Protein AF-0000000078799021 (afdb_homodimer)

Radius of gyration: 42.28 Å; Cα contacts (8 Å, |Δi|>4): 5634; chains: 2; bounding box: 120×127×96 Å

pLDDT: mean 90.58, std 11.94, range [20.42, 98.5]

Secondary structure (DSSP, 8-state):
-TTGGGGGG-----------EEEEEEEEE-TT--B-TT-EEEETTSS-EEE--TTSEEEEEEETTPEEEEEETTEEEEEEE--SS-EEEE--B--S----EEEETTEEEEGGG--S-EEEE-HHHHTT---SSHHHHTTTSSTTEEEE---STTPPPEEEESS---SS--PPEEEETTEEE---TTS-GGGEEEEEEE-SHHHHGGGGGGGGG-EEEEEE----SEEEEEEEEEEEEEEE-----B--HHHHHHHHHHHHHHHHHHT-TT--SPPP--S----HHHHHB-PEEEEEEEEEEEEE-SSEEEEEEEEEEEE--SBTT-EEEEEEEEEEEEEEETTEEEEEEEEEEEEEEE--SS-HHHHHHHS-TTS-SB-TTSTTSB---BTTTB------HHHHHHHEEEEEEEEEEEEEEEEEEEEETTEEEEEEEEEEEEEEEEEEEE-S--SSTTPPP---EEEEEEEEEEEEEEEEEEEEEEEETTEEEEEEEEEEEEEEEEEEEEEEEE-PPBPTTS-B--SGGG--EEEEEEEEEEEEEEEEEEEEEEEEETTTEEEEEEEEEEEETTS-TTT-EEEEEEEEEEEEGGGSTT---TTEEEEEEEEEEEEEEE--S-TTTTS---EEEEEEEETTEEEEEEE--S---TT---EEEEEEEEEEEEEETTTTEEEEEEEEEEEEES-EEE----GGGT--SSPPEEE-EEEEEEEEEEEEEEEEEETTEEEEEEEEEEE-EEEEEEEGGG--EEEETTEEEETTS-TTEEEEB-EEEE--SHHHHHT-B-TTSPBPEETTB---TT-EEE--SS-SSEE-GGG-EEEE-SS-SEEEEEEEEEEETTEEEEEEEEEEES-EEEEHHHHHHT-TTS----BPPPTT--BTTT-TTSSBPPP-TT--TTSSSBGGGEEE--EEEEEEEEEEEEPPHHHHGGGT-SEEEEEEEEEEEEEEES--SS-SS-----GGGTTEESSPPPPPEEEEEEEEEE-/--STTSGGG------------EEEEEEEE-TT--B-TT-EEEETTSS-EEE--TTSEEEEEE-TTPEEEEEETTEEEEEEE--SS-EEEE--B--S----EEEETTEEEEGGG--S-EEEE-HHHHTT---SSHHHHTTTSSTTEEEE---STTPPPEEEESS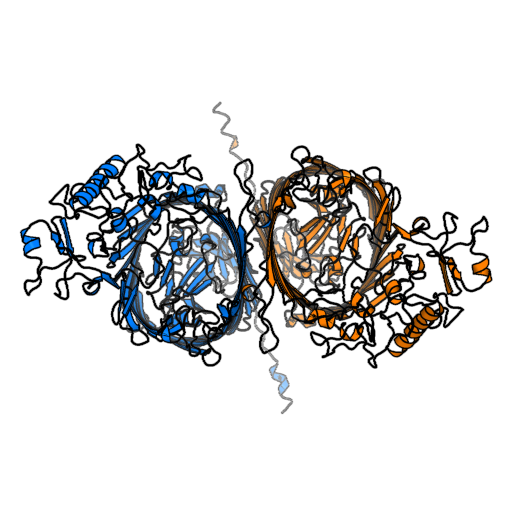---SS--PPEEEETTEEE---TTS-GGGEEEEEEE-SHHHHGGGGGGGGG-EEEEEE----SEEEEEEEEEEEEEEE-----B--HHHHHHHHHHHHHHHHHHT-TT--SPPP--S----HHHHHB-PEEEEEEEEEEEEE-SSEEEEEEEEEEEE--SBTT-EEEEEEEEEEEEEEETTEEEEEEEEEEEEEEE--SS-HHHHHHHS-TTS-SB-TTSTTSB---BTTTB------HHHHHHHEEEEEEEEEEEEEEEEEEEEETTEEEEEEEEEEEEEEEEEEEE-S--SSTTPPP---EEEEEEEEEEEEEEEEEEEEEEEETTEEEEEEEEEEEEEEEEEEEEEEEE-PPBPTTS-B--SGGG--EEEEEEEEEEEEEEEEEEEEEEEEETTTEEEEEEEEEEEETTS-TTT-EEEEEEEEEEEEGGGSTT---TTEEEEEEEEEEEEEEE--S-TTTTS---EEEEEEEETTEEEEEEE--S---TT---EEEEEEEEEEEEEETTTTEEEEEEEEEEEEES-EEE----GGGT--SSPPEEE-EEEEEEEEEEEEEEEEEETTEEEEEEEEEEE-EEEEEEEGGG--EEEETTEEEETTS-TTEEEEB-EEEE--SHHHHHT-B-TTSPBPEETTB---TT-EEE--SS-SSEE-GGG-EEEE-SS-SEEEEEEEEEEETTEEEEEEEEEEES-EEEEHHHHHHT-TTS----BPPPTT--BTTT-TTSSBPPP-TT--TTSSSBGGGEEE--EEEEEEEEEEEEPPHHHHGGGT-SEEEEEEEEEEEEEEES--SS-SS-----GGGTTEESSPPPPPEEEEEEEEEE-

Foldseek 3Di:
DVPPPPPPPDDPPPPPPPQDWDKAKAAEAEPVRAGDFFWWKAFPPDPFIDTAHNRRMDIGIDHQQTWIWTHDPQWDIDIDGHHRDYYYHHTYRCVVPPQDWDDFQPDIDGPVQDFADKDKFDLVQLVQFPDQFDQVSRDFRTFQKHWFAFQFPQFFIDIFGQDAFFQPDQHAFEAEPNDTDDDGSQDGSVFWDIKMKGRACQRQPSVFQRHLRIYIYTYGDWADADDKKKKKKKKKKKWWFFDFFFDWQVQQLVQLQLQLVVQCVVCPPPRPDGAAFAPFTAQLCVVWFAIKIKIKIKMKMWYDHQFKIKIKMWIKIWICGRTPLWIKIKIKIKMKMKGDDVQKIKIKIKMKMKMKIRGQPDQSLQQSFFFHSRWAQAACVFKQGGTEADPRHHHGFGFSSVSVSVQKTKMKMKIKMKMKMKMKGDPDPFKIKMKIKIKIKMKIKMKMWGDIGGGGPPDDGFFIKIKIKIKIKIKIKIKIKMWGWDDDPQKTKTKMWMKMKMKIKMKMKMKMAGHADADPVRDTDRDRVRHDGDIDMDMDMAIKMKMKIKMKMWMGGNNFKIKIKIKMWMAIQQAAPVARIDIKIKIKMKGWPCVDPVRDDPFWPTKMKMKMKIKHWHDPDGNHQQDFDKDQQDWDADPNDTDGDIDGQADGDNPQHIKMKMKMKIKIWTAGDVRQKTKIKMKMKMKIFQHWDFDDDDCVVNRHDGGRIGSFWMKMKIWMKMWIKGWDDDVQKTKIKIKIKIFMDIFTATGGPPDQWDDDPQFIHGHGHHFGFGWFFEFDFFALDPVVLCPCAFPVNHAAAQVNHRDDGQAIGTDQDPRPSYDDSVNIDGDFAQDFRMKMKMKMWMDGDFKIKIWMKIKTFGGKAQEVSQLSQLQSLGRGIHRDQDVQQDGCVVPSNHRHGHNHHVDCSRRGRHCVRIWTLIKMFGAKIKMKGKDDCVVCVVVVWRTKMKMKMKGRPDMGDRRPDRASSFADPNRNNGRYDDSGRHHITMMMIMMMTMD/DVPPPPDPPDDPPPPPPPQDWDKAKAAEAEPVRAGDFFWWKAFPPDPFIDTAHNRRMDIGIDHQQTWIWTDDVQWDIDIDGHHRDYYYHHTYRCVVPPQDWDDFQPDIDGPVQDFADKDKFDLVQLVQFPDQFDQVSRDFRTFQKHWFDFQFPQFFIDIFGQDAFFQPDQHAFEAEPNDTDDDGSQDGSVFWDIKMKGRACQRQPSVFQRHLRIYIYTYGDWADADDKKKKKKKKKKKWWFFDFFFDWQVQQQVQLQLQLVVQCVVCPPPRPHGAAFAPFTAQLCVVWFAIKIKIKIKMKMWYDHQFKIKIKMWIKIWICGRTPLWIKIKIKIKMKMKGDDVQKIKIKIKMKMKMKIRGQPDQSLQQSFFFHSRWDQAACVFKQGGTEADPRHHHGFGFSSVSVSVQKTKMKMKIKMKMKMKMKGDPDPFKIKMKIKIKIKMKIKMKMWGDIGGGGPPDDGFFIKIKIKIKIKIKIKIKIKMWGWDDDDQKTKTKMWMKMKMKIKMKMKMKMAGHADADPVRHTDRDRVRHDGDIDMDMDMAIKMKMKIKMKMWMGGNNFKIKIKIKMWMAIQQAAPVARIDIKIKIKMKGWPCPDPVRDDQFWPTKMKMKMKIKHWHDPDGNHQQDFDKDQQDWDADPNDTDGDIDGQADGDNPQHIKMKMKMKIKIWTAGDVRQKTKIKMKMKMKIFLHWDFDDDDCVVNRHDGGRIGSFWMKMKIWMKMWIKGWDDDVQKTKIKIKIKIFIDIFTATGGPPDQWDDDPQFIHGHGHHFGFGWFFEFDFFALDPVVLCPCAFPVNHAAAQVNHRDDHQAIGTDQDVRPSYDDSVNIDGDFAQDFRMWMKMKMWMDGDFKIKIWMKIKTFGGKAQEVSQLSQLQSLGDGIHRDQDVQQDGCVVPSNHRHGHNHHVDCSRRGRYCVRIWTLIKMFGAKIKMKGKDDCVVCVVVVWRTKMKMKMKGRPDMDDRRPDRASSFADPNRNNGRYDDSGRHHITMMMIMMMTMD

InterPro domains:
  IPR008969 Carboxypeptidase-like, regulatory domain superfamily [SSF49464] (22-101)
  IPR012910 TonB-dependent receptor, plug domain [PF07715] (111-215)
  IPR023996 TonB-dependent outer membrane protein, SusC/RagA [TIGR04056] (23-999)
  IPR023997 TonB-dependent outer membrane protein SusC/RagA, conserved site [TIGR04057] (191-221)
  IPR036942 TonB-dependent receptor-like, beta-barrel domain superfamily [G3DSA:2.40.170.20] (290-766)
  IPR037066 TonB-dependent receptor, plug domain superfamily [G3DSA:2.170.130.10] (90-220)
  IPR039426 TonB-dependent receptor-like [PS52016] (110-999)

Solvent-accessible surface area (backbone atoms only — not comparable to full-atom values): 98408 Å² total; per-residue (Å²): 132,85,75,70,72,69,68,82,78,65,70,89,73,79,79,77,75,78,69,65,70,35,80,44,38,30,35,34,18,32,80,83,65,42,48,35,58,62,30,37,36,26,37,68,96,52,90,56,59,40,51,20,38,85,72,2,37,39,71,44,77,40,46,71,63,41,38,33,31,37,40,39,95,72,31,42,73,42,78,46,64,37,76,85,58,70,43,78,43,66,38,40,62,31,65,62,69,69,76,51,68,38,76,50,76,94,42,79,39,48,57,88,69,54,40,53,52,69,42,67,44,56,53,71,67,29,65,64,44,85,55,78,28,52,59,48,29,48,52,60,52,44,67,48,48,48,56,30,36,49,40,49,44,73,52,62,44,50,59,34,43,66,58,83,69,51,82,61,64,46,57,49,32,34,29,49,63,86,23,81,48,77,85,47,62,62,39,65,54,86,46,56,55,43,38,37,36,22,68,36,33,53,43,17,36,76,70,33,39,59,20,64,32,15,28,38,39,37,35,58,57,65,34,44,71,40,69,46,37,40,39,39,37,43,37,46,30,45,31,36,66,77,78,82,64,58,42,51,31,70,56,41,52,53,53,50,42,49,11,30,50,41,15,42,74,68,60,41,83,94,45,84,65,60,81,48,76,57,91,36,66,38,59,49,59,69,72,38,45,42,77,15,56,34,42,40,39,40,41,36,41,28,14,18,43,84,22,22,27,30,20,39,37,42,35,43,36,38,29,49,22,33,42,66,62,22,26,22,38,33,42,35,40,36,44,25,40,38,34,43,51,91,47,37,36,40,36,39,40,38,36,39,24,41,34,43,34,23,66,57,85,60,61,63,64,48,21,47,44,28,34,45,17,38,43,41,75,61,27,78,87,33,59,68,36,30,26,50,26,35,86,81,43,44,55,29,72,25,43,28,61,68,41,44,43,71,35,35,50,54,45,37,38,40,42,37,44,40,35,26,39,36,41,35,42,35,90,41,94,40,38,36,41,36,42,41,39,26,42,41,38,39,42,39,37,39,40,40,34,35,48,66,57,49,32,36,40,88,60,74,91,58,68,21,33,26,38,45,36,41,36,43,34,46,34,39,38,42,35,44,37,42,37,38,45,48,74,58,88,55,36,35,42,40,34,40,40,35,39,42,39,38,42,41,39,38,41,41,40,38,36,35,22,25,51,43,60,72,43,97,85,71,44,68,64,71,43,40,67,54,32,70,41,71,54,39,59,45,28,50,76,49,59,45,42,38,43,34,41,39,37,39,40,39,39,32,43,69,80,30,38,38,39,36,42,36,43,32,38,40,36,38,54,43,33,38,86,89,42,20,66,49,80,30,47,23,36,28,32,29,42,32,53,49,70,38,89,84,45,80,54,89,60,53,65,38,36,35,41,28,32,34,36,17,35,27,34,35,74,77,64,56,51,54,56,42,51,73,52,69,43,62,83,37,79,35,71,52,98,82,39,83,36,82,29,69,45,63,36,37,60,52,38,59,77,42,59,65,16,37,38,38,32,38,38,40,38,41,40,38,23,24,65,86,59,25,36,34,40,39,38,34,41,42,41,34,40,24,38,36,29,55,34,70,44,80,66,63,56,91,75,56,40,73,40,79,50,34,58,36,62,32,28,26,36,36,33,34,37,42,35,38,40,42,35,40,48,52,70,59,87,66,37,34,39,36,38,38,38,32,32,24,35,49,45,58,32,24,71,43,48,41,94,74,42,67,59,49,79,33,92,63,11,37,28,33,67,74,30,39,67,16,18,30,44,22,37,43,64,69,62,48,28,80,44,70,64,54,53,72,64,42,37,25,95,88,63,42,65,39,24,54,86,84,34,72,76,51,80,17,32,58,32,68,53,60,68,79,58,76,28,58,58,50,81,81,26,41,38,82,74,50,43,39,59,45,45,33,34,40,19,40,38,39,39,36,34,46,80,51,34,36,39,39,36,31,36,36,33,39,34,72,16,32,27,39,38,45,54,59,49,53,27,65,40,44,37,48,60,44,25,36,54,51,66,52,93,69,47,34,35,23,86,80,30,71,86,25,82,31,44,46,54,30,34,76,46,57,85,74,66,60,76,34,47,87,42,50,35,50,34,28,36,46,26,37,50,35,41,35,45,35,40,45,57,58,52,83,76,25,52,85,72,62,36,66,43,46,35,44,36,40,30,40,25,48,78,44,72,50,58,75,43,86,66,87,46,77,58,47,64,50,88,45,70,52,40,43,29,47,42,76,54,52,51,39,52,47,28,36,45,31,43,37,40,40,40,31,58,134,84,71,77,71,66,73,79,75,67,73,88,75,77,79,77,75,77,69,67,71,37,79,44,40,30,34,33,18,32,80,82,66,42,49,37,58,62,30,35,37,26,39,67,97,52,90,56,60,38,50,20,37,84,72,2,36,37,71,44,77,40,46,72,64,42,39,33,32,39,41,40,94,74,31,42,72,43,77,44,65,37,77,85,58,70,43,78,43,66,38,38,63,30,65,63,67,68,76,49,69,39,77,49,77,92,42,76,39,47,56,88,70,57,38,54,52,68,44,66,44,56,55,73,66,29,64,65,42,87,55,78,28,51,59,47,29,47,52,61,53,41,66,47,49,49,57,31,39,48,39,49,44,74,53,62,43,48,60,32,42,67,57,83,71,50,80,62,64,46,59,50,32,34,28,50,64,86,23,80,50,79,85,47,60,61,39,67,53,87,46,57,55,42,40,39,35,23,69,37,33,53,43,17,35,77,70,33,40,58,20,64,30,14,28,38,40,36,34,58,57,65,35,43,72,41,68,47,38,41,40,38,38,43,36,46,29,44,32,36,67,76,78,81,65,57,42,52,30,70,56,42,51,55,54,52,41,49,11,30,51,40,16,42,74,70,60,39,83,95,44,83,66,62,80,49,78,56,94,39,66,39,61,50,59,69,73,38,46,40,75,16,58,32,41,42,39,38,41,37,41,27,13,19,44,84,20,23,27,32,20,40,37,42,36,42,37,37,30,49,22,32,42,67,61,24,26,21,37,36,42,34,39,38,42,24,41,38,35,43,52,90,47,35,34,39,36,38,41,39,37,40,23,40,33,43,34,22,65,57,86,61,61,62,64,48,19,45,43,28,34,46,18,38,44,40,76,61,27,79,88,36,60,69,36,30,27,53,26,35,85,81,43,45,56,29,73,25,43,28,61,67,40,45,43,69,36,34,48,54,45,36,38,40,42,37,42,40,35,25,41,36,42,37,42,34,92,39,94,41,39,35,41,34,41,39,39,26,40,41,38,39,43,37,36,39,40,39,35,36,48,67,55,50,32,36,41,90,61,73,91,57,67,22,34,27,37,44,35,42,34,43,34,46,36,40,38,44,35,44,38,41,39,39,47,49,74,58,87,56,35,36,43,40,34,41,40,37,40,41,39,39,42,40,39,37,41,41,41,37,36,35,21,26,49,44,59,71,43,96,84,71,46,68,64,72,43,42,65,55,31,70,41,71,53,37,62,46,28,50,74,50,58,44,42,37,43,36,42,38,38,38,40,38,40,34,44,69,82,29,39,38,40,37,42,36,42,29,38,42,34,38,54,44,33,37,87,90,39,21,67,47,81,28,48,24,35,27,30,28,42,32,52,48,69,38,91,84,46,81,54,87,61,54,66,38,37,34,42,29,32,34,36,19,33,27,33,34,75,75,64,57,50,54,55,42,52,73,51,70,43,61,83,36,78,34,73,51,98,83,38,82,36,81,30,69,44,64,38,36,60,52,39,60,78,43,60,65,16,38,37,38,32,38,38,41,37,40,38,38,23,24,65,85,59,25,35,34,41,40,40,35,40,40,41,36,40,24,37,36,28,53,32,70,43,80,66,64,57,89,75,56,40,72,42,80,50,35,58,36,62,33,28,26,36,35,34,35,36,42,34,37,40,43,36,39,48,52,68,58,86,65,38,34,39,35,39,38,39,33,31,26,35,49,44,57,32,26,69,43,48,42,93,74,44,69,58,49,79,32,90,61,11,37,29,35,66,74,29,39,68,16,19,30,45,23,36,43,65,71,59,48,30,78,42,70,64,54,54,72,63,42,37,26,95,87,63,42,64,40,24,54,87,86,32,73,75,53,80,18,33,57,32,68,52,58,70,77,59,75,27,55,58,50,81,81,25,41,38,83,74,49,42,38,58,42,45,33,35,40,18,39,37,38,38,35,35,47,81,51,33,37,39,39,38,31,35,37,33,37,34,72,14,32,27,38,39,45,56,60,49,53,26,65,42,44,39,47,58,43,24,34,52,51,66,51,95,69,48,35,36,22,86,79,29,70,86,24,82,32,44,44,55,29,35,76,47,59,86,73,64,60,77,33,49,88,42,49,35,51,35,29,35,45,26,38,49,34,40,36,46,36,40,46,58,60,52,81,77,24,53,87,70,61,35,66,41,44,34,44,35,40,28,39,25,49,79,44,71,52,59,74,43,85,67,86,45,76,57,47,65,51,89,46,70,51,41,43,31,46,44,77,52,51,52,38,51,46,28,36,45,34,42,38,39,40,38,32,59

Sequence (1998 aa):
MIKKLLVFFLTIFTMTAYAQNVTMTGTVVDTDNLPLIGVNVVIKGTSTGTTTDLDGKFTLTGENGQTLVFSYIGMTLQEIVYKGKPLHVIMKDDSKALEEVVIIGYQTVKKSDLTGAVAVVDTKEMKKSSAGTLVSQMQGLATGVNVRSSGRAGEDASIQIRGVGSLSNNAPLWVVDGMITDPGVDFNPADVESIQILKDASAAAIYGSRAANGVIIVTTKKGVSGPMKVNVSVKETLEWSPKFDLMNAAEYIKYNDIAYKEAIKDGIASITTTQKHSEYDTNWQDEVLKTALVQDYNVSLSGGGDSGSYFVSAGYYNNDGVSYGNTFDRYSFRVNTQGKKGWFSFGENLAYSLTNTDPNQTNTYNDFLRMMPTIPVYDENNPGGYGYGDAAKYNTFGVNPIARENLEKRHMKQNRLNGSLWLEFKPFEFLSYKFNGGVDLYFYENSWFRGEGNWQQNQEHRDPESQKARDNTYNMLIEHTLNFNKDFGKHHVDAVLGTTYQHHEWEGLWASRLNFPMLGNGDYLIVLNAGQSNQQNTNSISENAMISYLGRVNYIYDDKYYLTATFRRDGTSRLAKENRWGNFPSVSAAWRISKESFFKVPWIDDLKIRGNWGRLGNASIGDWDYVGTINQSIVTVFGGAIVPGATQVKLVNTNLVWETKETVNIGFDASFLNSRLTFSAEYYHSKTKDVLTEMPIAISTGNQEGAPKANAASLRNRGFELSLGWKDQVSDFKYGALLNITTLSNKVLSLGYEKPFIDSGQARTRLNGPLAEFFLYKTDGIFKTQEQIDNYVTPDGEPIMISGKRPQLGDVKYIDTDNNGQITADDRQFCGSPWAKMQMSLVLNAEWKDFDFSMMWNGQFGNKIYNVSKWQGRLFSDNSNYLRFKKGEEPYQVNQNSDTPRIIYGDQRNSWDADRFLENGSYFRLKNISIGYNLKKEWLKNLGIDKLRLYATGSNLLTFTGYSGLDPDFINTNIWNSGTDSFSYPNTRSVMFGLDLTFMIKKLLVFFLTIFTMTAYAQNVTMTGTVVDTDNLPLIGVNVVIKGTSTGTTTDLDGKFTLTGENGQTLVFSYIGMTLQEIVYKGKPLHVIMKDDSKALEEVVIIGYQTVKKSDLTGAVAVVDTKEMKKSSAGTLVSQMQGLATGVNVRSSGRAGEDASIQIRGVGSLSNNAPLWVVDGMITDPGVDFNPADVESIQILKDASAAAIYGSRAANGVIIVTTKKGVSGPMKVNVSVKETLEWSPKFDLMNAAEYIKYNDIAYKEAIKDGIASITTTQKHSEYDTNWQDEVLKTALVQDYNVSLSGGGDSGSYFVSAGYYNNDGVSYGNTFDRYSFRVNTQGKKGWFSFGENLAYSLTNTDPNQTNTYNDFLRMMPTIPVYDENNPGGYGYGDAAKYNTFGVNPIARENLEKRHMKQNRLNGSLWLEFKPFEFLSYKFNGGVDLYFYENSWFRGEGNWQQNQEHRDPESQKARDNTYNMLIEHTLNFNKDFGKHHVDAVLGTTYQHHEWEGLWASRLNFPMLGNGDYLIVLNAGQSNQQNTNSISENAMISYLGRVNYIYDDKYYLTATFRRDGTSRLAKENRWGNFPSVSAAWRISKESFFKVPWIDDLKIRGNWGRLGNASIGDWDYVGTINQSIVTVFGGAIVPGATQVKLVNTNLVWETKETVNIGFDASFLNSRLTFSAEYYHSKTKDVLTEMPIAISTGNQEGAPKANAASLRNRGFELSLGWKDQVSDFKYGALLNITTLSNKVLSLGYEKPFIDSGQARTRLNGPLAEFFLYKTDGIFKTQEQIDNYVTPDGEPIMISGKRPQLGDVKYIDTDNNGQITADDRQFCGSPWAKMQMSLVLNAEWKDFDFSMMWNGQFGNKIYNVSKWQGRLFSDNSNYLRFKKGEEPYQVNQNSDTPRIIYGDQRNSWDADRFLENGSYFRLKNISIGYNLKKEWLKNLGIDKLRLYATGSNLLTFTGYSGLDPDFINTNIWNSGTDSFSYPNTRSVMFGLDLTF

Structure (mmCIF, N/CA/C/O backbone):
data_AF-0000000078799021-model_v1
#
loop_
_entity.id
_entity.type
_entity.pdbx_description
1 polymer 'SusC/RagA family TonB-linked outer membrane protein'
#
loop_
_atom_site.group_PDB
_atom_site.id
_atom_site.type_symbol
_atom_site.label_atom_id
_atom_site.label_alt_id
_atom_site.label_comp_id
_atom_site.label_asym_id
_atom_site.label_entity_id
_atom_site.label_seq_id
_atom_site.pdbx_PDB_ins_code
_atom_site.Cartn_x
_atom_site.Cartn_y
_atom_site.Cartn_z
_atom_site.occupancy
_atom_site.B_iso_or_equiv
_atom_site.auth_seq_id
_atom_site.auth_comp_id
_atom_site.auth_asym_id
_atom_site.auth_atom_id
_atom_site.pdbx_PDB_model_num
ATOM 1 N N . MET A 1 1 ? -66.438 30.125 -34.344 1 20.42 1 MET A N 1
ATOM 2 C CA . MET A 1 1 ? -66.625 28.703 -34.062 1 20.42 1 MET A CA 1
ATOM 3 C C . MET A 1 1 ? -65.75 28.25 -32.906 1 20.42 1 MET A C 1
ATOM 5 O O . MET A 1 1 ? -65.688 27.062 -32.625 1 20.42 1 MET A O 1
ATOM 9 N N . ILE A 1 2 ? -64.875 29.188 -32.344 1 23.86 2 ILE A N 1
ATOM 10 C CA . ILE A 1 2 ? -63.844 29.547 -31.375 1 23.86 2 ILE A CA 1
ATOM 11 C C . ILE A 1 2 ? -64.312 29.234 -29.969 1 23.86 2 ILE A C 1
ATOM 13 O O . ILE A 1 2 ? -63.5 28.984 -29.062 1 23.86 2 ILE A O 1
ATOM 17 N N . LYS A 1 3 ? -65.75 29.516 -29.844 1 25.59 3 LYS A N 1
ATOM 18 C CA . LYS A 1 3 ? -66.562 29.547 -28.625 1 25.59 3 LYS A CA 1
ATOM 19 C C . LYS A 1 3 ? -66.688 28.141 -28.031 1 25.59 3 LYS A C 1
ATOM 21 O O . LYS A 1 3 ? -67.188 27.984 -26.922 1 25.59 3 LYS A O 1
ATOM 26 N N . LYS A 1 4 ? -66.75 27.203 -29.016 1 25.64 4 LYS A N 1
ATOM 27 C CA . LYS A 1 4 ? -67.438 25.938 -28.75 1 25.64 4 LYS A CA 1
ATOM 28 C C . LYS A 1 4 ? -66.625 25.078 -27.766 1 25.64 4 LYS A C 1
ATOM 30 O O . LYS A 1 4 ? -66.938 23.891 -27.609 1 25.64 4 LYS A O 1
ATOM 35 N N . LEU A 1 5 ? -65.438 25.672 -27.266 1 24.78 5 LEU A N 1
ATOM 36 C CA . LEU A 1 5 ? -64.438 24.938 -26.516 1 24.78 5 LEU A CA 1
ATOM 37 C C . LEU A 1 5 ? -65 24.516 -25.156 1 24.78 5 LEU A C 1
ATOM 39 O O . LEU A 1 5 ? -64.25 23.922 -24.359 1 24.78 5 LEU A O 1
ATOM 43 N N . LEU A 1 6 ? -66.125 25.188 -24.719 1 25.58 6 LEU A N 1
ATOM 44 C CA . LEU A 1 6 ? -66.5 25.219 -23.297 1 25.58 6 LEU A CA 1
ATOM 45 C C . LEU A 1 6 ? -66.875 23.828 -22.781 1 25.58 6 LEU A C 1
ATOM 47 O O . LEU A 1 6 ? -66.625 23.516 -21.609 1 25.58 6 LEU A O 1
ATOM 51 N N . VAL A 1 7 ? -67.688 23.094 -23.625 1 26.47 7 VAL A N 1
ATOM 52 C CA . VAL A 1 7 ? -68.625 22.094 -23.109 1 26.47 7 VAL A CA 1
ATOM 53 C C . VAL A 1 7 ? -67.812 20.922 -22.531 1 26.47 7 VAL A C 1
ATOM 55 O O . VAL A 1 7 ? -68.312 20.219 -21.641 1 26.47 7 VAL A O 1
ATOM 58 N N . PHE A 1 8 ? -66.812 20.516 -23.219 1 25.83 8 PHE A N 1
ATOM 59 C CA . PHE A 1 8 ? -66.438 19.109 -23.109 1 25.83 8 PHE A CA 1
ATOM 60 C C . PHE A 1 8 ? -65.875 18.781 -21.75 1 25.83 8 PHE A C 1
ATOM 62 O O . PHE A 1 8 ? -65.312 17.688 -21.531 1 25.83 8 PHE A O 1
ATOM 69 N N . PHE A 1 9 ? -65.75 19.781 -20.766 1 27.02 9 PHE A N 1
ATOM 70 C CA . PHE A 1 9 ? -65.062 19.594 -19.5 1 27.02 9 PHE A CA 1
ATOM 71 C C . PHE A 1 9 ? -65.812 18.703 -18.562 1 27.02 9 PHE A C 1
ATOM 73 O O . PHE A 1 9 ? -65.562 18.609 -17.375 1 27.02 9 PHE A O 1
ATOM 80 N N . LEU A 1 10 ? -67 18.141 -19.016 1 24.41 10 LEU A N 1
ATOM 81 C CA . LEU A 1 10 ? -68 17.578 -18.078 1 24.41 10 LEU A CA 1
ATOM 82 C C . LEU A 1 10 ? -67.375 16.453 -17.266 1 24.41 10 LEU A C 1
ATOM 84 O O . LEU A 1 10 ? -67.438 16.453 -16.031 1 24.41 10 LEU A O 1
ATOM 88 N N . THR A 1 11 ? -67.875 15.156 -17.297 1 25.38 11 THR A N 1
ATOM 89 C CA . THR A 1 11 ? -68.562 14.211 -16.406 1 25.38 11 THR A CA 1
ATOM 90 C C . THR A 1 11 ? -67.562 13.172 -15.883 1 25.38 11 THR A C 1
ATOM 92 O O . THR A 1 11 ? -67.938 12.188 -15.258 1 25.38 11 THR A O 1
ATOM 95 N N . ILE A 1 12 ? -66.25 13.148 -16.031 1 28.16 12 ILE A N 1
ATOM 96 C CA . ILE A 1 12 ? -65.688 11.82 -15.781 1 28.16 12 ILE A CA 1
ATOM 97 C C . ILE A 1 12 ? -65.75 11.531 -14.281 1 28.16 12 ILE A C 1
ATOM 99 O O . ILE A 1 12 ? -64.938 12.109 -13.523 1 28.16 12 ILE A O 1
ATOM 103 N N . PHE A 1 13 ? -66.938 11.422 -13.586 1 27.94 13 PHE A N 1
ATOM 104 C CA . PHE A 1 13 ? -67.125 11.016 -12.203 1 27.94 13 PHE A CA 1
ATOM 105 C C . PHE A 1 13 ? -66.625 9.617 -11.969 1 27.94 13 PHE A C 1
ATOM 107 O O . PHE A 1 13 ? -67.125 8.633 -12.469 1 27.94 13 PHE A O 1
ATOM 114 N N . THR A 1 14 ? -65.312 9.352 -11.859 1 29.72 14 THR A N 1
ATOM 115 C CA . THR A 1 14 ? -64.75 8.055 -11.539 1 29.72 14 THR A CA 1
ATOM 116 C C . THR A 1 14 ? -65.25 7.539 -10.203 1 29.72 14 THR A C 1
ATOM 118 O O . THR A 1 14 ? -65.25 8.25 -9.195 1 29.72 14 THR A O 1
ATOM 121 N N . MET A 1 15 ? -66.312 6.605 -10.156 1 31.38 15 MET A N 1
ATOM 122 C CA . MET A 1 15 ? -66.875 5.762 -9.094 1 31.38 15 MET A CA 1
ATOM 123 C C . MET A 1 15 ? -65.75 5.047 -8.344 1 31.38 15 MET A C 1
ATOM 125 O O . MET A 1 15 ? -65 4.277 -8.938 1 31.38 15 MET A O 1
ATOM 129 N N . THR A 1 16 ? -65.25 5.629 -7.367 1 32.78 16 THR A N 1
ATOM 130 C CA . THR A 1 16 ? -64.312 4.969 -6.438 1 32.78 16 THR A CA 1
ATOM 131 C C . THR A 1 16 ? -65 3.82 -5.719 1 32.78 16 THR A C 1
ATOM 133 O O . THR A 1 16 ? -65.938 4.039 -4.961 1 32.78 16 THR A O 1
ATOM 136 N N . ALA A 1 17 ? -65.312 2.674 -6.336 1 34.5 17 ALA A N 1
ATOM 137 C CA . ALA A 1 17 ? -65.75 1.459 -5.664 1 34.5 17 ALA A CA 1
ATOM 138 C C . ALA A 1 17 ? -64.938 1.172 -4.422 1 34.5 17 ALA A C 1
ATOM 140 O O . ALA A 1 17 ? -63.688 1.092 -4.496 1 34.5 17 ALA A O 1
ATOM 141 N N . TYR A 1 18 ? -65.438 1.468 -3.316 1 38.75 18 TYR A N 1
ATOM 142 C CA . TYR A 1 18 ? -64.938 1.058 -2.014 1 38.75 18 TYR A CA 1
ATOM 143 C C . TYR A 1 18 ? -64.812 -0.457 -1.938 1 38.75 18 TYR A C 1
ATOM 145 O O . TYR A 1 18 ? -65.812 -1.188 -1.947 1 38.75 18 TYR A O 1
ATOM 153 N N . ALA A 1 19 ? -63.938 -1.015 -2.549 1 43.53 19 ALA A N 1
ATOM 154 C CA . ALA A 1 19 ? -63.656 -2.434 -2.4 1 43.53 19 ALA A CA 1
ATOM 155 C C . ALA A 1 19 ? -63.469 -2.805 -0.93 1 43.53 19 ALA A C 1
ATOM 157 O O . ALA A 1 19 ? -62.781 -2.104 -0.185 1 43.53 19 ALA A O 1
ATOM 158 N N . GLN A 1 20 ? -64.375 -3.51 -0.369 1 53.53 20 GLN A N 1
ATOM 159 C CA . GLN A 1 20 ? -64.438 -4.07 0.978 1 53.53 20 GLN A CA 1
ATOM 160 C C . GLN A 1 20 ? -63.125 -4.816 1.283 1 53.53 20 GLN A C 1
ATOM 162 O O . GLN A 1 20 ? -62.75 -5.738 0.557 1 53.53 20 GLN A O 1
ATOM 167 N N . ASN A 1 21 ? -62.312 -4.305 1.995 1 64.12 21 ASN A N 1
ATOM 168 C CA . ASN A 1 21 ? -61.031 -4.891 2.439 1 64.12 21 ASN A CA 1
ATOM 169 C C . ASN A 1 21 ? -61.281 -6.152 3.268 1 64.12 21 ASN A C 1
ATOM 171 O O . ASN A 1 21 ? -62.094 -6.16 4.176 1 64.12 21 ASN A O 1
ATOM 175 N N . VAL A 1 22 ? -61 -7.277 2.715 1 77.75 22 VAL A N 1
ATOM 176 C CA . VAL A 1 22 ? -61.062 -8.555 3.418 1 77.75 22 VAL A CA 1
ATOM 177 C C . VAL A 1 22 ? -59.688 -8.922 3.975 1 77.75 22 VAL A C 1
ATOM 179 O O . VAL A 1 22 ? -58.656 -8.531 3.42 1 77.75 22 VAL A O 1
ATOM 182 N N . THR A 1 23 ? -59.781 -9.594 5.086 1 81.12 23 THR A N 1
ATOM 183 C CA . THR A 1 23 ? -58.562 -10.164 5.676 1 81.12 23 THR A CA 1
ATOM 184 C C . THR A 1 23 ? -58.188 -11.477 4.988 1 81.12 23 THR A C 1
ATOM 186 O O . THR A 1 23 ? -58.969 -12.445 5.035 1 81.12 23 THR A O 1
ATOM 189 N N . MET A 1 24 ? -57.188 -11.461 4.238 1 82.44 24 MET A N 1
ATOM 190 C CA . MET A 1 24 ? -56.688 -12.641 3.547 1 82.44 24 MET A CA 1
ATOM 191 C C . MET A 1 24 ? -55.75 -13.438 4.449 1 82.44 24 MET A C 1
ATOM 193 O O . MET A 1 24 ? -54.781 -12.891 5 1 82.44 24 MET A O 1
ATOM 197 N N . THR A 1 25 ? -56.156 -14.75 4.688 1 85.06 25 THR A N 1
ATOM 198 C CA . THR A 1 25 ? -55.344 -15.625 5.539 1 85.06 25 THR A CA 1
ATOM 199 C C . THR A 1 25 ? -54.938 -16.875 4.781 1 85.06 25 THR A C 1
ATOM 201 O O . THR A 1 25 ? -55.531 -17.234 3.773 1 85.06 25 THR A O 1
ATOM 204 N N . GLY A 1 26 ? -53.844 -17.438 5.07 1 84.81 26 GLY A N 1
ATOM 205 C CA . GLY A 1 26 ? -53.375 -18.688 4.508 1 84.81 26 GLY A CA 1
ATOM 206 C C . GLY A 1 26 ? -52.156 -19.25 5.215 1 84.81 26 GLY A C 1
ATOM 207 O O . GLY A 1 26 ? -51.656 -18.625 6.156 1 84.81 26 GLY A O 1
ATOM 208 N N . THR A 1 27 ? -51.844 -20.516 4.91 1 85.31 27 THR A N 1
ATOM 209 C CA . THR A 1 27 ? -50.656 -21.203 5.375 1 85.31 27 THR A CA 1
ATOM 210 C C . THR A 1 27 ? -49.75 -21.562 4.199 1 85.31 27 THR A C 1
ATOM 212 O O . THR A 1 27 ? -50.219 -22.047 3.17 1 85.31 27 THR A O 1
ATOM 215 N N . VAL A 1 28 ? -48.562 -21.156 4.27 1 84.75 28 VAL A N 1
ATOM 216 C CA . VAL A 1 28 ? -47.562 -21.5 3.262 1 84.75 28 VAL A CA 1
ATOM 217 C C . VAL A 1 28 ? -46.656 -22.625 3.785 1 84.75 28 VAL A C 1
ATOM 219 O O . VAL A 1 28 ? -46.062 -22.516 4.863 1 84.75 28 VAL A O 1
ATOM 222 N N . VAL A 1 29 ? -46.562 -23.703 3.07 1 80.12 29 VAL A N 1
ATOM 223 C CA . VAL A 1 29 ? -45.781 -24.875 3.443 1 80.12 29 VAL A CA 1
ATOM 224 C C . VAL A 1 29 ? -44.875 -25.281 2.281 1 80.12 29 VAL A C 1
ATOM 226 O O . VAL A 1 29 ? -45.094 -24.844 1.146 1 80.12 29 VAL A O 1
ATOM 229 N N . ASP A 1 30 ? -43.812 -26.062 2.598 1 73.62 30 ASP A N 1
ATOM 230 C CA . ASP A 1 30 ? -43 -26.641 1.544 1 73.62 30 ASP A CA 1
ATOM 231 C C . ASP A 1 30 ? -43.594 -27.953 1.027 1 73.62 30 ASP A C 1
ATOM 233 O O . ASP A 1 30 ? -44.719 -28.312 1.415 1 73.62 30 ASP A O 1
ATOM 237 N N . THR A 1 31 ? -42.906 -28.578 0.044 1 70.69 31 THR A N 1
ATOM 238 C CA . THR A 1 31 ? -43.406 -29.781 -0.591 1 70.69 31 THR A CA 1
ATOM 239 C C . THR A 1 31 ? -43.594 -30.891 0.438 1 70.69 31 THR A C 1
ATOM 241 O O . THR A 1 31 ? -44.344 -31.828 0.212 1 70.69 31 THR A O 1
ATOM 244 N N . ASP A 1 32 ? -42.938 -30.781 1.498 1 64.38 32 ASP A N 1
ATOM 245 C CA . ASP A 1 32 ? -43.094 -31.766 2.557 1 64.38 32 ASP A CA 1
ATOM 246 C C . ASP A 1 32 ? -44.156 -31.328 3.574 1 64.38 32 ASP A C 1
ATOM 248 O O . ASP A 1 32 ? -44.25 -31.906 4.66 1 64.38 32 ASP A O 1
ATOM 252 N N . ASN A 1 33 ? -44.812 -30.359 3.346 1 67.62 33 ASN A N 1
ATOM 253 C CA . ASN A 1 33 ? -45.906 -29.812 4.125 1 67.62 33 ASN A CA 1
ATOM 254 C C . ASN A 1 33 ? -45.438 -29.234 5.449 1 67.62 33 ASN A C 1
ATOM 256 O O . ASN A 1 33 ? -46.188 -29.203 6.43 1 67.62 33 ASN A O 1
ATOM 260 N N . LEU A 1 34 ? -44.188 -28.922 5.438 1 74.5 34 LEU A N 1
ATOM 261 C CA . LEU A 1 34 ? -43.688 -28.188 6.594 1 74.5 34 LEU A CA 1
ATOM 262 C C . LEU A 1 34 ? -43.906 -26.688 6.441 1 74.5 34 LEU A C 1
ATOM 264 O O . LEU A 1 34 ? -43.719 -26.141 5.355 1 74.5 34 LEU A O 1
ATOM 268 N N . PRO A 1 35 ? -44.312 -26.047 7.562 1 77.88 35 PRO A N 1
ATOM 269 C CA . PRO A 1 35 ? -44.531 -24.609 7.457 1 77.88 35 PRO A CA 1
ATOM 270 C C . PRO A 1 35 ? -43.281 -23.828 7.078 1 77.88 35 PRO A C 1
ATOM 272 O O . PRO A 1 35 ? -42.188 -24.125 7.582 1 77.88 35 PRO A O 1
ATOM 275 N N . LEU A 1 36 ? -43.375 -23.047 6.027 1 76.81 36 LEU A N 1
ATOM 276 C CA . LEU A 1 36 ? -42.281 -22.172 5.602 1 76.81 36 LEU A CA 1
ATOM 277 C C . LEU A 1 36 ? -42.344 -20.812 6.316 1 76.81 36 LEU A C 1
ATOM 279 O O . LEU A 1 36 ? -43.344 -20.094 6.164 1 76.81 36 LEU A O 1
ATOM 283 N N . ILE A 1 37 ? -41.312 -20.672 7.098 1 74.12 37 ILE A N 1
ATOM 284 C CA . ILE A 1 37 ? -41.25 -19.422 7.855 1 74.12 37 ILE A CA 1
ATOM 285 C C . ILE A 1 37 ? -40.562 -18.344 7.008 1 74.12 37 ILE A C 1
ATOM 287 O O . ILE A 1 37 ? -39.594 -18.625 6.305 1 74.12 37 ILE A O 1
ATOM 291 N N . GLY A 1 38 ? -41.094 -17.109 6.961 1 72.75 38 GLY A N 1
ATOM 292 C CA . GLY A 1 38 ? -40.438 -15.961 6.344 1 72.75 38 GLY A CA 1
ATOM 293 C C . GLY A 1 38 ? -40.719 -15.852 4.855 1 72.75 38 GLY A C 1
ATOM 294 O O . GLY A 1 38 ? -39.969 -15.18 4.137 1 72.75 38 GLY A O 1
ATOM 295 N N . VAL A 1 39 ? -41.688 -16.562 4.328 1 77.69 39 VAL A N 1
ATOM 296 C CA . VAL A 1 39 ? -42.094 -16.391 2.938 1 77.69 39 VAL A CA 1
ATOM 297 C C . VAL A 1 39 ? -42.719 -15.008 2.74 1 77.69 39 VAL A C 1
ATOM 299 O O . VAL A 1 39 ? -43.594 -14.609 3.48 1 77.69 39 VAL A O 1
ATOM 302 N N . ASN A 1 40 ? -42.25 -14.344 1.803 1 80.5 40 ASN A N 1
ATOM 303 C CA . ASN A 1 40 ? -42.812 -13.055 1.44 1 80.5 40 ASN A CA 1
ATOM 304 C C . ASN A 1 40 ? -44.156 -13.227 0.702 1 80.5 40 ASN A C 1
ATOM 306 O O . ASN A 1 40 ? -44.188 -13.875 -0.347 1 80.5 40 ASN A O 1
ATOM 310 N N . VAL A 1 41 ? -45.219 -12.695 1.288 1 83.81 41 VAL A N 1
ATOM 311 C CA . VAL A 1 41 ? -46.531 -12.695 0.671 1 83.81 41 VAL A CA 1
ATOM 312 C C . VAL A 1 41 ? -46.969 -11.266 0.338 1 83.81 41 VAL A C 1
ATOM 314 O O . VAL A 1 41 ? -47.188 -10.453 1.237 1 83.81 41 VAL A O 1
ATOM 317 N N . VAL A 1 42 ? -46.969 -10.938 -0.928 1 80.62 42 VAL A N 1
ATOM 318 C CA . VAL A 1 42 ? -47.25 -9.578 -1.378 1 80.62 42 VAL A CA 1
ATOM 319 C C . VAL A 1 42 ? -48.406 -9.578 -2.342 1 80.62 42 VAL A C 1
ATOM 321 O O . VAL A 1 42 ? -48.594 -10.516 -3.129 1 80.62 42 VAL A O 1
ATOM 324 N N . ILE A 1 43 ? -49.406 -8.578 -2.205 1 79.75 43 ILE A N 1
ATOM 325 C CA . ILE A 1 43 ? -50.438 -8.367 -3.207 1 79.75 43 ILE A CA 1
ATOM 326 C C . ILE A 1 43 ? -49.812 -7.883 -4.512 1 79.75 43 ILE A C 1
ATOM 328 O O . ILE A 1 43 ? -49.125 -6.871 -4.527 1 79.75 43 ILE A O 1
ATOM 332 N N . LYS A 1 44 ? -49.938 -8.734 -5.543 1 76.94 44 LYS A N 1
ATOM 333 C CA . LYS A 1 44 ? -49.312 -8.453 -6.84 1 76.94 44 LYS A CA 1
ATOM 334 C C . LYS A 1 44 ? -49.625 -7.02 -7.281 1 76.94 44 LYS A C 1
ATOM 336 O O . LYS A 1 44 ? -50.781 -6.582 -7.27 1 76.94 44 LYS A O 1
ATOM 341 N N . GLY A 1 45 ? -48.594 -6.238 -7.605 1 66.94 45 GLY A N 1
ATOM 342 C CA . GLY A 1 45 ? -48.719 -4.883 -8.117 1 66.94 45 GLY A CA 1
ATOM 343 C C . GLY A 1 45 ? -48.719 -3.83 -7.027 1 66.94 45 GLY A C 1
ATOM 344 O O . GLY A 1 45 ? -48.906 -2.641 -7.305 1 66.94 45 GLY A O 1
ATOM 345 N N . THR A 1 46 ? -48.781 -4.297 -5.766 1 67.88 46 THR A N 1
ATOM 346 C CA . THR A 1 46 ? -48.75 -3.355 -4.652 1 67.88 46 THR A CA 1
ATOM 347 C C . THR A 1 46 ? -47.531 -3.625 -3.752 1 67.88 46 THR A C 1
ATOM 349 O O . THR A 1 46 ? -46.844 -4.629 -3.922 1 67.88 46 THR A O 1
ATOM 352 N N . SER A 1 47 ? -47.219 -2.65 -2.896 1 66.88 47 SER A N 1
ATOM 353 C CA . SER A 1 47 ? -46.188 -2.842 -1.888 1 66.88 47 SER A CA 1
ATOM 354 C C . SER A 1 47 ? -46.781 -3.385 -0.589 1 66.88 47 SER A C 1
ATOM 356 O O . SER A 1 47 ? -46.062 -3.527 0.407 1 66.88 47 SER A O 1
ATOM 358 N N . THR A 1 48 ? -48 -3.764 -0.611 1 73.75 48 THR A N 1
ATOM 359 C CA . THR A 1 48 ? -48.656 -4.324 0.566 1 73.75 48 THR A CA 1
ATOM 360 C C . THR A 1 48 ? -48.344 -5.816 0.692 1 73.75 48 THR A C 1
ATOM 362 O O . THR A 1 48 ? -48.688 -6.594 -0.207 1 73.75 48 THR A O 1
ATOM 365 N N . GLY A 1 49 ? -47.562 -6.207 1.566 1 76.69 49 GLY A N 1
ATOM 366 C CA . GLY A 1 49 ? -47.219 -7.605 1.775 1 76.69 49 GLY A CA 1
ATOM 367 C C . GLY A 1 49 ? -46.969 -7.941 3.23 1 76.69 49 GLY A C 1
ATOM 368 O O . GLY A 1 49 ? -47.031 -7.07 4.102 1 76.69 49 GLY A O 1
ATOM 369 N N . THR A 1 50 ? -46.938 -9.266 3.527 1 79.12 50 THR A N 1
ATOM 370 C CA . THR A 1 50 ? -46.594 -9.836 4.824 1 79.12 50 THR A CA 1
ATOM 371 C C . THR A 1 50 ? -45.625 -11.008 4.656 1 79.12 50 THR A C 1
ATOM 373 O O . THR A 1 50 ? -45.312 -11.391 3.531 1 79.12 50 THR A O 1
ATOM 376 N N . THR A 1 51 ? -45.062 -11.469 5.691 1 80 51 THR A N 1
ATOM 377 C CA . THR A 1 51 ? -44.281 -12.703 5.699 1 80 51 THR A CA 1
ATOM 378 C C . THR A 1 51 ? -44.938 -13.758 6.57 1 80 51 THR A C 1
ATOM 380 O O . THR A 1 51 ? -45.656 -13.43 7.52 1 80 51 THR A O 1
ATOM 383 N N . THR A 1 52 ? -44.719 -15.016 6.184 1 81.06 52 THR A N 1
ATOM 384 C CA . THR A 1 52 ? -45.312 -16.109 6.949 1 81.06 52 THR A CA 1
ATOM 385 C C . THR A 1 52 ? -44.688 -16.219 8.328 1 81.06 52 THR A C 1
ATOM 387 O O . THR A 1 52 ? -43.5 -15.875 8.5 1 81.06 52 THR A O 1
ATOM 390 N N . ASP A 1 53 ? -45.5 -16.641 9.336 1 77.56 53 ASP A N 1
ATOM 391 C CA . ASP A 1 53 ? -45.031 -16.828 10.711 1 77.56 53 ASP A CA 1
ATOM 392 C C . ASP A 1 53 ? -44.406 -18.203 10.914 1 77.56 53 ASP A C 1
ATOM 394 O O . ASP A 1 53 ? -44.188 -18.938 9.945 1 77.56 53 ASP A O 1
ATOM 398 N N . LEU A 1 54 ? -44.125 -18.625 12.148 1 73.12 54 LEU A N 1
ATOM 399 C CA . LEU A 1 54 ? -43.469 -19.875 12.508 1 73.12 54 LEU A CA 1
ATOM 400 C C . LEU A 1 54 ? -44.281 -21.078 12.055 1 73.12 54 LEU A C 1
ATOM 402 O O . LEU A 1 54 ? -43.719 -22.156 11.828 1 73.12 54 LEU A O 1
ATOM 406 N N . ASP A 1 55 ? -45.469 -20.938 11.992 1 77.81 55 ASP A N 1
ATOM 407 C CA . ASP A 1 55 ? -46.344 -22.031 11.562 1 77.81 55 ASP A CA 1
ATOM 408 C C . ASP A 1 55 ? -46.656 -21.922 10.078 1 77.81 55 ASP A C 1
ATOM 410 O O . ASP A 1 55 ? -47.562 -22.594 9.578 1 77.81 55 ASP A O 1
ATOM 414 N N . GLY A 1 56 ? -45.969 -21.016 9.344 1 78.19 56 GLY A N 1
ATOM 415 C CA . GLY A 1 56 ? -46.188 -20.781 7.922 1 78.19 56 GLY A CA 1
ATOM 416 C C . GLY A 1 56 ? -47.438 -19.984 7.621 1 78.19 56 GLY A C 1
ATOM 417 O O . GLY A 1 56 ? -47.875 -19.906 6.469 1 78.19 56 GLY A O 1
ATOM 418 N N . LYS A 1 57 ? -48.062 -19.359 8.609 1 81.12 57 LYS A N 1
ATOM 419 C CA . LYS A 1 57 ? -49.312 -18.656 8.414 1 81.12 57 LYS A CA 1
ATOM 420 C C . LYS A 1 57 ? -49.062 -17.188 8.031 1 81.12 57 LYS A C 1
ATOM 422 O O . LYS A 1 57 ? -48.094 -16.594 8.484 1 81.12 57 LYS A O 1
ATOM 427 N N . PHE A 1 58 ? -49.938 -16.688 7.137 1 84.5 58 PHE A N 1
ATOM 428 C CA . PHE A 1 58 ? -49.875 -15.258 6.809 1 84.5 58 PHE A CA 1
ATOM 429 C C . PHE A 1 58 ? -51.281 -14.625 6.926 1 84.5 58 PHE A C 1
ATOM 431 O O . PHE A 1 58 ? -52.281 -15.312 6.793 1 84.5 58 PHE A O 1
ATOM 438 N N . THR A 1 59 ? -51.344 -13.344 7.387 1 83.62 59 THR A N 1
ATOM 439 C CA . THR A 1 59 ? -52.531 -12.5 7.379 1 83.62 59 THR A CA 1
ATOM 440 C C . THR A 1 59 ? -52.25 -11.18 6.66 1 83.62 59 THR A C 1
ATOM 442 O O . THR A 1 59 ? -51.25 -10.508 6.957 1 83.62 59 THR A O 1
ATOM 445 N N . LEU A 1 60 ? -52.938 -10.883 5.625 1 79.81 60 LEU A N 1
ATOM 446 C CA . LEU A 1 60 ? -52.812 -9.695 4.781 1 79.81 60 LEU A CA 1
ATOM 447 C C . LEU A 1 60 ? -54.156 -9.086 4.465 1 79.81 60 LEU A C 1
ATOM 449 O O . LEU A 1 60 ? -55.125 -9.812 4.223 1 79.81 60 LEU A O 1
ATOM 453 N N . THR A 1 61 ? -54.375 -7.844 4.641 1 80.5 61 THR A N 1
ATOM 454 C CA . THR A 1 61 ? -55.656 -7.195 4.312 1 80.5 61 THR A CA 1
ATOM 455 C C . THR A 1 61 ? -55.656 -6.707 2.867 1 80.5 61 THR A C 1
ATOM 457 O O . THR A 1 61 ? -54.688 -6.055 2.428 1 80.5 61 THR A O 1
ATOM 460 N N . GLY A 1 62 ? -56.562 -7.09 2.098 1 79.06 62 GLY A N 1
ATOM 461 C CA . GLY A 1 62 ? -56.75 -6.699 0.711 1 79.06 62 GLY A CA 1
ATOM 462 C C . GLY A 1 62 ? -58.156 -6.977 0.207 1 79.06 62 GLY A C 1
ATOM 463 O O . GLY A 1 62 ? -59.094 -7.105 0.999 1 79.06 62 GLY A O 1
ATOM 464 N N . GLU A 1 63 ? -58.406 -6.91 -1.035 1 79 63 GLU A N 1
ATOM 465 C CA . GLU A 1 63 ? -59.688 -7.156 -1.643 1 79 63 GLU A CA 1
ATOM 466 C C . GLU A 1 63 ? -59.812 -8.586 -2.174 1 79 63 GLU A C 1
ATOM 468 O O . GLU A 1 63 ? -58.812 -9.164 -2.602 1 79 63 GLU A O 1
ATOM 473 N N . ASN A 1 64 ? -60.906 -9.125 -1.947 1 79.12 64 ASN A N 1
ATOM 474 C CA . ASN A 1 64 ? -61.188 -10.422 -2.561 1 79.12 64 ASN A CA 1
ATOM 475 C C . ASN A 1 64 ? -60.906 -10.391 -4.062 1 79.12 64 ASN A C 1
ATOM 477 O O . ASN A 1 64 ? -61.25 -9.422 -4.742 1 79.12 64 ASN A O 1
ATOM 481 N N . GLY A 1 65 ? -60.156 -11.391 -4.641 1 79.75 65 GLY A N 1
ATOM 482 C CA . GLY A 1 65 ? -59.812 -11.438 -6.051 1 79.75 65 GLY A CA 1
ATOM 483 C C . GLY A 1 65 ? -58.406 -10.953 -6.332 1 79.75 65 GLY A C 1
ATOM 484 O O . GLY A 1 65 ? -57.906 -11.055 -7.461 1 79.75 65 GLY A O 1
ATOM 485 N N . GLN A 1 66 ? -57.812 -10.5 -5.387 1 79.31 66 GLN A N 1
ATOM 486 C CA . GLN A 1 66 ? -56.469 -10.023 -5.602 1 79.31 66 GLN A CA 1
ATOM 487 C C . GLN A 1 66 ? -55.469 -11.188 -5.613 1 79.31 66 GLN A C 1
ATOM 489 O O . GLN A 1 66 ? -55.688 -12.188 -4.926 1 79.31 66 GLN A O 1
ATOM 494 N N . THR A 1 67 ? -54.406 -11.039 -6.445 1 82.38 67 THR A N 1
ATOM 495 C CA . THR A 1 67 ? -53.375 -12.047 -6.559 1 82.38 67 THR A CA 1
ATOM 496 C C . THR A 1 67 ? -52.281 -11.805 -5.527 1 82.38 67 THR A C 1
ATOM 498 O O . THR A 1 67 ? -51.75 -10.695 -5.422 1 82.38 67 THR A O 1
ATOM 501 N N . LEU A 1 68 ? -52.031 -12.922 -4.75 1 84.31 68 LEU A N 1
ATOM 502 C CA . LEU A 1 68 ? -50.906 -12.906 -3.795 1 84.31 68 LEU A CA 1
ATOM 503 C C . LEU A 1 68 ? -49.656 -13.555 -4.391 1 84.31 68 LEU A C 1
ATOM 505 O O . LEU A 1 68 ? -49.75 -14.594 -5.055 1 84.31 68 LEU A O 1
ATOM 509 N N . VAL A 1 69 ? -48.625 -12.867 -4.266 1 82.12 69 VAL A N 1
ATOM 510 C CA . VAL A 1 69 ? -47.344 -13.383 -4.695 1 82.12 69 VAL A CA 1
ATOM 511 C C . VAL A 1 69 ? -46.531 -13.883 -3.486 1 82.12 69 VAL A C 1
ATOM 513 O O . VAL A 1 69 ? -46.312 -13.141 -2.535 1 82.12 69 VAL A O 1
ATOM 516 N N . PHE A 1 70 ? -46.219 -15.195 -3.529 1 80.25 70 PHE A N 1
ATOM 517 C CA . PHE A 1 70 ? -45.438 -15.867 -2.504 1 80.25 70 PHE A CA 1
ATOM 518 C C . PHE A 1 70 ? -44 -16.047 -2.967 1 80.25 70 PHE A C 1
ATOM 520 O O . PHE A 1 70 ? -43.719 -16.672 -3.998 1 80.25 70 PHE A O 1
ATOM 527 N N . SER A 1 71 ? -43.094 -15.422 -2.324 1 76.88 71 SER A N 1
ATOM 528 C CA . SER A 1 71 ? -41.688 -15.539 -2.693 1 76.88 71 SER A CA 1
ATOM 529 C C . SER A 1 71 ? -40.812 -15.93 -1.493 1 76.88 71 SER A C 1
ATOM 531 O O . SER A 1 71 ? -41.031 -15.445 -0.381 1 76.88 71 SER A O 1
ATOM 533 N N . TYR A 1 72 ? -40.031 -17.031 -1.654 1 70.06 72 TYR A N 1
ATOM 534 C CA . TYR A 1 72 ? -39.094 -17.547 -0.674 1 70.06 72 TYR A CA 1
ATOM 535 C C . TYR A 1 72 ? -37.812 -17.984 -1.348 1 70.06 72 TYR A C 1
ATOM 537 O O . TYR A 1 72 ? -37.844 -18.625 -2.406 1 70.06 72 TYR A O 1
ATOM 545 N N . ILE A 1 73 ? -36.688 -17.547 -0.762 1 57.94 73 ILE A N 1
ATOM 546 C CA . ILE A 1 73 ? -35.375 -17.875 -1.338 1 57.94 73 ILE A CA 1
ATOM 547 C C . ILE A 1 73 ? -35.25 -19.375 -1.537 1 57.94 73 ILE A C 1
ATOM 549 O O . ILE A 1 73 ? -35.5 -20.156 -0.606 1 57.94 73 ILE A O 1
ATOM 553 N N . GLY A 1 74 ? -34.906 -19.906 -2.719 1 54.94 74 GLY A N 1
ATOM 554 C CA . GLY A 1 74 ? -34.719 -21.312 -3.064 1 54.94 74 GLY A CA 1
ATOM 555 C C . GLY A 1 74 ? -36.031 -21.984 -3.48 1 54.94 74 GLY A C 1
ATOM 556 O O . GLY A 1 74 ? -36.031 -23.188 -3.758 1 54.94 74 GLY A O 1
ATOM 557 N N . MET A 1 75 ? -37.156 -21.25 -3.396 1 63.19 75 MET A N 1
ATOM 558 C CA . MET A 1 75 ? -38.438 -21.875 -3.764 1 63.19 75 MET A CA 1
ATOM 559 C C . MET A 1 75 ? -39.125 -21.094 -4.883 1 63.19 75 MET A C 1
ATOM 561 O O . MET A 1 75 ? -38.875 -19.891 -5.055 1 63.19 75 MET A O 1
ATOM 565 N N . THR A 1 76 ? -39.781 -21.703 -5.789 1 65.06 76 THR A N 1
ATOM 566 C CA . THR A 1 76 ? -40.469 -21.125 -6.941 1 65.06 76 THR A CA 1
ATOM 567 C C . THR A 1 76 ? -41.531 -20.141 -6.5 1 65.06 76 THR A C 1
ATOM 569 O O . THR A 1 76 ? -42.344 -20.453 -5.641 1 65.06 76 THR A O 1
ATOM 572 N N . LEU A 1 77 ? -41.375 -18.844 -7.07 1 70.5 77 LEU A N 1
ATOM 573 C CA . LEU A 1 77 ? -42.375 -17.828 -6.836 1 70.5 77 LEU A CA 1
ATOM 574 C C . LEU A 1 77 ? -43.781 -18.344 -7.227 1 70.5 77 LEU A C 1
ATOM 576 O O . LEU A 1 77 ? -43.938 -18.969 -8.281 1 70.5 77 LEU A O 1
ATOM 580 N N . GLN A 1 78 ? -44.781 -18.25 -6.344 1 75.44 78 GLN A N 1
ATOM 581 C CA . GLN A 1 78 ? -46.156 -18.672 -6.633 1 75.44 78 GLN A CA 1
ATOM 582 C C . GLN A 1 78 ? -47.125 -17.5 -6.535 1 75.44 78 GLN A C 1
ATOM 584 O O . GLN A 1 78 ? -47.031 -16.688 -5.609 1 75.44 78 GLN A O 1
ATOM 589 N N . GLU A 1 79 ? -47.875 -17.234 -7.617 1 79.06 79 GLU A N 1
ATOM 590 C CA . GLU A 1 79 ? -48.969 -16.266 -7.617 1 79.06 79 GLU A CA 1
ATOM 591 C C . GLU A 1 79 ? -50.312 -16.969 -7.43 1 79.06 79 GLU A C 1
ATOM 593 O O . GLU A 1 79 ? -50.688 -17.859 -8.203 1 79.06 79 GLU A O 1
ATOM 598 N N . ILE A 1 80 ? -51.031 -16.625 -6.375 1 82.25 80 ILE A N 1
ATOM 599 C CA . ILE A 1 80 ? -52.312 -17.25 -6.094 1 82.25 80 ILE A CA 1
ATOM 600 C C . ILE A 1 80 ? -53.375 -16.172 -5.875 1 82.25 80 ILE A C 1
ATOM 602 O O . ILE A 1 80 ? -53.156 -15.227 -5.102 1 82.25 80 ILE A O 1
ATOM 606 N N . VAL A 1 81 ? -54.469 -16.188 -6.57 1 80.31 81 VAL A N 1
ATOM 607 C CA . VAL A 1 81 ? -55.594 -15.273 -6.395 1 80.31 81 VAL A CA 1
ATOM 608 C C . VAL A 1 81 ? -56.344 -15.617 -5.113 1 80.31 81 VAL A C 1
ATOM 610 O O . VAL A 1 81 ? -56.719 -16.766 -4.887 1 80.31 81 VAL A O 1
ATOM 613 N N . TYR A 1 82 ? -56.562 -14.695 -4.281 1 84 82 TYR A N 1
ATOM 614 C CA . TYR A 1 82 ? -57.344 -14.898 -3.055 1 84 82 TYR A CA 1
ATOM 615 C C . TYR A 1 82 ? -58.844 -14.859 -3.332 1 84 82 TYR A C 1
ATOM 617 O O . TYR A 1 82 ? -59.344 -13.852 -3.811 1 84 82 TYR A O 1
ATOM 625 N N . LYS A 1 83 ? -59.562 -15.914 -2.969 1 79.06 83 LYS A N 1
ATOM 626 C CA . LYS A 1 83 ? -60.969 -16.031 -3.303 1 79.06 83 LYS A CA 1
ATOM 627 C C . LYS A 1 83 ? -61.844 -16.156 -2.045 1 79.06 83 LYS A C 1
ATOM 629 O O . LYS A 1 83 ? -62.781 -16.953 -2.008 1 79.06 83 LYS A O 1
ATOM 634 N N . GLY A 1 84 ? -61.469 -15.492 -0.952 1 76.19 84 GLY A N 1
ATOM 635 C CA . GLY A 1 84 ? -62.344 -15.383 0.217 1 76.19 84 GLY A CA 1
ATOM 636 C C . GLY A 1 84 ? -62.125 -16.5 1.225 1 76.19 84 GLY A C 1
ATOM 637 O O . GLY A 1 84 ? -62.719 -16.469 2.311 1 76.19 84 GLY A O 1
ATOM 638 N N . LYS A 1 85 ? -61.375 -17.562 0.912 1 79.88 85 LYS A N 1
ATOM 639 C CA . LYS A 1 85 ? -61.031 -18.641 1.845 1 79.88 85 LYS A CA 1
ATOM 640 C C . LYS A 1 85 ? -59.562 -18.641 2.188 1 79.88 85 LYS A C 1
ATOM 642 O O . LYS A 1 85 ? -58.719 -18.25 1.373 1 79.88 85 LYS A O 1
ATOM 647 N N . PRO A 1 86 ? -59.25 -19.188 3.385 1 80.81 86 PRO A N 1
ATOM 648 C CA . PRO A 1 86 ? -57.812 -19.25 3.754 1 80.81 86 PRO A CA 1
ATOM 649 C C . PRO A 1 86 ? -57 -20.062 2.773 1 80.81 86 PRO A C 1
ATOM 651 O O . PRO A 1 86 ? -57.406 -21.156 2.377 1 80.81 86 PRO A O 1
ATOM 654 N N . LEU A 1 87 ? -55.844 -19.516 2.277 1 82.56 87 LEU A N 1
ATOM 655 C CA . LEU A 1 87 ? -55 -20.172 1.277 1 82.56 87 LEU A CA 1
ATOM 656 C C . LEU A 1 87 ? -54.062 -21.188 1.926 1 82.56 87 LEU A C 1
ATOM 658 O O . LEU A 1 87 ? -53.656 -21 3.066 1 82.56 87 LEU A O 1
ATOM 662 N N . HIS A 1 88 ? -53.969 -22.422 1.356 1 81.62 88 HIS A N 1
ATOM 663 C CA . HIS A 1 88 ? -52.906 -23.375 1.624 1 81.62 88 HIS A CA 1
ATOM 664 C C . HIS A 1 88 ? -51.906 -23.438 0.464 1 81.62 88 HIS A C 1
ATOM 666 O O . HIS A 1 88 ? -52.219 -24 -0.589 1 81.62 88 HIS A O 1
ATOM 672 N N . VAL A 1 89 ? -50.906 -22.766 0.533 1 82.5 89 VAL A N 1
ATOM 673 C CA . VAL A 1 89 ? -49.906 -22.609 -0.533 1 82.5 89 VAL A CA 1
ATOM 674 C C . VAL A 1 89 ? -48.75 -23.562 -0.286 1 82.5 89 VAL A C 1
ATOM 676 O O . VAL A 1 89 ? -48.125 -23.531 0.784 1 82.5 89 VAL A O 1
ATOM 679 N N . ILE A 1 90 ? -48.5 -24.516 -1.094 1 76.12 90 ILE A N 1
ATOM 680 C CA . ILE A 1 90 ? -47.312 -25.375 -1.086 1 76.12 90 ILE A CA 1
ATOM 681 C C . ILE A 1 90 ? -46.25 -24.781 -1.997 1 76.12 90 ILE A C 1
ATOM 683 O O . ILE A 1 90 ? -46.438 -24.672 -3.209 1 76.12 90 ILE A O 1
ATOM 687 N N . MET A 1 91 ? -45.312 -24.234 -1.377 1 72.44 91 MET A N 1
ATOM 688 C CA . MET A 1 91 ? -44.219 -23.719 -2.172 1 72.44 91 MET A CA 1
ATOM 689 C C . MET A 1 91 ? -43.25 -24.828 -2.557 1 72.44 91 MET A C 1
ATOM 691 O O . MET A 1 91 ? -42.938 -25.703 -1.743 1 72.44 91 MET A O 1
ATOM 695 N N . LYS A 1 92 ? -43.062 -25.047 -3.746 1 62.62 92 LYS A N 1
ATOM 696 C CA . LYS A 1 92 ? -42.156 -26.062 -4.266 1 62.62 92 LYS A CA 1
ATOM 697 C C . LYS A 1 92 ? -40.719 -25.516 -4.344 1 62.62 92 LYS A C 1
ATOM 699 O O . LYS A 1 92 ? -40.531 -24.312 -4.543 1 62.62 92 LYS A O 1
ATOM 704 N N . ASP A 1 93 ? -39.875 -26.391 -3.867 1 49.75 93 ASP A N 1
ATOM 705 C CA . ASP A 1 93 ? -38.5 -25.984 -4.109 1 49.75 93 ASP A CA 1
ATOM 706 C C . ASP A 1 93 ? -38.312 -25.531 -5.555 1 49.75 93 ASP A C 1
ATOM 708 O O . ASP A 1 93 ? -38.906 -26.094 -6.473 1 49.75 93 ASP A O 1
ATOM 712 N N . ASP A 1 94 ? -38.156 -24.359 -5.68 1 44.22 94 ASP A N 1
ATOM 713 C CA . ASP A 1 94 ? -37.812 -23.953 -7.043 1 44.22 94 ASP A CA 1
ATOM 714 C C . ASP A 1 94 ? -36.844 -24.922 -7.688 1 44.22 94 ASP A C 1
ATOM 716 O O . ASP A 1 94 ? -35.625 -24.828 -7.473 1 44.22 94 ASP A O 1
ATOM 720 N N . SER A 1 95 ? -37.219 -26.172 -7.535 1 40.12 95 SER A N 1
ATOM 721 C CA . SER A 1 95 ? -36.375 -27.062 -8.344 1 40.12 95 SER A CA 1
ATOM 722 C C . SER A 1 95 ? -36.156 -26.484 -9.734 1 40.12 95 SER A C 1
ATOM 724 O O . SER A 1 95 ? -35.562 -27.156 -10.594 1 40.12 95 SER A O 1
ATOM 726 N N . LYS A 1 96 ? -37.156 -25.734 -10.133 1 38.53 96 LYS A N 1
ATOM 727 C CA . LYS A 1 96 ? -36.625 -25.219 -11.391 1 38.53 96 LYS A CA 1
ATOM 728 C C . LYS A 1 96 ? -35.219 -24.656 -11.203 1 38.53 96 LYS A C 1
ATOM 730 O O . LYS A 1 96 ? -34.969 -23.906 -10.266 1 38.53 96 LYS A O 1
ATOM 735 N N . ALA A 1 97 ? -34.312 -25.344 -11.57 1 38.44 97 ALA A N 1
ATOM 736 C CA . ALA A 1 97 ? -32.906 -24.969 -11.75 1 38.44 97 ALA A CA 1
ATOM 737 C C . ALA A 1 97 ? -32.75 -23.453 -11.844 1 38.44 97 ALA A C 1
ATOM 739 O O . ALA A 1 97 ? -33.281 -22.828 -12.766 1 38.44 97 ALA A O 1
ATOM 740 N N . LEU A 1 98 ? -32.906 -22.703 -10.891 1 41.72 98 LEU A N 1
ATOM 741 C CA . LEU A 1 98 ? -32.469 -21.312 -10.906 1 41.72 98 LEU A CA 1
ATOM 742 C C . LEU A 1 98 ? -31.578 -21.031 -12.102 1 41.72 98 LEU A C 1
ATOM 744 O O . LEU A 1 98 ? -30.547 -21.703 -12.273 1 41.72 98 LEU A O 1
ATOM 748 N N . GLU A 1 99 ? -32.281 -20.688 -13.078 1 53.41 99 GLU A N 1
ATOM 749 C CA . GLU A 1 99 ? -31.516 -20.312 -14.266 1 53.41 99 GLU A CA 1
ATOM 750 C C . GLU A 1 99 ? -30.234 -19.562 -13.891 1 53.41 99 GLU A C 1
ATOM 752 O O . GLU A 1 99 ? -30.281 -18.516 -13.258 1 53.41 99 GLU A O 1
ATOM 757 N N . GLU A 1 100 ? -29.203 -20.266 -13.75 1 68.69 100 GLU A N 1
ATOM 758 C CA . GLU A 1 100 ? -27.875 -19.688 -13.508 1 68.69 100 GLU A CA 1
ATOM 759 C C . GLU A 1 100 ? -27.578 -18.562 -14.492 1 68.69 100 GLU A C 1
ATOM 761 O O . GLU A 1 100 ? -27.875 -18.672 -15.688 1 68.69 100 GLU A O 1
ATOM 766 N N . VAL A 1 101 ? -27.438 -17.422 -13.969 1 76.25 101 VAL A N 1
ATOM 767 C CA . VAL A 1 101 ? -27.047 -16.297 -14.812 1 76.25 101 VAL A CA 1
ATOM 768 C C . VAL A 1 101 ? -25.516 -16.172 -14.844 1 76.25 101 VAL A C 1
ATOM 770 O O . VAL A 1 101 ? -24.844 -16.453 -13.852 1 76.25 101 VAL A O 1
ATOM 773 N N . VAL A 1 102 ? -25.094 -15.93 -15.969 1 79.62 102 VAL A N 1
ATOM 774 C CA . VAL A 1 102 ? -23.672 -15.75 -16.172 1 79.62 102 VAL A CA 1
ATOM 775 C C . VAL A 1 102 ? -23.391 -14.328 -16.641 1 79.62 102 VAL A C 1
ATOM 777 O O . VAL A 1 102 ? -24.219 -13.711 -17.312 1 79.62 102 VAL A O 1
ATOM 780 N N . ILE A 1 103 ? -22.344 -13.867 -16.156 1 77.12 103 ILE A N 1
ATOM 781 C CA . ILE A 1 103 ? -21.891 -12.547 -16.594 1 77.12 103 ILE A CA 1
ATOM 782 C C . ILE A 1 103 ? -20.953 -12.688 -17.781 1 77.12 103 ILE A C 1
ATOM 784 O O . ILE A 1 103 ? -19.938 -13.391 -17.703 1 77.12 103 ILE A O 1
ATOM 788 N N . ILE A 1 104 ? -21.281 -12.117 -18.812 1 75.25 104 ILE A N 1
ATOM 789 C CA . ILE A 1 104 ? -20.391 -12.055 -19.969 1 75.25 104 ILE A CA 1
ATOM 790 C C . ILE A 1 104 ? -20.141 -10.602 -20.344 1 75.25 104 ILE A C 1
ATOM 792 O O . ILE A 1 104 ? -21.062 -9.906 -20.797 1 75.25 104 ILE A O 1
ATOM 796 N N . GLY A 1 105 ? -18.984 -10.305 -20.219 1 74.19 105 GLY A N 1
ATOM 797 C CA . GLY A 1 105 ? -18.703 -8.898 -20.453 1 74.19 105 GLY A CA 1
ATOM 798 C C . GLY A 1 105 ? -19.422 -7.98 -19.469 1 74.19 105 GLY A C 1
ATOM 799 O O . GLY A 1 105 ? -19.219 -8.086 -18.25 1 74.19 105 GLY A O 1
ATOM 800 N N . TYR A 1 106 ? -20.25 -7.246 -20.109 1 80.81 106 TYR A N 1
ATOM 801 C CA . TYR A 1 106 ? -20.938 -6.223 -19.344 1 80.81 106 TYR A CA 1
ATOM 802 C C . TYR A 1 106 ? -22.438 -6.516 -19.266 1 80.81 106 TYR A C 1
ATOM 804 O O . TYR A 1 106 ? -23.219 -5.672 -18.828 1 80.81 106 TYR A O 1
ATOM 812 N N . GLN A 1 107 ? -22.719 -7.766 -19.688 1 82.56 107 GLN A N 1
ATOM 813 C CA . GLN A 1 107 ? -24.109 -8.18 -19.719 1 82.56 107 GLN A CA 1
ATOM 814 C C . GLN A 1 107 ? -24.328 -9.445 -18.891 1 82.56 107 GLN A C 1
ATOM 816 O O . GLN A 1 107 ? -23.406 -10.227 -18.688 1 82.56 107 GLN A O 1
ATOM 821 N N . THR A 1 108 ? -25.469 -9.547 -18.375 1 80.19 108 THR A N 1
ATOM 822 C CA . THR A 1 108 ? -25.891 -10.766 -17.672 1 80.19 108 THR A CA 1
ATOM 823 C C . THR A 1 108 ? -26.812 -11.594 -18.562 1 80.19 108 THR A C 1
ATOM 825 O O . THR A 1 108 ? -27.797 -11.078 -19.094 1 80.19 108 THR A O 1
ATOM 828 N N . VAL A 1 109 ? -26.438 -12.797 -18.719 1 81.5 109 VAL A N 1
ATOM 829 C CA . VAL A 1 109 ? -27.203 -13.688 -19.594 1 81.5 109 VAL A CA 1
ATOM 830 C C . VAL A 1 109 ? -27.516 -14.984 -18.859 1 81.5 109 VAL A C 1
ATOM 832 O O . VAL A 1 109 ? -26.75 -15.43 -18 1 81.5 109 VAL A O 1
ATOM 835 N N . LYS A 1 110 ? -28.609 -15.484 -19.219 1 81.56 110 LYS A N 1
ATOM 836 C CA . LYS A 1 110 ? -28.938 -16.812 -18.703 1 81.56 110 LYS A CA 1
ATOM 837 C C . LYS A 1 110 ? -28 -17.875 -19.281 1 81.56 110 LYS A C 1
ATOM 839 O O . LYS A 1 110 ? -27.641 -17.812 -20.469 1 81.56 110 LYS A O 1
ATOM 844 N N . LYS A 1 111 ? -27.656 -18.766 -18.5 1 81.75 111 LYS A N 1
ATOM 845 C CA . LYS A 1 111 ? -26.766 -19.828 -18.938 1 81.75 111 LYS A CA 1
ATOM 846 C C . LYS A 1 111 ? -27.328 -20.578 -20.141 1 81.75 111 LYS A C 1
ATOM 848 O O . LYS A 1 111 ? -26.609 -20.938 -21.062 1 81.75 111 LYS A O 1
ATOM 853 N N . SER A 1 112 ? -28.641 -20.781 -20.125 1 80.88 112 SER A N 1
ATOM 854 C CA . SER A 1 112 ? -29.297 -21.516 -21.188 1 80.88 112 SER A CA 1
ATOM 855 C C . SER A 1 112 ? -29.266 -20.734 -22.5 1 80.88 112 SER A C 1
ATOM 857 O O . SER A 1 112 ? -29.391 -21.312 -23.578 1 80.88 112 SER A O 1
ATOM 859 N N . ASP A 1 113 ? -29.062 -19.484 -22.422 1 82.69 113 ASP A N 1
ATOM 860 C CA . ASP A 1 113 ? -29.141 -18.641 -23.625 1 82.69 113 ASP A CA 1
ATOM 861 C C . ASP A 1 113 ? -27.75 -18.375 -24.203 1 82.69 113 ASP A C 1
ATOM 863 O O . ASP A 1 113 ? -27.609 -17.625 -25.172 1 82.69 113 ASP A O 1
ATOM 867 N N . LEU A 1 114 ? -26.875 -18.969 -23.641 1 84.25 114 LEU A N 1
ATOM 868 C CA . LEU A 1 114 ? -25.516 -18.734 -24.094 1 84.25 114 LEU A CA 1
ATOM 869 C C . LEU A 1 114 ? -25.312 -19.266 -25.516 1 84.25 114 LEU A C 1
ATOM 871 O O . LEU A 1 114 ? -25.781 -20.359 -25.844 1 84.25 114 LEU A O 1
ATOM 875 N N . THR A 1 115 ? -24.594 -18.5 -26.266 1 87.75 115 THR A N 1
ATOM 876 C CA . THR A 1 115 ? -24.266 -18.938 -27.625 1 87.75 115 THR A CA 1
ATOM 877 C C . THR A 1 115 ? -22.797 -19.312 -27.719 1 87.75 115 THR A C 1
ATOM 879 O O . THR A 1 115 ? -22.391 -20.016 -28.641 1 87.75 115 THR A O 1
ATOM 882 N N . GLY A 1 116 ? -22.016 -18.812 -26.844 1 85.94 116 GLY A N 1
ATOM 883 C CA . GLY A 1 116 ? -20.594 -19.094 -26.828 1 85.94 116 GLY A CA 1
ATOM 884 C C . GLY A 1 116 ? -20.219 -20.203 -25.859 1 85.94 116 GLY A C 1
ATOM 885 O O . GLY A 1 116 ? -21.094 -20.797 -25.219 1 85.94 116 GLY A O 1
ATOM 886 N N . ALA A 1 117 ? -18.906 -20.484 -25.828 1 87.94 117 ALA A N 1
ATOM 887 C CA . ALA A 1 117 ? -18.406 -21.516 -24.922 1 87.94 117 ALA A CA 1
ATOM 888 C C . ALA A 1 117 ? -18.031 -20.938 -23.562 1 87.94 117 ALA A C 1
ATOM 890 O O . ALA A 1 117 ? -16.984 -20.297 -23.422 1 87.94 117 ALA A O 1
ATOM 891 N N . VAL A 1 118 ? -18.766 -21.203 -22.594 1 88.31 118 VAL A N 1
ATOM 892 C CA . VAL A 1 118 ? -18.562 -20.703 -21.234 1 88.31 118 VAL A CA 1
ATOM 893 C C . VAL A 1 118 ? -18.703 -21.844 -20.219 1 88.31 118 VAL A C 1
ATOM 895 O O . VAL A 1 118 ? -19.641 -22.641 -20.312 1 88.31 118 VAL A O 1
ATOM 898 N N . ALA A 1 119 ? -17.734 -21.891 -19.391 1 90.94 119 ALA A N 1
ATOM 899 C CA . ALA A 1 119 ? -17.828 -22.844 -18.281 1 90.94 119 ALA A CA 1
ATOM 900 C C . ALA A 1 119 ? -18.078 -22.141 -16.953 1 90.94 119 ALA A C 1
ATOM 902 O O . ALA A 1 119 ? -17.5 -21.062 -16.703 1 90.94 119 ALA A O 1
ATOM 903 N N . VAL A 1 120 ? -18.891 -22.703 -16.172 1 89.25 120 VAL A N 1
ATOM 904 C CA . VAL A 1 120 ? -19.156 -22.188 -14.836 1 89.25 120 VAL A CA 1
ATOM 905 C C . VAL A 1 120 ? -18.578 -23.156 -13.797 1 89.25 120 VAL A C 1
ATOM 907 O O . VAL A 1 120 ? -18.922 -24.344 -13.781 1 89.25 120 VAL A O 1
ATOM 910 N N . VAL A 1 121 ? -17.797 -22.672 -12.922 1 92.12 121 VAL A N 1
ATOM 911 C CA . VAL A 1 121 ? -17.156 -23.5 -11.906 1 92.12 121 VAL A CA 1
ATOM 912 C C . VAL A 1 121 ? -18.078 -23.641 -10.688 1 92.12 121 VAL A C 1
ATOM 914 O O . VAL A 1 121 ? -18.609 -22.641 -10.195 1 92.12 121 VAL A O 1
ATOM 917 N N . ASP A 1 122 ? -18.219 -24.812 -10.297 1 88.38 122 ASP A N 1
ATOM 918 C CA . ASP A 1 122 ? -18.969 -25.047 -9.062 1 88.38 122 ASP A CA 1
ATOM 919 C C . ASP A 1 122 ? -18.156 -24.625 -7.84 1 88.38 122 ASP A C 1
ATOM 921 O O . ASP A 1 122 ? -17.266 -25.359 -7.395 1 88.38 122 ASP A O 1
ATOM 925 N N . THR A 1 123 ? -18.531 -23.641 -7.254 1 88.69 123 THR A N 1
ATOM 926 C CA . THR A 1 123 ? -17.75 -23.078 -6.148 1 88.69 123 THR A CA 1
ATOM 927 C C . THR A 1 123 ? -17.953 -23.906 -4.879 1 88.69 123 THR A C 1
ATOM 929 O O . THR A 1 123 ? -17.109 -23.875 -3.973 1 88.69 123 THR A O 1
ATOM 932 N N . LYS A 1 124 ? -19 -24.625 -4.773 1 85.06 124 LYS A N 1
ATOM 933 C CA . LYS A 1 124 ? -19.188 -25.516 -3.629 1 85.06 124 LYS A CA 1
ATOM 934 C C . LYS A 1 124 ? -18.172 -26.641 -3.639 1 85.06 124 LYS A C 1
ATOM 936 O O . LYS A 1 124 ? -17.609 -26.984 -2.598 1 85.06 124 LYS A O 1
ATOM 941 N N . GLU A 1 125 ? -18.047 -27.188 -4.801 1 87 125 GLU A N 1
ATOM 942 C CA . GLU A 1 125 ? -17.031 -28.234 -4.934 1 87 125 GLU A CA 1
ATOM 943 C C . GLU A 1 125 ? -15.633 -27.688 -4.742 1 87 125 GLU A C 1
ATOM 945 O O . GLU A 1 125 ? -14.773 -28.344 -4.152 1 87 125 GLU A O 1
ATOM 950 N N . MET A 1 126 ? -15.375 -26.531 -5.215 1 90.12 126 MET A N 1
ATOM 951 C CA . MET A 1 126 ? -14.078 -25.875 -5.098 1 90.12 126 MET A CA 1
ATOM 952 C C . MET A 1 126 ? -13.672 -25.734 -3.637 1 90.12 126 MET A C 1
ATOM 954 O O . MET A 1 126 ? -12.508 -25.938 -3.289 1 90.12 126 MET A O 1
ATOM 958 N N . LYS A 1 127 ? -14.602 -25.438 -2.852 1 86.44 127 LYS A N 1
ATOM 959 C CA . LYS A 1 127 ? -14.328 -25.125 -1.451 1 86.44 127 LYS A CA 1
ATOM 960 C C . LYS A 1 127 ? -13.977 -26.391 -0.663 1 86.44 127 LYS A C 1
ATOM 962 O O . LYS A 1 127 ? -13.453 -26.312 0.45 1 86.44 127 LYS A O 1
ATOM 967 N N . LYS A 1 128 ? -14.234 -27.469 -1.184 1 87.12 128 LYS A N 1
ATOM 968 C CA . LYS A 1 128 ? -13.906 -28.734 -0.509 1 87.12 128 LYS A CA 1
ATOM 969 C C . LYS A 1 128 ? -12.422 -29.062 -0.65 1 87.12 128 LYS A C 1
ATOM 971 O O . LYS A 1 128 ? -11.898 -29.922 0.058 1 87.12 128 LYS A O 1
ATOM 976 N N . SER A 1 129 ? -11.82 -28.328 -1.473 1 89.31 129 SER A N 1
ATOM 977 C CA . SER A 1 129 ? -10.391 -28.531 -1.675 1 89.31 129 SER A CA 1
ATOM 978 C C . SER A 1 129 ? -9.578 -27.922 -0.531 1 89.31 129 SER A C 1
ATOM 980 O O . SER A 1 129 ? -9.938 -26.875 0.002 1 89.31 129 SER A O 1
ATOM 982 N N . SER A 1 130 ? -8.461 -28.547 -0.205 1 87.88 130 SER A N 1
ATOM 983 C CA . SER A 1 130 ? -7.555 -28.031 0.812 1 87.88 130 SER A CA 1
ATOM 984 C C . SER A 1 130 ? -6.543 -27.062 0.208 1 87.88 130 SER A C 1
ATOM 986 O O . SER A 1 130 ? -5.727 -26.484 0.926 1 87.88 130 SER A O 1
ATOM 988 N N . ALA A 1 131 ? -6.633 -26.891 -1.06 1 89.31 131 ALA A N 1
ATOM 989 C CA . ALA A 1 131 ? -5.672 -26.016 -1.716 1 89.31 131 ALA A CA 1
ATOM 990 C C . ALA A 1 131 ? -5.859 -24.562 -1.263 1 89.31 131 ALA A C 1
ATOM 992 O O . ALA A 1 131 ? -6.977 -24.141 -0.969 1 89.31 131 ALA A O 1
ATOM 993 N N . GLY A 1 132 ? -4.734 -23.859 -1.225 1 89.56 132 GLY A N 1
ATOM 994 C CA . GLY A 1 132 ? -4.75 -22.516 -0.656 1 89.56 132 GLY A CA 1
ATOM 995 C C . GLY A 1 132 ? -4.945 -21.422 -1.695 1 89.56 132 GLY A C 1
ATOM 996 O O . GLY A 1 132 ? -5.059 -20.25 -1.354 1 89.56 132 GLY A O 1
ATOM 997 N N . THR A 1 133 ? -4.977 -21.734 -2.986 1 93.56 133 THR A N 1
ATOM 998 C CA . THR A 1 133 ? -5.09 -20.719 -4.031 1 93.56 133 THR A CA 1
ATOM 999 C C . THR A 1 133 ? -6.324 -20.969 -4.891 1 93.56 133 THR A C 1
ATOM 1001 O O . THR A 1 133 ? -6.828 -22.094 -4.953 1 93.56 133 THR A O 1
ATOM 1004 N N . LEU A 1 134 ? -6.711 -19.984 -5.488 1 93.62 134 LEU A N 1
ATOM 1005 C CA . LEU A 1 134 ? -7.902 -20.016 -6.328 1 93.62 134 LEU A CA 1
ATOM 1006 C C . LEU A 1 134 ? -7.707 -20.969 -7.504 1 93.62 134 LEU A C 1
ATOM 1008 O O . LEU A 1 134 ? -8.57 -21.812 -7.773 1 93.62 134 LEU A O 1
ATOM 1012 N N . VAL A 1 135 ? -6.645 -20.891 -8.156 1 94.12 135 VAL A N 1
ATOM 1013 C CA . VAL A 1 135 ? -6.383 -21.672 -9.359 1 94.12 135 VAL A CA 1
ATOM 1014 C C . VAL A 1 135 ? -6.305 -23.156 -8.992 1 94.12 135 VAL A C 1
ATOM 1016 O O . VAL A 1 135 ? -6.887 -24 -9.68 1 94.12 135 VAL A O 1
ATOM 1019 N N . SER A 1 136 ? -5.699 -23.469 -7.926 1 93.44 136 SER A N 1
ATOM 1020 C CA . SER A 1 136 ? -5.578 -24.859 -7.512 1 93.44 136 SER A CA 1
ATOM 1021 C C . SER A 1 136 ? -6.941 -25.453 -7.168 1 93.44 136 SER A C 1
ATOM 1023 O O . SER A 1 136 ? -7.188 -26.641 -7.422 1 93.44 136 SER A O 1
ATOM 1025 N N . GLN A 1 137 ? -7.75 -24.656 -6.656 1 93.44 137 GLN A N 1
ATOM 1026 C CA . GLN A 1 137 ? -9.055 -25.156 -6.246 1 93.44 137 GLN A CA 1
ATOM 1027 C C . GLN A 1 137 ? -9.953 -25.422 -7.453 1 93.44 137 GLN A C 1
ATOM 1029 O O . GLN A 1 137 ? -10.93 -26.172 -7.355 1 93.44 137 GLN A O 1
ATOM 1034 N N . MET A 1 138 ? -9.625 -24.969 -8.547 1 93.5 138 MET A N 1
ATOM 1035 C CA . MET A 1 138 ? -10.469 -25.078 -9.734 1 93.5 138 MET A CA 1
ATOM 1036 C C . MET A 1 138 ? -10.086 -26.312 -10.547 1 93.5 138 MET A C 1
ATOM 1038 O O . MET A 1 138 ? -10.781 -26.672 -11.5 1 93.5 138 MET A O 1
ATOM 1042 N N . GLN A 1 139 ? -9.109 -26.969 -10.195 1 93.25 139 GLN A N 1
ATOM 1043 C CA . GLN A 1 139 ? -8.609 -28.078 -11 1 93.25 139 GLN A CA 1
ATOM 1044 C C . GLN A 1 139 ? -9.68 -29.156 -11.18 1 93.25 139 GLN A C 1
ATOM 1046 O O . GLN A 1 139 ? -10.242 -29.656 -10.203 1 93.25 139 GLN A O 1
ATOM 1051 N N . GLY A 1 140 ? -10.016 -29.469 -12.43 1 93.75 140 GLY A N 1
ATOM 1052 C CA . GLY A 1 140 ? -10.914 -30.547 -12.789 1 93.75 140 GLY A CA 1
ATOM 1053 C C . GLY A 1 140 ? -12.375 -30.141 -12.828 1 93.75 140 GLY A C 1
ATOM 1054 O O . GLY A 1 140 ? -13.25 -30.953 -13.117 1 93.75 140 GLY A O 1
ATOM 1055 N N . LEU A 1 141 ? -12.609 -28.859 -12.68 1 94.56 141 LEU A N 1
ATOM 1056 C CA . LEU A 1 141 ? -14.008 -28.469 -12.5 1 94.56 141 LEU A CA 1
ATOM 1057 C C . LEU A 1 141 ? -14.562 -27.828 -13.773 1 94.56 141 LEU A C 1
ATOM 1059 O O . LEU A 1 141 ? -15.734 -27.469 -13.828 1 94.56 141 LEU A O 1
ATOM 1063 N N . ALA A 1 142 ? -13.734 -27.781 -14.758 1 94.31 142 ALA A N 1
ATOM 1064 C CA . ALA A 1 142 ? -14.188 -27.219 -16.031 1 94.31 142 ALA A CA 1
ATOM 1065 C C . ALA A 1 142 ? -13.484 -27.875 -17.203 1 94.31 142 ALA A C 1
ATOM 1067 O O . ALA A 1 142 ? -12.289 -28.188 -17.141 1 94.31 142 ALA A O 1
ATOM 1068 N N . THR A 1 143 ? -14.266 -28.094 -18.234 1 95.25 143 THR A N 1
ATOM 1069 C CA . THR A 1 143 ? -13.656 -28.625 -19.453 1 95.25 143 THR A CA 1
ATOM 1070 C C . THR A 1 143 ? -12.781 -27.562 -20.125 1 95.25 143 THR A C 1
ATOM 1072 O O . THR A 1 143 ? -13.008 -26.359 -19.953 1 95.25 143 THR A O 1
ATOM 1075 N N . GLY A 1 144 ? -11.805 -28.016 -20.797 1 94.88 144 GLY A N 1
ATOM 1076 C CA . GLY A 1 144 ? -10.938 -27.141 -21.562 1 94.88 144 GLY A CA 1
ATOM 1077 C C . GLY A 1 144 ? -9.945 -26.375 -20.703 1 94.88 144 GLY A C 1
ATOM 1078 O O . GLY A 1 144 ? -9.211 -25.516 -21.203 1 94.88 144 GLY A O 1
ATOM 1079 N N . VAL A 1 145 ? -9.945 -26.656 -19.453 1 94.75 145 VAL A N 1
ATOM 1080 C CA . VAL A 1 145 ? -9.07 -25.953 -18.531 1 94.75 145 VAL A CA 1
ATOM 1081 C C . VAL A 1 145 ? -8.07 -26.938 -17.906 1 94.75 145 VAL A C 1
ATOM 1083 O O . VAL A 1 145 ? -8.469 -27.938 -17.297 1 94.75 145 VAL A O 1
ATOM 1086 N N . ASN A 1 146 ? -6.848 -26.594 -18.125 1 94.25 146 ASN A N 1
ATOM 1087 C CA . ASN A 1 146 ? -5.777 -27.391 -17.531 1 94.25 146 ASN A CA 1
ATOM 1088 C C . ASN A 1 146 ? -5.082 -26.641 -16.406 1 94.25 146 ASN A C 1
ATOM 1090 O O . ASN A 1 146 ? -4.496 -25.578 -16.625 1 94.25 146 ASN A O 1
ATOM 1094 N N . VAL A 1 147 ? -5.145 -27.234 -15.211 1 94.06 147 VAL A N 1
ATOM 1095 C CA . VAL A 1 147 ? -4.508 -26.656 -14.039 1 94.06 147 VAL A CA 1
ATOM 1096 C C . VAL A 1 147 ? -3.408 -27.578 -13.531 1 94.06 147 VAL A C 1
ATOM 1098 O O . VAL A 1 147 ? -3.623 -28.781 -13.383 1 94.06 147 VAL A O 1
ATOM 1101 N N . ARG A 1 148 ? -2.24 -27.031 -13.328 1 93.25 148 ARG A N 1
ATOM 1102 C CA . ARG A 1 148 ? -1.134 -27.75 -12.703 1 93.25 148 ARG A CA 1
ATOM 1103 C C . ARG A 1 148 ? -0.697 -27.062 -11.414 1 93.25 148 ARG A C 1
ATOM 1105 O O . ARG A 1 148 ? -0.54 -25.828 -11.375 1 93.25 148 ARG A O 1
ATOM 1112 N N . SER A 1 149 ? -0.537 -27.844 -10.391 1 89.56 149 SER A N 1
ATOM 1113 C CA . SER A 1 149 ? -0.256 -27.25 -9.086 1 89.56 149 SER A CA 1
ATOM 1114 C C . SER A 1 149 ? 1.141 -27.641 -8.602 1 89.56 149 SER A C 1
ATOM 1116 O O . SER A 1 149 ? 1.803 -28.484 -9.203 1 89.56 149 SER A O 1
ATOM 1118 N N . SER A 1 150 ? 1.554 -26.891 -7.609 1 90.38 150 SER A N 1
ATOM 1119 C CA . SER A 1 150 ? 2.832 -27.109 -6.941 1 90.38 150 SER A CA 1
ATOM 1120 C C . SER A 1 150 ? 2.643 -27.359 -5.449 1 90.38 150 SER A C 1
ATOM 1122 O O . SER A 1 150 ? 1.699 -26.844 -4.844 1 90.38 150 SER A O 1
ATOM 1124 N N . GLY A 1 151 ? 3.555 -28.141 -4.914 1 92.44 151 GLY A N 1
ATOM 1125 C CA . GLY A 1 151 ? 3.49 -28.391 -3.482 1 92.44 151 GLY A CA 1
ATOM 1126 C C . GLY A 1 151 ? 4.293 -27.391 -2.666 1 92.44 151 GLY A C 1
ATOM 1127 O O . GLY A 1 151 ? 4.34 -27.484 -1.438 1 92.44 151 GLY A O 1
ATOM 1128 N N . ARG A 1 152 ? 4.914 -26.391 -3.225 1 94.69 152 ARG A N 1
ATOM 1129 C CA . ARG A 1 152 ? 5.68 -25.375 -2.51 1 94.69 152 ARG A CA 1
ATOM 1130 C C . ARG A 1 152 ? 4.758 -24.344 -1.869 1 94.69 152 ARG A C 1
ATOM 1132 O O . ARG A 1 152 ? 3.902 -23.766 -2.543 1 94.69 152 ARG A O 1
ATOM 1139 N N . ALA A 1 153 ? 5.004 -24.094 -0.598 1 95.75 153 ALA A N 1
ATOM 1140 C CA . ALA A 1 153 ? 4.184 -23.109 0.09 1 95.75 153 ALA A CA 1
ATOM 1141 C C . ALA A 1 153 ? 4.355 -21.719 -0.531 1 95.75 153 ALA A C 1
ATOM 1143 O O . ALA A 1 153 ? 5.48 -21.266 -0.742 1 95.75 153 ALA A O 1
ATOM 1144 N N . GLY A 1 154 ? 3.24 -21.188 -0.885 1 94.44 154 GLY A N 1
ATOM 1145 C CA . GLY A 1 154 ? 3.254 -19.844 -1.419 1 94.44 154 GLY A CA 1
ATOM 1146 C C . GLY A 1 154 ? 3.391 -19.797 -2.93 1 94.44 154 GLY A C 1
ATOM 1147 O O . GLY A 1 154 ? 3.518 -18.719 -3.516 1 94.44 154 GLY A O 1
ATOM 1148 N N . GLU A 1 155 ? 3.428 -20.828 -3.566 1 93.44 155 GLU A N 1
ATOM 1149 C CA . GLU A 1 155 ? 3.475 -20.875 -5.023 1 93.44 155 GLU A CA 1
ATOM 1150 C C . GLU A 1 155 ? 2.086 -21.125 -5.613 1 93.44 155 GLU A C 1
ATOM 1152 O O . GLU A 1 155 ? 1.313 -21.922 -5.09 1 93.44 155 GLU A O 1
ATOM 1157 N N . ASP A 1 156 ? 1.812 -20.438 -6.613 1 92.12 156 ASP A N 1
ATOM 1158 C CA . ASP A 1 156 ? 0.503 -20.578 -7.246 1 92.12 156 ASP A CA 1
ATOM 1159 C C . ASP A 1 156 ? 0.521 -21.672 -8.312 1 92.12 156 ASP A C 1
ATOM 1161 O O . ASP A 1 156 ? 1.588 -22.141 -8.695 1 92.12 156 ASP A O 1
ATOM 1165 N N . ALA A 1 157 ? -0.678 -22.109 -8.727 1 93.38 157 ALA A N 1
ATOM 1166 C CA . ALA A 1 157 ? -0.842 -23.062 -9.82 1 93.38 157 ALA A CA 1
ATOM 1167 C C . ALA A 1 157 ? -0.791 -22.359 -11.172 1 93.38 157 ALA A C 1
ATOM 1169 O O . ALA A 1 157 ? -0.895 -21.125 -11.25 1 93.38 157 ALA A O 1
ATOM 1170 N N . SER A 1 158 ? -0.507 -23.125 -12.141 1 93.56 158 SER A N 1
ATOM 1171 C CA . SER A 1 158 ? -0.587 -22.641 -13.516 1 93.56 158 SER A CA 1
ATOM 1172 C C . SER A 1 158 ? -1.915 -23.031 -14.164 1 93.56 158 SER A C 1
ATOM 1174 O O . SER A 1 158 ? -2.482 -24.078 -13.844 1 93.56 158 SER A O 1
ATOM 1176 N N . ILE A 1 159 ? -2.41 -22.156 -15.023 1 93.88 159 ILE A N 1
ATOM 1177 C CA . ILE A 1 159 ? -3.695 -22.422 -15.672 1 93.88 159 ILE A CA 1
ATOM 1178 C C . ILE A 1 159 ? -3.598 -22.109 -17.156 1 93.88 159 ILE A C 1
ATOM 1180 O O . ILE A 1 159 ? -2.967 -21.125 -17.562 1 93.88 159 ILE A O 1
ATOM 1184 N N . GLN A 1 160 ? -4.129 -23.016 -17.984 1 93.81 160 GLN A N 1
ATOM 1185 C CA . GLN A 1 160 ? -4.195 -22.859 -19.438 1 93.81 160 GLN A CA 1
ATOM 1186 C C . GLN A 1 160 ? -5.578 -23.234 -19.953 1 93.81 160 GLN A C 1
ATOM 1188 O O . GLN A 1 160 ? -6.18 -24.219 -19.5 1 93.81 160 GLN A O 1
ATOM 1193 N N . ILE A 1 161 ? -6.023 -22.453 -20.812 1 95.31 161 ILE A N 1
ATOM 1194 C CA . ILE A 1 161 ? -7.328 -22.734 -21.406 1 95.31 161 ILE A CA 1
ATOM 1195 C C . ILE A 1 161 ? -7.145 -23.172 -22.859 1 95.31 161 ILE A C 1
ATOM 1197 O O . ILE A 1 161 ? -6.613 -22.422 -23.688 1 95.31 161 ILE A O 1
ATOM 1201 N N . ARG A 1 162 ? -7.578 -24.359 -23.188 1 95.25 162 ARG A N 1
ATOM 1202 C CA . ARG A 1 162 ? -7.59 -24.984 -24.516 1 95.25 162 ARG A CA 1
ATOM 1203 C C . ARG A 1 162 ? -6.207 -24.938 -25.156 1 95.25 162 ARG A C 1
ATOM 1205 O O . ARG A 1 162 ? -6.074 -24.594 -26.328 1 95.25 162 ARG A O 1
ATOM 1212 N N . GLY A 1 163 ? -5.168 -25.141 -24.328 1 92.5 163 GLY A N 1
ATOM 1213 C CA . GLY A 1 163 ? -3.814 -25.375 -24.797 1 92.5 163 GLY A CA 1
ATOM 1214 C C . GLY A 1 163 ? -3.006 -24.094 -24.953 1 92.5 163 GLY A C 1
ATOM 1215 O O . GLY A 1 163 ? -3.443 -23.031 -24.531 1 92.5 163 GLY A O 1
ATOM 1216 N N . VAL A 1 164 ? -1.822 -24.25 -25.531 1 92.25 164 VAL A N 1
ATOM 1217 C CA . VAL A 1 164 ? -0.89 -23.141 -25.734 1 92.25 164 VAL A CA 1
ATOM 1218 C C . VAL A 1 164 ? -1.211 -22.438 -27.047 1 92.25 164 VAL A C 1
ATOM 1220 O O . VAL A 1 164 ? -1.123 -23.031 -28.125 1 92.25 164 VAL A O 1
ATOM 1223 N N . GLY A 1 165 ? -1.564 -21.203 -26.875 1 88.75 165 GLY A N 1
ATOM 1224 C CA . GLY A 1 165 ? -1.963 -20.469 -28.078 1 88.75 165 GLY A CA 1
ATOM 1225 C C . GLY A 1 165 ? -0.958 -19.406 -28.484 1 88.75 165 GLY A C 1
ATOM 1226 O O . GLY A 1 165 ? -1.112 -18.781 -29.531 1 88.75 165 GLY A O 1
ATOM 1227 N N . SER A 1 166 ? 0.016 -19.203 -27.656 1 91.19 166 SER A N 1
ATOM 1228 C CA . SER A 1 166 ? 1.059 -18.234 -27.938 1 91.19 166 SER A CA 1
ATOM 1229 C C . SER A 1 166 ? 2.422 -18.719 -27.453 1 91.19 166 SER A C 1
ATOM 1231 O O . SER A 1 166 ? 2.506 -19.672 -26.672 1 91.19 166 SER A O 1
ATOM 1233 N N . LEU A 1 167 ? 3.453 -18.109 -27.984 1 89.38 167 LEU A N 1
ATOM 1234 C CA . LEU A 1 167 ? 4.801 -18.5 -27.578 1 89.38 167 LEU A CA 1
ATOM 1235 C C . LEU A 1 167 ? 5.363 -17.516 -26.562 1 89.38 167 LEU A C 1
ATOM 1237 O O . LEU A 1 167 ? 6.516 -17.641 -26.141 1 89.38 167 LEU A O 1
ATOM 1241 N N . SER A 1 168 ? 4.637 -16.531 -26.219 1 83.06 168 SER A N 1
ATOM 1242 C CA . SER A 1 168 ? 5.039 -15.555 -25.203 1 83.06 168 SER A CA 1
ATOM 1243 C C . SER A 1 168 ? 4.234 -15.727 -23.922 1 83.06 168 SER A C 1
ATOM 1245 O O . SER A 1 168 ? 4.609 -16.516 -23.047 1 83.06 168 SER A O 1
ATOM 1247 N N . ASN A 1 169 ? 3.191 -15.102 -23.797 1 85.56 169 ASN A N 1
ATOM 1248 C CA . ASN A 1 169 ? 2.342 -15.227 -22.625 1 85.56 169 ASN A CA 1
ATOM 1249 C C . ASN A 1 169 ? 1.064 -16 -22.922 1 85.56 169 ASN A C 1
ATOM 1251 O O . ASN A 1 169 ? 0.339 -15.664 -23.859 1 85.56 169 ASN A O 1
ATOM 1255 N N . ASN A 1 170 ? 0.862 -17.016 -22.094 1 88.88 170 ASN A N 1
ATOM 1256 C CA . ASN A 1 170 ? -0.31 -17.859 -22.312 1 88.88 170 ASN A CA 1
ATOM 1257 C C . ASN A 1 170 ? -1.297 -17.766 -21.156 1 88.88 170 ASN A C 1
ATOM 1259 O O . ASN A 1 170 ? -2.26 -18.531 -21.078 1 88.88 170 ASN A O 1
ATOM 1263 N N . ALA A 1 171 ? -1.112 -16.875 -20.234 1 89.44 171 ALA A N 1
ATOM 1264 C CA . ALA A 1 171 ? -2.012 -16.734 -19.094 1 89.44 171 ALA A CA 1
ATOM 1265 C C . ALA A 1 171 ? -3.346 -16.125 -19.516 1 89.44 171 ALA A C 1
ATOM 1267 O O . ALA A 1 171 ? -3.387 -15.242 -20.375 1 89.44 171 ALA A O 1
ATOM 1268 N N . PRO A 1 172 ? -4.422 -16.594 -18.938 1 93.44 172 PRO A N 1
ATOM 1269 C CA . PRO A 1 172 ? -5.707 -15.961 -19.234 1 93.44 172 PRO A CA 1
ATOM 1270 C C . PRO A 1 172 ? -5.855 -14.578 -18.594 1 93.44 172 PRO A C 1
ATOM 1272 O O . PRO A 1 172 ? -5.062 -14.219 -17.719 1 93.44 172 PRO A O 1
ATOM 1275 N N . LEU A 1 173 ? -6.82 -13.867 -19.141 1 93.62 173 LEU A N 1
ATOM 1276 C CA . LEU A 1 173 ? -7.176 -12.594 -18.516 1 93.62 173 LEU A CA 1
ATOM 1277 C C . LEU A 1 173 ? -8.062 -12.812 -17.297 1 93.62 173 LEU A C 1
ATOM 1279 O O . LEU A 1 173 ? -9.023 -13.578 -17.344 1 93.62 173 LEU A O 1
ATOM 1283 N N . TRP A 1 174 ? -7.777 -12.18 -16.234 1 94.69 174 TRP A N 1
ATOM 1284 C CA . TRP A 1 174 ? -8.586 -12.258 -15.023 1 94.69 174 TRP A CA 1
ATOM 1285 C C . TRP A 1 174 ? -9.391 -10.977 -14.82 1 94.69 174 TRP A C 1
ATOM 1287 O O . TRP A 1 174 ? -8.836 -9.875 -14.906 1 94.69 174 TRP A O 1
ATOM 1297 N N . VAL A 1 175 ? -10.602 -11.125 -14.57 1 94.88 175 VAL A N 1
ATOM 1298 C CA . VAL A 1 175 ? -11.477 -10.031 -14.188 1 94.88 175 VAL A CA 1
ATOM 1299 C C . VAL A 1 175 ? -12.117 -10.328 -12.828 1 94.88 175 VAL A C 1
ATOM 1301 O O . VAL A 1 175 ? -12.922 -11.25 -12.703 1 94.88 175 VAL A O 1
ATOM 1304 N N . VAL A 1 176 ? -11.781 -9.594 -11.844 1 95.62 176 VAL A N 1
ATOM 1305 C CA . VAL A 1 176 ? -12.352 -9.758 -10.508 1 95.62 176 VAL A CA 1
ATOM 1306 C C . VAL A 1 176 ? -13.25 -8.57 -10.18 1 95.62 176 VAL A C 1
ATOM 1308 O O . VAL A 1 176 ? -12.766 -7.453 -9.992 1 95.62 176 VAL A O 1
ATOM 1311 N N . ASP A 1 177 ? -14.469 -8.773 -10.07 1 94.69 177 ASP A N 1
ATOM 1312 C CA . ASP A 1 177 ? -15.453 -7.742 -9.773 1 94.69 177 ASP A CA 1
ATOM 1313 C C . ASP A 1 177 ? -15.289 -6.539 -10.703 1 94.69 177 ASP A C 1
ATOM 1315 O O . ASP A 1 177 ? -15.25 -5.395 -10.242 1 94.69 177 ASP A O 1
ATOM 1319 N N . GLY A 1 178 ? -15.047 -6.828 -11.93 1 92.19 178 GLY A N 1
ATOM 1320 C CA . GLY A 1 178 ? -14.984 -5.777 -12.93 1 92.19 178 GLY A CA 1
ATOM 1321 C C . GLY A 1 178 ? -13.602 -5.164 -13.07 1 92.19 178 GLY A C 1
ATOM 1322 O O . GLY A 1 178 ? -13.391 -4.297 -13.914 1 92.19 178 GLY A O 1
ATOM 1323 N N . MET A 1 179 ? -12.68 -5.586 -12.312 1 94.19 179 MET A N 1
ATOM 1324 C CA . MET A 1 179 ? -11.305 -5.102 -12.422 1 94.19 179 MET A CA 1
ATOM 1325 C C . MET A 1 179 ? -10.406 -6.152 -13.062 1 94.19 179 MET A C 1
ATOM 1327 O O . MET A 1 179 ? -10.461 -7.328 -12.695 1 94.19 179 MET A O 1
ATOM 1331 N N . ILE A 1 180 ? -9.617 -5.676 -14.008 1 92.38 180 ILE A N 1
ATOM 1332 C CA . ILE A 1 180 ? -8.625 -6.551 -14.617 1 92.38 180 ILE A CA 1
ATOM 1333 C C . ILE A 1 180 ? -7.395 -6.641 -13.711 1 92.38 180 ILE A C 1
ATOM 1335 O O . ILE A 1 180 ? -6.715 -5.637 -13.469 1 92.38 180 ILE A O 1
ATOM 1339 N N . THR A 1 181 ? -7.211 -7.758 -13.172 1 91.5 181 THR A N 1
ATOM 1340 C CA . THR A 1 181 ? -6.109 -8.008 -12.25 1 91.5 181 THR A CA 1
ATOM 1341 C C . THR A 1 181 ? -5.617 -9.445 -12.375 1 91.5 181 THR A C 1
ATOM 1343 O O . THR A 1 181 ? -6.082 -10.195 -13.242 1 91.5 181 THR A O 1
ATOM 1346 N N . ASP A 1 182 ? -4.578 -9.773 -11.656 1 85.88 182 ASP A N 1
ATOM 1347 C CA . ASP A 1 182 ? -4.051 -11.133 -11.602 1 85.88 182 ASP A CA 1
ATOM 1348 C C . ASP A 1 182 ? -4.074 -11.68 -10.18 1 85.88 182 ASP A C 1
ATOM 1350 O O . ASP A 1 182 ? -3.09 -11.57 -9.445 1 85.88 182 ASP A O 1
ATOM 1354 N N . PRO A 1 183 ? -5.172 -12.352 -9.93 1 86.94 183 PRO A N 1
ATOM 1355 C CA . PRO A 1 183 ? -5.184 -12.906 -8.578 1 86.94 183 PRO A CA 1
ATOM 1356 C C . PRO A 1 183 ? -4.113 -13.977 -8.375 1 86.94 183 PRO A C 1
ATOM 1358 O O . PRO A 1 183 ? -3.949 -14.867 -9.219 1 86.94 183 PRO A O 1
ATOM 1361 N N . GLY A 1 184 ? -3.324 -13.836 -7.414 1 90.12 184 GLY A N 1
ATOM 1362 C CA . GLY A 1 184 ? -2.293 -14.805 -7.066 1 90.12 184 GLY A CA 1
ATOM 1363 C C . GLY A 1 184 ? -2.482 -15.414 -5.691 1 90.12 184 GLY A C 1
ATOM 1364 O O . GLY A 1 184 ? -3.613 -15.656 -5.266 1 90.12 184 GLY A O 1
ATOM 1365 N N . VAL A 1 185 ? -1.472 -15.773 -5.117 1 93.75 185 VAL A N 1
ATOM 1366 C CA . VAL A 1 185 ? -1.479 -16.422 -3.809 1 93.75 185 VAL A CA 1
ATOM 1367 C C . VAL A 1 185 ? -2.047 -15.461 -2.766 1 93.75 185 VAL A C 1
ATOM 1369 O O . VAL A 1 185 ? -2.434 -15.883 -1.672 1 93.75 185 VAL A O 1
ATOM 1372 N N . ASP A 1 186 ? -2.178 -14.227 -3.174 1 94.56 186 ASP A N 1
ATOM 1373 C CA . ASP A 1 186 ? -2.637 -13.219 -2.221 1 94.56 186 ASP A CA 1
ATOM 1374 C C . ASP A 1 186 ? -4.16 -13.117 -2.219 1 94.56 186 ASP A C 1
ATOM 1376 O O . ASP A 1 186 ? -4.742 -12.438 -1.372 1 94.56 186 ASP A O 1
ATOM 1380 N N . PHE A 1 187 ? -4.836 -13.773 -3.107 1 96 187 PHE A N 1
ATOM 1381 C CA . PHE A 1 187 ? -6.293 -13.734 -3.154 1 96 187 PHE A CA 1
ATOM 1382 C C . PHE A 1 187 ? -6.891 -14.797 -2.236 1 96 187 PHE A C 1
ATOM 1384 O O . PHE A 1 187 ? -6.422 -15.93 -2.207 1 96 187 PHE A O 1
ATOM 1391 N N . ASN A 1 188 ? -7.922 -14.453 -1.503 1 96.62 188 ASN A N 1
ATOM 1392 C CA . ASN A 1 188 ? -8.617 -15.391 -0.627 1 96.62 188 ASN A CA 1
ATOM 1393 C C . ASN A 1 188 ? -9.734 -16.125 -1.364 1 96.62 188 ASN A C 1
ATOM 1395 O O . ASN A 1 188 ? -10.789 -15.555 -1.633 1 96.62 188 ASN A O 1
ATOM 1399 N N . PRO A 1 189 ? -9.594 -17.344 -1.567 1 95.56 189 PRO A N 1
ATOM 1400 C CA . PRO A 1 189 ? -10.609 -18.078 -2.311 1 95.56 189 PRO A CA 1
ATOM 1401 C C . PRO A 1 189 ? -11.953 -18.125 -1.584 1 95.56 189 PRO A C 1
ATOM 1403 O O . PRO A 1 189 ? -13 -18.266 -2.223 1 95.56 189 PRO A O 1
ATOM 1406 N N . ALA A 1 190 ? -11.977 -17.969 -0.287 1 95.44 190 ALA A N 1
ATOM 1407 C CA . ALA A 1 190 ? -13.195 -18.062 0.506 1 95.44 190 ALA A CA 1
ATOM 1408 C C . ALA A 1 190 ? -14.172 -16.953 0.135 1 95.44 190 ALA A C 1
ATOM 1410 O O . ALA A 1 190 ? -15.375 -17.062 0.392 1 95.44 190 ALA A O 1
ATOM 1411 N N . ASP A 1 191 ? -13.734 -15.984 -0.507 1 96.19 191 ASP A N 1
ATOM 1412 C CA . ASP A 1 191 ? -14.555 -14.82 -0.816 1 96.19 191 ASP A CA 1
ATOM 1413 C C . ASP A 1 191 ? -15.273 -14.992 -2.15 1 96.19 191 ASP A C 1
ATOM 1415 O O . ASP A 1 191 ? -16.141 -14.188 -2.512 1 96.19 191 ASP A O 1
ATOM 1419 N N . VAL A 1 192 ? -15.055 -15.977 -2.846 1 95.94 192 VAL A N 1
ATOM 1420 C CA . VAL A 1 192 ? -15.57 -16.156 -4.199 1 95.94 192 VAL A CA 1
ATOM 1421 C C . VAL A 1 192 ? -17.031 -16.609 -4.148 1 95.94 192 VAL A C 1
ATOM 1423 O O . VAL A 1 192 ? -17.391 -17.484 -3.363 1 95.94 192 VAL A O 1
ATOM 1426 N N . GLU A 1 193 ? -17.812 -15.992 -4.922 1 93.94 193 GLU A N 1
ATOM 1427 C CA . GLU A 1 193 ? -19.203 -16.391 -5.117 1 93.94 193 GLU A CA 1
ATOM 1428 C C . GLU A 1 193 ? -19.359 -17.25 -6.375 1 93.94 193 GLU A C 1
ATOM 1430 O O . GLU A 1 193 ? -19.969 -18.312 -6.332 1 93.94 193 GLU A O 1
ATOM 1435 N N . SER A 1 194 ? -18.797 -16.781 -7.461 1 92.75 194 SER A N 1
ATOM 1436 C CA . SER A 1 194 ? -18.906 -17.531 -8.711 1 92.75 194 SER A CA 1
ATOM 1437 C C . SER A 1 194 ? -17.672 -17.297 -9.594 1 92.75 194 SER A C 1
ATOM 1439 O O . SER A 1 194 ? -16.953 -16.312 -9.43 1 92.75 194 SER A O 1
ATOM 1441 N N . ILE A 1 195 ? -17.406 -18.203 -10.438 1 94.31 195 ILE A N 1
ATOM 1442 C CA . ILE A 1 195 ? -16.312 -18.156 -11.414 1 94.31 195 ILE A CA 1
ATOM 1443 C C . ILE A 1 195 ? -16.828 -18.594 -12.781 1 94.31 195 ILE A C 1
ATOM 1445 O O . ILE A 1 195 ? -17.453 -19.641 -12.906 1 94.31 195 ILE A O 1
ATOM 1449 N N . GLN A 1 196 ? -16.625 -17.812 -13.797 1 93.75 196 GLN A N 1
ATOM 1450 C CA . GLN A 1 196 ? -16.922 -18.141 -15.188 1 93.75 196 GLN A CA 1
ATOM 1451 C C . GLN A 1 196 ? -15.656 -18.141 -16.031 1 93.75 196 GLN A C 1
ATOM 1453 O O . GLN A 1 196 ? -14.797 -17.266 -15.883 1 93.75 196 GLN A O 1
ATOM 1458 N N . ILE A 1 197 ? -15.57 -19.062 -16.859 1 94.81 197 ILE A N 1
ATOM 1459 C CA . ILE A 1 197 ? -14.438 -19.156 -17.766 1 94.81 197 ILE A CA 1
ATOM 1460 C C . ILE A 1 197 ? -14.93 -19.047 -19.219 1 94.81 197 ILE A C 1
ATOM 1462 O O . ILE A 1 197 ? -15.703 -19.875 -19.688 1 94.81 197 ILE A O 1
ATOM 1466 N N . LEU A 1 198 ? -14.516 -18 -19.828 1 94.06 198 LEU A N 1
ATOM 1467 C CA . LEU A 1 198 ? -14.789 -17.812 -21.25 1 94.06 198 LEU A CA 1
ATOM 1468 C C . LEU A 1 198 ? -13.688 -18.422 -22.094 1 94.06 198 LEU A C 1
ATOM 1470 O O . LEU A 1 198 ? -12.531 -18 -22.031 1 94.06 198 LEU A O 1
ATOM 1474 N N . LYS A 1 199 ? -14.039 -19.328 -23 1 93 199 LYS A N 1
ATOM 1475 C CA . LYS A 1 199 ? -13.008 -20.156 -23.625 1 93 199 LYS A CA 1
ATOM 1476 C C . LYS A 1 199 ? -12.852 -19.797 -25.109 1 93 199 LYS A C 1
ATOM 1478 O O . LYS A 1 199 ? -11.836 -20.109 -25.719 1 93 199 LYS A O 1
ATOM 1483 N N . ASP A 1 200 ? -13.883 -19.25 -25.688 1 87.81 200 ASP A N 1
ATOM 1484 C CA . ASP A 1 200 ? -13.797 -18.953 -27.125 1 87.81 200 ASP A CA 1
ATOM 1485 C C . ASP A 1 200 ? -13.898 -17.453 -27.375 1 87.81 200 ASP A C 1
ATOM 1487 O O . ASP A 1 200 ? -14.156 -16.672 -26.453 1 87.81 200 ASP A O 1
ATOM 1491 N N . ALA A 1 201 ? -13.727 -17.062 -28.609 1 81.56 201 ALA A N 1
ATOM 1492 C CA . ALA A 1 201 ? -13.656 -15.648 -28.984 1 81.56 201 ALA A CA 1
ATOM 1493 C C . ALA A 1 201 ? -15.008 -14.961 -28.828 1 81.56 201 ALA A C 1
ATOM 1495 O O . ALA A 1 201 ? -15.078 -13.797 -28.438 1 81.56 201 ALA A O 1
ATOM 1496 N N . SER A 1 202 ? -15.945 -15.617 -29.125 1 78.06 202 SER A N 1
ATOM 1497 C CA . SER A 1 202 ? -17.25 -14.977 -29.047 1 78.06 202 SER A CA 1
ATOM 1498 C C . SER A 1 202 ? -17.578 -14.555 -27.625 1 78.06 202 SER A C 1
ATOM 1500 O O . SER A 1 202 ? -18.172 -13.5 -27.406 1 78.06 202 SER A O 1
ATOM 1502 N N . ALA A 1 203 ? -17.172 -15.305 -26.781 1 76.25 203 ALA A N 1
ATOM 1503 C CA . ALA A 1 203 ? -17.422 -14.992 -25.375 1 76.25 203 ALA A CA 1
ATOM 1504 C C . ALA A 1 203 ? -16.406 -13.977 -24.859 1 76.25 203 ALA A C 1
ATOM 1506 O O . ALA A 1 203 ? -16.766 -13.055 -24.125 1 76.25 203 ALA A O 1
ATOM 1507 N N . ALA A 1 204 ? -15.188 -14.078 -25.219 1 80.31 204 ALA A N 1
ATOM 1508 C CA . ALA A 1 204 ? -14.078 -13.344 -24.609 1 80.31 204 ALA A CA 1
ATOM 1509 C C . ALA A 1 204 ? -13.812 -12.039 -25.344 1 80.31 204 ALA A C 1
ATOM 1511 O O . ALA A 1 204 ? -13.133 -11.148 -24.828 1 80.31 204 ALA A O 1
ATOM 1512 N N . ALA A 1 205 ? -14.367 -11.883 -26.438 1 79.38 205 ALA A N 1
ATOM 1513 C CA . ALA A 1 205 ? -14.016 -10.773 -27.312 1 79.38 205 ALA A CA 1
ATOM 1514 C C . ALA A 1 205 ? -14.336 -9.438 -26.656 1 79.38 205 ALA A C 1
ATOM 1516 O O . ALA A 1 205 ? -13.664 -8.43 -26.922 1 79.38 205 ALA A O 1
ATOM 1517 N N . ILE A 1 206 ? -15.234 -9.5 -25.891 1 82.31 206 ILE A N 1
ATOM 1518 C CA . ILE A 1 206 ? -15.672 -8.258 -25.266 1 82.31 206 ILE A CA 1
ATOM 1519 C C . ILE A 1 206 ? -14.57 -7.715 -24.359 1 82.31 206 ILE A C 1
ATOM 1521 O O . ILE A 1 206 ? -14.531 -6.516 -24.062 1 82.31 206 ILE A O 1
ATOM 1525 N N . TYR A 1 207 ? -13.648 -8.539 -24.016 1 85.62 207 TYR A N 1
ATOM 1526 C CA . TYR A 1 207 ? -12.555 -8.125 -23.141 1 85.62 207 TYR A CA 1
ATOM 1527 C C . TYR A 1 207 ? -11.297 -7.816 -23.953 1 85.62 207 TYR A C 1
ATOM 1529 O O . TYR A 1 207 ? -10.312 -7.316 -23.406 1 85.62 207 TYR A O 1
ATOM 1537 N N . GLY A 1 208 ? -11.344 -8.195 -25.125 1 79.81 208 GLY A N 1
ATOM 1538 C CA . GLY A 1 208 ? -10.328 -7.707 -26.047 1 79.81 208 GLY A CA 1
ATOM 1539 C C . GLY A 1 208 ? -9.094 -8.594 -26.094 1 79.81 208 GLY A C 1
ATOM 1540 O O . GLY A 1 208 ? -9.188 -9.805 -25.922 1 79.81 208 GLY A O 1
ATOM 1541 N N . SER A 1 209 ? -7.949 -7.91 -26.516 1 74.75 209 SER A N 1
ATOM 1542 C CA . SER A 1 209 ? -6.707 -8.57 -26.906 1 74.75 209 SER A CA 1
ATOM 1543 C C . SER A 1 209 ? -6.113 -9.359 -25.734 1 74.75 209 SER A C 1
ATOM 1545 O O . SER A 1 209 ? -5.371 -10.32 -25.953 1 74.75 209 SER A O 1
ATOM 1547 N N . ARG A 1 210 ? -6.387 -9.125 -24.656 1 76.88 210 ARG A N 1
ATOM 1548 C CA . ARG A 1 210 ? -5.828 -9.859 -23.516 1 76.88 210 ARG A CA 1
ATOM 1549 C C . ARG A 1 210 ? -6.578 -11.172 -23.297 1 76.88 210 ARG A C 1
ATOM 1551 O O . ARG A 1 210 ? -6.125 -12.031 -22.531 1 76.88 210 ARG A O 1
ATOM 1558 N N . ALA A 1 211 ? -7.559 -11.352 -24 1 84.31 211 ALA A N 1
ATOM 1559 C CA . ALA A 1 211 ? -8.453 -12.484 -23.797 1 84.31 211 ALA A CA 1
ATOM 1560 C C . ALA A 1 211 ? -8.148 -13.617 -24.766 1 84.31 211 ALA A C 1
ATOM 1562 O O . ALA A 1 211 ? -8.859 -14.617 -24.812 1 84.31 211 ALA A O 1
ATOM 1563 N N . ALA A 1 212 ? -7.129 -13.477 -25.453 1 85.25 212 ALA A N 1
ATOM 1564 C CA . ALA A 1 212 ? -6.812 -14.477 -26.453 1 85.25 212 ALA A CA 1
ATOM 1565 C C . ALA A 1 212 ? -6.602 -15.852 -25.828 1 85.25 212 ALA A C 1
ATOM 1567 O O . ALA A 1 212 ? -6.879 -16.875 -26.438 1 85.25 212 ALA A O 1
ATOM 1568 N N . ASN A 1 213 ? -6.211 -15.844 -24.656 1 90 213 ASN A N 1
ATOM 1569 C CA . ASN A 1 213 ? -5.965 -17.094 -23.953 1 90 213 ASN A CA 1
ATOM 1570 C C . ASN A 1 213 ? -7.109 -17.422 -23 1 90 213 ASN A C 1
ATOM 1572 O O . ASN A 1 213 ? -6.938 -18.219 -22.078 1 90 213 ASN A O 1
ATOM 1576 N N . GLY A 1 214 ? -8.227 -16.797 -23.188 1 92.75 214 GLY A N 1
ATOM 1577 C CA . GLY A 1 214 ? -9.391 -17.031 -22.344 1 92.75 214 GLY A CA 1
ATOM 1578 C C . GLY A 1 214 ? -9.539 -15.992 -21.25 1 92.75 214 GLY A C 1
ATOM 1579 O O . GLY A 1 214 ? -8.625 -15.211 -21 1 92.75 214 GLY A O 1
ATOM 1580 N N . VAL A 1 215 ? -10.742 -15.945 -20.719 1 94.06 215 VAL A N 1
ATOM 1581 C CA . VAL A 1 215 ? -11.031 -15.008 -19.625 1 94.06 215 VAL A CA 1
ATOM 1582 C C . VAL A 1 215 ? -11.602 -15.758 -18.438 1 94.06 215 VAL A C 1
ATOM 1584 O O . VAL A 1 215 ? -12.422 -16.672 -18.594 1 94.06 215 VAL A O 1
ATOM 1587 N N . ILE A 1 216 ? -11.156 -15.422 -17.297 1 95.44 216 ILE A N 1
ATOM 1588 C CA . ILE A 1 216 ? -11.727 -15.922 -16.047 1 95.44 216 ILE A CA 1
ATOM 1589 C C . ILE A 1 216 ? -12.352 -14.766 -15.266 1 95.44 216 ILE A C 1
ATOM 1591 O O . ILE A 1 216 ? -11.648 -13.828 -14.867 1 95.44 216 ILE A O 1
ATOM 1595 N N . ILE A 1 217 ? -13.562 -14.867 -15.062 1 94.88 217 ILE A N 1
ATOM 1596 C CA . ILE A 1 217 ? -14.297 -13.836 -14.336 1 94.88 217 ILE A CA 1
ATOM 1597 C C . ILE A 1 217 ? -14.609 -14.336 -12.922 1 94.88 217 ILE A C 1
ATOM 1599 O O . ILE A 1 217 ? -15.234 -15.383 -1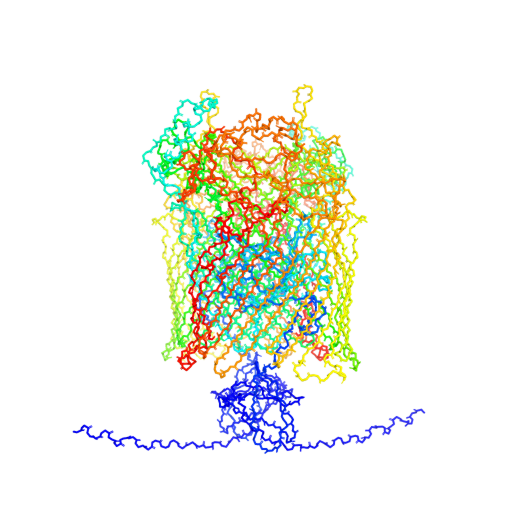2.75 1 94.88 217 ILE A O 1
ATOM 1603 N N . VAL A 1 218 ? -14.219 -13.609 -11.984 1 95.44 218 VAL A N 1
ATOM 1604 C CA . VAL A 1 218 ? -14.477 -13.938 -10.586 1 95.44 218 VAL A CA 1
ATOM 1605 C C . VAL A 1 218 ? -15.406 -12.891 -9.977 1 95.44 218 VAL A C 1
ATOM 1607 O O . VAL A 1 218 ? -15.141 -11.688 -10.062 1 95.44 218 VAL A O 1
ATOM 1610 N N . THR A 1 219 ? -16.422 -13.336 -9.469 1 94.12 219 THR A N 1
ATOM 1611 C CA . THR A 1 219 ? -17.312 -12.5 -8.672 1 94.12 219 THR A CA 1
ATOM 1612 C C . THR A 1 219 ? -17.234 -12.867 -7.195 1 94.12 219 THR A C 1
ATOM 1614 O O . THR A 1 219 ? -17.344 -14.039 -6.836 1 94.12 219 THR A O 1
ATOM 1617 N N . THR A 1 220 ? -17.031 -11.922 -6.391 1 96.25 220 THR A N 1
ATOM 1618 C CA . THR A 1 220 ? -16.922 -12.188 -4.957 1 96.25 220 THR A CA 1
ATOM 1619 C C . THR A 1 220 ? -18.281 -12.039 -4.281 1 96.25 220 THR A C 1
ATOM 1621 O O . THR A 1 220 ? -19.219 -11.5 -4.871 1 96.25 220 THR A O 1
ATOM 1624 N N . LYS A 1 221 ? -18.375 -12.555 -3.127 1 95.62 221 LYS A N 1
ATOM 1625 C CA . LYS A 1 221 ? -19.609 -12.547 -2.359 1 95.62 221 LYS A CA 1
ATOM 1626 C C . LYS A 1 221 ? -20.078 -11.117 -2.078 1 95.62 221 LYS A C 1
ATOM 1628 O O . LYS A 1 221 ? -19.25 -10.211 -1.918 1 95.62 221 LYS A O 1
ATOM 1633 N N . LYS A 1 222 ? -21.422 -11.023 -2.072 1 93.19 222 LYS A N 1
ATOM 1634 C CA . LYS A 1 222 ? -22.062 -9.75 -1.785 1 93.19 222 LYS A CA 1
ATOM 1635 C C . LYS A 1 222 ? -22.984 -9.852 -0.569 1 93.19 222 LYS A C 1
ATOM 1637 O O . LYS A 1 222 ? -23.25 -10.953 -0.079 1 93.19 222 LYS A O 1
ATOM 1642 N N . GLY A 1 223 ? -23.406 -8.68 -0.176 1 90.38 223 GLY A N 1
ATOM 1643 C CA . GLY A 1 223 ? -24.375 -8.672 0.913 1 90.38 223 GLY A CA 1
ATOM 1644 C C . GLY A 1 223 ? -25.75 -9.18 0.5 1 90.38 223 GLY A C 1
ATOM 1645 O O . GLY A 1 223 ? -26.172 -8.977 -0.638 1 90.38 223 GLY A O 1
ATOM 1646 N N . VAL A 1 224 ? -26.297 -9.805 1.46 1 85 224 VAL A N 1
ATOM 1647 C CA . VAL A 1 224 ? -27.641 -10.32 1.213 1 85 224 VAL A CA 1
ATOM 1648 C C . VAL A 1 224 ? -28.641 -9.594 2.111 1 85 224 VAL A C 1
ATOM 1650 O O . VAL A 1 224 ? -28.391 -9.398 3.303 1 85 224 VAL A O 1
ATOM 1653 N N . SER A 1 225 ? -29.688 -9.211 1.465 1 85.12 225 SER A N 1
ATOM 1654 C CA . SER A 1 225 ? -30.719 -8.516 2.236 1 85.12 225 SER A CA 1
ATOM 1655 C C . SER A 1 225 ? -31.219 -9.383 3.385 1 85.12 225 SER A C 1
ATOM 1657 O O . SER A 1 225 ? -31.391 -10.594 3.23 1 85.12 225 SER A O 1
ATOM 1659 N N . GLY A 1 226 ? -31.438 -8.766 4.516 1 85.44 226 GLY A N 1
ATOM 1660 C CA . GLY A 1 226 ? -31.875 -9.453 5.719 1 85.44 226 GLY A CA 1
ATOM 1661 C C . GLY A 1 226 ? -30.969 -9.203 6.91 1 85.44 226 GLY A C 1
ATOM 1662 O O . GLY A 1 226 ? -30.094 -8.344 6.863 1 85.44 226 GLY A O 1
ATOM 1663 N N . PRO A 1 227 ? -31.344 -9.961 7.953 1 86.69 227 PRO A N 1
ATOM 1664 C CA . PRO A 1 227 ? -30.5 -9.812 9.133 1 86.69 227 PRO A CA 1
ATOM 1665 C C . PRO A 1 227 ? -29.047 -10.227 8.883 1 86.69 227 PRO A C 1
ATOM 1667 O O . PRO A 1 227 ? -28.781 -11.039 7.988 1 86.69 227 PRO A O 1
ATOM 1670 N N . MET A 1 228 ? -28.25 -9.695 9.656 1 91.56 228 MET A N 1
ATOM 1671 C CA . MET A 1 228 ? -26.828 -9.992 9.5 1 91.56 228 MET A CA 1
ATOM 1672 C C . MET A 1 228 ? -26.562 -11.484 9.672 1 91.56 228 MET A C 1
ATOM 1674 O O . MET A 1 228 ? -27.078 -12.109 10.594 1 91.56 228 MET A O 1
ATOM 1678 N N . LYS A 1 229 ? -25.812 -12.008 8.859 1 92.88 229 LYS A N 1
ATOM 1679 C CA . LYS A 1 229 ? -25.344 -13.383 8.938 1 92.88 229 LYS A CA 1
ATOM 1680 C C . LYS A 1 229 ? -23.844 -13.438 9.164 1 92.88 229 LYS A C 1
ATOM 1682 O O . LYS A 1 229 ? -23.078 -12.688 8.539 1 92.88 229 LYS A O 1
ATOM 1687 N N . VAL A 1 230 ? -23.453 -14.273 10.117 1 94.25 230 VAL A N 1
ATOM 1688 C CA . VAL A 1 230 ? -22.047 -14.469 10.406 1 94.25 230 VAL A CA 1
ATOM 1689 C C . VAL A 1 230 ? -21.625 -15.891 10.016 1 94.25 230 VAL A C 1
ATOM 1691 O O . VAL A 1 230 ? -22.234 -16.859 10.461 1 94.25 230 VAL A O 1
ATOM 1694 N N . ASN A 1 231 ? -20.641 -15.953 9.203 1 95.94 231 ASN A N 1
ATOM 1695 C CA . ASN A 1 231 ? -20.094 -17.25 8.82 1 95.94 231 ASN A CA 1
ATOM 1696 C C . ASN A 1 231 ? -18.641 -17.391 9.297 1 95.94 231 ASN A C 1
ATOM 1698 O O . ASN A 1 231 ? -17.828 -16.484 9.117 1 95.94 231 ASN A O 1
ATOM 1702 N N . VAL A 1 232 ? -18.328 -18.484 9.938 1 96.25 232 VAL A N 1
ATOM 1703 C CA . VAL A 1 232 ? -16.984 -18.797 10.391 1 96.25 232 VAL A CA 1
ATOM 1704 C C . VAL A 1 232 ? -16.547 -20.141 9.789 1 96.25 232 VAL A C 1
ATOM 1706 O O . VAL A 1 232 ? -17.25 -21.141 9.883 1 96.25 232 VAL A O 1
ATOM 1709 N N . SER A 1 233 ? -15.383 -20.094 9.172 1 96.94 233 SER A N 1
ATOM 1710 C CA . SER A 1 233 ? -14.797 -21.297 8.617 1 96.94 233 SER A CA 1
ATOM 1711 C C . SER A 1 233 ? -13.414 -21.562 9.195 1 96.94 233 SER A C 1
ATOM 1713 O O . SER A 1 233 ? -12.547 -20.688 9.156 1 96.94 233 SER A O 1
ATOM 1715 N N . VAL A 1 234 ? -13.211 -22.703 9.773 1 97.31 234 VAL A N 1
ATOM 1716 C CA . VAL A 1 234 ? -11.922 -23.125 10.32 1 97.31 234 VAL A CA 1
ATOM 1717 C C . VAL A 1 234 ? -11.461 -24.406 9.633 1 97.31 234 VAL A C 1
ATOM 1719 O O . VAL A 1 234 ? -12.164 -25.422 9.648 1 97.31 234 VAL A O 1
ATOM 1722 N N . LYS A 1 235 ? -10.305 -24.359 9.062 1 97.69 235 LYS A N 1
ATOM 1723 C CA . LYS A 1 235 ? -9.719 -25.531 8.422 1 97.69 235 LYS A CA 1
ATOM 1724 C C . LYS A 1 235 ? -8.305 -25.781 8.938 1 97.69 235 LYS A C 1
ATOM 1726 O O . LYS A 1 235 ? -7.469 -24.875 8.961 1 97.69 235 LYS A O 1
ATOM 1731 N N . GLU A 1 236 ? -8.031 -26.953 9.383 1 97.88 236 GLU A N 1
ATOM 1732 C CA . GLU A 1 236 ? -6.707 -27.438 9.758 1 97.88 236 GLU A CA 1
ATOM 1733 C C . GLU A 1 236 ? -6.273 -28.609 8.875 1 97.88 236 GLU A C 1
ATOM 1735 O O . GLU A 1 236 ? -6.957 -29.641 8.812 1 97.88 236 GLU A O 1
ATOM 1740 N N . THR A 1 237 ? -5.141 -28.438 8.25 1 98.12 237 THR A N 1
ATOM 1741 C CA . THR A 1 237 ? -4.688 -29.438 7.293 1 98.12 237 THR A CA 1
ATOM 1742 C C . THR A 1 237 ? -3.289 -29.938 7.648 1 98.12 237 THR A C 1
ATOM 1744 O O . THR A 1 237 ? -2.408 -29.141 7.977 1 98.12 237 THR A O 1
ATOM 1747 N N . LEU A 1 238 ? -3.09 -31.156 7.641 1 98.31 238 LEU A N 1
ATOM 1748 C CA . LEU A 1 238 ? -1.771 -31.781 7.684 1 98.31 238 LEU A CA 1
ATOM 1749 C C . LEU A 1 238 ? -1.332 -32.219 6.289 1 98.31 238 LEU A C 1
ATOM 1751 O O . LEU A 1 238 ? -2.047 -32.969 5.613 1 98.31 238 LEU A O 1
ATOM 1755 N N . GLU A 1 239 ? -0.142 -31.734 5.855 1 97.12 239 GLU A N 1
ATOM 1756 C CA . GLU A 1 239 ? 0.368 -32.031 4.52 1 97.12 239 GLU A CA 1
ATOM 1757 C C . GLU A 1 239 ? 1.758 -32.656 4.59 1 97.12 239 GLU A C 1
ATOM 1759 O O . GLU A 1 239 ? 2.561 -32.312 5.457 1 97.12 239 GLU A O 1
ATOM 1764 N N . TRP A 1 240 ? 2.021 -33.531 3.697 1 97.56 240 TRP A N 1
ATOM 1765 C CA . TRP A 1 240 ? 3.357 -34.125 3.602 1 97.56 240 TRP A CA 1
ATOM 1766 C C . TRP A 1 240 ? 3.711 -34.438 2.152 1 97.56 240 TRP A C 1
ATOM 1768 O O . TRP A 1 240 ? 2.824 -34.562 1.307 1 97.56 240 TRP A O 1
ATOM 1778 N N . SER A 1 241 ? 4.973 -34.5 1.808 1 97.69 241 SER A N 1
ATOM 1779 C CA . SER A 1 241 ? 5.469 -34.719 0.454 1 97.69 241 SER A CA 1
ATOM 1780 C C . SER A 1 241 ? 5.73 -36.188 0.193 1 97.69 241 SER A C 1
ATOM 1782 O O . SER A 1 241 ? 6.113 -36.938 1.103 1 97.69 241 SER A O 1
ATOM 1784 N N . PRO A 1 242 ? 5.5 -36.625 -1.07 1 96.25 242 PRO A N 1
ATOM 1785 C CA . PRO A 1 242 ? 6.047 -37.938 -1.426 1 96.25 242 PRO A CA 1
ATOM 1786 C C . PRO A 1 242 ? 7.574 -37.969 -1.423 1 96.25 242 PRO A C 1
ATOM 1788 O O . PRO A 1 242 ? 8.211 -36.906 -1.512 1 96.25 242 PRO A O 1
ATOM 1791 N N . LYS A 1 243 ? 8.172 -39.188 -1.289 1 96.81 243 LYS A N 1
ATOM 1792 C CA . LYS A 1 243 ? 9.625 -39.344 -1.192 1 96.81 243 LYS A CA 1
ATOM 1793 C C . LYS A 1 243 ? 10.141 -40.344 -2.23 1 96.81 243 LYS A C 1
ATOM 1795 O O . LYS A 1 243 ? 9.383 -41.156 -2.754 1 96.81 243 LYS A O 1
ATOM 1800 N N . PHE A 1 244 ? 11.375 -40.156 -2.545 1 96.88 244 PHE A N 1
ATOM 1801 C CA . PHE A 1 244 ? 12.086 -41.156 -3.344 1 96.88 244 PHE A CA 1
ATOM 1802 C C . PHE A 1 244 ? 12.578 -42.281 -2.467 1 96.88 244 PHE A C 1
ATOM 1804 O O . PHE A 1 244 ? 12.758 -42.125 -1.26 1 96.88 244 PHE A O 1
ATOM 1811 N N . ASP A 1 245 ? 12.727 -43.406 -3.078 1 96.69 245 ASP A N 1
ATOM 1812 C CA . ASP A 1 245 ? 13.414 -44.531 -2.436 1 96.69 245 ASP A CA 1
ATOM 1813 C C . ASP A 1 245 ? 14.906 -44.531 -2.762 1 96.69 245 ASP A C 1
ATOM 1815 O O . ASP A 1 245 ? 15.344 -45.156 -3.725 1 96.69 245 ASP A O 1
ATOM 1819 N N . LEU A 1 246 ? 15.711 -43.875 -1.976 1 97.94 246 LEU A N 1
ATOM 1820 C CA . LEU A 1 246 ? 17.125 -43.688 -2.238 1 97.94 246 LEU A CA 1
ATOM 1821 C C . LEU A 1 246 ? 17.969 -44.688 -1.471 1 97.94 246 LEU A C 1
ATOM 1823 O O . LEU A 1 246 ? 17.484 -45.312 -0.523 1 97.94 246 LEU A O 1
ATOM 1827 N N . MET A 1 247 ? 19.188 -44.781 -1.893 1 97.69 247 MET A N 1
ATOM 1828 C CA . MET A 1 247 ? 20.109 -45.719 -1.262 1 97.69 247 MET A CA 1
ATOM 1829 C C . MET A 1 247 ? 20.578 -45.188 0.091 1 97.69 247 MET A C 1
ATOM 1831 O O . MET A 1 247 ? 20.75 -43.969 0.267 1 97.69 247 MET A O 1
ATOM 1835 N N . ASN A 1 248 ? 20.688 -46.125 1.063 1 97.5 248 ASN A N 1
ATOM 1836 C CA . ASN A 1 248 ? 21.422 -45.781 2.275 1 97.5 248 ASN A CA 1
ATOM 1837 C C . ASN A 1 248 ? 22.938 -45.875 2.057 1 97.5 248 ASN A C 1
ATOM 1839 O O . ASN A 1 248 ? 23.391 -46.125 0.943 1 97.5 248 ASN A O 1
ATOM 1843 N N . ALA A 1 249 ? 23.719 -45.594 3.035 1 97.25 249 ALA A N 1
ATOM 1844 C CA . ALA A 1 249 ? 25.172 -45.5 2.902 1 97.25 249 ALA A CA 1
ATOM 1845 C C . ALA A 1 249 ? 25.766 -46.812 2.432 1 97.25 249 ALA A C 1
ATOM 1847 O O . ALA A 1 249 ? 26.625 -46.844 1.543 1 97.25 249 ALA A O 1
ATOM 1848 N N . ALA A 1 250 ? 25.344 -47.906 2.992 1 97.25 250 ALA A N 1
ATOM 1849 C CA . ALA A 1 250 ? 25.891 -49.219 2.654 1 97.25 250 ALA A CA 1
ATOM 1850 C C . ALA A 1 250 ? 25.625 -49.562 1.19 1 97.25 250 ALA A C 1
ATOM 1852 O O . ALA A 1 250 ? 26.516 -50.062 0.491 1 97.25 250 ALA A O 1
ATOM 1853 N N . GLU A 1 251 ? 24.438 -49.344 0.828 1 96.94 251 GLU A N 1
ATOM 1854 C CA . GLU A 1 251 ? 24.094 -49.594 -0.565 1 96.94 251 GLU A CA 1
ATOM 1855 C C . GLU A 1 251 ? 24.859 -48.688 -1.509 1 96.94 251 GLU A C 1
ATOM 1857 O O . GLU A 1 251 ? 25.375 -49.156 -2.541 1 96.94 251 GLU A O 1
ATOM 1862 N N . TYR A 1 252 ? 24.891 -47.438 -1.116 1 96.94 252 TYR A N 1
ATOM 1863 C CA . TYR A 1 252 ? 25.609 -46.469 -1.916 1 96.94 252 TYR A CA 1
ATOM 1864 C C . TYR A 1 252 ? 27.062 -46.906 -2.111 1 96.94 252 TYR A C 1
ATOM 1866 O O . TYR A 1 252 ? 27.578 -46.906 -3.236 1 96.94 252 TYR A O 1
ATOM 1874 N N . ILE A 1 253 ? 27.766 -47.281 -1.057 1 96.44 253 ILE A N 1
ATOM 1875 C CA . ILE A 1 253 ? 29.172 -47.656 -1.095 1 96.44 253 ILE A CA 1
ATOM 1876 C C . ILE A 1 253 ? 29.359 -48.844 -2.025 1 96.44 253 ILE A C 1
ATOM 1878 O O . ILE A 1 253 ? 30.266 -48.844 -2.861 1 96.44 253 ILE A O 1
ATOM 1882 N N . LYS A 1 254 ? 28.484 -49.75 -1.929 1 97.12 254 LYS A N 1
ATOM 1883 C CA . LYS A 1 254 ? 28.562 -50.969 -2.75 1 97.12 254 LYS A CA 1
ATOM 1884 C C . LYS A 1 254 ? 28.531 -50.625 -4.238 1 97.12 254 LYS A C 1
ATOM 1886 O O . LYS A 1 254 ? 29.438 -51 -4.984 1 97.12 254 LYS A O 1
ATOM 1891 N N . TYR A 1 255 ? 27.547 -49.906 -4.57 1 97.31 255 TYR A N 1
ATOM 1892 C CA . TYR A 1 255 ? 27.359 -49.656 -5.996 1 97.31 255 TYR A CA 1
ATOM 1893 C C . TYR A 1 255 ? 28.328 -48.594 -6.504 1 97.31 255 TYR A C 1
ATOM 1895 O O . TYR A 1 255 ? 28.781 -48.656 -7.652 1 97.31 255 TYR A O 1
ATOM 1903 N N . ASN A 1 256 ? 28.656 -47.625 -5.68 1 96.38 256 ASN A N 1
ATOM 1904 C CA . ASN A 1 256 ? 29.672 -46.656 -6.059 1 96.38 256 ASN A CA 1
ATOM 1905 C C . ASN A 1 256 ? 31.031 -47.312 -6.312 1 96.38 256 ASN A C 1
ATOM 1907 O O . ASN A 1 256 ? 31.719 -47 -7.281 1 96.38 256 ASN A O 1
ATOM 1911 N N . ASP A 1 257 ? 31.406 -48.25 -5.477 1 96.5 257 ASP A N 1
ATOM 1912 C CA . ASP A 1 257 ? 32.656 -49 -5.648 1 96.5 257 ASP A CA 1
ATOM 1913 C C . ASP A 1 257 ? 32.656 -49.781 -6.949 1 96.5 257 ASP A C 1
ATOM 1915 O O . ASP A 1 257 ? 33.656 -49.844 -7.645 1 96.5 257 ASP A O 1
ATOM 1919 N N . ILE A 1 258 ? 31.547 -50.406 -7.211 1 97.38 258 ILE A N 1
ATOM 1920 C CA . ILE A 1 258 ? 31.438 -51.156 -8.453 1 97.38 258 ILE A CA 1
ATOM 1921 C C . ILE A 1 258 ? 31.672 -50.219 -9.641 1 97.38 258 ILE A C 1
ATOM 1923 O O . ILE A 1 258 ? 32.406 -50.562 -10.57 1 97.38 258 ILE A O 1
ATOM 1927 N N . ALA A 1 259 ? 31.078 -49.031 -9.602 1 97.31 259 ALA A N 1
ATOM 1928 C CA . ALA A 1 259 ? 31.234 -48.062 -10.688 1 97.31 259 ALA A CA 1
ATOM 1929 C C . ALA A 1 259 ? 32.688 -47.656 -10.836 1 97.31 259 ALA A C 1
ATOM 1931 O O . ALA A 1 259 ? 33.219 -47.531 -11.945 1 97.31 259 ALA A O 1
ATOM 1932 N N . TYR A 1 260 ? 33.406 -47.438 -9.719 1 95.94 260 TYR A N 1
ATOM 1933 C CA . TYR A 1 260 ? 34.781 -47 -9.75 1 95.94 260 TYR A CA 1
ATOM 1934 C C . TYR A 1 260 ? 35.688 -48.156 -10.234 1 95.94 260 TYR A C 1
ATOM 1936 O O . TYR A 1 260 ? 36.625 -47.938 -11.008 1 95.94 260 TYR A O 1
ATOM 1944 N N . LYS A 1 261 ? 35.438 -49.312 -9.773 1 96.88 261 LYS A N 1
ATOM 1945 C CA . LYS A 1 261 ? 36.219 -50.469 -10.219 1 96.88 261 LYS A CA 1
ATOM 1946 C C . LYS A 1 261 ? 36.062 -50.688 -11.719 1 96.88 261 LYS A C 1
ATOM 1948 O O . LYS A 1 261 ? 37.031 -51.031 -12.398 1 96.88 261 LYS A O 1
ATOM 1953 N N . GLU A 1 262 ? 34.844 -50.5 -12.102 1 96.56 262 GLU A N 1
ATOM 1954 C CA . GLU A 1 262 ? 34.625 -50.594 -13.539 1 96.56 262 GLU A CA 1
ATOM 1955 C C . GLU A 1 262 ? 35.406 -49.531 -14.305 1 96.56 262 GLU A C 1
ATOM 1957 O O . GLU A 1 262 ? 35.906 -49.781 -15.391 1 96.56 262 GLU A O 1
ATOM 1962 N N . ALA A 1 263 ? 35.438 -48.344 -13.828 1 96.44 263 ALA A N 1
ATOM 1963 C CA . ALA A 1 263 ? 36.156 -47.25 -14.445 1 96.44 263 ALA A CA 1
ATOM 1964 C C . ALA A 1 263 ? 37.656 -47.594 -14.531 1 96.44 263 ALA A C 1
ATOM 1966 O O . ALA A 1 263 ? 38.312 -47.312 -15.547 1 96.44 263 ALA A O 1
ATOM 1967 N N . ILE A 1 264 ? 38.219 -48.188 -13.477 1 95.75 264 ILE A N 1
ATOM 1968 C CA . ILE A 1 264 ? 39.625 -48.594 -13.438 1 95.75 264 ILE A CA 1
ATOM 1969 C C . ILE A 1 264 ? 39.875 -49.656 -14.492 1 95.75 264 ILE A C 1
ATOM 1971 O O . ILE A 1 264 ? 40.844 -49.562 -15.25 1 95.75 264 ILE A O 1
ATOM 1975 N N . LYS A 1 265 ? 38.969 -50.562 -14.539 1 94.44 265 LYS A N 1
ATOM 1976 C CA . LYS A 1 265 ? 39.094 -51.656 -15.5 1 94.44 265 LYS A CA 1
ATOM 1977 C C . LYS A 1 265 ? 39.031 -51.125 -16.938 1 94.44 265 LYS A C 1
ATOM 1979 O O . LYS A 1 265 ? 39.781 -51.594 -17.797 1 94.44 265 LYS A O 1
ATOM 1984 N N . ASP A 1 266 ? 38.156 -50.125 -17.109 1 92.75 266 ASP A N 1
ATOM 1985 C CA . ASP A 1 266 ? 37.938 -49.594 -18.453 1 92.75 266 ASP A CA 1
ATOM 1986 C C . ASP A 1 266 ? 39 -48.562 -18.812 1 92.75 266 ASP A C 1
ATOM 1988 O O . ASP A 1 266 ? 39.031 -48.031 -19.922 1 92.75 266 ASP A O 1
ATOM 1992 N N . GLY A 1 267 ? 39.844 -48.188 -17.969 1 90.44 267 GLY A N 1
ATOM 1993 C CA . GLY A 1 267 ? 40.938 -47.281 -18.203 1 90.44 267 GLY A CA 1
ATOM 1994 C C . GLY A 1 267 ? 40.531 -45.812 -18.312 1 90.44 267 GLY A C 1
ATOM 1995 O O . GLY A 1 267 ? 41.062 -45.094 -19.156 1 90.44 267 GLY A O 1
ATOM 1996 N N . ILE A 1 268 ? 39.469 -45.5 -17.562 1 90.88 268 ILE A N 1
ATOM 1997 C CA . ILE A 1 268 ? 39.062 -44.094 -17.547 1 90.88 268 ILE A CA 1
ATOM 1998 C C . ILE A 1 268 ? 40.188 -43.25 -16.953 1 90.88 268 ILE A C 1
ATOM 2000 O O . ILE A 1 268 ? 40.719 -43.531 -15.875 1 90.88 268 ILE A O 1
ATOM 2004 N N . ALA A 1 269 ? 40.469 -42.188 -17.703 1 83.12 269 ALA A N 1
ATOM 2005 C CA . ALA A 1 269 ? 41.625 -41.375 -17.359 1 83.12 269 ALA A CA 1
ATOM 2006 C C . ALA A 1 269 ? 41.5 -40.844 -15.938 1 83.12 269 ALA A C 1
ATOM 2008 O O . ALA A 1 269 ? 40.438 -40.438 -15.508 1 83.12 269 ALA A O 1
ATOM 2009 N N . SER A 1 270 ? 42.469 -40.812 -15.125 1 84.81 270 SER A N 1
ATOM 2010 C CA . SER A 1 270 ? 42.656 -40.156 -13.836 1 84.81 270 SER A CA 1
ATOM 2011 C C . SER A 1 270 ? 42.031 -40.969 -12.703 1 84.81 270 SER A C 1
ATOM 2013 O O . SER A 1 270 ? 42.156 -40.625 -11.531 1 84.81 270 SER A O 1
ATOM 2015 N N . ILE A 1 271 ? 41.219 -42.094 -13.094 1 92.31 271 ILE A N 1
ATOM 2016 C CA . ILE A 1 271 ? 40.594 -42.906 -12.039 1 92.31 271 ILE A CA 1
ATOM 2017 C C . ILE A 1 271 ? 41.469 -44.125 -11.758 1 92.31 271 ILE A C 1
ATOM 2019 O O . ILE A 1 271 ? 41.438 -45.094 -12.523 1 92.31 271 ILE A O 1
ATOM 2023 N N . THR A 1 272 ? 42.125 -44.125 -10.602 1 92.69 272 THR A N 1
ATOM 2024 C CA . THR A 1 272 ? 43.062 -45.219 -10.312 1 92.69 272 THR A CA 1
ATOM 2025 C C . THR A 1 272 ? 42.656 -45.906 -9.008 1 92.69 272 THR A C 1
ATOM 2027 O O . THR A 1 272 ? 43.188 -47 -8.703 1 92.69 272 THR A O 1
ATOM 2030 N N . THR A 1 273 ? 41.812 -45.281 -8.25 1 92.12 273 THR A N 1
ATOM 2031 C CA . THR A 1 273 ? 41.344 -45.875 -6.988 1 92.12 273 THR A CA 1
ATOM 2032 C C . THR A 1 273 ? 39.844 -45.625 -6.781 1 92.12 273 THR A C 1
ATOM 2034 O O . THR A 1 273 ? 39.281 -44.781 -7.441 1 92.12 273 THR A O 1
ATOM 2037 N N . THR A 1 274 ? 39.281 -46.406 -5.922 1 93.19 274 THR A N 1
ATOM 2038 C CA . THR A 1 274 ? 37.906 -46.188 -5.539 1 93.19 274 THR A CA 1
ATOM 2039 C C . THR A 1 274 ? 37.781 -44.938 -4.648 1 93.19 274 THR A C 1
ATOM 2041 O O . THR A 1 274 ? 38.781 -44.5 -4.078 1 93.19 274 THR A O 1
ATOM 2044 N N . GLN A 1 275 ? 36.594 -44.438 -4.617 1 91.44 275 GLN A N 1
ATOM 2045 C CA . GLN A 1 275 ? 36.344 -43.281 -3.764 1 91.44 275 GLN A CA 1
ATOM 2046 C C . GLN A 1 275 ? 36.406 -43.656 -2.287 1 91.44 275 GLN A C 1
ATOM 2048 O O . GLN A 1 275 ? 35.938 -44.719 -1.903 1 91.44 275 GLN A O 1
ATOM 2053 N N . LYS A 1 276 ? 36.906 -42.719 -1.464 1 90.62 276 LYS A N 1
ATOM 2054 C CA . LYS A 1 276 ? 36.844 -42.906 -0.017 1 90.62 276 LYS A CA 1
ATOM 2055 C C . LYS A 1 276 ? 35.469 -42.594 0.518 1 90.62 276 LYS A C 1
ATOM 2057 O O . LYS A 1 276 ? 34.781 -41.719 -0.015 1 90.62 276 LYS A O 1
ATOM 2062 N N . HIS A 1 277 ? 35.062 -43.438 1.508 1 91.56 277 HIS A N 1
ATOM 2063 C CA . HIS A 1 277 ? 33.75 -43.219 2.098 1 91.56 277 HIS A CA 1
ATOM 2064 C C . HIS A 1 277 ? 33.844 -42.938 3.592 1 91.56 277 HIS A C 1
ATOM 2066 O O . HIS A 1 277 ? 34.812 -43.375 4.25 1 91.56 277 HIS A O 1
ATOM 2072 N N . SER A 1 278 ? 32.906 -42.156 4.031 1 89.56 278 SER A N 1
ATOM 2073 C CA . SER A 1 278 ? 32.812 -41.938 5.469 1 89.56 278 SER A CA 1
ATOM 2074 C C . SER A 1 278 ? 31.859 -42.938 6.117 1 89.56 278 SER A C 1
ATOM 2076 O O . SER A 1 278 ? 31.172 -43.688 5.422 1 89.56 278 SER A O 1
ATOM 2078 N N . GLU A 1 279 ? 31.766 -42.844 7.516 1 90.5 279 GLU A N 1
ATOM 2079 C CA . GLU A 1 279 ? 30.953 -43.781 8.266 1 90.5 279 GLU A CA 1
ATOM 2080 C C . GLU A 1 279 ? 29.531 -43.281 8.469 1 90.5 279 GLU A C 1
ATOM 2082 O O . GLU A 1 279 ? 28.688 -43.969 9.031 1 90.5 279 GLU A O 1
ATOM 2087 N N . TYR A 1 280 ? 29.25 -42.156 7.918 1 94.81 280 TYR A N 1
ATOM 2088 C CA . TYR A 1 280 ? 27.938 -41.562 8.141 1 94.81 280 TYR A CA 1
ATOM 2089 C C . TYR A 1 280 ? 26.891 -42.188 7.25 1 94.81 280 TYR A C 1
ATOM 2091 O O . TYR A 1 280 ? 27.203 -42.781 6.211 1 94.81 280 TYR A O 1
ATOM 2099 N N . ASP A 1 281 ? 25.609 -42.156 7.633 1 97.44 281 ASP A N 1
ATOM 2100 C CA . ASP A 1 281 ? 24.438 -42.562 6.879 1 97.44 281 ASP A CA 1
ATOM 2101 C C . ASP A 1 281 ? 23.297 -41.562 7 1 97.44 281 ASP A C 1
ATOM 2103 O O . ASP A 1 281 ? 22.344 -41.781 7.75 1 97.44 281 ASP A O 1
ATOM 2107 N N . THR A 1 282 ? 23.422 -40.562 6.234 1 97.75 282 THR A N 1
ATOM 2108 C CA . THR A 1 282 ? 22.484 -39.469 6.297 1 97.75 282 THR A CA 1
ATOM 2109 C C . THR A 1 282 ? 21.328 -39.656 5.328 1 97.75 282 THR A C 1
ATOM 2111 O O . THR A 1 282 ? 21.547 -39.812 4.121 1 97.75 282 THR A O 1
ATOM 2114 N N . ASN A 1 283 ? 20.109 -39.75 5.832 1 98 283 ASN A N 1
ATOM 2115 C CA . ASN A 1 283 ? 18.938 -39.656 4.984 1 98 283 ASN A CA 1
ATOM 2116 C C . ASN A 1 283 ? 18.516 -38.188 4.781 1 98 283 ASN A C 1
ATOM 2118 O O . ASN A 1 283 ? 17.734 -37.656 5.555 1 98 283 ASN A O 1
ATOM 2122 N N . TRP A 1 284 ? 18.953 -37.688 3.717 1 97.94 284 TRP A N 1
ATOM 2123 C CA . TRP A 1 284 ? 18.781 -36.25 3.463 1 97.94 284 TRP A CA 1
ATOM 2124 C C . TRP A 1 284 ? 17.312 -35.906 3.332 1 97.94 284 TRP A C 1
ATOM 2126 O O . TRP A 1 284 ? 16.906 -34.781 3.639 1 97.94 284 TRP A O 1
ATOM 2136 N N . GLN A 1 285 ? 16.422 -36.812 2.83 1 97.62 285 GLN A N 1
ATOM 2137 C CA . GLN A 1 285 ? 15 -36.531 2.705 1 97.62 285 GLN A CA 1
ATOM 2138 C C . GLN A 1 285 ? 14.359 -36.312 4.074 1 97.62 285 GLN A C 1
ATOM 2140 O O . GLN A 1 285 ? 13.531 -35.406 4.238 1 97.62 285 GLN A O 1
ATOM 2145 N N . ASP A 1 286 ? 14.758 -37.062 5.027 1 97.31 286 ASP A N 1
ATOM 2146 C CA . ASP A 1 286 ? 14.203 -36.938 6.375 1 97.31 286 ASP A CA 1
ATOM 2147 C C . ASP A 1 286 ? 14.695 -35.656 7.051 1 97.31 286 ASP A C 1
ATOM 2149 O O . ASP A 1 286 ? 14.023 -35.125 7.93 1 97.31 286 ASP A O 1
ATOM 2153 N N . GLU A 1 287 ? 15.898 -35.281 6.633 1 97.25 287 GLU A N 1
ATOM 2154 C CA . GLU A 1 287 ? 16.453 -34.062 7.211 1 97.25 287 GLU A CA 1
ATOM 2155 C C . GLU A 1 287 ? 15.727 -32.812 6.711 1 97.25 287 GLU A C 1
ATOM 2157 O O . GLU A 1 287 ? 15.57 -31.828 7.449 1 97.25 287 GLU A O 1
ATOM 2162 N N . VAL A 1 288 ? 15.297 -32.875 5.465 1 97.44 288 VAL A N 1
ATOM 2163 C CA . VAL A 1 288 ? 14.828 -31.641 4.852 1 97.44 288 VAL A CA 1
ATOM 2164 C C . VAL A 1 288 ? 13.305 -31.625 4.793 1 97.44 288 VAL A C 1
ATOM 2166 O O . VAL A 1 288 ? 12.68 -30.562 4.848 1 97.44 288 VAL A O 1
ATOM 2169 N N . LEU A 1 289 ? 12.648 -32.75 4.629 1 98 289 LEU A N 1
ATOM 2170 C CA . LEU A 1 289 ? 11.195 -32.812 4.484 1 98 289 LEU A CA 1
ATOM 2171 C C . LEU A 1 289 ? 10.516 -32.969 5.84 1 98 289 LEU A C 1
ATOM 2173 O O . LEU A 1 289 ? 11.039 -33.625 6.727 1 98 289 LEU A O 1
ATOM 2177 N N . LYS A 1 290 ? 9.383 -32.312 5.973 1 97.5 290 LYS A N 1
ATOM 2178 C CA . LYS A 1 290 ? 8.609 -32.375 7.211 1 97.5 290 LYS A CA 1
ATOM 2179 C C . LYS A 1 290 ? 7.113 -32.344 6.926 1 97.5 290 LYS A C 1
ATOM 2181 O O . LYS A 1 290 ? 6.691 -32.062 5.805 1 97.5 290 LYS A O 1
ATOM 2186 N N . THR A 1 291 ? 6.387 -32.719 7.938 1 97.81 291 THR A N 1
ATOM 2187 C CA . THR A 1 291 ? 4.941 -32.531 7.859 1 97.81 291 THR A CA 1
ATOM 2188 C C . THR A 1 291 ? 4.562 -31.094 8.164 1 97.81 291 THR A C 1
ATOM 2190 O O . THR A 1 291 ? 4.992 -30.531 9.18 1 97.81 291 THR A O 1
ATOM 2193 N N . ALA A 1 292 ? 3.77 -30.578 7.297 1 97.88 292 ALA A N 1
ATOM 2194 C CA . ALA A 1 292 ? 3.408 -29.172 7.449 1 97.88 292 ALA A CA 1
ATOM 2195 C C . ALA A 1 292 ? 2.012 -29.031 8.047 1 97.88 292 ALA A C 1
ATOM 2197 O O . ALA A 1 292 ? 1.103 -29.781 7.711 1 97.88 292 ALA A O 1
ATOM 2198 N N . LEU A 1 293 ? 1.834 -28.062 8.906 1 98 293 LEU A N 1
ATOM 2199 C CA . LEU A 1 293 ? 0.519 -27.625 9.359 1 98 293 LEU A CA 1
ATOM 2200 C C . LEU A 1 293 ? 0.041 -26.422 8.547 1 98 293 LEU A C 1
ATOM 2202 O O . LEU A 1 293 ? 0.76 -25.438 8.414 1 98 293 LEU A O 1
ATOM 2206 N N . VAL A 1 294 ? -1.109 -26.562 7.969 1 98 294 VAL A N 1
ATOM 2207 C CA . VAL A 1 294 ? -1.732 -25.469 7.227 1 98 294 VAL A CA 1
ATOM 2208 C C . VAL A 1 294 ? -2.996 -25.016 7.949 1 98 294 VAL A C 1
ATOM 2210 O O . VAL A 1 294 ? -3.871 -25.828 8.266 1 98 294 VAL A O 1
ATOM 2213 N N . GLN A 1 295 ? -3.055 -23.766 8.227 1 98.19 295 GLN A N 1
ATOM 2214 C CA . GLN A 1 295 ? -4.199 -23.156 8.906 1 98.19 295 GLN A CA 1
ATOM 2215 C C . GLN A 1 295 ? -4.922 -22.188 7.98 1 98.19 295 GLN A C 1
ATOM 2217 O O . GLN A 1 295 ? -4.289 -21.359 7.316 1 98.19 295 GLN A O 1
ATOM 2222 N N . ASP A 1 296 ? -6.242 -22.297 7.875 1 97.81 296 ASP A N 1
ATOM 2223 C CA . ASP A 1 296 ? -7.09 -21.422 7.078 1 97.81 296 ASP A CA 1
ATOM 2224 C C . ASP A 1 296 ? -8.312 -20.984 7.871 1 97.81 296 ASP A C 1
ATOM 2226 O O . ASP A 1 296 ? -9.258 -21.75 8.047 1 97.81 296 ASP A O 1
ATOM 2230 N N . TYR A 1 297 ? -8.359 -19.797 8.359 1 98.06 297 TYR A N 1
ATOM 2231 C CA . TYR A 1 297 ? -9.438 -19.219 9.156 1 98.06 297 TYR A CA 1
ATOM 2232 C C . TYR A 1 297 ? -10.117 -18.078 8.414 1 98.06 297 TYR A C 1
ATOM 2234 O O . TYR A 1 297 ? -9.445 -17.172 7.918 1 98.06 297 TYR A O 1
ATOM 2242 N N . ASN A 1 298 ? -11.422 -18.156 8.297 1 97.62 298 ASN A N 1
ATOM 2243 C CA . ASN A 1 298 ? -12.188 -17.109 7.617 1 97.62 298 ASN A CA 1
ATOM 2244 C C . ASN A 1 298 ? -13.422 -16.719 8.414 1 97.62 298 ASN A C 1
ATOM 2246 O O . ASN A 1 298 ? -14.086 -17.562 9.008 1 97.62 298 ASN A O 1
ATOM 2250 N N . VAL A 1 299 ? -13.727 -15.469 8.453 1 97.19 299 VAL A N 1
ATOM 2251 C CA . VAL A 1 299 ? -14.945 -14.914 9.023 1 97.19 299 VAL A CA 1
ATOM 2252 C C . VAL A 1 299 ? -15.578 -13.93 8.039 1 97.19 299 VAL A C 1
ATOM 2254 O O . VAL A 1 299 ? -14.883 -13.141 7.402 1 97.19 299 VAL A O 1
ATOM 2257 N N . SER A 1 300 ? -16.859 -14.023 7.848 1 96.75 300 SER A N 1
ATOM 2258 C CA . SER A 1 300 ? -17.547 -13.07 6.988 1 96.75 300 SER A CA 1
ATOM 2259 C C . SER A 1 300 ? -18.859 -12.609 7.625 1 96.75 300 SER A C 1
ATOM 2261 O O . SER A 1 300 ? -19.516 -13.383 8.328 1 96.75 300 SER A O 1
ATOM 2263 N N . LEU A 1 301 ? -19.203 -11.422 7.406 1 95.88 301 LEU A N 1
ATOM 2264 C CA . LEU A 1 301 ? -20.422 -10.766 7.852 1 95.88 301 LEU A CA 1
ATOM 2265 C C . LEU A 1 301 ? -21.188 -10.188 6.664 1 95.88 301 LEU A C 1
ATOM 2267 O O . LEU A 1 301 ? -20.609 -9.508 5.816 1 95.88 301 LEU A O 1
ATOM 2271 N N . SER A 1 302 ? -22.422 -10.508 6.578 1 94.38 302 SER A N 1
ATOM 2272 C CA . SER A 1 302 ? -23.234 -10.016 5.465 1 94.38 302 SER A CA 1
ATOM 2273 C C . SER A 1 302 ? -24.609 -9.594 5.938 1 94.38 302 SER A C 1
ATOM 2275 O O . SER A 1 302 ? -25.203 -10.242 6.809 1 94.38 302 SER A O 1
ATOM 2277 N N . GLY A 1 303 ? -25.094 -8.523 5.406 1 91.12 303 GLY A N 1
ATOM 2278 C CA . GLY A 1 303 ? -26.422 -8.016 5.699 1 91.12 303 GLY A CA 1
ATOM 2279 C C . GLY A 1 303 ? -26.828 -6.867 4.797 1 91.12 303 GLY A C 1
ATOM 2280 O O . GLY A 1 303 ? -26.094 -6.484 3.891 1 91.12 303 GLY A O 1
ATOM 2281 N N . GLY A 1 304 ? -28.125 -6.484 4.93 1 87.56 304 GLY A N 1
ATOM 2282 C CA . GLY A 1 304 ? -28.578 -5.352 4.137 1 87.56 304 GLY A CA 1
ATOM 2283 C C . GLY A 1 304 ? -30.094 -5.203 4.141 1 87.56 304 GLY A C 1
ATOM 2284 O O . GLY A 1 304 ? -30.781 -5.887 4.895 1 87.56 304 GLY A O 1
ATOM 2285 N N . GLY A 1 305 ? -30.484 -4.18 3.389 1 83.31 305 GLY A N 1
ATOM 2286 C CA . GLY A 1 305 ? -31.891 -3.867 3.18 1 83.31 305 GLY A CA 1
ATOM 2287 C C . GLY A 1 305 ? -32.156 -3.162 1.863 1 83.31 305 GLY A C 1
ATOM 2288 O O . GLY A 1 305 ? -31.391 -3.299 0.913 1 83.31 305 GLY A O 1
ATOM 2289 N N . ASP A 1 306 ? -33.188 -2.506 1.785 1 78 306 ASP A N 1
ATOM 2290 C CA . ASP A 1 306 ? -33.625 -1.889 0.536 1 78 306 ASP A CA 1
ATOM 2291 C C . ASP A 1 306 ? -32.656 -0.791 0.102 1 78 306 ASP A C 1
ATOM 2293 O O . ASP A 1 306 ? -32.469 -0.558 -1.095 1 78 306 ASP A O 1
ATOM 2297 N N . SER A 1 307 ? -32.125 -0.211 1 1 84.94 307 SER A N 1
ATOM 2298 C CA . SER A 1 307 ? -31.25 0.913 0.701 1 84.94 307 SER A CA 1
ATOM 2299 C C . SER A 1 307 ? -29.891 0.431 0.208 1 84.94 307 SER A C 1
ATOM 2301 O O . SER A 1 307 ? -29.172 1.171 -0.466 1 84.94 307 SER A O 1
ATOM 2303 N N . GLY A 1 308 ? -29.578 -0.765 0.724 1 90.75 308 GLY A N 1
ATOM 2304 C CA . GLY A 1 308 ? -28.266 -1.28 0.344 1 90.75 308 GLY A CA 1
ATOM 2305 C C . GLY A 1 308 ? -27.844 -2.502 1.143 1 90.75 308 GLY A C 1
ATOM 2306 O O . GLY A 1 308 ? -28.594 -2.959 2.016 1 90.75 308 GLY A O 1
ATOM 2307 N N . SER A 1 309 ? -26.734 -3.057 0.727 1 92.81 309 SER A N 1
ATOM 2308 C CA . SER A 1 309 ? -26.203 -4.246 1.381 1 92.81 309 SER A CA 1
ATOM 2309 C C . SER A 1 309 ? -24.688 -4.16 1.532 1 92.81 309 SER A C 1
ATOM 2311 O O . SER A 1 309 ? -24.047 -3.328 0.893 1 92.81 309 SER A O 1
ATOM 2313 N N . TYR A 1 310 ? -24.172 -4.969 2.473 1 94.31 310 TYR A N 1
ATOM 2314 C CA . TYR A 1 310 ? -22.75 -4.977 2.73 1 94.31 310 TYR A CA 1
ATOM 2315 C C . TYR A 1 310 ? -22.234 -6.398 2.955 1 94.31 310 TYR A C 1
ATOM 2317 O O . TYR A 1 310 ? -23 -7.273 3.387 1 94.31 310 TYR A O 1
ATOM 2325 N N . PHE A 1 311 ? -21.062 -6.629 2.643 1 96.94 311 PHE A N 1
ATOM 2326 C CA . PHE A 1 311 ? -20.297 -7.848 2.891 1 96.94 311 PHE A CA 1
ATOM 2327 C C . PHE A 1 311 ? -18.891 -7.523 3.375 1 96.94 311 PHE A C 1
ATOM 2329 O O . PHE A 1 311 ? -18.156 -6.801 2.707 1 96.94 311 PHE A O 1
ATOM 2336 N N . VAL A 1 312 ? -18.547 -7.992 4.574 1 96.69 312 VAL A N 1
ATOM 2337 C CA . VAL A 1 312 ? -17.219 -7.809 5.148 1 96.69 312 VAL A CA 1
ATOM 2338 C C . VAL A 1 312 ? -16.594 -9.172 5.453 1 96.69 312 VAL A C 1
ATOM 2340 O O . VAL A 1 312 ? -17.234 -10.039 6.039 1 96.69 312 VAL A O 1
ATOM 2343 N N . SER A 1 313 ? -15.336 -9.32 5.039 1 97.75 313 SER A N 1
ATOM 2344 C CA . SER A 1 313 ? -14.68 -10.602 5.281 1 97.75 313 SER A CA 1
ATOM 2345 C C . SER A 1 313 ? -13.227 -10.406 5.691 1 97.75 313 SER A C 1
ATOM 2347 O O . SER A 1 313 ? -12.578 -9.445 5.273 1 97.75 313 SER A O 1
ATOM 2349 N N . ALA A 1 314 ? -12.75 -11.289 6.562 1 96.81 314 ALA A N 1
ATOM 2350 C CA . ALA A 1 314 ? -11.352 -11.383 6.973 1 96.81 314 ALA A CA 1
ATOM 2351 C C . ALA A 1 314 ? -10.867 -12.836 6.949 1 96.81 314 ALA A C 1
ATOM 2353 O O . ALA A 1 314 ? -11.609 -13.742 7.316 1 96.81 314 ALA A O 1
ATOM 2354 N N . GLY A 1 315 ? -9.617 -12.969 6.445 1 97.56 315 GLY A N 1
ATOM 2355 C CA . GLY A 1 315 ? -9.055 -14.312 6.363 1 97.56 315 GLY A CA 1
ATOM 2356 C C . GLY A 1 315 ? -7.594 -14.367 6.762 1 97.56 315 GLY A C 1
ATOM 2357 O O . GLY A 1 315 ? -6.844 -13.414 6.531 1 97.56 315 GLY A O 1
ATOM 2358 N N . TYR A 1 316 ? -7.199 -15.477 7.395 1 97.88 316 TYR A N 1
ATOM 2359 C CA . TYR A 1 316 ? -5.812 -15.789 7.719 1 97.88 316 TYR A CA 1
ATOM 2360 C C . TYR A 1 316 ? -5.438 -17.188 7.215 1 97.88 316 TYR A C 1
ATOM 2362 O O . TYR A 1 316 ? -6.117 -18.156 7.52 1 97.88 316 TYR A O 1
ATOM 2370 N N . TYR A 1 317 ? -4.414 -17.188 6.441 1 98.12 317 TYR A N 1
ATOM 2371 C CA . TYR A 1 317 ? -3.889 -18.422 5.887 1 98.12 317 TYR A CA 1
ATOM 2372 C C . TYR A 1 317 ? -2.41 -18.594 6.219 1 98.12 317 TYR A C 1
ATOM 2374 O O . TYR A 1 317 ? -1.607 -17.688 5.961 1 98.12 317 TYR A O 1
ATOM 2382 N N . ASN A 1 318 ? -2.053 -19.703 6.805 1 98.31 318 ASN A N 1
ATOM 2383 C CA . ASN A 1 318 ? -0.66 -20.016 7.109 1 98.31 318 ASN A CA 1
ATOM 2384 C C . ASN A 1 318 ? -0.279 -21.406 6.637 1 98.31 318 ASN A C 1
ATOM 2386 O O . ASN A 1 318 ? -1 -22.375 6.898 1 98.31 318 ASN A O 1
ATOM 2390 N N . ASN A 1 319 ? 0.818 -21.516 5.914 1 98.12 319 ASN A N 1
ATOM 2391 C CA . ASN A 1 319 ? 1.413 -22.766 5.465 1 98.12 319 ASN A CA 1
ATOM 2392 C C . ASN A 1 319 ? 2.887 -22.859 5.848 1 98.12 319 ASN A C 1
ATOM 2394 O O . ASN A 1 319 ? 3.729 -22.188 5.258 1 98.12 319 ASN A O 1
ATOM 2398 N N . ASP A 1 320 ? 3.188 -23.812 6.703 1 97.12 320 ASP A N 1
ATOM 2399 C CA . ASP A 1 320 ? 4.543 -23.969 7.227 1 97.12 320 ASP A CA 1
ATOM 2400 C C . ASP A 1 320 ? 5.461 -24.625 6.199 1 97.12 320 ASP A C 1
ATOM 2402 O O . ASP A 1 320 ? 6.672 -24.703 6.406 1 97.12 320 ASP A O 1
ATOM 2406 N N . GLY A 1 321 ? 4.988 -25.031 5.156 1 97.25 321 GLY A N 1
ATOM 2407 C CA . GLY A 1 321 ? 5.773 -25.641 4.102 1 97.25 321 GLY A CA 1
ATOM 2408 C C . GLY A 1 321 ? 6.254 -27.047 4.457 1 97.25 321 GLY A C 1
ATOM 2409 O O . GLY A 1 321 ? 6.605 -27.312 5.605 1 97.25 321 GLY A O 1
ATOM 2410 N N . VAL A 1 322 ? 6.348 -27.922 3.529 1 97.69 322 VAL A N 1
ATOM 2411 C CA . VAL A 1 322 ? 6.754 -29.297 3.771 1 97.69 322 VAL A CA 1
ATOM 2412 C C . VAL A 1 322 ? 8.273 -29.406 3.682 1 97.69 322 VAL A C 1
ATOM 2414 O O . VAL A 1 322 ? 8.852 -30.453 4.023 1 97.69 322 VAL A O 1
ATOM 2417 N N . SER A 1 323 ? 8.906 -28.438 3.178 1 97.31 323 SER A N 1
ATOM 2418 C CA . SER A 1 323 ? 10.359 -28.406 3.068 1 97.31 323 SER A CA 1
ATOM 2419 C C . SER A 1 323 ? 10.977 -27.438 4.074 1 97.31 323 SER A C 1
ATOM 2421 O O . SER A 1 323 ? 10.438 -26.359 4.305 1 97.31 323 SER A O 1
ATOM 2423 N N . TYR A 1 324 ? 12.133 -27.797 4.559 1 96.56 324 TYR A N 1
ATOM 2424 C CA . TYR A 1 324 ? 12.859 -26.953 5.492 1 96.56 324 TYR A CA 1
ATOM 2425 C C . TYR A 1 324 ? 13.18 -25.594 4.867 1 96.56 324 TYR A C 1
ATOM 2427 O O . TYR A 1 324 ? 13.68 -25.531 3.744 1 96.56 324 TYR A O 1
ATOM 2435 N N . GLY A 1 325 ? 12.805 -24.547 5.559 1 96.25 325 GLY A N 1
ATOM 2436 C CA . GLY A 1 325 ? 13.141 -23.203 5.113 1 96.25 325 GLY A CA 1
ATOM 2437 C C . GLY A 1 325 ? 12.023 -22.547 4.332 1 96.25 325 GLY A C 1
ATOM 2438 O O . GLY A 1 325 ? 12.086 -21.344 4.055 1 96.25 325 GLY A O 1
ATOM 2439 N N . ASN A 1 326 ? 11.008 -23.234 3.955 1 96.75 326 ASN A N 1
ATOM 2440 C CA . ASN A 1 326 ? 9.891 -22.672 3.193 1 96.75 326 ASN A CA 1
ATOM 2441 C C . ASN A 1 326 ? 8.703 -22.344 4.094 1 96.75 326 ASN A C 1
ATOM 2443 O O . ASN A 1 326 ? 8.273 -23.188 4.887 1 96.75 326 ASN A O 1
ATOM 2447 N N . THR A 1 327 ? 8.164 -21.125 4.043 1 97.44 327 THR A N 1
ATOM 2448 C CA . THR A 1 327 ? 6.969 -20.719 4.777 1 97.44 327 THR A CA 1
ATOM 2449 C C . THR A 1 327 ? 6.168 -19.688 3.986 1 97.44 327 THR A C 1
ATOM 2451 O O . THR A 1 327 ? 6.715 -19 3.119 1 97.44 327 THR A O 1
ATOM 2454 N N . PHE A 1 328 ? 4.906 -19.625 4.285 1 97.56 328 PHE A N 1
ATOM 2455 C CA . PHE A 1 328 ? 4.023 -18.672 3.641 1 97.56 328 PHE A CA 1
ATOM 2456 C C . PHE A 1 328 ? 2.85 -18.312 4.551 1 97.56 328 PHE A C 1
ATOM 2458 O O . PHE A 1 328 ? 2.25 -19.203 5.164 1 97.56 328 PHE A O 1
ATOM 2465 N N . ASP A 1 329 ? 2.473 -17.078 4.59 1 97.81 329 ASP A N 1
ATOM 2466 C CA . ASP A 1 329 ? 1.225 -16.703 5.238 1 97.81 329 ASP A CA 1
ATOM 2467 C C . ASP A 1 329 ? 0.557 -15.539 4.508 1 97.81 329 ASP A C 1
ATOM 2469 O O . ASP A 1 329 ? 1.202 -14.836 3.727 1 97.81 329 ASP A O 1
ATOM 2473 N N . ARG A 1 330 ? -0.713 -15.422 4.656 1 97.94 330 ARG A N 1
ATOM 2474 C CA . ARG A 1 330 ? -1.531 -14.406 4.004 1 97.94 330 ARG A CA 1
ATOM 2475 C C . ARG A 1 330 ? -2.58 -13.852 4.961 1 97.94 330 ARG A C 1
ATOM 2477 O O . ARG A 1 330 ? -3.285 -14.609 5.629 1 97.94 330 ARG A O 1
ATOM 2484 N N . TYR A 1 331 ? -2.689 -12.609 5.059 1 97.44 331 TYR A N 1
ATOM 2485 C CA . TYR A 1 331 ? -3.801 -11.883 5.664 1 97.44 331 TYR A CA 1
ATOM 2486 C C . TYR A 1 331 ? -4.676 -11.242 4.598 1 97.44 331 TYR A C 1
ATOM 2488 O O . TYR A 1 331 ? -4.172 -10.625 3.654 1 97.44 331 TYR A O 1
ATOM 2496 N N . SER A 1 332 ? -5.961 -11.43 4.691 1 97.12 332 SER A N 1
ATOM 2497 C CA . SER A 1 332 ? -6.875 -10.867 3.705 1 97.12 332 SER A CA 1
ATOM 2498 C C . SER A 1 332 ? -8.031 -10.133 4.379 1 97.12 332 SER A C 1
ATOM 2500 O O . SER A 1 332 ? -8.539 -10.586 5.41 1 97.12 332 SER A O 1
ATOM 2502 N N . PHE A 1 333 ? -8.406 -9.062 3.801 1 97.25 333 PHE A N 1
ATOM 2503 C CA . PHE A 1 333 ? -9.555 -8.266 4.23 1 97.25 333 PHE A CA 1
ATOM 2504 C C . PHE A 1 333 ? -10.344 -7.766 3.029 1 97.25 333 PHE A C 1
ATOM 2506 O O . PHE A 1 333 ? -9.766 -7.379 2.014 1 97.25 333 PHE A O 1
ATOM 2513 N N . ARG A 1 334 ? -11.703 -7.836 3.127 1 97.69 334 ARG A N 1
ATOM 2514 C CA . ARG A 1 334 ? -12.547 -7.395 2.02 1 97.69 334 ARG A CA 1
ATOM 2515 C C . ARG A 1 334 ? -13.781 -6.672 2.529 1 97.69 334 ARG A C 1
ATOM 2517 O O . ARG A 1 334 ? -14.359 -7.062 3.547 1 97.69 334 ARG A O 1
ATOM 2524 N N . VAL A 1 335 ? -14.219 -5.684 1.775 1 97.44 335 VAL A N 1
ATOM 2525 C CA . VAL A 1 335 ? -15.492 -4.996 2 1 97.44 335 VAL A CA 1
ATOM 2526 C C . VAL A 1 335 ? -16.188 -4.75 0.664 1 97.44 335 VAL A C 1
ATOM 2528 O O . VAL A 1 335 ? -15.602 -4.168 -0.252 1 97.44 335 VAL A O 1
ATOM 2531 N N . ASN A 1 336 ? -17.375 -5.215 0.548 1 97.44 336 ASN A N 1
ATOM 2532 C CA . ASN A 1 336 ? -18.25 -4.973 -0.595 1 97.44 336 ASN A CA 1
ATOM 2533 C C . ASN A 1 336 ? -19.547 -4.301 -0.172 1 97.44 336 ASN A C 1
ATOM 2535 O O . ASN A 1 336 ? -20.234 -4.785 0.728 1 97.44 336 ASN A O 1
ATOM 2539 N N . THR A 1 337 ? -19.812 -3.189 -0.811 1 96.19 337 THR A N 1
ATOM 2540 C CA . THR A 1 337 ? -21.031 -2.447 -0.515 1 96.19 337 THR A CA 1
ATOM 2541 C C . THR A 1 337 ? -21.766 -2.076 -1.801 1 96.19 337 THR A C 1
ATOM 2543 O O . THR A 1 337 ? -21.141 -1.772 -2.814 1 96.19 337 THR A O 1
ATOM 2546 N N . GLN A 1 338 ? -23.078 -2.117 -1.746 1 94.69 338 GLN A N 1
ATOM 2547 C CA . GLN A 1 338 ? -23.891 -1.665 -2.863 1 94.69 338 GLN A CA 1
ATOM 2548 C C . GLN A 1 338 ? -25.172 -0.994 -2.371 1 94.69 338 GLN A C 1
ATOM 2550 O O . GLN A 1 338 ? -25.594 -1.21 -1.233 1 94.69 338 GLN A O 1
ATOM 2555 N N . GLY A 1 339 ? -25.703 -0.126 -3.232 1 92.69 339 GLY A N 1
ATOM 2556 C CA . GLY A 1 339 ? -26.938 0.57 -2.906 1 92.69 339 GLY A CA 1
ATOM 2557 C C . GLY A 1 339 ? -27.688 1.051 -4.133 1 92.69 339 GLY A C 1
ATOM 2558 O O . GLY A 1 339 ? -27.141 1.039 -5.242 1 92.69 339 GLY A O 1
ATOM 2559 N N . LYS A 1 340 ? -28.922 1.351 -3.873 1 90.5 340 LYS A N 1
ATOM 2560 C CA . LYS A 1 340 ? -29.781 1.811 -4.957 1 90.5 340 LYS A CA 1
ATOM 2561 C C . LYS A 1 340 ? -30.734 2.908 -4.477 1 90.5 340 LYS A C 1
ATOM 2563 O O . LYS A 1 340 ? -31.219 2.869 -3.342 1 90.5 340 LYS A O 1
ATOM 2568 N N . LYS A 1 341 ? -30.938 3.867 -5.312 1 90 341 LYS A N 1
ATOM 2569 C CA . LYS A 1 341 ? -31.922 4.938 -5.109 1 90 341 LYS A CA 1
ATOM 2570 C C . LYS A 1 341 ? -32.531 5.375 -6.434 1 90 341 LYS A C 1
ATOM 2572 O O . LYS A 1 341 ? -31.906 6.094 -7.211 1 90 341 LYS A O 1
ATOM 2577 N N . GLY A 1 342 ? -33.75 5.02 -6.586 1 88.38 342 GLY A N 1
ATOM 2578 C CA . GLY A 1 342 ? -34.406 5.336 -7.844 1 88.38 342 GLY A CA 1
ATOM 2579 C C . GLY A 1 342 ? -33.719 4.746 -9.047 1 88.38 342 GLY A C 1
ATOM 2580 O O . GLY A 1 342 ? -33.469 3.535 -9.109 1 88.38 342 GLY A O 1
ATOM 2581 N N . TRP A 1 343 ? -33.312 5.73 -9.953 1 90.94 343 TRP A N 1
ATOM 2582 C CA . TRP A 1 343 ? -32.688 5.266 -11.188 1 90.94 343 TRP A CA 1
ATOM 2583 C C . TRP A 1 343 ? -31.172 5.203 -11.031 1 90.94 343 TRP A C 1
ATOM 2585 O O . TRP A 1 343 ? -30.453 4.953 -12.008 1 90.94 343 TRP A O 1
ATOM 2595 N N . PHE A 1 344 ? -30.719 5.426 -9.773 1 93.94 344 PHE A N 1
ATOM 2596 C CA . PHE A 1 344 ? -29.281 5.426 -9.531 1 93.94 344 PHE A CA 1
ATOM 2597 C C . PHE A 1 344 ? -28.875 4.258 -8.648 1 93.94 344 PHE A C 1
ATOM 2599 O O . PHE A 1 344 ? -29.531 3.986 -7.633 1 93.94 344 PHE A O 1
ATOM 2606 N N . SER A 1 345 ? -27.859 3.533 -9.031 1 94.19 345 SER A N 1
ATOM 2607 C CA . SER A 1 345 ? -27.266 2.471 -8.227 1 94.19 345 SER A CA 1
ATOM 2608 C C . SER A 1 345 ? -25.75 2.586 -8.195 1 94.19 345 SER A C 1
ATOM 2610 O O . SER A 1 345 ? -25.141 3.135 -9.117 1 94.19 345 SER A O 1
ATOM 2612 N N . PHE A 1 346 ? -25.156 2.111 -7.168 1 95.56 346 PHE A N 1
ATOM 2613 C CA . PHE A 1 346 ? -23.703 2.078 -7.086 1 95.56 346 PHE A CA 1
ATOM 2614 C C . PHE A 1 346 ? -23.219 0.794 -6.418 1 95.56 346 PHE A C 1
ATOM 2616 O O . PHE A 1 346 ? -24.016 0.088 -5.789 1 95.56 346 PHE A O 1
ATOM 2623 N N . GLY A 1 347 ? -21.969 0.489 -6.578 1 95.81 347 GLY A N 1
ATOM 2624 C CA . GLY A 1 347 ? -21.297 -0.589 -5.875 1 95.81 347 GLY A CA 1
ATOM 2625 C C . GLY A 1 347 ? -19.797 -0.384 -5.77 1 95.81 347 GLY A C 1
ATOM 2626 O O . GLY A 1 347 ? -19.188 0.216 -6.652 1 95.81 347 GLY A O 1
ATOM 2627 N N . GLU A 1 348 ? -19.297 -0.833 -4.609 1 96 348 GLU A N 1
ATOM 2628 C CA . GLU A 1 348 ? -17.844 -0.828 -4.434 1 96 348 GLU A CA 1
ATOM 2629 C C . GLU A 1 348 ? -17.344 -2.182 -3.938 1 96 348 GLU A C 1
ATOM 2631 O O . GLU A 1 348 ? -18 -2.828 -3.117 1 96 348 GLU A O 1
ATOM 2636 N N . ASN A 1 349 ? -16.219 -2.641 -4.438 1 97.25 349 ASN A N 1
ATOM 2637 C CA . ASN A 1 349 ? -15.477 -3.814 -3.994 1 97.25 349 ASN A CA 1
ATOM 2638 C C . ASN A 1 349 ? -14.031 -3.463 -3.652 1 97.25 349 ASN A C 1
ATOM 2640 O O . ASN A 1 349 ? -13.289 -2.98 -4.508 1 97.25 349 ASN A O 1
ATOM 2644 N N . LEU A 1 350 ? -13.695 -3.717 -2.43 1 96.75 350 LEU A N 1
ATOM 2645 C CA . LEU A 1 350 ? -12.336 -3.416 -1.982 1 96.75 350 LEU A CA 1
ATOM 2646 C C . LEU A 1 350 ? -11.719 -4.617 -1.276 1 96.75 350 LEU A C 1
ATOM 2648 O O . LEU A 1 350 ? -12.336 -5.199 -0.377 1 96.75 350 LEU A O 1
ATOM 2652 N N . ALA A 1 351 ? -10.477 -4.953 -1.699 1 97.31 351 ALA A N 1
ATOM 2653 C CA . ALA A 1 351 ? -9.758 -6.062 -1.093 1 97.31 351 ALA A CA 1
ATOM 2654 C C . ALA A 1 351 ? -8.305 -5.68 -0.794 1 97.31 351 ALA A C 1
ATOM 2656 O O . ALA A 1 351 ? -7.652 -5.027 -1.61 1 97.31 351 ALA A O 1
ATOM 2657 N N . TYR A 1 352 ? -7.875 -5.984 0.385 1 96.62 352 TYR A N 1
ATOM 2658 C CA . TYR A 1 352 ? -6.48 -5.836 0.782 1 96.62 352 TYR A CA 1
ATOM 2659 C C . TYR A 1 352 ? -5.883 -7.184 1.171 1 96.62 352 TYR A C 1
ATOM 2661 O O . TYR A 1 352 ? -6.547 -8.008 1.803 1 96.62 352 TYR A O 1
ATOM 2669 N N . SER A 1 353 ? -4.613 -7.363 0.81 1 97.62 353 SER A N 1
ATOM 2670 C CA . SER A 1 353 ? -3.914 -8.578 1.212 1 97.62 353 SER A CA 1
ATOM 2671 C C . SER A 1 353 ? -2.457 -8.289 1.557 1 97.62 353 SER A C 1
ATOM 2673 O O . SER A 1 353 ? -1.826 -7.43 0.938 1 97.62 353 SER A O 1
ATOM 2675 N N . LEU A 1 354 ? -1.961 -8.969 2.543 1 97.44 354 LEU A N 1
ATOM 2676 C CA . LEU A 1 354 ? -0.558 -9 2.943 1 97.44 354 LEU A CA 1
ATOM 2677 C C . LEU A 1 354 ? -0.026 -10.43 2.953 1 97.44 354 LEU A C 1
ATOM 2679 O O . LEU A 1 354 ? -0.6 -11.305 3.605 1 97.44 354 LEU A O 1
ATOM 2683 N N . THR A 1 355 ? 1.037 -10.633 2.223 1 97.88 355 THR A N 1
ATOM 2684 C CA . THR A 1 355 ? 1.637 -11.969 2.227 1 97.88 355 THR A CA 1
ATOM 2685 C C . THR A 1 355 ? 3.1 -11.898 2.658 1 97.88 355 THR A C 1
ATOM 2687 O O . THR A 1 355 ? 3.779 -10.898 2.412 1 97.88 355 THR A O 1
ATOM 2690 N N . ASN A 1 356 ? 3.512 -12.867 3.352 1 97.75 356 ASN A N 1
ATOM 2691 C CA . ASN A 1 356 ? 4.902 -13.125 3.709 1 97.75 356 ASN A CA 1
ATOM 2692 C C . ASN A 1 356 ? 5.363 -14.492 3.223 1 97.75 356 ASN A C 1
ATOM 2694 O O . ASN A 1 356 ? 4.684 -15.5 3.453 1 97.75 356 ASN A O 1
ATOM 2698 N N . THR A 1 357 ? 6.5 -14.477 2.518 1 97.44 357 THR A N 1
ATOM 2699 C CA . THR A 1 357 ? 6.992 -15.727 1.954 1 97.44 357 THR A CA 1
ATOM 2700 C C . THR A 1 357 ? 8.484 -15.883 2.207 1 97.44 357 THR A C 1
ATOM 2702 O O . THR A 1 357 ? 9.25 -14.93 2.039 1 97.44 357 THR A O 1
ATOM 2705 N N . ASP A 1 358 ? 8.93 -16.891 2.703 1 96.88 358 ASP A N 1
ATOM 2706 C CA . ASP A 1 358 ? 10.297 -17.391 2.588 1 96.88 358 ASP A CA 1
ATOM 2707 C C . ASP A 1 358 ? 10.383 -18.531 1.562 1 96.88 358 ASP A C 1
ATOM 2709 O O . ASP A 1 358 ? 10.047 -19.672 1.867 1 96.88 358 ASP A O 1
ATOM 2713 N N . PRO A 1 359 ? 10.906 -18.016 0.416 1 91.88 359 PRO A N 1
ATOM 2714 C CA . PRO A 1 359 ? 10.992 -19.047 -0.622 1 91.88 359 PRO A CA 1
ATOM 2715 C C . PRO A 1 359 ? 12.219 -19.938 -0.475 1 91.88 359 PRO A C 1
ATOM 2717 O O . PRO A 1 359 ? 13.195 -19.547 0.168 1 91.88 359 PRO A O 1
ATOM 2720 N N . ASN A 1 360 ? 12.188 -21.328 -0.574 1 94.44 360 ASN A N 1
ATOM 2721 C CA . ASN A 1 360 ? 13.398 -22.141 -0.605 1 94.44 360 ASN A CA 1
ATOM 2722 C C . ASN A 1 360 ? 14.5 -21.453 -1.422 1 94.44 360 ASN A C 1
ATOM 2724 O O . ASN A 1 360 ? 14.227 -20.875 -2.475 1 94.44 360 ASN A O 1
ATOM 2728 N N . GLN A 1 361 ? 15.695 -21.375 -0.879 1 94.94 361 GLN A N 1
ATOM 2729 C CA . GLN A 1 361 ? 16.812 -20.766 -1.575 1 94.94 361 GLN A CA 1
ATOM 2730 C C . GLN A 1 361 ? 17.391 -21.703 -2.641 1 94.94 361 GLN A C 1
ATOM 2732 O O . GLN A 1 361 ? 18.172 -21.281 -3.484 1 94.94 361 GLN A O 1
ATOM 2737 N N . THR A 1 362 ? 17.016 -22.844 -2.578 1 94.25 362 THR A N 1
ATOM 2738 C CA . THR A 1 362 ? 17.453 -23.859 -3.518 1 94.25 362 THR A CA 1
ATOM 2739 C C . THR A 1 362 ? 16.312 -24.828 -3.844 1 94.25 362 THR A C 1
ATOM 2741 O O . THR A 1 362 ? 15.211 -24.688 -3.318 1 94.25 362 THR A O 1
ATOM 2744 N N . ASN A 1 363 ? 16.641 -25.688 -4.848 1 95.81 363 ASN A N 1
ATOM 2745 C CA . ASN A 1 363 ? 15.688 -26.75 -5.137 1 95.81 363 ASN A CA 1
ATOM 2746 C C . ASN A 1 363 ? 15.914 -27.969 -4.246 1 95.81 363 ASN A C 1
ATOM 2748 O O . ASN A 1 363 ? 16.781 -28.797 -4.531 1 95.81 363 ASN A O 1
ATOM 2752 N N . THR A 1 364 ? 15.094 -28.156 -3.348 1 94.88 364 THR A N 1
ATOM 2753 C CA . THR A 1 364 ? 15.234 -29.172 -2.309 1 94.88 364 THR A CA 1
ATOM 2754 C C . THR A 1 364 ? 15.227 -30.562 -2.914 1 94.88 364 THR A C 1
ATOM 2756 O O . THR A 1 364 ? 15.969 -31.438 -2.467 1 94.88 364 THR A O 1
ATOM 2759 N N . TYR A 1 365 ? 14.516 -30.797 -3.836 1 96.25 365 TYR A N 1
ATOM 2760 C CA . TYR A 1 365 ? 14.359 -32.125 -4.418 1 96.25 365 TYR A CA 1
ATOM 2761 C C . TYR A 1 365 ? 15.562 -32.5 -5.277 1 96.25 365 TYR A C 1
ATOM 2763 O O . TYR A 1 365 ? 15.953 -33.656 -5.336 1 96.25 365 TYR A O 1
ATOM 2771 N N . ASN A 1 366 ? 16.125 -31.531 -5.902 1 97.12 366 ASN A N 1
ATOM 2772 C CA . ASN A 1 366 ? 17.391 -31.75 -6.574 1 97.12 366 ASN A CA 1
ATOM 2773 C C . ASN A 1 366 ? 18.516 -32.031 -5.57 1 97.12 366 ASN A C 1
ATOM 2775 O O . ASN A 1 366 ? 19.344 -32.906 -5.785 1 97.12 366 ASN A O 1
ATOM 2779 N N . ASP A 1 367 ? 18.516 -31.391 -4.508 1 97.25 367 ASP A N 1
ATOM 2780 C CA . ASP A 1 367 ? 19.625 -31.406 -3.562 1 97.25 367 ASP A CA 1
ATOM 2781 C C . ASP A 1 367 ? 19.719 -32.75 -2.848 1 97.25 367 ASP A C 1
ATOM 2783 O O . ASP A 1 367 ? 20.797 -33.344 -2.742 1 97.25 367 ASP A O 1
ATOM 2787 N N . PHE A 1 368 ? 18.578 -33.25 -2.338 1 95.5 368 PHE A N 1
ATOM 2788 C CA . PHE A 1 368 ? 18.719 -34.469 -1.568 1 95.5 368 PHE A CA 1
ATOM 2789 C C . PHE A 1 368 ? 18.969 -35.656 -2.488 1 95.5 368 PHE A C 1
ATOM 2791 O O . PHE A 1 368 ? 19.422 -36.719 -2.035 1 95.5 368 PHE A O 1
ATOM 2798 N N . LEU A 1 369 ? 18.688 -35.5 -3.73 1 95.94 369 LEU A N 1
ATOM 2799 C CA . LEU A 1 369 ? 19.047 -36.531 -4.688 1 95.94 369 LEU A CA 1
ATOM 2800 C C . LEU A 1 369 ? 20.531 -36.469 -5.02 1 95.94 369 LEU A C 1
ATOM 2802 O O . LEU A 1 369 ? 21.156 -37.5 -5.332 1 95.94 369 LEU A O 1
ATOM 2806 N N . ARG A 1 370 ? 21.109 -35.312 -4.988 1 96.25 370 ARG A N 1
ATOM 2807 C CA . ARG A 1 370 ? 22.5 -35.125 -5.359 1 96.25 370 ARG A CA 1
ATOM 2808 C C . ARG A 1 370 ? 23.422 -35.344 -4.168 1 96.25 370 ARG A C 1
ATOM 2810 O O . ARG A 1 370 ? 24.578 -35.719 -4.336 1 96.25 370 ARG A O 1
ATOM 2817 N N . MET A 1 371 ? 22.969 -35.219 -3.004 1 96.44 371 MET A N 1
ATOM 2818 C CA . MET A 1 371 ? 23.797 -35.375 -1.809 1 96.44 371 MET A CA 1
ATOM 2819 C C . MET A 1 371 ? 23.969 -36.844 -1.44 1 96.44 371 MET A C 1
ATOM 2821 O O . MET A 1 371 ? 23 -37.594 -1.403 1 96.44 371 MET A O 1
ATOM 2825 N N . MET A 1 372 ? 25.156 -37.219 -1.118 1 96.5 372 MET A N 1
ATOM 2826 C CA . MET A 1 372 ? 25.469 -38.594 -0.779 1 96.5 372 MET A CA 1
ATOM 2827 C C . MET A 1 372 ? 25.062 -38.938 0.656 1 96.5 372 MET A C 1
ATOM 2829 O O . MET A 1 372 ? 25.188 -38.062 1.543 1 96.5 372 MET A O 1
ATOM 2833 N N . PRO A 1 373 ? 24.578 -40.156 0.903 1 97.12 373 PRO A N 1
ATOM 2834 C CA . PRO A 1 373 ? 24.203 -40.531 2.27 1 97.12 373 PRO A CA 1
ATOM 2835 C C . PRO A 1 373 ? 25.422 -40.656 3.193 1 97.12 373 PRO A C 1
ATOM 2837 O O . PRO A 1 373 ? 25.266 -40.719 4.418 1 97.12 373 PRO A O 1
ATOM 2840 N N . THR A 1 374 ? 26.672 -40.594 2.623 1 96.31 374 THR A N 1
ATOM 2841 C CA . THR A 1 374 ? 27.891 -40.719 3.418 1 96.31 374 THR A CA 1
ATOM 2842 C C . THR A 1 374 ? 28.375 -39.375 3.906 1 96.31 374 THR A C 1
ATOM 2844 O O . THR A 1 374 ? 29.391 -39.281 4.605 1 96.31 374 THR A O 1
ATOM 2847 N N . ILE A 1 375 ? 27.734 -38.344 3.584 1 96.62 375 ILE A N 1
ATOM 2848 C CA . ILE A 1 375 ? 28.094 -37 4.027 1 96.62 375 ILE A CA 1
ATOM 2849 C C . ILE A 1 375 ? 27.188 -36.594 5.184 1 96.62 375 ILE A C 1
ATOM 2851 O O . ILE A 1 375 ? 25.953 -36.656 5.09 1 96.62 375 ILE A O 1
ATOM 2855 N N . PRO A 1 376 ? 27.734 -36.125 6.281 1 96.56 376 PRO A N 1
ATOM 2856 C CA . PRO A 1 376 ? 26.906 -35.656 7.391 1 96.56 376 PRO A CA 1
ATOM 2857 C C . PRO A 1 376 ? 26.266 -34.312 7.117 1 96.56 376 PRO A C 1
ATOM 2859 O O . PRO A 1 376 ? 26.719 -33.562 6.23 1 96.56 376 PRO A O 1
ATOM 2862 N N . VAL A 1 377 ? 25.25 -34.031 7.895 1 97.81 377 VAL A N 1
ATOM 2863 C CA . VAL A 1 377 ? 24.594 -32.75 7.734 1 97.81 377 VAL A CA 1
ATOM 2864 C C . VAL A 1 377 ? 25.531 -31.625 8.188 1 97.81 377 VAL A C 1
ATOM 2866 O O . VAL A 1 377 ? 25.625 -30.578 7.531 1 97.81 377 VAL A O 1
ATOM 2869 N N . TYR A 1 378 ? 26.188 -31.859 9.281 1 97.38 378 TYR A N 1
ATOM 2870 C CA . TYR A 1 378 ? 27.094 -30.875 9.852 1 97.38 378 TYR A CA 1
ATOM 2871 C C . TYR A 1 378 ? 28.531 -31.406 9.883 1 97.38 378 TYR A C 1
ATOM 2873 O O . TYR A 1 378 ? 28.75 -32.625 10.055 1 97.38 378 TYR A O 1
ATOM 2881 N N . ASP A 1 379 ? 29.422 -30.484 9.57 1 95.88 379 ASP A N 1
ATOM 2882 C CA . ASP A 1 379 ? 30.859 -30.734 9.641 1 95.88 379 ASP A CA 1
ATOM 2883 C C . ASP A 1 379 ? 31.609 -29.484 10.078 1 95.88 379 ASP A C 1
ATOM 2885 O O . ASP A 1 379 ? 31.828 -28.562 9.281 1 95.88 379 ASP A O 1
ATOM 2889 N N . GLU A 1 380 ? 32.156 -29.422 11.242 1 94.5 380 GLU A N 1
ATOM 2890 C CA . GLU A 1 380 ? 32.75 -28.234 11.844 1 94.5 380 GLU A CA 1
ATOM 2891 C C . GLU A 1 380 ? 34.031 -27.844 11.102 1 94.5 380 GLU A C 1
ATOM 2893 O O . GLU A 1 380 ? 34.5 -26.719 11.211 1 94.5 380 GLU A O 1
ATOM 2898 N N . ASN A 1 381 ? 34.562 -28.75 10.344 1 92.31 381 ASN A N 1
ATOM 2899 C CA . ASN A 1 381 ? 35.812 -28.469 9.633 1 92.31 381 ASN A CA 1
ATOM 2900 C C . ASN A 1 381 ? 35.594 -27.625 8.383 1 92.31 381 ASN A C 1
ATOM 2902 O O . ASN A 1 381 ? 36.531 -27.078 7.816 1 92.31 381 ASN A O 1
ATOM 2906 N N . ASN A 1 382 ? 34.406 -27.609 7.926 1 94.5 382 ASN A N 1
ATOM 2907 C CA . ASN A 1 382 ? 34.062 -26.828 6.746 1 94.5 382 ASN A CA 1
ATOM 2908 C C . ASN A 1 382 ? 33.656 -25.406 7.121 1 94.5 382 ASN A C 1
ATOM 2910 O O . ASN A 1 382 ? 33 -25.203 8.156 1 94.5 382 ASN A O 1
ATOM 2914 N N . PRO A 1 383 ? 33.969 -24.5 6.254 1 93.75 383 PRO A N 1
ATOM 2915 C CA . PRO A 1 383 ? 33.438 -23.156 6.516 1 93.75 383 PRO A CA 1
ATOM 2916 C C . PRO A 1 383 ? 31.906 -23.125 6.641 1 93.75 383 PRO A C 1
ATOM 2918 O O . PRO A 1 383 ? 31.203 -23.641 5.762 1 93.75 383 PRO A O 1
ATOM 2921 N N . GLY A 1 384 ? 31.469 -22.594 7.703 1 92.44 384 GLY A N 1
ATOM 2922 C CA . GLY A 1 384 ? 30.047 -22.5 7.957 1 92.44 384 GLY A CA 1
ATOM 2923 C C . GLY A 1 384 ? 29.516 -23.641 8.812 1 92.44 384 GLY A C 1
ATOM 2924 O O . GLY A 1 384 ? 28.406 -23.562 9.344 1 92.44 384 GLY A O 1
ATOM 2925 N N . GLY A 1 385 ? 30.266 -24.766 8.891 1 95.62 385 GLY A N 1
ATOM 2926 C CA . GLY A 1 385 ? 29.969 -25.844 9.82 1 95.62 385 GLY A CA 1
ATOM 2927 C C . GLY A 1 385 ? 29.031 -26.891 9.227 1 95.62 385 GLY A C 1
ATOM 2928 O O . GLY A 1 385 ? 28.344 -27.594 9.961 1 95.62 385 GLY A O 1
ATOM 2929 N N . TYR A 1 386 ? 29.047 -27.062 7.906 1 97.5 386 TYR A N 1
ATOM 2930 C CA . TYR A 1 386 ? 28.125 -27.984 7.273 1 97.5 386 TYR A CA 1
ATOM 2931 C C . TYR A 1 386 ? 28.875 -29.016 6.438 1 97.5 386 TYR A C 1
ATOM 2933 O O . TYR A 1 386 ? 30 -28.781 6.016 1 97.5 386 TYR A O 1
ATOM 2941 N N . GLY A 1 387 ? 28.156 -30.141 6.266 1 96.75 387 GLY A N 1
ATOM 2942 C CA . GLY A 1 387 ? 28.75 -31.188 5.441 1 96.75 387 GLY A CA 1
ATOM 2943 C C . GLY A 1 387 ? 28.422 -31.031 3.969 1 96.75 387 GLY A C 1
ATOM 2944 O O . GLY A 1 387 ? 27.281 -30.812 3.6 1 96.75 387 GLY A O 1
ATOM 2945 N N . TYR A 1 388 ? 29.5 -31.094 3.088 1 96.5 388 TYR A N 1
ATOM 2946 C CA . TYR A 1 388 ? 29.375 -31.125 1.634 1 96.5 388 TYR A CA 1
ATOM 2947 C C . TYR A 1 388 ? 30.547 -31.859 1.005 1 96.5 388 TYR A C 1
ATOM 2949 O O . TYR A 1 388 ? 31.344 -32.5 1.708 1 96.5 388 TYR A O 1
ATOM 2957 N N . GLY A 1 389 ? 30.594 -31.875 -0.316 1 95.06 389 GLY A N 1
ATOM 2958 C CA . GLY A 1 389 ? 31.578 -32.688 -1.024 1 95.06 389 GLY A CA 1
ATOM 2959 C C . GLY A 1 389 ? 33 -32.219 -0.781 1 95.06 389 GLY A C 1
ATOM 2960 O O . GLY A 1 389 ? 33.219 -31.062 -0.411 1 95.06 389 GLY A O 1
ATOM 2961 N N . ASP A 1 390 ? 33.812 -33.125 -0.883 1 92.12 390 ASP A N 1
ATOM 2962 C CA . ASP A 1 390 ? 35.25 -32.938 -0.792 1 92.12 390 ASP A CA 1
ATOM 2963 C C . ASP A 1 390 ? 35.969 -33.781 -1.814 1 92.12 390 ASP A C 1
ATOM 2965 O O . ASP A 1 390 ? 35.719 -35 -1.914 1 92.12 390 ASP A O 1
ATOM 2969 N N . ALA A 1 391 ? 36.875 -33.25 -2.484 1 87.56 391 ALA A N 1
ATOM 2970 C CA . ALA A 1 391 ? 37.531 -33.969 -3.588 1 87.56 391 ALA A CA 1
ATOM 2971 C C . ALA A 1 391 ? 38.25 -35.219 -3.092 1 87.56 391 ALA A C 1
ATOM 2973 O O . ALA A 1 391 ? 38.375 -36.188 -3.82 1 87.56 391 ALA A O 1
ATOM 2974 N N . ALA A 1 392 ? 38.688 -35.188 -1.854 1 79.62 392 ALA A N 1
ATOM 2975 C CA . ALA A 1 392 ? 39.531 -36.281 -1.333 1 79.62 392 ALA A CA 1
ATOM 2976 C C . ALA A 1 392 ? 38.656 -37.375 -0.711 1 79.62 392 ALA A C 1
ATOM 2978 O O . ALA A 1 392 ? 39.031 -38.562 -0.732 1 79.62 392 ALA A O 1
ATOM 2979 N N . LYS A 1 393 ? 37.562 -37.125 -0.221 1 78.88 393 LYS A N 1
ATOM 2980 C CA . LYS A 1 393 ? 36.812 -38.094 0.573 1 78.88 393 LYS A CA 1
ATOM 2981 C C . LYS A 1 393 ? 35.438 -38.375 -0.053 1 78.88 393 LYS A C 1
ATOM 2983 O O . LYS A 1 393 ? 35 -39.531 -0.075 1 78.88 393 LYS A O 1
ATOM 2988 N N . TYR A 1 394 ? 34.75 -37.438 -0.383 1 86.81 394 TYR A N 1
ATOM 2989 C CA . TYR A 1 394 ? 33.438 -37.562 -0.982 1 86.81 394 TYR A CA 1
ATOM 2990 C C . TYR A 1 394 ? 33.25 -36.531 -2.105 1 86.81 394 TYR A C 1
ATOM 2992 O O . TYR A 1 394 ? 32.562 -35.531 -1.938 1 86.81 394 TYR A O 1
ATOM 3000 N N . ASN A 1 395 ? 33.625 -36.969 -3.219 1 91.94 395 ASN A N 1
ATOM 3001 C CA . ASN A 1 395 ? 33.719 -36.062 -4.355 1 91.94 395 ASN A CA 1
ATOM 3002 C C . ASN A 1 395 ? 32.344 -35.875 -4.98 1 91.94 395 ASN A C 1
ATOM 3004 O O . ASN A 1 395 ? 31.875 -36.688 -5.785 1 91.94 395 ASN A O 1
ATOM 3008 N N . THR A 1 396 ? 31.656 -34.781 -4.637 1 94.5 396 THR A N 1
ATOM 3009 C CA . THR A 1 396 ? 30.391 -34.375 -5.223 1 94.5 396 THR A CA 1
ATOM 3010 C C . THR A 1 396 ? 30.219 -32.875 -5.168 1 94.5 396 THR A C 1
ATOM 3012 O O . THR A 1 396 ? 30.719 -32.219 -4.254 1 94.5 396 THR A O 1
ATOM 3015 N N . PHE A 1 397 ? 29.5 -32.344 -6.125 1 94.81 397 PHE A N 1
ATOM 3016 C CA . PHE A 1 397 ? 29.172 -30.922 -6.141 1 94.81 397 PHE A CA 1
ATOM 3017 C C . PHE A 1 397 ? 27.75 -30.688 -5.664 1 94.81 397 PHE A C 1
ATOM 3019 O O . PHE A 1 397 ? 27.188 -29.609 -5.879 1 94.81 397 PHE A O 1
ATOM 3026 N N . GLY A 1 398 ? 27.141 -31.719 -5.086 1 95.88 398 GLY A N 1
ATOM 3027 C CA . GLY A 1 398 ? 25.828 -31.547 -4.5 1 95.88 398 GLY A CA 1
ATOM 3028 C C . GLY A 1 398 ? 25.766 -30.438 -3.479 1 95.88 398 GLY A C 1
ATOM 3029 O O . GLY A 1 398 ? 26.766 -30.094 -2.848 1 95.88 398 GLY A O 1
ATOM 3030 N N . VAL A 1 399 ? 24.547 -29.859 -3.266 1 97.12 399 VAL A N 1
ATOM 3031 C CA . VAL A 1 399 ? 24.312 -28.75 -2.359 1 97.12 399 VAL A CA 1
ATOM 3032 C C . VAL A 1 399 ? 23.688 -29.25 -1.062 1 97.12 399 VAL A C 1
ATOM 3034 O O . VAL A 1 399 ? 22.703 -29.984 -1.088 1 97.12 399 VAL A O 1
ATOM 3037 N N . ASN A 1 400 ? 24.344 -28.938 0.085 1 97.88 400 ASN A N 1
ATOM 3038 C CA . ASN A 1 400 ? 23.688 -29.172 1.372 1 97.88 400 ASN A CA 1
ATOM 3039 C C . ASN A 1 400 ? 22.5 -28.234 1.57 1 97.88 400 ASN A C 1
ATOM 3041 O O . ASN A 1 400 ? 22.688 -27.047 1.843 1 97.88 400 ASN A O 1
ATOM 3045 N N . PRO A 1 401 ? 21.281 -28.781 1.465 1 97.19 401 PRO A N 1
ATOM 3046 C CA . PRO A 1 401 ? 20.109 -27.906 1.498 1 97.19 401 PRO A CA 1
ATOM 3047 C C . PRO A 1 401 ? 19.922 -27.234 2.855 1 97.19 401 PRO A C 1
ATOM 3049 O O . PRO A 1 401 ? 19.422 -26.109 2.924 1 97.19 401 PRO A O 1
ATOM 3052 N N . ILE A 1 402 ? 20.281 -27.828 3.957 1 97.69 402 ILE A N 1
ATOM 3053 C CA . ILE A 1 402 ? 20.156 -27.25 5.289 1 97.69 402 ILE A CA 1
ATOM 3054 C C . ILE A 1 402 ? 21.125 -26.062 5.426 1 97.69 402 ILE A C 1
ATOM 3056 O O . ILE A 1 402 ? 20.75 -25.016 5.949 1 97.69 402 ILE A O 1
ATOM 3060 N N . ALA A 1 403 ? 22.328 -26.234 4.906 1 97.44 403 ALA A N 1
ATOM 3061 C CA . ALA A 1 403 ? 23.328 -25.156 4.938 1 97.44 403 ALA A CA 1
ATOM 3062 C C . ALA A 1 403 ? 22.828 -23.938 4.191 1 97.44 403 ALA A C 1
ATOM 3064 O O . ALA A 1 403 ? 22.906 -22.812 4.703 1 97.44 403 ALA A O 1
ATOM 3065 N N . ARG A 1 404 ? 22.375 -24.172 3.021 1 97 404 ARG A N 1
ATOM 3066 C CA . ARG A 1 404 ? 21.938 -23.047 2.189 1 97 404 ARG A CA 1
ATOM 3067 C C . ARG A 1 404 ? 20.812 -22.281 2.854 1 97 404 ARG A C 1
ATOM 3069 O O . ARG A 1 404 ? 20.812 -21.047 2.867 1 97 404 ARG A O 1
ATOM 3076 N N . GLU A 1 405 ? 19.797 -23.031 3.428 1 96.81 405 GLU A N 1
ATOM 3077 C CA . GLU A 1 405 ? 18.656 -22.391 4.059 1 96.81 405 GLU A CA 1
ATOM 3078 C C . GLU A 1 405 ? 19.062 -21.641 5.324 1 96.81 405 GLU A C 1
ATOM 3080 O O . GLU A 1 405 ? 18.438 -20.656 5.695 1 96.81 405 GLU A O 1
ATOM 3085 N N . ASN A 1 406 ? 20.078 -22.125 5.969 1 95.94 406 ASN A N 1
ATOM 3086 C CA . ASN A 1 406 ? 20.516 -21.484 7.207 1 95.94 406 ASN A CA 1
ATOM 3087 C C . ASN A 1 406 ? 21.406 -20.281 6.93 1 95.94 406 ASN A C 1
ATOM 3089 O O . ASN A 1 406 ? 21.406 -19.297 7.68 1 95.94 406 ASN A O 1
ATOM 3093 N N . LEU A 1 407 ? 22.234 -20.359 5.883 1 96.06 407 LEU A N 1
ATOM 3094 C CA . LEU A 1 407 ? 23.234 -19.344 5.613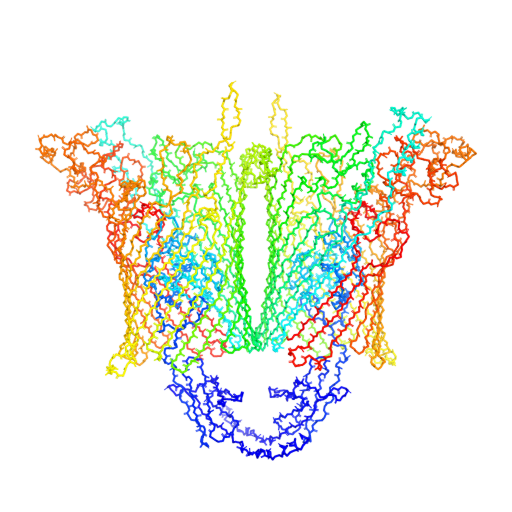 1 96.06 407 LEU A CA 1
ATOM 3095 C C . LEU A 1 407 ? 22.641 -18.203 4.789 1 96.06 407 LEU A C 1
ATOM 3097 O O . LEU A 1 407 ? 23.219 -17.109 4.738 1 96.06 407 LEU A O 1
ATOM 3101 N N . GLU A 1 408 ? 21.516 -18.531 4.078 1 96 408 GLU A N 1
ATOM 3102 C CA . GLU A 1 408 ? 20.812 -17.5 3.318 1 96 408 GLU A CA 1
ATOM 3103 C C . GLU A 1 408 ? 19.422 -17.234 3.887 1 96 408 GLU A C 1
ATOM 3105 O O . GLU A 1 408 ? 18.688 -18.172 4.18 1 96 408 GLU A O 1
ATOM 3110 N N . LYS A 1 409 ? 19.141 -16.031 4.105 1 94.19 409 LYS A N 1
ATOM 3111 C CA . LYS A 1 409 ? 17.812 -15.625 4.574 1 94.19 409 LYS A CA 1
ATOM 3112 C C . LYS A 1 409 ? 17.109 -14.734 3.553 1 94.19 409 LYS A C 1
ATOM 3114 O O . LYS A 1 409 ? 17.703 -13.766 3.064 1 94.19 409 LYS A O 1
ATOM 3119 N N . ARG A 1 410 ? 15.938 -15.102 3.164 1 96.25 410 ARG A N 1
ATOM 3120 C CA . ARG A 1 410 ? 15.141 -14.289 2.242 1 96.25 410 ARG A CA 1
ATOM 3121 C C . ARG A 1 410 ? 13.742 -14.047 2.799 1 96.25 410 ARG A C 1
ATOM 3123 O O . ARG A 1 410 ? 13.133 -14.945 3.391 1 96.25 410 ARG A O 1
ATOM 3130 N N . HIS A 1 411 ? 13.312 -12.914 2.754 1 96.12 411 HIS A N 1
ATOM 3131 C CA . HIS A 1 411 ? 11.961 -12.539 3.141 1 96.12 411 HIS A CA 1
ATOM 3132 C C . HIS A 1 411 ? 11.289 -11.688 2.064 1 96.12 411 HIS A C 1
ATOM 3134 O O . HIS A 1 411 ? 11.789 -10.617 1.72 1 96.12 411 HIS A O 1
ATOM 3140 N N . MET A 1 412 ? 10.18 -12.219 1.497 1 97.31 412 MET A N 1
ATOM 3141 C CA . MET A 1 412 ? 9.391 -11.508 0.503 1 97.31 412 MET A CA 1
ATOM 3142 C C . MET A 1 412 ? 8.055 -11.062 1.09 1 97.31 412 MET A C 1
ATOM 3144 O O . MET A 1 412 ? 7.328 -11.867 1.67 1 97.31 412 MET A O 1
ATOM 3148 N N . LYS A 1 413 ? 7.816 -9.805 1.053 1 96.94 413 LYS A N 1
ATOM 3149 C CA . LYS A 1 413 ? 6.578 -9.211 1.538 1 96.94 413 LYS A CA 1
ATOM 3150 C C . LYS A 1 413 ? 5.816 -8.523 0.406 1 96.94 413 LYS A C 1
ATOM 3152 O O . LYS A 1 413 ? 6.406 -7.793 -0.39 1 96.94 413 LYS A O 1
ATOM 3157 N N . GLN A 1 414 ? 4.48 -8.812 0.328 1 96.81 414 GLN A N 1
ATOM 3158 C CA . GLN A 1 414 ? 3.656 -8.203 -0.712 1 96.81 414 GLN A CA 1
ATOM 3159 C C . GLN A 1 414 ? 2.396 -7.578 -0.119 1 96.81 414 GLN A C 1
ATOM 3161 O O . GLN A 1 414 ? 1.673 -8.227 0.64 1 96.81 414 GLN A O 1
ATOM 3166 N N . ASN A 1 415 ? 2.15 -6.309 -0.372 1 96.81 415 ASN A N 1
ATOM 3167 C CA . ASN A 1 415 ? 0.906 -5.602 -0.091 1 96.81 415 ASN A CA 1
ATOM 3168 C C . ASN A 1 415 ? 0.119 -5.324 -1.368 1 96.81 415 ASN A C 1
ATOM 3170 O O . ASN A 1 415 ? 0.659 -4.77 -2.326 1 96.81 415 ASN A O 1
ATOM 3174 N N . ARG A 1 416 ? -1.106 -5.734 -1.392 1 97.19 416 ARG A N 1
ATOM 3175 C CA . ARG A 1 416 ? -1.924 -5.465 -2.57 1 97.19 416 ARG A CA 1
ATOM 3176 C C . ARG A 1 416 ? -3.271 -4.871 -2.178 1 97.19 416 ARG A C 1
ATOM 3178 O O . ARG A 1 416 ? -3.91 -5.336 -1.229 1 97.19 416 ARG A O 1
ATOM 3185 N N . LEU A 1 417 ? -3.637 -3.848 -2.785 1 96.25 417 LEU A N 1
ATOM 3186 C CA . LEU A 1 417 ? -4.961 -3.244 -2.691 1 96.25 417 LEU A CA 1
ATOM 3187 C C . LEU A 1 417 ? -5.68 -3.297 -4.035 1 96.25 417 LEU A C 1
ATOM 3189 O O . LEU A 1 417 ? -5.227 -2.693 -5.012 1 96.25 417 LEU A O 1
ATOM 3193 N N . ASN A 1 418 ? -6.699 -4.031 -4.082 1 96.06 418 ASN A N 1
ATOM 3194 C CA . ASN A 1 418 ? -7.551 -4.145 -5.262 1 96.06 418 ASN A CA 1
ATOM 3195 C C . ASN A 1 418 ? -8.93 -3.533 -5.02 1 96.06 418 ASN A C 1
ATOM 3197 O O . ASN A 1 418 ? -9.633 -3.928 -4.09 1 96.06 418 ASN A O 1
ATOM 3201 N N . GLY A 1 419 ? -9.32 -2.584 -5.812 1 93.75 419 GLY A N 1
ATOM 3202 C CA . GLY A 1 419 ? -10.594 -1.9 -5.621 1 93.75 419 GLY A CA 1
ATOM 3203 C C . GLY A 1 419 ? -11.305 -1.595 -6.926 1 93.75 419 GLY A C 1
ATOM 3204 O O . GLY A 1 419 ? -10.664 -1.334 -7.945 1 93.75 419 GLY A O 1
ATOM 3205 N N . SER A 1 420 ? -12.609 -1.679 -6.906 1 95.69 420 SER A N 1
ATOM 3206 C CA . SER A 1 420 ? -13.445 -1.259 -8.023 1 95.69 420 SER A CA 1
ATOM 3207 C C . SER A 1 420 ? -14.703 -0.539 -7.539 1 95.69 420 SER A C 1
ATOM 3209 O O . SER A 1 420 ? -15.227 -0.852 -6.469 1 95.69 420 SER A O 1
ATOM 3211 N N . LEU A 1 421 ? -15.094 0.464 -8.273 1 96.12 421 LEU A N 1
ATOM 3212 C CA . LEU A 1 421 ? -16.312 1.246 -8.039 1 96.12 421 LEU A CA 1
ATOM 3213 C C . LEU A 1 421 ? -17.125 1.361 -9.32 1 96.12 421 LEU A C 1
ATOM 3215 O O . LEU A 1 421 ? -16.594 1.666 -10.383 1 96.12 421 LEU A O 1
ATOM 3219 N N . TRP A 1 422 ? -18.406 1.083 -9.195 1 96.12 422 TRP A N 1
ATOM 3220 C CA . TRP A 1 422 ? -19.25 1.299 -10.367 1 96.12 422 TRP A CA 1
ATOM 3221 C C . TRP A 1 422 ? -20.469 2.154 -10.008 1 96.12 422 TRP A C 1
ATOM 3223 O O . TRP A 1 422 ? -20.969 2.08 -8.883 1 96.12 422 TRP A O 1
ATOM 3233 N N . LEU A 1 423 ? -20.859 2.969 -10.906 1 97 423 LEU A N 1
ATOM 3234 C CA . LEU A 1 423 ? -22.062 3.805 -10.898 1 97 423 LEU A CA 1
ATOM 3235 C C . LEU A 1 423 ? -22.969 3.469 -12.07 1 97 423 LEU A C 1
ATOM 3237 O O . LEU A 1 423 ? -22.5 3.33 -13.203 1 97 423 LEU A O 1
ATOM 3241 N N . GLU A 1 424 ? -24.234 3.307 -11.789 1 96.44 424 GLU A N 1
ATOM 3242 C CA . GLU A 1 424 ? -25.203 3 -12.844 1 96.44 424 GLU A CA 1
ATOM 3243 C C . GLU A 1 424 ? -26.391 3.949 -12.805 1 96.44 424 GLU A C 1
ATOM 3245 O O . GLU A 1 424 ? -26.969 4.18 -11.742 1 96.44 424 GLU A O 1
ATOM 3250 N N . PHE A 1 425 ? -26.719 4.508 -13.938 1 96.69 425 PHE A N 1
ATOM 3251 C CA . PHE A 1 425 ? -27.891 5.359 -14.133 1 96.69 425 PHE A CA 1
ATOM 3252 C C . PHE A 1 425 ? -28.891 4.707 -15.086 1 96.69 425 PHE A C 1
ATOM 3254 O O . PHE A 1 425 ? -28.547 4.422 -16.234 1 96.69 425 PHE A O 1
ATOM 3261 N N . LYS A 1 426 ? -30.062 4.516 -14.586 1 95 426 LYS A N 1
ATOM 3262 C CA . LYS A 1 426 ? -31.109 3.869 -15.375 1 95 426 LYS A CA 1
ATOM 3263 C C . LYS A 1 426 ? -32.344 4.75 -15.477 1 95 426 LYS A C 1
ATOM 3265 O O . LYS A 1 426 ? -33.406 4.422 -14.922 1 95 426 LYS A O 1
ATOM 3270 N N . PRO A 1 427 ? -32.375 5.727 -16.328 1 93.12 427 PRO A N 1
ATOM 3271 C CA . PRO A 1 427 ? -33.531 6.609 -16.469 1 93.12 427 PRO A CA 1
ATOM 3272 C C . PRO A 1 427 ? -34.75 5.906 -17.094 1 93.12 427 PRO A C 1
ATOM 3274 O O . PRO A 1 427 ? -35.906 6.293 -16.828 1 93.12 427 PRO A O 1
ATOM 3277 N N . PHE A 1 428 ? -34.406 4.934 -17.922 1 94.12 428 PHE A N 1
ATOM 3278 C CA . PHE A 1 428 ? -35.438 4.102 -18.531 1 94.12 428 PHE A CA 1
ATOM 3279 C C . PHE A 1 428 ? -35.188 2.625 -18.25 1 94.12 428 PHE A C 1
ATOM 3281 O O . PHE A 1 428 ? -34.031 2.213 -18.109 1 94.12 428 PHE A O 1
ATOM 3288 N N . GLU A 1 429 ? -36.188 1.942 -18.234 1 91.38 429 GLU A N 1
ATOM 3289 C CA . GLU A 1 429 ? -36.031 0.52 -17.938 1 91.38 429 GLU A CA 1
ATOM 3290 C C . GLU A 1 429 ? -35.219 -0.173 -19.016 1 91.38 429 GLU A C 1
ATOM 3292 O O . GLU A 1 429 ? -34.5 -1.136 -18.719 1 91.38 429 GLU A O 1
ATOM 3297 N N . PHE A 1 430 ? -35.281 0.316 -20.219 1 94.19 430 PHE A N 1
ATOM 3298 C CA . PHE A 1 430 ? -34.625 -0.373 -21.328 1 94.19 430 PHE A CA 1
ATOM 3299 C C . PHE A 1 430 ? -33.25 0.196 -21.562 1 94.19 430 PHE A C 1
ATOM 3301 O O . PHE A 1 430 ? -32.469 -0.353 -22.359 1 94.19 430 PHE A O 1
ATOM 3308 N N . LEU A 1 431 ? -32.812 1.312 -20.953 1 96.25 431 LEU A N 1
ATOM 3309 C CA . LEU A 1 431 ? -31.562 1.994 -21.219 1 96.25 431 LEU A CA 1
ATOM 3310 C C . LEU A 1 431 ? -30.844 2.352 -19.922 1 96.25 431 LEU A C 1
ATOM 3312 O O . LEU A 1 431 ? -31.422 2.99 -19.047 1 96.25 431 LEU A O 1
ATOM 3316 N N . SER A 1 432 ? -29.609 1.97 -19.812 1 95.94 432 SER A N 1
ATOM 3317 C CA . SER A 1 432 ? -28.828 2.309 -18.641 1 95.94 432 SER A CA 1
ATOM 3318 C C . SER A 1 432 ? -27.406 2.691 -19 1 95.94 432 SER A C 1
ATOM 3320 O O . SER A 1 432 ? -26.844 2.174 -19.984 1 95.94 432 SER A O 1
ATOM 3322 N N . TYR A 1 433 ? -26.812 3.684 -18.312 1 97.44 433 TYR A N 1
ATOM 3323 C CA . TYR A 1 433 ? -25.406 4.062 -18.391 1 97.44 433 TYR A CA 1
ATOM 3324 C C . TYR A 1 433 ? -24.641 3.566 -17.156 1 97.44 433 TYR A C 1
ATOM 3326 O O . TYR A 1 433 ? -25.094 3.742 -16.031 1 97.44 433 TYR A O 1
ATOM 3334 N N . LYS A 1 434 ? -23.484 2.949 -17.422 1 96.94 434 LYS A N 1
ATOM 3335 C CA . LYS A 1 434 ? -22.688 2.441 -16.312 1 96.94 434 LYS A CA 1
ATOM 3336 C C . LYS A 1 434 ? -21.234 2.922 -16.406 1 96.94 434 LYS A C 1
ATOM 3338 O O . LYS A 1 434 ? -20.625 2.838 -17.469 1 96.94 434 LYS A O 1
ATOM 3343 N N . PHE A 1 435 ? -20.766 3.5 -15.336 1 97.31 435 PHE A N 1
ATOM 3344 C CA . PHE A 1 435 ? -19.359 3.814 -15.141 1 97.31 435 PHE A CA 1
ATOM 3345 C C . PHE A 1 435 ? -18.688 2.766 -14.258 1 97.31 435 PHE A C 1
ATOM 3347 O O . PHE A 1 435 ? -19.234 2.375 -13.227 1 97.31 435 PHE A O 1
ATOM 3354 N N . ASN A 1 436 ? -17.516 2.258 -14.672 1 97.12 436 ASN A N 1
ATOM 3355 C CA . ASN A 1 436 ? -16.703 1.358 -13.859 1 97.12 436 ASN A CA 1
ATOM 3356 C C . ASN A 1 436 ? -15.258 1.849 -13.75 1 97.12 436 ASN A C 1
ATOM 3358 O O . ASN A 1 436 ? -14.578 2.029 -14.766 1 97.12 436 ASN A O 1
ATOM 3362 N N . GLY A 1 437 ? -14.82 2.104 -12.57 1 96.69 437 GLY A N 1
ATOM 3363 C CA . GLY A 1 437 ? -13.445 2.475 -12.281 1 96.69 437 GLY A CA 1
ATOM 3364 C C . GLY A 1 437 ? -12.766 1.538 -11.297 1 96.69 437 GLY A C 1
ATOM 3365 O O . GLY A 1 437 ? -13.367 1.135 -10.297 1 96.69 437 GLY A O 1
ATOM 3366 N N . GLY A 1 438 ? -11.523 1.104 -11.641 1 96.06 438 GLY A N 1
ATOM 3367 C CA . GLY A 1 438 ? -10.82 0.194 -10.75 1 96.06 438 GLY A CA 1
ATOM 3368 C C . GLY A 1 438 ? -9.344 0.522 -10.609 1 96.06 438 GLY A C 1
ATOM 3369 O O . GLY A 1 438 ? -8.758 1.17 -11.484 1 96.06 438 GLY A O 1
ATOM 3370 N N . VAL A 1 439 ? -8.758 0.101 -9.453 1 95.81 439 VAL A N 1
ATOM 3371 C CA . VAL A 1 439 ? -7.332 0.235 -9.195 1 95.81 439 VAL A CA 1
ATOM 3372 C C . VAL A 1 439 ? -6.777 -1.084 -8.664 1 95.81 439 VAL A C 1
ATOM 3374 O O . VAL A 1 439 ? -7.477 -1.826 -7.969 1 95.81 439 VAL A O 1
ATOM 3377 N N . ASP A 1 440 ? -5.582 -1.414 -9.047 1 97.06 440 ASP A N 1
ATOM 3378 C CA . ASP A 1 440 ? -4.766 -2.508 -8.523 1 97.06 440 ASP A CA 1
ATOM 3379 C C . ASP A 1 440 ? -3.363 -2.025 -8.172 1 97.06 440 ASP A C 1
ATOM 3381 O O . ASP A 1 440 ? -2.521 -1.842 -9.055 1 97.06 440 ASP A O 1
ATOM 3385 N N . LEU A 1 441 ? -3.172 -1.848 -6.871 1 97.06 441 LEU A N 1
ATOM 3386 C CA . LEU A 1 441 ? -1.896 -1.366 -6.355 1 97.06 441 LEU A CA 1
ATOM 3387 C C . LEU A 1 441 ? -1.102 -2.504 -5.723 1 97.06 441 LEU A C 1
ATOM 3389 O O . LEU A 1 441 ? -1.616 -3.219 -4.859 1 97.06 441 LEU A O 1
ATOM 3393 N N . TYR A 1 442 ? 0.102 -2.635 -6.164 1 95.94 442 TYR A N 1
ATOM 3394 C CA . TYR A 1 442 ? 0.951 -3.732 -5.711 1 95.94 442 TYR A CA 1
ATOM 3395 C C . TYR A 1 442 ? 2.297 -3.215 -5.223 1 95.94 442 TYR A C 1
ATOM 3397 O O . TYR A 1 442 ? 3.045 -2.594 -5.98 1 95.94 442 TYR A O 1
ATOM 3405 N N . PHE A 1 443 ? 2.619 -3.432 -3.912 1 97 443 PHE A N 1
ATOM 3406 C CA . PHE A 1 443 ? 3.881 -3.045 -3.295 1 97 443 PHE A CA 1
ATOM 3407 C C . PHE A 1 443 ? 4.664 -4.273 -2.848 1 97 443 PHE A C 1
ATOM 3409 O O . PHE A 1 443 ? 4.258 -4.969 -1.915 1 97 443 PHE A O 1
ATOM 3416 N N . TYR A 1 444 ? 5.789 -4.457 -3.484 1 96.38 444 TYR A N 1
ATOM 3417 C CA . TYR A 1 444 ? 6.605 -5.645 -3.264 1 96.38 444 TYR A CA 1
ATOM 3418 C C . TYR A 1 444 ? 7.922 -5.285 -2.586 1 96.38 444 TYR A C 1
ATOM 3420 O O . TYR A 1 444 ? 8.547 -4.273 -2.924 1 96.38 444 TYR A O 1
ATOM 3428 N N . GLU A 1 445 ? 8.289 -6.09 -1.534 1 97.12 445 GLU A N 1
ATOM 3429 C CA . GLU A 1 445 ? 9.562 -5.992 -0.826 1 97.12 445 GLU A CA 1
ATOM 3430 C C . GLU A 1 445 ? 10.305 -7.328 -0.826 1 97.12 445 GLU A C 1
ATOM 3432 O O . GLU A 1 445 ? 9.703 -8.375 -0.562 1 97.12 445 GLU A O 1
ATOM 3437 N N . ASN A 1 446 ? 11.547 -7.289 -1.148 1 97.69 446 ASN A N 1
ATOM 3438 C CA . ASN A 1 446 ? 12.406 -8.461 -1.089 1 97.69 446 ASN A CA 1
ATOM 3439 C C . ASN A 1 446 ? 13.703 -8.172 -0.335 1 97.69 446 ASN A C 1
ATOM 3441 O O . ASN A 1 446 ? 14.445 -7.258 -0.701 1 97.69 446 ASN A O 1
ATOM 3445 N N . SER A 1 447 ? 13.945 -8.875 0.717 1 97.69 447 SER A N 1
ATOM 3446 C CA . SER A 1 447 ? 15.172 -8.805 1.497 1 97.69 447 SER A CA 1
ATOM 3447 C C . SER A 1 447 ? 15.93 -10.125 1.451 1 97.69 447 SER A C 1
ATOM 3449 O O . SER A 1 447 ? 15.383 -11.18 1.791 1 97.69 447 SER A O 1
ATOM 3451 N N . TRP A 1 448 ? 17.156 -10.055 0.996 1 97.88 448 TRP A N 1
ATOM 3452 C CA . TRP A 1 448 ? 18 -11.25 0.917 1 97.88 448 TRP A CA 1
ATOM 3453 C C . TRP A 1 448 ? 19.344 -11.016 1.624 1 97.88 448 TRP A C 1
ATOM 3455 O O . TRP A 1 448 ? 19.938 -9.945 1.503 1 97.88 448 TRP A O 1
ATOM 3465 N N . PHE A 1 449 ? 19.797 -11.977 2.408 1 97.56 449 PHE A N 1
ATOM 3466 C CA . PHE A 1 449 ? 21.062 -11.922 3.109 1 97.56 449 PHE A CA 1
ATOM 3467 C C . PHE A 1 449 ? 21.797 -13.258 3.023 1 97.56 449 PHE A C 1
ATOM 3469 O O . PHE A 1 449 ? 21.172 -14.312 3.197 1 97.56 449 PHE A O 1
ATOM 3476 N N . ARG A 1 450 ? 23.016 -13.195 2.719 1 97.19 450 ARG A N 1
ATOM 3477 C CA . ARG A 1 450 ? 23.891 -14.359 2.73 1 97.19 450 ARG A CA 1
ATOM 3478 C C . ARG A 1 450 ? 25.016 -14.18 3.742 1 97.19 450 ARG A C 1
ATOM 3480 O O . ARG A 1 450 ? 25.828 -13.258 3.617 1 97.19 450 ARG A O 1
ATOM 3487 N N . GLY A 1 451 ? 25.094 -15.062 4.707 1 95.75 451 GLY A N 1
ATOM 3488 C CA . GLY A 1 451 ? 26.156 -15.039 5.688 1 95.75 451 GLY A CA 1
ATOM 3489 C C . GLY A 1 451 ? 27.391 -15.805 5.242 1 95.75 451 GLY A C 1
ATOM 3490 O O . GLY A 1 451 ? 27.453 -16.281 4.109 1 95.75 451 GLY A O 1
ATOM 3491 N N . GLU A 1 452 ? 28.359 -15.859 6.098 1 94.31 452 GLU A N 1
ATOM 3492 C CA . GLU A 1 452 ? 29.594 -16.594 5.836 1 94.31 452 GLU A CA 1
ATOM 3493 C C . GLU A 1 452 ? 29.344 -18.094 5.867 1 94.31 452 GLU A C 1
ATOM 3495 O O . GLU A 1 452 ? 28.562 -18.594 6.676 1 94.31 452 GLU A O 1
ATOM 3500 N N . GLY A 1 453 ? 30.062 -18.719 4.91 1 95.31 453 GLY A N 1
ATOM 3501 C CA . GLY A 1 453 ? 29.984 -20.172 4.887 1 95.31 453 GLY A CA 1
ATOM 3502 C C . GLY A 1 453 ? 29.75 -20.734 3.494 1 95.31 453 GLY A C 1
ATOM 3503 O O . GLY A 1 453 ? 29.547 -19.984 2.541 1 95.31 453 GLY A O 1
ATOM 3504 N N . ASN A 1 454 ? 29.906 -22.047 3.387 1 96.38 454 ASN A N 1
ATOM 3505 C CA . ASN A 1 454 ? 29.75 -22.75 2.113 1 96.38 454 ASN A CA 1
ATOM 3506 C C . ASN A 1 454 ? 28.703 -23.859 2.217 1 96.38 454 ASN A C 1
ATOM 3508 O O . ASN A 1 454 ? 28.391 -24.328 3.316 1 96.38 454 ASN A O 1
ATOM 3512 N N . TRP A 1 455 ? 28.188 -24.234 1.087 1 97.44 455 TRP A N 1
ATOM 3513 C CA . TRP A 1 455 ? 27.203 -25.312 1.075 1 97.44 455 TRP A CA 1
ATOM 3514 C C . TRP A 1 455 ? 27.531 -26.328 -0.01 1 97.44 455 TRP A C 1
ATOM 3516 O O . TRP A 1 455 ? 26.797 -27.297 -0.209 1 97.44 455 TRP A O 1
ATOM 3526 N N . GLN A 1 456 ? 28.609 -26.141 -0.746 1 96.75 456 GLN A N 1
ATOM 3527 C CA . GLN A 1 456 ? 29.016 -27.031 -1.826 1 96.75 456 GLN A CA 1
ATOM 3528 C C . GLN A 1 456 ? 30.531 -27.078 -1.967 1 96.75 456 GLN A C 1
ATOM 3530 O O . GLN A 1 456 ? 31.234 -26.188 -1.461 1 96.75 456 GLN A O 1
ATOM 3535 N N . GLN A 1 457 ? 30.953 -28.078 -2.695 1 94.5 457 GLN A N 1
ATOM 3536 C CA . GLN A 1 457 ? 32.375 -28.25 -2.934 1 94.5 457 GLN A CA 1
ATOM 3537 C C . GLN A 1 457 ? 32.938 -27.141 -3.812 1 94.5 457 GLN A C 1
ATOM 3539 O O . GLN A 1 457 ? 32.281 -26.703 -4.762 1 94.5 457 GLN A O 1
ATOM 3544 N N . ASN A 1 458 ? 34.094 -26.562 -3.555 1 92.38 458 ASN A N 1
ATOM 3545 C CA . ASN A 1 458 ? 34.875 -25.625 -4.34 1 92.38 458 ASN A CA 1
ATOM 3546 C C . ASN A 1 458 ? 34.188 -24.25 -4.418 1 92.38 458 ASN A C 1
ATOM 3548 O O . ASN A 1 458 ? 34.281 -23.562 -5.434 1 92.38 458 ASN A O 1
ATOM 3552 N N . GLN A 1 459 ? 33.406 -24 -3.506 1 93.69 459 GLN A N 1
ATOM 3553 C CA . GLN A 1 459 ? 32.812 -22.688 -3.484 1 93.69 459 GLN A CA 1
ATOM 3554 C C . GLN A 1 459 ? 33.812 -21.609 -3.094 1 93.69 459 GLN A C 1
ATOM 3556 O O . GLN A 1 459 ? 34.531 -21.766 -2.109 1 93.69 459 GLN A O 1
ATOM 3561 N N . GLU A 1 460 ? 33.844 -20.547 -3.871 1 91.75 460 GLU A N 1
ATOM 3562 C CA . GLU A 1 460 ? 34.719 -19.422 -3.541 1 91.75 460 GLU A CA 1
ATOM 3563 C C . GLU A 1 460 ? 34.219 -18.672 -2.314 1 91.75 460 GLU A C 1
ATOM 3565 O O . GLU A 1 460 ? 33 -18.641 -2.047 1 91.75 460 GLU A O 1
ATOM 3570 N N . HIS A 1 461 ? 35.188 -18.266 -1.625 1 91.69 461 HIS A N 1
ATOM 3571 C CA . HIS A 1 461 ? 34.812 -17.422 -0.504 1 91.69 461 HIS A CA 1
ATOM 3572 C C . HIS A 1 461 ? 34 -16.203 -0.982 1 91.69 461 HIS A C 1
ATOM 3574 O O . HIS A 1 461 ? 34.375 -15.586 -1.986 1 91.69 461 HIS A O 1
ATOM 3580 N N . ARG A 1 462 ? 32.938 -15.977 -0.341 1 90.81 462 ARG A N 1
ATOM 3581 C CA . ARG A 1 462 ? 32.156 -14.781 -0.609 1 90.81 462 ARG A CA 1
ATOM 3582 C C . ARG A 1 462 ? 31.859 -14.016 0.677 1 90.81 462 ARG A C 1
ATOM 3584 O O . ARG A 1 462 ? 31.422 -14.602 1.666 1 90.81 462 ARG A O 1
ATOM 3591 N N . ASP A 1 463 ? 32.125 -12.719 0.609 1 92.88 463 ASP A N 1
ATOM 3592 C CA . ASP A 1 463 ? 31.781 -11.883 1.753 1 92.88 463 ASP A CA 1
ATOM 3593 C C . ASP A 1 463 ? 30.281 -11.859 1.985 1 92.88 463 ASP A C 1
ATOM 3595 O O . ASP A 1 463 ? 29.5 -11.969 1.038 1 92.88 463 ASP A O 1
ATOM 3599 N N . PRO A 1 464 ? 29.922 -11.781 3.268 1 95.81 464 PRO A N 1
ATOM 3600 C CA . PRO A 1 464 ? 28.484 -11.625 3.527 1 95.81 464 PRO A CA 1
ATOM 3601 C C . PRO A 1 464 ? 27.859 -10.5 2.711 1 95.81 464 PRO A C 1
ATOM 3603 O O . PRO A 1 464 ? 28.484 -9.453 2.52 1 95.81 464 PRO A O 1
ATOM 3606 N N . GLU A 1 465 ? 26.688 -10.734 2.199 1 97.12 465 GLU A N 1
ATOM 3607 C CA . GLU A 1 465 ? 26.016 -9.82 1.28 1 97.12 465 GLU A CA 1
ATOM 3608 C C . GLU A 1 465 ? 24.562 -9.602 1.683 1 97.12 465 GLU A C 1
ATOM 3610 O O . GLU A 1 465 ? 23.875 -10.539 2.094 1 97.12 465 GLU A O 1
ATOM 3615 N N . SER A 1 466 ? 24.141 -8.352 1.632 1 97.88 466 SER A N 1
ATOM 3616 C CA . SER A 1 466 ? 22.719 -8.039 1.793 1 97.88 466 SER A CA 1
ATOM 3617 C C . SER A 1 466 ? 22.172 -7.344 0.554 1 97.88 466 SER A C 1
ATOM 3619 O O . SER A 1 466 ? 22.859 -6.527 -0.066 1 97.88 466 SER A O 1
ATOM 3621 N N . GLN A 1 467 ? 21 -7.73 0.162 1 98.19 467 GLN A N 1
ATOM 3622 C CA . GLN A 1 467 ? 20.281 -7.117 -0.946 1 98.19 467 GLN A CA 1
ATOM 3623 C C . GLN A 1 467 ? 18.875 -6.695 -0.521 1 98.19 467 GLN A C 1
ATOM 3625 O O . GLN A 1 467 ? 18.203 -7.406 0.235 1 98.19 467 GLN A O 1
ATOM 3630 N N . LYS A 1 468 ? 18.469 -5.512 -0.937 1 98.44 468 LYS A N 1
ATOM 3631 C CA . LYS A 1 468 ? 17.109 -4.992 -0.725 1 98.44 468 LYS A CA 1
ATOM 3632 C C . LYS A 1 468 ? 16.469 -4.582 -2.045 1 98.44 468 LYS A C 1
ATOM 3634 O O . LYS A 1 468 ? 17.125 -3.979 -2.9 1 98.44 468 LYS A O 1
ATOM 3639 N N . ALA A 1 469 ? 15.227 -4.961 -2.246 1 98.12 469 ALA A N 1
ATOM 3640 C CA . ALA A 1 469 ? 14.492 -4.57 -3.445 1 98.12 469 ALA A CA 1
ATOM 3641 C C . ALA A 1 469 ? 13.086 -4.094 -3.094 1 98.12 469 ALA A C 1
ATOM 3643 O O . ALA A 1 469 ? 12.43 -4.652 -2.207 1 98.12 469 ALA A O 1
ATOM 3644 N N . ARG A 1 470 ? 12.641 -3.014 -3.754 1 98.12 470 ARG A N 1
ATOM 3645 C CA . ARG A 1 470 ? 11.289 -2.461 -3.654 1 98.12 470 ARG A CA 1
ATOM 3646 C C . ARG A 1 470 ? 10.688 -2.246 -5.035 1 98.12 470 ARG A C 1
ATOM 3648 O O . ARG A 1 470 ? 11.266 -1.556 -5.875 1 98.12 470 ARG A O 1
ATOM 3655 N N . ASP A 1 471 ? 9.492 -2.846 -5.258 1 97.25 471 ASP A N 1
ATOM 3656 C CA . ASP A 1 471 ? 8.75 -2.654 -6.504 1 97.25 471 ASP A CA 1
ATOM 3657 C C . ASP A 1 471 ? 7.355 -2.094 -6.234 1 97.25 471 ASP A C 1
ATOM 3659 O O . ASP A 1 471 ? 6.648 -2.576 -5.348 1 97.25 471 ASP A O 1
ATOM 3663 N N . ASN A 1 472 ? 7.039 -1.065 -6.965 1 97.12 472 ASN A N 1
ATOM 3664 C CA . ASN A 1 472 ? 5.695 -0.499 -6.918 1 97.12 472 ASN A CA 1
ATOM 3665 C C . ASN A 1 472 ? 4.992 -0.612 -8.266 1 97.12 472 ASN A C 1
ATOM 3667 O O . ASN A 1 472 ? 5.574 -0.29 -9.305 1 97.12 472 ASN A O 1
ATOM 3671 N N . THR A 1 473 ? 3.756 -1.086 -8.242 1 97.19 473 THR A N 1
ATOM 3672 C CA . THR A 1 473 ? 2.955 -1.204 -9.461 1 97.19 473 THR A CA 1
ATOM 3673 C C . THR A 1 473 ? 1.617 -0.49 -9.297 1 97.19 473 THR A C 1
ATOM 3675 O O . THR A 1 473 ? 0.941 -0.652 -8.273 1 97.19 473 THR A O 1
ATOM 3678 N N . TYR A 1 474 ? 1.244 0.309 -10.258 1 96.75 474 TYR A N 1
ATOM 3679 C CA . TYR A 1 474 ? -0.042 0.991 -10.344 1 96.75 474 TYR A CA 1
ATOM 3680 C C . TYR A 1 474 ? -0.792 0.583 -11.609 1 96.75 474 TYR A C 1
ATOM 3682 O O . TYR A 1 474 ? -0.33 0.841 -12.719 1 96.75 474 TYR A O 1
ATOM 3690 N N . ASN A 1 475 ? -1.895 -0.077 -11.445 1 97.31 475 ASN A N 1
ATOM 3691 C CA . ASN A 1 475 ? -2.785 -0.461 -12.539 1 97.31 475 ASN A CA 1
ATOM 3692 C C . ASN A 1 475 ? -4.168 0.166 -12.375 1 97.31 475 ASN A C 1
ATOM 3694 O O . ASN A 1 475 ? -4.832 -0.032 -11.359 1 97.31 475 ASN A O 1
ATOM 3698 N N . MET A 1 476 ? -4.59 0.918 -13.375 1 97.12 476 MET A N 1
ATOM 3699 C CA . MET A 1 476 ? -5.867 1.622 -13.32 1 97.12 476 MET A CA 1
ATOM 3700 C C . MET A 1 476 ? -6.742 1.256 -14.516 1 97.12 476 MET A C 1
ATOM 3702 O O . MET A 1 476 ? -6.246 1.101 -15.633 1 97.12 476 MET A O 1
ATOM 3706 N N . LEU A 1 477 ? -8.039 1.158 -14.281 1 97.19 477 LEU A N 1
ATOM 3707 C CA . LEU A 1 477 ? -9.023 0.833 -15.305 1 97.19 477 LEU A CA 1
ATOM 3708 C C . LEU A 1 477 ? -10.203 1.799 -15.25 1 97.19 477 LEU A C 1
ATOM 3710 O O . LEU A 1 477 ? -10.742 2.066 -14.172 1 97.19 477 LEU A O 1
ATOM 3714 N N . ILE A 1 478 ? -10.594 2.363 -16.391 1 97.69 478 ILE A N 1
ATOM 3715 C CA . ILE A 1 478 ? -11.773 3.219 -16.531 1 97.69 478 ILE A CA 1
ATOM 3716 C C . ILE A 1 478 ? -12.633 2.719 -17.688 1 97.69 478 ILE A C 1
ATOM 3718 O O . ILE A 1 478 ? -12.156 2.576 -18.812 1 97.69 478 ILE A O 1
ATOM 3722 N N . GLU A 1 479 ? -13.938 2.516 -17.391 1 97.38 479 GLU A N 1
ATOM 3723 C CA . GLU A 1 479 ? -14.859 2.023 -18.406 1 97.38 479 GLU A CA 1
ATOM 3724 C C . GLU A 1 479 ? -16.172 2.814 -18.406 1 97.38 479 GLU A C 1
ATOM 3726 O O . GLU A 1 479 ? -16.656 3.191 -17.328 1 97.38 479 GLU A O 1
ATOM 3731 N N . HIS A 1 480 ? -16.672 3.109 -19.594 1 97.88 480 HIS A N 1
ATOM 3732 C CA . HIS A 1 480 ? -18 3.672 -19.844 1 97.88 480 HIS A CA 1
ATOM 3733 C C . HIS A 1 480 ? -18.828 2.77 -20.75 1 97.88 480 HIS A C 1
ATOM 3735 O O . HIS A 1 480 ? -18.375 2.418 -21.844 1 97.88 480 HIS A O 1
ATOM 3741 N N . THR A 1 481 ? -20.016 2.418 -20.266 1 96.94 481 THR A N 1
ATOM 3742 C CA . THR A 1 481 ? -20.844 1.564 -21.109 1 96.94 481 THR A CA 1
ATOM 3743 C C . THR A 1 481 ? -22.281 2.08 -21.141 1 96.94 481 THR A C 1
ATOM 3745 O O . THR A 1 481 ? -22.797 2.582 -20.141 1 96.94 481 THR A O 1
ATOM 3748 N N . LEU A 1 482 ? -22.891 1.989 -22.312 1 97.69 482 LEU A N 1
ATOM 3749 C CA . LEU A 1 482 ? -24.312 2.221 -22.547 1 97.69 482 LEU A CA 1
ATOM 3750 C C . LEU A 1 482 ? -25.016 0.918 -22.891 1 97.69 482 LEU A C 1
ATOM 3752 O O . LEU A 1 482 ? -24.656 0.245 -23.859 1 97.69 482 LEU A O 1
ATOM 3756 N N . ASN A 1 483 ? -26.047 0.6 -22.094 1 96.44 483 ASN A N 1
ATOM 3757 C CA . ASN A 1 483 ? -26.703 -0.694 -22.234 1 96.44 483 ASN A CA 1
ATOM 3758 C C . ASN A 1 483 ? -28.172 -0.537 -22.656 1 96.44 483 ASN A C 1
ATOM 3760 O O . ASN A 1 483 ? -28.906 0.263 -22.078 1 96.44 483 ASN A O 1
ATOM 3764 N N . PHE A 1 484 ? -28.516 -1.285 -23.641 1 96.44 484 PHE A N 1
ATOM 3765 C CA . PHE A 1 484 ? -29.875 -1.334 -24.156 1 96.44 484 PHE A CA 1
ATOM 3766 C C . PHE A 1 484 ? -30.453 -2.736 -24.016 1 96.44 484 PHE A C 1
ATOM 3768 O O . PHE A 1 484 ? -29.828 -3.717 -24.422 1 96.44 484 PHE A O 1
ATOM 3775 N N . ASN A 1 485 ? -31.609 -2.906 -23.406 1 95.19 485 ASN A N 1
ATOM 3776 C CA . ASN A 1 485 ? -32.312 -4.18 -23.203 1 95.19 485 ASN A CA 1
ATOM 3777 C C . ASN A 1 485 ? -33.812 -4.023 -23.297 1 95.19 485 ASN A C 1
ATOM 3779 O O . ASN A 1 485 ? -34.438 -3.496 -22.391 1 95.19 485 ASN A O 1
ATOM 3783 N N . LYS A 1 486 ? -34.438 -4.594 -24.344 1 95.06 486 LYS A N 1
ATOM 3784 C CA . LYS A 1 486 ? -35.844 -4.375 -24.547 1 95.06 486 LYS A CA 1
ATOM 3785 C C . LYS A 1 486 ? -36.469 -5.512 -25.359 1 95.06 486 LYS A C 1
ATOM 3787 O O . LYS A 1 486 ? -35.812 -6.09 -26.234 1 95.06 486 LYS A O 1
ATOM 3792 N N . ASP A 1 487 ? -37.719 -5.812 -25.078 1 94.25 487 ASP A N 1
ATOM 3793 C CA . ASP A 1 487 ? -38.5 -6.77 -25.844 1 94.25 487 ASP A CA 1
ATOM 3794 C C . ASP A 1 487 ? -39.438 -6.059 -26.828 1 94.25 487 ASP A C 1
ATOM 3796 O O . ASP A 1 487 ? -40.062 -5.047 -26.484 1 94.25 487 ASP A O 1
ATOM 3800 N N . PHE A 1 488 ? -39.438 -6.527 -28.078 1 95.94 488 PHE A N 1
ATOM 3801 C CA . PHE A 1 488 ? -40.375 -6.109 -29.109 1 95.94 488 PHE A CA 1
ATOM 3802 C C . PHE A 1 488 ? -41.188 -7.297 -29.609 1 95.94 488 PHE A C 1
ATOM 3804 O O . PHE A 1 488 ? -40.844 -7.898 -30.641 1 95.94 488 PHE A O 1
ATOM 3811 N N . GLY A 1 489 ? -42.281 -7.594 -28.938 1 94.44 489 GLY A N 1
ATOM 3812 C CA . GLY A 1 489 ? -43.031 -8.812 -29.266 1 94.44 489 GLY A CA 1
ATOM 3813 C C . GLY A 1 489 ? -42.188 -10.07 -29.047 1 94.44 489 GLY A C 1
ATOM 3814 O O . GLY A 1 489 ? -41.75 -10.344 -27.938 1 94.44 489 GLY A O 1
ATOM 3815 N N . LYS A 1 490 ? -41.906 -10.719 -30.188 1 94.69 490 LYS A N 1
ATOM 3816 C CA . LYS A 1 490 ? -41.125 -11.945 -30.109 1 94.69 490 LYS A CA 1
ATOM 3817 C C . LYS A 1 490 ? -39.625 -11.656 -30.219 1 94.69 490 LYS A C 1
ATOM 3819 O O . LYS A 1 490 ? -38.812 -12.57 -30.094 1 94.69 490 LYS A O 1
ATOM 3824 N N . HIS A 1 491 ? -39.344 -10.406 -30.469 1 96.56 491 HIS A N 1
ATOM 3825 C CA . HIS A 1 491 ? -37.938 -10 -30.625 1 96.56 491 HIS A CA 1
ATOM 3826 C C . HIS A 1 491 ? -37.375 -9.461 -29.312 1 96.56 491 HIS A C 1
ATOM 3828 O O . HIS A 1 491 ? -38 -8.633 -28.656 1 96.56 491 HIS A O 1
ATOM 3834 N N . HIS A 1 492 ? -36.281 -10.016 -28.875 1 95.38 492 HIS A N 1
ATOM 3835 C CA . HIS A 1 492 ? -35.562 -9.477 -27.734 1 95.38 492 HIS A CA 1
ATOM 3836 C C . HIS A 1 492 ? -34.188 -8.953 -28.172 1 95.38 492 HIS A C 1
ATOM 3838 O O . HIS A 1 492 ? -33.438 -9.656 -28.844 1 95.38 492 HIS A O 1
ATOM 3844 N N . VAL A 1 493 ? -33.844 -7.668 -27.75 1 96.5 493 VAL A N 1
ATOM 3845 C CA . VAL A 1 493 ? -32.531 -7.074 -28.109 1 96.5 493 VAL A CA 1
ATOM 3846 C C . VAL A 1 493 ? -31.828 -6.613 -26.844 1 96.5 493 VAL A C 1
ATOM 3848 O O . VAL A 1 493 ? -32.375 -5.836 -26.062 1 96.5 493 VAL A O 1
ATOM 3851 N N . ASP A 1 494 ? -30.688 -7.121 -26.641 1 94.75 494 ASP A N 1
ATOM 3852 C CA . ASP A 1 494 ? -29.75 -6.699 -25.594 1 94.75 494 ASP A CA 1
ATOM 3853 C C . ASP A 1 494 ? -28.438 -6.211 -26.219 1 94.75 494 ASP A C 1
ATOM 3855 O O . ASP A 1 494 ? -27.719 -6.98 -26.859 1 94.75 494 ASP A O 1
ATOM 3859 N N . ALA A 1 495 ? -28.078 -4.949 -26.047 1 95.94 495 ALA A N 1
ATOM 3860 C CA . ALA A 1 495 ? -26.922 -4.359 -26.703 1 95.94 495 ALA A CA 1
ATOM 3861 C C . ALA A 1 495 ? -26.109 -3.521 -25.719 1 95.94 495 ALA A C 1
ATOM 3863 O O . ALA A 1 495 ? -26.656 -2.939 -24.781 1 95.94 495 ALA A O 1
ATOM 3864 N N . VAL A 1 496 ? -24.797 -3.447 -25.953 1 96 496 VAL A N 1
ATOM 3865 C CA . VAL A 1 496 ? -23.906 -2.615 -25.156 1 96 496 VAL A CA 1
ATOM 3866 C C . VAL A 1 496 ? -22.906 -1.893 -26.062 1 96 496 VAL A C 1
ATOM 3868 O O . VAL A 1 496 ? -22.406 -2.471 -27.031 1 96 496 VAL A O 1
ATOM 3871 N N . LEU A 1 497 ? -22.703 -0.619 -25.875 1 97 497 LEU A N 1
ATOM 3872 C CA . LEU A 1 497 ? -21.656 0.21 -26.453 1 97 497 LEU A CA 1
ATOM 3873 C C . LEU A 1 497 ? -20.766 0.797 -25.359 1 97 497 LEU A C 1
ATOM 3875 O O . LEU A 1 497 ? -21.25 1.261 -24.328 1 97 497 LEU A O 1
ATOM 3879 N N . GLY A 1 498 ? -19.453 0.637 -25.578 1 96.56 498 GLY A N 1
ATOM 3880 C CA . GLY A 1 498 ? -18.641 1.158 -24.484 1 96.56 498 GLY A CA 1
ATOM 3881 C C . GLY A 1 498 ? -17.219 1.472 -24.891 1 96.56 498 GLY A C 1
ATOM 3882 O O . GLY A 1 498 ? -16.828 1.244 -26.047 1 96.56 498 GLY A O 1
ATOM 3883 N N . THR A 1 499 ? -16.453 2.137 -24.031 1 97.31 499 THR A N 1
ATOM 3884 C CA . THR A 1 499 ? -15.031 2.424 -24.125 1 97.31 499 THR A CA 1
ATOM 3885 C C . THR A 1 499 ? -14.305 2.012 -22.844 1 97.31 499 THR A C 1
ATOM 3887 O O . THR A 1 499 ? -14.859 2.125 -21.75 1 97.31 499 THR A O 1
ATOM 3890 N N . THR A 1 500 ? -13.086 1.455 -22.984 1 96.06 500 THR A N 1
ATOM 3891 C CA . THR A 1 500 ? -12.258 1.045 -21.859 1 96.06 500 THR A CA 1
ATOM 3892 C C . THR A 1 500 ? -10.859 1.646 -21.969 1 96.06 500 THR A C 1
ATOM 3894 O O . THR A 1 500 ? -10.312 1.752 -23.078 1 96.06 500 THR A O 1
ATOM 3897 N N . TYR A 1 501 ? -10.32 2.18 -20.875 1 97.56 501 TYR A N 1
ATOM 3898 C CA . TYR A 1 501 ? -8.961 2.689 -20.797 1 97.56 501 TYR A CA 1
ATOM 3899 C C . TYR A 1 501 ? -8.211 2.055 -19.625 1 97.56 501 TYR A C 1
ATOM 3901 O O . TYR A 1 501 ? -8.688 2.084 -18.484 1 97.56 501 TYR A O 1
ATOM 3909 N N . GLN A 1 502 ? -7.051 1.499 -19.891 1 96.25 502 GLN A N 1
ATOM 3910 C CA . GLN A 1 502 ? -6.215 0.884 -18.859 1 96.25 502 GLN A CA 1
ATOM 3911 C C . GLN A 1 502 ? -4.797 1.443 -18.906 1 96.25 502 GLN A C 1
ATOM 3913 O O . GLN A 1 502 ? -4.234 1.649 -19.984 1 96.25 502 GLN A O 1
ATOM 3918 N N . HIS A 1 503 ? -4.273 1.771 -17.766 1 97.56 503 HIS A N 1
ATOM 3919 C CA . HIS A 1 503 ? -2.916 2.287 -17.625 1 97.56 503 HIS A CA 1
ATOM 3920 C C . HIS A 1 503 ? -2.139 1.512 -16.562 1 97.56 503 HIS A C 1
ATOM 3922 O O . HIS A 1 503 ? -2.613 1.345 -15.445 1 97.56 503 HIS A O 1
ATOM 3928 N N . HIS A 1 504 ? -0.945 0.971 -16.953 1 96.31 504 HIS A N 1
ATOM 3929 C CA . HIS A 1 504 ? -0.082 0.183 -16.094 1 96.31 504 HIS A CA 1
ATOM 3930 C C . HIS A 1 504 ? 1.29 0.832 -15.938 1 96.31 504 HIS A C 1
ATOM 3932 O O . HIS A 1 504 ? 1.921 1.196 -16.938 1 96.31 504 HIS A O 1
ATOM 3938 N N . GLU A 1 505 ? 1.72 0.998 -14.688 1 97.12 505 GLU A N 1
ATOM 3939 C CA . GLU A 1 505 ? 3.041 1.542 -14.383 1 97.12 505 GLU A CA 1
ATOM 3940 C C . GLU A 1 505 ? 3.756 0.705 -13.328 1 97.12 505 GLU A C 1
ATOM 3942 O O . GLU A 1 505 ? 3.15 0.314 -12.328 1 97.12 505 GLU A O 1
ATOM 3947 N N . TRP A 1 506 ? 4.992 0.368 -13.547 1 97.38 506 TRP A N 1
ATOM 3948 C CA . TRP A 1 506 ? 5.848 -0.348 -12.609 1 97.38 506 TRP A CA 1
ATOM 3949 C C . TRP A 1 506 ? 7.176 0.377 -12.422 1 97.38 506 TRP A C 1
ATOM 3951 O O . TRP A 1 506 ? 7.73 0.932 -13.375 1 97.38 506 TRP A O 1
ATOM 3961 N N . GLU A 1 507 ? 7.711 0.463 -11.211 1 97.62 507 GLU A N 1
ATOM 3962 C CA . GLU A 1 507 ? 9.047 0.959 -10.906 1 97.62 507 GLU A CA 1
ATOM 3963 C C . GLU A 1 507 ? 9.742 0.08 -9.867 1 97.62 507 GLU A C 1
ATOM 3965 O O . GLU A 1 507 ? 9.164 -0.216 -8.812 1 97.62 507 GLU A O 1
ATOM 3970 N N . GLY A 1 508 ? 10.945 -0.311 -10.227 1 97.94 508 GLY A N 1
ATOM 3971 C CA . GLY A 1 508 ? 11.742 -1.123 -9.32 1 97.94 508 GLY A CA 1
ATOM 3972 C C . GLY A 1 508 ? 12.977 -0.411 -8.812 1 97.94 508 GLY A C 1
ATOM 3973 O O . GLY A 1 508 ? 13.617 0.341 -9.555 1 97.94 508 GLY A O 1
ATOM 3974 N N . LEU A 1 509 ? 13.312 -0.613 -7.492 1 98.44 509 LEU A N 1
ATOM 3975 C CA . LEU A 1 509 ? 14.531 -0.126 -6.852 1 98.44 509 LEU A CA 1
ATOM 3976 C C . LEU A 1 509 ? 15.242 -1.253 -6.113 1 98.44 509 LEU A C 1
ATOM 3978 O O . LEU A 1 509 ? 14.625 -1.988 -5.344 1 98.44 509 LEU A O 1
ATOM 3982 N N . TRP A 1 510 ? 16.484 -1.464 -6.453 1 98.25 510 TRP A N 1
ATOM 3983 C CA . TRP A 1 510 ? 17.312 -2.51 -5.855 1 98.25 510 TRP A CA 1
ATOM 3984 C C . TRP A 1 510 ? 18.656 -1.954 -5.41 1 98.25 510 TRP A C 1
ATOM 3986 O O . TRP A 1 510 ? 19.203 -1.04 -6.039 1 98.25 510 TRP A O 1
ATOM 3996 N N . ALA A 1 511 ? 19.203 -2.463 -4.297 1 98.5 511 ALA A N 1
ATOM 3997 C CA . ALA A 1 511 ? 20.516 -2.082 -3.811 1 98.5 511 ALA A CA 1
ATOM 3998 C C . ALA A 1 511 ? 21.188 -3.238 -3.068 1 98.5 511 ALA A C 1
ATOM 4000 O O . ALA A 1 511 ? 20.5 -4.145 -2.58 1 98.5 511 ALA A O 1
ATOM 4001 N N . SER A 1 512 ? 22.484 -3.191 -2.998 1 98.25 512 SER A N 1
ATOM 4002 C CA . SER A 1 512 ? 23.25 -4.242 -2.336 1 98.25 512 SER A CA 1
ATOM 4003 C C . SER A 1 512 ? 24.578 -3.711 -1.805 1 98.25 512 SER A C 1
ATOM 4005 O O . SER A 1 512 ? 25.078 -2.688 -2.277 1 98.25 512 SER A O 1
ATOM 4007 N N . ARG A 1 513 ? 25.062 -4.359 -0.772 1 96.56 513 ARG A N 1
ATOM 4008 C CA . ARG A 1 513 ? 26.406 -4.133 -0.239 1 96.56 513 ARG A CA 1
ATOM 4009 C C . ARG A 1 513 ? 27.047 -5.441 0.202 1 96.56 513 ARG A C 1
ATOM 4011 O O . ARG A 1 513 ? 26.375 -6.48 0.253 1 96.56 513 ARG A O 1
ATOM 4018 N N . LEU A 1 514 ? 28.391 -5.434 0.463 1 95.5 514 LEU A N 1
ATOM 4019 C CA . LEU A 1 514 ? 29.172 -6.582 0.903 1 95.5 514 LEU A CA 1
ATOM 4020 C C . LEU A 1 514 ? 29.859 -6.289 2.229 1 95.5 514 LEU A C 1
ATOM 4022 O O . LEU A 1 514 ? 29.844 -5.152 2.703 1 95.5 514 LEU A O 1
ATOM 4026 N N . ASN A 1 515 ? 30.391 -7.371 2.84 1 91.5 515 ASN A N 1
ATOM 4027 C CA . ASN A 1 515 ? 31.281 -7.297 3.99 1 91.5 515 ASN A CA 1
ATOM 4028 C C . ASN A 1 515 ? 30.562 -6.793 5.234 1 91.5 515 ASN A C 1
ATOM 4030 O O . ASN A 1 515 ? 30.953 -5.781 5.82 1 91.5 515 ASN A O 1
ATOM 4034 N N . PHE A 1 516 ? 29.656 -7.594 5.633 1 91.75 516 PHE A N 1
ATOM 4035 C CA . PHE A 1 516 ? 28.891 -7.281 6.836 1 91.75 516 PHE A CA 1
ATOM 4036 C C . PHE A 1 516 ? 29.562 -7.855 8.07 1 91.75 516 PHE A C 1
ATOM 4038 O O . PHE A 1 516 ? 30.047 -8.992 8.055 1 91.75 516 PHE A O 1
ATOM 4045 N N . PRO A 1 517 ? 29.562 -7.105 9.062 1 85.31 517 PRO A N 1
ATOM 4046 C CA . PRO A 1 517 ? 30.203 -7.605 10.281 1 85.31 517 PRO A CA 1
ATOM 4047 C C . PRO A 1 517 ? 29.359 -8.633 11.016 1 85.31 517 PRO A C 1
ATOM 4049 O O . PRO A 1 517 ? 28.125 -8.492 11.086 1 85.31 517 PRO A O 1
ATOM 4052 N N . MET A 1 518 ? 29.969 -9.609 11.508 1 87.06 518 MET A N 1
ATOM 4053 C CA . MET A 1 518 ? 29.312 -10.609 12.336 1 87.06 518 MET A CA 1
ATOM 4054 C C . MET A 1 518 ? 29.297 -10.188 13.805 1 87.06 518 MET A C 1
ATOM 4056 O O . MET A 1 518 ? 30.312 -9.734 14.336 1 87.06 518 MET A O 1
ATOM 4060 N N . LEU A 1 519 ? 28.156 -10.422 14.414 1 85.5 519 LEU A N 1
ATOM 4061 C CA . LEU A 1 519 ? 28.031 -10.102 15.828 1 85.5 519 LEU A CA 1
ATOM 4062 C C . LEU A 1 519 ? 28.562 -11.242 16.688 1 85.5 519 LEU A C 1
ATOM 4064 O O . LEU A 1 519 ? 28.797 -12.344 16.203 1 85.5 519 LEU A O 1
ATOM 4068 N N . GLY A 1 520 ? 28.766 -10.953 17.984 1 81.44 520 GLY A N 1
ATOM 4069 C CA . GLY A 1 520 ? 29.312 -11.93 18.906 1 81.44 520 GLY A CA 1
ATOM 4070 C C . GLY A 1 520 ? 28.469 -13.18 19.031 1 81.44 520 GLY A C 1
ATOM 4071 O O . GLY A 1 520 ? 28.984 -14.258 19.328 1 81.44 520 GLY A O 1
ATOM 4072 N N . ASN A 1 521 ? 27.281 -13.039 18.734 1 84.5 521 ASN A N 1
ATOM 4073 C CA . ASN A 1 521 ? 26.375 -14.18 18.875 1 84.5 521 ASN A CA 1
ATOM 4074 C C . ASN A 1 521 ? 26.234 -14.945 17.562 1 84.5 521 ASN A C 1
ATOM 4076 O O . ASN A 1 521 ? 25.406 -15.844 17.438 1 84.5 521 ASN A O 1
ATOM 4080 N N . GLY A 1 522 ? 26.953 -14.539 16.609 1 84.56 522 GLY A N 1
ATOM 4081 C CA . GLY A 1 522 ? 26.922 -15.234 15.336 1 84.56 522 GLY A CA 1
ATOM 4082 C C . GLY A 1 522 ? 25.922 -14.656 14.359 1 84.56 522 GLY A C 1
ATOM 4083 O O . GLY A 1 522 ? 25.859 -15.07 13.203 1 84.56 522 GLY A O 1
ATOM 4084 N N . ASP A 1 523 ? 25.25 -13.703 14.773 1 89.06 523 ASP A N 1
ATOM 4085 C CA . ASP A 1 523 ? 24.234 -13.102 13.906 1 89.06 523 ASP A CA 1
ATOM 4086 C C . ASP A 1 523 ? 24.797 -11.898 13.156 1 89.06 523 ASP A C 1
ATOM 4088 O O . ASP A 1 523 ? 25.953 -11.508 13.367 1 89.06 523 ASP A O 1
ATOM 4092 N N . TYR A 1 524 ? 23.984 -11.398 12.195 1 91.81 524 TYR A N 1
ATOM 4093 C CA . TYR A 1 524 ? 24.391 -10.25 11.398 1 91.81 524 TYR A CA 1
ATOM 4094 C C . TYR A 1 524 ? 23.359 -9.125 11.5 1 91.81 524 TYR A C 1
ATOM 4096 O O . TYR A 1 524 ? 22.172 -9.383 11.758 1 91.81 524 TYR A O 1
ATOM 4104 N N . LEU A 1 525 ? 23.906 -7.93 11.414 1 89.19 525 LEU A N 1
ATOM 4105 C CA . LEU A 1 525 ? 23 -6.84 11.039 1 89.19 525 LEU A CA 1
ATOM 4106 C C . LEU A 1 525 ? 22.797 -6.793 9.531 1 89.19 525 LEU A C 1
ATOM 4108 O O . LEU A 1 525 ? 23.75 -6.547 8.781 1 89.19 525 LEU A O 1
ATOM 4112 N N . ILE A 1 526 ? 21.641 -6.887 9.094 1 92.19 526 ILE A N 1
ATOM 4113 C CA . ILE A 1 526 ? 21.453 -7.211 7.684 1 92.19 526 ILE A CA 1
ATOM 4114 C C . ILE A 1 526 ? 21.016 -5.961 6.922 1 92.19 526 ILE A C 1
ATOM 4116 O O . ILE A 1 526 ? 20.781 -6.02 5.715 1 92.19 526 ILE A O 1
ATOM 4120 N N . VAL A 1 527 ? 20.969 -4.77 7.504 1 94.25 527 VAL A N 1
ATOM 4121 C CA . VAL A 1 527 ? 20.656 -3.531 6.801 1 94.25 527 VAL A CA 1
ATOM 4122 C C . VAL A 1 527 ? 21.875 -3.094 5.973 1 94.25 527 VAL A C 1
ATOM 4124 O O . VAL A 1 527 ? 23.016 -3.291 6.379 1 94.25 527 VAL A O 1
ATOM 4127 N N . LEU A 1 528 ? 21.609 -2.445 4.848 1 96.62 528 LEU A N 1
ATOM 4128 C CA . LEU A 1 528 ? 22.703 -2.119 3.93 1 96.62 528 LEU A CA 1
ATOM 4129 C C . LEU A 1 528 ? 23.703 -1.188 4.594 1 96.62 528 LEU A C 1
ATOM 4131 O O . LEU A 1 528 ? 24.906 -1.261 4.309 1 96.62 528 LEU A O 1
ATOM 4135 N N . ASN A 1 529 ? 23.281 -0.334 5.445 1 93.06 529 ASN A N 1
ATOM 4136 C CA . ASN A 1 529 ? 24.172 0.627 6.082 1 93.06 529 ASN A CA 1
ATOM 4137 C C . ASN A 1 529 ? 25.25 -0.071 6.906 1 93.06 529 ASN A C 1
ATOM 4139 O O . ASN A 1 529 ? 26.266 0.545 7.277 1 93.06 529 ASN A O 1
ATOM 4143 N N . ALA A 1 530 ? 25.062 -1.283 7.234 1 91.5 530 ALA A N 1
ATOM 4144 C CA . ALA A 1 530 ?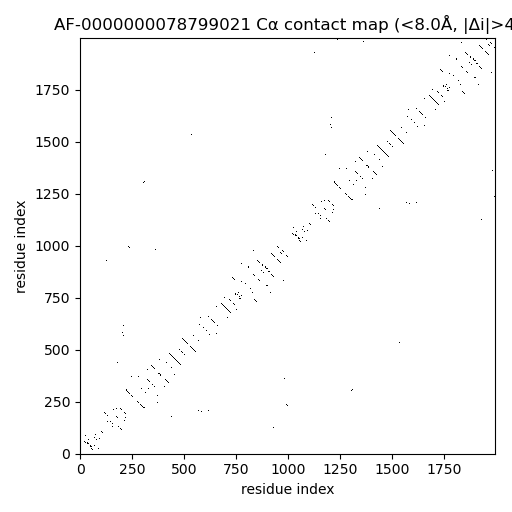 26.047 -2.047 7.98 1 91.5 530 ALA A CA 1
ATOM 4145 C C . ALA A 1 530 ? 27.125 -2.604 7.051 1 91.5 530 ALA A C 1
ATOM 4147 O O . ALA A 1 530 ? 28.188 -3.023 7.508 1 91.5 530 ALA A O 1
ATOM 4148 N N . GLY A 1 531 ? 26.828 -2.658 5.758 1 92.25 531 GLY A N 1
ATOM 4149 C CA . GLY A 1 531 ? 27.797 -3.148 4.797 1 92.25 531 GLY A CA 1
ATOM 4150 C C . GLY A 1 531 ? 28.984 -2.211 4.605 1 92.25 531 GLY A C 1
ATOM 4151 O O . GLY A 1 531 ? 28.812 -0.989 4.625 1 92.25 531 GLY A O 1
ATOM 4152 N N . GLN A 1 532 ? 30.109 -2.773 4.258 1 87.81 532 GLN A N 1
ATOM 4153 C CA . GLN A 1 532 ? 31.312 -1.955 4.289 1 87.81 532 GLN A CA 1
ATOM 4154 C C . GLN A 1 532 ? 31.859 -1.742 2.883 1 87.81 532 GLN A C 1
ATOM 4156 O O . GLN A 1 532 ? 32.75 -0.9 2.678 1 87.81 532 GLN A O 1
ATOM 4161 N N . SER A 1 533 ? 31.344 -2.451 1.981 1 89.56 533 SER A N 1
ATOM 4162 C CA . SER A 1 533 ? 31.969 -2.309 0.664 1 89.56 533 SER A CA 1
ATOM 4163 C C . SER A 1 533 ? 30.953 -2.609 -0.446 1 89.56 533 SER A C 1
ATOM 4165 O O . SER A 1 533 ? 29.844 -3.041 -0.175 1 89.56 533 SER A O 1
ATOM 4167 N N . ASN A 1 534 ? 31.281 -2.229 -1.713 1 92.62 534 ASN A N 1
ATOM 4168 C CA . ASN A 1 534 ? 30.625 -2.605 -2.961 1 92.62 534 ASN A CA 1
ATOM 4169 C C . ASN A 1 534 ? 29.172 -2.121 -3.006 1 92.62 534 ASN A C 1
ATOM 4171 O O . ASN A 1 534 ? 28.266 -2.916 -3.213 1 92.62 534 ASN A O 1
ATOM 4175 N N . GLN A 1 535 ? 29.016 -0.868 -2.941 1 95.38 535 GLN A N 1
ATOM 4176 C CA . GLN A 1 535 ? 27.672 -0.327 -3.107 1 95.38 535 GLN A CA 1
ATOM 4177 C C . GLN A 1 535 ? 27.188 -0.475 -4.551 1 95.38 535 GLN A C 1
ATOM 4179 O O . GLN A 1 535 ? 27.844 0.011 -5.477 1 95.38 535 GLN A O 1
ATOM 4184 N N . GLN A 1 536 ? 26.094 -1.152 -4.695 1 96.81 536 GLN A N 1
ATOM 4185 C CA . GLN A 1 536 ? 25.453 -1.325 -6 1 96.81 536 GLN A CA 1
ATOM 4186 C C . GLN A 1 536 ? 23.969 -0.987 -5.941 1 96.81 536 GLN A C 1
ATOM 4188 O O . GLN A 1 536 ? 23.328 -1.134 -4.895 1 96.81 536 GLN A O 1
ATOM 4193 N N . ASN A 1 537 ? 23.5 -0.418 -7.051 1 97.69 537 ASN A N 1
ATOM 4194 C CA . ASN A 1 537 ? 22.062 -0.194 -7.102 1 97.69 537 ASN A CA 1
ATOM 4195 C C . ASN A 1 537 ? 21.547 -0.245 -8.531 1 97.69 537 ASN A C 1
ATOM 4197 O O . ASN A 1 537 ? 22.312 -0.117 -9.484 1 97.69 537 ASN A O 1
ATOM 4201 N N . THR A 1 538 ? 20.234 -0.546 -8.68 1 96.75 538 THR A N 1
ATOM 4202 C CA . THR A 1 538 ? 19.516 -0.494 -9.945 1 96.75 538 THR A CA 1
ATOM 4203 C C . THR A 1 538 ? 18.141 0.127 -9.75 1 96.75 538 THR A C 1
ATOM 4205 O O . THR A 1 538 ? 17.578 0.077 -8.656 1 96.75 538 THR A O 1
ATOM 4208 N N . ASN A 1 539 ? 17.688 0.832 -10.727 1 97.38 539 ASN A N 1
ATOM 4209 C CA . ASN A 1 539 ? 16.328 1.379 -10.812 1 97.38 539 ASN A CA 1
ATOM 4210 C C . ASN A 1 539 ? 15.852 1.478 -12.258 1 97.38 539 ASN A C 1
ATOM 4212 O O . ASN A 1 539 ? 16.578 1.953 -13.125 1 97.38 539 ASN A O 1
ATOM 4216 N N . SER A 1 540 ? 14.68 0.944 -12.5 1 96 540 SER A N 1
ATOM 4217 C CA . SER A 1 540 ? 14.086 0.993 -13.828 1 96 540 SER A CA 1
ATOM 4218 C C . SER A 1 540 ? 12.57 1.151 -13.75 1 96 540 SER A C 1
ATOM 4220 O O . SER A 1 540 ? 11.984 1.029 -12.672 1 96 540 SER A O 1
ATOM 4222 N N . ILE A 1 541 ? 11.977 1.53 -14.922 1 95.56 541 ILE A N 1
ATOM 4223 C CA . ILE A 1 541 ? 10.531 1.729 -14.992 1 95.56 541 ILE A CA 1
ATOM 4224 C C . ILE A 1 541 ? 9.969 0.96 -16.188 1 95.56 541 ILE A C 1
ATOM 4226 O O . ILE A 1 541 ? 10.703 0.583 -17.094 1 95.56 541 ILE A O 1
ATOM 4230 N N . SER A 1 542 ? 8.688 0.619 -16.094 1 95.56 542 SER A N 1
ATOM 4231 C CA . SER A 1 542 ? 7.875 0.117 -17.188 1 95.56 542 SER A CA 1
ATOM 4232 C C . SER A 1 542 ? 6.496 0.771 -17.203 1 95.56 542 SER A C 1
ATOM 4234 O O . SER A 1 542 ? 5.926 1.052 -16.156 1 95.56 542 SER A O 1
ATOM 4236 N N . GLU A 1 543 ? 6.035 1.082 -18.453 1 95.5 543 GLU A N 1
ATOM 4237 C CA . GLU A 1 543 ? 4.75 1.757 -18.594 1 95.5 543 GLU A CA 1
ATOM 4238 C C . GLU A 1 543 ? 4.047 1.332 -19.891 1 95.5 543 GLU A C 1
ATOM 4240 O O . GLU A 1 543 ? 4.691 1.161 -20.922 1 95.5 543 GLU A O 1
ATOM 4245 N N . ASN A 1 544 ? 2.771 1.118 -19.812 1 96.31 544 ASN A N 1
ATOM 4246 C CA . ASN A 1 544 ? 1.967 0.844 -21 1 96.31 544 ASN A CA 1
ATOM 4247 C C . ASN A 1 544 ? 0.512 1.261 -20.797 1 96.31 544 ASN A C 1
ATOM 4249 O O . ASN A 1 544 ? 0.068 1.448 -19.672 1 96.31 544 ASN A O 1
ATOM 4253 N N . ALA A 1 545 ? -0.197 1.476 -21.859 1 96.75 545 ALA A N 1
ATOM 4254 C CA . ALA A 1 545 ? -1.601 1.88 -21.844 1 96.75 545 ALA A CA 1
ATOM 4255 C C . ALA A 1 545 ? -2.373 1.231 -22.984 1 96.75 545 ALA A C 1
ATOM 4257 O O . ALA A 1 545 ? -1.787 0.853 -24.016 1 96.75 545 ALA A O 1
ATOM 4258 N N . MET A 1 546 ? -3.639 1.055 -22.781 1 96.06 546 MET A N 1
ATOM 4259 C CA . MET A 1 546 ? -4.547 0.51 -23.781 1 96.06 546 MET A CA 1
ATOM 4260 C C . MET A 1 546 ? -5.875 1.263 -23.781 1 96.06 546 MET A C 1
ATOM 4262 O O . MET A 1 546 ? -6.418 1.566 -22.719 1 96.06 546 MET A O 1
ATOM 4266 N N . ILE A 1 547 ? -6.367 1.636 -24.922 1 97 547 ILE A N 1
ATOM 4267 C CA . ILE A 1 547 ? -7.688 2.225 -25.109 1 97 547 ILE A CA 1
ATOM 4268 C C . ILE A 1 547 ? -8.5 1.377 -26.078 1 97 547 ILE A C 1
ATOM 4270 O O . ILE A 1 547 ? -7.953 0.853 -27.062 1 97 547 ILE A O 1
ATOM 4274 N N . SER A 1 548 ? -9.766 1.178 -25.812 1 96.62 548 SER A N 1
ATOM 4275 C CA . SER A 1 548 ? -10.594 0.3 -26.641 1 96.62 548 SER A CA 1
ATOM 4276 C C . SER A 1 548 ? -11.992 0.872 -26.828 1 96.62 548 SER A C 1
ATOM 4278 O O . SER A 1 548 ? -12.5 1.588 -25.969 1 96.62 548 SER A O 1
ATOM 4280 N N . TYR A 1 549 ? -12.531 0.586 -27.969 1 97.38 549 TYR A N 1
ATOM 4281 C CA . TYR A 1 549 ? -13.938 0.815 -28.297 1 97.38 549 TYR A CA 1
ATOM 4282 C C . TYR A 1 549 ? -14.641 -0.496 -28.625 1 97.38 549 TYR A C 1
ATOM 4284 O O . TYR A 1 549 ? -14.094 -1.342 -29.344 1 97.38 549 TYR A O 1
ATOM 4292 N N . LEU A 1 550 ? -15.844 -0.65 -28.047 1 95.94 550 LEU A N 1
ATOM 4293 C CA . LEU A 1 550 ? -16.453 -1.96 -28.219 1 95.94 550 LEU A CA 1
ATOM 4294 C C . LEU A 1 550 ? -17.969 -1.834 -28.359 1 95.94 550 LEU A C 1
ATOM 4296 O O . LEU A 1 550 ? -18.562 -0.829 -27.938 1 95.94 550 LEU A O 1
ATOM 4300 N N . GLY A 1 551 ? -18.547 -2.877 -28.922 1 96.06 551 GLY A N 1
ATOM 4301 C CA . GLY A 1 551 ? -19.984 -3.049 -29.078 1 96.06 551 GLY A CA 1
ATOM 4302 C C . GLY A 1 551 ? -20.406 -4.504 -29.203 1 96.06 551 GLY A C 1
ATOM 4303 O O . GLY A 1 551 ? -19.688 -5.309 -29.797 1 96.06 551 GLY A O 1
ATOM 4304 N N . ARG A 1 552 ? -21.516 -4.832 -28.594 1 95.19 552 ARG A N 1
ATOM 4305 C CA . ARG A 1 552 ? -22.062 -6.184 -28.656 1 95.19 552 ARG A CA 1
ATOM 4306 C C . ARG A 1 552 ? -23.578 -6.16 -28.719 1 95.19 552 ARG A C 1
ATOM 4308 O O . ARG A 1 552 ? -24.219 -5.359 -28.031 1 95.19 552 ARG A O 1
ATOM 4315 N N . VAL A 1 553 ? -24.172 -7.004 -29.578 1 95.31 553 VAL A N 1
ATOM 4316 C CA . VAL A 1 553 ? -25.625 -7.105 -29.703 1 95.31 553 VAL A CA 1
ATOM 4317 C C . VAL A 1 553 ? -26.047 -8.57 -29.594 1 95.31 553 VAL A C 1
ATOM 4319 O O . VAL A 1 553 ? -25.484 -9.438 -30.25 1 95.31 553 VAL A O 1
ATOM 4322 N N . ASN A 1 554 ? -26.906 -8.82 -28.688 1 94.19 554 ASN A N 1
ATOM 4323 C CA . ASN A 1 554 ? -27.594 -10.102 -28.562 1 94.19 554 ASN A CA 1
ATOM 4324 C C . ASN A 1 554 ? -29.031 -10.016 -29.047 1 94.19 554 ASN A C 1
ATOM 4326 O O . ASN A 1 554 ? -29.828 -9.242 -28.516 1 94.19 554 ASN A O 1
ATOM 4330 N N . TYR A 1 555 ? -29.344 -10.812 -30.047 1 95.88 555 TYR A N 1
ATOM 4331 C CA . TYR A 1 555 ? -30.672 -10.844 -30.625 1 95.88 555 TYR A CA 1
ATOM 4332 C C . TYR A 1 555 ? -31.312 -12.219 -30.453 1 95.88 555 TYR A C 1
ATOM 4334 O O . TYR A 1 555 ? -30.719 -13.234 -30.797 1 95.88 555 TYR A O 1
ATOM 4342 N N . ILE A 1 556 ? -32.531 -12.227 -29.891 1 96.31 556 ILE A N 1
ATOM 4343 C CA . ILE A 1 556 ? -33.25 -13.461 -29.703 1 96.31 556 ILE A CA 1
ATOM 4344 C C . ILE A 1 556 ? -34.625 -13.352 -30.375 1 96.31 556 ILE A C 1
ATOM 4346 O O . ILE A 1 556 ? -35.344 -12.375 -30.172 1 96.31 556 ILE A O 1
ATOM 4350 N N . TYR A 1 557 ? -34.969 -14.398 -31.125 1 96.94 557 TYR A N 1
ATOM 4351 C CA . TYR A 1 557 ? -36.312 -14.461 -31.719 1 96.94 557 TYR A CA 1
ATOM 4352 C C . TYR A 1 557 ? -37.094 -15.641 -31.156 1 96.94 557 TYR A C 1
ATOM 4354 O O . TYR A 1 557 ? -36.75 -16.797 -31.359 1 96.94 557 TYR A O 1
ATOM 4362 N N . ASP A 1 558 ? -38.156 -15.383 -30.438 1 95.06 558 ASP A N 1
ATOM 4363 C CA . ASP A 1 558 ? -39.156 -16.328 -29.922 1 95.06 558 ASP A CA 1
ATOM 4364 C C . ASP A 1 558 ? -38.5 -17.375 -29.031 1 95.06 558 ASP A C 1
ATOM 4366 O O . ASP A 1 558 ? -38.906 -18.547 -29.047 1 95.06 558 ASP A O 1
ATOM 4370 N N . ASP A 1 559 ? -37.375 -17.078 -28.453 1 92.12 559 ASP A N 1
ATOM 4371 C CA . ASP A 1 559 ? -36.625 -17.969 -27.594 1 92.12 559 ASP A CA 1
ATOM 4372 C C . ASP A 1 559 ? -36.219 -19.234 -28.344 1 92.12 559 ASP A C 1
ATOM 4374 O O . ASP A 1 559 ? -36.125 -20.312 -27.766 1 92.12 559 ASP A O 1
ATOM 4378 N N . LYS A 1 560 ? -36.031 -19.109 -29.656 1 95.38 560 LYS A N 1
ATOM 4379 C CA . LYS A 1 560 ? -35.656 -20.234 -30.516 1 95.38 560 LYS A CA 1
ATOM 4380 C C . LYS A 1 560 ? -34.344 -19.969 -31.234 1 95.38 560 LYS A C 1
ATOM 4382 O O . LYS A 1 560 ? -33.5 -20.875 -31.359 1 95.38 560 LYS A O 1
ATOM 4387 N N . TYR A 1 561 ? -34.25 -18.766 -31.719 1 97.25 561 TYR A N 1
ATOM 4388 C CA . TYR A 1 561 ? -33.062 -18.375 -32.5 1 97.25 561 TYR A CA 1
ATOM 4389 C C . TYR A 1 561 ? -32.281 -17.281 -31.797 1 97.25 561 TYR A C 1
ATOM 4391 O O . TYR A 1 561 ? -32.812 -16.266 -31.406 1 97.25 561 TYR A O 1
ATOM 4399 N N . TYR A 1 562 ? -31.047 -17.594 -31.672 1 96.44 562 TYR A N 1
ATOM 4400 C CA . TYR A 1 562 ? -30.156 -16.672 -30.969 1 96.44 562 TYR A CA 1
ATOM 4401 C C . TYR A 1 562 ? -29.016 -16.203 -31.875 1 96.44 562 TYR A C 1
ATOM 4403 O O . TYR A 1 562 ? -28.406 -17.016 -32.594 1 96.44 562 TYR A O 1
ATOM 4411 N N . LEU A 1 563 ? -28.75 -14.883 -31.891 1 96.25 563 LEU A N 1
ATOM 4412 C CA . LEU A 1 563 ? -27.641 -14.297 -32.656 1 96.25 563 LEU A CA 1
ATOM 4413 C C . LEU A 1 563 ? -26.875 -13.289 -31.781 1 96.25 563 LEU A C 1
ATOM 4415 O O . LEU A 1 563 ? -27.484 -12.43 -31.141 1 96.25 563 LEU A O 1
ATOM 4419 N N . THR A 1 564 ? -25.562 -13.445 -31.734 1 94.44 564 THR A N 1
ATOM 4420 C CA . THR A 1 564 ? -24.719 -12.5 -31.031 1 94.44 564 THR A CA 1
ATOM 4421 C C . THR A 1 564 ? -23.625 -11.969 -31.953 1 94.44 564 THR A C 1
ATOM 4423 O O . THR A 1 564 ? -22.953 -12.75 -32.656 1 94.44 564 THR A O 1
ATOM 4426 N N . ALA A 1 565 ? -23.438 -10.664 -31.969 1 95.31 565 ALA A N 1
ATOM 4427 C CA . ALA A 1 565 ? -22.359 -10.023 -32.719 1 95.31 565 ALA A CA 1
ATOM 4428 C C . ALA A 1 565 ? -21.562 -9.062 -31.828 1 95.31 565 ALA A C 1
ATOM 4430 O O . ALA A 1 565 ? -22.141 -8.297 -31.062 1 95.31 565 ALA A O 1
ATOM 4431 N N . THR A 1 566 ? -20.25 -9.195 -31.875 1 94.38 566 THR A N 1
ATOM 4432 C CA . THR A 1 566 ? -19.359 -8.336 -31.109 1 94.38 566 THR A CA 1
ATOM 4433 C C . THR A 1 566 ? -18.281 -7.719 -32 1 94.38 566 THR A C 1
ATOM 4435 O O . THR A 1 566 ? -17.766 -8.383 -32.906 1 94.38 566 THR A O 1
ATOM 4438 N N . PHE A 1 567 ? -18 -6.473 -31.812 1 95.88 567 PHE A N 1
ATOM 4439 C CA . PHE A 1 567 ? -16.891 -5.789 -32.469 1 95.88 567 PHE A CA 1
ATOM 4440 C C . PHE A 1 567 ? -16.094 -4.965 -31.469 1 95.88 567 PHE A C 1
ATOM 4442 O O . PHE A 1 567 ? -16.672 -4.25 -30.641 1 95.88 567 PHE A O 1
ATOM 4449 N N . ARG A 1 568 ? -14.781 -5.125 -31.516 1 95.38 568 ARG A N 1
ATOM 4450 C CA . ARG A 1 568 ? -13.914 -4.387 -30.609 1 95.38 568 ARG A CA 1
ATOM 4451 C C . ARG A 1 568 ? -12.68 -3.867 -31.328 1 95.38 568 ARG A C 1
ATOM 4453 O O . ARG A 1 568 ? -12.086 -4.578 -32.156 1 95.38 568 ARG A O 1
ATOM 4460 N N . ARG A 1 569 ? -12.367 -2.6 -31.156 1 96.12 569 ARG A N 1
ATOM 4461 C CA . ARG A 1 569 ? -11.141 -1.972 -31.641 1 96.12 569 ARG A CA 1
ATOM 4462 C C . ARG A 1 569 ? -10.219 -1.621 -30.484 1 96.12 569 ARG A C 1
ATOM 4464 O O . ARG A 1 569 ? -10.594 -0.858 -29.578 1 96.12 569 ARG A O 1
ATOM 4471 N N . ASP A 1 570 ? -8.984 -2.156 -30.531 1 96.69 570 ASP A N 1
ATOM 4472 C CA . ASP A 1 570 ? -8.039 -1.944 -29.438 1 96.69 570 ASP A CA 1
ATOM 4473 C C . ASP A 1 570 ? -6.82 -1.158 -29.906 1 96.69 570 ASP A C 1
ATOM 4475 O O . ASP A 1 570 ? -6.316 -1.391 -31.016 1 96.69 570 ASP A O 1
ATOM 4479 N N . GLY A 1 571 ? -6.438 -0.177 -29.047 1 96.81 571 GLY A N 1
ATOM 4480 C CA . GLY A 1 571 ? -5.168 0.518 -29.203 1 96.81 571 GLY A CA 1
ATOM 4481 C C . GLY A 1 571 ? -4.215 0.296 -28.047 1 96.81 571 GLY A C 1
ATOM 4482 O O . GLY A 1 571 ? -4.59 0.47 -26.891 1 96.81 571 GLY A O 1
ATOM 4483 N N . THR A 1 572 ? -2.918 -0.145 -28.406 1 96.38 572 THR A N 1
ATOM 4484 C CA . THR A 1 572 ? -1.942 -0.412 -27.359 1 96.38 572 THR A CA 1
ATOM 4485 C C . THR A 1 572 ? -0.683 0.425 -27.562 1 96.38 572 THR A C 1
ATOM 4487 O O . THR A 1 572 ? -0.315 0.732 -28.703 1 96.38 572 THR A O 1
ATOM 4490 N N . SER A 1 573 ? -0.056 0.844 -26.484 1 96.31 573 SER A N 1
ATOM 4491 C CA . SER A 1 573 ? 1.201 1.581 -26.547 1 96.31 573 SER A CA 1
ATOM 4492 C C . SER A 1 573 ? 2.381 0.641 -26.766 1 96.31 573 SER A C 1
ATOM 4494 O O . SER A 1 573 ? 3.514 1.091 -26.953 1 96.31 573 SER A O 1
ATOM 4496 N N . ARG A 1 574 ? 2.244 -0.657 -26.781 1 94.81 574 ARG A N 1
ATOM 4497 C CA . ARG A 1 574 ? 3.32 -1.636 -26.891 1 94.81 574 ARG A CA 1
ATOM 4498 C C . ARG A 1 574 ? 3.738 -1.816 -28.359 1 94.81 574 ARG A C 1
ATOM 4500 O O . ARG A 1 574 ? 4.789 -2.395 -28.641 1 94.81 574 ARG A O 1
ATOM 4507 N N . LEU A 1 575 ? 2.924 -1.318 -29.188 1 95.62 575 LEU A N 1
ATOM 4508 C CA . LEU A 1 575 ? 3.23 -1.33 -30.609 1 95.62 575 LEU A CA 1
ATOM 4509 C C . LEU A 1 575 ? 3.469 0.085 -31.125 1 95.62 575 LEU A C 1
ATOM 4511 O O . LEU A 1 575 ? 2.979 1.054 -30.547 1 95.62 575 LEU A O 1
ATOM 4515 N N . ALA A 1 576 ? 4.211 0.104 -32.219 1 94.94 576 ALA A N 1
ATOM 4516 C CA . ALA A 1 576 ? 4.508 1.408 -32.781 1 94.94 576 ALA A CA 1
ATOM 4517 C C . ALA A 1 576 ? 3.225 2.131 -33.188 1 94.94 576 ALA A C 1
ATOM 4519 O O . ALA A 1 576 ? 2.186 1.499 -33.406 1 94.94 576 ALA A O 1
ATOM 4520 N N . LYS A 1 577 ? 3.312 3.438 -33.344 1 94.19 577 LYS A N 1
ATOM 4521 C CA . LYS A 1 577 ? 2.158 4.289 -33.625 1 94.19 577 LYS A CA 1
ATOM 4522 C C . LYS A 1 577 ? 1.438 3.852 -34.875 1 94.19 577 LYS A C 1
ATOM 4524 O O . LYS A 1 577 ? 0.211 3.924 -34.969 1 94.19 577 LYS A O 1
ATOM 4529 N N . GLU A 1 578 ? 2.164 3.359 -35.812 1 93.62 578 GLU A N 1
ATOM 4530 C CA . GLU A 1 578 ? 1.606 2.986 -37.094 1 93.62 578 GLU A CA 1
ATOM 4531 C C . GLU A 1 578 ? 0.836 1.672 -37 1 93.62 578 GLU A C 1
ATOM 4533 O O . GLU A 1 578 ? -0.05 1.41 -37.812 1 93.62 578 GLU A O 1
ATOM 4538 N N . ASN A 1 579 ? 1.164 0.826 -36.031 1 95.19 579 ASN A N 1
ATOM 4539 C CA . ASN A 1 579 ? 0.59 -0.513 -35.938 1 95.19 579 ASN A CA 1
ATOM 4540 C C . ASN A 1 579 ? -0.185 -0.718 -34.656 1 95.19 579 ASN A C 1
ATOM 4542 O O . ASN A 1 579 ? -0.582 -1.839 -34.344 1 95.19 579 ASN A O 1
ATOM 4546 N N . ARG A 1 580 ? -0.456 0.258 -33.906 1 95.81 580 ARG A N 1
ATOM 4547 C CA . ARG A 1 580 ? -0.918 0.093 -32.531 1 95.81 580 ARG A CA 1
ATOM 4548 C C . ARG A 1 580 ? -2.396 -0.275 -32.5 1 95.81 580 ARG A C 1
ATOM 4550 O O . ARG A 1 580 ? -2.881 -0.814 -31.5 1 95.81 580 ARG A O 1
ATOM 4557 N N . TRP A 1 581 ? -3.189 -0.031 -33.594 1 96.5 581 TRP A N 1
ATOM 4558 C CA . TRP A 1 581 ? -4.625 -0.283 -33.562 1 96.5 581 TRP A CA 1
ATOM 4559 C C . TRP A 1 581 ? -4.953 -1.625 -34.219 1 96.5 581 TRP A C 1
ATOM 4561 O O . TRP A 1 581 ? -4.352 -2 -35.219 1 96.5 581 TRP A O 1
ATOM 4571 N N . GLY A 1 582 ? -5.828 -2.473 -33.594 1 95.19 582 GLY A N 1
ATOM 4572 C CA . GLY A 1 582 ? -6.352 -3.715 -34.156 1 95.19 582 GLY A CA 1
ATOM 4573 C C . GLY A 1 582 ? -7.863 -3.797 -34.094 1 95.19 582 GLY A C 1
ATOM 4574 O O . GLY A 1 582 ? -8.5 -3.205 -33.219 1 95.19 582 GLY A O 1
ATOM 4575 N N . ASN A 1 583 ? -8.5 -4.516 -35.062 1 95.44 583 ASN A N 1
ATOM 4576 C CA . ASN A 1 583 ? -9.93 -4.766 -35.125 1 95.44 583 ASN A CA 1
ATOM 4577 C C . ASN A 1 583 ? -10.258 -6.242 -34.906 1 95.44 583 ASN A C 1
ATOM 4579 O O . ASN A 1 583 ? -9.656 -7.109 -35.562 1 95.44 583 ASN A O 1
ATOM 4583 N N . PHE A 1 584 ? -11.234 -6.508 -34.125 1 95 584 PHE A N 1
ATOM 4584 C CA . PHE A 1 584 ? -11.484 -7.887 -33.719 1 95 584 PHE A CA 1
ATOM 4585 C C . PHE A 1 584 ? -12.984 -8.18 -33.688 1 95 584 PHE A C 1
ATOM 4587 O O . PHE A 1 584 ? -13.625 -8 -32.656 1 95 584 PHE A O 1
ATOM 4594 N N . PRO A 1 585 ? -13.539 -8.781 -34.656 1 95.19 585 PRO A N 1
ATOM 4595 C CA . PRO A 1 585 ? -14.961 -9.141 -34.719 1 95.19 585 PRO A CA 1
ATOM 4596 C C . PRO A 1 585 ? -15.227 -10.57 -34.281 1 95.19 585 PRO A C 1
ATOM 4598 O O . PRO A 1 585 ? -14.328 -11.414 -34.312 1 95.19 585 PRO A O 1
ATOM 4601 N N . SER A 1 586 ? -16.422 -10.836 -33.844 1 94.88 586 SER A N 1
ATOM 4602 C CA . SER A 1 586 ? -16.891 -12.18 -33.5 1 94.88 586 SER A CA 1
ATOM 4603 C C . SER A 1 586 ? -18.391 -12.312 -33.719 1 94.88 586 SER A C 1
ATOM 4605 O O . SER A 1 586 ? -19.125 -11.336 -33.594 1 94.88 586 SER A O 1
ATOM 4607 N N . VAL A 1 587 ? -18.828 -13.531 -34.125 1 95.62 587 VAL A N 1
ATOM 4608 C CA . VAL A 1 587 ? -20.25 -13.812 -34.312 1 95.62 587 VAL A CA 1
ATOM 4609 C C . VAL A 1 587 ? -20.594 -15.188 -33.75 1 95.62 587 VAL A C 1
ATOM 4611 O O . VAL A 1 587 ? -19.75 -16.094 -33.75 1 95.62 587 VAL A O 1
ATOM 4614 N N . SER A 1 588 ? -21.734 -15.32 -33.219 1 95.62 588 SER A N 1
ATOM 4615 C CA . SER A 1 588 ? -22.234 -16.594 -32.719 1 95.62 588 SER A CA 1
ATOM 4616 C C . SER A 1 588 ? -23.719 -16.75 -32.969 1 95.62 588 SER A C 1
ATOM 4618 O O . SER A 1 588 ? -24.453 -15.766 -33.062 1 95.62 588 SER A O 1
ATOM 4620 N N . ALA A 1 589 ? -24.156 -17.984 -33.125 1 96.44 589 ALA A N 1
ATOM 4621 C CA . ALA A 1 589 ? -25.562 -18.312 -33.344 1 96.44 589 ALA A CA 1
ATOM 4622 C C . ALA A 1 589 ? -25.938 -19.609 -32.625 1 96.44 589 ALA A C 1
ATOM 4624 O O . ALA A 1 589 ? -25.094 -20.469 -32.406 1 96.44 589 ALA A O 1
ATOM 4625 N N . ALA A 1 590 ? -27.188 -19.672 -32.281 1 96.94 590 ALA A N 1
ATOM 4626 C CA . ALA A 1 590 ? -27.719 -20.875 -31.672 1 96.94 590 ALA A CA 1
ATOM 4627 C C . ALA A 1 590 ? -29.172 -21.109 -32.062 1 96.94 590 ALA A C 1
ATOM 4629 O O . ALA A 1 590 ? -29.891 -20.156 -32.375 1 96.94 590 ALA A O 1
ATOM 4630 N N . TRP A 1 591 ? -29.562 -22.391 -32.188 1 97.62 591 TRP A N 1
ATOM 4631 C CA . TRP A 1 591 ? -30.922 -22.844 -32.469 1 97.62 591 TRP A CA 1
ATOM 4632 C C . TRP A 1 591 ? -31.422 -23.828 -31.406 1 97.62 591 TRP A C 1
ATOM 4634 O O . TRP A 1 591 ? -30.859 -24.906 -31.266 1 97.62 591 TRP A O 1
ATOM 4644 N N . ARG A 1 592 ? -32.438 -23.344 -30.734 1 96.56 592 ARG A N 1
ATOM 4645 C CA . ARG A 1 592 ? -33.062 -24.203 -29.734 1 96.56 592 ARG A CA 1
ATOM 4646 C C . ARG A 1 592 ? -34.188 -25.031 -30.344 1 96.56 592 ARG A C 1
ATOM 4648 O O . ARG A 1 592 ? -35.344 -24.656 -30.266 1 96.56 592 ARG A O 1
ATOM 4655 N N . ILE A 1 593 ? -33.938 -26.203 -30.656 1 96.69 593 ILE A N 1
ATOM 4656 C CA . ILE A 1 593 ? -34.812 -27.078 -31.422 1 96.69 593 ILE A CA 1
ATOM 4657 C C . ILE A 1 593 ? -35.969 -27.547 -30.562 1 96.69 593 ILE A C 1
ATOM 4659 O O . ILE A 1 593 ? -37.094 -27.719 -31.047 1 96.69 593 ILE A O 1
ATOM 4663 N N . SER A 1 594 ? -35.719 -27.734 -29.328 1 93.75 594 SER A N 1
ATOM 4664 C CA . SER A 1 594 ? -36.75 -28.25 -28.422 1 93.75 594 SER A CA 1
ATOM 4665 C C . SER A 1 594 ? -37.938 -27.312 -28.312 1 93.75 594 SER A C 1
ATOM 4667 O O . SER A 1 594 ? -39.031 -27.719 -27.891 1 93.75 594 SER A O 1
ATOM 4669 N N . LYS A 1 595 ? -37.75 -26.109 -28.672 1 92.44 595 LYS A N 1
ATOM 4670 C CA . LYS A 1 595 ? -38.844 -25.141 -28.562 1 92.44 595 LYS A CA 1
ATOM 4671 C C . LYS A 1 595 ? -39.656 -25.078 -29.844 1 92.44 595 LYS A C 1
ATOM 4673 O O . LYS A 1 595 ? -40.688 -24.406 -29.906 1 92.44 595 LYS A O 1
ATOM 4678 N N . GLU A 1 596 ? -39.281 -25.812 -30.859 1 95.31 596 GLU A N 1
ATOM 4679 C CA . GLU A 1 596 ? -40.031 -25.859 -32.125 1 95.31 596 GLU A CA 1
ATOM 4680 C C . GLU A 1 596 ? -41.344 -26.625 -31.953 1 95.31 596 GLU A C 1
ATOM 4682 O O . GLU A 1 596 ? -41.406 -27.609 -31.219 1 95.31 596 GLU A O 1
ATOM 4687 N N . SER A 1 597 ? -42.281 -26.266 -32.875 1 92.38 597 SER A N 1
ATOM 4688 C CA . SER A 1 597 ? -43.594 -26.891 -32.781 1 92.38 597 SER A CA 1
ATOM 4689 C C . SER A 1 597 ? -43.531 -28.344 -33.25 1 92.38 597 SER A C 1
ATOM 4691 O O . SER A 1 597 ? -44.312 -29.172 -32.812 1 92.38 597 SER A O 1
ATOM 4693 N N . PHE A 1 598 ? -42.625 -28.609 -34.031 1 94.12 598 PHE A N 1
ATOM 4694 C CA . PHE A 1 598 ? -42.562 -29.953 -34.594 1 94.12 598 PHE A CA 1
ATOM 4695 C C . PHE A 1 598 ? -41.844 -30.891 -33.656 1 94.12 598 PHE A C 1
ATOM 4697 O O . PHE A 1 598 ? -41.906 -32.125 -33.812 1 94.12 598 PHE A O 1
ATOM 4704 N N . PHE A 1 599 ? -41.156 -30.359 -32.719 1 94.12 599 PHE A N 1
ATOM 4705 C CA . PHE A 1 599 ? -40.344 -31.188 -31.844 1 94.12 599 PHE A CA 1
ATOM 4706 C C . PHE A 1 599 ? -41.094 -31.531 -30.578 1 94.12 599 PHE A C 1
ATOM 4708 O O . PHE A 1 599 ? -41.188 -30.703 -29.656 1 94.12 599 PHE A O 1
ATOM 4715 N N . LYS A 1 600 ? -41.656 -32.688 -30.469 1 89.94 600 LYS A N 1
ATOM 4716 C CA . LYS A 1 600 ? -42.406 -33.094 -29.281 1 89.94 600 LYS A CA 1
ATOM 4717 C C . LYS A 1 600 ? -41.938 -34.469 -28.797 1 89.94 600 LYS A C 1
ATOM 4719 O O . LYS A 1 600 ? -42.656 -35.438 -28.891 1 89.94 600 LYS A O 1
ATOM 4724 N N . VAL A 1 601 ? -40.812 -34.531 -28.359 1 92.88 601 VAL A N 1
ATOM 4725 C CA . VAL A 1 601 ? -40.219 -35.75 -27.812 1 92.88 601 VAL A CA 1
ATOM 4726 C C . VAL A 1 601 ? -40.188 -35.688 -26.297 1 92.88 601 VAL A C 1
ATOM 4728 O O . VAL A 1 601 ? -39.375 -34.938 -25.734 1 92.88 601 VAL A O 1
ATOM 4731 N N . PRO A 1 602 ? -40.938 -36.438 -25.547 1 89.44 602 PRO A N 1
ATOM 4732 C CA . PRO A 1 602 ? -41.125 -36.25 -24.109 1 89.44 602 PRO A CA 1
ATOM 4733 C C . PRO A 1 602 ? -39.844 -36.531 -23.312 1 89.44 602 PRO A C 1
ATOM 4735 O O . PRO A 1 602 ? -39.656 -35.969 -22.219 1 89.44 602 PRO A O 1
ATOM 4738 N N . TRP A 1 603 ? -38.938 -37.406 -23.75 1 91.31 603 TRP A N 1
ATOM 4739 C CA . TRP A 1 603 ? -37.781 -37.75 -22.953 1 91.31 603 TRP A CA 1
ATOM 4740 C C . TRP A 1 603 ? -36.656 -36.781 -23.188 1 91.31 603 TRP A C 1
ATOM 4742 O O . TRP A 1 603 ? -35.594 -36.906 -22.547 1 91.31 603 TRP A O 1
ATOM 4752 N N . ILE A 1 604 ? -36.812 -35.812 -24.109 1 95.31 604 ILE A N 1
ATOM 4753 C CA . ILE A 1 604 ? -35.875 -34.75 -24.344 1 95.31 604 ILE A CA 1
ATOM 4754 C C . ILE A 1 604 ? -36.438 -33.438 -23.812 1 95.31 604 ILE A C 1
ATOM 4756 O O . ILE A 1 604 ? -37.406 -32.906 -24.375 1 95.31 604 ILE A O 1
ATOM 4760 N N . ASP A 1 605 ? -35.812 -32.906 -22.75 1 91.62 605 ASP A N 1
ATOM 4761 C CA . ASP A 1 605 ? -36.281 -31.703 -22.125 1 91.62 605 ASP A CA 1
ATOM 4762 C C . ASP A 1 605 ? -35.812 -30.453 -22.875 1 91.62 605 ASP A C 1
ATOM 4764 O O . ASP A 1 605 ? -36.531 -29.469 -22.984 1 91.62 605 ASP A O 1
ATOM 4768 N N . ASP A 1 606 ? -34.625 -30.5 -23.312 1 92.81 606 ASP A N 1
ATOM 4769 C CA . ASP A 1 606 ? -34.031 -29.375 -24.047 1 92.81 606 ASP A CA 1
ATOM 4770 C C . ASP A 1 606 ? -33 -29.844 -25.062 1 92.81 606 ASP A C 1
ATOM 4772 O O . ASP A 1 606 ? -32.312 -30.844 -24.828 1 92.81 606 ASP A O 1
ATOM 4776 N N . LEU A 1 607 ? -32.969 -29.234 -26.188 1 95.62 607 LEU A N 1
ATOM 4777 C CA . LEU A 1 607 ? -32.031 -29.531 -27.25 1 95.62 607 LEU A CA 1
ATOM 4778 C C . LEU A 1 607 ? -31.641 -28.25 -28 1 95.62 607 LEU A C 1
ATOM 4780 O O . LEU A 1 607 ? -32.5 -27.562 -28.547 1 95.62 607 LEU A O 1
ATOM 4784 N N . LYS A 1 608 ? -30.375 -28 -27.984 1 96.12 608 LYS A N 1
ATOM 4785 C CA . LYS A 1 608 ? -29.875 -26.766 -28.594 1 96.12 608 LYS A CA 1
ATOM 4786 C C . LYS A 1 608 ? -28.562 -27.016 -29.328 1 96.12 608 LYS A C 1
ATOM 4788 O O . LYS A 1 608 ? -27.703 -27.75 -28.844 1 96.12 608 LYS A O 1
ATOM 4793 N N . ILE A 1 609 ? -28.406 -26.453 -30.531 1 96.88 609 ILE A N 1
ATOM 4794 C CA . ILE A 1 609 ? -27.141 -26.453 -31.266 1 96.88 609 ILE A CA 1
ATOM 4795 C C . ILE A 1 609 ? -26.625 -25.031 -31.391 1 96.88 609 ILE A C 1
ATOM 4797 O O . ILE A 1 609 ? -27.406 -24.078 -31.516 1 96.88 609 ILE A O 1
ATOM 4801 N N . ARG A 1 610 ? -25.391 -24.906 -31.25 1 95.56 610 ARG A N 1
ATOM 4802 C CA . ARG A 1 610 ? -24.797 -23.562 -31.344 1 95.56 610 ARG A CA 1
ATOM 4803 C C . ARG A 1 610 ? -23.469 -23.594 -32.094 1 95.56 610 ARG A C 1
ATOM 4805 O O . ARG A 1 610 ? -22.812 -24.641 -32.156 1 95.56 610 ARG A O 1
ATOM 4812 N N . GLY A 1 611 ? -23.031 -22.469 -32.625 1 95.94 611 GLY A N 1
ATOM 4813 C CA . GLY A 1 611 ? -21.781 -22.266 -33.344 1 95.94 611 GLY A CA 1
ATOM 4814 C C . GLY A 1 611 ? -21.281 -20.828 -33.281 1 95.94 611 GLY A C 1
ATOM 4815 O O . GLY A 1 611 ? -22.078 -19.891 -33.188 1 95.94 611 GLY A O 1
ATOM 4816 N N . ASN A 1 612 ? -19.984 -20.75 -33.312 1 95.19 612 ASN A N 1
ATOM 4817 C CA . ASN A 1 612 ? -19.469 -19.375 -33.312 1 95.19 612 ASN A CA 1
ATOM 4818 C C . ASN A 1 612 ? -18.109 -19.281 -34 1 95.19 612 ASN A C 1
ATOM 4820 O O . ASN A 1 612 ? -17.469 -20.312 -34.25 1 95.19 612 ASN A O 1
ATOM 4824 N N . TRP A 1 613 ? -17.797 -18.078 -34.375 1 95.5 613 TRP A N 1
ATOM 4825 C CA . TRP A 1 613 ? -16.516 -17.688 -34.938 1 95.5 613 TRP A CA 1
ATOM 4826 C C . TRP A 1 613 ? -16.078 -16.328 -34.438 1 95.5 613 TRP A C 1
ATOM 4828 O O . TRP A 1 613 ? -16.906 -15.445 -34.188 1 95.5 613 TRP A O 1
ATOM 4838 N N . GLY A 1 614 ? -14.766 -16.203 -34.25 1 94.25 614 GLY A N 1
ATOM 4839 C CA . GLY A 1 614 ? -14.281 -14.883 -33.875 1 94.25 614 GLY A CA 1
ATOM 4840 C C . GLY A 1 614 ? -12.773 -14.758 -34 1 94.25 614 GLY A C 1
ATOM 4841 O O . GLY A 1 614 ? -12.07 -15.758 -34.156 1 94.25 614 GLY A O 1
ATOM 4842 N N . ARG A 1 615 ? -12.344 -13.461 -33.906 1 94.06 615 ARG A N 1
ATOM 4843 C CA . ARG A 1 615 ? -10.93 -13.102 -33.969 1 94.06 615 ARG A CA 1
ATOM 4844 C C . ARG A 1 615 ? -10.547 -12.25 -32.75 1 94.06 615 ARG A C 1
ATOM 4846 O O . ARG A 1 615 ? -11.266 -11.312 -32.406 1 94.06 615 ARG A O 1
ATOM 4853 N N . LEU A 1 616 ? -9.438 -12.641 -32.156 1 93.25 616 LEU A N 1
ATOM 4854 C CA . LEU A 1 616 ? -8.914 -11.883 -31.016 1 93.25 616 LEU A CA 1
ATOM 4855 C C . LEU A 1 616 ? -7.465 -11.469 -31.266 1 93.25 616 LEU A C 1
ATOM 4857 O O . LEU A 1 616 ? -6.73 -12.164 -31.969 1 93.25 616 LEU A O 1
ATOM 4861 N N . GLY A 1 617 ? -7.137 -10.336 -30.672 1 91.88 617 GLY A N 1
ATOM 4862 C CA . GLY A 1 617 ? -5.762 -9.867 -30.766 1 91.88 617 GLY A CA 1
ATOM 4863 C C . GLY A 1 617 ? -4.961 -10.102 -29.5 1 91.88 617 GLY A C 1
ATOM 4864 O O . GLY A 1 617 ? -5.531 -10.242 -28.422 1 91.88 617 GLY A O 1
ATOM 4865 N N . ASN A 1 618 ? -3.621 -10.172 -29.688 1 92.06 618 ASN A N 1
ATOM 4866 C CA . ASN A 1 618 ? -2.678 -10.281 -28.578 1 92.06 618 ASN A CA 1
ATOM 4867 C C . ASN A 1 618 ? -1.41 -9.477 -28.828 1 92.06 618 ASN A C 1
ATOM 4869 O O . ASN A 1 618 ? -0.885 -9.477 -29.953 1 92.06 618 ASN A O 1
ATOM 4873 N N . ALA A 1 619 ? -1.073 -8.672 -27.844 1 90.19 619 ALA A N 1
ATOM 4874 C CA . ALA A 1 619 ? 0.181 -7.922 -27.906 1 90.19 619 ALA A CA 1
ATOM 4875 C C . ALA A 1 619 ? 0.94 -8.016 -26.594 1 90.19 619 ALA A C 1
ATOM 4877 O O . ALA A 1 619 ? 1.396 -7 -26.062 1 90.19 619 ALA A O 1
ATOM 4878 N N . SER A 1 620 ? 1.01 -9.172 -26.094 1 86.88 620 SER A N 1
ATOM 4879 C CA . SER A 1 620 ? 1.665 -9.383 -24.797 1 86.88 620 SER A CA 1
ATOM 4880 C C . SER A 1 620 ? 3.182 -9.438 -24.953 1 86.88 620 SER A C 1
ATOM 4882 O O . SER A 1 620 ? 3.791 -10.492 -24.766 1 86.88 620 SER A O 1
ATOM 4884 N N . ILE A 1 621 ? 3.818 -8.406 -25.25 1 88.69 621 ILE A N 1
ATOM 4885 C CA . ILE A 1 621 ? 5.262 -8.25 -25.375 1 88.69 621 ILE A CA 1
ATOM 4886 C C . ILE A 1 621 ? 5.754 -7.148 -24.438 1 88.69 621 ILE A C 1
ATOM 4888 O O . ILE A 1 621 ? 5.02 -6.711 -23.547 1 88.69 621 ILE A O 1
ATOM 4892 N N . GLY A 1 622 ? 6.988 -6.91 -24.578 1 89.88 622 GLY A N 1
ATOM 4893 C CA . GLY A 1 622 ? 7.523 -5.855 -23.719 1 89.88 622 GLY A CA 1
ATOM 4894 C C . GLY A 1 622 ? 6.918 -4.496 -24.016 1 89.88 622 GLY A C 1
ATOM 4895 O O . GLY A 1 622 ? 6.312 -4.285 -25.062 1 89.88 622 GLY A O 1
ATOM 4896 N N . ASP A 1 623 ? 7.113 -3.549 -23.188 1 93.31 623 ASP A N 1
ATOM 4897 C CA . ASP A 1 623 ? 6.449 -2.25 -23.281 1 93.31 623 ASP A CA 1
ATOM 4898 C C . ASP A 1 623 ? 7.07 -1.388 -24.375 1 93.31 623 ASP A C 1
ATOM 4900 O O . ASP A 1 623 ? 6.418 -0.491 -24.906 1 93.31 623 ASP A O 1
ATOM 4904 N N . TRP A 1 624 ? 8.305 -1.677 -24.656 1 92.12 624 TRP A N 1
ATOM 4905 C CA . TRP A 1 624 ? 8.984 -0.814 -25.609 1 92.12 624 TRP A CA 1
ATOM 4906 C C . TRP A 1 624 ? 9.852 -1.634 -26.562 1 92.12 624 TRP A C 1
ATOM 4908 O O . TRP A 1 624 ? 10.953 -1.222 -26.922 1 92.12 624 TRP A O 1
ATOM 4918 N N . ASP A 1 625 ? 9.406 -2.781 -26.922 1 90.81 625 ASP A N 1
ATOM 4919 C CA . ASP A 1 625 ? 10.188 -3.686 -27.766 1 90.81 625 ASP A CA 1
ATOM 4920 C C . ASP A 1 625 ? 10.453 -3.074 -29.141 1 90.81 625 ASP A C 1
ATOM 4922 O O . ASP A 1 625 ? 11.367 -3.498 -29.844 1 90.81 625 ASP A O 1
ATOM 4926 N N . TYR A 1 626 ? 9.711 -2.111 -29.562 1 91.12 626 TYR A N 1
ATOM 4927 C CA . TYR A 1 626 ? 9.844 -1.501 -30.891 1 91.12 626 TYR A CA 1
ATOM 4928 C C . TYR A 1 626 ? 10.781 -0.303 -30.844 1 91.12 626 TYR A C 1
ATOM 4930 O O . TYR A 1 626 ? 11.062 0.311 -31.875 1 91.12 626 TYR A O 1
ATOM 4938 N N . VAL A 1 627 ? 11.266 -0.006 -29.703 1 88.5 627 VAL A N 1
ATOM 4939 C CA . VAL A 1 627 ? 12.164 1.134 -29.547 1 88.5 627 VAL A CA 1
ATOM 4940 C C . VAL A 1 627 ? 13.602 0.642 -29.359 1 88.5 627 VAL A C 1
ATOM 4942 O O . VAL A 1 627 ? 13.859 -0.224 -28.516 1 88.5 627 VAL A O 1
ATOM 4945 N N . GLY A 1 628 ? 14.445 1.197 -30.125 1 84.88 628 GLY A N 1
ATOM 4946 C CA . GLY A 1 628 ? 15.852 0.867 -29.969 1 84.88 628 GLY A CA 1
ATOM 4947 C C . GLY A 1 628 ? 16.469 1.466 -28.719 1 84.88 628 GLY A C 1
ATOM 4948 O O . GLY A 1 628 ? 16.125 2.586 -28.328 1 84.88 628 GLY A O 1
ATOM 4949 N N . THR A 1 629 ? 17.234 0.598 -28.031 1 81.5 629 THR A N 1
ATOM 4950 C CA . THR A 1 629 ? 17.891 1.07 -26.828 1 81.5 629 THR A CA 1
ATOM 4951 C C . THR A 1 629 ? 19.406 1.116 -27.016 1 81.5 629 THR A C 1
ATOM 4953 O O . THR A 1 629 ? 19.969 0.346 -27.797 1 81.5 629 THR A O 1
ATOM 4956 N N . ILE A 1 630 ? 20.016 2.117 -26.375 1 79.19 630 ILE A N 1
ATOM 4957 C CA . ILE A 1 630 ? 21.469 2.24 -26.375 1 79.19 630 ILE A CA 1
ATOM 4958 C C . ILE A 1 630 ? 22.031 1.752 -25.031 1 79.19 630 ILE A C 1
ATOM 4960 O O . ILE A 1 630 ? 21.656 2.256 -23.984 1 79.19 630 ILE A O 1
ATOM 4964 N N . ASN A 1 631 ? 22.812 0.711 -25.141 1 79.69 631 ASN A N 1
ATOM 4965 C CA . ASN A 1 631 ? 23.547 0.24 -23.969 1 79.69 631 ASN A CA 1
ATOM 4966 C C . ASN A 1 631 ? 24.734 1.146 -23.641 1 79.69 631 ASN A C 1
ATOM 4968 O O . ASN A 1 631 ? 25.641 1.314 -24.469 1 79.69 631 ASN A O 1
ATOM 4972 N N . GLN A 1 632 ? 24.781 1.661 -22.516 1 73.56 632 GLN A N 1
ATOM 4973 C CA . GLN A 1 632 ? 25.797 2.635 -22.156 1 73.56 632 GLN A CA 1
ATOM 4974 C C . GLN A 1 632 ? 26.969 1.968 -21.422 1 73.56 632 GLN A C 1
ATOM 4976 O O . GLN A 1 632 ? 27.938 2.631 -21.062 1 73.56 632 GLN A O 1
ATOM 4981 N N . SER A 1 633 ? 26.875 0.708 -21.188 1 69.25 633 SER A N 1
ATOM 4982 C CA . SER A 1 633 ? 27.875 0.039 -20.375 1 69.25 633 SER A CA 1
ATOM 4983 C C . SER A 1 633 ? 28.922 -0.656 -21.234 1 69.25 633 SER A C 1
ATOM 4985 O O . SER A 1 633 ? 29.594 -1.59 -20.781 1 69.25 633 SER A O 1
ATOM 4987 N N . ILE A 1 634 ? 29 -0.08 -22.469 1 73.31 634 ILE A N 1
ATOM 4988 C CA . ILE A 1 634 ? 30 -0.698 -23.344 1 73.31 634 ILE A CA 1
ATOM 4989 C C . ILE A 1 634 ? 31.375 -0.093 -23.062 1 73.31 634 ILE A C 1
ATOM 4991 O O . ILE A 1 634 ? 31.5 1.118 -22.859 1 73.31 634 ILE A O 1
ATOM 4995 N N . VAL A 1 635 ? 32.375 -0.969 -22.766 1 72.06 635 VAL A N 1
ATOM 4996 C CA . VAL A 1 635 ? 33.75 -0.525 -22.531 1 72.06 635 VAL A CA 1
ATOM 4997 C C . VAL A 1 635 ? 34.562 -0.642 -23.812 1 72.06 635 VAL A C 1
ATOM 4999 O O . VAL A 1 635 ? 34.531 -1.684 -24.469 1 72.06 635 VAL A O 1
ATOM 5002 N N . THR A 1 636 ? 34.938 0.558 -24.297 1 72.88 636 THR A N 1
ATOM 5003 C CA . THR A 1 636 ? 35.812 0.555 -25.453 1 72.88 636 THR A CA 1
ATOM 5004 C C . THR A 1 636 ? 37.219 1.079 -25.094 1 72.88 636 THR A C 1
ATOM 5006 O O . THR A 1 636 ? 37.344 1.836 -24.125 1 72.88 636 THR A O 1
ATOM 5009 N N . VAL A 1 637 ? 38.188 0.446 -25.625 1 76.31 637 VAL A N 1
ATOM 5010 C CA . VAL A 1 637 ? 39.562 0.847 -25.344 1 76.31 637 VAL A CA 1
ATOM 5011 C C . VAL A 1 637 ? 40.062 1.721 -26.484 1 76.31 637 VAL A C 1
ATOM 5013 O O . VAL A 1 637 ? 40.094 1.296 -27.641 1 76.31 637 VAL A O 1
ATOM 5016 N N . PHE A 1 638 ? 40.188 2.947 -26.125 1 75.69 638 PHE A N 1
ATOM 5017 C CA . PHE A 1 638 ? 40.844 3.846 -27.078 1 75.69 638 PHE A CA 1
ATOM 5018 C C . PHE A 1 638 ? 42.25 4.238 -26.594 1 75.69 638 PHE A C 1
ATOM 5020 O O . PHE A 1 638 ? 42.375 4.789 -25.5 1 75.69 638 PHE A O 1
ATOM 5027 N N . GLY A 1 639 ? 43.156 4.145 -27.5 1 76.81 639 GLY A N 1
ATOM 5028 C CA . GLY A 1 639 ? 44.531 4.527 -27.141 1 76.81 639 GLY A CA 1
ATOM 5029 C C . GLY A 1 639 ? 44.969 3.938 -25.812 1 76.81 639 GLY A C 1
ATOM 5030 O O . GLY A 1 639 ? 45.656 4.602 -25.031 1 76.81 639 GLY A O 1
ATOM 5031 N N . GLY A 1 640 ? 44.406 2.771 -25.469 1 74.94 640 GLY A N 1
ATOM 5032 C CA . GLY A 1 640 ? 44.812 2.092 -24.25 1 74.94 640 GLY A CA 1
ATOM 5033 C C . GLY A 1 640 ? 43.969 2.471 -23.047 1 74.94 640 GLY A C 1
ATOM 5034 O O . GLY A 1 640 ? 44.125 1.896 -21.969 1 74.94 640 GLY A O 1
ATOM 5035 N N . ALA A 1 641 ? 43.219 3.514 -23.203 1 71.5 641 ALA A N 1
ATOM 5036 C CA . ALA A 1 641 ? 42.375 3.943 -22.094 1 71.5 641 ALA A CA 1
ATOM 5037 C C . ALA A 1 641 ? 40.938 3.426 -22.25 1 71.5 641 ALA A C 1
ATOM 5039 O O . ALA A 1 641 ? 40.406 3.402 -23.359 1 71.5 641 ALA A O 1
ATOM 5040 N N . ILE A 1 642 ? 40.438 2.889 -21.172 1 73.88 642 ILE A N 1
ATOM 5041 C CA . ILE A 1 642 ? 39.031 2.449 -21.141 1 73.88 642 ILE A CA 1
ATOM 5042 C C . ILE A 1 642 ? 38.125 3.658 -21.219 1 73.88 642 ILE A C 1
ATOM 5044 O O . ILE A 1 642 ? 38.219 4.59 -20.406 1 73.88 642 ILE A O 1
ATOM 5048 N N . VAL A 1 643 ? 37.469 3.744 -22.359 1 72.69 643 VAL A N 1
ATOM 5049 C CA . VAL A 1 643 ? 36.5 4.805 -22.516 1 72.69 643 VAL A CA 1
ATOM 5050 C C . VAL A 1 643 ? 35.094 4.203 -22.531 1 72.69 643 VAL A C 1
ATOM 5052 O O . VAL A 1 643 ? 34.844 3.203 -23.219 1 72.69 643 VAL A O 1
ATOM 5055 N N . PRO A 1 644 ? 34.219 4.715 -21.625 1 69.38 644 PRO A N 1
ATOM 5056 C CA . PRO A 1 644 ? 32.844 4.23 -21.719 1 69.38 644 PRO A CA 1
ATOM 5057 C C . PRO A 1 644 ? 32.219 4.457 -23.094 1 69.38 644 PRO A C 1
ATOM 5059 O O . PRO A 1 644 ? 32.406 5.52 -23.688 1 69.38 644 PRO A O 1
ATOM 5062 N N . GLY A 1 645 ? 31.938 3.42 -23.797 1 71.94 645 GLY A N 1
ATOM 5063 C CA . GLY A 1 645 ? 31.25 3.488 -25.078 1 71.94 645 GLY A CA 1
ATOM 5064 C C . GLY A 1 645 ? 29.766 3.23 -24.984 1 71.94 645 GLY A C 1
ATOM 5065 O O . GLY A 1 645 ? 29.25 2.893 -23.906 1 71.94 645 GLY A O 1
ATOM 5066 N N . ALA A 1 646 ? 28.938 3.785 -25.906 1 75.94 646 ALA A N 1
ATOM 5067 C CA . ALA A 1 646 ? 27.5 3.539 -25.984 1 75.94 646 ALA A CA 1
ATOM 5068 C C . ALA A 1 646 ? 27.109 3.084 -27.391 1 75.94 646 ALA A C 1
ATOM 5070 O O . ALA A 1 646 ? 27.609 3.615 -28.391 1 75.94 646 ALA A O 1
ATOM 5071 N N . THR A 1 647 ? 26.469 1.983 -27.484 1 78.88 647 THR A N 1
ATOM 5072 C CA . THR A 1 647 ? 25.969 1.522 -28.766 1 78.88 647 THR A CA 1
ATOM 5073 C C . THR A 1 647 ? 24.641 0.768 -28.609 1 78.88 647 THR A C 1
ATOM 5075 O O . THR A 1 647 ? 24.266 0.425 -27.484 1 78.88 647 THR A O 1
ATOM 5078 N N . GLN A 1 648 ? 23.953 0.752 -29.75 1 81.75 648 GLN A N 1
ATOM 5079 C CA . GLN A 1 648 ? 22.781 -0.12 -29.781 1 81.75 648 GLN A CA 1
ATOM 5080 C C . GLN A 1 648 ? 23.203 -1.586 -29.891 1 81.75 648 GLN A C 1
ATOM 5082 O O . GLN A 1 648 ? 23.781 -1.996 -30.891 1 81.75 648 GLN A O 1
ATOM 5087 N N . VAL A 1 649 ? 22.891 -2.373 -28.906 1 78 649 VAL A N 1
ATOM 5088 C CA . VAL A 1 649 ? 23.344 -3.756 -28.875 1 78 649 VAL A CA 1
ATOM 5089 C C . VAL A 1 649 ? 22.234 -4.688 -29.359 1 78 649 VAL A C 1
ATOM 5091 O O . VAL A 1 649 ? 22.5 -5.793 -29.828 1 78 649 VAL A O 1
ATOM 5094 N N . LYS A 1 650 ? 21.047 -4.27 -29.234 1 82.94 650 LYS A N 1
ATOM 5095 C CA . LYS A 1 650 ? 19.938 -5.098 -29.672 1 82.94 650 LYS A CA 1
ATOM 5096 C C . LYS A 1 650 ? 19.156 -4.414 -30.812 1 82.94 650 LYS A C 1
ATOM 5098 O O . LYS A 1 650 ? 18.719 -3.273 -30.656 1 82.94 650 LYS A O 1
ATOM 5103 N N . LEU A 1 651 ? 19.094 -5.145 -31.906 1 85.12 651 LEU A N 1
ATOM 5104 C CA . LEU A 1 651 ? 18.281 -4.629 -33 1 85.12 651 LEU A CA 1
ATOM 5105 C C . LEU A 1 651 ? 16.797 -4.715 -32.656 1 85.12 651 LEU A C 1
ATOM 5107 O O . LEU A 1 651 ? 16.391 -5.57 -31.875 1 85.12 651 LEU A O 1
ATOM 5111 N N . VAL A 1 652 ? 16.141 -3.754 -33.188 1 87.75 652 VAL A N 1
ATOM 5112 C CA . VAL A 1 652 ? 14.719 -3.715 -32.844 1 87.75 652 VAL A CA 1
ATOM 5113 C C . VAL A 1 652 ? 13.875 -3.814 -34.125 1 87.75 652 VAL A C 1
ATOM 5115 O O . VAL A 1 652 ? 14.328 -3.434 -35.188 1 87.75 652 VAL A O 1
ATOM 5118 N N . ASN A 1 653 ? 12.734 -4.449 -34.031 1 89.94 653 ASN A N 1
ATOM 5119 C CA . ASN A 1 653 ? 11.727 -4.531 -35.062 1 89.94 653 ASN A CA 1
ATOM 5120 C C . ASN A 1 653 ? 10.594 -3.531 -34.844 1 89.94 653 ASN A C 1
ATOM 5122 O O . ASN A 1 653 ? 9.734 -3.746 -33.969 1 89.94 653 ASN A O 1
ATOM 5126 N N . THR A 1 654 ? 10.57 -2.512 -35.594 1 91 654 THR A N 1
ATOM 5127 C CA . THR A 1 654 ? 9.555 -1.477 -35.438 1 91 654 THR A CA 1
ATOM 5128 C C . THR A 1 654 ? 8.258 -1.855 -36.125 1 91 654 THR A C 1
ATOM 5130 O O . THR A 1 654 ? 7.258 -1.147 -36.031 1 91 654 THR A O 1
ATOM 5133 N N . ASN A 1 655 ? 8.266 -2.99 -36.781 1 92 655 ASN A N 1
ATOM 5134 C CA . ASN A 1 655 ? 7.105 -3.391 -37.562 1 92 655 ASN A CA 1
ATOM 5135 C C . ASN A 1 655 ? 6.316 -4.504 -36.875 1 92 655 ASN A C 1
ATOM 5137 O O . ASN A 1 655 ? 5.652 -5.301 -37.562 1 92 655 ASN A O 1
ATOM 5141 N N . LEU A 1 656 ? 6.438 -4.523 -35.656 1 94.69 656 LEU A N 1
ATOM 5142 C CA . LEU A 1 656 ? 5.645 -5.492 -34.906 1 94.69 656 LEU A CA 1
ATOM 5143 C C . LEU A 1 656 ? 4.156 -5.199 -35.062 1 94.69 656 LEU A C 1
ATOM 5145 O O . LEU A 1 656 ? 3.738 -4.039 -35.031 1 94.69 656 LEU A O 1
ATOM 5149 N N . VAL A 1 657 ? 3.406 -6.25 -35.312 1 95.06 657 VAL A N 1
ATOM 5150 C CA . VAL A 1 657 ? 1.96 -6.109 -35.438 1 95.06 657 VAL A CA 1
ATOM 5151 C C . VAL A 1 657 ? 1.264 -7.031 -34.438 1 95.06 657 VAL A C 1
ATOM 5153 O O . VAL A 1 657 ? 1.921 -7.797 -33.719 1 95.06 657 VAL A O 1
ATOM 5156 N N . TRP A 1 658 ? -0.039 -6.93 -34.406 1 94.81 658 TRP A N 1
ATOM 5157 C CA . TRP A 1 658 ? -0.835 -7.75 -33.5 1 94.81 658 TRP A CA 1
ATOM 5158 C C . TRP A 1 658 ? -0.73 -9.227 -33.875 1 94.81 658 TRP A C 1
ATOM 5160 O O . TRP A 1 658 ? -0.751 -9.586 -35.062 1 94.81 658 TRP A O 1
ATOM 5170 N N . GLU A 1 659 ? -0.533 -10.055 -32.812 1 94.62 659 GLU A N 1
ATOM 5171 C CA . GLU A 1 659 ? -0.858 -11.469 -32.938 1 94.62 659 GLU A CA 1
ATOM 5172 C C . GLU A 1 659 ? -2.367 -11.688 -33 1 94.62 659 GLU A C 1
ATOM 5174 O O . GLU A 1 659 ? -3.123 -11.086 -32.25 1 94.62 659 GLU A O 1
ATOM 5179 N N . THR A 1 660 ? -2.822 -12.555 -33.906 1 94.25 660 THR A N 1
ATOM 5180 C CA . THR A 1 660 ? -4.258 -12.75 -34.094 1 94.25 660 THR A CA 1
ATOM 5181 C C . THR A 1 660 ? -4.633 -14.219 -33.906 1 94.25 660 THR A C 1
ATOM 5183 O O . THR A 1 660 ? -3.998 -15.102 -34.469 1 94.25 660 THR A O 1
ATOM 5186 N N . LYS A 1 661 ? -5.641 -14.461 -33.125 1 94.44 661 LYS A N 1
ATOM 5187 C CA . LYS A 1 661 ? -6.168 -15.805 -32.906 1 94.44 661 LYS A CA 1
ATOM 5188 C C . LYS A 1 661 ? -7.594 -15.93 -33.438 1 94.44 661 LYS A C 1
ATOM 5190 O O . LYS A 1 661 ? -8.492 -15.219 -33 1 94.44 661 LYS A O 1
ATOM 5195 N N . GLU A 1 662 ? -7.773 -16.828 -34.312 1 94.94 662 GLU A N 1
ATOM 5196 C CA . GLU A 1 662 ? -9.094 -17.125 -34.844 1 94.94 662 GLU A CA 1
ATOM 5197 C C . GLU A 1 662 ? -9.625 -18.438 -34.281 1 94.94 662 GLU A C 1
ATOM 5199 O O . GLU A 1 662 ? -8.93 -19.453 -34.312 1 94.94 662 GLU A O 1
ATOM 5204 N N . THR A 1 663 ? -10.844 -18.406 -33.844 1 94.81 663 THR A N 1
ATOM 5205 C CA . THR A 1 663 ? -11.414 -19.594 -33.219 1 94.81 663 THR A CA 1
ATOM 5206 C C . THR A 1 663 ? -12.773 -19.938 -33.812 1 94.81 663 THR A C 1
ATOM 5208 O O . THR A 1 663 ? -13.562 -19.031 -34.125 1 94.81 663 THR A O 1
ATOM 5211 N N . VAL A 1 664 ? -13.039 -21.188 -34 1 96.12 664 VAL A N 1
ATOM 5212 C CA . VAL A 1 664 ? -14.344 -21.75 -34.344 1 96.12 664 VAL A CA 1
ATOM 5213 C C . VAL A 1 664 ? -14.781 -22.75 -33.312 1 96.12 664 VAL A C 1
ATOM 5215 O O . VAL A 1 664 ? -13.969 -23.531 -32.812 1 96.12 664 VAL A O 1
ATOM 5218 N N . ASN A 1 665 ? -16 -22.688 -32.938 1 96.62 665 ASN A N 1
ATOM 5219 C CA . ASN A 1 665 ? -16.562 -23.609 -31.953 1 96.62 665 ASN A CA 1
ATOM 5220 C C . ASN A 1 665 ? -17.953 -24.062 -32.344 1 96.62 665 ASN A C 1
ATOM 5222 O O . ASN A 1 665 ? -18.797 -23.25 -32.719 1 96.62 665 ASN A O 1
ATOM 5226 N N . ILE A 1 666 ? -18.188 -25.375 -32.281 1 97.12 666 ILE A N 1
ATOM 5227 C CA . ILE A 1 666 ? -19.516 -25.953 -32.5 1 97.12 666 ILE A CA 1
ATOM 5228 C C . ILE A 1 666 ? -19.922 -26.75 -31.266 1 97.12 666 ILE A C 1
ATOM 5230 O O . ILE A 1 666 ? -19.141 -27.578 -30.766 1 97.12 666 ILE A O 1
ATOM 5234 N N . GLY A 1 667 ? -21.125 -26.453 -30.844 1 95.88 667 GLY A N 1
ATOM 5235 C CA . GLY A 1 667 ? -21.562 -27.094 -29.609 1 95.88 667 GLY A CA 1
ATOM 5236 C C . GLY A 1 667 ? -22.953 -27.688 -29.703 1 95.88 667 GLY A C 1
ATOM 5237 O O . GLY A 1 667 ? -23.766 -27.25 -30.516 1 95.88 667 GLY A O 1
ATOM 5238 N N . PHE A 1 668 ? -23.172 -28.656 -28.891 1 95.88 668 PHE A N 1
ATOM 5239 C CA . PHE A 1 668 ? -24.438 -29.375 -28.734 1 95.88 668 PHE A CA 1
ATOM 5240 C C . PHE A 1 668 ? -24.812 -29.516 -27.266 1 95.88 668 PHE A C 1
ATOM 5242 O O . PHE A 1 668 ? -24.031 -30.062 -26.484 1 95.88 668 PHE A O 1
ATOM 5249 N N . ASP A 1 669 ? -25.984 -29.016 -26.906 1 95.75 669 ASP A N 1
ATOM 5250 C CA . ASP A 1 669 ? -26.469 -29.109 -25.531 1 95.75 669 ASP A CA 1
ATOM 5251 C C . ASP A 1 669 ? -27.828 -29.812 -25.484 1 95.75 669 ASP A C 1
ATOM 5253 O O . ASP A 1 669 ? -28.719 -29.531 -26.281 1 95.75 669 ASP A O 1
ATOM 5257 N N . ALA A 1 670 ? -27.922 -30.703 -24.453 1 95.5 670 ALA A N 1
ATOM 5258 C CA . ALA A 1 670 ? -29.188 -31.406 -24.312 1 95.5 670 ALA A CA 1
ATOM 5259 C C . ALA A 1 670 ? -29.438 -31.797 -22.859 1 95.5 670 ALA A C 1
ATOM 5261 O O . ALA A 1 670 ? -28.484 -31.938 -22.078 1 95.5 670 ALA A O 1
ATOM 5262 N N . SER A 1 671 ? -30.609 -31.844 -22.547 1 95.06 671 SER A N 1
ATOM 5263 C CA . SER A 1 671 ? -31.062 -32.375 -21.281 1 95.06 671 SER A CA 1
ATOM 5264 C C . SER A 1 671 ? -32.156 -33.438 -21.484 1 95.06 671 SER A C 1
ATOM 5266 O O . SER A 1 671 ? -33 -33.312 -22.328 1 95.06 671 SER A O 1
ATOM 5268 N N . PHE A 1 672 ? -32.094 -34.531 -20.641 1 95.31 672 PHE A N 1
ATOM 5269 C CA . PHE A 1 672 ? -32.969 -35.688 -20.812 1 95.31 672 PHE A CA 1
ATOM 5270 C C . PHE A 1 672 ? -33.594 -36.094 -19.484 1 95.31 672 PHE A C 1
ATOM 5272 O O . PHE A 1 672 ? -33.062 -35.781 -18.422 1 95.31 672 PHE A O 1
ATOM 5279 N N . LEU A 1 673 ? -34.719 -36.781 -19.5 1 94.56 673 LEU A N 1
ATOM 5280 C CA . LEU A 1 673 ? -35.344 -37.469 -18.375 1 94.56 673 LEU A CA 1
ATOM 5281 C C . LEU A 1 673 ? -35.594 -36.5 -17.219 1 94.56 673 LEU A C 1
ATOM 5283 O O . LEU A 1 673 ? -35.188 -36.75 -16.094 1 94.56 673 LEU A O 1
ATOM 5287 N N . ASN A 1 674 ? -36.219 -35.406 -17.531 1 89.69 674 ASN A N 1
ATOM 5288 C CA . ASN A 1 674 ? -36.531 -34.344 -16.578 1 89.69 674 ASN A CA 1
ATOM 5289 C C . ASN A 1 674 ? -35.25 -33.688 -16.031 1 89.69 674 ASN A C 1
ATOM 5291 O O . ASN A 1 674 ? -35.125 -33.5 -14.82 1 89.69 674 ASN A O 1
ATOM 5295 N N . SER A 1 675 ? -34.312 -33.594 -16.953 1 88.81 675 SER A N 1
ATOM 5296 C CA . SER A 1 675 ? -33.062 -32.906 -16.734 1 88.81 675 SER A CA 1
ATOM 5297 C C . SER A 1 675 ? -32.188 -33.625 -15.719 1 88.81 675 SER A C 1
ATOM 5299 O O . SER A 1 675 ? -31.344 -33 -15.055 1 88.81 675 SER A O 1
ATOM 5301 N N . ARG A 1 676 ? -32.438 -34.969 -15.484 1 93 676 ARG A N 1
ATOM 5302 C CA . ARG A 1 676 ? -31.547 -35.781 -14.648 1 93 676 ARG A CA 1
ATOM 5303 C C . ARG A 1 676 ? -30.219 -36.031 -15.352 1 93 676 ARG A C 1
ATOM 5305 O O . ARG A 1 676 ? -29.188 -36.188 -14.703 1 93 676 ARG A O 1
ATOM 5312 N N . LEU A 1 677 ? -30.359 -36.125 -16.641 1 95.56 677 LEU A N 1
ATOM 5313 C CA . LEU A 1 677 ? -29.156 -36.281 -17.469 1 95.56 677 LEU A CA 1
ATOM 5314 C C . LEU A 1 677 ? -28.891 -35.031 -18.312 1 95.56 677 LEU A C 1
ATOM 5316 O O . LEU A 1 677 ? -29.766 -34.625 -19.078 1 95.56 677 LEU A O 1
ATOM 5320 N N . THR A 1 678 ? -27.812 -34.469 -18.109 1 94.62 678 THR A N 1
ATOM 5321 C CA . THR A 1 678 ? -27.422 -33.312 -18.906 1 94.62 678 THR A CA 1
ATOM 5322 C C . THR A 1 678 ? -26.188 -33.625 -19.75 1 94.62 678 THR A C 1
ATOM 5324 O O . THR A 1 678 ? -25.281 -34.344 -19.297 1 94.62 678 THR A O 1
ATOM 5327 N N . PHE A 1 679 ? -26.203 -33.125 -20.969 1 94.81 679 PHE A N 1
ATOM 5328 C CA . PHE A 1 679 ? -25.172 -33.406 -21.938 1 94.81 679 PHE A CA 1
ATOM 5329 C C . PHE A 1 679 ? -24.734 -32.156 -22.672 1 94.81 679 PHE A C 1
ATOM 5331 O O . PHE A 1 679 ? -25.578 -31.406 -23.172 1 94.81 679 PHE A O 1
ATOM 5338 N N . SER A 1 680 ? -23.438 -31.875 -22.625 1 95.62 680 SER A N 1
ATOM 5339 C CA . SER A 1 680 ? -22.859 -30.797 -23.406 1 95.62 680 SER A CA 1
ATOM 5340 C C . SER A 1 680 ? -21.609 -31.25 -24.156 1 95.62 680 SER A C 1
ATOM 5342 O O . SER A 1 680 ? -20.672 -31.766 -23.531 1 95.62 680 SER A O 1
ATOM 5344 N N . ALA A 1 681 ? -21.578 -31.141 -25.469 1 96.69 681 ALA A N 1
ATOM 5345 C CA . ALA A 1 681 ? -20.453 -31.516 -26.312 1 96.69 681 ALA A CA 1
ATOM 5346 C C . ALA A 1 681 ? -20.047 -30.375 -27.234 1 96.69 681 ALA A C 1
ATOM 5348 O O . ALA A 1 681 ? -20.906 -29.656 -27.766 1 96.69 681 ALA A O 1
ATOM 5349 N N . GLU A 1 682 ? -18.75 -30.203 -27.328 1 96.31 682 GLU A N 1
ATOM 5350 C CA . GLU A 1 682 ? -18.234 -29.125 -28.188 1 96.31 682 GLU A CA 1
ATOM 5351 C C . GLU A 1 682 ? -17.016 -29.578 -28.969 1 96.31 682 GLU A C 1
ATOM 5353 O O . GLU A 1 682 ? -16.234 -30.422 -28.484 1 96.31 682 GLU A O 1
ATOM 5358 N N . TYR A 1 683 ? -16.953 -29.062 -30.172 1 97.62 683 TYR A N 1
ATOM 5359 C CA . TYR A 1 683 ? -15.727 -29.125 -30.969 1 97.62 683 TYR A CA 1
ATOM 5360 C C . TYR A 1 683 ? -15.125 -27.734 -31.172 1 97.62 683 TYR A C 1
ATOM 5362 O O . TYR A 1 683 ? -15.844 -26.781 -31.5 1 97.62 683 TYR A O 1
ATOM 5370 N N . TYR A 1 684 ? -13.844 -27.594 -30.891 1 96.56 684 TYR A N 1
ATOM 5371 C CA . TYR A 1 684 ? -13.203 -26.297 -31.062 1 96.56 684 TYR A CA 1
ATOM 5372 C C . TYR A 1 684 ? -11.977 -26.391 -31.969 1 96.56 684 TYR A C 1
ATOM 5374 O O . TYR A 1 684 ? -11.312 -27.438 -32 1 96.56 684 TYR A O 1
ATOM 5382 N N . HIS A 1 685 ? -11.727 -25.344 -32.656 1 97.12 685 HIS A N 1
ATOM 5383 C CA . HIS A 1 685 ? -10.594 -25.172 -33.562 1 97.12 685 HIS A CA 1
ATOM 5384 C C . HIS A 1 685 ? -10.07 -23.734 -33.5 1 97.12 685 HIS A C 1
ATOM 5386 O O . HIS A 1 685 ? -10.812 -22.797 -33.781 1 97.12 685 HIS A O 1
ATOM 5392 N N . SER A 1 686 ? -8.812 -23.625 -33.125 1 95.69 686 SER A N 1
ATOM 5393 C CA . SER A 1 686 ? -8.211 -22.312 -33.062 1 95.69 686 SER A CA 1
ATOM 5394 C C . SER A 1 686 ? -6.902 -22.25 -33.844 1 95.69 686 SER A C 1
ATOM 5396 O O . SER A 1 686 ? -6.117 -23.188 -33.812 1 95.69 686 SER A O 1
ATOM 5398 N N . LYS A 1 687 ? -6.703 -21.125 -34.469 1 96.44 687 LYS A N 1
ATOM 5399 C CA . LYS A 1 687 ? -5.473 -20.828 -35.219 1 96.44 687 LYS A CA 1
ATOM 5400 C C . LYS A 1 687 ? -4.918 -19.469 -34.844 1 96.44 687 LYS A C 1
ATOM 5402 O O . LYS A 1 687 ? -5.617 -18.453 -34.969 1 96.44 687 LYS A O 1
ATOM 5407 N N . THR A 1 688 ? -3.727 -19.484 -34.406 1 95.44 688 THR A N 1
ATOM 5408 C CA . THR A 1 688 ? -3.041 -18.234 -34.094 1 95.44 688 THR A CA 1
ATOM 5409 C C . THR A 1 688 ? -2.037 -17.875 -35.188 1 95.44 688 THR A C 1
ATOM 5411 O O . THR A 1 688 ? -1.18 -18.703 -35.531 1 95.44 688 THR A O 1
ATOM 5414 N N . LYS A 1 689 ? -2.156 -16.672 -35.625 1 94.88 689 LYS A N 1
ATOM 5415 C CA . LYS A 1 689 ? -1.257 -16.188 -36.688 1 94.88 689 LYS A CA 1
ATOM 5416 C C . LYS A 1 689 ? -0.423 -15.008 -36.188 1 94.88 689 LYS A C 1
ATOM 5418 O O . LYS A 1 689 ? -0.82 -14.312 -35.25 1 94.88 689 LYS A O 1
ATOM 5423 N N . ASP A 1 690 ? 0.751 -14.852 -36.812 1 93.81 690 ASP A N 1
ATOM 5424 C CA . ASP A 1 690 ? 1.661 -13.75 -36.5 1 93.81 690 ASP A CA 1
ATOM 5425 C C . ASP A 1 690 ? 2.039 -13.734 -35.031 1 93.81 690 ASP A C 1
ATOM 5427 O O . ASP A 1 690 ? 1.978 -12.695 -34.375 1 93.81 690 ASP A O 1
ATOM 5431 N N . VAL A 1 691 ? 2.373 -14.883 -34.594 1 93.62 691 VAL A N 1
ATOM 5432 C CA . VAL A 1 691 ? 2.73 -15.016 -33.188 1 93.62 691 VAL A CA 1
ATOM 5433 C C . VAL A 1 691 ? 3.963 -14.172 -32.906 1 93.62 691 VAL A C 1
ATOM 5435 O O . VAL A 1 691 ? 4.961 -14.234 -33.625 1 93.62 691 VAL A O 1
ATOM 5438 N N . LEU A 1 692 ? 3.818 -13.344 -31.891 1 91.62 692 LEU A N 1
ATOM 5439 C CA . LEU A 1 692 ? 4.93 -12.516 -31.422 1 91.62 692 LEU A CA 1
ATOM 5440 C C . LEU A 1 692 ? 5.914 -13.336 -30.594 1 91.62 692 LEU A C 1
ATOM 5442 O O . LEU A 1 692 ? 5.559 -13.844 -29.531 1 91.62 692 LEU A O 1
ATOM 5446 N N . THR A 1 693 ? 7.121 -13.461 -31.016 1 88.12 693 THR A N 1
ATOM 5447 C CA . THR A 1 693 ? 8.125 -14.266 -30.328 1 88.12 693 THR A CA 1
ATOM 5448 C C . THR A 1 693 ? 9.531 -13.75 -30.641 1 88.12 693 THR A C 1
ATOM 5450 O O . THR A 1 693 ? 9.727 -12.977 -31.578 1 88.12 693 THR A O 1
ATOM 5453 N N . GLU A 1 694 ? 10.406 -14.172 -29.75 1 86.44 694 GLU A N 1
ATOM 5454 C CA . GLU A 1 694 ? 11.812 -13.867 -30 1 86.44 694 GLU A CA 1
ATOM 5455 C C . GLU A 1 694 ? 12.375 -14.75 -31.109 1 86.44 694 GLU A C 1
ATOM 5457 O O . GLU A 1 694 ? 12.195 -15.969 -31.094 1 86.44 694 GLU A O 1
ATOM 5462 N N . MET A 1 695 ? 12.984 -14.125 -32.062 1 79.69 695 MET A N 1
ATOM 5463 C CA . MET A 1 695 ? 13.578 -14.883 -33.156 1 79.69 695 MET A CA 1
ATOM 5464 C C . MET A 1 695 ? 15.07 -14.594 -33.25 1 79.69 695 MET A C 1
ATOM 5466 O O . MET A 1 695 ? 15.469 -13.469 -33.562 1 79.69 695 MET A O 1
ATOM 5470 N N . PRO A 1 696 ? 15.781 -15.617 -33 1 77.69 696 PRO A N 1
ATOM 5471 C CA . PRO A 1 696 ? 17.234 -15.414 -33.094 1 77.69 696 PRO A CA 1
ATOM 5472 C C . PRO A 1 696 ? 17.672 -15.055 -34.531 1 77.69 696 PRO A C 1
ATOM 5474 O O . PRO A 1 696 ? 17.172 -15.641 -35.5 1 77.69 696 PRO A O 1
ATOM 5477 N N . ILE A 1 697 ? 18.422 -14.039 -34.656 1 78.06 697 ILE A N 1
ATOM 5478 C CA . ILE A 1 697 ? 19.031 -13.641 -35.938 1 78.06 697 ILE A CA 1
ATOM 5479 C C . ILE A 1 697 ? 20.547 -13.805 -35.844 1 78.06 697 ILE A C 1
ATOM 5481 O O . ILE A 1 697 ? 21.094 -13.984 -34.75 1 78.06 697 ILE A O 1
ATOM 5485 N N . ALA A 1 698 ? 21.141 -13.852 -36.969 1 76.81 698 ALA A N 1
ATOM 5486 C CA . ALA A 1 698 ? 22.578 -14.062 -37 1 76.81 698 ALA A CA 1
ATOM 5487 C C . ALA A 1 698 ? 23.328 -12.945 -36.281 1 76.81 698 ALA A C 1
ATOM 5489 O O . ALA A 1 698 ? 22.938 -11.773 -36.375 1 76.81 698 ALA A O 1
ATOM 5490 N N . ILE A 1 699 ? 24.281 -13.297 -35.562 1 78.06 699 ILE A N 1
ATOM 5491 C CA . ILE A 1 699 ? 25.109 -12.359 -34.812 1 78.06 699 ILE A CA 1
ATOM 5492 C C . ILE A 1 699 ? 25.797 -11.391 -35.75 1 78.06 699 ILE A C 1
ATOM 5494 O O . ILE A 1 699 ? 26.078 -10.25 -35.406 1 78.06 699 ILE A O 1
ATOM 5498 N N . SER A 1 700 ? 25.938 -11.797 -37.031 1 77.94 700 SER A N 1
ATOM 5499 C CA . SER A 1 700 ? 26.609 -10.984 -38.031 1 77.94 700 SER A CA 1
ATOM 5500 C C . SER A 1 700 ? 25.812 -9.719 -38.344 1 77.94 700 SER A C 1
ATOM 5502 O O . SER A 1 700 ? 26.344 -8.766 -38.938 1 77.94 700 SER A O 1
ATOM 5504 N N . THR A 1 701 ? 24.594 -9.695 -37.812 1 78.31 701 THR A N 1
ATOM 5505 C CA . THR A 1 701 ? 23.766 -8.523 -38.062 1 78.31 701 THR A CA 1
ATOM 5506 C C . THR A 1 701 ? 24.109 -7.418 -37.062 1 78.31 701 THR A C 1
ATOM 5508 O O . THR A 1 701 ? 23.641 -6.285 -37.188 1 78.31 701 THR A O 1
ATOM 5511 N N . GLY A 1 702 ? 24.953 -7.738 -36.125 1 76.75 702 GLY A N 1
ATOM 5512 C CA . GLY A 1 702 ? 25.281 -6.77 -35.094 1 76.75 702 GLY A CA 1
ATOM 5513 C C . GLY A 1 702 ? 24.422 -6.902 -33.844 1 76.75 702 GLY A C 1
ATOM 5514 O O . GLY A 1 702 ? 24.562 -6.129 -32.906 1 76.75 702 GLY A O 1
ATOM 5515 N N . ASN A 1 703 ? 23.469 -7.801 -33.906 1 80.25 703 ASN A N 1
ATOM 5516 C CA . ASN A 1 703 ? 22.656 -8.055 -32.719 1 80.25 703 ASN A CA 1
ATOM 5517 C C . ASN A 1 703 ? 23.422 -8.867 -31.688 1 80.25 703 ASN A C 1
ATOM 5519 O O . ASN A 1 703 ? 23.609 -10.07 -31.859 1 80.25 703 ASN A O 1
ATOM 5523 N N . GLN A 1 704 ? 23.703 -8.203 -30.578 1 72.62 704 GLN A N 1
ATOM 5524 C CA . GLN A 1 704 ? 24.578 -8.859 -29.609 1 72.62 704 GLN A CA 1
ATOM 5525 C C . GLN A 1 704 ? 23.812 -9.258 -28.359 1 72.62 704 GLN A C 1
ATOM 5527 O O . GLN A 1 704 ? 24.328 -9.992 -27.516 1 72.62 704 GLN A O 1
ATOM 5532 N N . GLU A 1 705 ? 22.734 -8.688 -28.234 1 71.62 705 GLU A N 1
ATOM 5533 C CA . GLU A 1 705 ? 21.969 -8.984 -27.031 1 71.62 705 GLU A CA 1
ATOM 5534 C C . GLU A 1 705 ? 20.562 -9.477 -27.359 1 71.62 705 GLU A C 1
ATOM 5536 O O . GLU A 1 705 ? 19.844 -8.836 -28.141 1 71.62 705 GLU A O 1
ATOM 5541 N N . GLY A 1 706 ? 20.234 -10.594 -26.812 1 74.44 706 GLY A N 1
ATOM 5542 C CA . GLY A 1 706 ? 18.922 -11.203 -26.875 1 74.44 706 GLY A CA 1
ATOM 5543 C C . GLY A 1 706 ? 18.297 -11.141 -28.266 1 74.44 706 GLY A C 1
ATOM 5544 O O . GLY A 1 706 ? 18.594 -10.234 -29.047 1 74.44 706 GLY A O 1
ATOM 5545 N N . ALA A 1 707 ? 17.406 -11.984 -28.703 1 82 707 ALA A N 1
ATOM 5546 C CA . ALA A 1 707 ? 16.734 -12.039 -30 1 82 707 ALA A CA 1
ATOM 5547 C C . ALA A 1 707 ? 15.617 -11.016 -30.078 1 82 707 ALA A C 1
ATOM 5549 O O . ALA A 1 707 ? 14.828 -10.867 -29.141 1 82 707 ALA A O 1
ATOM 5550 N N . PRO A 1 708 ? 15.641 -10.219 -31.172 1 86.19 708 PRO A N 1
ATOM 5551 C CA . PRO A 1 708 ? 14.523 -9.281 -31.328 1 86.19 708 PRO A CA 1
ATOM 5552 C C . PRO A 1 708 ? 13.18 -9.984 -31.5 1 86.19 708 PRO A C 1
ATOM 5554 O O . PRO A 1 708 ? 13.125 -11.102 -32 1 86.19 708 PRO A O 1
ATOM 5557 N N . LYS A 1 709 ? 12.148 -9.281 -31.141 1 90.06 709 LYS A N 1
ATOM 5558 C CA . LYS A 1 709 ? 10.805 -9.812 -31.328 1 90.06 709 LYS A CA 1
ATOM 5559 C C . LYS A 1 709 ? 10.359 -9.695 -32.781 1 90.06 709 LYS A C 1
ATOM 5561 O O . LYS A 1 709 ? 10.742 -8.75 -33.469 1 90.06 709 LYS A O 1
ATOM 5566 N N . ALA A 1 710 ? 9.633 -10.68 -33.219 1 90.44 710 ALA A N 1
ATOM 5567 C CA . ALA A 1 710 ? 9.07 -10.672 -34.562 1 90.44 710 ALA A CA 1
ATOM 5568 C C . ALA A 1 710 ? 7.762 -11.469 -34.594 1 90.44 710 ALA A C 1
ATOM 5570 O O . ALA A 1 710 ? 7.492 -12.281 -33.719 1 90.44 710 ALA A O 1
ATOM 5571 N N . ASN A 1 711 ? 6.914 -11.125 -35.594 1 92.5 711 ASN A N 1
ATOM 5572 C CA . ASN A 1 711 ? 5.77 -11.977 -35.906 1 92.5 711 ASN A CA 1
ATOM 5573 C C . ASN A 1 711 ? 6.184 -13.172 -36.75 1 92.5 711 ASN A C 1
ATOM 5575 O O . ASN A 1 711 ? 6.18 -13.102 -38 1 92.5 711 ASN A O 1
ATOM 5579 N N . ALA A 1 712 ? 6.473 -14.297 -36.031 1 88.56 712 ALA A N 1
ATOM 5580 C CA . ALA A 1 712 ? 7.258 -15.266 -36.812 1 88.56 712 ALA A CA 1
ATOM 5581 C C . ALA A 1 712 ? 6.75 -16.688 -36.562 1 88.56 712 ALA A C 1
ATOM 5583 O O . ALA A 1 712 ? 7.516 -17.656 -36.656 1 88.56 712 ALA A O 1
ATOM 5584 N N . ALA A 1 713 ? 5.492 -16.891 -36.219 1 92.12 713 ALA A N 1
ATOM 5585 C CA . ALA A 1 713 ? 5.008 -18.266 -36.062 1 92.12 713 ALA A CA 1
ATOM 5586 C C . ALA A 1 713 ? 3.486 -18.328 -36.156 1 92.12 713 ALA A C 1
ATOM 5588 O O . ALA A 1 713 ? 2.814 -17.281 -36.156 1 92.12 713 ALA A O 1
ATOM 5589 N N . SER A 1 714 ? 3.051 -19.484 -36.344 1 94.75 714 SER A N 1
ATOM 5590 C CA . SER A 1 714 ? 1.626 -19.781 -36.281 1 94.75 714 SER A CA 1
ATOM 5591 C C . SER A 1 714 ? 1.373 -21.125 -35.594 1 94.75 714 SER A C 1
ATOM 5593 O O . SER A 1 714 ? 2.139 -22.078 -35.75 1 94.75 714 SER A O 1
ATOM 5595 N N . LEU A 1 715 ? 0.304 -21.172 -34.844 1 96 715 LEU A N 1
ATOM 5596 C CA . LEU A 1 715 ? -0.059 -22.359 -34.031 1 96 715 LEU A CA 1
ATOM 5597 C C . LEU A 1 715 ? -1.516 -22.734 -34.281 1 96 715 LEU A C 1
ATOM 5599 O O . LEU A 1 715 ? -2.332 -21.891 -34.656 1 96 715 LEU A O 1
ATOM 5603 N N . ARG A 1 716 ? -1.75 -24.016 -34.031 1 97.12 716 ARG A N 1
ATOM 5604 C CA . ARG A 1 716 ? -3.121 -24.516 -34.094 1 97.12 716 ARG A CA 1
ATOM 5605 C C . ARG A 1 716 ? -3.441 -25.422 -32.938 1 97.12 716 ARG A C 1
ATOM 5607 O O . ARG A 1 716 ? -2.619 -26.25 -32.531 1 97.12 716 ARG A O 1
ATOM 5614 N N . ASN A 1 717 ? -4.605 -25.281 -32.281 1 96.75 717 ASN A N 1
ATOM 5615 C CA . ASN A 1 717 ? -5.184 -26.156 -31.297 1 96.75 717 ASN A CA 1
ATOM 5616 C C . ASN A 1 717 ? -6.578 -26.625 -31.688 1 96.75 717 ASN A C 1
ATOM 5618 O O . ASN A 1 717 ? -7.398 -25.828 -32.156 1 96.75 717 ASN A O 1
ATOM 5622 N N . ARG A 1 718 ? -6.82 -27.859 -31.547 1 97.19 718 ARG A N 1
ATOM 5623 C CA . ARG A 1 718 ? -8.164 -28.375 -31.797 1 97.19 718 ARG A CA 1
ATOM 5624 C C . ARG A 1 718 ? -8.484 -29.531 -30.875 1 97.19 718 ARG A C 1
ATOM 5626 O O . ARG A 1 718 ? -7.582 -30.172 -30.328 1 97.19 718 ARG A O 1
ATOM 5633 N N . GLY A 1 719 ? -9.75 -29.766 -30.609 1 97.5 719 GLY A N 1
ATOM 5634 C CA . GLY A 1 719 ? -10.156 -30.859 -29.75 1 97.5 719 GLY A CA 1
ATOM 5635 C C . GLY A 1 719 ? -11.648 -30.891 -29.484 1 97.5 719 GLY A C 1
ATOM 5636 O O . GLY A 1 719 ? -12.414 -30.156 -30.109 1 97.5 719 GLY A O 1
ATOM 5637 N N . PHE A 1 720 ? -12.023 -31.906 -28.672 1 97.69 720 PHE A N 1
ATOM 5638 C CA . PHE A 1 720 ? -13.398 -32.094 -28.25 1 97.69 720 PHE A CA 1
ATOM 5639 C C . PHE A 1 720 ? -13.539 -31.938 -26.734 1 97.69 720 PHE A C 1
ATOM 5641 O O . PHE A 1 720 ? -12.609 -32.25 -25.984 1 97.69 720 PHE A O 1
ATOM 5648 N N . GLU A 1 721 ? -14.672 -31.422 -26.375 1 98 721 GLU A N 1
ATOM 5649 C CA . GLU A 1 721 ? -15.039 -31.312 -24.969 1 98 721 GLU A CA 1
ATOM 5650 C C . GLU A 1 721 ? -16.391 -31.969 -24.703 1 98 721 GLU A C 1
ATOM 5652 O O . GLU A 1 721 ? -17.312 -31.859 -25.531 1 98 721 GLU A O 1
ATOM 5657 N N . LEU A 1 722 ? -16.453 -32.656 -23.609 1 97.62 722 LEU A N 1
ATOM 5658 C CA . LEU A 1 722 ? -17.688 -33.312 -23.203 1 97.62 722 LEU A CA 1
ATOM 5659 C C . LEU A 1 722 ? -17.953 -33.156 -21.719 1 97.62 722 LEU A C 1
ATOM 5661 O O . LEU A 1 722 ? -17.047 -33.344 -20.906 1 97.62 722 LEU A O 1
ATOM 5665 N N . SER A 1 723 ? -19.094 -32.75 -21.406 1 96.88 723 SER A N 1
ATOM 5666 C CA . SER A 1 723 ? -19.578 -32.719 -20.031 1 96.88 723 SER A CA 1
ATOM 5667 C C . SER A 1 723 ? -20.859 -33.5 -19.875 1 96.88 723 SER A C 1
ATOM 5669 O O . SER A 1 723 ? -21.875 -33.219 -20.531 1 96.88 723 SER A O 1
ATOM 5671 N N . LEU A 1 724 ? -20.828 -34.531 -19.062 1 97.25 724 LEU A N 1
ATOM 5672 C CA . LEU A 1 724 ? -21.969 -35.406 -18.781 1 97.25 724 LEU A CA 1
ATOM 5673 C C . LEU A 1 724 ? -22.344 -35.344 -17.297 1 97.25 724 LEU A C 1
ATOM 5675 O O . LEU A 1 724 ? -21.516 -35.688 -16.438 1 97.25 724 LEU A O 1
ATOM 5679 N N . GLY A 1 725 ? -23.578 -34.906 -17.078 1 96.25 725 GLY A N 1
ATOM 5680 C CA . GLY A 1 725 ? -24.016 -34.812 -15.703 1 96.25 725 GLY A CA 1
ATOM 5681 C C . GLY A 1 725 ? -25.234 -35.656 -15.406 1 96.25 725 GLY A C 1
ATOM 5682 O O . GLY A 1 725 ? -26.141 -35.781 -16.25 1 96.25 725 GLY A O 1
ATOM 5683 N N . TRP A 1 726 ? -25.188 -36.312 -14.281 1 96.75 726 TRP A N 1
ATOM 5684 C CA . TRP A 1 726 ? -26.312 -37.094 -13.773 1 96.75 726 TRP A CA 1
ATOM 5685 C C . TRP A 1 726 ? -26.688 -36.656 -12.359 1 96.75 726 TRP A C 1
ATOM 5687 O O . TRP A 1 726 ? -25.812 -36.469 -11.508 1 96.75 726 TRP A O 1
ATOM 5697 N N . LYS A 1 727 ? -27.891 -36.406 -12.148 1 94.31 727 LYS A N 1
ATOM 5698 C CA . LYS A 1 727 ? -28.406 -36.094 -10.82 1 94.31 727 LYS A CA 1
ATOM 5699 C C . LYS A 1 727 ? -29.734 -36.781 -10.578 1 94.31 727 LYS A C 1
ATOM 5701 O O . LYS A 1 727 ? -30.594 -36.812 -11.453 1 94.31 727 LYS A O 1
ATOM 5706 N N . ASP A 1 728 ? -29.859 -37.375 -9.406 1 93.75 728 ASP A N 1
ATOM 5707 C CA . ASP A 1 728 ? -31.109 -38.062 -9.07 1 93.75 728 ASP A CA 1
ATOM 5708 C C . ASP A 1 728 ? -31.312 -38.125 -7.559 1 93.75 728 ASP A C 1
ATOM 5710 O O . ASP A 1 728 ? -30.406 -37.781 -6.789 1 93.75 728 ASP A O 1
ATOM 5714 N N . GLN A 1 729 ? -32.531 -38.344 -7.211 1 92.44 729 GLN A N 1
ATOM 5715 C CA . GLN A 1 729 ? -32.906 -38.438 -5.801 1 92.44 729 GLN A CA 1
ATOM 5716 C C . GLN A 1 729 ? -33.906 -39.562 -5.566 1 92.44 729 GLN A C 1
ATOM 5718 O O . GLN A 1 729 ? -34.875 -39.75 -6.324 1 92.44 729 GLN A O 1
ATOM 5723 N N . VAL A 1 730 ? -33.594 -40.438 -4.625 1 93 730 VAL A N 1
ATOM 5724 C CA . VAL A 1 730 ? -34.5 -41.469 -4.156 1 93 730 VAL A CA 1
ATOM 5725 C C . VAL A 1 730 ? -34.844 -41.25 -2.68 1 93 730 VAL A C 1
ATOM 5727 O O . VAL A 1 730 ? -34.031 -41.594 -1.809 1 93 730 VAL A O 1
ATOM 5730 N N . SER A 1 731 ? -35.844 -40.812 -2.369 1 89.56 731 SER A N 1
ATOM 5731 C CA . SER A 1 731 ? -36.219 -40.438 -1.012 1 89.56 731 SER A CA 1
ATOM 5732 C C . SER A 1 731 ? -35.25 -39.406 -0.415 1 89.56 731 SER A C 1
ATOM 5734 O O . SER A 1 731 ? -35.031 -38.344 -0.99 1 89.56 731 SER A O 1
ATOM 5736 N N . ASP A 1 732 ? -34.594 -40 0.626 1 88.75 732 ASP A N 1
ATOM 5737 C CA . ASP A 1 732 ? -33.719 -39.094 1.311 1 88.75 732 ASP A CA 1
ATOM 5738 C C . ASP A 1 732 ? -32.312 -39.156 0.722 1 88.75 732 ASP A C 1
ATOM 5740 O O . ASP A 1 732 ? -31.422 -38.375 1.119 1 88.75 732 ASP A O 1
ATOM 5744 N N . PHE A 1 733 ? -32.125 -39.969 -0.211 1 93.94 733 PHE A N 1
ATOM 5745 C CA . PHE A 1 733 ? -30.797 -40.156 -0.789 1 93.94 733 PHE A CA 1
ATOM 5746 C C . PHE A 1 733 ? -30.656 -39.406 -2.111 1 93.94 733 PHE A C 1
ATOM 5748 O O . PHE A 1 733 ? -31.344 -39.75 -3.086 1 93.94 733 PHE A O 1
ATOM 5755 N N . LYS A 1 734 ? -29.922 -38.375 -2.131 1 94.81 734 LYS A N 1
ATOM 5756 C CA . LYS A 1 734 ? -29.578 -37.656 -3.346 1 94.81 734 LYS A CA 1
ATOM 5757 C C . LYS A 1 734 ? -28.188 -38.062 -3.848 1 94.81 734 LYS A C 1
ATOM 5759 O O . LYS A 1 734 ? -27.266 -38.25 -3.053 1 94.81 734 LYS A O 1
ATOM 5764 N N . TYR A 1 735 ? -28 -38.281 -5.07 1 95.12 735 TYR A N 1
ATOM 5765 C CA . TYR A 1 735 ? -26.688 -38.625 -5.613 1 95.12 735 TYR A CA 1
ATOM 5766 C C . TYR A 1 735 ? -26.5 -38.031 -7.008 1 95.12 735 TYR A C 1
ATOM 5768 O O . TYR A 1 735 ? -27.484 -37.719 -7.695 1 95.12 735 TYR A O 1
ATOM 5776 N N . GLY A 1 736 ? -25.344 -37.812 -7.34 1 95.81 736 GLY A N 1
ATOM 5777 C CA . GLY A 1 736 ? -25.016 -37.219 -8.633 1 95.81 736 GLY A CA 1
ATOM 5778 C C . GLY A 1 736 ? -23.609 -37.562 -9.094 1 95.81 736 GLY A C 1
ATOM 5779 O O . GLY A 1 736 ? -22.781 -38.031 -8.305 1 95.81 736 GLY A O 1
ATOM 5780 N N . ALA A 1 737 ? -23.375 -37.438 -10.375 1 96.94 737 ALA A N 1
ATOM 5781 C CA . ALA A 1 737 ? -22.078 -37.656 -11.016 1 96.94 737 ALA A CA 1
ATOM 5782 C C . ALA A 1 737 ? -21.844 -36.656 -12.141 1 96.94 737 ALA A C 1
ATOM 5784 O O . ALA A 1 737 ? -22.781 -36.312 -12.875 1 96.94 737 ALA A O 1
ATOM 5785 N N . LEU A 1 738 ? -20.688 -36.125 -12.195 1 96.62 738 LEU A N 1
ATOM 5786 C CA . LEU A 1 738 ? -20.281 -35.25 -13.266 1 96.62 738 LEU A CA 1
ATOM 5787 C C . LEU A 1 738 ? -18.984 -35.688 -13.914 1 96.62 738 LEU A C 1
ATOM 5789 O O . LEU A 1 738 ? -17.969 -35.875 -13.234 1 96.62 738 LEU A O 1
ATOM 5793 N N . LEU A 1 739 ? -19.047 -35.938 -15.172 1 97.81 739 LEU A N 1
ATOM 5794 C CA . LEU A 1 739 ? -17.891 -36.375 -15.961 1 97.81 739 LEU A CA 1
ATOM 5795 C C . LEU A 1 739 ? -17.5 -35.281 -16.969 1 97.81 739 LEU A C 1
ATOM 5797 O O . LEU A 1 739 ? -18.344 -34.812 -17.734 1 97.81 739 LEU A O 1
ATOM 5801 N N . ASN A 1 740 ? -16.266 -34.844 -16.938 1 97.69 740 ASN A N 1
ATOM 5802 C CA . ASN A 1 740 ? -15.703 -33.906 -17.906 1 97.69 740 ASN A CA 1
ATOM 5803 C C . ASN A 1 740 ? -14.555 -34.531 -18.688 1 97.69 740 ASN A C 1
ATOM 5805 O O . ASN A 1 740 ? -13.664 -35.156 -18.109 1 97.69 740 ASN A O 1
ATOM 5809 N N . ILE A 1 741 ? -14.609 -34.312 -19.953 1 98.12 741 ILE A N 1
ATOM 5810 C CA . ILE A 1 741 ? -13.547 -34.812 -20.828 1 98.12 741 ILE A CA 1
ATOM 5811 C C . ILE A 1 741 ? -13.102 -33.719 -21.766 1 98.12 741 ILE A C 1
ATOM 5813 O O . ILE A 1 741 ? -13.93 -32.969 -22.312 1 98.12 741 ILE A O 1
ATOM 5817 N N . THR A 1 742 ? -11.852 -33.562 -21.938 1 97.94 742 THR A N 1
ATOM 5818 C CA . THR A 1 742 ? -11.266 -32.625 -22.891 1 97.94 742 THR A CA 1
ATOM 5819 C C . THR A 1 742 ? -10.164 -33.281 -23.703 1 97.94 742 THR A C 1
ATOM 5821 O O . THR A 1 742 ? -9.297 -33.969 -23.156 1 97.94 742 THR A O 1
ATOM 5824 N N . THR A 1 743 ? -10.203 -33.094 -24.969 1 98 743 THR A N 1
ATOM 5825 C CA . THR A 1 743 ? -9.102 -33.531 -25.828 1 98 743 THR A CA 1
ATOM 5826 C C . THR A 1 743 ? -8.398 -32.344 -26.453 1 98 743 THR A C 1
ATOM 5828 O O . THR A 1 743 ? -8.977 -31.25 -26.562 1 98 743 THR A O 1
ATOM 5831 N N . LEU A 1 744 ? -7.137 -32.5 -26.797 1 96.44 744 LEU A N 1
ATOM 5832 C CA . LEU A 1 744 ? -6.336 -31.422 -27.328 1 96.44 744 LEU A CA 1
ATOM 5833 C C . LEU A 1 744 ? -5.301 -31.938 -28.328 1 96.44 744 LEU A C 1
ATOM 5835 O O . LEU A 1 744 ? -4.605 -32.906 -28.062 1 96.44 744 LEU A O 1
ATOM 5839 N N . SER A 1 745 ? -5.277 -31.312 -29.422 1 96.25 745 SER A N 1
ATOM 5840 C CA . SER A 1 745 ? -4.211 -31.484 -30.406 1 96.25 745 SER A CA 1
ATOM 5841 C C . SER A 1 745 ? -3.529 -30.156 -30.734 1 96.25 745 SER A C 1
ATOM 5843 O O . SER A 1 745 ? -4.168 -29.234 -31.219 1 96.25 745 SER A O 1
ATOM 5845 N N . ASN A 1 746 ? -2.309 -30.156 -30.438 1 95.44 746 ASN A N 1
ATOM 5846 C CA . ASN A 1 746 ? -1.497 -28.969 -30.672 1 95.44 746 ASN A CA 1
ATOM 5847 C C . ASN A 1 746 ? -0.557 -29.172 -31.859 1 95.44 746 ASN A C 1
ATOM 5849 O O . ASN A 1 746 ? 0.025 -30.234 -32.031 1 95.44 746 ASN A O 1
ATOM 5853 N N . LYS A 1 747 ? -0.415 -28.078 -32.719 1 96.25 747 LYS A N 1
ATOM 5854 C CA . LYS A 1 747 ? 0.469 -28.172 -33.875 1 96.25 747 LYS A CA 1
ATOM 5855 C C . LYS A 1 747 ? 1.092 -26.812 -34.188 1 96.25 747 LYS A C 1
ATOM 5857 O O . LYS A 1 747 ? 0.421 -25.781 -34.125 1 96.25 747 LYS A O 1
ATOM 5862 N N . VAL A 1 748 ? 2.359 -26.906 -34.594 1 95.38 748 VAL A N 1
ATOM 5863 C CA . VAL A 1 748 ? 3.059 -25.719 -35.094 1 95.38 748 VAL A CA 1
ATOM 5864 C C . VAL A 1 748 ? 2.953 -25.656 -36.625 1 95.38 748 VAL A C 1
ATOM 5866 O O . VAL A 1 748 ? 3.426 -26.547 -37.312 1 95.38 748 VAL A O 1
ATOM 5869 N N . LEU A 1 749 ? 2.467 -24.547 -37.156 1 95.38 749 LEU A N 1
ATOM 5870 C CA . LEU A 1 749 ? 2.186 -24.438 -38.562 1 95.38 749 LEU A CA 1
ATOM 5871 C C . LEU A 1 749 ? 3.322 -23.734 -39.312 1 95.38 749 LEU A C 1
ATOM 5873 O O . LEU A 1 749 ? 3.607 -24.031 -40.469 1 95.38 749 LEU A O 1
ATOM 5877 N N . SER A 1 750 ? 3.922 -22.781 -38.625 1 92.81 750 SER A N 1
ATOM 5878 C CA . SER A 1 750 ? 5.035 -22.062 -39.25 1 92.81 750 SER A CA 1
ATOM 5879 C C . SER A 1 750 ? 5.988 -21.516 -38.188 1 92.81 750 SER A C 1
ATOM 5881 O O . SER A 1 750 ? 5.582 -21.234 -37.062 1 92.81 750 SER A O 1
ATOM 5883 N N . LEU A 1 751 ? 7.23 -21.406 -38.625 1 89.38 751 LEU A N 1
ATOM 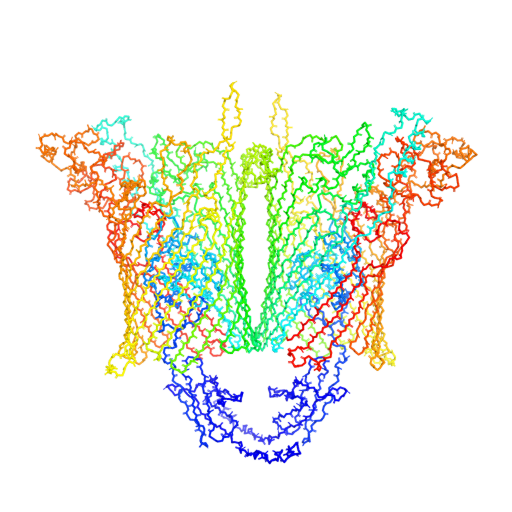5884 C CA . LEU A 1 751 ? 8.289 -20.781 -37.844 1 89.38 751 LEU A CA 1
ATOM 5885 C C . LEU A 1 751 ? 9.023 -19.734 -38.656 1 89.38 751 LEU A C 1
ATOM 5887 O O . LEU A 1 751 ? 9.25 -19.922 -39.844 1 89.38 751 LEU A O 1
ATOM 5891 N N . GLY A 1 752 ? 9.234 -18.703 -38.062 1 81.44 752 GLY A N 1
ATOM 5892 C CA . GLY A 1 752 ? 9.844 -17.578 -38.75 1 81.44 752 GLY A CA 1
ATOM 5893 C C . GLY A 1 752 ? 11.227 -17.891 -39.281 1 81.44 752 GLY A C 1
ATOM 5894 O O . GLY A 1 752 ? 11.883 -18.828 -38.844 1 81.44 752 GLY A O 1
ATOM 5895 N N . TYR A 1 753 ? 11.625 -17.016 -40.219 1 78.69 753 TYR A N 1
ATOM 5896 C CA . TYR A 1 753 ? 12.945 -16.984 -40.844 1 78.69 753 TYR A CA 1
ATOM 5897 C C . TYR A 1 753 ? 13.289 -18.328 -41.469 1 78.69 753 TYR A C 1
ATOM 5899 O O . TYR A 1 753 ? 14.445 -18.75 -41.438 1 78.69 753 TYR A O 1
ATOM 5907 N N . GLU A 1 754 ? 12.305 -19.031 -41.75 1 76.75 754 GLU A N 1
ATOM 5908 C CA . GLU A 1 754 ? 12.406 -20.312 -42.438 1 76.75 754 GLU A CA 1
ATOM 5909 C C . GLU A 1 754 ? 13.172 -21.328 -41.594 1 76.75 754 GLU A C 1
ATOM 5911 O O . GLU A 1 754 ? 13.914 -22.156 -42.125 1 76.75 754 GLU A O 1
ATOM 5916 N N . LYS A 1 755 ? 13.102 -21.125 -40.375 1 82.56 755 LYS A N 1
ATOM 5917 C CA . LYS A 1 755 ? 13.695 -22.141 -39.531 1 82.56 755 LYS A CA 1
ATOM 5918 C C . LYS A 1 755 ? 12.891 -23.438 -39.562 1 82.56 755 LYS A C 1
ATOM 5920 O O . LYS A 1 755 ? 11.664 -23.406 -39.406 1 82.56 755 LYS A O 1
ATOM 5925 N N . PRO A 1 756 ? 13.648 -24.438 -39.781 1 85.38 756 PRO A N 1
ATOM 5926 C CA . PRO A 1 756 ? 12.906 -25.703 -39.844 1 85.38 756 PRO A CA 1
ATOM 5927 C C . PRO A 1 756 ? 12.516 -26.25 -38.469 1 85.38 756 PRO A C 1
ATOM 5929 O O . PRO A 1 756 ? 11.562 -27.031 -38.375 1 85.38 756 PRO A O 1
ATOM 5932 N N . PHE A 1 757 ? 13.266 -25.922 -37.469 1 91.31 757 PHE A N 1
ATOM 5933 C CA . PHE A 1 757 ? 12.961 -26.391 -36.125 1 91.31 757 PHE A CA 1
ATOM 5934 C C . PHE A 1 757 ? 13.656 -25.531 -35.094 1 91.31 757 PHE A C 1
ATOM 5936 O O . PHE A 1 757 ? 14.508 -24.719 -35.406 1 91.31 757 PHE A O 1
ATOM 5943 N N . ILE A 1 758 ? 13.211 -25.609 -33.844 1 89.62 758 ILE A N 1
ATOM 5944 C CA . ILE A 1 758 ? 13.836 -25.016 -32.688 1 89.62 758 ILE A CA 1
ATOM 5945 C C . ILE A 1 758 ? 14.102 -26.094 -31.641 1 89.62 758 ILE A C 1
ATOM 5947 O O . ILE A 1 758 ? 13.195 -26.812 -31.234 1 89.62 758 ILE A O 1
ATOM 5951 N N . ASP A 1 759 ? 15.336 -26.156 -31.188 1 91.56 759 ASP A N 1
ATOM 5952 C CA . ASP A 1 759 ? 15.719 -27.109 -30.156 1 91.56 759 ASP A CA 1
ATOM 5953 C C . ASP A 1 759 ? 15.719 -26.469 -28.766 1 91.56 759 ASP A C 1
ATOM 5955 O O . ASP A 1 759 ? 16.094 -25.297 -28.625 1 91.56 759 ASP A O 1
ATOM 5959 N N . SER A 1 760 ? 15.258 -27.188 -27.828 1 92.19 760 SER A N 1
ATOM 5960 C CA . SER A 1 760 ? 15.312 -26.781 -26.422 1 92.19 760 SER A CA 1
ATOM 5961 C C . SER A 1 760 ? 15.406 -27.984 -25.5 1 92.19 760 SER A C 1
ATOM 5963 O O . SER A 1 760 ? 14.43 -28.734 -25.344 1 92.19 760 SER A O 1
ATOM 5965 N N . GLY A 1 761 ? 16.516 -28.172 -24.906 1 92.38 761 GLY A N 1
ATOM 5966 C CA . GLY A 1 761 ? 16.703 -29.312 -24.031 1 92.38 761 GLY A CA 1
ATOM 5967 C C . GLY A 1 761 ? 16.484 -30.641 -24.734 1 92.38 761 GLY A C 1
ATOM 5968 O O . GLY A 1 761 ? 17.125 -30.922 -25.75 1 92.38 761 GLY A O 1
ATOM 5969 N N . GLN A 1 762 ? 15.5 -31.391 -24.188 1 95.5 762 GLN A N 1
ATOM 5970 C CA . GLN A 1 762 ? 15.203 -32.719 -24.688 1 95.5 762 GLN A CA 1
ATOM 5971 C C . GLN A 1 762 ? 14.164 -32.656 -25.812 1 95.5 762 GLN A C 1
ATOM 5973 O O . GLN A 1 762 ? 13.734 -33.688 -26.328 1 95.5 762 GLN A O 1
ATOM 5978 N N . ALA A 1 763 ? 13.828 -31.453 -26.156 1 96.75 763 ALA A N 1
ATOM 5979 C CA . ALA A 1 763 ? 12.695 -31.328 -27.062 1 96.75 763 ALA A CA 1
ATOM 5980 C C . ALA A 1 763 ? 13.102 -30.578 -28.344 1 96.75 763 ALA A C 1
ATOM 5982 O O . ALA A 1 763 ? 14.094 -29.844 -28.344 1 96.75 763 ALA A O 1
ATOM 5983 N N . ARG A 1 764 ? 12.438 -30.844 -29.484 1 95.5 764 ARG A N 1
ATOM 5984 C CA . ARG A 1 764 ? 12.531 -30.156 -30.766 1 95.5 764 ARG A CA 1
ATOM 5985 C C . ARG A 1 764 ? 11.148 -29.781 -31.297 1 95.5 764 ARG A C 1
ATOM 5987 O O . ARG A 1 764 ? 10.281 -30.641 -31.438 1 95.5 764 ARG A O 1
ATOM 5994 N N . THR A 1 765 ? 10.961 -28.516 -31.438 1 94.56 765 THR A N 1
ATOM 5995 C CA . THR A 1 765 ? 9.742 -28.031 -32.062 1 94.56 765 THR A CA 1
ATOM 5996 C C . THR A 1 765 ? 9.922 -27.922 -33.594 1 94.56 765 THR A C 1
ATOM 5998 O O . THR A 1 765 ? 10.758 -27.141 -34.062 1 94.56 765 THR A O 1
ATOM 6001 N N . ARG A 1 766 ? 9.102 -28.703 -34.344 1 94.31 766 ARG A N 1
ATOM 6002 C CA . ARG A 1 766 ? 9.227 -28.703 -35.781 1 94.31 766 ARG A CA 1
ATOM 6003 C C . ARG A 1 766 ? 7.914 -28.312 -36.438 1 94.31 766 ARG A C 1
ATOM 6005 O O . ARG A 1 766 ? 6.863 -28.312 -35.812 1 94.31 766 ARG A O 1
ATOM 6012 N N . LEU A 1 767 ? 8.016 -28.078 -37.719 1 93.94 767 LEU A N 1
ATOM 6013 C CA . LEU A 1 767 ? 6.824 -27.75 -38.531 1 93.94 767 LEU A CA 1
ATOM 6014 C C . LEU A 1 767 ? 5.902 -28.969 -38.625 1 93.94 767 LEU A C 1
ATOM 6016 O O . LEU A 1 767 ? 6.363 -30.094 -38.812 1 93.94 767 LEU A O 1
ATOM 6020 N N . ASN A 1 768 ? 4.68 -28.672 -38.344 1 93 768 ASN A N 1
ATOM 6021 C CA . ASN A 1 768 ? 3.588 -29.625 -38.469 1 93 768 ASN A CA 1
ATOM 6022 C C . ASN A 1 768 ? 3.648 -30.688 -37.375 1 93 768 ASN A C 1
ATOM 6024 O O . ASN A 1 768 ? 3.061 -31.766 -37.5 1 93 768 ASN A O 1
ATOM 6028 N N . GLY A 1 769 ? 4.402 -30.516 -36.438 1 95.06 769 GLY A N 1
ATOM 6029 C CA . GLY A 1 769 ? 4.422 -31.344 -35.219 1 95.06 769 GLY A CA 1
ATOM 6030 C C . GLY A 1 769 ? 3.959 -30.594 -34 1 95.06 769 GLY A C 1
ATOM 6031 O O . GLY A 1 769 ? 3.736 -29.375 -34.031 1 95.06 769 GLY A O 1
ATOM 6032 N N . PRO A 1 770 ? 3.779 -31.375 -32.938 1 95.94 770 PRO A N 1
ATOM 6033 C CA . PRO A 1 770 ? 3.416 -30.688 -31.703 1 95.94 770 PRO A CA 1
ATOM 6034 C C . PRO A 1 770 ? 4.555 -29.844 -31.141 1 95.94 770 PRO A C 1
ATOM 6036 O O . PRO A 1 770 ? 5.727 -30.141 -31.391 1 95.94 770 PRO A O 1
ATOM 6039 N N . LEU A 1 771 ? 4.203 -28.844 -30.391 1 94.88 771 LEU A N 1
ATOM 6040 C CA . LEU A 1 771 ? 5.184 -28.016 -29.672 1 94.88 771 LEU A CA 1
ATOM 6041 C C . LEU A 1 771 ? 5.949 -28.859 -28.656 1 94.88 771 LEU A C 1
ATOM 6043 O O . LEU A 1 771 ? 5.355 -29.656 -27.938 1 94.88 771 LEU A O 1
ATOM 6047 N N . ALA A 1 772 ? 7.32 -28.766 -28.688 1 96.5 772 ALA A N 1
ATOM 6048 C CA . ALA A 1 772 ? 8.211 -29.359 -27.688 1 96.5 772 ALA A CA 1
ATOM 6049 C C . ALA A 1 772 ? 8.164 -30.891 -27.766 1 96.5 772 ALA A C 1
ATOM 6051 O O . ALA A 1 772 ? 8.148 -31.562 -26.719 1 96.5 772 ALA A O 1
ATOM 6052 N N . GLU A 1 773 ? 8.094 -31.422 -28.906 1 97.12 773 GLU A N 1
ATOM 6053 C CA . GLU A 1 773 ? 8.148 -32.875 -29.062 1 97.12 773 GLU A CA 1
ATOM 6054 C C . GLU A 1 773 ? 9.508 -33.406 -28.641 1 97.12 773 GLU A C 1
ATOM 6056 O O . GLU A 1 773 ? 10.547 -32.812 -28.922 1 97.12 773 GLU A O 1
ATOM 6061 N N . PHE A 1 774 ? 9.445 -34.562 -27.984 1 98.06 774 PHE A N 1
ATOM 6062 C CA . PHE A 1 774 ? 10.703 -35.125 -27.5 1 98.06 774 PHE A CA 1
ATOM 6063 C C . PHE A 1 774 ? 11.555 -35.625 -28.656 1 98.06 774 PHE A C 1
ATOM 6065 O O . PHE A 1 774 ? 11.07 -36.406 -29.484 1 98.06 774 PHE A O 1
ATOM 6072 N N . PHE A 1 775 ? 12.781 -35.188 -28.719 1 97.81 775 PHE A N 1
ATOM 6073 C CA . PHE A 1 775 ? 13.789 -35.562 -29.703 1 97.81 775 PHE A CA 1
ATOM 6074 C C . PHE A 1 775 ? 15.016 -36.156 -29.016 1 97.81 775 PHE A C 1
ATOM 6076 O O . PHE A 1 775 ? 15.922 -35.406 -28.625 1 97.81 775 PHE A O 1
ATOM 6083 N N . LEU A 1 776 ? 15 -37.531 -29.016 1 97.88 776 LEU A N 1
ATOM 6084 C CA . LEU A 1 776 ? 15.945 -38.25 -28.141 1 97.88 776 LEU A CA 1
ATOM 6085 C C . LEU A 1 776 ? 16.672 -39.344 -28.906 1 97.88 776 LEU A C 1
ATOM 6087 O O . LEU A 1 776 ? 16.266 -39.719 -30.016 1 97.88 776 LEU A O 1
ATOM 6091 N N . TYR A 1 777 ? 17.828 -39.812 -28.25 1 96.81 777 TYR A N 1
ATOM 6092 C CA . TYR A 1 777 ? 18.438 -41.031 -28.75 1 96.81 777 TYR A CA 1
ATOM 6093 C C . TYR A 1 777 ? 17.562 -42.219 -28.469 1 96.81 777 TYR A C 1
ATOM 6095 O O . TYR A 1 777 ? 17.172 -42.5 -27.328 1 96.81 777 TYR A O 1
ATOM 6103 N N . LYS A 1 778 ? 17.219 -42.875 -29.469 1 96.44 778 LYS A N 1
ATOM 6104 C CA . LYS A 1 778 ? 16.438 -44.094 -29.297 1 96.44 778 LYS A CA 1
ATOM 6105 C C . LYS A 1 778 ? 17.344 -45.281 -28.953 1 96.44 778 LYS A C 1
ATOM 6107 O O . LYS A 1 778 ? 18.422 -45.438 -29.516 1 96.44 778 LYS A O 1
ATOM 6112 N N . THR A 1 779 ? 16.844 -46.156 -28.078 1 96.5 779 THR A N 1
ATOM 6113 C CA . THR A 1 779 ? 17.656 -47.281 -27.609 1 96.5 779 THR A CA 1
ATOM 6114 C C . THR A 1 779 ? 16.922 -48.625 -27.828 1 96.5 779 THR A C 1
ATOM 6116 O O . THR A 1 779 ? 15.703 -48.625 -27.984 1 96.5 779 THR A O 1
ATOM 6119 N N . ASP A 1 780 ? 17.688 -49.625 -27.969 1 94.94 780 ASP A N 1
ATOM 6120 C CA . ASP A 1 780 ? 17.156 -50.969 -28.109 1 94.94 780 ASP A CA 1
ATOM 6121 C C . ASP A 1 780 ? 17.766 -51.906 -27.062 1 94.94 780 ASP A C 1
ATOM 6123 O O . ASP A 1 780 ? 18.375 -52.938 -27.406 1 94.94 780 ASP A O 1
ATOM 6127 N N . GLY A 1 781 ? 17.594 -51.562 -25.797 1 94.5 781 GLY A N 1
ATOM 6128 C CA . GLY A 1 781 ? 18.094 -52.344 -24.688 1 94.5 781 GLY A CA 1
ATOM 6129 C C . GLY A 1 781 ? 19.578 -52.156 -24.422 1 94.5 781 GLY A C 1
ATOM 6130 O O . GLY A 1 781 ? 20.094 -51.031 -24.578 1 94.5 781 GLY A O 1
ATOM 6131 N N . ILE A 1 782 ? 20.219 -53.219 -23.844 1 96.94 782 ILE A N 1
ATOM 6132 C CA . ILE A 1 782 ? 21.641 -53.219 -23.562 1 96.94 782 ILE A CA 1
ATOM 6133 C C . ILE A 1 782 ? 22.297 -54.438 -24.219 1 96.94 782 ILE A C 1
ATOM 6135 O O . ILE A 1 782 ? 21.609 -55.375 -24.578 1 96.94 782 ILE A O 1
ATOM 6139 N N . PHE A 1 783 ? 23.625 -54.344 -24.438 1 97.12 783 PHE A N 1
ATOM 6140 C CA . PHE A 1 783 ? 24.359 -55.469 -24.969 1 97.12 783 PHE A CA 1
ATOM 6141 C C . PHE A 1 783 ? 24.531 -56.562 -23.906 1 97.12 783 PHE A C 1
ATOM 6143 O O . PHE A 1 783 ? 25.172 -56.344 -22.875 1 97.12 783 PHE A O 1
ATOM 6150 N N . LYS A 1 784 ? 24.062 -57.719 -24.188 1 95.25 784 LYS A N 1
ATOM 6151 C CA . LYS A 1 784 ? 24.094 -58.781 -23.203 1 95.25 784 LYS A CA 1
ATOM 6152 C C . LYS A 1 784 ? 25.078 -59.875 -23.625 1 95.25 784 LYS A C 1
ATOM 6154 O O . LYS A 1 784 ? 25.562 -60.656 -22.781 1 95.25 784 LYS A O 1
ATOM 6159 N N . THR A 1 785 ? 25.375 -59.906 -25.031 1 95 785 THR A N 1
ATOM 6160 C CA . THR A 1 785 ? 26.297 -60.938 -25.547 1 95 785 THR A CA 1
ATOM 6161 C C . THR A 1 785 ? 27.312 -60.312 -26.484 1 95 785 THR A C 1
ATOM 6163 O O . THR A 1 785 ? 27.094 -59.25 -27.047 1 95 785 THR A O 1
ATOM 6166 N N . GLN A 1 786 ? 28.375 -61.094 -26.594 1 95.12 786 GLN A N 1
ATOM 6167 C CA . GLN A 1 786 ? 29.406 -60.656 -27.516 1 95.12 786 GLN A CA 1
ATOM 6168 C C . GLN A 1 786 ? 28.891 -60.688 -28.953 1 95.12 786 GLN A C 1
ATOM 6170 O O . GLN A 1 786 ? 29.281 -59.844 -29.766 1 95.12 786 GLN A O 1
ATOM 6175 N N . GLU A 1 787 ? 28.047 -61.562 -29.188 1 96.38 787 GLU A N 1
ATOM 6176 C CA . GLU A 1 787 ? 27.453 -61.656 -30.516 1 96.38 787 GLU A CA 1
ATOM 6177 C C . GLU A 1 787 ? 26.703 -60.375 -30.875 1 96.38 787 GLU A C 1
ATOM 6179 O O . GLU A 1 787 ? 26.781 -59.906 -32 1 96.38 787 GLU A O 1
ATOM 6184 N N . GLN A 1 788 ? 26 -59.906 -29.906 1 96 788 GLN A N 1
ATOM 6185 C CA . GLN A 1 788 ? 25.281 -58.656 -30.141 1 96 788 GLN A CA 1
ATOM 6186 C C . GLN A 1 788 ? 26.234 -57.5 -30.484 1 96 788 GLN A C 1
ATOM 6188 O O . GLN A 1 788 ? 25.938 -56.688 -31.328 1 96 788 GLN A O 1
ATOM 6193 N N . ILE A 1 789 ? 27.344 -57.375 -29.922 1 96.75 789 ILE A N 1
ATOM 6194 C CA . ILE A 1 789 ? 28.344 -56.344 -30.156 1 96.75 789 ILE A CA 1
ATOM 6195 C C . ILE A 1 789 ? 28.953 -56.531 -31.547 1 96.75 789 ILE A C 1
ATOM 6197 O O . ILE A 1 789 ? 29.141 -55.531 -32.281 1 96.75 789 ILE A O 1
ATOM 6201 N N . ASP A 1 790 ? 29.25 -57.844 -31.828 1 95.56 790 ASP A N 1
ATOM 6202 C CA . ASP A 1 790 ? 29.859 -58.156 -33.125 1 95.56 790 ASP A CA 1
ATOM 6203 C C . ASP A 1 790 ? 28.906 -57.781 -34.281 1 95.56 790 ASP A C 1
ATOM 6205 O O . ASP A 1 790 ? 29.344 -57.375 -35.344 1 95.56 790 ASP A O 1
ATOM 6209 N N . ASN A 1 791 ? 27.625 -57.906 -33.969 1 95.5 791 ASN A N 1
ATOM 6210 C CA . ASN A 1 791 ? 26.609 -57.656 -35 1 95.5 791 ASN A CA 1
ATOM 6211 C C . ASN A 1 791 ? 26.188 -56.188 -35 1 95.5 791 ASN A C 1
ATOM 6213 O O . ASN A 1 791 ? 25.328 -55.781 -35.781 1 95.5 791 ASN A O 1
ATOM 6217 N N . TYR A 1 792 ? 26.656 -55.375 -34.031 1 96.44 792 TYR A N 1
ATOM 6218 C CA . TYR A 1 792 ? 26.391 -53.969 -33.969 1 96.44 792 TYR A CA 1
ATOM 6219 C C . TYR A 1 792 ? 27.234 -53.219 -35 1 96.44 792 TYR A C 1
ATOM 6221 O O . TYR A 1 792 ? 28.234 -52.562 -34.656 1 96.44 792 TYR A O 1
ATOM 6229 N N . VAL A 1 793 ? 26.875 -53.344 -36.281 1 95.94 793 VAL A N 1
ATOM 6230 C CA . VAL A 1 793 ? 27.562 -52.812 -37.438 1 95.94 793 VAL A CA 1
ATOM 6231 C C . VAL A 1 793 ? 26.562 -52.188 -38.406 1 95.94 793 VAL A C 1
ATOM 6233 O O . VAL A 1 793 ? 25.359 -52.5 -38.344 1 95.94 793 VAL A O 1
ATOM 6236 N N . THR A 1 794 ? 26.969 -51.344 -39.125 1 95.31 794 THR A N 1
ATOM 6237 C CA . THR A 1 794 ? 26.125 -50.75 -40.188 1 95.31 794 THR A CA 1
ATOM 6238 C C . THR A 1 794 ? 25.75 -51.781 -41.219 1 95.31 794 THR A C 1
ATOM 6240 O O . THR A 1 794 ? 26.312 -52.875 -41.25 1 95.31 794 THR A O 1
ATOM 6243 N N . PRO A 1 795 ? 24.812 -51.438 -42.062 1 92.69 795 PRO A N 1
ATOM 6244 C CA . PRO A 1 795 ? 24.469 -52.375 -43.156 1 92.69 795 PRO A CA 1
ATOM 6245 C C . PRO A 1 795 ? 25.672 -52.719 -44.031 1 92.69 795 PRO A C 1
ATOM 6247 O O . PRO A 1 795 ? 25.719 -53.781 -44.625 1 92.69 795 PRO A O 1
ATOM 6250 N N . ASP A 1 796 ? 26.672 -51.844 -44.062 1 93.19 796 ASP A N 1
ATOM 6251 C CA . ASP A 1 796 ? 27.859 -52.062 -44.875 1 93.19 796 ASP A CA 1
ATOM 6252 C C . ASP A 1 796 ? 28.922 -52.844 -44.094 1 93.19 796 ASP A C 1
ATOM 6254 O O . ASP A 1 796 ? 30.016 -53.094 -44.594 1 93.19 796 ASP A O 1
ATOM 6258 N N . GLY A 1 797 ? 28.609 -53.156 -42.875 1 92.31 797 GLY A N 1
ATOM 6259 C CA . GLY A 1 797 ? 29.484 -54 -42.094 1 92.31 797 GLY A CA 1
ATOM 6260 C C . GLY A 1 797 ? 30.453 -53.188 -41.219 1 92.31 797 GLY A C 1
ATOM 6261 O O . GLY A 1 797 ? 31.328 -53.75 -40.562 1 92.31 797 GLY A O 1
ATOM 6262 N N . GLU A 1 798 ? 30.297 -51.938 -41.219 1 94.75 798 GLU A N 1
ATOM 6263 C CA . GLU A 1 798 ? 31.188 -51.094 -40.406 1 94.75 798 GLU A CA 1
ATOM 6264 C C . GLU A 1 798 ? 30.734 -51.094 -38.938 1 94.75 798 GLU A C 1
ATOM 6266 O O . GLU A 1 798 ? 29.547 -50.938 -38.656 1 94.75 798 GLU A O 1
ATOM 6271 N N . PRO A 1 799 ? 31.703 -51.281 -38.062 1 95.69 799 PRO A N 1
ATOM 6272 C CA . PRO A 1 799 ? 31.328 -51.25 -36.656 1 95.69 799 PRO A CA 1
ATOM 6273 C C . PRO A 1 799 ? 30.766 -49.90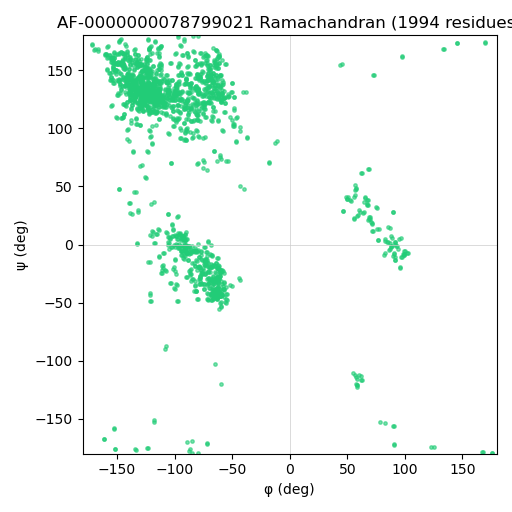6 -36.219 1 95.69 799 PRO A C 1
ATOM 6275 O O . PRO A 1 799 ? 31.281 -48.875 -36.625 1 95.69 799 PRO A O 1
ATOM 6278 N N . ILE A 1 800 ? 29.703 -49.938 -35.438 1 96.81 800 ILE A N 1
ATOM 6279 C CA . ILE A 1 800 ? 29.094 -48.719 -34.906 1 96.81 800 ILE A CA 1
ATOM 6280 C C . ILE A 1 800 ? 29.797 -48.344 -33.594 1 96.81 800 ILE A C 1
ATOM 6282 O O . ILE A 1 800 ? 29.984 -49.188 -32.719 1 96.81 800 ILE A O 1
ATOM 6286 N N . MET A 1 801 ? 30.203 -47.062 -33.5 1 95.69 801 MET A N 1
ATOM 6287 C CA . MET A 1 801 ? 30.938 -46.531 -32.344 1 95.69 801 MET A CA 1
ATOM 6288 C C . MET A 1 801 ? 30.031 -45.656 -31.516 1 95.69 801 MET A C 1
ATOM 6290 O O . MET A 1 801 ? 29.188 -44.906 -32.031 1 95.69 801 MET A O 1
ATOM 6294 N N . ILE A 1 802 ? 30.172 -45.75 -30.234 1 94.12 802 ILE A N 1
ATOM 6295 C CA . ILE A 1 802 ? 29.547 -44.844 -29.266 1 94.12 802 ILE A CA 1
ATOM 6296 C C . ILE A 1 802 ? 30.609 -43.969 -28.625 1 94.12 802 ILE A C 1
ATOM 6298 O O . ILE A 1 802 ? 31.453 -44.438 -27.875 1 94.12 802 ILE A O 1
ATOM 6302 N N . SER A 1 803 ? 30.453 -42.688 -28.844 1 88.06 803 SER A N 1
ATOM 6303 C CA . SER A 1 803 ? 31.453 -41.75 -28.375 1 88.06 803 SER A CA 1
ATOM 6304 C C . SER A 1 803 ? 32.844 -42.188 -28.797 1 88.06 803 SER A C 1
ATOM 6306 O O . SER A 1 803 ? 33.781 -42.156 -27.984 1 88.06 803 SER A O 1
ATOM 6308 N N . GLY A 1 804 ? 32.969 -42.688 -29.953 1 86.88 804 GLY A N 1
ATOM 6309 C CA . GLY A 1 804 ? 34.25 -43.031 -30.531 1 86.88 804 GLY A CA 1
ATOM 6310 C C . GLY A 1 804 ? 34.75 -44.406 -30.078 1 86.88 804 GLY A C 1
ATOM 6311 O O . GLY A 1 804 ? 35.875 -44.781 -30.438 1 86.88 804 GLY A O 1
ATOM 6312 N N . LYS A 1 805 ? 34.031 -45.125 -29.328 1 90.69 805 LYS A N 1
ATOM 6313 C CA . LYS A 1 805 ? 34.469 -46.406 -28.812 1 90.69 805 LYS A CA 1
ATOM 6314 C C . LYS A 1 805 ? 33.469 -47.5 -29.188 1 90.69 805 LYS A C 1
ATOM 6316 O O . LYS A 1 805 ? 32.281 -47.25 -29.359 1 90.69 805 LYS A O 1
ATOM 6321 N N . ARG A 1 806 ? 34.031 -48.75 -29.297 1 93.88 806 ARG A N 1
ATOM 6322 C CA . ARG A 1 806 ? 33.125 -49.906 -29.422 1 93.88 806 ARG A CA 1
ATOM 6323 C C . ARG A 1 806 ? 32.438 -50.188 -28.109 1 93.88 806 ARG A C 1
ATOM 6325 O O . ARG A 1 806 ? 33 -50.094 -27.031 1 93.88 806 ARG A O 1
ATOM 6332 N N . PRO A 1 807 ? 31.156 -50.5 -28.156 1 95.75 807 PRO A N 1
ATOM 6333 C CA . PRO A 1 807 ? 30.453 -50.812 -26.906 1 95.75 807 PRO A CA 1
ATOM 6334 C C . PRO A 1 807 ? 30.953 -52.094 -26.234 1 95.75 807 PRO A C 1
ATOM 6336 O O . PRO A 1 807 ? 31.625 -52.906 -26.875 1 95.75 807 PRO A O 1
ATOM 6339 N N . GLN A 1 808 ? 30.734 -52.188 -24.984 1 95.12 808 GLN A N 1
ATOM 6340 C CA . GLN A 1 808 ? 31.031 -53.344 -24.172 1 95.12 808 GLN A CA 1
ATOM 6341 C C . GLN A 1 808 ? 29.766 -54 -23.625 1 95.12 808 GLN A C 1
ATOM 6343 O O . GLN A 1 808 ? 28.672 -53.438 -23.766 1 95.12 808 GLN A O 1
ATOM 6348 N N . LEU A 1 809 ? 29.938 -55.25 -23.062 1 95.88 809 LEU A N 1
ATOM 6349 C CA . LEU A 1 809 ? 28.797 -55.906 -22.438 1 95.88 809 LEU A CA 1
ATOM 6350 C C . LEU A 1 809 ? 28.188 -55.031 -21.344 1 95.88 809 LEU A C 1
ATOM 6352 O O . LEU A 1 809 ? 28.922 -54.5 -20.5 1 95.88 809 LEU A O 1
ATOM 6356 N N . GLY A 1 810 ? 26.844 -54.781 -21.406 1 96.5 810 GLY A N 1
ATOM 6357 C CA . GLY A 1 810 ? 26.156 -53.969 -20.422 1 96.5 810 GLY A CA 1
ATOM 6358 C C . GLY A 1 810 ? 25.938 -52.531 -20.859 1 96.5 810 GLY A C 1
ATOM 6359 O O . GLY A 1 810 ? 25.219 -51.781 -20.188 1 96.5 810 GLY A O 1
ATOM 6360 N N . ASP A 1 811 ? 26.531 -52.156 -21.969 1 97.06 811 ASP A N 1
ATOM 6361 C CA . ASP A 1 811 ? 26.328 -50.812 -22.469 1 97.06 811 ASP A CA 1
ATOM 6362 C C . ASP A 1 811 ? 24.969 -50.688 -23.156 1 97.06 811 ASP A C 1
ATOM 6364 O O . ASP A 1 811 ? 24.391 -51.656 -23.594 1 97.06 811 ASP A O 1
ATOM 6368 N N . VAL A 1 812 ? 24.516 -49.438 -23.188 1 97.25 812 VAL A N 1
ATOM 6369 C CA . VAL A 1 812 ? 23.25 -49.156 -23.844 1 97.25 812 VAL A CA 1
ATOM 6370 C C . VAL A 1 812 ? 23.391 -49.312 -25.359 1 97.25 812 VAL A C 1
ATOM 6372 O O . VAL A 1 812 ? 24.406 -48.906 -25.938 1 97.25 812 VAL A O 1
ATOM 6375 N N . LYS A 1 813 ? 22.453 -49.938 -25.984 1 97.06 813 LYS A N 1
ATOM 6376 C CA . LYS A 1 813 ? 22.406 -50.094 -27.422 1 97.06 813 LYS A CA 1
ATOM 6377 C C . LYS A 1 813 ? 21.641 -48.969 -28.094 1 97.06 813 LYS A C 1
ATOM 6379 O O . LYS A 1 813 ? 20.422 -49.031 -28.219 1 97.06 813 LYS A O 1
ATOM 6384 N N . TYR A 1 814 ? 22.391 -47.938 -28.578 1 97 814 TYR A N 1
ATOM 6385 C CA . TYR A 1 814 ? 21.781 -46.812 -29.297 1 97 814 TYR A CA 1
ATOM 6386 C C . TYR A 1 814 ? 21.516 -47.188 -30.75 1 97 814 TYR A C 1
ATOM 6388 O O . TYR A 1 814 ? 22.266 -47.969 -31.344 1 97 814 TYR A O 1
ATOM 6396 N N . ILE A 1 815 ? 20.469 -46.688 -31.297 1 96.06 815 ILE A N 1
ATOM 6397 C CA . ILE A 1 815 ? 20.125 -46.969 -32.688 1 96.06 815 ILE A CA 1
ATOM 6398 C C . ILE A 1 815 ? 20.797 -45.969 -33.594 1 96.06 815 ILE A C 1
ATOM 6400 O O . ILE A 1 815 ? 20.625 -44.75 -33.438 1 96.06 815 ILE A O 1
ATOM 6404 N N . ASP A 1 816 ? 21.562 -46.375 -34.438 1 95.62 816 ASP A N 1
ATOM 6405 C CA . ASP A 1 816 ? 22.141 -45.562 -35.5 1 95.62 816 ASP A CA 1
ATOM 6406 C C . ASP A 1 816 ? 21.156 -45.312 -36.625 1 95.62 816 ASP A C 1
ATOM 6408 O O . ASP A 1 816 ? 20.938 -46.219 -37.469 1 95.62 816 ASP A O 1
ATOM 6412 N N . THR A 1 817 ? 20.656 -44.25 -36.75 1 92.62 817 THR A N 1
ATOM 6413 C CA . THR A 1 817 ? 19.547 -43.969 -37.656 1 92.62 817 THR A CA 1
ATOM 6414 C C . THR A 1 817 ? 20.078 -43.656 -39.062 1 92.62 817 THR A C 1
ATOM 6416 O O . THR A 1 817 ? 19.422 -43.938 -40.062 1 92.62 817 THR A O 1
ATOM 6419 N N . ASP A 1 818 ? 21.281 -43.062 -39.219 1 92.25 818 ASP A N 1
ATOM 6420 C CA . ASP A 1 818 ? 21.781 -42.656 -40.531 1 92.25 818 ASP A CA 1
ATOM 6421 C C . ASP A 1 818 ? 22.812 -43.625 -41.062 1 92.25 818 ASP A C 1
ATOM 6423 O O . ASP A 1 818 ? 23.391 -43.406 -42.156 1 92.25 818 ASP A O 1
ATOM 6427 N N . ASN A 1 819 ? 23.203 -44.625 -40.406 1 93.25 819 ASN A N 1
ATOM 6428 C CA . ASN A 1 819 ? 24.062 -45.75 -40.812 1 93.25 819 ASN A CA 1
ATOM 6429 C C . ASN A 1 819 ? 25.484 -45.312 -41.094 1 93.25 819 ASN A C 1
ATOM 6431 O O . ASN A 1 819 ? 26.094 -45.75 -42.062 1 93.25 819 ASN A O 1
ATOM 6435 N N . ASN A 1 820 ? 25.938 -44.344 -40.375 1 93.62 820 ASN A N 1
ATOM 6436 C CA . ASN A 1 820 ? 27.297 -43.875 -40.625 1 93.62 820 ASN A CA 1
ATOM 6437 C C . ASN A 1 820 ? 28.297 -44.469 -39.656 1 93.62 820 ASN A C 1
ATOM 6439 O O . ASN A 1 820 ? 29.469 -44.062 -39.625 1 93.62 820 ASN A O 1
ATOM 6443 N N . GLY A 1 821 ? 27.812 -45.25 -38.812 1 94.62 821 GLY A N 1
ATOM 6444 C CA . GLY A 1 821 ? 28.672 -46 -37.906 1 94.62 821 GLY A CA 1
ATOM 6445 C C . GLY A 1 821 ? 29.031 -45.219 -36.688 1 94.62 821 GLY A C 1
ATOM 6446 O O . GLY A 1 821 ? 29.812 -45.688 -35.844 1 94.62 821 GLY A O 1
ATOM 6447 N N . GLN A 1 822 ? 28.5 -43.969 -36.531 1 94.94 822 GLN A N 1
ATOM 6448 C CA . GLN A 1 822 ? 28.734 -43.125 -35.375 1 94.94 822 GLN A CA 1
ATOM 6449 C C . GLN A 1 822 ? 27.422 -42.688 -34.75 1 94.94 822 GLN A C 1
ATOM 6451 O O . GLN A 1 822 ? 26.516 -42.219 -35.469 1 94.94 822 GLN A O 1
ATOM 6456 N N . ILE A 1 823 ? 27.328 -42.875 -33.469 1 95.94 823 ILE A N 1
ATOM 6457 C CA . ILE A 1 823 ? 26.156 -42.312 -32.812 1 95.94 823 ILE A CA 1
ATOM 6458 C C . ILE A 1 823 ? 26.406 -40.844 -32.5 1 95.94 823 ILE A C 1
ATOM 6460 O O . ILE A 1 823 ? 27.266 -40.531 -31.672 1 95.94 823 ILE A O 1
ATOM 6464 N N . THR A 1 824 ? 25.656 -39.969 -33.125 1 93 824 THR A N 1
ATOM 6465 C CA . THR A 1 824 ? 25.766 -38.531 -32.938 1 93 824 THR A CA 1
ATOM 6466 C C . THR A 1 824 ? 24.391 -37.906 -32.781 1 93 824 THR A C 1
ATOM 6468 O O . THR A 1 824 ? 23.391 -38.594 -32.688 1 93 824 THR A O 1
ATOM 6471 N N . ALA A 1 825 ? 24.344 -36.625 -32.688 1 92.12 825 ALA A N 1
ATOM 6472 C CA . ALA A 1 825 ? 23.078 -35.906 -32.5 1 92.12 825 ALA A CA 1
ATOM 6473 C C . ALA A 1 825 ? 22.125 -36.156 -33.656 1 92.12 825 ALA A C 1
ATOM 6475 O O . ALA A 1 825 ? 20.906 -36.062 -33.531 1 92.12 825 ALA A O 1
ATOM 6476 N N . ASP A 1 826 ? 22.688 -36.5 -34.75 1 93 826 ASP A N 1
ATOM 6477 C CA . ASP A 1 826 ? 21.891 -36.75 -35.938 1 93 826 ASP A CA 1
ATOM 6478 C C . ASP A 1 826 ? 21.125 -38.062 -35.844 1 93 826 ASP A C 1
ATOM 6480 O O . ASP A 1 826 ? 20.219 -38.312 -36.656 1 93 826 ASP A O 1
ATOM 6484 N N . ASP A 1 827 ? 21.5 -38.875 -34.844 1 95.12 827 ASP A N 1
ATOM 6485 C CA . ASP A 1 827 ? 20.828 -40.156 -34.656 1 95.12 827 ASP A CA 1
ATOM 6486 C C . ASP A 1 827 ? 19.578 -40 -33.812 1 95.12 827 ASP A C 1
ATOM 6488 O O . ASP A 1 827 ? 18.812 -40.938 -33.656 1 95.12 827 ASP A O 1
ATOM 6492 N N . ARG A 1 828 ? 19.344 -38.844 -33.25 1 96.88 828 ARG A N 1
ATOM 6493 C CA . ARG A 1 828 ? 18.156 -38.594 -32.438 1 96.88 828 ARG A CA 1
ATOM 6494 C C . ARG A 1 828 ? 16.891 -38.75 -33.25 1 96.88 828 ARG A C 1
ATOM 6496 O O . ARG A 1 828 ? 16.906 -38.531 -34.469 1 96.88 828 ARG A O 1
ATOM 6503 N N . GLN A 1 829 ? 15.797 -39.125 -32.594 1 95.88 829 GLN A N 1
ATOM 6504 C CA . GLN A 1 829 ? 14.492 -39.344 -33.219 1 95.88 829 GLN A CA 1
ATOM 6505 C C . GLN A 1 829 ? 13.367 -38.75 -32.375 1 95.88 829 GLN A C 1
ATOM 6507 O O . GLN A 1 829 ? 13.547 -38.5 -31.172 1 95.88 829 GLN A O 1
ATOM 6512 N N . PHE A 1 830 ? 12.227 -38.469 -33.094 1 96.56 830 PHE A N 1
ATOM 6513 C CA . PHE A 1 830 ? 11.031 -38.062 -32.375 1 96.56 830 PHE A CA 1
ATOM 6514 C C . PHE A 1 830 ? 10.422 -39.219 -31.609 1 96.56 830 PHE A C 1
ATOM 6516 O O . PHE A 1 830 ? 10.117 -40.281 -32.188 1 96.56 830 PHE A O 1
ATOM 6523 N N . CYS A 1 831 ? 10.273 -39.062 -30.266 1 96.81 831 CYS A N 1
ATOM 6524 C CA . CYS A 1 831 ? 9.93 -40.188 -29.406 1 96.81 831 CYS A CA 1
ATOM 6525 C C . CYS A 1 831 ? 8.586 -39.969 -28.719 1 96.81 831 CYS A C 1
ATOM 6527 O O . CYS A 1 831 ? 8.148 -40.781 -27.922 1 96.81 831 CYS A O 1
ATOM 6529 N N . GLY A 1 832 ? 7.922 -38.938 -28.938 1 95.5 832 GLY A N 1
ATOM 6530 C CA . GLY A 1 832 ? 6.617 -38.719 -28.328 1 95.5 832 GLY A CA 1
ATOM 6531 C C . GLY A 1 832 ? 6.332 -37.281 -27.984 1 95.5 832 GLY A C 1
ATOM 6532 O O . GLY A 1 832 ? 7.234 -36.438 -28 1 95.5 832 GLY A O 1
ATOM 6533 N N . SER A 1 833 ? 5.07 -37 -27.547 1 96.38 833 SER A N 1
ATOM 6534 C CA . SER A 1 833 ? 4.586 -35.656 -27.266 1 96.38 833 SER A CA 1
ATOM 6535 C C . SER A 1 833 ? 4.383 -35.438 -25.766 1 96.38 833 SER A C 1
ATOM 6537 O O . SER A 1 833 ? 3.957 -36.344 -25.047 1 96.38 833 SER A O 1
ATOM 6539 N N . PRO A 1 834 ? 4.703 -34.188 -25.328 1 96.56 834 PRO A N 1
ATOM 6540 C CA . PRO A 1 834 ? 4.441 -33.906 -23.922 1 96.56 834 PRO A CA 1
ATOM 6541 C C . PRO A 1 834 ? 2.98 -33.531 -23.656 1 96.56 834 PRO A C 1
ATOM 6543 O O . PRO A 1 834 ? 2.582 -33.344 -22.5 1 96.56 834 PRO A O 1
ATOM 6546 N N . TRP A 1 835 ? 2.154 -33.406 -24.609 1 96 835 TRP A N 1
ATOM 6547 C CA . TRP A 1 835 ? 0.787 -32.938 -24.453 1 96 835 TRP A CA 1
ATOM 6548 C C . TRP A 1 835 ? -0.185 -34.094 -24.281 1 96 835 TRP A C 1
ATOM 6550 O O . TRP A 1 835 ? -0.161 -35.031 -25.062 1 96 835 TRP A O 1
ATOM 6560 N N . ALA A 1 836 ? -0.99 -33.938 -23.281 1 96.38 836 ALA A N 1
ATOM 6561 C CA . ALA A 1 836 ? -2.004 -34.969 -23.047 1 96.38 836 ALA A CA 1
ATOM 6562 C C . ALA A 1 836 ? -3.037 -35 -24.172 1 96.38 836 ALA A C 1
ATOM 6564 O O . ALA A 1 836 ? -3.467 -33.938 -24.641 1 96.38 836 ALA A O 1
ATOM 6565 N N . LYS A 1 837 ? -3.434 -36.125 -24.531 1 96.56 837 LYS A N 1
ATOM 6566 C CA . LYS A 1 837 ? -4.449 -36.25 -25.578 1 96.56 837 LYS A CA 1
ATOM 6567 C C . LYS A 1 837 ? -5.855 -36.156 -24.984 1 96.56 837 LYS A C 1
ATOM 6569 O O . LYS A 1 837 ? -6.805 -35.844 -25.703 1 96.56 837 LYS A O 1
ATOM 6574 N N . MET A 1 838 ? -5.848 -36.531 -23.75 1 97.56 838 MET A N 1
ATOM 6575 C CA . MET A 1 838 ? -7.152 -36.5 -23.094 1 97.56 838 MET A CA 1
ATOM 6576 C C . MET A 1 838 ? -7.008 -36.125 -21.609 1 97.56 838 MET A C 1
ATOM 6578 O O . MET A 1 838 ? -6.082 -36.562 -20.938 1 97.56 838 MET A O 1
ATOM 6582 N N . GLN A 1 839 ? -7.855 -35.281 -21.188 1 97.44 839 GLN A N 1
ATOM 6583 C CA . GLN A 1 839 ? -8.031 -34.969 -19.766 1 97.44 839 GLN A CA 1
ATOM 6584 C C . GLN A 1 839 ? -9.438 -35.344 -19.297 1 97.44 839 GLN A C 1
ATOM 6586 O O . GLN A 1 839 ? -10.406 -35.188 -20.047 1 97.44 839 GLN A O 1
ATOM 6591 N N . MET A 1 840 ? -9.461 -35.812 -18.078 1 97.25 840 MET A N 1
ATOM 6592 C CA . MET A 1 840 ? -10.75 -36.281 -17.578 1 97.25 840 MET A CA 1
ATOM 6593 C C . MET A 1 840 ? -10.898 -35.969 -16.078 1 97.25 840 MET A C 1
ATOM 6595 O O . MET A 1 840 ? -9.914 -36.031 -15.336 1 97.25 840 MET A O 1
ATOM 6599 N N . SER A 1 841 ? -12.07 -35.656 -15.695 1 97.62 841 SER A N 1
ATOM 6600 C CA . SER A 1 841 ? -12.398 -35.562 -14.281 1 97.62 841 SER A CA 1
ATOM 6601 C C . SER A 1 841 ? -13.766 -36.156 -13.977 1 97.62 841 SER A C 1
ATOM 6603 O O . SER A 1 841 ? -14.672 -36.125 -14.812 1 97.62 841 SER A O 1
ATOM 6605 N N . LEU A 1 842 ? -13.883 -36.781 -12.875 1 98.12 842 LEU A N 1
ATOM 6606 C CA . LEU A 1 842 ? -15.117 -37.375 -12.398 1 98.12 842 LEU A CA 1
ATOM 6607 C C . LEU A 1 842 ? -15.43 -36.938 -10.969 1 98.12 842 LEU A C 1
ATOM 6609 O O . LEU A 1 842 ? -14.602 -37.094 -10.07 1 98.12 842 LEU A O 1
ATOM 6613 N N . VAL A 1 843 ? -16.547 -36.375 -10.836 1 97.44 843 VAL A N 1
ATOM 6614 C CA . VAL A 1 843 ? -17 -35.969 -9.516 1 97.44 843 VAL A CA 1
ATOM 6615 C C . VAL A 1 843 ? -18.219 -36.781 -9.102 1 97.44 843 VAL A C 1
ATOM 6617 O O . VAL A 1 843 ? -19.203 -36.844 -9.844 1 97.44 843 VAL A O 1
ATOM 6620 N N . LEU A 1 844 ? -18.172 -37.406 -8 1 97.69 844 LEU A N 1
ATOM 6621 C CA . LEU A 1 844 ? -19.281 -38.156 -7.414 1 97.69 844 LEU A CA 1
ATOM 6622 C C . LEU A 1 844 ? -19.766 -37.469 -6.125 1 97.69 844 LEU A C 1
ATOM 6624 O O . LEU A 1 844 ? -18.953 -37.156 -5.25 1 97.69 844 LEU A O 1
ATOM 6628 N N . ASN A 1 845 ? -20.984 -37.25 -6.086 1 95.94 845 ASN A N 1
ATOM 6629 C CA . ASN A 1 845 ? -21.578 -36.625 -4.895 1 95.94 845 ASN A CA 1
ATOM 6630 C C . ASN A 1 845 ? -22.75 -37.469 -4.367 1 95.94 845 ASN A C 1
ATOM 6632 O O . ASN A 1 845 ? -23.453 -38.125 -5.137 1 95.94 845 ASN A O 1
ATOM 6636 N N . ALA A 1 846 ? -22.938 -37.375 -3.07 1 96.88 846 ALA A N 1
ATOM 6637 C CA . ALA A 1 846 ? -24.062 -38.031 -2.426 1 96.88 846 ALA A CA 1
ATOM 6638 C C . ALA A 1 846 ? -24.438 -37.312 -1.129 1 96.88 846 ALA A C 1
ATOM 6640 O O . ALA A 1 846 ? -23.578 -36.75 -0.448 1 96.88 846 ALA A O 1
ATOM 6641 N N . GLU A 1 847 ? -25.672 -37.281 -0.958 1 95.25 847 GLU A N 1
ATOM 6642 C CA . GLU A 1 847 ? -26.219 -36.781 0.292 1 95.25 847 GLU A CA 1
ATOM 6643 C C . GLU A 1 847 ? -27.281 -37.719 0.868 1 95.25 847 GLU A C 1
ATOM 6645 O O . GLU A 1 847 ? -28.109 -38.219 0.132 1 95.25 847 GLU A O 1
ATOM 6650 N N . TRP A 1 848 ? -27.172 -38 2.094 1 95.5 848 TRP A N 1
ATOM 6651 C CA . TRP A 1 848 ? -28.172 -38.781 2.812 1 95.5 848 TRP A CA 1
ATOM 6652 C C . TRP A 1 848 ? -28.516 -38.125 4.156 1 95.5 848 TRP A C 1
ATOM 6654 O O . TRP A 1 848 ? -27.703 -38.156 5.082 1 95.5 848 TRP A O 1
ATOM 6664 N N . LYS A 1 849 ? -29.656 -37.594 4.246 1 91.75 849 LYS A N 1
ATOM 6665 C CA . LYS A 1 849 ? -30.078 -36.844 5.434 1 91.75 849 LYS A CA 1
ATOM 6666 C C . LYS A 1 849 ? -29.094 -35.719 5.758 1 91.75 849 LYS A C 1
ATOM 6668 O O . LYS A 1 849 ? -28.812 -34.875 4.918 1 91.75 849 LYS A O 1
ATOM 6673 N N . ASP A 1 850 ? -28.344 -35.938 6.938 1 92.25 850 ASP A N 1
ATOM 6674 C CA . ASP A 1 850 ? -27.469 -34.844 7.371 1 92.25 850 ASP A CA 1
ATOM 6675 C C . ASP A 1 850 ? -26.016 -35.125 6.98 1 92.25 850 ASP A C 1
ATOM 6677 O O . ASP A 1 850 ? -25.125 -34.344 7.324 1 92.25 850 ASP A O 1
ATOM 6681 N N . PHE A 1 851 ? -25.812 -36.188 6.199 1 96.12 851 PHE A N 1
ATOM 6682 C CA . PHE A 1 851 ? -24.469 -36.531 5.742 1 96.12 851 PHE A CA 1
ATOM 6683 C C . PHE A 1 851 ? -24.281 -36.156 4.273 1 96.12 851 PHE A C 1
ATOM 6685 O O . PHE A 1 851 ? -25.203 -36.312 3.471 1 96.12 851 PHE A O 1
ATOM 6692 N N . ASP A 1 852 ? -23.172 -35.656 3.984 1 94.69 852 ASP A N 1
ATOM 6693 C CA . ASP A 1 852 ? -22.828 -35.438 2.584 1 94.69 852 ASP A CA 1
ATOM 6694 C C . ASP A 1 852 ? -21.484 -36.062 2.242 1 94.69 852 ASP A C 1
ATOM 6696 O O . ASP A 1 852 ? -20.609 -36.188 3.107 1 94.69 852 ASP A O 1
ATOM 6700 N N . PHE A 1 853 ? -21.344 -36.5 1.083 1 96.56 853 PHE A N 1
ATOM 6701 C CA . PHE A 1 853 ? -20.156 -37.188 0.569 1 96.56 853 PHE A CA 1
ATOM 6702 C C . PHE A 1 853 ? -19.781 -36.656 -0.814 1 96.56 853 PHE A C 1
ATOM 6704 O O . PHE A 1 853 ? -20.672 -36.375 -1.626 1 96.56 853 PHE A O 1
ATOM 6711 N N . SER A 1 854 ? -18.516 -36.438 -1.042 1 96.69 854 SER A N 1
ATOM 6712 C CA . SER A 1 854 ? -18.016 -36.062 -2.359 1 96.69 854 SER A CA 1
ATOM 6713 C C . SER A 1 854 ? -16.688 -36.719 -2.676 1 96.69 854 SER A C 1
ATOM 6715 O O . SER A 1 854 ? -15.836 -36.875 -1.795 1 96.69 854 SER A O 1
ATOM 6717 N N . MET A 1 855 ? -16.531 -37.156 -3.854 1 97.12 855 MET A N 1
ATOM 6718 C CA . MET A 1 855 ? -15.297 -37.75 -4.336 1 97.12 855 MET A CA 1
ATOM 6719 C C . MET A 1 855 ? -14.961 -37.281 -5.742 1 97.12 855 MET A C 1
ATOM 6721 O O . MET A 1 855 ? -15.805 -37.344 -6.641 1 97.12 855 MET A O 1
ATOM 6725 N N . MET A 1 856 ? -13.805 -36.75 -5.875 1 97.19 856 MET A N 1
ATOM 6726 C CA . MET A 1 856 ? -13.398 -36.25 -7.176 1 97.19 856 MET A CA 1
ATOM 6727 C C . MET A 1 856 ? -12.133 -36.938 -7.672 1 97.19 856 MET A C 1
ATOM 6729 O O . MET A 1 856 ? -11.141 -37.031 -6.941 1 97.19 856 MET A O 1
ATOM 6733 N N . TRP A 1 857 ? -12.172 -37.406 -8.859 1 97.62 857 TRP A N 1
ATOM 6734 C CA . TRP A 1 857 ? -11.023 -37.938 -9.562 1 97.62 857 TRP A CA 1
ATOM 6735 C C . TRP A 1 857 ? -10.602 -37.062 -10.719 1 97.62 857 TRP A C 1
ATOM 6737 O O . TRP A 1 857 ? -11.453 -36.469 -11.398 1 97.62 857 TRP A O 1
ATOM 6747 N N . ASN A 1 858 ? -9.352 -36.906 -10.914 1 96.69 858 ASN A N 1
ATOM 6748 C CA . ASN A 1 858 ? -8.797 -36.125 -12.016 1 96.69 858 ASN A CA 1
ATOM 6749 C C . ASN A 1 858 ? -7.613 -36.844 -12.664 1 96.69 858 ASN A C 1
ATOM 6751 O O . ASN A 1 858 ? -6.828 -37.5 -11.984 1 96.69 858 ASN A O 1
ATOM 6755 N N . GLY A 1 859 ? -7.543 -36.719 -14.047 1 97.06 859 GLY A N 1
ATOM 6756 C CA . GLY A 1 859 ? -6.449 -37.406 -14.719 1 97.06 859 GLY A CA 1
ATOM 6757 C C . GLY A 1 859 ? -6.121 -36.812 -16.078 1 97.06 859 GLY A C 1
ATOM 6758 O O . GLY A 1 859 ? -6.895 -36 -16.625 1 97.06 859 GLY A O 1
ATOM 6759 N N . GLN A 1 860 ? -4.969 -37.125 -16.531 1 96.69 860 GLN A N 1
ATOM 6760 C CA . GLN A 1 860 ? -4.496 -36.844 -17.875 1 96.69 860 GLN A CA 1
ATOM 6761 C C . GLN A 1 860 ? -3.906 -38.094 -18.531 1 96.69 860 GLN A C 1
ATOM 6763 O O . GLN A 1 860 ? -3.23 -38.875 -17.875 1 96.69 860 GLN A O 1
ATOM 6768 N N . PHE A 1 861 ? -4.133 -38.219 -19.891 1 97.75 861 PHE A N 1
ATOM 6769 C CA . PHE A 1 861 ? -3.758 -39.438 -20.562 1 97.75 861 PHE A CA 1
ATOM 6770 C C . PHE A 1 861 ? -3.111 -39.156 -21.906 1 97.75 861 PHE A C 1
ATOM 6772 O O . PHE A 1 861 ? -3.547 -38.25 -22.625 1 97.75 861 PHE A O 1
ATOM 6779 N N . GLY A 1 862 ? -2.021 -39.938 -22.188 1 96.88 862 GLY A N 1
ATOM 6780 C CA . GLY A 1 862 ? -1.451 -39.938 -23.531 1 96.88 862 GLY A CA 1
ATOM 6781 C C . GLY A 1 862 ? -0.186 -39.094 -23.641 1 96.88 862 GLY A C 1
ATOM 6782 O O . GLY A 1 862 ? 0.491 -39.125 -24.672 1 96.88 862 GLY A O 1
ATOM 6783 N N . ASN A 1 863 ? 0.209 -38.375 -22.719 1 97.06 863 ASN A N 1
ATOM 6784 C CA . ASN A 1 863 ? 1.435 -37.594 -22.766 1 97.06 863 ASN A CA 1
ATOM 6785 C C . ASN A 1 863 ? 2.639 -38.406 -22.281 1 97.06 863 ASN A C 1
ATOM 6787 O O . ASN A 1 863 ? 2.48 -39.438 -21.609 1 97.06 863 ASN A O 1
ATOM 6791 N N . LYS A 1 864 ? 3.801 -37.906 -22.641 1 97.94 864 LYS A N 1
ATOM 6792 C CA . LYS A 1 864 ? 5.055 -38.469 -22.141 1 97.94 864 LYS A CA 1
ATOM 6793 C C . LYS A 1 864 ? 5.777 -37.469 -21.234 1 97.94 864 LYS A C 1
ATOM 6795 O O . LYS A 1 864 ? 5.555 -36.25 -21.344 1 97.94 864 LYS A O 1
ATOM 6800 N N . ILE A 1 865 ? 6.551 -38.031 -20.281 1 98.25 865 ILE A N 1
ATOM 6801 C CA . ILE A 1 865 ? 7.344 -37.188 -19.375 1 98.25 865 ILE A CA 1
ATOM 6802 C C . ILE A 1 865 ? 8.797 -37.656 -19.406 1 98.25 865 ILE A C 1
ATOM 6804 O O . ILE A 1 865 ? 9.086 -38.844 -19.297 1 98.25 865 ILE A O 1
ATOM 6808 N N . TYR A 1 866 ? 9.68 -36.719 -19.703 1 98.31 866 TYR A N 1
ATOM 6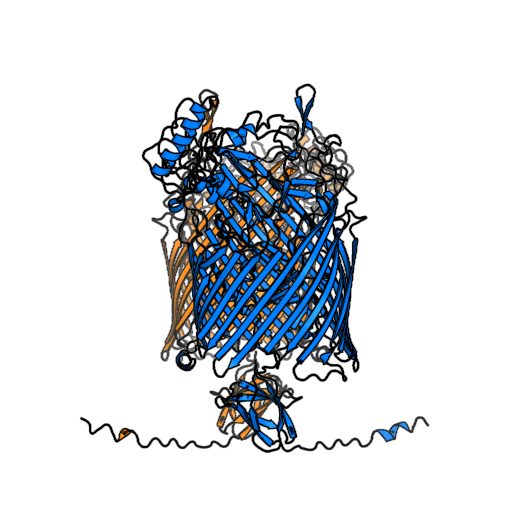809 C CA . TYR A 1 866 ? 11.094 -37 -19.5 1 98.31 866 TYR A CA 1
ATOM 6810 C C . TYR A 1 866 ? 11.477 -36.844 -18.031 1 98.31 866 TYR A C 1
ATOM 6812 O O . TYR A 1 866 ? 11.43 -35.75 -17.469 1 98.31 866 TYR A O 1
ATOM 6820 N N . ASN A 1 867 ? 11.852 -37.906 -17.406 1 97.94 867 ASN A N 1
ATOM 6821 C CA . ASN A 1 867 ? 12.102 -38 -15.961 1 97.94 867 ASN A CA 1
ATOM 6822 C C . ASN A 1 867 ? 13.555 -37.688 -15.625 1 97.94 867 ASN A C 1
ATOM 6824 O O . ASN A 1 867 ? 14.359 -38.594 -15.406 1 97.94 867 ASN A O 1
ATOM 6828 N N . VAL A 1 868 ? 13.836 -36.438 -15.375 1 97.31 868 VAL A N 1
ATOM 6829 C CA . VAL A 1 868 ? 15.203 -36 -15.086 1 97.31 868 VAL A CA 1
ATOM 6830 C C . VAL A 1 868 ? 15.633 -36.531 -13.727 1 97.31 868 VAL A C 1
ATOM 6832 O O . VAL A 1 868 ? 16.812 -36.844 -13.516 1 97.31 868 VAL A O 1
ATOM 6835 N N . SER A 1 869 ? 14.75 -36.719 -12.797 1 96.44 869 SER A N 1
ATOM 6836 C CA . SER A 1 869 ? 15.086 -37.25 -11.477 1 96.44 869 SER A CA 1
ATOM 6837 C C . SER A 1 869 ? 15.594 -38.688 -11.578 1 96.44 869 SER A C 1
ATOM 6839 O O . SER A 1 869 ? 16.531 -39.062 -10.883 1 96.44 869 SER A O 1
ATOM 6841 N N . LYS A 1 870 ? 14.93 -39.469 -12.352 1 95.94 870 LYS A N 1
ATOM 6842 C CA . LYS A 1 870 ? 15.406 -40.844 -12.562 1 95.94 870 LYS A CA 1
ATOM 6843 C C . LYS A 1 870 ? 16.766 -40.844 -13.258 1 95.94 870 LYS A C 1
ATOM 6845 O O . LYS A 1 870 ? 17.641 -41.625 -12.898 1 95.94 870 LYS A O 1
ATOM 6850 N N . TRP A 1 871 ? 16.875 -40 -14.25 1 96.19 871 TRP A N 1
ATOM 6851 C CA . TRP A 1 871 ? 18.172 -39.875 -14.922 1 96.19 871 TRP A CA 1
ATOM 6852 C C . TRP A 1 871 ? 19.266 -39.562 -13.914 1 96.19 871 TRP A C 1
ATOM 6854 O O . TRP A 1 871 ? 20.312 -40.219 -13.891 1 96.19 871 TRP A O 1
ATOM 6864 N N . GLN A 1 872 ? 18.984 -38.594 -13.078 1 95.69 872 GLN A N 1
ATOM 6865 C CA . GLN A 1 872 ? 19.953 -38.188 -12.078 1 95.69 872 GLN A CA 1
ATOM 6866 C C . GLN A 1 872 ? 20.203 -39.281 -11.062 1 95.69 872 GLN A C 1
ATOM 6868 O O . GLN A 1 872 ? 21.344 -39.531 -10.656 1 95.69 872 GLN A O 1
ATOM 6873 N N . GLY A 1 873 ? 19.172 -39.969 -10.68 1 95.12 873 GLY A N 1
ATOM 6874 C CA . GLY A 1 873 ? 19.266 -41.031 -9.688 1 95.12 873 GLY A CA 1
ATOM 6875 C C . GLY A 1 873 ? 19.953 -42.281 -10.203 1 95.12 873 GLY A C 1
ATOM 6876 O O . GLY A 1 873 ? 20.281 -43.188 -9.43 1 95.12 873 GLY A O 1
ATOM 6877 N N . ARG A 1 874 ? 20.25 -42.312 -11.477 1 95.19 874 ARG A N 1
ATOM 6878 C CA . ARG A 1 874 ? 20.922 -43.469 -12.102 1 95.19 874 ARG A CA 1
ATOM 6879 C C . ARG A 1 874 ? 22.234 -43.031 -12.742 1 95.19 874 ARG A C 1
ATOM 6881 O O . ARG A 1 874 ? 22.844 -43.812 -13.5 1 95.19 874 ARG A O 1
ATOM 6888 N N . LEU A 1 875 ? 22.609 -41.844 -12.5 1 95.38 875 LEU A N 1
ATOM 6889 C CA . LEU A 1 875 ? 23.812 -41.281 -13.109 1 95.38 875 LEU A CA 1
ATOM 6890 C C . LEU A 1 875 ? 25.047 -41.656 -12.305 1 95.38 875 LEU A C 1
ATOM 6892 O O . LEU A 1 875 ? 25.531 -40.875 -11.492 1 95.38 875 LEU A O 1
ATOM 6896 N N . PHE A 1 876 ? 25.703 -42.75 -12.641 1 95.88 876 PHE A N 1
ATOM 6897 C CA . PHE A 1 876 ? 26.859 -43.25 -11.914 1 95.88 876 PHE A CA 1
ATOM 6898 C C . PHE A 1 876 ? 28.141 -42.688 -12.5 1 95.88 876 PHE A C 1
ATOM 6900 O O . PHE A 1 876 ? 29.234 -42.906 -11.953 1 95.88 876 PHE A O 1
ATOM 6907 N N . SER A 1 877 ? 28.062 -41.906 -13.602 1 94.81 877 SER A N 1
ATOM 6908 C CA . SER A 1 877 ? 29.234 -41.219 -14.125 1 94.81 877 SER A CA 1
ATOM 6909 C C . SER A 1 877 ? 29.641 -40.062 -13.219 1 94.81 877 SER A C 1
ATOM 6911 O O . SER A 1 877 ? 30.734 -39.531 -13.359 1 94.81 877 SER A O 1
ATOM 6913 N N . ASP A 1 878 ? 28.734 -39.688 -12.344 1 93.94 878 ASP A N 1
ATOM 6914 C CA . ASP A 1 878 ? 28.953 -38.656 -11.336 1 93.94 878 ASP A CA 1
ATOM 6915 C C . ASP A 1 878 ? 28.562 -39.156 -9.945 1 93.94 878 ASP A C 1
ATOM 6917 O O . ASP A 1 878 ? 27.875 -40.188 -9.82 1 93.94 878 ASP A O 1
ATOM 6921 N N . ASN A 1 879 ? 29.172 -38.531 -8.945 1 94.25 879 ASN A N 1
ATOM 6922 C CA . ASN A 1 879 ? 28.812 -38.938 -7.582 1 94.25 879 ASN A CA 1
ATOM 6923 C C . ASN A 1 879 ? 27.578 -38.188 -7.094 1 94.25 879 ASN A C 1
ATOM 6925 O O . ASN A 1 879 ? 27.578 -36.969 -7.012 1 94.25 879 ASN A O 1
ATOM 6929 N N . SER A 1 880 ? 26.594 -38.875 -6.844 1 94.56 880 SER A N 1
ATOM 6930 C CA . SER A 1 880 ? 25.312 -38.438 -6.258 1 94.56 880 SER A CA 1
ATOM 6931 C C . SER A 1 880 ? 24.703 -39.562 -5.43 1 94.56 880 SER A C 1
ATOM 6933 O O . SER A 1 880 ? 25.297 -40.656 -5.285 1 94.56 880 SER A O 1
ATOM 6935 N N . ASN A 1 881 ? 23.641 -39.312 -4.781 1 95.62 881 ASN A N 1
ATOM 6936 C CA . ASN A 1 881 ? 22.859 -40.469 -4.34 1 95.62 881 ASN A CA 1
ATOM 6937 C C . ASN A 1 881 ? 22.125 -41.125 -5.504 1 95.62 881 ASN A C 1
ATOM 6939 O O . ASN A 1 881 ? 22.141 -40.594 -6.625 1 95.62 881 ASN A O 1
ATOM 6943 N N . TYR A 1 882 ? 21.672 -42.344 -5.207 1 97.06 882 TYR A N 1
ATOM 6944 C CA . TYR A 1 882 ? 21.062 -43.094 -6.293 1 97.06 882 TYR A CA 1
ATOM 6945 C C . TYR A 1 882 ? 19.734 -43.688 -5.855 1 97.06 882 TYR A C 1
ATOM 6947 O O . TYR A 1 882 ? 19.5 -43.906 -4.664 1 97.06 882 TYR A O 1
ATOM 6955 N N . LEU A 1 883 ? 18.922 -43.938 -6.855 1 97.19 883 LEU A N 1
ATOM 6956 C CA . LEU A 1 883 ? 17.688 -44.688 -6.605 1 97.19 883 LEU A CA 1
ATOM 6957 C C . LEU A 1 883 ? 17.984 -46.125 -6.234 1 97.19 883 LEU A C 1
ATOM 6959 O O . LEU A 1 883 ? 18.797 -46.781 -6.883 1 97.19 883 LEU A O 1
ATOM 6963 N N . ARG A 1 884 ? 17.375 -46.594 -5.184 1 97.25 884 ARG A N 1
ATOM 6964 C CA . ARG A 1 884 ? 17.578 -47.969 -4.742 1 97.25 884 ARG A CA 1
ATOM 6965 C C . ARG A 1 884 ? 17.188 -48.969 -5.836 1 97.25 884 ARG A C 1
ATOM 6967 O O . ARG A 1 884 ? 16.172 -48.812 -6.492 1 97.25 884 ARG A O 1
ATOM 6974 N N . PHE A 1 885 ? 18.078 -49.875 -6.102 1 96.19 885 PHE A N 1
ATOM 6975 C CA . PHE A 1 885 ? 17.75 -50.906 -7.059 1 96.19 885 PHE A CA 1
ATOM 6976 C C . PHE A 1 885 ? 16.812 -51.938 -6.438 1 96.19 885 PHE A C 1
ATOM 6978 O O . PHE A 1 885 ? 17.156 -52.594 -5.438 1 96.19 885 PHE A O 1
ATOM 6985 N N . LYS A 1 886 ? 15.727 -52.094 -7.023 1 93.06 886 LYS A N 1
ATOM 6986 C CA . LYS A 1 886 ? 14.836 -53.156 -6.629 1 93.06 886 LYS A CA 1
ATOM 6987 C C . LYS A 1 886 ? 15.305 -54.5 -7.191 1 93.06 886 LYS A C 1
ATOM 6989 O O . LYS A 1 886 ? 16.188 -54.531 -8.055 1 93.06 886 LYS A O 1
ATOM 6994 N N . LYS A 1 887 ? 14.766 -55.531 -6.66 1 92.69 887 LYS A N 1
ATOM 6995 C CA . LYS A 1 887 ? 15.141 -56.844 -7.16 1 92.69 887 LYS A CA 1
ATOM 6996 C C . LYS A 1 887 ? 14.898 -56.969 -8.664 1 92.69 887 LYS A C 1
ATOM 6998 O O . LYS A 1 887 ? 13.797 -56.688 -9.141 1 92.69 887 LYS A O 1
ATOM 7003 N N . GLY A 1 888 ? 15.938 -57.25 -9.305 1 91.94 888 GLY A N 1
ATOM 7004 C CA . GLY A 1 888 ? 15.828 -57.406 -10.75 1 91.94 888 GLY A CA 1
ATOM 7005 C C . GLY A 1 888 ? 16.266 -56.156 -11.516 1 91.94 888 GLY A C 1
ATOM 7006 O O . GLY A 1 888 ? 16.422 -56.188 -12.734 1 91.94 888 GLY A O 1
ATOM 7007 N N . GLU A 1 889 ? 16.516 -55.094 -10.789 1 93.56 889 GLU A N 1
ATOM 7008 C CA . GLU A 1 889 ? 16.891 -53.844 -11.445 1 93.56 889 GLU A CA 1
ATOM 7009 C C . GLU A 1 889 ? 18.375 -53.531 -11.242 1 93.56 889 GLU A C 1
ATOM 7011 O O . GLU A 1 889 ? 18.828 -52.438 -11.547 1 93.56 889 GLU A O 1
ATOM 7016 N N . GLU A 1 890 ? 19.078 -54.438 -10.758 1 96.19 890 GLU A N 1
ATOM 7017 C CA . GLU A 1 890 ? 20.5 -54.219 -10.492 1 96.19 890 GLU A CA 1
ATOM 7018 C C . GLU A 1 890 ? 21.266 -54 -11.789 1 96.19 890 GLU A C 1
ATOM 7020 O O . GLU A 1 890 ? 20.875 -54.469 -12.844 1 96.19 890 GLU A O 1
ATOM 7025 N N . PRO A 1 891 ? 22.375 -53.312 -11.703 1 97.25 891 PRO A N 1
ATOM 7026 C CA . PRO A 1 891 ? 23.172 -53.094 -12.914 1 97.25 891 PRO A CA 1
ATOM 7027 C C . PRO A 1 891 ? 23.703 -54.406 -13.508 1 97.25 891 PRO A C 1
ATOM 7029 O O . PRO A 1 891 ? 23.828 -55.406 -12.789 1 97.25 891 PRO A O 1
ATOM 7032 N N . TYR A 1 892 ? 24.047 -54.344 -14.727 1 96.12 892 TYR A N 1
ATOM 7033 C CA . TYR A 1 892 ? 24.5 -55.5 -15.492 1 96.12 892 TYR A CA 1
ATOM 7034 C C . TYR A 1 892 ? 25.609 -56.219 -14.758 1 96.12 892 TYR A C 1
ATOM 7036 O O . TYR A 1 892 ? 25.688 -57.469 -14.805 1 96.12 892 TYR A O 1
ATOM 7044 N N . GLN A 1 893 ? 26.469 -55.531 -14.047 1 95.62 893 GLN A N 1
ATOM 7045 C CA . GLN A 1 893 ? 27.625 -56.094 -13.352 1 95.62 893 GLN A CA 1
ATOM 7046 C C . GLN A 1 893 ? 27.172 -57 -12.219 1 95.62 893 GLN A C 1
ATOM 7048 O O . GLN A 1 893 ? 27.906 -57.906 -11.82 1 95.62 893 GLN A O 1
ATOM 7053 N N . VAL A 1 894 ? 26.047 -56.719 -11.719 1 96.5 894 VAL A N 1
ATOM 7054 C CA . VAL A 1 894 ? 25.531 -57.469 -10.578 1 96.5 894 VAL A CA 1
ATOM 7055 C C . VAL A 1 894 ? 24.516 -58.5 -11.062 1 96.5 894 VAL A C 1
ATOM 7057 O O . VAL A 1 894 ? 24.484 -59.625 -10.562 1 96.5 894 VAL A O 1
ATOM 7060 N N . ASN A 1 895 ? 23.719 -58.156 -12.039 1 96.62 895 ASN A N 1
ATOM 7061 C CA . ASN A 1 895 ? 22.688 -59.031 -12.609 1 96.62 895 ASN A CA 1
ATOM 7062 C C . ASN A 1 895 ? 22.656 -58.938 -14.133 1 96.62 895 ASN A C 1
ATOM 7064 O O . ASN A 1 895 ? 22.047 -58 -14.688 1 96.62 895 ASN A O 1
ATOM 7068 N N . GLN A 1 896 ? 23.141 -59.875 -14.766 1 94.12 896 GLN A N 1
ATOM 7069 C CA . GLN A 1 896 ? 23.297 -59.844 -16.219 1 94.12 896 GLN A CA 1
ATOM 7070 C C . GLN A 1 896 ? 21.938 -59.969 -16.906 1 94.12 896 GLN A C 1
ATOM 7072 O O . GLN A 1 896 ? 21.828 -59.719 -18.109 1 94.12 896 GLN A O 1
ATOM 7077 N N . ASN A 1 897 ? 20.922 -60.344 -16.172 1 92.88 897 ASN A N 1
ATOM 7078 C CA . ASN A 1 897 ? 19.578 -60.469 -16.75 1 92.88 897 ASN A CA 1
ATOM 7079 C C . ASN A 1 897 ? 18.797 -59.156 -16.625 1 92.88 897 ASN A C 1
ATOM 7081 O O . ASN A 1 897 ? 17.703 -59.031 -17.188 1 92.88 897 ASN A O 1
ATOM 7085 N N . SER A 1 898 ? 19.406 -58.219 -15.938 1 94.44 898 SER A N 1
ATOM 7086 C CA . SER A 1 898 ? 18.766 -56.906 -15.758 1 94.44 898 SER A CA 1
ATOM 7087 C C . SER A 1 898 ? 18.891 -56.062 -17.016 1 94.44 898 SER A C 1
ATOM 7089 O O . SER A 1 898 ? 19.75 -56.312 -17.859 1 94.44 898 SER A O 1
ATOM 7091 N N . ASP A 1 899 ? 17.922 -55.156 -17.109 1 92.56 899 ASP A N 1
ATOM 7092 C CA . ASP A 1 899 ? 17.969 -54.219 -18.234 1 92.56 899 ASP A CA 1
ATOM 7093 C C . ASP A 1 899 ? 18.672 -52.906 -17.859 1 92.56 899 ASP A C 1
ATOM 7095 O O . ASP A 1 899 ? 18.672 -51.969 -18.625 1 92.56 899 ASP A O 1
ATOM 7099 N N . THR A 1 900 ? 19.234 -52.875 -16.656 1 95.75 900 THR A N 1
ATOM 7100 C CA . THR A 1 900 ? 20.016 -51.719 -16.234 1 95.75 900 THR A CA 1
ATOM 7101 C C . THR A 1 900 ? 21.438 -51.812 -16.766 1 95.75 900 THR A C 1
ATOM 7103 O O . THR A 1 900 ? 22.125 -52.812 -16.531 1 95.75 900 THR A O 1
ATOM 7106 N N . PRO A 1 901 ? 21.859 -50.75 -17.469 1 97.12 901 PRO A N 1
ATOM 7107 C CA . PRO A 1 901 ? 23.219 -50.812 -18.031 1 97.12 901 PRO A CA 1
ATOM 7108 C C . PRO A 1 901 ? 24.297 -50.938 -16.953 1 97.12 901 PRO A C 1
ATOM 7110 O O . PRO A 1 901 ? 24.031 -50.688 -15.773 1 97.12 901 PRO A O 1
ATOM 7113 N N . ARG A 1 902 ? 25.484 -51.344 -17.438 1 95.81 902 ARG A N 1
ATOM 7114 C CA . ARG A 1 902 ? 26.594 -51.344 -16.5 1 95.81 902 ARG A CA 1
ATOM 7115 C C . ARG A 1 902 ? 26.891 -49.906 -16 1 95.81 902 ARG A C 1
ATOM 7117 O O . ARG A 1 902 ? 26.75 -48.969 -16.75 1 95.81 902 ARG A O 1
ATOM 7124 N N . ILE A 1 903 ? 27.25 -49.812 -14.758 1 97 903 ILE A N 1
ATOM 7125 C CA . ILE A 1 903 ? 27.547 -48.531 -14.133 1 97 903 ILE A CA 1
ATOM 7126 C C . ILE A 1 903 ? 29.062 -48.281 -14.156 1 97 903 ILE A C 1
ATOM 7128 O O . ILE A 1 903 ? 29.844 -49.188 -13.852 1 97 903 ILE A O 1
ATOM 7132 N N . ILE A 1 904 ? 29.438 -47.094 -14.625 1 95.69 904 ILE A N 1
ATOM 7133 C CA . ILE A 1 904 ? 30.844 -46.719 -14.789 1 95.69 904 ILE A CA 1
ATOM 7134 C C . ILE A 1 904 ? 31.047 -45.281 -14.406 1 95.69 904 ILE A C 1
ATOM 7136 O O . ILE A 1 904 ? 30.406 -44.375 -14.969 1 95.69 904 ILE A O 1
ATOM 7140 N N . TYR A 1 905 ? 31.953 -45 -13.43 1 95.69 905 TYR A N 1
ATOM 7141 C CA . TYR A 1 905 ? 32.219 -43.625 -13.016 1 95.69 905 TYR A CA 1
ATOM 7142 C C . TYR A 1 905 ? 33.062 -42.906 -14.062 1 95.69 905 TYR A C 1
ATOM 7144 O O . TYR A 1 905 ? 34 -43.469 -14.617 1 95.69 905 TYR A O 1
ATOM 7152 N N . GLY A 1 906 ? 32.656 -41.656 -14.406 1 93.88 906 GLY A N 1
ATOM 7153 C CA . GLY A 1 906 ? 33.438 -40.781 -15.273 1 93.88 906 GLY A CA 1
ATOM 7154 C C . GLY A 1 906 ? 33.156 -41 -16.75 1 93.88 906 GLY A C 1
ATOM 7155 O O . GLY A 1 906 ? 33.781 -40.375 -17.609 1 93.88 906 GLY A O 1
ATOM 7156 N N . ASP A 1 907 ? 32.281 -41.875 -17.031 1 93.06 907 ASP A N 1
ATOM 7157 C CA . ASP A 1 907 ? 31.906 -42.156 -18.406 1 93.06 907 ASP A CA 1
ATOM 7158 C C . ASP A 1 907 ? 30.406 -41.969 -18.625 1 93.06 907 ASP A C 1
ATOM 7160 O O . ASP A 1 907 ? 29.594 -42.594 -17.922 1 93.06 907 ASP A O 1
ATOM 7164 N N . GLN A 1 908 ? 30.016 -41.188 -19.625 1 92.38 908 GLN A N 1
ATOM 7165 C CA . GLN A 1 908 ? 28.625 -40.781 -19.781 1 92.38 908 GLN A CA 1
ATOM 7166 C C . GLN A 1 908 ? 27.953 -41.562 -20.906 1 92.38 908 GLN A C 1
ATOM 7168 O O . GLN A 1 908 ? 26.797 -41.344 -21.234 1 92.38 908 GLN A O 1
ATOM 7173 N N . ARG A 1 909 ? 28.562 -42.531 -21.547 1 92.88 909 ARG A N 1
ATOM 7174 C CA . ARG A 1 909 ? 28.047 -43.188 -22.75 1 92.88 909 ARG A CA 1
ATOM 7175 C C . ARG A 1 909 ? 26.703 -43.875 -22.469 1 92.88 909 ARG A C 1
ATOM 7177 O O . ARG A 1 909 ? 25.891 -44.031 -23.375 1 92.88 909 ARG A O 1
ATOM 7184 N N . ASN A 1 910 ? 26.453 -44.312 -21.188 1 94.81 910 ASN A N 1
ATOM 7185 C CA . ASN A 1 910 ? 25.219 -45 -20.844 1 94.81 910 ASN A CA 1
ATOM 7186 C C . ASN A 1 910 ? 24.188 -44.031 -20.25 1 94.81 910 ASN A C 1
ATOM 7188 O O . ASN A 1 910 ? 23.156 -44.469 -19.719 1 94.81 910 ASN A O 1
ATOM 7192 N N . SER A 1 911 ? 24.453 -42.656 -20.266 1 93.62 911 SER A N 1
ATOM 7193 C CA . SER A 1 911 ? 23.578 -41.719 -19.594 1 93.62 911 SER A CA 1
ATOM 7194 C C . SER A 1 911 ? 23.219 -40.531 -20.516 1 93.62 911 SER A C 1
ATOM 7196 O O . SER A 1 911 ? 23.016 -39.438 -20.047 1 93.62 911 SER A O 1
ATOM 7198 N N . TRP A 1 912 ? 23.188 -40.75 -21.766 1 94.19 912 TRP A N 1
ATOM 7199 C CA . TRP A 1 912 ? 22.781 -39.719 -22.703 1 94.19 912 TRP A CA 1
ATOM 7200 C C . TRP A 1 912 ? 21.281 -39.469 -22.641 1 94.19 912 TRP A C 1
ATOM 7202 O O . TRP A 1 912 ? 20.562 -40.219 -21.969 1 94.19 912 TRP A O 1
ATOM 7212 N N . ASP A 1 913 ? 20.797 -38.281 -23.203 1 93.81 913 ASP A N 1
ATOM 7213 C CA . ASP A 1 913 ? 19.375 -37.969 -23.266 1 93.81 913 ASP A CA 1
ATOM 7214 C C . ASP A 1 913 ? 18.641 -38.938 -24.188 1 93.81 913 ASP A C 1
ATOM 7216 O O . ASP A 1 913 ? 18.266 -38.594 -25.297 1 93.81 913 ASP A O 1
ATOM 7220 N N . ALA A 1 914 ? 18.359 -40.062 -23.672 1 95.62 914 ALA A N 1
ATOM 7221 C CA . ALA A 1 914 ? 17.781 -41.156 -24.453 1 95.62 914 ALA A CA 1
ATOM 7222 C C . ALA A 1 914 ? 16.344 -41.469 -24.016 1 95.62 914 ALA A C 1
ATOM 7224 O O . ALA A 1 914 ? 15.891 -40.938 -22.984 1 95.62 914 ALA A O 1
ATOM 7225 N N . ASP A 1 915 ? 15.656 -42.281 -24.766 1 96.25 915 ASP A N 1
ATOM 7226 C CA . ASP A 1 915 ? 14.25 -42.594 -24.531 1 96.25 915 ASP A CA 1
ATOM 7227 C C . ASP A 1 915 ? 14.086 -43.531 -23.344 1 96.25 915 ASP A C 1
ATOM 7229 O O . ASP A 1 915 ? 12.969 -43.812 -22.906 1 96.25 915 ASP A O 1
ATOM 7233 N N . ARG A 1 916 ? 15.211 -44 -22.688 1 94.62 916 ARG A N 1
ATOM 7234 C CA . ARG A 1 916 ? 15.125 -44.875 -21.516 1 94.62 916 ARG A CA 1
ATOM 7235 C C . ARG A 1 916 ? 14.57 -44.125 -20.312 1 94.62 916 ARG A C 1
ATOM 7237 O O . ARG A 1 916 ? 14.109 -44.75 -19.359 1 94.62 916 ARG A O 1
ATOM 7244 N N . PHE A 1 917 ? 14.664 -42.875 -20.375 1 96.62 917 PHE A N 1
ATOM 7245 C CA . PHE A 1 917 ? 14.156 -42.094 -19.266 1 96.62 917 PHE A CA 1
ATOM 7246 C C . PHE A 1 917 ? 12.836 -41.406 -19.641 1 96.62 917 PHE A C 1
ATOM 7248 O O . PHE A 1 917 ? 12.32 -40.594 -18.875 1 96.62 917 PHE A O 1
ATOM 7255 N N . LEU A 1 918 ? 12.359 -41.594 -20.844 1 97.75 918 LEU A N 1
ATOM 7256 C CA . LEU A 1 918 ? 11.047 -41.125 -21.281 1 97.75 918 LEU A CA 1
ATOM 7257 C C . LEU A 1 918 ? 9.953 -42.062 -20.797 1 97.75 918 LEU A C 1
ATOM 7259 O O . LEU A 1 918 ? 9.992 -43.25 -21.094 1 97.75 918 LEU A O 1
ATOM 7263 N N . GLU A 1 919 ? 9.055 -41.562 -20.047 1 97.88 919 GLU A N 1
ATOM 7264 C CA . GLU A 1 919 ? 8.039 -42.406 -19.438 1 97.88 919 GLU A CA 1
ATOM 7265 C C . GLU A 1 919 ? 6.633 -41.938 -19.797 1 97.88 919 GLU A C 1
ATOM 7267 O O . GLU A 1 919 ? 6.449 -40.812 -20.281 1 97.88 919 GLU A O 1
ATOM 7272 N N . ASN A 1 920 ? 5.73 -42.875 -19.594 1 97.81 920 ASN A N 1
ATOM 7273 C CA . ASN A 1 920 ? 4.324 -42.531 -19.766 1 97.81 920 ASN A CA 1
ATOM 7274 C C . ASN A 1 920 ? 3.854 -41.562 -18.656 1 97.81 920 ASN A C 1
ATOM 7276 O O . ASN A 1 920 ? 4 -41.875 -17.469 1 97.81 920 ASN A O 1
ATOM 7280 N N . GLY A 1 921 ? 3.305 -40.469 -19.094 1 97.81 921 GLY A N 1
ATOM 7281 C CA . GLY A 1 921 ? 2.902 -39.438 -18.141 1 97.81 921 GLY A CA 1
ATOM 7282 C C . GLY A 1 921 ? 1.44 -39.531 -17.75 1 97.81 921 GLY A C 1
ATOM 7283 O O . GLY A 1 921 ? 0.936 -38.688 -17 1 97.81 921 GLY A O 1
ATOM 7284 N N . SER A 1 922 ? 0.728 -40.562 -18.109 1 98.12 922 SER A N 1
ATOM 7285 C CA . SER A 1 922 ? -0.689 -40.719 -17.797 1 98.12 922 SER A CA 1
ATOM 7286 C C . SER A 1 922 ? -0.901 -40.969 -16.297 1 98.12 922 SER A C 1
ATOM 7288 O O . SER A 1 922 ? -0.11 -41.688 -15.672 1 98.12 922 SER A O 1
ATOM 7290 N N . TYR A 1 923 ? -1.933 -40.406 -15.789 1 97.81 923 TYR A N 1
ATOM 7291 C CA . TYR A 1 923 ? -2.277 -40.688 -14.398 1 97.81 923 TYR A CA 1
ATOM 7292 C C . TYR A 1 923 ? -3.768 -40.469 -14.148 1 97.81 923 TYR A C 1
ATOM 7294 O O . TYR A 1 923 ? -4.449 -39.844 -14.953 1 97.81 923 TYR A O 1
ATOM 7302 N N . PHE A 1 924 ? -4.301 -41.062 -13.188 1 98.19 924 PHE A N 1
ATOM 7303 C CA . PHE A 1 924 ? -5.633 -40.875 -12.617 1 98.19 924 PHE A CA 1
ATOM 7304 C C . PHE A 1 924 ? -5.566 -40.781 -11.102 1 98.19 924 PHE A C 1
ATOM 7306 O O . PHE A 1 924 ? -5.152 -41.719 -10.43 1 98.19 924 PHE A O 1
ATOM 7313 N N . ARG A 1 925 ? -5.953 -39.656 -10.547 1 97.75 925 ARG A N 1
ATOM 7314 C CA . ARG A 1 925 ? -5.691 -39.344 -9.148 1 97.75 925 ARG A CA 1
ATOM 7315 C C . ARG A 1 925 ? -6.988 -39.062 -8.398 1 97.75 925 ARG A C 1
ATOM 7317 O O . ARG A 1 925 ? -7.867 -38.375 -8.922 1 97.75 925 ARG A O 1
ATOM 7324 N N . LEU A 1 926 ? -7.051 -39.594 -7.191 1 97.62 926 LEU A N 1
ATOM 7325 C CA . LEU A 1 926 ? -8.086 -39.156 -6.25 1 97.62 926 LEU A CA 1
ATOM 7326 C C . LEU A 1 926 ? -7.754 -37.812 -5.672 1 97.62 926 LEU A C 1
ATOM 7328 O O . LEU A 1 926 ? -7.102 -37.688 -4.629 1 97.62 926 LEU A O 1
ATOM 7332 N N . LYS A 1 927 ? -8.25 -36.812 -6.324 1 96.19 927 LYS A N 1
ATOM 7333 C CA . LYS A 1 927 ? -7.902 -35.438 -5.977 1 96.19 927 LYS A CA 1
ATOM 7334 C C . LYS A 1 927 ? -8.469 -35.062 -4.613 1 96.19 927 LYS A C 1
ATOM 7336 O O . LYS A 1 927 ? -7.832 -34.312 -3.85 1 96.19 927 LYS A O 1
ATOM 7341 N N . ASN A 1 928 ? -9.727 -35.375 -4.43 1 96.31 928 ASN A N 1
ATOM 7342 C CA . ASN A 1 928 ? -10.375 -35.094 -3.152 1 96.31 928 ASN A CA 1
ATOM 7343 C C . ASN A 1 928 ? -11.391 -36.156 -2.781 1 96.31 928 ASN A C 1
ATOM 7345 O O . ASN A 1 928 ? -12.094 -36.688 -3.65 1 96.31 928 ASN A O 1
ATOM 7349 N N . ILE A 1 929 ? -11.461 -36.469 -1.574 1 97.62 929 ILE A N 1
ATOM 7350 C CA . ILE A 1 929 ? -12.531 -37.25 -0.972 1 97.62 929 ILE A CA 1
ATOM 7351 C C . ILE A 1 929 ? -12.969 -36.594 0.34 1 97.62 929 ILE A C 1
ATOM 7353 O O . ILE A 1 929 ? -12.141 -36.312 1.213 1 97.62 929 ILE A O 1
ATOM 7357 N N . SER A 1 930 ? -14.227 -36.344 0.407 1 97.19 930 SER A N 1
ATOM 7358 C CA . SER A 1 930 ? -14.711 -35.562 1.542 1 97.19 930 SER A CA 1
ATOM 7359 C C . SER A 1 930 ? -15.977 -36.156 2.133 1 97.19 930 SER A C 1
ATOM 7361 O O . SER A 1 930 ? -16.844 -36.656 1.397 1 97.19 930 SER A O 1
ATOM 7363 N N . ILE A 1 931 ? -16.078 -36.125 3.434 1 97.5 931 ILE A N 1
ATOM 7364 C CA . ILE A 1 931 ? -17.281 -36.5 4.164 1 97.5 931 ILE A CA 1
ATOM 7365 C C . ILE A 1 931 ? -17.672 -35.406 5.141 1 97.5 931 ILE A C 1
ATOM 7367 O O . ILE A 1 931 ? -16.812 -34.812 5.797 1 97.5 931 ILE A O 1
ATOM 7371 N N . GLY A 1 932 ? -18.938 -35.094 5.105 1 96.44 932 GLY A N 1
ATOM 7372 C CA . GLY A 1 932 ? -19.422 -34.031 5.984 1 96.44 932 GLY A CA 1
ATOM 7373 C C . GLY A 1 932 ? -20.688 -34.406 6.723 1 96.44 932 GLY A C 1
ATOM 7374 O O . GLY A 1 932 ? -21.422 -35.312 6.293 1 96.44 932 GLY A O 1
ATOM 7375 N N . TYR A 1 933 ? -20.891 -33.75 7.82 1 96.88 933 TYR A N 1
ATOM 7376 C CA . TYR A 1 933 ? -22.078 -33.938 8.648 1 96.88 933 TYR A CA 1
ATOM 7377 C C . TYR A 1 933 ? -22.625 -32.594 9.117 1 96.88 933 TYR A C 1
ATOM 7379 O O . TYR A 1 933 ? -21.906 -31.781 9.727 1 96.88 933 TYR A O 1
ATOM 7387 N N . ASN A 1 934 ? -23.844 -32.375 8.789 1 94.62 934 ASN A N 1
ATOM 7388 C CA . ASN A 1 934 ? -24.562 -31.203 9.297 1 94.62 934 ASN A CA 1
ATOM 7389 C C . ASN A 1 934 ? -25.312 -31.516 10.594 1 94.62 934 ASN A C 1
ATOM 7391 O O . ASN A 1 934 ? -26.219 -32.344 10.602 1 94.62 934 ASN A O 1
ATOM 7395 N N . LEU A 1 935 ? -25.031 -30.781 11.594 1 93.94 935 LEU A N 1
ATOM 7396 C CA . LEU A 1 935 ? -25.734 -31 12.844 1 93.94 935 LEU A CA 1
ATOM 7397 C C . LEU A 1 935 ? -27.203 -30.578 12.719 1 93.94 935 LEU A C 1
ATOM 7399 O O . LEU A 1 935 ? -27.516 -29.578 12.078 1 93.94 935 LEU A O 1
ATOM 7403 N N . LYS A 1 936 ? -28.062 -31.281 13.383 1 91.19 936 LYS A N 1
ATOM 7404 C CA . LYS A 1 936 ? -29.484 -31.031 13.281 1 91.19 936 LYS A CA 1
ATOM 7405 C C . LYS A 1 936 ? -29.844 -29.656 13.828 1 91.19 936 LYS A C 1
ATOM 7407 O O . LYS A 1 936 ? -29.312 -29.234 14.859 1 91.19 936 LYS A O 1
ATOM 7412 N N . LYS A 1 937 ? -30.688 -29.031 13.086 1 85.94 937 LYS A N 1
ATOM 7413 C CA . LYS A 1 937 ? -31.109 -27.672 13.43 1 85.94 937 LYS A CA 1
ATOM 7414 C C . LYS A 1 937 ? -31.75 -27.641 14.82 1 85.94 937 LYS A C 1
ATOM 7416 O O . LYS A 1 937 ? -31.625 -26.641 15.531 1 85.94 937 LYS A O 1
ATOM 7421 N N . GLU A 1 938 ? -32.438 -28.703 15.188 1 85 938 GLU A N 1
ATOM 7422 C CA . GLU A 1 938 ? -33.156 -28.766 16.469 1 85 938 GLU A CA 1
ATOM 7423 C C . GLU A 1 938 ? -32.188 -28.641 17.641 1 85 938 GLU A C 1
ATOM 7425 O O . GLU A 1 938 ? -32.531 -28.062 18.672 1 85 938 GLU A O 1
ATOM 7430 N N . TRP A 1 939 ? -31 -29.094 17.422 1 88.31 939 TRP A N 1
ATOM 7431 C CA . TRP A 1 939 ? -30 -29.062 18.484 1 88.31 939 TRP A CA 1
ATOM 7432 C C . TRP A 1 939 ? -29.375 -27.688 18.594 1 88.31 939 TRP A C 1
ATOM 7434 O O . TRP A 1 939 ? -28.828 -27.328 19.641 1 88.31 939 TRP A O 1
ATOM 7444 N N . LEU A 1 940 ? -29.5 -26.953 17.453 1 88.88 940 LEU A N 1
ATOM 7445 C CA . LEU A 1 940 ? -28.734 -25.719 17.359 1 88.88 940 LEU A CA 1
ATOM 7446 C C . LEU A 1 940 ? -29.609 -24.5 17.656 1 88.88 940 LEU A C 1
ATOM 7448 O O . LEU A 1 940 ? -29.094 -23.438 18 1 88.88 940 LEU A O 1
ATOM 7452 N N . LYS A 1 941 ? -30.859 -24.641 17.562 1 82.94 941 LYS A N 1
ATOM 7453 C CA . LYS A 1 941 ? -31.812 -23.547 17.688 1 82.94 941 LYS A CA 1
ATOM 7454 C C . LYS A 1 941 ? -31.625 -22.812 19.016 1 82.94 941 LYS A C 1
ATOM 7456 O O . LYS A 1 941 ? -31.641 -21.578 19.062 1 82.94 941 LYS A O 1
ATOM 7461 N N . ASN A 1 942 ? -31.422 -23.578 20.047 1 83 942 ASN A N 1
ATOM 7462 C CA . ASN A 1 942 ? -31.297 -22.953 21.359 1 83 942 ASN A CA 1
ATOM 7463 C C . ASN A 1 942 ? -29.984 -22.172 21.484 1 83 942 ASN A C 1
ATOM 7465 O O . ASN A 1 942 ? -29.859 -21.328 22.375 1 83 942 ASN A O 1
ATOM 7469 N N . LEU A 1 943 ? -29.109 -22.516 20.641 1 83.94 943 LEU A N 1
ATOM 7470 C CA . LEU A 1 943 ? -27.797 -21.875 20.734 1 83.94 943 LEU A CA 1
ATOM 7471 C C . LEU A 1 943 ? -27.703 -20.688 19.781 1 83.94 943 LEU A C 1
ATOM 7473 O O . LEU A 1 943 ? -26.688 -20 19.75 1 83.94 943 LEU A O 1
ATOM 7477 N N . GLY A 1 944 ? -28.766 -20.391 19.031 1 83.25 944 GLY A N 1
ATOM 7478 C CA . GLY A 1 944 ? -28.75 -19.297 18.062 1 83.25 944 GLY A CA 1
ATOM 7479 C C . GLY A 1 944 ? -27.906 -19.578 16.844 1 83.25 944 GLY A C 1
ATOM 7480 O O . GLY A 1 944 ? -27.422 -18.641 16.188 1 83.25 944 GLY A O 1
ATOM 7481 N N . ILE A 1 945 ? -27.625 -20.875 16.656 1 89.62 945 ILE A N 1
ATOM 7482 C CA . ILE A 1 945 ? -26.797 -21.297 15.531 1 89.62 945 ILE A CA 1
ATOM 7483 C C . ILE A 1 945 ? -27.703 -21.781 14.398 1 89.62 945 ILE A C 1
ATOM 7485 O O . ILE A 1 945 ? -28.594 -22.594 14.617 1 89.62 945 ILE A O 1
ATOM 7489 N N . ASP A 1 946 ? -27.438 -21.203 13.25 1 87.25 946 ASP A N 1
ATOM 7490 C CA . ASP A 1 946 ? -28.234 -21.578 12.086 1 87.25 946 ASP A CA 1
ATOM 7491 C C . ASP A 1 946 ? -27.719 -22.891 11.477 1 87.25 946 ASP A C 1
ATOM 7493 O O . ASP A 1 946 ? -28.5 -23.734 11.055 1 87.25 946 ASP A O 1
ATOM 7497 N N . LYS A 1 947 ? -26.453 -22.953 11.328 1 92.25 947 LYS A N 1
ATOM 7498 C CA . LYS A 1 947 ? -25.859 -24.109 10.688 1 92.25 947 LYS A CA 1
ATOM 7499 C C . LYS A 1 947 ? -24.484 -24.422 11.273 1 92.25 947 LYS A C 1
ATOM 7501 O O . LYS A 1 947 ? -23.703 -23.5 11.555 1 92.25 947 LYS A O 1
ATOM 7506 N N . LEU A 1 948 ? -24.188 -25.641 11.586 1 94.88 948 LEU A N 1
ATOM 7507 C CA . LEU A 1 948 ? -22.875 -26.141 11.984 1 94.88 948 LEU A CA 1
ATOM 7508 C C . LEU A 1 948 ? -22.531 -27.406 11.203 1 94.88 948 LEU A C 1
ATOM 7510 O O . LEU A 1 948 ? -23.188 -28.438 11.352 1 94.88 948 LEU A O 1
ATOM 7514 N N . ARG A 1 949 ? -21.547 -27.312 10.438 1 95.69 949 ARG A N 1
ATOM 7515 C CA . ARG A 1 949 ? -21.109 -28.438 9.617 1 95.69 949 ARG A CA 1
ATOM 7516 C C . ARG A 1 949 ? -19.672 -28.844 9.953 1 95.69 949 ARG A C 1
ATOM 7518 O O . ARG A 1 949 ? -18.781 -28 10.016 1 95.69 949 ARG A O 1
ATOM 7525 N N . LEU A 1 950 ? -19.484 -30.078 10.281 1 96.94 950 LEU A N 1
ATOM 7526 C CA . LEU A 1 950 ? -18.156 -30.672 10.445 1 96.94 950 LEU A CA 1
ATOM 7527 C C . LEU A 1 950 ? -17.812 -31.562 9.266 1 96.94 950 LEU A C 1
ATOM 7529 O O . LEU A 1 950 ? -18.656 -32.281 8.742 1 96.94 950 LEU A O 1
ATOM 7533 N N . TYR A 1 951 ? -16.547 -31.422 8.812 1 96.44 951 TYR A N 1
ATOM 7534 C CA . TYR A 1 951 ? -16.203 -32.281 7.684 1 96.44 951 TYR A CA 1
ATOM 7535 C C . TYR A 1 951 ? -14.719 -32.594 7.688 1 96.44 951 TYR A C 1
ATOM 7537 O O . TYR A 1 951 ? -13.938 -31.969 8.414 1 96.44 951 TYR A O 1
ATOM 7545 N N . ALA A 1 952 ? -14.32 -33.594 6.965 1 97.75 952 ALA A N 1
ATOM 7546 C CA . ALA A 1 952 ? -12.945 -34.031 6.73 1 97.75 952 ALA A CA 1
ATOM 7547 C C . ALA A 1 952 ? -12.711 -34.312 5.25 1 97.75 952 ALA A C 1
ATOM 7549 O O . ALA A 1 952 ? -13.578 -34.875 4.57 1 97.75 952 ALA A O 1
ATOM 7550 N N . THR A 1 953 ? -11.562 -33.875 4.781 1 97.62 953 THR A N 1
ATOM 7551 C CA . THR A 1 953 ? -11.242 -34.062 3.369 1 97.62 953 THR A CA 1
ATOM 7552 C C . THR A 1 953 ? -9.828 -34.625 3.201 1 97.62 953 THR A C 1
ATOM 7554 O O . THR A 1 953 ? -8.883 -34.125 3.816 1 97.62 953 THR A O 1
ATOM 7557 N N . GLY A 1 954 ? -9.656 -35.688 2.43 1 97.69 954 GLY A N 1
ATOM 7558 C CA . GLY A 1 954 ? -8.367 -36.156 1.962 1 97.69 954 GLY A CA 1
ATOM 7559 C C . GLY A 1 954 ? -8.047 -35.719 0.544 1 97.69 954 GLY A C 1
ATOM 7560 O O . GLY A 1 954 ? -8.922 -35.719 -0.325 1 97.69 954 GLY A O 1
ATOM 7561 N N . SER A 1 955 ? -6.824 -35.281 0.352 1 96.62 955 SER A N 1
ATOM 7562 C CA . SER A 1 955 ? -6.441 -34.812 -0.975 1 96.62 955 SER A CA 1
ATOM 7563 C C . SER A 1 955 ? -5.203 -35.531 -1.485 1 96.62 955 SER A C 1
ATOM 7565 O O . SER A 1 955 ? -4.227 -35.688 -0.751 1 96.62 955 SER A O 1
ATOM 7567 N N . ASN A 1 956 ? -5.219 -35.938 -2.725 1 96.62 956 ASN A N 1
ATOM 7568 C CA . ASN A 1 956 ? -4.117 -36.594 -3.432 1 96.62 956 ASN A CA 1
ATOM 7569 C C . ASN A 1 956 ? -3.654 -37.844 -2.711 1 96.62 956 ASN A C 1
ATOM 7571 O O . ASN A 1 956 ? -2.455 -38.125 -2.617 1 96.62 956 ASN A O 1
ATOM 7575 N N . LEU A 1 957 ? -4.52 -38.656 -2.211 1 96.56 957 LEU A N 1
ATOM 7576 C CA . LEU A 1 957 ? -4.164 -39.781 -1.375 1 96.56 957 LEU A CA 1
ATOM 7577 C C . LEU A 1 957 ? -3.775 -41 -2.23 1 96.56 957 LEU A C 1
ATOM 7579 O O . LEU A 1 957 ? -3.002 -41.844 -1.793 1 96.56 957 LEU A O 1
ATOM 7583 N N . LEU A 1 958 ? -4.426 -41 -3.395 1 97.19 958 LEU A N 1
ATOM 7584 C CA . LEU A 1 958 ? -4.191 -42.156 -4.281 1 97.19 958 LEU A CA 1
ATOM 7585 C C . LEU A 1 958 ? -3.979 -41.688 -5.719 1 97.19 958 LEU A C 1
ATOM 7587 O O . LEU A 1 958 ? -4.777 -40.906 -6.246 1 97.19 958 LEU A O 1
ATOM 7591 N N . THR A 1 959 ? -2.932 -42.125 -6.312 1 97.5 959 THR A N 1
ATOM 7592 C CA . THR A 1 959 ? -2.637 -41.781 -7.703 1 97.5 959 THR A CA 1
ATOM 7593 C C . THR A 1 959 ? -2.27 -43.062 -8.477 1 97.5 959 THR A C 1
ATOM 7595 O O . THR A 1 959 ? -1.317 -43.75 -8.125 1 97.5 959 THR A O 1
ATOM 7598 N N . PHE A 1 960 ? -2.98 -43.375 -9.492 1 98.12 960 PHE A N 1
ATOM 7599 C CA . PHE A 1 960 ? -2.633 -44.438 -10.438 1 98.12 960 PHE A CA 1
ATOM 7600 C C . PHE A 1 960 ? -1.826 -43.875 -11.602 1 98.12 960 PHE A C 1
ATOM 7602 O O . PHE A 1 960 ? -2.332 -43.094 -12.383 1 98.12 960 PHE A O 1
ATOM 7609 N N . THR A 1 961 ? -0.62 -44.281 -11.766 1 98 961 THR A N 1
ATOM 7610 C CA . THR A 1 961 ? 0.242 -43.75 -12.812 1 98 961 THR A CA 1
ATOM 7611 C C . THR A 1 961 ? 1.378 -44.719 -13.125 1 98 961 THR A C 1
ATOM 7613 O O . THR A 1 961 ? 1.734 -45.562 -12.281 1 98 961 THR A O 1
ATOM 7616 N N . GLY A 1 962 ? 1.847 -44.719 -14.328 1 95.62 962 GLY A N 1
ATOM 7617 C CA . GLY A 1 962 ? 3.049 -45.438 -14.719 1 95.62 962 GLY A CA 1
ATOM 7618 C C . GLY A 1 962 ? 4.309 -44.625 -14.594 1 95.62 962 GLY A C 1
ATOM 7619 O O . GLY A 1 962 ? 5.41 -45.094 -14.883 1 95.62 962 GLY A O 1
ATOM 7620 N N . TYR A 1 963 ? 4.195 -43.406 -14.211 1 97.5 963 TYR A N 1
ATOM 7621 C CA . TYR A 1 963 ? 5.336 -42.5 -14.031 1 97.5 963 TYR A CA 1
ATOM 7622 C C . TYR A 1 963 ? 6.09 -42.844 -12.75 1 97.5 963 TYR A C 1
ATOM 7624 O O . TYR A 1 963 ? 5.488 -42.938 -11.672 1 97.5 963 TYR A O 1
ATOM 7632 N N . SER A 1 964 ? 7.336 -43.031 -12.805 1 96.12 964 SER A N 1
ATOM 7633 C CA . SER A 1 964 ? 8.109 -43.5 -11.664 1 96.12 964 SER A CA 1
ATOM 7634 C C . SER A 1 964 ? 8.641 -42.344 -10.836 1 96.12 964 SER A C 1
ATOM 7636 O O . SER A 1 964 ? 9.195 -42.562 -9.75 1 96.12 964 SER A O 1
ATOM 7638 N N . GLY A 1 965 ? 8.5 -41.125 -11.383 1 96.38 965 GLY A N 1
ATOM 7639 C CA . GLY A 1 965 ? 8.883 -39.969 -10.57 1 96.38 965 GLY A CA 1
ATOM 7640 C C . GLY A 1 965 ? 7.918 -39.688 -9.43 1 96.38 965 GLY A C 1
ATOM 7641 O O . GLY A 1 965 ? 7.07 -40.531 -9.117 1 96.38 965 GLY A O 1
ATOM 7642 N N . LEU A 1 966 ? 8.086 -38.594 -8.766 1 96.75 966 LEU A N 1
ATOM 7643 C CA . LEU A 1 966 ? 7.316 -38.312 -7.555 1 96.75 966 LEU A CA 1
ATOM 7644 C C . LEU A 1 966 ? 5.879 -37.938 -7.902 1 96.75 966 LEU A C 1
ATOM 7646 O O . LEU A 1 966 ? 4.957 -38.219 -7.133 1 96.75 966 LEU A O 1
ATOM 7650 N N . ASP A 1 967 ? 5.723 -37.156 -9.031 1 97.31 967 ASP A N 1
ATOM 7651 C CA . ASP A 1 967 ? 4.391 -36.656 -9.375 1 97.31 967 ASP A CA 1
ATOM 7652 C C . ASP A 1 967 ? 4.281 -36.375 -10.867 1 97.31 967 ASP A C 1
ATOM 7654 O O . ASP A 1 967 ? 4.984 -35.5 -11.391 1 97.31 967 ASP A O 1
ATOM 7658 N N . PRO A 1 968 ? 3.395 -37.031 -11.555 1 96.88 968 PRO A N 1
ATOM 7659 C CA . PRO A 1 968 ? 3.23 -36.75 -12.984 1 96.88 968 PRO A CA 1
ATOM 7660 C C . PRO A 1 968 ? 2.545 -35.406 -13.242 1 96.88 968 PRO A C 1
ATOM 7662 O O . PRO A 1 968 ? 2.568 -34.906 -14.375 1 96.88 968 PRO A O 1
ATOM 7665 N N . ASP A 1 969 ? 1.914 -34.844 -12.258 1 95.69 969 ASP A N 1
ATOM 7666 C CA . ASP A 1 969 ? 1.273 -33.562 -12.32 1 95.69 969 ASP A CA 1
ATOM 7667 C C . ASP A 1 969 ? 2.197 -32.469 -11.789 1 95.69 969 ASP A C 1
ATOM 7669 O O . ASP A 1 969 ? 2.17 -32.156 -10.594 1 95.69 969 ASP A O 1
ATOM 7673 N N . PHE A 1 970 ? 2.992 -31.828 -12.648 1 95.25 970 PHE A N 1
ATOM 7674 C CA . PHE A 1 970 ? 3.99 -30.859 -12.211 1 95.25 970 PHE A CA 1
ATOM 7675 C C . PHE A 1 970 ? 3.955 -29.609 -13.078 1 95.25 970 PHE A C 1
ATOM 7677 O O . PHE A 1 970 ? 3.393 -29.641 -14.18 1 95.25 970 PHE A O 1
ATOM 7684 N N . ILE A 1 971 ? 4.551 -28.562 -12.594 1 93.31 971 ILE A N 1
ATOM 7685 C CA . ILE A 1 971 ? 4.605 -27.297 -13.312 1 93.31 971 ILE A CA 1
ATOM 7686 C C . ILE A 1 971 ? 5.949 -27.156 -14.031 1 93.31 971 ILE A C 1
ATOM 7688 O O . ILE A 1 971 ? 7.004 -27.375 -13.43 1 93.31 971 ILE A O 1
ATOM 7692 N N . ASN A 1 972 ? 5.879 -26.844 -15.273 1 92.44 972 ASN A N 1
ATOM 7693 C CA . ASN A 1 972 ? 7.004 -26.391 -16.094 1 92.44 972 ASN A CA 1
ATOM 7694 C C . ASN A 1 972 ? 6.609 -25.234 -17 1 92.44 972 ASN A C 1
ATOM 7696 O O . ASN A 1 972 ? 5.812 -25.422 -17.922 1 92.44 972 ASN A O 1
ATOM 7700 N N . THR A 1 973 ? 7.211 -24.125 -16.812 1 86.12 973 THR A N 1
ATOM 7701 C CA . THR A 1 973 ? 6.742 -22.938 -17.5 1 86.12 973 THR A CA 1
ATOM 7702 C C . THR A 1 973 ? 7.5 -22.734 -18.812 1 86.12 973 THR A C 1
ATOM 7704 O O . THR A 1 973 ? 7.207 -21.812 -19.578 1 86.12 973 THR A O 1
ATOM 7707 N N . ASN A 1 974 ? 8.43 -23.594 -19.094 1 90.69 974 ASN A N 1
ATOM 7708 C CA . ASN A 1 974 ? 9.117 -23.516 -20.375 1 90.69 974 ASN A CA 1
ATOM 7709 C C . ASN A 1 974 ? 8.297 -24.172 -21.484 1 90.69 974 ASN A C 1
ATOM 7711 O O . ASN A 1 974 ? 8.305 -25.391 -21.641 1 90.69 974 ASN A O 1
ATOM 7715 N N . ILE A 1 975 ? 7.84 -23.422 -22.344 1 89.56 975 ILE A N 1
ATOM 7716 C CA . ILE A 1 975 ? 6.914 -23.906 -23.359 1 89.56 975 ILE A CA 1
ATOM 7717 C C . ILE A 1 975 ? 7.676 -24.719 -24.406 1 89.56 975 ILE A C 1
ATOM 7719 O O . ILE A 1 975 ? 7.086 -25.531 -25.109 1 89.56 975 ILE A O 1
ATOM 7723 N N . TRP A 1 976 ? 8.984 -24.516 -24.531 1 92.19 976 TRP A N 1
ATOM 7724 C CA . TRP A 1 976 ? 9.789 -25.188 -25.547 1 92.19 976 TRP A CA 1
ATOM 7725 C C . TRP A 1 976 ? 10.281 -26.547 -25.047 1 92.19 976 TRP A C 1
ATOM 7727 O O . TRP A 1 976 ? 10.883 -27.312 -25.812 1 92.19 976 TRP A O 1
ATOM 7737 N N . ASN A 1 977 ? 10.047 -26.797 -23.797 1 96 977 ASN A N 1
ATOM 7738 C CA . ASN A 1 977 ? 10.438 -28.062 -23.156 1 96 977 ASN A CA 1
ATOM 7739 C C . ASN A 1 977 ? 9.461 -28.438 -22.047 1 96 977 ASN A C 1
ATOM 7741 O O . ASN A 1 977 ? 9.883 -28.812 -20.938 1 96 977 ASN A O 1
ATOM 7745 N N . SER A 1 978 ? 8.281 -28.391 -22.297 1 93.25 978 SER A N 1
ATOM 7746 C CA . SER A 1 978 ? 7.215 -28.406 -21.312 1 93.25 978 SER A CA 1
ATOM 7747 C C . SER A 1 978 ? 7.078 -29.781 -20.656 1 93.25 978 SER A C 1
ATOM 7749 O O . SER A 1 978 ? 6.59 -29.906 -19.531 1 93.25 978 SER A O 1
ATOM 7751 N N . GLY A 1 979 ? 7.496 -30.859 -21.25 1 95.81 979 GLY A N 1
ATOM 7752 C CA . GLY A 1 979 ? 7.266 -32.219 -20.75 1 95.81 979 GLY A CA 1
ATOM 7753 C C . GLY A 1 979 ? 8.398 -32.719 -19.859 1 95.81 979 GLY A C 1
ATOM 7754 O O . GLY A 1 979 ? 8.383 -33.875 -19.438 1 95.81 979 GLY A O 1
ATOM 7755 N N . THR A 1 980 ? 9.312 -31.922 -19.562 1 97.5 980 THR A N 1
ATOM 7756 C CA . THR A 1 980 ? 10.469 -32.344 -18.781 1 97.5 980 THR A CA 1
ATOM 7757 C C . THR A 1 980 ? 10.266 -32 -17.312 1 97.5 980 THR A C 1
ATOM 7759 O O . THR A 1 980 ? 10.023 -30.859 -16.953 1 97.5 980 THR A O 1
ATOM 7762 N N . ASP A 1 981 ? 10.281 -33.031 -16.484 1 97 981 ASP A N 1
ATOM 7763 C CA . ASP A 1 981 ? 10.234 -32.844 -15.031 1 97 981 ASP A CA 1
ATOM 7764 C C . ASP A 1 981 ? 11.641 -32.719 -14.453 1 97 981 ASP A C 1
ATOM 7766 O O . ASP A 1 981 ? 12.305 -33.719 -14.172 1 97 981 ASP A O 1
ATOM 7770 N N . SER A 1 982 ? 12.023 -31.5 -14.25 1 95.56 982 SER A N 1
ATOM 7771 C CA . SER A 1 982 ? 13.344 -31.203 -13.711 1 95.56 982 SER A CA 1
ATOM 7772 C C . SER A 1 982 ? 13.266 -30.828 -12.234 1 95.56 982 SER A C 1
ATOM 7774 O O . SER A 1 982 ? 13.562 -29.703 -11.859 1 95.56 982 SER A O 1
ATOM 7776 N N . PHE A 1 983 ? 12.953 -31.812 -11.391 1 95.75 983 PHE A N 1
ATOM 7777 C CA . PHE A 1 983 ? 12.898 -31.672 -9.938 1 95.75 983 PHE A CA 1
ATOM 7778 C C . PHE A 1 983 ? 11.789 -30.719 -9.523 1 95.75 983 PHE A C 1
ATOM 7780 O O . PHE A 1 983 ? 12 -29.844 -8.68 1 95.75 983 PHE A O 1
ATOM 7787 N N . SER A 1 984 ? 10.68 -30.844 -10.203 1 95.69 984 SER A N 1
ATOM 7788 C CA . SER A 1 984 ? 9.523 -30.016 -9.836 1 95.69 984 SER A CA 1
ATOM 7789 C C . SER A 1 984 ? 8.992 -30.406 -8.461 1 95.69 984 SER A C 1
ATOM 7791 O O . SER A 1 984 ? 9.055 -31.562 -8.062 1 95.69 984 SER A O 1
ATOM 7793 N N . TYR A 1 985 ? 8.508 -29.422 -7.723 1 96.31 985 TYR A N 1
ATOM 7794 C CA . TYR A 1 985 ? 7.891 -29.719 -6.434 1 96.31 985 TYR A CA 1
ATOM 7795 C C . TYR A 1 985 ? 6.602 -30.5 -6.613 1 96.31 985 TYR A C 1
ATOM 7797 O O . TYR A 1 985 ? 5.656 -30.031 -7.246 1 96.31 985 TYR A O 1
ATOM 7805 N N . PRO A 1 986 ? 6.555 -31.656 -6.102 1 96.94 986 PRO A N 1
ATOM 7806 C CA . PRO A 1 986 ? 5.34 -32.469 -6.262 1 96.94 986 PRO A CA 1
ATOM 7807 C C . PRO A 1 986 ? 4.172 -31.938 -5.43 1 96.94 986 PRO A C 1
ATOM 7809 O O . PRO A 1 986 ? 4.383 -31.25 -4.426 1 96.94 986 PRO A O 1
ATOM 7812 N N . ASN A 1 987 ? 2.996 -32.25 -5.902 1 96.25 987 ASN A N 1
ATOM 7813 C CA . ASN A 1 987 ? 1.834 -31.984 -5.062 1 96.25 987 ASN A CA 1
ATOM 7814 C C . ASN A 1 987 ? 1.907 -32.75 -3.742 1 96.25 987 ASN A C 1
ATOM 7816 O O . ASN A 1 987 ? 2.355 -33.875 -3.707 1 96.25 987 ASN A O 1
ATOM 7820 N N . THR A 1 988 ? 1.407 -32.125 -2.727 1 96.94 988 THR A N 1
ATOM 7821 C CA . THR A 1 988 ? 1.443 -32.75 -1.41 1 96.94 988 THR A CA 1
ATOM 7822 C C . THR A 1 988 ? 0.199 -33.625 -1.184 1 96.94 988 THR A C 1
ATOM 7824 O O . THR A 1 988 ? -0.83 -33.406 -1.829 1 96.94 988 THR A O 1
ATOM 7827 N N . ARG A 1 989 ? 0.349 -34.594 -0.366 1 97.06 989 ARG A N 1
ATOM 7828 C CA . ARG A 1 989 ? -0.794 -35.281 0.214 1 97.06 989 ARG A CA 1
ATOM 7829 C C . ARG A 1 989 ? -1.274 -34.594 1.482 1 97.06 989 ARG A C 1
ATOM 7831 O O . ARG A 1 989 ? -0.477 -34 2.211 1 97.06 989 ARG A O 1
ATOM 7838 N N . SER A 1 990 ? -2.553 -34.688 1.648 1 97 990 SER A N 1
ATOM 7839 C CA . SER A 1 990 ? -2.996 -33.938 2.82 1 97 990 SER A CA 1
ATOM 7840 C C . SER A 1 990 ? -4.285 -34.5 3.391 1 97 990 SER A C 1
ATOM 7842 O O . SER A 1 990 ? -5.012 -35.219 2.695 1 97 990 SER A O 1
ATOM 7844 N N . VAL A 1 991 ? -4.543 -34.25 4.676 1 98.06 991 VAL A N 1
ATOM 7845 C CA . VAL A 1 991 ? -5.789 -34.5 5.391 1 98.06 991 VAL A CA 1
ATOM 7846 C C . VAL A 1 991 ? -6.238 -33.219 6.105 1 98.06 991 VAL A C 1
ATOM 7848 O O . VAL A 1 991 ? -5.48 -32.625 6.879 1 98.06 991 VAL A O 1
ATOM 7851 N N . MET A 1 992 ? -7.418 -32.875 5.797 1 97.81 992 MET A N 1
ATOM 7852 C CA . MET A 1 992 ? -7.949 -31.609 6.316 1 97.81 992 MET A CA 1
ATOM 7853 C C . MET A 1 992 ? -9.164 -31.859 7.207 1 97.81 992 MET A C 1
ATOM 7855 O O . MET A 1 992 ? -10.016 -32.688 6.879 1 97.81 992 MET A O 1
ATOM 7859 N N . PHE A 1 993 ? -9.258 -31.172 8.328 1 98 993 PHE A N 1
ATOM 7860 C CA . PHE A 1 993 ? -10.438 -31.094 9.188 1 98 993 PHE A CA 1
ATOM 7861 C C . PHE A 1 993 ? -11.031 -29.703 9.18 1 98 993 PHE A C 1
ATOM 7863 O O . PHE A 1 993 ? -10.312 -28.703 9.312 1 98 993 PHE A O 1
ATOM 7870 N N . GLY A 1 994 ? -12.328 -29.719 8.906 1 96.56 994 GLY A N 1
ATOM 7871 C CA . GLY A 1 994 ? -12.945 -28.406 8.781 1 96.56 994 GLY A CA 1
ATOM 7872 C C . GLY A 1 994 ? -14.219 -28.266 9.602 1 96.56 994 GLY A C 1
ATOM 7873 O O . GLY A 1 994 ? -14.875 -29.25 9.914 1 96.56 994 GLY A O 1
ATOM 7874 N N . LEU A 1 995 ? -14.469 -27 9.922 1 96.25 995 LEU A N 1
ATOM 7875 C CA . LEU A 1 995 ? -15.656 -26.578 10.648 1 96.25 995 LEU A CA 1
ATOM 7876 C C . LEU A 1 995 ? -16.266 -25.328 10.008 1 96.25 995 LEU A C 1
ATOM 7878 O O . LEU A 1 995 ? -15.547 -24.359 9.734 1 96.25 995 LEU A O 1
ATOM 7882 N N . ASP A 1 996 ? -17.609 -25.422 9.68 1 95.19 996 ASP A N 1
ATOM 7883 C CA . ASP A 1 996 ? -18.359 -24.266 9.195 1 95.19 996 ASP A CA 1
ATOM 7884 C C . ASP A 1 996 ? -19.5 -23.906 10.164 1 95.19 996 ASP A C 1
ATOM 7886 O O . ASP A 1 996 ? -20.375 -24.734 10.43 1 95.19 996 ASP A O 1
ATOM 7890 N N . LEU A 1 997 ? -19.422 -22.719 10.586 1 95.62 997 LEU A N 1
ATOM 7891 C CA . LEU A 1 997 ? -20.406 -22.219 11.547 1 95.62 997 LEU A CA 1
ATOM 7892 C C . LEU A 1 997 ? -21.109 -20.984 11.008 1 95.62 997 LEU A C 1
ATOM 7894 O O . LEU A 1 997 ? -20.453 -20.047 10.555 1 95.62 997 LEU A O 1
ATOM 7898 N N . THR A 1 998 ? -22.469 -21.031 10.984 1 92.81 998 THR A N 1
ATOM 7899 C CA . THR A 1 998 ? -23.25 -19.875 10.594 1 92.81 998 THR A CA 1
ATOM 7900 C C . THR A 1 998 ? -24.234 -19.484 11.703 1 92.81 998 THR A C 1
ATOM 7902 O O . THR A 1 998 ? -24.922 -20.344 12.258 1 92.81 998 THR A O 1
ATOM 7905 N N . PHE A 1 999 ? -24.406 -18.391 11.945 1 90.38 999 PHE A N 1
ATOM 7906 C CA . PHE A 1 999 ? -25.438 -17.953 12.883 1 90.38 999 PHE A CA 1
ATOM 7907 C C . PHE A 1 999 ? -25.891 -16.531 12.547 1 90.38 999 PHE A C 1
ATOM 7909 O O . PHE A 1 999 ? -25.172 -15.773 11.898 1 90.38 999 PHE A O 1
ATOM 7916 N N . MET B 1 1 ? -42.781 -38.75 51.406 1 22.02 1 MET B N 1
ATOM 7917 C CA . MET B 1 1 ? -41.969 -37.812 50.594 1 22.02 1 MET B CA 1
ATOM 7918 C C . MET B 1 1 ? -42.656 -37.5 49.25 1 22.02 1 MET B C 1
ATOM 7920 O O . MET B 1 1 ? -42.312 -36.531 48.594 1 22.02 1 MET B O 1
ATOM 7924 N N . ILE B 1 2 ? -43.344 -38.594 48.719 1 22.55 2 ILE B N 1
ATOM 7925 C CA . ILE B 1 2 ? -43.938 -38.844 47.406 1 22.55 2 ILE B CA 1
ATOM 7926 C C . ILE B 1 2 ? -45.156 -37.938 47.219 1 22.55 2 ILE B C 1
ATOM 7928 O O . ILE B 1 2 ? -45.75 -37.906 46.156 1 22.55 2 ILE B O 1
ATOM 7932 N N . LYS B 1 3 ? -45.688 -37.531 48.406 1 24.33 3 LYS B N 1
ATOM 7933 C CA . LYS B 1 3 ? -47 -36.906 48.562 1 24.33 3 LYS B CA 1
ATOM 7934 C C . LYS B 1 3 ? -47.094 -35.594 47.812 1 24.33 3 LYS B C 1
ATOM 7936 O O . LYS B 1 3 ? -48.125 -35.281 47.219 1 24.33 3 LYS B O 1
ATOM 7941 N N . LYS B 1 4 ? -46.156 -34.781 48.156 1 27.45 4 LYS B N 1
ATOM 7942 C CA . LYS B 1 4 ? -46.469 -33.344 48.094 1 27.45 4 LYS B CA 1
ATOM 7943 C C . LYS B 1 4 ? -46.375 -32.812 46.688 1 27.45 4 LYS B C 1
ATOM 7945 O O . LYS B 1 4 ? -46.406 -31.594 46.469 1 27.45 4 LYS B O 1
ATOM 7950 N N . LEU B 1 5 ? -46.031 -33.719 45.75 1 25.19 5 LEU B N 1
ATOM 7951 C CA . LEU B 1 5 ? -45.625 -33.25 44.438 1 25.19 5 LEU B CA 1
ATOM 7952 C C . LEU B 1 5 ? -46.844 -32.75 43.625 1 25.19 5 LEU B C 1
ATOM 7954 O O . LEU B 1 5 ? -46.688 -32.125 42.594 1 25.19 5 LEU B O 1
ATOM 7958 N N . LEU B 1 6 ? -48.062 -33.344 44.031 1 25.2 6 LEU B N 1
ATOM 7959 C CA . LEU B 1 6 ? -49.156 -33.406 43.031 1 25.2 6 LEU B CA 1
ATOM 7960 C C . LEU B 1 6 ? -49.75 -32.031 42.781 1 25.2 6 LEU B C 1
ATOM 7962 O O . LEU B 1 6 ? -50.156 -31.75 41.656 1 25.2 6 LEU B O 1
ATOM 7966 N N . VAL B 1 7 ? -50.031 -31.312 43.875 1 27.16 7 VAL B N 1
ATOM 7967 C CA . VAL B 1 7 ? -51.125 -30.359 43.906 1 27.16 7 VAL B CA 1
ATOM 7968 C C . VAL B 1 7 ? -50.75 -29.141 43.031 1 27.16 7 VAL B C 1
ATOM 7970 O O . VAL B 1 7 ? -51.594 -28.266 42.812 1 27.16 7 VAL B O 1
ATOM 7973 N N . PHE B 1 8 ? -49.438 -28.922 42.812 1 25.11 8 PHE B N 1
ATOM 7974 C CA . PHE B 1 8 ? -49.031 -27.562 42.438 1 25.11 8 PHE B CA 1
ATOM 7975 C C . PHE B 1 8 ? -49.469 -27.25 41.031 1 25.11 8 PHE B C 1
ATOM 7977 O O . PHE B 1 8 ? -49.156 -26.188 40.5 1 25.11 8 PHE B O 1
ATOM 7984 N N . PHE B 1 9 ? -49.969 -28.266 40.219 1 27.12 9 PHE B N 1
ATOM 7985 C CA . PHE B 1 9 ? -50.031 -28.031 38.781 1 27.12 9 PHE B CA 1
ATOM 7986 C C . PHE B 1 9 ? -51.219 -27.125 38.469 1 27.12 9 PHE B C 1
ATOM 7988 O O . PHE B 1 9 ? -51.531 -26.922 37.281 1 27.12 9 PHE B O 1
ATOM 7995 N N . LEU B 1 10 ? -52.094 -26.844 39.438 1 25.3 10 LEU B N 1
ATOM 7996 C CA . LEU B 1 10 ? -53.438 -26.484 39 1 25.3 10 LEU B CA 1
ATOM 7997 C C . LEU B 1 10 ? -53.438 -25.188 38.219 1 25.3 10 LEU B C 1
ATOM 7999 O O . LEU B 1 10 ? -54 -25.125 37.125 1 25.3 10 LEU B O 1
ATOM 8003 N N . THR B 1 11 ? -53.844 -24.031 38.75 1 25.62 11 THR B N 1
ATOM 8004 C CA . THR B 1 11 ? -54.938 -23.125 38.438 1 25.62 11 THR B CA 1
ATOM 8005 C C . THR B 1 11 ? -54.469 -21.984 37.531 1 25.62 11 THR B C 1
ATOM 8007 O O . THR B 1 11 ? -55.219 -21.062 37.25 1 25.62 11 THR B O 1
ATOM 8010 N N . ILE B 1 12 ? -53.25 -21.766 37.094 1 28.55 12 ILE B N 1
ATOM 8011 C CA . ILE B 1 12 ? -53.062 -20.375 36.719 1 28.55 12 ILE B CA 1
ATOM 8012 C C . ILE B 1 12 ? -53.75 -20.109 35.406 1 28.55 12 ILE B C 1
ATOM 8014 O O . ILE B 1 12 ? -53.312 -20.562 34.344 1 28.55 12 ILE B O 1
ATOM 8018 N N . PHE B 1 13 ? -55.156 -20.188 35.312 1 28.2 13 PHE B N 1
ATOM 8019 C CA . PHE B 1 13 ? -55.969 -19.812 34.156 1 28.2 13 PHE B CA 1
ATOM 8020 C C . PHE B 1 13 ? -55.781 -18.344 33.812 1 28.2 13 PHE B C 1
ATOM 8022 O O . PHE B 1 13 ? -56.219 -17.469 34.562 1 28.2 13 PHE B O 1
ATOM 8029 N N . THR B 1 14 ? -54.656 -17.891 33.219 1 30.06 14 THR B N 1
ATOM 8030 C CA . THR B 1 14 ? -54.469 -16.516 32.781 1 30.06 14 THR B CA 1
ATOM 8031 C C . THR B 1 14 ? -55.562 -16.125 31.781 1 30.06 14 THR B C 1
ATOM 8033 O O . THR B 1 14 ? -55.781 -16.812 30.797 1 30.06 14 THR B O 1
ATOM 8036 N N . MET B 1 15 ? -56.688 -15.422 32.219 1 30.95 15 MET B N 1
ATOM 8037 C CA . MET B 1 15 ? -57.719 -14.688 31.469 1 30.95 15 MET B CA 1
ATOM 8038 C C . MET B 1 15 ? -57.094 -13.781 30.422 1 30.95 15 MET B C 1
ATOM 8040 O O . MET B 1 15 ? -56.281 -12.898 30.75 1 30.95 15 MET B O 1
ATOM 8044 N N . THR B 1 16 ? -56.875 -14.266 29.297 1 33.41 16 THR B N 1
ATOM 8045 C CA . THR B 1 16 ? -56.469 -13.445 28.156 1 33.41 16 THR B CA 1
ATOM 8046 C C . THR B 1 16 ? -57.531 -12.398 27.828 1 33.41 16 THR B C 1
ATOM 8048 O O . THR B 1 16 ? -58.656 -12.742 27.453 1 33.41 16 THR B O 1
ATOM 8051 N N . ALA B 1 17 ? -57.719 -11.281 28.562 1 35.25 17 ALA B N 1
ATOM 8052 C CA . ALA B 1 17 ? -58.5 -10.117 28.172 1 35.25 17 ALA B CA 1
ATOM 8053 C C . ALA B 1 17 ? -58.219 -9.734 26.719 1 35.25 17 ALA B C 1
ATOM 8055 O O . ALA B 1 17 ? -57.062 -9.508 26.344 1 35.25 17 ALA B O 1
ATOM 8056 N N . TYR B 1 18 ? -59.062 -10.172 25.906 1 38.88 18 TYR B N 1
ATOM 8057 C CA . TYR B 1 18 ? -59.125 -9.719 24.531 1 38.88 18 TYR B CA 1
ATOM 8058 C C . TYR B 1 18 ? -59.219 -8.195 24.453 1 38.88 18 TYR B C 1
ATOM 8060 O O . TYR B 1 18 ? -60.25 -7.617 24.828 1 38.88 18 TYR B O 1
ATOM 8068 N N . ALA B 1 19 ? -58.281 -7.512 24.719 1 43.09 19 ALA B N 1
ATOM 8069 C CA . ALA B 1 19 ? -58.25 -6.066 24.516 1 43.09 19 ALA B CA 1
ATOM 8070 C C . ALA B 1 19 ? -58.688 -5.695 23.094 1 43.09 19 ALA B C 1
ATOM 8072 O O . ALA B 1 19 ? -58.219 -6.305 22.125 1 43.09 19 ALA B O 1
ATOM 8073 N N . GLN B 1 20 ? -59.844 -5.16 22.953 1 53.28 20 GLN B N 1
ATOM 8074 C CA . GLN B 1 20 ? -60.406 -4.625 21.719 1 53.28 20 GLN B CA 1
ATOM 8075 C C . GLN B 1 20 ? -59.438 -3.707 21.016 1 53.28 20 GLN B C 1
ATOM 8077 O O . GLN B 1 20 ? -58.969 -2.721 21.578 1 53.28 20 GLN B O 1
ATOM 8082 N N . ASN B 1 21 ? -58.844 -4.09 20.047 1 64.25 21 ASN B N 1
ATOM 8083 C CA . ASN B 1 21 ? -57.906 -3.338 19.203 1 64.25 21 ASN B CA 1
ATOM 8084 C C . ASN B 1 21 ? -58.594 -2.148 18.531 1 64.25 21 ASN B C 1
ATOM 8086 O O . ASN B 1 21 ? -59.688 -2.291 17.969 1 64.25 21 ASN B O 1
ATOM 8090 N N . VAL B 1 22 ? -58.312 -0.971 18.984 1 77.44 22 VAL B N 1
ATOM 8091 C CA . VAL B 1 22 ? -58.812 0.255 18.359 1 77.44 22 VAL B CA 1
ATOM 8092 C C . VAL B 1 22 ? -57.781 0.789 17.375 1 77.44 22 VAL B C 1
ATOM 8094 O O . VAL B 1 22 ? -56.562 0.562 17.547 1 77.44 22 VAL B O 1
ATOM 8097 N N . THR B 1 23 ? -58.344 1.395 16.391 1 81.25 23 THR B N 1
ATOM 8098 C CA . THR B 1 23 ? -57.5 2.102 15.422 1 81.25 23 THR B CA 1
ATOM 8099 C C . THR B 1 23 ? -57.094 3.477 15.953 1 81.25 23 THR B C 1
ATOM 8101 O O . THR B 1 23 ? -57.969 4.328 16.188 1 81.25 23 THR B O 1
ATOM 8104 N N . MET B 1 24 ? -55.938 3.635 16.312 1 82.38 24 MET B N 1
ATOM 8105 C CA . MET B 1 24 ? -55.375 4.902 16.797 1 82.38 24 MET B CA 1
ATOM 8106 C C . MET B 1 24 ? -54.938 5.781 15.633 1 82.38 24 MET B C 1
ATOM 8108 O O . MET B 1 24 ? -54.156 5.348 14.781 1 82.38 24 MET B O 1
ATOM 8112 N N . THR B 1 25 ? -55.562 7 15.562 1 85.19 25 THR B N 1
ATOM 8113 C CA . THR B 1 25 ? -55.25 7.941 14.492 1 85.19 25 THR B CA 1
ATOM 8114 C C . THR B 1 25 ? -54.75 9.266 15.07 1 85.19 25 THR B C 1
ATOM 8116 O O . THR B 1 25 ? -55.031 9.586 16.234 1 85.19 25 THR B O 1
ATOM 8119 N N . GLY B 1 26 ? -53.906 9.953 14.422 1 84.62 26 GLY B N 1
ATOM 8120 C CA . GLY B 1 26 ? -53.469 11.281 14.797 1 84.62 26 GLY B CA 1
ATOM 8121 C C . GLY B 1 26 ? -52.656 11.961 13.711 1 84.62 26 GLY B C 1
ATOM 8122 O O . GLY B 1 26 ? -52.406 11.383 12.648 1 84.62 26 GLY B O 1
ATOM 8123 N N . THR B 1 27 ? -52.438 13.25 13.898 1 85.38 27 THR B N 1
ATOM 8124 C CA . THR B 1 27 ? -51.562 14.07 13.055 1 85.38 27 THR B CA 1
ATOM 8125 C C . THR B 1 27 ? -50.375 14.602 13.844 1 85.38 27 THR B C 1
ATOM 8127 O O . THR B 1 27 ? -50.531 15.055 14.977 1 85.38 27 THR B O 1
ATOM 8130 N N . VAL B 1 28 ? -49.25 14.359 13.367 1 84.75 28 VAL B N 1
ATOM 8131 C CA . VAL B 1 28 ? -48.031 14.883 13.969 1 84.75 28 VAL B CA 1
ATOM 8132 C C . VAL B 1 28 ? -47.531 16.078 13.172 1 84.75 28 VAL B C 1
ATOM 8134 O O . VAL B 1 28 ? -47.344 16 11.953 1 84.75 28 VAL B O 1
ATOM 8137 N N . VAL B 1 29 ? -47.312 17.188 13.805 1 80.19 29 VAL B N 1
ATOM 8138 C CA . VAL B 1 29 ? -46.875 18.422 13.188 1 80.19 29 VAL B CA 1
ATOM 8139 C C . VAL B 1 29 ? -45.719 19 13.969 1 80.19 29 VAL B C 1
ATOM 8141 O O . VAL B 1 29 ? -45.438 18.594 15.102 1 80.19 29 VAL B O 1
ATOM 8144 N N . ASP B 1 30 ? -44.938 19.891 13.312 1 73.5 30 ASP B N 1
ATOM 8145 C CA . ASP B 1 30 ? -43.875 20.625 14.016 1 73.5 30 ASP B CA 1
ATOM 8146 C C . ASP B 1 30 ? -44.438 21.859 14.719 1 73.5 30 ASP B C 1
ATOM 8148 O O . ASP B 1 30 ? -45.656 22.062 14.75 1 73.5 30 ASP B O 1
ATOM 8152 N N . THR B 1 31 ? -43.531 22.594 15.398 1 70 31 THR B N 1
ATOM 8153 C CA . THR B 1 31 ? -43.938 23.766 16.172 1 70 31 THR B CA 1
ATOM 8154 C C . THR B 1 31 ? -44.625 24.797 15.281 1 70 31 THR B C 1
ATOM 8156 O O . THR B 1 31 ? -45.375 25.641 15.766 1 70 31 THR B O 1
ATOM 8159 N N . ASP B 1 32 ? -44.375 24.719 14.07 1 63.91 32 ASP B N 1
ATOM 8160 C CA . ASP B 1 32 ? -45 25.641 13.133 1 63.91 32 ASP B CA 1
ATOM 8161 C C . ASP B 1 32 ? -46.281 25.031 12.539 1 63.91 32 ASP B C 1
ATOM 8163 O O . ASP B 1 32 ? -46.812 25.547 11.555 1 63.91 32 ASP B O 1
ATOM 8167 N N . ASN B 1 33 ? -46.688 23.984 12.977 1 66.81 33 ASN B N 1
ATOM 8168 C CA . ASN B 1 33 ? -47.906 23.266 12.625 1 66.81 33 ASN B CA 1
ATOM 8169 C C . ASN B 1 33 ? -47.812 22.703 11.211 1 66.81 33 ASN B C 1
ATOM 8171 O O . ASN B 1 33 ? -48.844 22.547 10.547 1 66.81 33 ASN B O 1
ATOM 8175 N N . LEU B 1 34 ? -46.625 22.562 10.781 1 73.88 34 LEU B N 1
ATOM 8176 C CA . LEU B 1 34 ? -46.469 21.859 9.516 1 73.88 34 LEU B CA 1
ATOM 8177 C C . LEU B 1 34 ? -46.406 20.344 9.727 1 73.88 34 LEU B C 1
ATOM 8179 O O . LEU B 1 34 ? -45.781 19.859 10.68 1 73.88 34 LEU B O 1
ATOM 8183 N N . PRO B 1 35 ? -47.094 19.609 8.82 1 77.56 35 PRO B N 1
ATOM 8184 C CA . PRO B 1 35 ? -47.062 18.156 8.992 1 77.56 35 PRO B CA 1
ATOM 8185 C C . PRO B 1 35 ? -45.656 17.562 8.914 1 77.56 35 PRO B C 1
ATOM 8187 O O . PRO B 1 35 ? -44.875 17.953 8.062 1 77.56 35 PRO B O 1
ATOM 8190 N N . LEU B 1 36 ? -45.281 16.812 9.93 1 76.56 36 LEU B N 1
ATOM 8191 C CA . LEU B 1 36 ? -44 16.109 9.953 1 76.56 36 LEU B CA 1
ATOM 8192 C C . LEU B 1 36 ? -44.156 14.734 9.305 1 76.56 36 LEU B C 1
ATOM 8194 O O . LEU B 1 36 ? -44.906 13.891 9.789 1 76.56 36 LEU B O 1
ATOM 8198 N N . ILE B 1 37 ? -43.438 14.672 8.227 1 73.81 37 ILE B N 1
ATOM 8199 C CA . ILE B 1 37 ? -43.438 13.422 7.48 1 73.81 37 ILE B CA 1
ATOM 8200 C C . ILE B 1 37 ? -42.375 12.477 8.039 1 73.81 37 ILE B C 1
ATOM 8202 O O . ILE B 1 37 ? -41.281 12.914 8.367 1 73.81 37 ILE B O 1
ATOM 8206 N N . GLY B 1 38 ? -42.688 11.18 8.25 1 72.5 38 GLY B N 1
ATOM 8207 C CA . GLY B 1 38 ? -41.719 10.164 8.594 1 72.5 38 GLY B CA 1
ATOM 8208 C C . GLY B 1 38 ? -41.438 10.086 10.086 1 72.5 38 GLY B C 1
ATOM 8209 O O . GLY B 1 38 ? -40.406 9.555 10.508 1 72.5 38 GLY B O 1
ATOM 8210 N N . VAL B 1 39 ? -42.25 10.68 10.922 1 77.5 39 VAL B N 1
ATOM 8211 C CA . VAL B 1 39 ? -42.125 10.523 12.367 1 77.5 39 VAL B CA 1
ATOM 8212 C C . VAL B 1 39 ? -42.438 9.078 12.758 1 77.5 39 VAL B C 1
ATOM 8214 O O . VAL B 1 39 ? -43.469 8.531 12.367 1 77.5 39 VAL B O 1
ATOM 8217 N N . ASN B 1 40 ? -41.594 8.531 13.461 1 80.38 40 ASN B N 1
ATOM 8218 C CA . ASN B 1 40 ? -41.844 7.195 13.992 1 80.38 40 ASN B CA 1
ATOM 8219 C C . ASN B 1 40 ? -42.844 7.23 15.141 1 80.38 40 ASN B C 1
ATOM 8221 O O . ASN B 1 40 ? -42.625 7.906 16.156 1 80.38 40 ASN B O 1
ATOM 8225 N N . VAL B 1 41 ? -43.969 6.531 14.969 1 83.62 41 VAL B N 1
ATOM 8226 C CA . VAL B 1 41 ? -45 6.387 16 1 83.62 41 VAL B CA 1
ATOM 8227 C C . VAL B 1 41 ? -45.062 4.93 16.453 1 83.62 41 VAL B C 1
ATOM 8229 O O . VAL B 1 41 ? -45.469 4.055 15.68 1 83.62 41 VAL B O 1
ATOM 8232 N N . VAL B 1 42 ? -44.594 4.664 17.641 1 80.62 42 VAL B N 1
ATOM 8233 C CA . VAL B 1 42 ? -44.5 3.301 18.156 1 80.62 42 VAL B CA 1
ATOM 8234 C C . VAL B 1 42 ? -45.281 3.191 19.469 1 80.62 42 VAL B C 1
ATOM 8236 O O . VAL B 1 42 ? -45.281 4.129 20.266 1 80.62 42 VAL B O 1
ATOM 8239 N N . ILE B 1 43 ? -46.094 2.057 19.672 1 79.69 43 ILE B N 1
ATOM 8240 C CA . ILE B 1 43 ? -46.688 1.761 20.969 1 79.69 43 ILE B CA 1
ATOM 8241 C C . ILE B 1 43 ? -45.594 1.416 21.969 1 79.69 43 ILE B C 1
ATOM 8243 O O . ILE B 1 43 ? -44.812 0.502 21.734 1 79.69 43 ILE B O 1
ATOM 8247 N N . LYS B 1 44 ? -45.469 2.277 22.984 1 76.88 44 LYS B N 1
ATOM 8248 C CA . LYS B 1 44 ? -44.406 2.131 23.984 1 76.88 44 LYS B CA 1
ATOM 8249 C C . LYS B 1 44 ? -44.344 0.694 24.5 1 76.88 44 LYS B C 1
ATOM 8251 O O . LYS B 1 44 ? -45.344 0.115 24.891 1 76.88 44 LYS B O 1
ATOM 8256 N N . GLY B 1 45 ? -43.188 0.065 24.453 1 67.12 45 GLY B N 1
ATOM 8257 C CA . GLY B 1 45 ? -42.938 -1.272 24.969 1 67.12 45 GLY B CA 1
ATOM 8258 C C . GLY B 1 45 ? -43.156 -2.363 23.953 1 67.12 45 GLY B C 1
ATOM 8259 O O . GLY B 1 45 ? -43.094 -3.551 24.266 1 67.12 45 GLY B O 1
ATOM 8260 N N . THR B 1 46 ? -43.688 -1.971 22.781 1 68 46 THR B N 1
ATOM 8261 C CA . THR B 1 46 ? -43.906 -2.947 21.719 1 68 46 THR B CA 1
ATOM 8262 C C . THR B 1 46 ? -43.156 -2.561 20.453 1 68 46 THR B C 1
ATOM 8264 O O . THR B 1 46 ? -42.562 -1.475 20.391 1 68 46 THR B O 1
ATOM 8267 N N . SER B 1 47 ? -43 -3.516 19.547 1 67.19 47 SER B N 1
ATOM 8268 C CA . SER B 1 47 ? -42.406 -3.232 18.25 1 67.19 47 SER B CA 1
ATOM 8269 C C . SER B 1 47 ? -43.469 -2.828 17.234 1 67.19 47 SER B C 1
ATOM 8271 O O . SER B 1 47 ? -43.188 -2.639 16.047 1 67.19 47 SER B O 1
ATOM 8273 N N . THR B 1 48 ? -44.656 -2.592 17.672 1 73.75 48 THR B N 1
ATOM 8274 C CA . THR B 1 48 ? -45.75 -2.172 16.797 1 73.75 48 THR B CA 1
ATOM 8275 C C . THR B 1 48 ? -45.719 -0.661 16.578 1 73.75 48 THR B C 1
ATOM 8277 O O . THR B 1 48 ? -45.812 0.11 17.547 1 73.75 48 THR B O 1
ATOM 8280 N N . GLY B 1 49 ? -45.344 -0.217 15.484 1 76.69 49 GLY B N 1
ATOM 8281 C CA . GLY B 1 49 ? -45.281 1.203 15.18 1 76.69 49 GLY B CA 1
ATOM 8282 C C . GLY B 1 49 ? -45.594 1.511 13.727 1 76.69 49 GLY B C 1
ATOM 8283 O O . GLY B 1 49 ? -45.844 0.602 12.938 1 76.69 49 GLY B O 1
ATOM 8284 N N . THR B 1 50 ? -45.844 2.809 13.453 1 79.19 50 THR B N 1
ATOM 8285 C CA . THR B 1 50 ? -46.062 3.363 12.117 1 79.19 50 THR B CA 1
ATOM 8286 C C . THR B 1 50 ? -45.281 4.66 11.953 1 79.19 50 THR B C 1
ATOM 8288 O O . THR B 1 50 ? -44.625 5.133 12.891 1 79.19 50 THR B O 1
ATOM 8291 N N . THR B 1 51 ? -45.156 5.156 10.789 1 80 51 THR B N 1
ATOM 8292 C CA . THR B 1 51 ? -44.625 6.477 10.516 1 80 51 THR B CA 1
ATOM 8293 C C . THR B 1 51 ? -45.688 7.406 9.938 1 80 51 THR B C 1
ATOM 8295 O O . THR B 1 51 ? -46.625 6.945 9.297 1 80 51 THR B O 1
ATOM 8298 N N . THR B 1 52 ? -45.5 8.68 10.219 1 80.94 52 THR B N 1
ATOM 8299 C CA . THR B 1 52 ? -46.469 9.641 9.711 1 80.94 52 THR B CA 1
ATOM 8300 C C . THR B 1 52 ? -46.375 9.773 8.195 1 80.94 52 THR B C 1
ATOM 8302 O O . THR B 1 52 ? -45.281 9.586 7.629 1 80.94 52 THR B O 1
ATOM 8305 N N . ASP B 1 53 ? -47.5 10.078 7.535 1 77.5 53 ASP B N 1
ATOM 8306 C CA . ASP B 1 53 ? -47.562 10.25 6.086 1 77.5 53 ASP B CA 1
ATOM 8307 C C . ASP B 1 53 ? -47.281 11.688 5.695 1 77.5 53 ASP B C 1
ATOM 8309 O O . ASP B 1 53 ? -46.844 12.484 6.527 1 77.5 53 ASP B O 1
ATOM 8313 N N . LEU B 1 54 ? -47.5 12.07 4.438 1 73.31 54 LEU B N 1
ATOM 8314 C CA . LEU B 1 54 ? -47.156 13.375 3.871 1 73.31 54 LEU B CA 1
ATOM 8315 C C . LEU B 1 54 ? -47.938 14.484 4.578 1 73.31 54 LEU B C 1
ATOM 8317 O O . LEU B 1 54 ? -47.5 15.633 4.598 1 73.31 54 LEU B O 1
ATOM 8321 N N . ASP B 1 55 ? -49 14.195 5.055 1 77.75 55 ASP B N 1
ATOM 8322 C CA . ASP B 1 55 ? -49.812 15.188 5.762 1 77.75 55 ASP B CA 1
ATOM 8323 C C . ASP B 1 55 ? -49.594 15.109 7.27 1 77.75 55 ASP B C 1
ATOM 8325 O O . ASP B 1 55 ? -50.344 15.688 8.047 1 77.75 55 ASP B O 1
ATOM 8329 N N . GLY B 1 56 ? -48.594 14.312 7.719 1 78.19 56 GLY B N 1
ATOM 8330 C CA . GLY B 1 56 ? -48.25 14.133 9.125 1 78.19 56 GLY B CA 1
ATOM 8331 C C . GLY B 1 56 ? -49.219 13.195 9.844 1 78.19 56 GLY B C 1
ATOM 8332 O O . GLY B 1 56 ? -49.219 13.117 11.07 1 78.19 56 GLY B O 1
ATOM 8333 N N . LYS B 1 57 ? -50.031 12.469 9.117 1 81.31 57 LYS B N 1
ATOM 8334 C CA . LYS B 1 57 ? -51.062 11.602 9.734 1 81.31 57 LYS B CA 1
ATOM 8335 C C . LYS B 1 57 ? -50.5 10.211 10 1 81.31 57 LYS B C 1
ATOM 8337 O O . LYS B 1 57 ? -49.656 9.719 9.242 1 81.31 57 LYS B O 1
ATOM 8342 N N . PHE B 1 58 ? -50.906 9.641 11.141 1 84.19 58 PHE B N 1
ATOM 8343 C CA . PHE B 1 58 ? -50.562 8.25 11.422 1 84.19 58 PHE B CA 1
ATOM 8344 C C . PHE B 1 58 ? -51.781 7.438 11.789 1 84.19 58 PHE B C 1
ATOM 8346 O O . PHE B 1 58 ? -52.781 7.988 12.266 1 84.19 58 PHE B O 1
ATOM 8353 N N . THR B 1 59 ? -51.844 6.148 11.367 1 83.75 59 THR B N 1
ATOM 8354 C CA . THR B 1 59 ? -52.812 5.152 11.781 1 83.75 59 THR B CA 1
ATOM 8355 C C . THR B 1 59 ? -52.125 3.916 12.352 1 83.75 59 THR B C 1
ATOM 8357 O O . THR B 1 59 ? -51.219 3.369 11.727 1 83.75 59 THR B O 1
ATOM 8360 N N . LEU B 1 60 ? -52.406 3.559 13.547 1 79.75 60 LEU B N 1
ATOM 8361 C CA . LEU B 1 60 ? -51.812 2.443 14.281 1 79.75 60 LEU B CA 1
ATOM 8362 C C . LEU B 1 60 ? -52.875 1.67 15.047 1 79.75 60 LEU B C 1
ATOM 8364 O O . LEU B 1 60 ? -53.781 2.268 15.617 1 79.75 60 LEU B O 1
ATOM 8368 N N . THR B 1 61 ? -52.938 0.42 14.953 1 80.62 61 THR B N 1
ATOM 8369 C CA . THR B 1 61 ? -53.906 -0.38 15.695 1 80.62 61 THR B CA 1
ATOM 8370 C C . THR B 1 61 ? -53.344 -0.799 17.047 1 80.62 61 THR B C 1
ATOM 8372 O O . THR B 1 61 ? -52.219 -1.276 17.141 1 80.62 61 THR B O 1
ATOM 8375 N N . GLY B 1 62 ? -53.969 -0.516 18.078 1 79.25 62 GLY B N 1
ATOM 8376 C CA . GLY B 1 62 ? -53.625 -0.864 19.438 1 79.25 62 GLY B CA 1
ATOM 8377 C C . GLY B 1 62 ? -54.812 -0.754 20.391 1 79.25 62 GLY B C 1
ATOM 8378 O O . GLY B 1 62 ? -55.969 -0.795 19.984 1 79.25 62 GLY B O 1
ATOM 8379 N N . GLU B 1 63 ? -54.594 -0.788 21.641 1 79.19 63 GLU B N 1
ATOM 8380 C CA . GLU B 1 63 ? -55.625 -0.697 22.656 1 79.19 63 GLU B CA 1
ATOM 8381 C C . GLU B 1 63 ? -55.75 0.722 23.219 1 79.19 63 GLU B C 1
ATOM 8383 O O . GLU B 1 63 ? -54.75 1.447 23.281 1 79.19 63 GLU B O 1
ATOM 8388 N N . ASN B 1 64 ? -56.938 1.099 23.391 1 79.12 64 ASN B N 1
ATOM 8389 C CA . ASN B 1 64 ? -57.156 2.369 24.078 1 79.12 64 ASN B CA 1
ATOM 8390 C C . ASN B 1 64 ? -56.375 2.438 25.391 1 79.12 64 ASN B C 1
ATOM 8392 O O . ASN B 1 64 ? -56.312 1.454 26.141 1 79.12 64 ASN B O 1
ATOM 8396 N N . GLY B 1 65 ? -55.625 3.539 25.672 1 79.69 65 GLY B N 1
ATOM 8397 C CA . GLY B 1 65 ? -54.812 3.689 26.875 1 79.69 65 GLY B CA 1
ATOM 8398 C C . GLY B 1 65 ? -53.344 3.402 26.656 1 79.69 65 GLY B C 1
ATOM 8399 O O . GLY B 1 65 ? -52.531 3.615 27.547 1 79.69 65 GLY B O 1
ATOM 8400 N N . GLN B 1 66 ? -53.094 2.992 25.562 1 79.25 66 GLN B N 1
ATOM 8401 C CA . GLN B 1 66 ? -51.688 2.713 25.297 1 79.25 66 GLN B CA 1
ATOM 8402 C C . GLN B 1 66 ? -50.906 3.996 24.969 1 79.25 66 GLN B C 1
ATOM 8404 O O . GLN B 1 66 ? -51.469 4.934 24.406 1 79.25 66 GLN B O 1
ATOM 8409 N N . THR B 1 67 ? -49.625 4.035 25.391 1 82.31 67 THR B N 1
ATOM 8410 C CA . THR B 1 67 ? -48.75 5.176 25.141 1 82.31 67 THR B CA 1
ATOM 8411 C C . THR B 1 67 ? -48.031 5.035 23.797 1 82.31 67 THR B C 1
ATOM 8413 O O . THR B 1 67 ? -47.438 4.004 23.516 1 82.31 67 THR B O 1
ATOM 8416 N N . LEU B 1 68 ? -48.25 6.125 22.984 1 84.06 68 LEU B N 1
ATOM 8417 C CA . LEU B 1 68 ? -47.531 6.223 21.719 1 84.06 68 LEU B CA 1
ATOM 8418 C C . LEU B 1 68 ? -46.281 7.047 21.844 1 84.06 68 LEU B C 1
ATOM 8420 O O . LEU B 1 68 ? -46.281 8.086 22.516 1 84.06 68 LEU B O 1
ATOM 8424 N N . VAL B 1 69 ? -45.25 6.492 21.344 1 82.12 69 VAL B N 1
ATOM 8425 C CA . VAL B 1 69 ? -43.969 7.191 21.312 1 82.12 69 VAL B CA 1
ATOM 8426 C C . VAL B 1 69 ? -43.719 7.742 19.906 1 82.12 69 VAL B C 1
ATOM 8428 O O . VAL B 1 69 ? -43.719 6.992 18.922 1 82.12 69 VAL B O 1
ATOM 8431 N N . PHE B 1 70 ? -43.594 9.078 19.828 1 79.94 70 PHE B N 1
ATOM 8432 C CA . PHE B 1 70 ? -43.312 9.797 18.594 1 79.94 70 PHE B CA 1
ATOM 8433 C C . PHE B 1 70 ? -41.812 10.188 18.531 1 79.94 70 PHE B C 1
ATOM 8435 O O . PHE B 1 70 ? -41.312 10.891 19.422 1 79.94 70 PHE B O 1
ATOM 8442 N N . SER B 1 71 ? -41.125 9.648 17.625 1 76.62 71 SER B N 1
ATOM 8443 C CA . SER B 1 71 ? -39.688 9.961 17.484 1 76.62 71 SER B CA 1
ATOM 8444 C C . SER B 1 71 ? -39.375 10.414 16.062 1 76.62 71 SER B C 1
ATOM 8446 O O . SER B 1 71 ? -39.906 9.859 15.102 1 76.62 71 SER B O 1
ATOM 8448 N N . TYR B 1 72 ? -38.75 11.594 15.969 1 69.75 72 TYR B N 1
ATOM 8449 C CA . TYR B 1 72 ? -38.281 12.188 14.727 1 69.75 72 TYR B CA 1
ATOM 8450 C C . TYR B 1 72 ? -36.906 12.82 14.906 1 69.75 72 TYR B C 1
ATOM 8452 O O . TYR B 1 72 ? -36.656 13.492 15.906 1 69.75 72 TYR B O 1
ATOM 8460 N N . ILE B 1 73 ? -36 12.5 13.969 1 57.72 73 ILE B N 1
ATOM 8461 C CA . ILE B 1 73 ? -34.625 13 14.055 1 57.72 73 ILE B CA 1
ATOM 8462 C C . ILE B 1 73 ? -34.656 14.523 14.211 1 57.72 73 ILE B C 1
ATOM 8464 O O . ILE B 1 73 ? -35.312 15.227 13.422 1 57.72 73 ILE B O 1
ATOM 8468 N N . GLY B 1 74 ? -34 15.141 15.203 1 54.88 74 GLY B N 1
ATOM 8469 C CA . GLY B 1 74 ? -33.906 16.562 15.469 1 54.88 74 GLY B CA 1
ATOM 8470 C C . GLY B 1 74 ? -35.062 17.094 16.312 1 54.88 74 GLY B C 1
ATOM 8471 O O . GLY B 1 74 ? -35.125 18.297 16.578 1 54.88 74 GLY B O 1
ATOM 8472 N N . MET B 1 75 ? -36.062 16.219 16.609 1 63.03 75 MET B N 1
ATOM 8473 C CA . MET B 1 75 ? -37.188 16.688 17.406 1 63.03 75 MET B CA 1
ATOM 8474 C C . MET B 1 75 ? -37.344 15.875 18.688 1 63.03 75 MET B C 1
ATOM 8476 O O . MET B 1 75 ? -36.875 14.734 18.75 1 63.03 75 MET B O 1
ATOM 8480 N N . THR B 1 76 ? -37.719 16.438 19.766 1 64.44 76 THR B N 1
ATOM 8481 C CA . THR B 1 76 ? -37.875 15.828 21.078 1 64.44 76 THR B CA 1
ATOM 8482 C C . THR B 1 76 ? -38.906 14.688 21.031 1 64.44 76 THR B C 1
ATOM 8484 O O . THR B 1 76 ? -40 14.859 20.516 1 64.44 76 THR B O 1
ATOM 8487 N N . LEU B 1 77 ? -38.344 13.461 21.5 1 70.25 77 LEU B N 1
ATOM 8488 C CA . LEU B 1 77 ? -39.25 12.312 21.625 1 70.25 77 LEU B CA 1
ATOM 8489 C C . LEU B 1 77 ? -40.469 12.672 22.469 1 70.25 77 LEU B C 1
ATOM 8491 O O . LEU B 1 77 ? -40.344 13.305 23.516 1 70.25 77 LEU B O 1
ATOM 8495 N N . GLN B 1 78 ? -41.688 12.406 22 1 75.31 78 GLN B N 1
ATOM 8496 C CA . GLN B 1 78 ? -42.938 12.664 22.75 1 75.31 78 GLN B CA 1
ATOM 8497 C C . GLN B 1 78 ? -43.719 11.375 22.984 1 75.31 78 GLN B C 1
ATOM 8499 O O . GLN B 1 78 ? -43.844 10.547 22.078 1 75.31 78 GLN B O 1
ATOM 8504 N N . GLU B 1 79 ? -44 11.07 24.25 1 78.94 79 GLU B N 1
ATOM 8505 C CA . GLU B 1 79 ? -44.875 9.969 24.625 1 78.94 79 GLU B CA 1
ATOM 8506 C C . GLU B 1 79 ? -46.281 10.469 24.906 1 78.94 79 GLU B C 1
ATOM 8508 O O . GLU B 1 79 ? -46.5 11.344 25.766 1 78.94 79 GLU B O 1
ATOM 8513 N N . ILE B 1 80 ? -47.281 10 24.188 1 82.19 80 ILE B N 1
ATOM 8514 C CA . ILE B 1 80 ? -48.656 10.445 24.375 1 82.19 80 ILE B CA 1
ATOM 8515 C C . ILE B 1 80 ? -49.562 9.234 24.531 1 82.19 80 ILE B C 1
ATOM 8517 O O . ILE B 1 80 ? -49.5 8.297 23.719 1 82.19 80 ILE B O 1
ATOM 8521 N N . VAL B 1 81 ? -50.344 9.148 25.547 1 80.19 81 VAL B N 1
ATOM 8522 C CA . VAL B 1 81 ? -51.312 8.078 25.766 1 80.19 81 VAL B CA 1
ATOM 8523 C C . VAL B 1 81 ? -52.5 8.266 24.812 1 80.19 81 VAL B C 1
ATOM 8525 O O . VAL B 1 81 ? -53.062 9.359 24.734 1 80.19 81 VAL B O 1
ATOM 8528 N N . TYR B 1 82 ? -52.875 7.312 24.125 1 83.81 82 TYR B N 1
ATOM 8529 C CA . TYR B 1 82 ? -54.062 7.355 23.25 1 83.81 82 TYR B CA 1
ATOM 8530 C C . TYR B 1 82 ? -55.344 7.145 24.016 1 83.81 82 TYR B C 1
ATOM 8532 O O . TYR B 1 82 ? -55.531 6.102 24.656 1 83.81 82 TYR B O 1
ATOM 8540 N N . LYS B 1 83 ? -56.25 8.094 23.969 1 78.69 83 LYS B N 1
ATOM 8541 C CA . LYS B 1 83 ? -57.469 8.047 24.766 1 78.69 83 LYS B CA 1
ATOM 8542 C C . LYS B 1 83 ? -58.688 8.008 23.891 1 78.69 83 LYS B C 1
ATOM 8544 O O . LYS B 1 83 ? -59.719 8.656 24.188 1 78.69 83 LYS B O 1
ATOM 8549 N N . GLY B 1 84 ? -58.688 7.332 22.734 1 76.38 84 GLY B N 1
ATOM 8550 C CA . GLY B 1 84 ? -59.875 7.055 21.938 1 76.38 84 GLY B CA 1
ATOM 8551 C C . GLY B 1 84 ? -60.188 8.141 20.922 1 76.38 84 GLY B C 1
ATOM 8552 O O . GLY B 1 84 ? -61.094 8 20.109 1 76.38 84 GLY B O 1
ATOM 8553 N N . LYS B 1 85 ? -59.531 9.32 20.953 1 79.56 85 LYS B N 1
ATOM 8554 C CA . LYS B 1 85 ? -59.688 10.391 19.969 1 79.56 85 LYS B CA 1
ATOM 8555 C C . LYS B 1 85 ? -58.438 10.578 19.125 1 79.56 85 LYS B C 1
ATOM 8557 O O . LYS B 1 85 ? -57.344 10.312 19.594 1 79.56 85 LYS B O 1
ATOM 8562 N N . PRO B 1 86 ? -58.625 11.078 17.891 1 81.12 86 PRO B N 1
ATOM 8563 C CA . PRO B 1 86 ? -57.438 11.312 17.062 1 81.12 86 PRO B CA 1
ATOM 8564 C C . PRO B 1 86 ? -56.438 12.273 17.688 1 81.12 86 PRO B C 1
ATOM 8566 O O . PRO B 1 86 ? -56.844 13.328 18.203 1 81.12 86 PRO B O 1
ATOM 8569 N N . LEU B 1 87 ? -55.156 11.883 17.75 1 82.56 87 LEU B N 1
ATOM 8570 C CA . LEU B 1 87 ? -54.094 12.68 18.391 1 82.56 87 LEU B CA 1
ATOM 8571 C C . LEU B 1 87 ? -53.594 13.781 17.469 1 82.56 87 LEU B C 1
ATOM 8573 O O . LEU B 1 87 ? -53.562 13.602 16.25 1 82.56 87 LEU B O 1
ATOM 8577 N N . HIS B 1 88 ? -53.469 15.023 17.969 1 81.94 88 HIS B N 1
ATOM 8578 C CA . HIS B 1 88 ? -52.688 16.094 17.344 1 81.94 88 HIS B CA 1
ATOM 8579 C C . HIS B 1 88 ? -51.375 16.344 18.094 1 81.94 88 HIS B C 1
ATOM 8581 O O . HIS B 1 88 ? -51.375 16.906 19.188 1 81.94 88 HIS B O 1
ATOM 8587 N N . VAL B 1 89 ? -50.344 15.789 17.672 1 82.31 89 VAL B N 1
ATOM 8588 C CA . VAL B 1 89 ? -49.062 15.82 18.328 1 82.31 89 VAL B CA 1
ATOM 8589 C C . VAL B 1 89 ? -48.188 16.906 17.703 1 82.31 89 VAL B C 1
ATOM 8591 O O . VAL B 1 89 ? -47.969 16.906 16.484 1 82.31 89 VAL B O 1
ATOM 8594 N N . ILE B 1 90 ? -47.812 17.906 18.375 1 76.12 90 ILE B N 1
ATOM 8595 C CA . ILE B 1 90 ? -46.812 18.906 17.969 1 76.12 90 ILE B CA 1
ATOM 8596 C C . ILE B 1 90 ? -45.438 18.5 18.453 1 76.12 90 ILE B C 1
ATOM 8598 O O . ILE B 1 90 ? -45.188 18.422 19.656 1 76.12 90 ILE B O 1
ATOM 8602 N N . MET B 1 91 ? -44.719 18.062 17.547 1 72.31 91 MET B N 1
ATOM 8603 C CA . MET B 1 91 ? -43.344 17.719 17.906 1 72.31 91 MET B CA 1
ATOM 8604 C C . MET B 1 91 ? -42.438 18.953 17.938 1 72.31 91 MET B C 1
ATOM 8606 O O . MET B 1 91 ? -42.562 19.828 17.078 1 72.31 91 MET B O 1
ATOM 8610 N N . LYS B 1 92 ? -41.938 19.25 18.984 1 62.22 92 LYS B N 1
ATOM 8611 C CA . LYS B 1 92 ? -41.031 20.375 19.156 1 62.22 92 LYS B CA 1
ATOM 8612 C C . LYS B 1 92 ? -39.594 20.016 18.75 1 62.22 92 LYS B C 1
ATOM 8614 O O . LYS B 1 92 ? -39.188 18.859 18.859 1 62.22 92 LYS B O 1
ATOM 8619 N N . ASP B 1 93 ? -39.094 20.969 18.016 1 49.81 93 ASP B N 1
ATOM 8620 C CA . ASP B 1 93 ? -37.656 20.766 17.75 1 49.81 93 ASP B CA 1
ATOM 8621 C C . ASP B 1 93 ? -36.938 20.391 19.047 1 49.81 93 ASP B C 1
ATOM 8623 O O . ASP B 1 93 ? -37.25 20.906 20.125 1 49.81 93 ASP B O 1
ATOM 8627 N N . ASP B 1 94 ? -36.562 19.25 19.078 1 44.09 94 ASP B N 1
ATOM 8628 C CA . ASP B 1 94 ? -35.75 18.953 20.25 1 44.09 94 ASP B CA 1
ATOM 8629 C C . ASP B 1 94 ? -34.75 20.062 20.516 1 44.09 94 ASP B C 1
ATOM 8631 O O . ASP B 1 94 ? -33.656 20.109 19.891 1 44.09 94 ASP B O 1
ATOM 8635 N N . SER B 1 95 ? -35.312 21.219 20.531 1 40.09 95 SER B N 1
ATOM 8636 C CA . SER B 1 95 ? -34.375 22.234 21.016 1 40.09 95 SER B CA 1
ATOM 8637 C C . SER B 1 95 ? -33.594 21.734 22.219 1 40.09 95 SER B C 1
ATOM 8639 O O . SER B 1 95 ? -32.812 22.484 22.828 1 40.09 95 SER B O 1
ATOM 8641 N N . LYS B 1 96 ? -34.312 20.859 22.938 1 38.19 96 LYS B N 1
ATOM 8642 C CA . LYS B 1 96 ? -33.312 20.438 23.922 1 38.19 96 LYS B CA 1
ATOM 8643 C C . LYS B 1 96 ? -32 20.062 23.25 1 38.19 96 LYS B C 1
ATOM 8645 O O . LYS B 1 96 ? -32 19.328 22.266 1 38.19 96 LYS B O 1
ATOM 8650 N N . ALA B 1 97 ? -31.125 20.844 23.281 1 38.41 97 ALA B N 1
ATOM 8651 C CA . ALA B 1 97 ? -29.703 20.688 22.953 1 38.41 97 ALA B CA 1
ATOM 8652 C C . ALA B 1 97 ? -29.312 19.219 22.938 1 38.41 97 ALA B C 1
ATOM 8654 O O . ALA B 1 97 ? -29.391 18.531 23.953 1 38.41 97 ALA B O 1
ATOM 8655 N N . LEU B 1 98 ? -29.688 18.422 22.078 1 41.91 98 LEU B N 1
ATOM 8656 C CA . LEU B 1 98 ? -29.094 17.109 21.891 1 41.91 98 LEU B CA 1
ATOM 8657 C C . LEU B 1 98 ? -27.781 16.984 22.672 1 41.91 98 LEU B C 1
ATOM 8659 O O . LEU B 1 98 ? -26.875 17.797 22.484 1 41.91 98 LEU B O 1
ATOM 8663 N N . GLU B 1 99 ? -28.031 16.594 23.828 1 53.59 99 GLU B N 1
ATOM 8664 C CA . GLU B 1 99 ? -26.859 16.359 24.656 1 53.59 99 GLU B CA 1
ATOM 8665 C C . GLU B 1 99 ? -25.719 15.773 23.844 1 53.59 99 GLU B C 1
ATOM 8667 O O . GLU B 1 99 ? -25.844 14.703 23.25 1 53.59 99 GLU B O 1
ATOM 8672 N N . GLU B 1 100 ? -24.906 16.594 23.344 1 68.62 100 GLU B N 1
ATOM 8673 C CA . GLU B 1 100 ? -23.688 16.188 22.641 1 68.62 100 GLU B CA 1
ATOM 8674 C C . GLU B 1 100 ? -22.906 15.148 23.438 1 68.62 100 GLU B C 1
ATOM 8676 O O . GLU B 1 100 ? -22.781 15.25 24.656 1 68.62 100 GLU B O 1
ATOM 8681 N N . VAL B 1 101 ? -22.797 14.023 22.859 1 76.44 101 VAL B N 1
ATOM 8682 C CA . VAL B 1 101 ? -21.984 12.984 23.484 1 76.44 101 VAL B CA 1
ATOM 8683 C C . VAL B 1 101 ? -20.547 13.07 22.969 1 76.44 101 VAL B C 1
ATOM 8685 O O . VAL B 1 101 ? -20.312 13.422 21.812 1 76.44 101 VAL B O 1
ATOM 8688 N N . VAL B 1 102 ? -19.734 12.906 23.875 1 79.75 102 VAL B N 1
ATOM 8689 C CA . VAL B 1 102 ? -18.312 12.93 23.562 1 79.75 102 VAL B CA 1
ATOM 8690 C C . VAL B 1 102 ? -17.688 11.562 23.844 1 79.75 102 VAL B C 1
ATOM 8692 O O . VAL B 1 102 ? -18.141 10.852 24.75 1 79.75 102 VAL B O 1
ATOM 8695 N N . ILE B 1 103 ? -16.844 11.227 23 1 77.94 103 ILE B N 1
ATOM 8696 C CA . ILE B 1 103 ? -16.094 9.992 23.219 1 77.94 103 ILE B CA 1
ATOM 8697 C C . ILE B 1 103 ? -14.82 10.281 24 1 77.94 103 ILE B C 1
ATOM 8699 O O . ILE B 1 103 ? -13.992 11.094 23.562 1 77.94 103 ILE B O 1
ATOM 8703 N N . ILE B 1 104 ? -14.688 9.695 25.062 1 75.44 104 ILE B N 1
ATOM 8704 C CA . ILE B 1 104 ? -13.445 9.773 25.828 1 75.44 104 ILE B CA 1
ATOM 8705 C C . ILE B 1 104 ? -12.891 8.375 26.062 1 75.44 104 ILE B C 1
ATOM 8707 O O . ILE B 1 104 ? -13.5 7.574 26.781 1 75.44 104 ILE B O 1
ATOM 8711 N N . GLY B 1 105 ? -11.836 8.242 25.516 1 73.81 105 GLY B N 1
ATOM 8712 C CA . GLY B 1 105 ? -11.305 6.891 25.594 1 73.81 105 GLY B CA 1
ATOM 8713 C C . GLY B 1 105 ? -12.195 5.863 24.906 1 73.81 105 GLY B C 1
ATOM 8714 O O . GLY B 1 105 ? -12.469 5.969 23.719 1 73.81 105 GLY B O 1
ATOM 8715 N N . TYR B 1 106 ? -12.633 5.035 25.781 1 81 106 TYR B N 1
ATOM 8716 C CA . TYR B 1 106 ? -13.422 3.914 25.281 1 81 106 TYR B CA 1
ATOM 8717 C C . TYR B 1 106 ? -14.867 4 25.766 1 81 106 TYR B C 1
ATOM 8719 O O . TYR B 1 106 ? -15.641 3.055 25.594 1 81 106 TYR B O 1
ATOM 8727 N N . GLN B 1 107 ? -15.133 5.207 26.281 1 82.56 107 GLN B N 1
ATOM 8728 C CA . GLN B 1 107 ? -16.469 5.438 26.812 1 82.56 107 GLN B CA 1
ATOM 8729 C C . GLN B 1 107 ? -17.125 6.641 26.156 1 82.56 107 GLN B C 1
ATOM 8731 O O . GLN B 1 107 ? -16.453 7.539 25.656 1 82.56 107 GLN B O 1
ATOM 8736 N N . THR B 1 108 ? -18.391 6.57 26.062 1 80.25 108 THR B N 1
ATOM 8737 C CA . THR B 1 108 ? -19.188 7.703 25.609 1 80.25 108 THR B CA 1
ATOM 8738 C C . THR B 1 108 ? -19.844 8.422 26.781 1 80.25 108 THR B C 1
ATOM 8740 O O . THR B 1 108 ? -20.5 7.793 27.594 1 80.25 108 THR B O 1
ATOM 8743 N N . VAL B 1 109 ? -19.578 9.688 26.828 1 81.5 109 VAL B N 1
ATOM 8744 C CA . VAL B 1 109 ? -20.094 10.484 27.938 1 81.5 109 VAL B CA 1
ATOM 8745 C C . VAL B 1 109 ? -20.828 11.711 27.391 1 81.5 109 VAL B C 1
ATOM 8747 O O . VAL B 1 109 ? -20.484 12.227 26.328 1 81.5 109 VAL B O 1
ATOM 8750 N N . LYS B 1 110 ? -21.766 12.062 28.141 1 81.62 110 LYS B N 1
ATOM 8751 C CA . LYS B 1 110 ? -22.422 13.328 27.812 1 81.62 110 LYS B CA 1
ATOM 8752 C C . LYS B 1 110 ? -21.484 14.508 28.047 1 81.62 110 LYS B C 1
ATOM 8754 O O . LYS B 1 110 ? -20.734 14.523 29.016 1 81.62 110 LYS B O 1
ATOM 8759 N N . LYS B 1 111 ? -21.594 15.414 27.203 1 81.88 111 LYS B N 1
ATOM 8760 C CA . LYS B 1 111 ? -20.734 16.594 27.328 1 81.88 111 LYS B CA 1
ATOM 8761 C C . LYS B 1 111 ? -20.938 17.281 28.672 1 81.88 111 LYS B C 1
ATOM 8763 O O . LYS B 1 111 ? -19.984 17.766 29.281 1 81.88 111 LYS B O 1
ATOM 8768 N N . SER B 1 112 ? -22.172 17.328 29.125 1 80.81 112 SER B N 1
ATOM 8769 C CA . SER B 1 112 ? -22.5 18 30.375 1 80.81 112 SER B CA 1
ATOM 8770 C C . SER B 1 112 ? -21.906 17.25 31.578 1 80.81 112 SER B C 1
ATOM 8772 O O . SER B 1 112 ? -21.719 17.844 32.656 1 80.81 112 SER B O 1
ATOM 8774 N N . ASP B 1 113 ? -21.578 16.031 31.391 1 82.69 113 ASP B N 1
ATOM 8775 C CA . ASP B 1 113 ? -21.125 15.211 32.5 1 82.69 113 ASP B CA 1
ATOM 8776 C C . ASP B 1 113 ? -19.594 15.148 32.562 1 82.69 113 ASP B C 1
ATOM 8778 O O . ASP B 1 113 ? -19.016 14.445 33.406 1 82.69 113 ASP B O 1
ATOM 8782 N N . LEU B 1 114 ? -19.062 15.844 31.75 1 84.5 114 LEU B N 1
ATOM 8783 C CA . LEU B 1 114 ? -17.594 15.805 31.688 1 84.5 114 LEU B CA 1
ATOM 8784 C C . LEU B 1 114 ? -16.984 16.391 32.938 1 84.5 114 LEU B C 1
ATOM 8786 O O . LEU B 1 114 ? -17.453 17.406 33.469 1 84.5 114 LEU B O 1
ATOM 8790 N N . THR B 1 115 ? -15.961 15.75 33.375 1 87.75 115 THR B N 1
ATOM 8791 C CA . THR B 1 115 ? -15.234 16.234 34.531 1 87.75 115 THR B CA 1
ATOM 8792 C C . THR B 1 115 ? -13.883 16.812 34.125 1 87.75 115 THR B C 1
ATOM 8794 O O . THR B 1 115 ? -13.273 17.594 34.875 1 87.75 115 THR B O 1
ATOM 8797 N N . GLY B 1 116 ? -13.414 16.406 33.031 1 85.94 116 GLY B N 1
ATOM 8798 C CA . GLY B 1 116 ? -12.141 16.875 32.5 1 85.94 116 GLY B CA 1
ATOM 8799 C C . GLY B 1 116 ? -12.289 18 31.484 1 85.94 116 GLY B C 1
ATOM 8800 O O . GLY B 1 116 ? -13.398 18.453 31.219 1 85.94 116 GLY B O 1
ATOM 8801 N N . ALA B 1 117 ? -11.125 18.469 31 1 87.88 117 ALA B N 1
ATOM 8802 C CA . ALA B 1 117 ? -11.109 19.531 30 1 87.88 117 ALA B CA 1
ATOM 8803 C C . ALA B 1 117 ? -11.172 18.969 28.594 1 87.88 117 ALA B C 1
ATOM 8805 O O . ALA B 1 117 ? -10.172 18.484 28.062 1 87.88 117 ALA B O 1
ATOM 8806 N N . VAL B 1 118 ? -12.227 19.109 27.938 1 88.38 118 VAL B N 1
ATOM 8807 C CA . VAL B 1 118 ? -12.453 18.609 26.594 1 88.38 118 VAL B CA 1
ATOM 8808 C C . VAL B 1 118 ? -13.102 19.688 25.734 1 88.38 118 VAL B C 1
ATOM 8810 O O . VAL B 1 118 ? -14.047 20.359 26.172 1 88.38 118 VAL B O 1
ATOM 8813 N N . ALA B 1 119 ? -12.508 19.891 24.609 1 90.88 119 ALA B N 1
ATOM 8814 C CA . ALA B 1 119 ? -13.117 20.797 23.641 1 90.88 119 ALA B CA 1
ATOM 8815 C C . ALA B 1 119 ? -13.719 20.016 22.469 1 90.88 119 ALA B C 1
ATOM 8817 O O . ALA B 1 119 ? -13.141 19.031 22 1 90.88 119 ALA B O 1
ATOM 8818 N N . VAL B 1 120 ? -14.828 20.422 22.031 1 89.31 120 VAL B N 1
ATOM 8819 C CA . VAL B 1 120 ? -15.477 19.859 20.859 1 89.31 120 VAL B CA 1
ATOM 8820 C C . VAL B 1 120 ? -15.445 20.875 19.719 1 89.31 120 VAL B C 1
ATOM 8822 O O . VAL B 1 120 ? -15.93 22 19.859 1 89.31 120 VAL B O 1
ATOM 8825 N N . VAL B 1 121 ? -14.984 20.484 18.609 1 92.19 121 VAL B N 1
ATOM 8826 C CA . VAL B 1 121 ? -14.859 21.375 17.453 1 92.19 121 VAL B CA 1
ATOM 8827 C C . VAL B 1 121 ? -16.156 21.344 16.641 1 92.19 121 VAL B C 1
ATOM 8829 O O . VAL B 1 121 ? -16.688 20.281 16.359 1 92.19 121 VAL B O 1
ATOM 8832 N N . ASP B 1 122 ? -16.578 22.5 16.359 1 88.38 122 ASP B N 1
ATOM 8833 C CA . ASP B 1 122 ? -17.734 22.594 15.477 1 88.38 122 ASP B CA 1
ATOM 8834 C C . ASP B 1 122 ? -17.375 22.266 14.039 1 88.38 122 ASP B C 1
ATOM 8836 O O . ASP B 1 122 ? -16.812 23.094 13.328 1 88.38 122 ASP B O 1
ATOM 8840 N N . THR B 1 123 ? -17.797 21.219 13.578 1 88.69 123 THR B N 1
ATOM 8841 C CA . THR B 1 123 ? -17.391 20.75 12.258 1 88.69 123 THR B CA 1
ATOM 8842 C C . THR B 1 123 ? -18.125 21.5 11.164 1 88.69 123 THR B C 1
ATOM 8844 O O . THR B 1 123 ? -17.672 21.562 10.023 1 88.69 123 THR B O 1
ATOM 8847 N N . LYS B 1 124 ? -19.234 22.078 11.461 1 84.94 124 LYS B N 1
ATOM 8848 C CA . LYS B 1 124 ? -19.938 22.906 10.484 1 84.94 124 LYS B CA 1
ATOM 8849 C C . LYS B 1 124 ? -19.141 24.156 10.164 1 84.94 124 LYS B C 1
ATOM 8851 O O . LYS B 1 124 ? -19.031 24.562 9 1 84.94 124 LYS B O 1
ATOM 8856 N N . GLU B 1 125 ? -18.688 24.75 11.219 1 86.75 125 GLU B N 1
ATOM 8857 C CA . GLU B 1 125 ? -17.844 25.938 11.023 1 86.75 125 GLU B CA 1
ATOM 8858 C C . GLU B 1 125 ? -16.531 25.562 10.328 1 86.75 125 GLU B C 1
ATOM 8860 O O . GLU B 1 125 ? -16.031 26.328 9.492 1 86.75 125 GLU B O 1
ATOM 8865 N N . MET B 1 126 ? -15.984 24.469 10.648 1 90.12 126 MET B N 1
ATOM 8866 C CA . MET B 1 126 ? -14.734 23.984 10.062 1 90.12 126 MET B CA 1
ATOM 8867 C C . MET B 1 126 ? -14.859 23.859 8.547 1 90.12 126 MET B C 1
ATOM 8869 O O . MET B 1 126 ? -13.93 24.203 7.816 1 90.12 126 MET B O 1
ATOM 8873 N N . LYS B 1 127 ? -15.953 23.438 8.133 1 86.38 127 LYS B N 1
ATOM 8874 C CA . LYS B 1 127 ? -16.156 23.141 6.715 1 86.38 127 LYS B CA 1
ATOM 8875 C C . LYS B 1 127 ? -16.281 24.422 5.891 1 86.38 127 LYS B C 1
ATOM 8877 O O . LYS B 1 127 ? -16.172 24.375 4.664 1 86.38 127 LYS B O 1
ATOM 8882 N N . LYS B 1 128 ? -16.469 25.469 6.5 1 87.06 128 LYS B N 1
ATOM 8883 C CA . LYS B 1 128 ? -16.578 26.75 5.789 1 87.06 128 LYS B CA 1
ATOM 8884 C C . LYS B 1 128 ? -15.195 27.266 5.406 1 87.06 128 LYS B C 1
ATOM 8886 O O . LYS B 1 128 ? -15.078 28.172 4.582 1 87.06 128 LYS B O 1
ATOM 8891 N N . SER B 1 129 ? -14.258 26.641 5.941 1 89.31 129 SER B N 1
ATOM 8892 C CA . SER B 1 129 ? -12.891 27.031 5.629 1 89.31 129 SER B CA 1
ATOM 8893 C C . SER B 1 129 ? -12.469 26.516 4.258 1 89.31 129 SER B C 1
ATOM 8895 O O . SER B 1 129 ? -12.852 25.422 3.855 1 89.31 129 SER B O 1
ATOM 8897 N N . SER B 1 130 ? -11.633 27.281 3.57 1 88.12 130 SER B N 1
ATOM 8898 C CA . SER B 1 130 ? -11.086 26.859 2.283 1 88.12 130 SER B CA 1
ATOM 8899 C C . SER B 1 130 ? -9.812 26.047 2.461 1 88.12 130 SER B C 1
ATOM 8901 O O . SER B 1 130 ? -9.234 25.562 1.484 1 88.12 130 SER B O 1
ATOM 8903 N N . ALA B 1 131 ? -9.438 25.891 3.668 1 89.5 131 ALA B N 1
ATOM 8904 C CA . ALA B 1 131 ? -8.195 25.172 3.918 1 89.5 131 ALA B CA 1
ATOM 8905 C C . ALA B 1 131 ? -8.328 23.703 3.521 1 89.5 131 ALA B C 1
ATOM 8907 O O . ALA B 1 131 ? -9.414 23.125 3.631 1 89.5 131 ALA B O 1
ATOM 8908 N N . GLY B 1 132 ? -7.199 23.141 3.064 1 89.56 132 GLY B N 1
ATOM 8909 C CA . GLY B 1 132 ? -7.238 21.812 2.504 1 89.56 132 GLY B CA 1
ATOM 8910 C C . GLY B 1 132 ? -6.906 20.719 3.516 1 89.56 132 GLY B C 1
ATOM 8911 O O . GLY B 1 132 ? -6.977 19.531 3.207 1 89.56 132 GLY B O 1
ATOM 8912 N N . THR B 1 133 ? -6.52 21.062 4.734 1 93.62 133 THR B N 1
ATOM 8913 C CA . THR B 1 133 ? -6.117 20.062 5.723 1 93.62 133 THR B CA 1
ATOM 8914 C C . THR B 1 133 ? -6.984 20.156 6.973 1 93.62 133 THR B C 1
ATOM 8916 O O . THR B 1 133 ? -7.578 21.203 7.242 1 93.62 133 THR B O 1
ATOM 8919 N N . LEU B 1 134 ? -6.992 19.141 7.652 1 93.62 134 LEU B N 1
ATOM 8920 C CA . LEU B 1 134 ? -7.801 19.047 8.859 1 93.62 134 LEU B CA 1
ATOM 8921 C C . LEU B 1 134 ? -7.332 20.031 9.914 1 93.62 134 LEU B C 1
ATOM 8923 O O . LEU B 1 134 ? -8.141 20.766 10.492 1 93.62 134 LEU B O 1
ATOM 8927 N N . VAL B 1 135 ? -6.098 20.109 10.148 1 94.12 135 VAL B N 1
ATOM 8928 C CA . VAL B 1 135 ? -5.531 20.953 11.195 1 94.12 135 VAL B CA 1
ATOM 8929 C C . VAL B 1 135 ? -5.785 22.422 10.867 1 94.12 135 VAL B C 1
ATOM 8931 O O . VAL B 1 135 ? -6.191 23.203 11.734 1 94.12 135 VAL B O 1
ATOM 8934 N N . SER B 1 136 ? -5.652 22.781 9.656 1 93.69 136 SER B N 1
ATOM 8935 C CA . SER B 1 136 ? -5.871 24.172 9.266 1 93.69 136 SER B CA 1
ATOM 8936 C C . SER B 1 136 ? -7.336 24.562 9.445 1 93.69 136 SER B C 1
ATOM 8938 O O . SER B 1 136 ? -7.633 25.703 9.797 1 93.69 136 SER B O 1
ATOM 8940 N N . GLN B 1 137 ? -8.164 23.656 9.234 1 93.5 137 GLN B N 1
ATOM 8941 C CA . GLN B 1 137 ? -9.586 23.953 9.328 1 93.5 137 GLN B CA 1
ATOM 8942 C C . GLN B 1 137 ? -10.016 24.125 10.781 1 93.5 137 GLN B C 1
ATOM 8944 O O . GLN B 1 137 ? -11.055 24.734 11.055 1 93.5 137 GLN B O 1
ATOM 8949 N N . MET B 1 138 ? -9.258 23.75 11.688 1 93.62 138 MET B N 1
ATOM 8950 C CA . MET B 1 138 ? -9.633 23.781 13.102 1 93.62 138 MET B CA 1
ATOM 8951 C C . MET B 1 138 ? -9.156 25.078 13.75 1 93.62 138 MET B C 1
ATOM 8953 O O . MET B 1 138 ? -9.508 25.359 14.898 1 93.62 138 MET B O 1
ATOM 8957 N N . GLN B 1 139 ? -8.469 25.844 13.086 1 93.38 139 GLN B N 1
ATOM 8958 C CA . GLN B 1 139 ? -7.871 27.031 13.695 1 93.38 139 GLN B CA 1
ATOM 8959 C C . GLN B 1 139 ? -8.938 27.953 14.273 1 93.38 139 GLN B C 1
ATOM 8961 O O . GLN B 1 139 ? -9.875 28.344 13.57 1 93.38 139 GLN B O 1
ATOM 8966 N N . GLY B 1 140 ? -8.852 28.25 15.57 1 93.75 140 GLY B N 1
ATOM 8967 C CA . GLY B 1 140 ? -9.703 29.219 16.25 1 93.75 140 GLY B CA 1
ATOM 8968 C C . GLY B 1 140 ? -10.977 28.594 16.797 1 93.75 140 GLY B C 1
ATOM 8969 O O . GLY B 1 140 ? -11.797 29.297 17.406 1 93.75 140 GLY B O 1
ATOM 8970 N N . LEU B 1 141 ? -11.086 27.297 16.703 1 94.62 141 LEU B N 1
ATOM 8971 C CA . LEU B 1 141 ? -12.383 26.719 17.016 1 94.62 141 LEU B CA 1
ATOM 8972 C C . LEU B 1 141 ? -12.359 26.047 18.391 1 94.62 141 LEU B C 1
ATOM 8974 O O . LEU B 1 141 ? -13.383 25.531 18.844 1 94.62 141 LEU B O 1
ATOM 8978 N N . ALA B 1 142 ? -11.227 26.141 19.016 1 94.38 142 ALA B N 1
ATOM 8979 C CA . ALA B 1 142 ? -11.117 25.547 20.344 1 94.38 142 ALA B CA 1
ATOM 8980 C C . ALA B 1 142 ? -10.141 26.328 21.219 1 94.38 142 ALA B C 1
ATOM 8982 O O . ALA B 1 142 ? -9.102 26.781 20.734 1 94.38 142 ALA B O 1
ATOM 8983 N N . THR B 1 143 ? -10.523 26.438 22.469 1 95.19 143 THR B N 1
ATOM 8984 C CA . THR B 1 143 ? -9.602 27.078 23.406 1 95.19 143 THR B CA 1
ATOM 8985 C C . THR B 1 143 ? -8.406 26.172 23.688 1 95.19 143 THR B C 1
ATOM 8987 O O . THR B 1 143 ? -8.516 24.953 23.578 1 95.19 143 THR B O 1
ATOM 8990 N N . GLY B 1 144 ? -7.332 26.766 23.984 1 94.81 144 GLY B N 1
ATOM 8991 C CA . GLY B 1 144 ? -6.137 26.031 24.375 1 94.81 144 GLY B CA 1
ATOM 8992 C C . GLY B 1 144 ? -5.426 25.391 23.188 1 94.81 144 GLY B C 1
ATOM 8993 O O . GLY B 1 144 ? -4.453 24.656 23.375 1 94.81 144 GLY B O 1
ATOM 8994 N N . VAL B 1 145 ? -5.906 25.641 22.031 1 94.69 145 VAL B N 1
ATOM 8995 C CA . VAL B 1 145 ? -5.336 25.031 20.828 1 94.69 145 VAL B CA 1
ATOM 8996 C C . VAL B 1 145 ? -4.762 26.125 19.922 1 94.69 145 VAL B C 1
ATOM 8998 O O . VAL B 1 145 ? -5.473 27.047 19.531 1 94.69 145 VAL B O 1
ATOM 9001 N N . ASN B 1 146 ? -3.506 25.953 19.688 1 94.19 146 ASN B N 1
ATOM 9002 C CA . ASN B 1 146 ? -2.828 26.875 18.781 1 94.19 146 ASN B CA 1
ATOM 9003 C C . ASN B 1 146 ? -2.488 26.203 17.453 1 94.19 146 ASN B C 1
ATOM 9005 O O . ASN B 1 146 ? -1.726 25.234 17.422 1 94.19 146 ASN B O 1
ATOM 9009 N N . VAL B 1 147 ? -3.059 26.75 16.375 1 94.19 147 VAL B N 1
ATOM 9010 C CA . VAL B 1 147 ? -2.814 26.234 15.039 1 94.19 147 VAL B CA 1
ATOM 9011 C C . VAL B 1 147 ? -2.1 27.281 14.195 1 94.19 147 VAL B C 1
ATOM 9013 O O . VAL B 1 147 ? -2.514 28.438 14.164 1 94.19 147 VAL B O 1
ATOM 9016 N N . ARG B 1 148 ? -1.005 26.906 13.578 1 93.19 148 ARG B N 1
ATOM 9017 C CA . ARG B 1 148 ? -0.298 27.75 12.625 1 93.19 148 ARG B CA 1
ATOM 9018 C C . ARG B 1 148 ? -0.258 27.094 11.242 1 93.19 148 ARG B C 1
ATOM 9020 O O . ARG B 1 148 ? 0.039 25.906 11.125 1 93.19 148 ARG B O 1
ATOM 9027 N N . SER B 1 149 ? -0.581 27.859 10.258 1 89.69 149 SER B N 1
ATOM 9028 C CA . SER B 1 149 ? -0.711 27.297 8.922 1 89.69 149 SER B CA 1
ATOM 9029 C C . SER B 1 149 ? 0.359 27.844 7.98 1 89.69 149 SER B C 1
ATOM 9031 O O . SER B 1 149 ? 1.081 28.766 8.336 1 89.69 149 SER B O 1
ATOM 9033 N N . SER B 1 150 ? 0.484 27.141 6.887 1 90.5 150 SER B N 1
ATOM 9034 C CA . SER B 1 150 ? 1.401 27.516 5.816 1 90.5 150 SER B CA 1
ATOM 9035 C C . SER B 1 150 ? 0.663 27.703 4.492 1 90.5 150 SER B C 1
ATOM 9037 O O . SER B 1 150 ? -0.357 27.047 4.25 1 90.5 150 SER B O 1
ATOM 9039 N N . GLY B 1 151 ? 1.209 28.578 3.682 1 92.62 151 GLY B N 1
ATOM 9040 C CA . GLY B 1 151 ? 0.608 28.781 2.373 1 92.62 151 GLY B CA 1
ATOM 9041 C C . GLY B 1 151 ? 1.196 27.891 1.299 1 92.62 151 GLY B C 1
ATOM 9042 O O . GLY B 1 151 ? 0.795 27.969 0.135 1 92.62 151 GLY B O 1
ATOM 9043 N N . ARG B 1 152 ? 2.09 27 1.586 1 94.69 152 ARG B N 1
ATOM 9044 C CA . ARG B 1 152 ? 2.682 26.078 0.619 1 94.69 152 ARG B CA 1
ATOM 9045 C C . ARG B 1 152 ? 1.738 24.922 0.319 1 94.69 152 ARG B C 1
ATOM 9047 O O . ARG B 1 152 ? 1.268 24.234 1.236 1 94.69 152 ARG B O 1
ATOM 9054 N N . ALA B 1 153 ? 1.561 24.672 -0.967 1 95.81 153 ALA B N 1
ATOM 9055 C CA . ALA B 1 153 ? 0.688 23.562 -1.347 1 95.81 153 ALA B CA 1
ATOM 9056 C C . ALA B 1 153 ? 1.254 22.234 -0.863 1 95.81 153 ALA B C 1
ATOM 9058 O O . ALA B 1 153 ? 2.434 21.938 -1.073 1 95.81 153 ALA B O 1
ATOM 9059 N N . GLY B 1 154 ? 0.421 21.562 -0.156 1 94.5 154 GLY B N 1
ATOM 9060 C CA . GLY B 1 154 ? 0.804 20.234 0.303 1 94.5 154 GLY B CA 1
ATOM 9061 C C . GLY B 1 154 ? 1.47 20.25 1.666 1 94.5 154 GLY B C 1
ATOM 9062 O O . GLY B 1 154 ? 1.94 19.203 2.141 1 94.5 154 GLY B O 1
ATOM 9063 N N . GLU B 1 155 ? 1.592 21.297 2.271 1 93.44 155 GLU B N 1
ATOM 9064 C CA . GLU B 1 155 ? 2.143 21.391 3.621 1 93.44 155 GLU B CA 1
ATOM 9065 C C . GLU B 1 155 ? 1.033 21.438 4.668 1 93.44 155 GLU B C 1
ATOM 9067 O O . GLU B 1 155 ? 0.025 22.125 4.473 1 93.44 155 GLU B O 1
ATOM 9072 N N . ASP B 1 156 ? 1.23 20.75 5.691 1 92.12 156 ASP B N 1
ATOM 9073 C CA . ASP B 1 156 ? 0.226 20.734 6.75 1 92.12 156 ASP B CA 1
ATOM 9074 C C . ASP B 1 156 ? 0.473 21.844 7.766 1 92.12 156 ASP B C 1
ATOM 9076 O O . ASP B 1 156 ? 1.536 22.469 7.766 1 92.12 156 ASP B O 1
ATOM 9080 N N . ALA B 1 157 ? -0.552 22.125 8.586 1 93.44 157 ALA B N 1
ATOM 9081 C CA . ALA B 1 157 ? -0.443 23.078 9.688 1 93.44 157 ALA B CA 1
ATOM 9082 C C . ALA B 1 157 ? 0.18 22.422 10.922 1 93.44 157 ALA B C 1
ATOM 9084 O O . ALA B 1 157 ? 0.273 21.188 10.992 1 93.44 157 ALA B O 1
ATOM 9085 N N . SER B 1 158 ? 0.689 23.234 11.75 1 93.56 158 SER B N 1
ATOM 9086 C CA . SER B 1 158 ? 1.167 22.781 13.055 1 93.56 158 SER B CA 1
ATOM 9087 C C . SER B 1 158 ? 0.115 23 14.133 1 93.56 158 SER B C 1
ATOM 9089 O O . SER B 1 158 ? -0.664 23.953 14.07 1 93.56 158 SER B O 1
ATOM 9091 N N . ILE B 1 159 ? 0.082 22.094 15.094 1 93.88 159 ILE B N 1
ATOM 9092 C CA . ILE B 1 159 ? -0.912 22.188 16.156 1 93.88 159 ILE B CA 1
ATOM 9093 C C . ILE B 1 159 ? -0.248 21.922 17.516 1 93.88 159 ILE B C 1
ATOM 9095 O O . ILE B 1 159 ? 0.611 21.047 17.625 1 93.88 159 ILE B O 1
ATOM 9099 N N . GLN B 1 160 ? -0.567 22.766 18.5 1 93.81 160 GLN B N 1
ATOM 9100 C CA . GLN B 1 160 ? -0.094 22.641 19.875 1 93.81 160 GLN B CA 1
ATOM 9101 C C . GLN B 1 160 ? -1.234 22.844 20.859 1 93.81 160 GLN B C 1
ATOM 9103 O O . GLN B 1 160 ? -2.082 23.719 20.672 1 93.81 160 GLN B O 1
ATOM 9108 N N . ILE B 1 161 ? -1.243 22.031 21.797 1 95.31 161 ILE B N 1
ATOM 9109 C CA . ILE B 1 161 ? -2.268 22.141 22.828 1 95.31 161 ILE B CA 1
ATOM 9110 C C . ILE B 1 161 ? -1.64 22.625 24.125 1 95.31 161 ILE B C 1
ATOM 9112 O O . ILE B 1 161 ? -0.755 21.969 24.688 1 95.31 161 ILE B O 1
ATOM 9116 N N . ARG B 1 162 ? -2.078 23.75 24.609 1 95.12 162 ARG B N 1
ATOM 9117 C CA . ARG B 1 162 ? -1.701 24.391 25.875 1 95.12 162 ARG B CA 1
ATOM 9118 C C . ARG B 1 162 ? -0.188 24.547 25.984 1 95.12 162 ARG B C 1
ATOM 9120 O O . ARG B 1 162 ? 0.404 24.25 27.016 1 95.12 162 ARG B O 1
ATOM 9127 N N . GLY B 1 163 ? 0.454 24.859 24.859 1 92.5 163 GLY B N 1
ATOM 9128 C CA . GLY B 1 163 ? 1.844 25.281 24.812 1 92.5 163 GLY B CA 1
ATOM 9129 C C . GLY B 1 163 ? 2.816 24.141 24.641 1 92.5 163 GLY B C 1
ATOM 9130 O O . GLY B 1 163 ? 2.404 23 24.391 1 92.5 163 GLY B O 1
ATOM 9131 N N . VAL B 1 164 ? 4.098 24.469 24.766 1 92.25 164 VAL B N 1
ATOM 9132 C CA . VAL B 1 164 ? 5.18 23.5 24.594 1 92.25 164 VAL B CA 1
ATOM 9133 C C . VAL B 1 164 ? 5.441 22.781 25.906 1 92.25 164 VAL B C 1
ATOM 9135 O O . VAL B 1 164 ? 5.82 23.406 26.906 1 92.25 164 VAL B O 1
ATOM 9138 N N . GLY B 1 165 ? 5.215 21.516 25.844 1 88.69 165 GLY B N 1
ATOM 9139 C CA . GLY B 1 165 ? 5.367 20.766 27.078 1 88.69 165 GLY B CA 1
ATOM 9140 C C . GLY B 1 165 ? 6.582 19.859 27.094 1 88.69 165 GLY B C 1
ATOM 9141 O O . GLY B 1 165 ? 6.898 19.234 28.109 1 88.69 165 GLY B O 1
ATOM 9142 N N . SER B 1 166 ? 7.219 19.766 25.969 1 91.31 166 SER B N 1
ATOM 9143 C CA . SER B 1 166 ? 8.414 18.938 25.828 1 91.31 166 SER B CA 1
ATOM 9144 C C . SER B 1 166 ? 9.438 19.578 24.906 1 91.31 166 SER B C 1
ATOM 9146 O O . SER B 1 166 ? 9.109 20.516 24.172 1 91.31 166 SER B O 1
ATOM 9148 N N . LEU B 1 167 ? 10.656 19.141 25.016 1 89.44 167 LEU B N 1
ATOM 9149 C CA . LEU B 1 167 ? 11.711 19.688 24.172 1 89.44 167 LEU B CA 1
ATOM 9150 C C . LEU B 1 167 ? 11.992 18.766 22.984 1 89.44 167 LEU B C 1
ATOM 9152 O O . LEU B 1 167 ? 12.883 19.047 22.188 1 89.44 167 LEU B O 1
ATOM 9156 N N . SER B 1 168 ? 11.336 17.688 22.906 1 83.31 168 SER B N 1
ATOM 9157 C CA . SER B 1 168 ? 11.484 16.75 21.797 1 83.31 168 SER B CA 1
ATOM 9158 C C . SER B 1 168 ? 10.273 16.781 20.875 1 83.31 168 SER B C 1
ATOM 9160 O O . SER B 1 168 ? 10.234 17.547 19.906 1 83.31 168 SER B O 1
ATOM 9162 N N . ASN B 1 169 ? 9.312 16.062 21.141 1 85.75 169 ASN B N 1
ATOM 9163 C CA . ASN B 1 169 ? 8.094 16.031 20.344 1 85.75 169 ASN B CA 1
ATOM 9164 C C . ASN B 1 169 ? 6.918 16.641 21.094 1 85.75 169 ASN B C 1
ATOM 9166 O O . ASN B 1 169 ? 6.621 16.25 22.219 1 85.75 169 ASN B O 1
ATOM 9170 N N . ASN B 1 170 ? 6.301 17.609 20.406 1 88.88 170 ASN B N 1
ATOM 9171 C CA . ASN B 1 170 ? 5.18 18.281 21.047 1 88.88 170 ASN B CA 1
ATOM 9172 C C . ASN B 1 170 ? 3.871 18.031 20.297 1 88.88 170 ASN B C 1
ATOM 9174 O O . ASN B 1 170 ? 2.855 18.672 20.594 1 88.88 170 ASN B O 1
ATOM 9178 N N . ALA B 1 171 ? 3.838 17.156 19.344 1 89.44 171 ALA B N 1
ATOM 9179 C CA . ALA B 1 171 ? 2.621 16.859 18.594 1 89.44 171 ALA B CA 1
ATOM 9180 C C . ALA B 1 171 ? 1.618 16.094 19.453 1 89.44 171 ALA B C 1
ATOM 9182 O O . ALA B 1 171 ? 2.002 15.227 20.234 1 89.44 171 ALA B O 1
ATOM 9183 N N . PRO B 1 172 ? 0.358 16.406 19.297 1 93.44 172 PRO B N 1
ATOM 9184 C CA . PRO B 1 172 ? -0.644 15.609 20.016 1 93.44 172 PRO B CA 1
ATOM 9185 C C . PRO B 1 172 ? -0.822 14.211 19.438 1 93.44 172 PRO B C 1
ATOM 9187 O O . PRO B 1 172 ? -0.357 13.938 18.328 1 93.44 172 PRO B O 1
ATOM 9190 N N . LEU B 1 173 ? -1.431 13.383 20.266 1 93.62 173 LEU B N 1
ATOM 9191 C CA . LEU B 1 173 ? -1.812 12.062 19.781 1 93.62 173 LEU B CA 1
ATOM 9192 C C . LEU B 1 173 ? -3.098 12.133 18.969 1 93.62 173 LEU B C 1
ATOM 9194 O O . LEU B 1 173 ? -4.062 12.781 19.375 1 93.62 173 LEU B O 1
ATOM 9198 N N . TRP B 1 174 ? -3.127 11.523 17.859 1 94.69 174 TRP B N 1
ATOM 9199 C CA . TRP B 1 174 ? -4.32 11.461 17.016 1 94.69 174 TRP B CA 1
ATOM 9200 C C . TRP B 1 174 ? -4.961 10.078 17.078 1 94.69 174 TRP B C 1
ATOM 9202 O O . TRP B 1 174 ? -4.277 9.062 16.938 1 94.69 174 TRP B O 1
ATOM 9212 N N . VAL B 1 175 ? -6.188 10.07 17.281 1 94.88 175 VAL B N 1
ATOM 9213 C CA . VAL B 1 175 ? -6.992 8.852 17.219 1 94.88 175 VAL B CA 1
ATOM 9214 C C . VAL B 1 175 ? -8.102 9.031 16.172 1 94.88 175 VAL B C 1
ATOM 9216 O O . VAL B 1 175 ? -9.023 9.828 16.375 1 94.88 175 VAL B O 1
ATOM 9219 N N . VAL B 1 176 ? -8.047 8.32 15.125 1 95.62 176 VAL B N 1
ATOM 9220 C CA . VAL B 1 176 ? -9.07 8.383 14.086 1 95.62 176 VAL B CA 1
ATOM 9221 C C . VAL B 1 176 ? -9.859 7.074 14.062 1 95.62 176 VAL B C 1
ATOM 9223 O O . VAL B 1 176 ? -9.328 6.027 13.688 1 95.62 176 VAL B O 1
ATOM 9226 N N . ASP B 1 177 ? -11.055 7.117 14.383 1 94.69 177 ASP B N 1
ATOM 9227 C CA . ASP B 1 177 ? -11.938 5.953 14.43 1 94.69 177 ASP B CA 1
ATOM 9228 C C . ASP B 1 177 ? -11.297 4.805 15.203 1 94.69 177 ASP B C 1
ATOM 9230 O O . ASP B 1 177 ? -11.273 3.668 14.734 1 94.69 177 ASP B O 1
ATOM 9234 N N . GLY B 1 178 ? -10.672 5.145 16.266 1 92.12 178 GLY B N 1
ATOM 9235 C CA . GLY B 1 178 ? -10.125 4.133 17.156 1 92.12 178 GLY B CA 1
ATOM 9236 C C . GLY B 1 178 ? -8.711 3.713 16.781 1 92.12 178 GLY B C 1
ATOM 9237 O O . GLY B 1 178 ? -8.102 2.902 17.469 1 92.12 178 GLY B O 1
ATOM 9238 N N . MET B 1 179 ? -8.172 4.238 15.766 1 94.12 179 MET B N 1
ATOM 9239 C CA . MET B 1 179 ? -6.801 3.947 15.367 1 94.12 179 MET B CA 1
ATOM 9240 C C . MET B 1 179 ? -5.883 5.125 15.672 1 94.12 179 MET B C 1
ATOM 9242 O O . MET B 1 179 ? -6.219 6.273 15.383 1 94.12 179 MET B O 1
ATOM 9246 N N . ILE B 1 180 ? -4.758 4.781 16.281 1 92.38 180 ILE B N 1
ATOM 9247 C CA . ILE B 1 180 ? -3.736 5.793 16.516 1 92.38 180 ILE B CA 1
ATOM 9248 C C . ILE B 1 180 ? -2.932 6.023 15.234 1 92.38 180 ILE B C 1
ATOM 9250 O O . ILE B 1 180 ? -2.26 5.113 14.742 1 92.38 180 ILE B O 1
ATOM 9254 N N . THR B 1 181 ? -3.098 7.133 14.695 1 91.5 181 THR B N 1
ATOM 9255 C CA . THR B 1 181 ? -2.443 7.504 13.445 1 91.5 181 THR B CA 1
ATOM 9256 C C . THR B 1 181 ? -2.123 9 13.43 1 91.5 181 THR B C 1
ATOM 9258 O O . THR B 1 181 ? -2.307 9.688 14.43 1 91.5 181 THR B O 1
ATOM 9261 N N . ASP B 1 182 ? -1.471 9.445 12.375 1 85.69 182 ASP B N 1
ATOM 9262 C CA . ASP B 1 182 ? -1.177 10.867 12.18 1 85.69 182 ASP B CA 1
ATOM 9263 C C . ASP B 1 182 ? -1.774 11.375 10.875 1 85.69 182 ASP B C 1
ATOM 9265 O O . ASP B 1 182 ? -1.102 11.383 9.844 1 85.69 182 ASP B O 1
ATOM 9269 N N . PRO B 1 183 ? -2.969 11.875 11.047 1 86.69 183 PRO B N 1
ATOM 9270 C CA . PRO B 1 183 ? -3.533 12.398 9.797 1 86.69 183 PRO B CA 1
ATOM 9271 C C . PRO B 1 183 ? -2.758 13.594 9.258 1 86.69 183 PRO B C 1
ATOM 9273 O O . PRO B 1 183 ? -2.426 14.508 10.008 1 86.69 183 PRO B O 1
ATOM 9276 N N . GLY B 1 184 ? -2.352 13.547 8.078 1 90.12 184 GLY B N 1
ATOM 9277 C CA . GLY B 1 184 ? -1.649 14.633 7.41 1 90.12 184 GLY B CA 1
ATOM 9278 C C . GLY B 1 184 ? -2.398 15.18 6.211 1 90.12 184 GLY B C 1
ATOM 9279 O O . GLY B 1 184 ? -3.629 15.266 6.227 1 90.12 184 GLY B O 1
ATOM 9280 N N . VAL B 1 185 ? -1.719 15.672 5.336 1 93.81 185 VAL B N 1
ATOM 9281 C CA . VAL B 1 185 ? -2.279 16.281 4.133 1 93.81 185 VAL B CA 1
ATOM 9282 C C . VAL B 1 185 ? -3.049 15.227 3.338 1 93.81 185 VAL B C 1
ATOM 9284 O O . VAL B 1 185 ? -3.861 15.562 2.473 1 93.81 185 VAL B O 1
ATOM 9287 N N . ASP B 1 186 ? -2.863 13.992 3.734 1 94.62 186 ASP B N 1
ATOM 9288 C CA . ASP B 1 186 ? -3.49 12.914 2.982 1 94.62 186 ASP B CA 1
ATOM 9289 C C . ASP B 1 186 ? -4.891 12.609 3.514 1 94.62 186 ASP B C 1
ATOM 9291 O O . ASP B 1 186 ? -5.641 11.844 2.906 1 94.62 186 ASP B O 1
ATOM 9295 N N . PHE B 1 187 ? -5.285 13.188 4.602 1 95.94 187 PHE B N 1
ATOM 9296 C CA . PHE B 1 187 ? -6.609 12.953 5.16 1 95.94 187 PHE B CA 1
ATOM 9297 C C . PHE B 1 187 ? -7.629 13.906 4.543 1 95.94 187 PHE B C 1
ATOM 9299 O O . PHE B 1 187 ? -7.355 15.094 4.371 1 95.94 187 PHE B O 1
ATOM 9306 N N . ASN B 1 188 ? -8.812 13.422 4.211 1 96.69 188 ASN B N 1
ATOM 9307 C CA . ASN B 1 188 ? -9.891 14.234 3.662 1 96.69 188 ASN B CA 1
ATOM 9308 C C . ASN B 1 188 ? -10.758 14.828 4.766 1 96.69 188 ASN B C 1
ATOM 9310 O O . ASN B 1 188 ? -11.562 14.125 5.379 1 96.69 188 ASN B O 1
ATOM 9314 N N . PRO B 1 189 ? -10.719 16.047 4.941 1 95.56 189 PRO B N 1
ATOM 9315 C CA . PRO B 1 189 ? -11.5 16.672 6.016 1 95.56 189 PRO B CA 1
ATOM 9316 C C . PRO B 1 189 ? -13 16.516 5.816 1 95.56 189 PRO B C 1
ATOM 9318 O O . PRO B 1 189 ? -13.766 16.531 6.785 1 95.56 189 PRO B O 1
ATOM 9321 N N . ALA B 1 190 ? -13.461 16.328 4.602 1 95.56 190 ALA B N 1
ATOM 9322 C CA . ALA B 1 190 ? -14.891 16.234 4.297 1 95.56 190 ALA B CA 1
ATOM 9323 C C . ALA B 1 190 ? -15.508 15.008 4.961 1 95.56 190 ALA B C 1
ATOM 9325 O O . ALA B 1 190 ? -16.734 14.945 5.148 1 95.56 190 ALA B O 1
ATOM 9326 N N . ASP B 1 191 ? -14.742 14.133 5.383 1 96.31 191 ASP B N 1
ATOM 9327 C CA . ASP B 1 191 ? -15.234 12.875 5.934 1 96.31 191 ASP B CA 1
ATOM 9328 C C . ASP B 1 191 ? -15.445 12.977 7.441 1 96.31 191 ASP B C 1
ATOM 9330 O O . ASP B 1 191 ? -16 12.07 8.062 1 96.31 191 ASP B O 1
ATOM 9334 N N . VAL B 1 192 ? -15.125 14.008 8.039 1 95.94 192 VAL B N 1
ATOM 9335 C CA . VAL B 1 192 ? -15.148 14.141 9.484 1 95.94 192 VAL B CA 1
ATOM 9336 C C . VAL B 1 192 ? -16.578 14.391 9.969 1 95.94 192 VAL B C 1
ATOM 9338 O O . VAL B 1 192 ? -17.297 15.195 9.383 1 95.94 192 VAL B O 1
ATOM 9341 N N . GLU B 1 193 ? -16.922 13.688 10.953 1 93.94 193 GLU B N 1
ATOM 9342 C CA . GLU B 1 193 ? -18.203 13.906 11.641 1 93.94 193 GLU B CA 1
ATOM 9343 C C . GLU B 1 193 ? -18.016 14.758 12.891 1 93.94 193 GLU B C 1
ATOM 9345 O O . GLU B 1 193 ? -18.734 15.734 13.102 1 93.94 193 GLU B O 1
ATOM 9350 N N . SER B 1 194 ? -17.047 14.398 13.695 1 92.69 194 SER B N 1
ATOM 9351 C CA . SER B 1 194 ? -16.797 15.148 14.93 1 92.69 194 SER B CA 1
ATOM 9352 C C . SER B 1 194 ? -15.328 15.117 15.305 1 92.69 194 SER B C 1
ATOM 9354 O O . SER B 1 194 ? -14.586 14.227 14.875 1 92.69 194 SER B O 1
ATOM 9356 N N . ILE B 1 195 ? -14.883 16.062 16.031 1 94.38 195 ILE B N 1
ATOM 9357 C CA . ILE B 1 195 ? -13.531 16.172 16.547 1 94.38 195 ILE B CA 1
ATOM 9358 C C . ILE B 1 195 ? -13.586 16.578 18.031 1 94.38 195 ILE B C 1
ATOM 9360 O O . ILE B 1 195 ? -14.266 17.547 18.391 1 94.38 195 ILE B O 1
ATOM 9364 N N . GLN B 1 196 ? -12.922 15.859 18.875 1 93.75 196 GLN B N 1
ATOM 9365 C CA . GLN B 1 196 ? -12.75 16.188 20.281 1 93.75 196 GLN B CA 1
ATOM 9366 C C . GLN B 1 196 ? -11.273 16.375 20.625 1 93.75 196 GLN B C 1
ATOM 9368 O O . GLN B 1 196 ? -10.422 15.617 20.156 1 93.75 196 GLN B O 1
ATOM 9373 N N . ILE B 1 197 ? -11.031 17.312 21.391 1 94.81 197 ILE B N 1
ATOM 9374 C CA . ILE B 1 197 ? -9.672 17.578 21.844 1 94.81 197 ILE B CA 1
ATOM 9375 C C . ILE B 1 197 ? -9.594 17.422 23.375 1 94.81 197 ILE B C 1
ATOM 9377 O O . ILE B 1 197 ? -10.25 18.156 24.109 1 94.81 197 ILE B O 1
ATOM 9381 N N . LEU B 1 198 ? -8.859 16.469 23.766 1 94.06 198 LEU B N 1
ATOM 9382 C CA . LEU B 1 198 ? -8.578 16.266 25.188 1 94.06 198 LEU B CA 1
ATOM 9383 C C . LEU B 1 198 ? -7.336 17.047 25.609 1 94.06 198 LEU B C 1
ATOM 9385 O O . LEU B 1 198 ? -6.234 16.766 25.125 1 94.06 198 LEU B O 1
ATOM 9389 N N . LYS B 1 199 ? -7.453 17.906 26.594 1 92.75 199 LYS B N 1
ATOM 9390 C CA . LYS B 1 199 ? -6.387 18.875 26.859 1 92.75 199 LYS B CA 1
ATOM 9391 C C . LYS B 1 199 ? -5.672 18.578 28.172 1 92.75 199 LYS B C 1
ATOM 9393 O O . LYS B 1 199 ? -4.551 19.031 28.391 1 92.75 199 LYS B O 1
ATOM 9398 N N . ASP B 1 200 ? -6.352 17.906 29.062 1 87.62 200 ASP B N 1
ATOM 9399 C CA . ASP B 1 200 ? -5.727 17.641 30.359 1 87.62 200 ASP B CA 1
ATOM 9400 C C . ASP B 1 200 ? -5.535 16.156 30.594 1 87.62 200 ASP B C 1
ATOM 9402 O O . ASP B 1 200 ? -6.008 15.328 29.797 1 87.62 200 ASP B O 1
ATOM 9406 N N . ALA B 1 201 ? -4.887 15.812 31.672 1 81.12 201 ALA B N 1
ATOM 9407 C CA . ALA B 1 201 ? -4.496 14.43 31.953 1 81.12 201 ALA B CA 1
ATOM 9408 C C . ALA B 1 201 ? -5.715 13.57 32.281 1 81.12 201 ALA B C 1
ATOM 9410 O O . ALA B 1 201 ? -5.766 12.391 31.906 1 81.12 201 ALA B O 1
ATOM 9411 N N . SER B 1 202 ? -6.562 14.094 32.906 1 77.81 202 SER B N 1
ATOM 9412 C CA . SER B 1 202 ? -7.715 13.289 33.281 1 77.81 202 SER B CA 1
ATOM 9413 C C . SER B 1 202 ? -8.461 12.789 32.031 1 77.81 202 SER B C 1
ATOM 9415 O O . SER B 1 202 ? -8.945 11.656 32.031 1 77.81 202 SER B O 1
ATOM 9417 N N . ALA B 1 203 ? -8.484 13.57 31.125 1 75.94 203 ALA B N 1
ATOM 9418 C CA . ALA B 1 203 ? -9.172 13.195 29.906 1 75.94 203 ALA B CA 1
ATOM 9419 C C . ALA B 1 203 ? -8.281 12.312 29.031 1 75.94 203 ALA B C 1
ATOM 9421 O O . ALA B 1 203 ? -8.742 11.336 28.438 1 75.94 203 ALA B O 1
ATOM 9422 N N . ALA B 1 204 ? -7.035 12.594 28.938 1 80.12 204 ALA B N 1
ATOM 9423 C CA . ALA B 1 204 ? -6.133 12.008 27.953 1 80.12 204 ALA B CA 1
ATOM 9424 C C . ALA B 1 204 ? -5.445 10.766 28.516 1 80.12 204 ALA B C 1
ATOM 9426 O O . ALA B 1 204 ? -4.891 9.961 27.766 1 80.12 204 ALA B O 1
ATOM 9427 N N . ALA B 1 205 ? -5.555 10.57 29.719 1 79.12 205 ALA B N 1
ATOM 9428 C CA . ALA B 1 205 ? -4.766 9.531 30.375 1 79.12 205 ALA B CA 1
ATOM 9429 C C . ALA B 1 205 ? -5.117 8.148 29.844 1 79.12 205 ALA B C 1
ATOM 9431 O O . ALA B 1 205 ? -4.27 7.25 29.828 1 79.12 205 ALA B O 1
ATOM 9432 N N . ILE B 1 206 ? -6.23 8.07 29.453 1 82.31 206 ILE B N 1
ATOM 9433 C CA . ILE B 1 206 ? -6.691 6.77 28.984 1 82.31 206 ILE B CA 1
ATOM 9434 C C . ILE B 1 206 ? -5.914 6.359 27.734 1 82.31 206 ILE B C 1
ATOM 9436 O O . ILE B 1 206 ? -5.832 5.176 27.406 1 82.31 206 ILE B O 1
ATOM 9440 N N . TYR B 1 207 ? -5.301 7.297 27.109 1 85.44 207 TYR B N 1
ATOM 9441 C CA . TYR B 1 207 ? -4.555 7.012 25.891 1 85.44 207 TYR B CA 1
ATOM 9442 C C . TYR B 1 207 ? -3.062 6.891 26.188 1 85.44 207 TYR B C 1
ATOM 9444 O O . TYR B 1 207 ? -2.281 6.516 25.312 1 85.44 207 TYR B O 1
ATOM 9452 N N . GLY B 1 208 ? -2.727 7.297 27.312 1 79.75 208 GLY B N 1
ATOM 9453 C CA . GLY B 1 208 ? -1.394 6.973 27.781 1 79.75 208 GLY B CA 1
ATOM 9454 C C . GLY B 1 208 ? -0.356 8.016 27.422 1 79.75 208 GLY B C 1
ATOM 9455 O O . GLY B 1 208 ? -0.671 9.203 27.328 1 79.75 208 GLY B O 1
ATOM 9456 N N . SER B 1 209 ? 0.939 7.5 27.391 1 74.94 209 SER B N 1
ATOM 9457 C CA . SER B 1 209 ? 2.137 8.336 27.328 1 74.94 209 SER B CA 1
ATOM 9458 C C . SER B 1 209 ? 2.168 9.172 26.062 1 74.94 209 SER B C 1
ATOM 9460 O O . SER B 1 209 ? 2.791 10.234 26.016 1 74.94 209 SER B O 1
ATOM 9462 N N . ARG B 1 210 ? 1.554 8.867 25.141 1 77.06 210 ARG B N 1
ATOM 9463 C CA . ARG B 1 210 ? 1.568 9.648 23.906 1 77.06 210 ARG B CA 1
ATOM 9464 C C . ARG B 1 210 ? 0.625 10.844 24 1 77.06 210 ARG B C 1
ATOM 9466 O O . ARG B 1 210 ? 0.661 11.734 23.156 1 77.06 210 ARG B O 1
ATOM 9473 N N . ALA B 1 211 ? -0.053 10.898 25.016 1 84.12 211 ALA B N 1
ATOM 9474 C CA . ALA B 1 211 ? -1.104 11.898 25.172 1 84.12 211 ALA B CA 1
ATOM 9475 C C . ALA B 1 211 ? -0.615 13.086 26 1 84.12 211 ALA B C 1
ATOM 9477 O O . ALA B 1 211 ? -1.393 13.984 26.328 1 84.12 211 ALA B O 1
ATOM 9478 N N . ALA B 1 212 ? 0.584 13.086 26.266 1 85.06 212 ALA B N 1
ATOM 9479 C CA . ALA B 1 212 ? 1.105 14.148 27.125 1 85.06 212 ALA B CA 1
ATOM 9480 C C . ALA B 1 212 ? 0.893 15.516 26.5 1 85.06 212 ALA B C 1
ATOM 9482 O O . ALA B 1 212 ? 0.725 16.516 27.203 1 85.06 212 ALA B O 1
ATOM 9483 N N . ASN B 1 213 ? 0.833 15.531 25.266 1 89.94 213 ASN B N 1
ATOM 9484 C CA . ASN B 1 213 ? 0.643 16.781 24.547 1 89.94 213 ASN B CA 1
ATOM 9485 C C . ASN B 1 213 ? -0.799 16.953 24.078 1 89.94 213 ASN B C 1
ATOM 9487 O O . ASN B 1 213 ? -1.076 17.75 23.188 1 89.94 213 ASN B O 1
ATOM 9491 N N . GLY B 1 214 ? -1.675 16.188 24.656 1 92.75 214 GLY B N 1
ATOM 9492 C CA . GLY B 1 214 ? -3.08 16.25 24.281 1 92.75 214 GLY B CA 1
ATOM 9493 C C . GLY B 1 214 ? -3.475 15.172 23.281 1 92.75 214 GLY B C 1
ATOM 9494 O O . GLY B 1 214 ? -2.611 14.516 22.688 1 92.75 214 GLY B O 1
ATOM 9495 N N . VAL B 1 215 ? -4.781 14.938 23.203 1 94.12 215 VAL B N 1
ATOM 9496 C CA . VAL B 1 215 ? -5.305 13.945 22.266 1 94.12 215 VAL B CA 1
ATOM 9497 C C . VAL B 1 215 ? -6.359 14.586 21.375 1 94.12 215 VAL B C 1
ATOM 9499 O O . VAL B 1 215 ? -7.18 15.383 21.828 1 94.12 215 VAL B O 1
ATOM 9502 N N . ILE B 1 216 ? -6.305 14.312 20.141 1 95.5 216 ILE B N 1
ATOM 9503 C CA . ILE B 1 216 ? -7.344 14.695 19.188 1 95.5 216 ILE B CA 1
ATOM 9504 C C . ILE B 1 216 ? -8.047 13.453 18.641 1 95.5 216 ILE B C 1
ATOM 9506 O O . ILE B 1 216 ? -7.414 12.609 18 1 95.5 216 ILE B O 1
ATOM 9510 N N . ILE B 1 217 ? -9.242 13.383 18.891 1 94.94 217 ILE B N 1
ATOM 9511 C CA . ILE B 1 217 ? -10.047 12.25 18.438 1 94.94 217 ILE B CA 1
ATOM 9512 C C . ILE B 1 217 ? -10.906 12.664 17.25 1 94.94 217 ILE B C 1
ATOM 9514 O O . ILE B 1 217 ? -11.68 13.617 17.344 1 94.94 217 ILE B O 1
ATOM 9518 N N . VAL B 1 218 ? -10.781 11.977 16.219 1 95.5 218 VAL B N 1
ATOM 9519 C CA . VAL B 1 218 ? -11.562 12.234 15.016 1 95.5 218 VAL B CA 1
ATOM 9520 C C . VAL B 1 218 ? -12.5 11.062 14.75 1 95.5 218 VAL B C 1
ATOM 9522 O O . VAL B 1 218 ? -12.062 9.906 14.703 1 95.5 218 VAL B O 1
ATOM 9525 N N . THR B 1 219 ? -13.688 11.344 14.641 1 94.12 219 THR B N 1
ATOM 9526 C CA . THR B 1 219 ? -14.68 10.375 14.195 1 94.12 219 THR B CA 1
ATOM 9527 C C . THR B 1 219 ? -15.172 10.719 12.789 1 94.12 219 THR B C 1
ATOM 9529 O O . THR B 1 219 ? -15.57 11.859 12.523 1 94.12 219 THR B O 1
ATOM 9532 N N . THR B 1 220 ? -15.156 9.805 11.945 1 96.25 220 THR B N 1
ATOM 9533 C CA . THR B 1 220 ? -15.609 10.047 10.578 1 96.25 220 THR B CA 1
ATOM 9534 C C . THR B 1 220 ? -17.078 9.695 10.422 1 96.25 220 THR B C 1
ATOM 9536 O O . THR B 1 220 ? -17.672 9.055 11.297 1 96.25 220 THR B O 1
ATOM 9539 N N . LYS B 1 221 ? -17.641 10.18 9.383 1 95.69 221 LYS B N 1
ATOM 9540 C CA . LYS B 1 221 ? -19.062 9.984 9.109 1 95.69 221 LYS B CA 1
ATOM 9541 C C . LYS B 1 221 ? -19.406 8.5 8.977 1 95.69 221 LYS B C 1
ATOM 9543 O O . LYS B 1 221 ? -18.578 7.711 8.516 1 95.69 221 LYS B O 1
ATOM 9548 N N . LYS B 1 222 ? -20.641 8.227 9.445 1 93.31 222 LYS B N 1
ATOM 9549 C CA . LYS B 1 222 ? -21.172 6.867 9.367 1 93.31 222 LYS B CA 1
ATOM 9550 C C . LYS B 1 222 ? -22.453 6.816 8.562 1 93.31 222 LYS B C 1
ATOM 9552 O O . LYS B 1 222 ? -23.031 7.859 8.234 1 93.31 222 LYS B O 1
ATOM 9557 N N . GLY B 1 223 ? -22.844 5.594 8.32 1 90.56 223 GLY B N 1
ATOM 9558 C CA . GLY B 1 223 ? -24.109 5.43 7.645 1 90.56 223 GLY B CA 1
ATOM 9559 C C . GLY B 1 223 ? -25.297 5.762 8.523 1 90.56 223 GLY B C 1
ATOM 9560 O O . GLY B 1 223 ? -25.266 5.527 9.734 1 90.56 223 GLY B O 1
ATOM 9561 N N . VAL B 1 224 ? -26.234 6.293 7.836 1 85.31 224 VAL B N 1
ATOM 9562 C CA . VAL B 1 224 ? -27.469 6.625 8.555 1 85.31 224 VAL B CA 1
ATOM 9563 C C . VAL B 1 224 ? -28.609 5.754 8.047 1 85.31 224 VAL B C 1
ATOM 9565 O O . VAL B 1 224 ? -28.766 5.57 6.84 1 85.31 224 VAL B O 1
ATOM 9568 N N . SER B 1 225 ? -29.312 5.254 9 1 85.19 225 SER B N 1
ATOM 9569 C CA . SER B 1 225 ? -30.438 4.402 8.625 1 85.19 225 SER B CA 1
ATOM 9570 C C . SER B 1 225 ? -31.438 5.156 7.746 1 85.19 225 SER B C 1
ATOM 9572 O O . SER B 1 225 ? -31.703 6.336 7.977 1 85.19 225 SER B O 1
ATOM 9574 N N . GLY B 1 226 ? -31.984 4.484 6.762 1 85.5 226 GLY B N 1
ATOM 9575 C CA . GLY B 1 226 ? -32.906 5.078 5.809 1 85.5 226 GLY B CA 1
ATOM 9576 C C . GLY B 1 226 ? -32.438 4.93 4.367 1 85.5 226 GLY B C 1
ATOM 9577 O O . GLY B 1 226 ? -31.5 4.195 4.082 1 85.5 226 GLY B O 1
ATOM 9578 N N . PRO B 1 227 ? -33.25 5.602 3.545 1 86.75 227 PRO B N 1
ATOM 9579 C CA . PRO B 1 227 ? -32.844 5.543 2.135 1 86.75 227 PRO B CA 1
ATOM 9580 C C . PRO B 1 227 ? -31.469 6.156 1.878 1 86.75 227 PRO B C 1
ATOM 9582 O O . PRO B 1 227 ? -31.031 7.02 2.639 1 86.75 227 PRO B O 1
ATOM 9585 N N . MET B 1 228 ? -30.938 5.719 0.855 1 91.62 228 MET B N 1
ATOM 9586 C CA . MET B 1 228 ? -29.594 6.207 0.512 1 91.62 228 MET B CA 1
ATOM 9587 C C . MET B 1 228 ? -29.609 7.719 0.292 1 91.62 228 MET B C 1
ATOM 9589 O O . MET B 1 228 ? -30.5 8.242 -0.383 1 91.62 228 MET B O 1
ATOM 9593 N N . LYS B 1 229 ? -28.719 8.359 0.805 1 93.12 229 LYS B N 1
ATOM 9594 C CA . LYS B 1 229 ? -28.5 9.789 0.593 1 93.12 229 LYS B CA 1
ATOM 9595 C C . LYS B 1 229 ? -27.188 10.039 -0.15 1 93.12 229 LYS B C 1
ATOM 9597 O O . LYS B 1 229 ? -26.172 9.414 0.154 1 93.12 229 LYS B O 1
ATOM 9602 N N . VAL B 1 230 ? -27.281 10.867 -1.152 1 94.44 230 VAL B N 1
ATOM 9603 C CA . VAL B 1 230 ? -26.109 11.25 -1.923 1 94.44 230 VAL B CA 1
ATOM 9604 C C . VAL B 1 230 ? -25.766 12.719 -1.671 1 94.44 230 VAL B C 1
ATOM 9606 O O . VAL B 1 230 ? -26.625 13.594 -1.85 1 94.44 230 VAL B O 1
ATOM 9609 N N . ASN B 1 231 ? -24.594 12.945 -1.257 1 96 231 ASN B N 1
ATOM 9610 C CA . ASN B 1 231 ? -24.109 14.305 -1.064 1 96 231 ASN B CA 1
ATOM 9611 C C . ASN B 1 231 ? -22.969 14.633 -2.02 1 96 231 ASN B C 1
ATOM 9613 O O . ASN B 1 231 ? -22.031 13.852 -2.164 1 96 231 ASN B O 1
ATOM 9617 N N . VAL B 1 232 ? -23.031 15.734 -2.689 1 96.31 232 VAL B N 1
ATOM 9618 C CA . VAL B 1 232 ? -21.984 16.219 -3.582 1 96.31 232 VAL B CA 1
ATOM 9619 C C . VAL B 1 232 ? -21.547 17.625 -3.145 1 96.31 232 VAL B C 1
ATOM 9621 O O . VAL B 1 232 ? -22.375 18.516 -2.955 1 96.31 232 VAL B O 1
ATOM 9624 N N . SER B 1 233 ? -20.25 17.75 -2.977 1 97 233 SER B N 1
ATOM 9625 C CA . SER B 1 233 ? -19.672 19.031 -2.633 1 97 233 SER B CA 1
ATOM 9626 C C . SER B 1 233 ? -18.625 19.469 -3.656 1 97 233 SER B C 1
ATOM 9628 O O . SER B 1 233 ? -17.703 18.703 -3.951 1 97 233 SER B O 1
ATOM 9630 N N . VAL B 1 234 ? -18.797 20.625 -4.242 1 97.44 234 VAL B N 1
ATOM 9631 C CA . VAL B 1 234 ? -17.859 21.188 -5.203 1 97.44 234 VAL B CA 1
ATOM 9632 C C . VAL B 1 234 ? -17.359 22.547 -4.691 1 97.44 234 VAL B C 1
ATOM 9634 O O . VAL B 1 234 ? -18.141 23.453 -4.426 1 97.44 234 VAL B O 1
ATOM 9637 N N . LYS B 1 235 ? -16.062 22.656 -4.555 1 97.62 235 LYS B N 1
ATOM 9638 C CA . LYS B 1 235 ? -15.453 23.922 -4.141 1 97.62 235 LYS B CA 1
ATOM 9639 C C . LYS B 1 235 ? -14.367 24.344 -5.117 1 97.62 235 LYS B C 1
ATOM 9641 O O . LYS B 1 235 ? -13.477 23.562 -5.449 1 97.62 235 LYS B O 1
ATOM 9646 N N . GLU B 1 236 ? -14.422 25.531 -5.59 1 97.94 236 GLU B N 1
ATOM 9647 C CA . GLU B 1 236 ? -13.398 26.172 -6.402 1 97.94 236 GLU B CA 1
ATOM 9648 C C . GLU B 1 236 ? -12.844 27.406 -5.703 1 97.94 236 GLU B C 1
ATOM 9650 O O . GLU B 1 236 ? -13.586 28.344 -5.379 1 97.94 236 GLU B O 1
ATOM 9655 N N . THR B 1 237 ? -11.547 27.406 -5.523 1 98.12 237 THR B N 1
ATOM 9656 C CA . THR B 1 237 ? -10.922 28.484 -4.762 1 98.12 237 THR B CA 1
ATOM 9657 C C . THR B 1 237 ? -9.82 29.156 -5.578 1 98.12 237 THR B C 1
ATOM 9659 O O . THR B 1 237 ? -9.016 28.469 -6.223 1 98.12 237 THR B O 1
ATOM 9662 N N . LEU B 1 238 ? -9.789 30.391 -5.605 1 98.31 238 LEU B N 1
ATOM 9663 C CA . LEU B 1 238 ? -8.672 31.188 -6.094 1 98.31 238 LEU B CA 1
ATOM 9664 C C . LEU B 1 238 ? -7.828 31.703 -4.934 1 98.31 238 LEU B C 1
ATOM 9666 O O . LEU B 1 238 ? -8.352 32.344 -4.023 1 98.31 238 LEU B O 1
ATOM 9670 N N . GLU B 1 239 ? -6.508 31.406 -4.953 1 97.12 239 GLU B N 1
ATOM 9671 C CA . GLU B 1 239 ? -5.605 31.797 -3.879 1 97.12 239 GLU B CA 1
ATOM 9672 C C . GLU B 1 239 ? -4.426 32.594 -4.422 1 97.12 239 GLU B C 1
ATOM 9674 O O . GLU B 1 239 ? -3.945 32.344 -5.527 1 97.12 239 GLU B O 1
ATOM 9679 N N . TRP B 1 240 ? -3.977 33.531 -3.662 1 97.56 240 TRP B N 1
ATOM 9680 C CA . TRP B 1 240 ? -2.783 34.281 -4.027 1 97.56 240 TRP B CA 1
ATOM 9681 C C . TRP B 1 240 ? -1.985 34.656 -2.789 1 97.56 240 TRP B C 1
ATOM 9683 O O . TRP B 1 240 ? -2.525 34.719 -1.682 1 97.56 240 TRP B O 1
ATOM 9693 N N . SER B 1 241 ? -0.698 34.906 -2.906 1 97.69 241 SER B N 1
ATOM 9694 C CA . SER B 1 241 ? 0.215 35.219 -1.812 1 97.69 241 SER B CA 1
ATOM 9695 C C . SER B 1 241 ? 0.35 36.719 -1.617 1 97.69 241 SER B C 1
ATOM 9697 O O . SER B 1 241 ? 0.278 37.5 -2.582 1 97.69 241 SER B O 1
ATOM 9699 N N . PRO B 1 242 ? 0.531 37.156 -0.34 1 96.25 242 PRO B N 1
ATOM 9700 C CA . PRO B 1 242 ? 0.99 38.531 -0.164 1 96.25 242 PRO B CA 1
ATOM 9701 C C . PRO B 1 242 ? 2.398 38.781 -0.709 1 96.25 242 PRO B C 1
ATOM 9703 O O . PRO B 1 242 ? 3.16 37.812 -0.878 1 96.25 242 PRO B O 1
ATOM 9706 N N . LYS B 1 243 ? 2.742 40.062 -1.009 1 96.88 243 LYS B N 1
ATOM 9707 C CA . LYS B 1 243 ? 4.027 40.406 -1.611 1 96.88 243 LYS B CA 1
ATOM 9708 C C . LYS B 1 243 ? 4.75 41.5 -0.801 1 96.88 243 LYS B C 1
ATOM 9710 O O . LYS B 1 243 ? 4.125 42.219 -0.02 1 96.88 243 LYS B O 1
ATOM 9715 N N . PHE B 1 244 ? 6.027 41.469 -0.953 1 96.88 244 PHE B N 1
ATOM 9716 C CA . PHE B 1 244 ? 6.836 42.562 -0.431 1 96.88 244 PHE B CA 1
ATOM 9717 C C . PHE B 1 244 ? 6.828 43.75 -1.395 1 96.88 244 PHE B C 1
ATOM 9719 O O . PHE B 1 244 ? 6.59 43.594 -2.592 1 96.88 244 PHE B O 1
ATOM 9726 N N . ASP B 1 245 ? 7.027 44.906 -0.845 1 96.75 245 ASP B N 1
ATOM 9727 C CA . ASP B 1 245 ? 7.289 46.094 -1.658 1 96.75 245 ASP B CA 1
ATOM 9728 C C . ASP B 1 245 ? 8.789 46.281 -1.883 1 96.75 245 ASP B C 1
ATOM 9730 O O . ASP B 1 245 ? 9.445 47 -1.12 1 96.75 245 ASP B O 1
ATOM 9734 N N . LEU B 1 246 ? 9.344 45.75 -2.912 1 98 246 LEU B N 1
ATOM 9735 C CA . LEU B 1 246 ? 10.781 45.75 -3.174 1 98 246 LEU B CA 1
ATOM 9736 C C . LEU B 1 246 ? 11.156 46.844 -4.164 1 98 246 LEU B C 1
ATOM 9738 O O . LEU B 1 246 ? 10.289 47.375 -4.867 1 98 246 LEU B O 1
ATOM 9742 N N . MET B 1 247 ? 12.414 47.094 -4.184 1 97.69 247 MET B N 1
ATOM 9743 C CA . MET B 1 247 ? 12.922 48.125 -5.074 1 97.69 247 MET B CA 1
ATOM 9744 C C . MET B 1 247 ? 12.945 47.656 -6.52 1 97.69 247 MET B C 1
ATOM 9746 O O . MET B 1 247 ? 13.203 46.469 -6.777 1 97.69 247 MET B O 1
ATOM 9750 N N . ASN B 1 248 ? 12.586 48.562 -7.441 1 97.5 248 ASN B N 1
ATOM 9751 C CA . ASN B 1 248 ? 12.883 48.281 -8.844 1 97.5 248 ASN B CA 1
ATOM 9752 C C . ASN B 1 248 ? 14.344 48.594 -9.172 1 97.5 248 ASN B C 1
ATOM 9754 O O . ASN B 1 248 ? 15.125 48.938 -8.289 1 97.5 248 ASN B O 1
ATOM 9758 N N . ALA B 1 249 ? 14.75 48.406 -10.383 1 97.25 249 ALA B N 1
ATOM 9759 C CA . ALA B 1 249 ? 16.156 48.5 -10.781 1 97.25 249 ALA B CA 1
ATOM 9760 C C . ALA B 1 249 ? 16.688 49.906 -10.508 1 97.25 249 ALA B C 1
ATOM 9762 O O . ALA B 1 249 ? 17.797 50.062 -9.992 1 97.25 249 ALA B O 1
ATOM 9763 N N . ALA B 1 250 ? 15.953 50.938 -10.844 1 97.25 250 ALA B N 1
ATOM 9764 C CA . ALA B 1 250 ? 16.406 52.312 -10.68 1 97.25 250 ALA B CA 1
ATOM 9765 C C . ALA B 1 250 ? 16.641 52.656 -9.211 1 97.25 250 ALA B C 1
ATOM 9767 O O . ALA B 1 250 ? 17.641 53.25 -8.859 1 97.25 250 ALA B O 1
ATOM 9768 N N . GLU B 1 251 ? 15.703 52.281 -8.453 1 96.94 251 GLU B N 1
ATOM 9769 C CA . GLU B 1 251 ? 15.844 52.5 -7.02 1 96.94 251 GLU B CA 1
ATOM 9770 C C . GLU B 1 251 ? 17.016 51.719 -6.438 1 96.94 251 GLU B C 1
ATOM 9772 O O . GLU B 1 251 ? 17.781 52.281 -5.641 1 96.94 251 GLU B O 1
ATOM 9777 N N . TYR B 1 252 ? 17.062 50.5 -6.855 1 96.94 252 TYR B N 1
ATOM 9778 C CA . TYR B 1 252 ? 18.156 49.625 -6.398 1 96.94 252 TYR B CA 1
ATOM 9779 C C . TYR B 1 252 ? 19.5 50.25 -6.715 1 96.94 252 TYR B C 1
ATOM 9781 O O . TYR B 1 252 ? 20.375 50.344 -5.848 1 96.94 252 TYR B O 1
ATOM 9789 N N . ILE B 1 253 ? 19.719 50.688 -7.938 1 96.44 253 ILE B N 1
ATOM 9790 C CA . ILE B 1 253 ? 20.984 51.281 -8.391 1 96.44 253 ILE B CA 1
ATOM 9791 C C . ILE B 1 253 ? 21.328 52.5 -7.551 1 96.44 253 ILE B C 1
ATOM 9793 O O . ILE B 1 253 ? 22.469 52.656 -7.094 1 96.44 253 ILE B O 1
ATOM 9797 N N . LYS B 1 254 ? 20.359 53.281 -7.305 1 97.12 254 LYS B N 1
ATOM 9798 C CA . LYS B 1 254 ? 20.562 54.5 -6.531 1 97.12 254 LYS B CA 1
ATOM 9799 C C . LYS B 1 254 ? 21.109 54.188 -5.145 1 97.12 254 LYS B C 1
ATOM 9801 O O . LYS B 1 254 ? 22.172 54.688 -4.754 1 97.12 254 LYS B O 1
ATOM 9806 N N . TYR B 1 255 ? 20.422 53.344 -4.5 1 97.38 255 TYR B N 1
ATOM 9807 C CA . TYR B 1 255 ? 20.781 53.125 -3.105 1 97.38 255 TYR B CA 1
ATOM 9808 C C . TYR B 1 255 ? 22 52.219 -3.006 1 97.38 255 TYR B C 1
ATOM 9810 O O . TYR B 1 255 ? 22.812 52.344 -2.09 1 97.38 255 TYR B O 1
ATOM 9818 N N . ASN B 1 256 ? 22.141 51.281 -3.914 1 96.38 256 ASN B N 1
ATOM 9819 C CA . ASN B 1 256 ? 23.344 50.438 -3.949 1 96.38 256 ASN B CA 1
ATOM 9820 C C . ASN B 1 256 ? 24.594 51.312 -4.168 1 96.38 256 ASN B C 1
ATOM 9822 O O . ASN B 1 256 ? 25.625 51.094 -3.52 1 96.38 256 ASN B O 1
ATOM 9826 N N . ASP B 1 257 ? 24.531 52.25 -5.066 1 96.5 257 ASP B N 1
ATOM 9827 C CA . ASP B 1 257 ? 25.641 53.156 -5.332 1 96.5 257 ASP B CA 1
ATOM 9828 C C . ASP B 1 257 ? 26 53.969 -4.09 1 96.5 257 ASP B C 1
ATOM 9830 O O . ASP B 1 257 ? 27.172 54.188 -3.801 1 96.5 257 ASP B O 1
ATOM 9834 N N . ILE B 1 258 ? 24.984 54.438 -3.434 1 97.44 258 ILE B N 1
ATOM 9835 C CA . ILE B 1 258 ? 25.219 55.188 -2.207 1 97.44 258 ILE B CA 1
ATOM 9836 C C . ILE B 1 258 ? 26 54.344 -1.211 1 97.44 258 ILE B C 1
ATOM 9838 O O . ILE B 1 258 ? 26.953 54.812 -0.586 1 97.44 258 ILE B O 1
ATOM 9842 N N . ALA B 1 259 ? 25.578 53.062 -1.062 1 97.31 259 ALA B N 1
ATOM 9843 C CA . ALA B 1 259 ? 26.234 52.156 -0.13 1 97.31 259 ALA B CA 1
ATOM 9844 C C . ALA B 1 259 ? 27.703 51.938 -0.522 1 97.31 259 ALA B C 1
ATOM 9846 O O . ALA B 1 259 ? 28.578 51.938 0.336 1 97.31 259 ALA B O 1
ATOM 9847 N N . TYR B 1 260 ? 27.984 51.812 -1.82 1 95.94 260 TYR B N 1
ATOM 9848 C CA . TYR B 1 260 ? 29.344 51.594 -2.299 1 95.94 260 TYR B CA 1
ATOM 9849 C C . TYR B 1 260 ? 30.188 52.844 -2.129 1 95.94 260 TYR B C 1
ATOM 9851 O O . TYR B 1 260 ? 31.359 52.75 -1.75 1 95.94 260 TYR B O 1
ATOM 9859 N N . LYS B 1 261 ? 29.625 53.969 -2.438 1 96.88 261 LYS B N 1
ATOM 9860 C CA . LYS B 1 261 ? 30.359 55.219 -2.266 1 96.88 261 LYS B CA 1
ATOM 9861 C C . LYS B 1 261 ? 30.734 55.438 -0.803 1 96.88 261 LYS B C 1
ATOM 9863 O O . LYS B 1 261 ? 31.828 55.906 -0.504 1 96.88 261 LYS B O 1
ATOM 9868 N N . GLU B 1 262 ? 29.766 55.094 -0.02 1 96.56 262 GLU B N 1
ATOM 9869 C CA . GLU B 1 262 ? 30.047 55.188 1.407 1 96.56 262 GLU B CA 1
ATOM 9870 C C . GLU B 1 262 ? 31.188 54.25 1.815 1 96.56 262 GLU B C 1
ATOM 9872 O O . GLU B 1 262 ? 32 54.594 2.66 1 96.56 262 GLU B O 1
ATOM 9877 N N . ALA B 1 263 ? 31.188 53.094 1.325 1 96.5 263 ALA B N 1
ATOM 9878 C CA . ALA B 1 263 ? 32.25 52.125 1.604 1 96.5 263 ALA B CA 1
ATOM 9879 C C . ALA B 1 263 ? 33.625 52.656 1.169 1 96.5 263 ALA B C 1
ATOM 9881 O O . ALA B 1 263 ? 34.594 52.469 1.877 1 96.5 263 ALA B O 1
ATOM 9882 N N . ILE B 1 264 ? 33.688 53.281 -0.003 1 95.75 264 ILE B N 1
ATOM 9883 C CA . ILE B 1 264 ? 34.906 53.875 -0.525 1 95.75 264 ILE B CA 1
ATOM 9884 C C . ILE B 1 264 ? 35.375 55 0.404 1 95.75 264 ILE B C 1
ATOM 9886 O O . ILE B 1 264 ? 36.562 55.062 0.756 1 95.75 264 ILE B O 1
ATOM 9890 N N . LYS B 1 265 ? 34.438 55.75 0.792 1 94.5 265 LYS B N 1
ATOM 9891 C CA . LYS B 1 265 ? 34.75 56.875 1.681 1 94.5 265 LYS B CA 1
ATOM 9892 C C . LYS B 1 265 ? 35.281 56.375 3.021 1 94.5 265 LYS B C 1
ATOM 9894 O O . LYS B 1 265 ? 36.219 56.969 3.578 1 94.5 265 LYS B O 1
ATOM 9899 N N . ASP B 1 266 ? 34.656 55.281 3.469 1 92.81 266 ASP B N 1
ATOM 9900 C CA . ASP B 1 266 ? 35 54.75 4.785 1 92.81 266 ASP B CA 1
ATOM 9901 C C . ASP B 1 266 ? 36.25 53.875 4.715 1 92.81 266 ASP B C 1
ATOM 9903 O O . ASP B 1 266 ? 36.75 53.375 5.738 1 92.81 266 ASP B O 1
ATOM 9907 N N . GLY B 1 267 ? 36.781 53.594 3.625 1 90.44 267 GLY B N 1
ATOM 9908 C CA . GLY B 1 267 ? 38 52.844 3.424 1 90.44 267 GLY B CA 1
ATOM 9909 C C . GLY B 1 267 ? 37.844 51.344 3.639 1 90.44 267 GLY B C 1
ATOM 9910 O O . GLY B 1 267 ? 38.75 50.719 4.199 1 90.44 267 GLY B O 1
ATOM 9911 N N . ILE B 1 268 ? 36.625 50.875 3.303 1 90.88 268 ILE B N 1
ATOM 9912 C CA . ILE B 1 268 ? 36.469 49.406 3.389 1 90.88 268 ILE B CA 1
ATOM 9913 C C . ILE B 1 268 ? 37.406 48.719 2.408 1 90.88 268 ILE B C 1
ATOM 9915 O O . ILE B 1 268 ? 37.438 49.062 1.228 1 90.88 268 ILE B O 1
ATOM 9919 N N . ALA B 1 269 ? 38.062 47.75 2.975 1 83.06 269 ALA B N 1
ATOM 9920 C CA . ALA B 1 269 ? 39.125 47.094 2.219 1 83.06 269 ALA B CA 1
ATOM 9921 C C . ALA B 1 269 ? 38.562 46.5 0.919 1 83.06 269 ALA B C 1
ATOM 9923 O O . ALA B 1 269 ? 37.469 45.969 0.889 1 83.06 269 ALA B O 1
ATOM 9924 N N . SER B 1 270 ? 39.156 46.594 -0.177 1 84.88 270 SER B N 1
ATOM 9925 C CA . SER B 1 270 ? 38.969 45.938 -1.471 1 84.88 270 SER B CA 1
ATOM 9926 C C . SER B 1 270 ? 37.875 46.625 -2.275 1 84.88 270 SER B C 1
ATOM 9928 O O . SER B 1 270 ? 37.625 46.281 -3.434 1 84.88 270 SER B O 1
ATOM 9930 N N . ILE B 1 271 ? 37.125 47.656 -1.591 1 92.31 271 ILE B N 1
ATOM 9931 C CA . ILE B 1 271 ? 36.094 48.344 -2.326 1 92.31 271 ILE B CA 1
ATOM 9932 C C . ILE B 1 271 ? 36.594 49.688 -2.863 1 92.31 271 ILE B C 1
ATOM 9934 O O . ILE B 1 271 ? 36.719 50.656 -2.113 1 92.31 271 ILE B O 1
ATOM 9938 N N . THR B 1 272 ? 36.812 49.75 -4.172 1 92.69 272 THR B N 1
ATOM 9939 C CA . THR B 1 272 ? 37.406 50.938 -4.738 1 92.69 272 THR B CA 1
ATOM 9940 C C . THR B 1 272 ? 36.5 51.562 -5.801 1 92.69 272 THR B C 1
ATOM 9942 O O . THR B 1 272 ? 36.719 52.688 -6.234 1 92.69 272 THR B O 1
ATOM 9945 N N . THR B 1 273 ? 35.531 50.781 -6.227 1 92.19 273 THR B N 1
ATOM 9946 C CA . THR B 1 273 ? 34.594 51.281 -7.227 1 92.19 273 THR B CA 1
ATOM 9947 C C . THR B 1 273 ? 33.156 50.844 -6.898 1 92.19 273 THR B C 1
ATOM 9949 O O . THR B 1 273 ? 32.969 49.906 -6.098 1 92.19 273 THR B O 1
ATOM 9952 N N . THR B 1 274 ? 32.219 51.531 -7.477 1 93.19 274 THR B N 1
ATOM 9953 C CA . THR B 1 274 ? 30.828 51.094 -7.348 1 93.19 274 THR B CA 1
ATOM 9954 C C . THR B 1 274 ? 30.562 49.844 -8.172 1 93.19 274 THR B C 1
ATOM 9956 O O . THR B 1 274 ? 31.344 49.531 -9.078 1 93.19 274 THR B O 1
ATOM 9959 N N . GLN B 1 275 ? 29.531 49.156 -7.801 1 91.38 275 GLN B N 1
ATOM 9960 C CA . GLN B 1 275 ? 29.141 47.969 -8.531 1 91.38 275 GLN B CA 1
ATOM 9961 C C . GLN B 1 275 ? 28.609 48.312 -9.922 1 91.38 275 GLN B C 1
ATOM 9963 O O . GLN B 1 275 ? 27.891 49.312 -10.086 1 91.38 275 GLN B O 1
ATOM 9968 N N . LYS B 1 276 ? 28.938 47.438 -10.898 1 90.44 276 LYS B N 1
ATOM 9969 C CA . LYS B 1 276 ? 28.344 47.594 -12.219 1 90.44 276 LYS B CA 1
ATOM 9970 C C . LYS B 1 276 ? 26.906 47.062 -12.234 1 90.44 276 LYS B C 1
ATOM 9972 O O . LYS B 1 276 ? 26.562 46.125 -11.508 1 90.44 276 LYS B O 1
ATOM 9977 N N . HIS B 1 277 ? 26.078 47.812 -13.016 1 91.44 277 HIS B N 1
ATOM 9978 C CA . HIS B 1 277 ? 24.672 47.438 -13.102 1 91.44 277 HIS B CA 1
ATOM 9979 C C . HIS B 1 277 ? 24.281 47.125 -14.547 1 91.44 277 HIS B C 1
ATOM 9981 O O . HIS B 1 277 ? 24.875 47.656 -15.484 1 91.44 277 HIS B O 1
ATOM 9987 N N . SER B 1 278 ? 23.375 46.219 -14.641 1 89.56 278 SER B N 1
ATOM 9988 C CA . SER B 1 278 ? 22.797 45.938 -15.961 1 89.56 278 SER B CA 1
ATOM 9989 C C . SER B 1 278 ? 21.547 46.781 -16.188 1 89.56 278 SER B C 1
ATOM 9991 O O . SER B 1 278 ? 21.047 47.438 -15.273 1 89.56 278 SER B O 1
ATOM 9993 N N . GLU B 1 279 ? 20.984 46.656 -17.484 1 90.31 279 GLU B N 1
ATOM 9994 C CA . GLU B 1 279 ? 19.844 47.5 -17.859 1 90.31 279 GLU B CA 1
ATOM 9995 C C . GLU B 1 279 ? 18.516 46.781 -17.578 1 90.31 279 GLU B C 1
ATOM 9997 O O . GLU B 1 279 ? 17.453 47.344 -17.766 1 90.31 279 GLU B O 1
ATOM 10002 N N . TYR B 1 280 ? 18.594 45.656 -17 1 94.75 280 TYR B N 1
ATOM 10003 C CA . TYR B 1 280 ? 17.375 44.875 -16.766 1 94.75 280 TYR B CA 1
ATOM 10004 C C . TYR B 1 280 ? 16.625 45.375 -15.539 1 94.75 280 TYR B C 1
ATOM 10006 O O . TYR B 1 280 ? 17.219 46.031 -14.664 1 94.75 280 TYR B O 1
ATOM 10014 N N . ASP B 1 281 ? 15.32 45.156 -15.453 1 97.44 281 ASP B N 1
ATOM 10015 C CA . ASP B 1 281 ? 14.445 45.438 -14.32 1 97.44 281 ASP B CA 1
ATOM 10016 C C . ASP B 1 281 ? 13.484 44.281 -14.055 1 97.44 281 ASP B C 1
ATOM 10018 O O . ASP B 1 281 ? 12.312 44.344 -14.414 1 97.44 281 ASP B O 1
ATOM 10022 N N . THR B 1 282 ? 14 43.312 -13.422 1 97.69 282 THR B N 1
ATOM 10023 C CA . THR B 1 282 ? 13.258 42.094 -13.18 1 97.69 282 THR B CA 1
ATOM 10024 C C . THR B 1 282 ? 12.5 42.156 -11.852 1 97.69 282 THR B C 1
ATOM 10026 O O . THR B 1 282 ? 13.109 42.375 -10.797 1 97.69 282 THR B O 1
ATOM 10029 N N . ASN B 1 283 ? 11.18 42.094 -11.891 1 98 283 ASN B N 1
ATOM 10030 C CA . ASN B 1 283 ? 10.398 41.844 -10.68 1 98 283 ASN B CA 1
ATOM 10031 C C . ASN B 1 283 ? 10.289 40.344 -10.383 1 98 283 ASN B C 1
ATOM 10033 O O . ASN B 1 283 ? 9.352 39.688 -10.844 1 98 283 ASN B O 1
ATOM 10037 N N . TRP B 1 284 ? 11.133 39.906 -9.555 1 97.94 284 TRP B N 1
ATOM 10038 C CA . TRP B 1 284 ? 11.258 38.5 -9.297 1 97.94 284 TRP B CA 1
ATOM 10039 C C . TRP B 1 284 ? 9.984 37.938 -8.664 1 97.94 284 TRP B C 1
ATOM 10041 O O . TRP B 1 284 ? 9.656 36.75 -8.844 1 97.94 284 TRP B O 1
ATOM 10051 N N . GLN B 1 285 ? 9.234 38.719 -7.859 1 97.62 285 GLN B N 1
ATOM 10052 C CA . GLN B 1 285 ? 7.992 38.25 -7.242 1 97.62 285 GLN B CA 1
ATOM 10053 C C . GLN B 1 285 ? 6.945 37.906 -8.297 1 97.62 285 GLN B C 1
ATOM 10055 O O . GLN B 1 285 ? 6.238 36.906 -8.188 1 97.62 285 GLN B O 1
ATOM 10060 N N . ASP B 1 286 ? 6.863 38.719 -9.312 1 97.38 286 ASP B N 1
ATOM 10061 C CA . ASP B 1 286 ? 5.891 38.469 -10.375 1 97.38 286 ASP B CA 1
ATOM 10062 C C . ASP B 1 286 ? 6.277 37.25 -11.219 1 97.38 286 ASP B C 1
ATOM 10064 O O . ASP B 1 286 ? 5.414 36.625 -11.82 1 97.38 286 ASP B O 1
ATOM 10068 N N . GLU B 1 287 ? 7.59 37.031 -11.266 1 97.25 287 GLU B N 1
ATOM 10069 C CA . GLU B 1 287 ? 8.07 35.906 -12.039 1 97.25 287 GLU B CA 1
ATOM 10070 C C . GLU B 1 287 ? 7.73 34.562 -11.344 1 97.25 287 GLU B C 1
ATOM 10072 O O . GLU B 1 287 ? 7.441 33.562 -12.008 1 97.25 287 GLU B O 1
ATOM 10077 N N . VAL B 1 288 ? 7.77 34.594 -10.023 1 97.44 288 VAL B N 1
ATOM 10078 C CA . VAL B 1 288 ? 7.719 33.344 -9.32 1 97.44 288 VAL B CA 1
ATOM 10079 C C . VAL B 1 288 ? 6.328 33.125 -8.727 1 97.44 288 VAL B C 1
ATOM 10081 O O . VAL B 1 288 ? 5.871 31.984 -8.594 1 97.44 288 VAL B O 1
ATOM 10084 N N . LEU B 1 289 ? 5.629 34.156 -8.312 1 98 289 LEU B N 1
ATOM 10085 C CA . LEU B 1 289 ? 4.332 34.031 -7.66 1 98 289 LEU B CA 1
ATOM 10086 C C . LEU B 1 289 ? 3.203 34.062 -8.688 1 98 289 LEU B C 1
ATOM 10088 O O . LEU B 1 289 ? 3.283 34.781 -9.68 1 98 289 LEU B O 1
ATOM 10092 N N . LYS B 1 290 ? 2.184 33.25 -8.422 1 97.5 290 LYS B N 1
ATOM 10093 C CA . LYS B 1 290 ? 1.022 33.188 -9.305 1 97.5 290 LYS B CA 1
ATOM 10094 C C . LYS B 1 290 ? -0.261 32.969 -8.508 1 97.5 290 LYS B C 1
ATOM 10096 O O . LYS B 1 290 ? -0.213 32.656 -7.312 1 97.5 290 LYS B O 1
ATOM 10101 N N . THR B 1 291 ? -1.341 33.219 -9.188 1 97.81 291 THR B N 1
ATOM 10102 C CA . THR B 1 291 ? -2.629 32.844 -8.609 1 97.81 291 THR B CA 1
ATOM 10103 C C . THR B 1 291 ? -2.895 31.344 -8.805 1 97.81 291 THR B C 1
ATOM 10105 O O . THR B 1 291 ? -2.775 30.828 -9.914 1 97.81 291 THR B O 1
ATOM 10108 N N . ALA B 1 292 ? -3.256 30.75 -7.727 1 97.88 292 ALA B N 1
ATOM 10109 C CA . ALA B 1 292 ? -3.455 29.297 -7.777 1 97.88 292 ALA B CA 1
ATOM 10110 C C . ALA B 1 292 ? -4.941 28.953 -7.844 1 97.88 292 ALA B C 1
ATOM 10112 O O . ALA B 1 292 ? -5.762 29.594 -7.188 1 97.88 292 ALA B O 1
ATOM 10113 N N . LEU B 1 293 ? -5.273 27.953 -8.617 1 98.06 293 LEU B N 1
ATOM 10114 C CA . LEU B 1 293 ? -6.59 27.328 -8.586 1 98.06 293 LEU B CA 1
ATOM 10115 C C . LEU B 1 293 ? -6.582 26.109 -7.684 1 98.06 293 LEU B C 1
ATOM 10117 O O . LEU B 1 293 ? -5.738 25.219 -7.844 1 98.06 293 LEU B O 1
ATOM 10121 N N . VAL B 1 294 ? -7.469 26.109 -6.73 1 98.06 294 VAL B N 1
ATOM 10122 C CA . VAL B 1 294 ? -7.637 24.953 -5.848 1 98.06 294 VAL B CA 1
ATOM 10123 C C . VAL B 1 294 ? -9 24.312 -6.09 1 98.06 294 VAL B C 1
ATOM 10125 O O . VAL B 1 294 ? -10.031 25 -6.059 1 98.06 294 VAL B O 1
ATOM 10128 N N . GLN B 1 295 ? -8.984 23.062 -6.367 1 98.25 295 GLN B N 1
ATOM 10129 C CA . GLN B 1 295 ? -10.203 22.297 -6.605 1 98.25 295 GLN B CA 1
ATOM 10130 C C . GLN B 1 295 ? -10.414 21.25 -5.512 1 98.25 295 GLN B C 1
ATOM 10132 O O . GLN B 1 295 ? -9.484 20.531 -5.145 1 98.25 295 GLN B O 1
ATOM 10137 N N . ASP B 1 296 ? -11.609 21.188 -4.93 1 97.81 296 ASP B N 1
ATOM 10138 C CA . ASP B 1 296 ? -11.992 20.219 -3.908 1 97.81 296 ASP B CA 1
ATOM 10139 C C . ASP B 1 296 ? -13.352 19.594 -4.227 1 97.81 296 ASP B C 1
ATOM 10141 O O . ASP B 1 296 ? -14.391 20.234 -4.043 1 97.81 296 ASP B O 1
ATOM 10145 N N . TYR B 1 297 ? -13.414 18.422 -4.691 1 98.06 297 TYR B N 1
ATOM 10146 C CA . TYR B 1 297 ? -14.609 17.688 -5.074 1 98.06 297 TYR B CA 1
ATOM 10147 C C . TYR B 1 297 ? -14.828 16.484 -4.172 1 98.06 297 TYR B C 1
ATOM 10149 O O . TYR B 1 297 ? -13.906 15.688 -3.957 1 98.06 297 TYR B O 1
ATOM 10157 N N . ASN B 1 298 ? -16.016 16.375 -3.607 1 97.62 298 ASN B N 1
ATOM 10158 C CA . ASN B 1 298 ? -16.344 15.258 -2.73 1 97.62 298 ASN B CA 1
ATOM 10159 C C . ASN B 1 298 ? -17.719 14.68 -3.051 1 97.62 298 ASN B C 1
ATOM 10161 O O . ASN B 1 298 ? -18.656 15.422 -3.346 1 97.62 298 ASN B O 1
ATOM 10165 N N . VAL B 1 299 ? -17.828 13.406 -3.008 1 97.25 299 VAL B N 1
ATOM 10166 C CA . VAL B 1 299 ? -19.094 12.68 -3.123 1 97.25 299 VAL B CA 1
ATOM 10167 C C . VAL B 1 299 ? -19.203 11.648 -2.002 1 97.25 299 VAL B C 1
ATOM 10169 O O . VAL B 1 299 ? -18.219 10.977 -1.674 1 97.25 299 VAL B O 1
ATOM 10172 N N . SER B 1 300 ? -20.328 11.57 -1.364 1 96.81 300 SER B N 1
ATOM 10173 C CA . SER B 1 300 ? -20.547 10.555 -0.339 1 96.81 300 SER B CA 1
ATOM 10174 C C . SER B 1 300 ? -21.922 9.906 -0.479 1 96.81 300 SER B C 1
ATOM 10176 O O . SER B 1 300 ? -22.875 10.562 -0.882 1 96.81 300 SER B O 1
ATOM 10178 N N . LEU B 1 301 ? -22 8.695 -0.187 1 95.94 301 LEU B N 1
ATOM 10179 C CA . LEU B 1 301 ? -23.203 7.875 -0.182 1 95.94 301 LEU B CA 1
ATOM 10180 C C . LEU B 1 301 ? -23.422 7.227 1.182 1 95.94 301 LEU B C 1
ATOM 10182 O O . LEU B 1 301 ? -22.484 6.648 1.749 1 95.94 301 LEU B O 1
ATOM 10186 N N . SER B 1 302 ? -24.562 7.379 1.698 1 94.44 302 SER B N 1
ATOM 10187 C CA . SER B 1 302 ? -24.859 6.809 3.012 1 94.44 302 SER B CA 1
ATOM 10188 C C . SER B 1 302 ? -26.25 6.191 3.051 1 94.44 302 SER B C 1
ATOM 10190 O O . SER B 1 302 ? -27.188 6.73 2.461 1 94.44 302 SER B O 1
ATOM 10192 N N . GLY B 1 303 ? -26.359 5.086 3.693 1 91.19 303 GLY B N 1
ATOM 10193 C CA . GLY B 1 303 ? -27.625 4.391 3.873 1 91.19 303 GLY B CA 1
ATOM 10194 C C . GLY B 1 303 ? -27.531 3.219 4.832 1 91.19 303 GLY B C 1
ATOM 10195 O O . GLY B 1 303 ? -26.469 2.963 5.406 1 91.19 303 GLY B O 1
ATOM 10196 N N . GLY B 1 304 ? -28.719 2.656 5.148 1 87.69 304 GLY B N 1
ATOM 10197 C CA . GLY B 1 304 ? -28.719 1.496 6.023 1 87.69 304 GLY B CA 1
ATOM 10198 C C . GLY B 1 304 ? -30.094 1.141 6.551 1 87.69 304 GLY B C 1
ATOM 10199 O O . GLY B 1 304 ? -31.094 1.703 6.109 1 87.69 304 GLY B O 1
ATOM 10200 N N . GLY B 1 305 ? -30.062 0.093 7.379 1 83.25 305 GLY B N 1
ATOM 10201 C CA . GLY B 1 305 ? -31.234 -0.403 8.062 1 83.25 305 GLY B CA 1
ATOM 10202 C C . GLY B 1 305 ? -30.922 -1.107 9.367 1 83.25 305 GLY B C 1
ATOM 10203 O O . GLY B 1 305 ? -29.891 -0.843 9.984 1 83.25 305 GLY B O 1
ATOM 10204 N N . ASP B 1 306 ? -31.781 -1.896 9.789 1 77.94 306 ASP B N 1
ATOM 10205 C CA . ASP B 1 306 ? -31.656 -2.539 11.094 1 77.94 306 ASP B CA 1
ATOM 10206 C C . ASP B 1 306 ? -30.453 -3.486 11.125 1 77.94 306 ASP B C 1
ATOM 10208 O O . ASP B 1 306 ? -29.828 -3.67 12.172 1 77.94 306 ASP B O 1
ATOM 10212 N N . SER B 1 307 ? -30.203 -3.994 10.078 1 85 307 SER B N 1
ATOM 10213 C CA . SER B 1 307 ? -29.125 -4.98 10.016 1 85 307 SER B CA 1
ATOM 10214 C C . SER B 1 307 ? -27.766 -4.312 10.008 1 85 307 SER B C 1
ATOM 10216 O O . SER B 1 307 ? -26.766 -4.93 10.367 1 85 307 SER B O 1
ATOM 10218 N N . GLY B 1 308 ? -27.797 -3.096 9.453 1 90.81 308 GLY B N 1
ATOM 10219 C CA . GLY B 1 308 ? -26.531 -2.4 9.359 1 90.81 308 GLY B CA 1
ATOM 10220 C C . GLY B 1 308 ? -26.594 -1.151 8.5 1 90.81 308 GLY B C 1
ATOM 10221 O O . GLY B 1 308 ? -27.641 -0.818 7.961 1 90.81 308 GLY B O 1
ATOM 10222 N N . SER B 1 309 ? -25.484 -0.44 8.508 1 92.81 309 SER B N 1
ATOM 10223 C CA . SER B 1 309 ? -25.391 0.794 7.738 1 92.81 309 SER B CA 1
ATOM 10224 C C . SER B 1 309 ? -24.031 0.907 7.055 1 92.81 309 SER B C 1
ATOM 10226 O O . SER B 1 309 ? -23.094 0.181 7.395 1 92.81 309 SER B O 1
ATOM 10228 N N . TYR B 1 310 ? -24 1.756 6.012 1 94.38 310 TYR B N 1
ATOM 10229 C CA . TYR B 1 310 ? -22.766 1.949 5.262 1 94.38 310 TYR B CA 1
ATOM 10230 C C . TYR B 1 310 ? -22.562 3.418 4.906 1 94.38 310 TYR B C 1
ATOM 10232 O O . TYR B 1 310 ? -23.531 4.172 4.793 1 94.38 310 TYR B O 1
ATOM 10240 N N . PHE B 1 311 ? -21.406 3.812 4.781 1 96.88 311 PHE B N 1
ATOM 10241 C CA . PHE B 1 311 ? -20.953 5.117 4.312 1 96.88 311 PHE B CA 1
ATOM 10242 C C . PHE B 1 311 ? -19.781 4.973 3.352 1 96.88 311 PHE B C 1
ATOM 10244 O O . PHE B 1 311 ? -18.766 4.367 3.695 1 96.88 311 PHE B O 1
ATOM 10251 N N . VAL B 1 312 ? -19.938 5.445 2.127 1 96.81 312 VAL B N 1
ATOM 10252 C CA . VAL B 1 312 ? -18.875 5.434 1.114 1 96.81 312 VAL B CA 1
ATOM 10253 C C . VAL B 1 312 ? -18.594 6.855 0.645 1 96.81 312 VAL B C 1
ATOM 10255 O O . VAL B 1 312 ? -19.516 7.617 0.353 1 96.81 312 VAL B O 1
ATOM 10258 N N . SER B 1 313 ? -17.312 7.184 0.594 1 97.81 313 SER B N 1
ATOM 10259 C CA . SER B 1 313 ? -16.969 8.531 0.168 1 97.81 313 SER B CA 1
ATOM 10260 C C . SER B 1 313 ? -15.734 8.531 -0.736 1 97.81 313 SER B C 1
ATOM 10262 O O . SER B 1 313 ? -14.859 7.676 -0.599 1 97.81 313 SER B O 1
ATOM 10264 N N . ALA B 1 314 ? -15.719 9.438 -1.699 1 96.88 314 ALA B N 1
ATOM 10265 C CA . ALA B 1 314 ? -14.586 9.703 -2.578 1 96.88 314 ALA B CA 1
ATOM 10266 C C . ALA B 1 314 ? -14.32 11.203 -2.689 1 96.88 314 ALA B C 1
ATOM 10268 O O . ALA B 1 314 ? -15.258 12 -2.742 1 96.88 314 ALA B O 1
ATOM 10269 N N . GLY B 1 315 ? -13 11.531 -2.662 1 97.56 315 GLY B N 1
ATOM 10270 C CA . GLY B 1 315 ? -12.625 12.938 -2.748 1 97.56 315 GLY B CA 1
ATOM 10271 C C . GLY B 1 315 ? -11.422 13.18 -3.645 1 97.56 315 GLY B C 1
ATOM 10272 O O . GLY B 1 315 ? -10.516 12.336 -3.721 1 97.56 315 GLY B O 1
ATOM 10273 N N . TYR B 1 316 ? -11.422 14.305 -4.344 1 97.94 316 TYR B N 1
ATOM 10274 C CA . TYR B 1 316 ? -10.297 14.797 -5.133 1 97.94 316 TYR B CA 1
ATOM 10275 C C . TYR B 1 316 ? -9.953 16.234 -4.758 1 97.94 316 TYR B C 1
ATOM 10277 O O . TYR B 1 316 ? -10.828 17.109 -4.773 1 97.94 316 TYR B O 1
ATOM 10285 N N . TYR B 1 317 ? -8.734 16.391 -4.398 1 98.12 317 TYR B N 1
ATOM 10286 C CA . TYR B 1 317 ? -8.219 17.703 -4.031 1 98.12 317 TYR B CA 1
ATOM 10287 C C . TYR B 1 317 ? -6.988 18.062 -4.859 1 98.12 317 TYR B C 1
ATOM 10289 O O . TYR B 1 317 ? -6.035 17.281 -4.93 1 98.12 317 TYR B O 1
ATOM 10297 N N . ASN B 1 318 ? -7.016 19.203 -5.504 1 98.38 318 ASN B N 1
ATOM 10298 C CA . ASN B 1 318 ? -5.875 19.688 -6.273 1 98.38 318 ASN B CA 1
ATOM 10299 C C . ASN B 1 318 ? -5.543 21.141 -5.93 1 98.38 318 ASN B C 1
ATOM 10301 O O . ASN B 1 318 ? -6.434 22 -5.883 1 98.38 318 ASN B O 1
ATOM 10305 N N . ASN B 1 319 ? -4.281 21.406 -5.648 1 98.12 319 ASN B N 1
ATOM 10306 C CA . ASN B 1 319 ? -3.738 22.75 -5.41 1 98.12 319 ASN B CA 1
ATOM 10307 C C . ASN B 1 319 ? -2.523 23.016 -6.289 1 98.12 319 ASN B C 1
ATOM 10309 O O . ASN B 1 319 ? -1.444 22.469 -6.059 1 98.12 319 ASN B O 1
ATOM 10313 N N . ASP B 1 320 ? -2.676 23.984 -7.168 1 97.19 320 ASP B N 1
ATOM 10314 C CA . ASP B 1 320 ? -1.629 24.297 -8.133 1 97.19 320 ASP B CA 1
ATOM 10315 C C . ASP B 1 320 ? -0.499 25.094 -7.48 1 97.19 320 ASP B C 1
ATOM 10317 O O . ASP B 1 320 ? 0.542 25.328 -8.102 1 97.19 320 ASP B O 1
ATOM 10321 N N . GLY B 1 321 ? -0.624 25.469 -6.332 1 97.31 321 GLY B N 1
ATOM 10322 C CA . GLY B 1 321 ? 0.396 26.203 -5.609 1 97.31 321 GLY B CA 1
ATOM 10323 C C . GLY B 1 321 ? 0.527 27.641 -6.07 1 97.31 321 GLY B C 1
ATOM 10324 O O . GLY B 1 321 ? 0.4 27.938 -7.262 1 97.31 321 GLY B O 1
ATOM 10325 N N . VAL B 1 322 ? 0.829 28.547 -5.203 1 97.75 322 VAL B N 1
ATOM 10326 C CA . VAL B 1 322 ? 0.937 29.969 -5.531 1 97.75 322 VAL B CA 1
ATOM 10327 C C . VAL B 1 322 ? 2.359 30.281 -5.984 1 97.75 322 VAL B C 1
ATOM 10329 O O . VAL B 1 322 ? 2.629 31.375 -6.484 1 97.75 322 VAL B O 1
ATOM 10332 N N . SER B 1 323 ? 3.25 29.406 -5.766 1 97.31 323 SER B N 1
ATOM 10333 C CA . SER B 1 323 ? 4.637 29.578 -6.18 1 97.31 323 SER B CA 1
ATOM 10334 C C . SER B 1 323 ? 4.98 28.688 -7.363 1 97.31 323 SER B C 1
ATOM 10336 O O . SER B 1 323 ? 4.547 27.531 -7.414 1 97.31 323 SER B O 1
ATOM 10338 N N . TYR B 1 324 ? 5.828 29.188 -8.219 1 96.62 324 TYR B N 1
ATOM 10339 C CA . TYR B 1 324 ? 6.285 28.422 -9.375 1 96.62 324 TYR B CA 1
ATOM 10340 C C . TYR B 1 324 ? 6.98 27.141 -8.938 1 96.62 324 TYR B C 1
ATOM 10342 O O . TYR B 1 324 ? 7.855 27.156 -8.07 1 96.62 324 TYR B O 1
ATOM 10350 N N . GLY B 1 325 ? 6.527 26.031 -9.477 1 96.25 325 GLY B N 1
ATOM 10351 C CA . GLY B 1 325 ? 7.18 24.766 -9.211 1 96.25 325 GLY B CA 1
ATOM 10352 C C . GLY B 1 325 ? 6.508 23.969 -8.109 1 96.25 325 GLY B C 1
ATOM 10353 O O . GLY B 1 325 ? 6.824 22.797 -7.902 1 96.25 325 GLY B O 1
ATOM 10354 N N . ASN B 1 326 ? 5.605 24.516 -7.375 1 96.75 326 ASN B N 1
ATOM 10355 C CA . ASN B 1 326 ? 4.922 23.828 -6.285 1 96.75 326 ASN B CA 1
ATOM 10356 C C . ASN B 1 326 ? 3.551 23.328 -6.719 1 96.75 326 ASN B C 1
ATOM 10358 O O . ASN B 1 326 ? 2.754 24.078 -7.281 1 96.75 326 ASN B O 1
ATOM 10362 N N . THR B 1 327 ? 3.23 22.047 -6.508 1 97.5 327 THR B N 1
ATOM 10363 C CA . THR B 1 327 ? 1.92 21.469 -6.785 1 97.5 327 THR B CA 1
ATOM 10364 C C . THR B 1 327 ? 1.598 20.359 -5.789 1 97.5 327 THR B C 1
ATOM 10366 O O . THR B 1 327 ? 2.502 19.766 -5.188 1 97.5 327 THR B O 1
ATOM 10369 N N . PHE B 1 328 ? 0.334 20.109 -5.621 1 97.62 328 PHE B N 1
ATOM 10370 C CA . PHE B 1 328 ? -0.126 19.062 -4.73 1 97.62 328 PHE B CA 1
ATOM 10371 C C . PHE B 1 328 ? -1.487 18.531 -5.172 1 97.62 328 PHE B C 1
ATOM 10373 O O . PHE B 1 328 ? -2.379 19.312 -5.516 1 97.62 328 PHE B O 1
ATOM 10380 N N . ASP B 1 329 ? -1.686 17.266 -5.109 1 97.81 329 ASP B N 1
ATOM 10381 C CA . ASP B 1 329 ? -3.021 16.703 -5.285 1 97.81 329 ASP B CA 1
ATOM 10382 C C . ASP B 1 329 ? -3.225 15.477 -4.391 1 97.81 329 ASP B C 1
ATOM 10384 O O . ASP B 1 329 ? -2.256 14.891 -3.908 1 97.81 329 ASP B O 1
ATOM 10388 N N . ARG B 1 330 ? -4.43 15.195 -4.086 1 97.94 330 ARG B N 1
ATOM 10389 C CA . ARG B 1 330 ? -4.82 14.094 -3.213 1 97.94 330 ARG B CA 1
ATOM 10390 C C . ARG B 1 330 ? -6.059 13.375 -3.75 1 97.94 330 ARG B C 1
ATOM 10392 O O . ARG B 1 330 ? -7.043 14.016 -4.113 1 97.94 330 ARG B O 1
ATOM 10399 N N . TYR B 1 331 ? -6.035 12.125 -3.826 1 97.44 331 TYR B N 1
ATOM 10400 C CA . TYR B 1 331 ? -7.184 11.242 -4.016 1 97.44 331 TYR B CA 1
ATOM 10401 C C . TYR B 1 331 ? -7.531 10.516 -2.725 1 97.44 331 TYR B C 1
ATOM 10403 O O . TYR B 1 331 ? -6.645 10 -2.037 1 97.44 331 TYR B O 1
ATOM 10411 N N . SER B 1 332 ? -8.773 10.539 -2.355 1 97.25 332 SER B N 1
ATOM 10412 C CA . SER B 1 332 ? -9.195 9.875 -1.126 1 97.25 332 SER B CA 1
ATOM 10413 C C . SER B 1 332 ? -10.406 8.977 -1.366 1 97.25 332 SER B C 1
ATOM 10415 O O . SER B 1 332 ? -11.305 9.336 -2.137 1 97.25 332 SER B O 1
ATOM 10417 N N . PHE B 1 333 ? -10.43 7.891 -0.713 1 97.25 333 PHE B N 1
ATOM 10418 C CA . PHE B 1 333 ? -11.531 6.938 -0.73 1 97.25 333 PHE B CA 1
ATOM 10419 C C . PHE B 1 333 ? -11.773 6.359 0.66 1 97.25 333 PHE B C 1
ATOM 10421 O O . PHE B 1 333 ? -10.828 6.07 1.39 1 97.25 333 PHE B O 1
ATOM 10428 N N . ARG B 1 334 ? -13.062 6.246 1.051 1 97.75 334 ARG B N 1
ATOM 10429 C CA . ARG B 1 334 ? -13.391 5.723 2.373 1 97.75 334 ARG B CA 1
ATOM 10430 C C . ARG B 1 334 ? -14.617 4.824 2.318 1 97.75 334 ARG B C 1
ATOM 10432 O O . ARG B 1 334 ? -15.57 5.109 1.583 1 97.75 334 ARG B O 1
ATOM 10439 N N . VAL B 1 335 ? -14.625 3.807 3.162 1 97.5 335 VAL B N 1
ATOM 10440 C CA . VAL B 1 335 ? -15.781 2.949 3.387 1 97.5 335 VAL B CA 1
ATOM 10441 C C . VAL B 1 335 ? -15.922 2.646 4.875 1 97.5 335 VAL B C 1
ATOM 10443 O O . VAL B 1 335 ? -14.977 2.176 5.512 1 97.5 335 VAL B O 1
ATOM 10446 N N . ASN B 1 336 ? -17.047 2.945 5.418 1 97.44 336 ASN B N 1
ATOM 10447 C CA . ASN B 1 336 ? -17.406 2.617 6.789 1 97.44 336 ASN B CA 1
ATOM 10448 C C . ASN B 1 336 ? -18.688 1.77 6.84 1 97.44 336 ASN B C 1
ATOM 10450 O O . ASN B 1 336 ? -19.703 2.141 6.262 1 97.44 336 ASN B O 1
ATOM 10454 N N . THR B 1 337 ? -18.547 0.646 7.5 1 96.12 337 THR B N 1
ATOM 10455 C CA . THR B 1 337 ? -19.688 -0.258 7.637 1 96.12 337 THR B CA 1
ATOM 10456 C C . THR B 1 337 ? -19.859 -0.69 9.094 1 96.12 337 THR B C 1
ATOM 10458 O O . THR B 1 337 ? -18.875 -0.877 9.812 1 96.12 337 THR B O 1
ATOM 10461 N N . GLN B 1 338 ? -21.109 -0.823 9.5 1 94.69 338 GLN B N 1
ATOM 10462 C CA . GLN B 1 338 ? -21.406 -1.351 10.82 1 94.69 338 GLN B CA 1
ATOM 10463 C C . GLN B 1 338 ? -22.672 -2.211 10.797 1 94.69 338 GLN B C 1
ATOM 10465 O O . GLN B 1 338 ? -23.5 -2.088 9.883 1 94.69 338 GLN B O 1
ATOM 10470 N N . GLY B 1 339 ? -22.734 -3.123 11.758 1 92.62 339 GLY B N 1
ATOM 10471 C CA . GLY B 1 339 ? -23.891 -3.992 11.875 1 92.62 339 GLY B CA 1
ATOM 10472 C C . GLY B 1 339 ? -24.094 -4.543 13.273 1 92.62 339 GLY B C 1
ATOM 10473 O O . GLY B 1 339 ? -23.203 -4.43 14.125 1 92.62 339 GLY B O 1
ATOM 10474 N N . LYS B 1 340 ? -25.281 -5.008 13.461 1 90.5 340 LYS B N 1
ATOM 10475 C CA . LYS B 1 340 ? -25.641 -5.555 14.773 1 90.5 340 LYS B CA 1
ATOM 10476 C C . LYS B 1 340 ? -26.531 -6.781 14.633 1 90.5 340 LYS B C 1
ATOM 10478 O O . LYS B 1 340 ? -27.391 -6.836 13.734 1 90.5 340 LYS B O 1
ATOM 10483 N N . LYS B 1 341 ? -26.312 -7.738 15.461 1 90.06 341 LYS B N 1
ATOM 10484 C CA . LYS B 1 341 ? -27.141 -8.938 15.586 1 90.06 341 LYS B CA 1
ATOM 10485 C C . LYS B 1 341 ? -27.172 -9.422 17.031 1 90.06 341 LYS B C 1
ATOM 10487 O O . LYS B 1 341 ? -26.219 -10.023 17.516 1 90.06 341 LYS B O 1
ATOM 10492 N N . GLY B 1 342 ? -28.297 -9.242 17.609 1 88.25 342 GLY B N 1
ATOM 10493 C CA . GLY B 1 342 ? -28.406 -9.617 19 1 88.25 342 GLY B CA 1
ATOM 10494 C C . GLY B 1 342 ? -27.422 -8.906 19.891 1 88.25 342 GLY B C 1
ATOM 10495 O O . GLY B 1 342 ? -27.344 -7.676 19.891 1 88.25 342 GLY B O 1
ATOM 10496 N N . TRP B 1 343 ? -26.609 -9.797 20.594 1 90.94 343 TRP B N 1
ATOM 10497 C CA . TRP B 1 343 ? -25.656 -9.219 21.531 1 90.94 343 TRP B CA 1
ATOM 10498 C C . TRP B 1 343 ? -24.312 -8.961 20.859 1 90.94 343 TRP B C 1
ATOM 10500 O O . TRP B 1 343 ? -23.328 -8.594 21.516 1 90.94 343 TRP B O 1
ATOM 10510 N N . PHE B 1 344 ? -24.297 -9.133 19.516 1 93.94 344 PHE B N 1
ATOM 10511 C CA . PHE B 1 344 ? -23.047 -8.945 18.781 1 93.94 344 PHE B CA 1
ATOM 10512 C C . PHE B 1 344 ? -23.156 -7.75 17.844 1 93.94 344 PHE B C 1
ATOM 10514 O O . PHE B 1 344 ? -24.141 -7.598 17.125 1 93.94 344 PHE B O 1
ATOM 10521 N N . SER B 1 345 ? -22.188 -6.891 17.859 1 94.19 345 SER B N 1
ATOM 10522 C CA . SER B 1 345 ? -22.062 -5.777 16.922 1 94.19 345 SER B CA 1
ATOM 10523 C C . SER B 1 345 ? -20.656 -5.688 16.359 1 94.19 345 SER B C 1
ATOM 10525 O O . SER B 1 345 ? -19.688 -6.125 16.984 1 94.19 345 SER B O 1
ATOM 10527 N N . PHE B 1 346 ? -20.531 -5.164 15.203 1 95.56 346 PHE B N 1
ATOM 10528 C CA . PHE B 1 346 ? -19.219 -4.938 14.609 1 95.56 346 PHE B CA 1
ATOM 10529 C C . PHE B 1 346 ? -19.188 -3.615 13.852 1 95.56 346 PHE B C 1
ATOM 10531 O O . PHE B 1 346 ? -20.234 -3.039 13.555 1 95.56 346 PHE B O 1
ATOM 10538 N N . GLY B 1 347 ? -18.016 -3.146 13.555 1 95.75 347 GLY B N 1
ATOM 10539 C CA . GLY B 1 347 ? -17.781 -2.002 12.688 1 95.75 347 GLY B CA 1
ATOM 10540 C C . GLY B 1 347 ? -16.406 -2.01 12.039 1 95.75 347 GLY B C 1
ATOM 10541 O O . GLY B 1 347 ? -15.438 -2.5 12.633 1 95.75 347 GLY B O 1
ATOM 10542 N N . GLU B 1 348 ? -16.406 -1.526 10.797 1 96 348 GLU B N 1
ATOM 10543 C CA . GLU B 1 348 ? -15.133 -1.347 10.109 1 96 348 GLU B CA 1
ATOM 10544 C C . GLU B 1 348 ? -15.023 0.048 9.5 1 96 348 GLU B C 1
ATOM 10546 O O . GLU B 1 348 ? -16 0.582 8.984 1 96 348 GLU B O 1
ATOM 10551 N N . ASN B 1 349 ? -13.875 0.668 9.586 1 97.25 349 ASN B N 1
ATOM 10552 C CA . ASN B 1 349 ? -13.492 1.921 8.945 1 97.25 349 ASN B CA 1
ATOM 10553 C C . ASN B 1 349 ? -12.234 1.759 8.102 1 97.25 349 ASN B C 1
ATOM 10555 O O . ASN B 1 349 ? -11.172 1.403 8.625 1 97.25 349 ASN B O 1
ATOM 10559 N N . LEU B 1 350 ? -12.383 2.02 6.844 1 96.81 350 LEU B N 1
ATOM 10560 C CA . LEU B 1 350 ? -11.25 1.893 5.938 1 96.81 350 LEU B CA 1
ATOM 10561 C C . LEU B 1 350 ? -11.086 3.15 5.09 1 96.81 350 LEU B C 1
ATOM 10563 O O . LEU B 1 350 ? -12.047 3.623 4.484 1 96.81 350 LEU B O 1
ATOM 10567 N N . ALA B 1 351 ? -9.844 3.662 5.055 1 97.31 351 ALA B N 1
ATOM 10568 C CA . ALA B 1 351 ? -9.531 4.848 4.258 1 97.31 351 ALA B CA 1
ATOM 10569 C C . ALA B 1 351 ? -8.25 4.648 3.457 1 97.31 351 ALA B C 1
ATOM 10571 O O . ALA B 1 351 ? -7.262 4.113 3.973 1 97.31 351 ALA B O 1
ATOM 10572 N N . TYR B 1 352 ? -8.297 4.98 2.209 1 96.62 352 TYR B N 1
ATOM 10573 C CA . TYR B 1 352 ? -7.125 5.012 1.339 1 96.62 352 TYR B CA 1
ATOM 10574 C C . TYR B 1 352 ? -6.883 6.414 0.795 1 96.62 352 TYR B C 1
ATOM 10576 O O . TYR B 1 352 ? -7.832 7.125 0.459 1 96.62 352 TYR B O 1
ATOM 10584 N N . SER B 1 353 ? -5.613 6.777 0.69 1 97.62 353 SER B N 1
ATOM 10585 C CA . SER B 1 353 ? -5.273 8.062 0.098 1 97.62 353 SER B CA 1
ATOM 10586 C C . SER B 1 353 ? -4.008 7.965 -0.748 1 97.62 353 SER B C 1
ATOM 10588 O O . SER B 1 353 ? -3.086 7.219 -0.411 1 97.62 353 SER B O 1
ATOM 10590 N N . LEU B 1 354 ? -3.982 8.68 -1.828 1 97.5 354 LEU B N 1
ATOM 10591 C CA . LEU B 1 354 ? -2.832 8.883 -2.699 1 97.5 354 LEU B CA 1
ATOM 10592 C C . LEU B 1 354 ? -2.535 10.375 -2.861 1 97.5 354 LEU B C 1
ATOM 10594 O O . LEU B 1 354 ? -3.416 11.148 -3.236 1 97.5 354 LEU B O 1
ATOM 10598 N N . THR B 1 355 ? -1.316 10.742 -2.559 1 97.88 355 THR B N 1
ATOM 10599 C CA . THR B 1 355 ? -0.94 12.141 -2.742 1 97.88 355 THR B CA 1
ATOM 10600 C C . THR B 1 355 ? 0.267 12.258 -3.668 1 97.88 355 THR B C 1
ATOM 10602 O O . THR B 1 355 ? 1.117 11.367 -3.703 1 97.88 355 THR B O 1
ATOM 10605 N N . ASN B 1 356 ? 0.279 13.25 -4.438 1 97.81 356 ASN B N 1
ATOM 10606 C CA . ASN B 1 356 ? 1.405 13.68 -5.258 1 97.81 356 ASN B CA 1
ATOM 10607 C C . ASN B 1 356 ? 1.819 15.117 -4.934 1 97.81 356 ASN B C 1
ATOM 10609 O O . ASN B 1 356 ? 0.977 16.016 -4.883 1 97.81 356 ASN B O 1
ATOM 10613 N N . THR B 1 357 ? 3.121 15.266 -4.672 1 97.44 357 THR B N 1
ATOM 10614 C CA . THR B 1 357 ? 3.609 16.578 -4.285 1 97.44 357 THR B CA 1
ATOM 10615 C C . THR B 1 357 ? 4.883 16.938 -5.051 1 97.44 357 THR B C 1
ATOM 10617 O O . THR B 1 357 ? 5.781 16.094 -5.188 1 97.44 357 THR B O 1
ATOM 10620 N N . ASP B 1 358 ? 4.969 17.984 -5.656 1 96.88 358 ASP B N 1
ATOM 10621 C CA . ASP B 1 358 ? 6.203 18.672 -6.02 1 96.88 358 ASP B CA 1
ATOM 10622 C C . ASP B 1 358 ? 6.496 19.828 -5.055 1 96.88 358 ASP B C 1
ATOM 10624 O O . ASP B 1 358 ? 5.926 20.906 -5.184 1 96.88 358 ASP B O 1
ATOM 10628 N N . PRO B 1 359 ? 7.461 19.406 -4.199 1 92.06 359 PRO B N 1
ATOM 10629 C CA . PRO B 1 359 ? 7.77 20.469 -3.23 1 92.06 359 PRO B CA 1
ATOM 10630 C C . PRO B 1 359 ? 8.734 21.516 -3.785 1 92.06 359 PRO B C 1
ATOM 10632 O O . PRO B 1 359 ? 9.445 21.25 -4.754 1 92.06 359 PRO B O 1
ATOM 10635 N N . ASN B 1 360 ? 8.57 22.891 -3.609 1 94.44 360 ASN B N 1
ATOM 10636 C CA . ASN B 1 360 ? 9.602 23.844 -3.99 1 94.44 360 ASN B CA 1
ATOM 10637 C C . ASN B 1 360 ? 11 23.344 -3.633 1 94.44 360 ASN B C 1
ATOM 10639 O O . ASN B 1 360 ? 11.195 22.75 -2.57 1 94.44 360 ASN B O 1
ATOM 10643 N N . GLN B 1 361 ? 11.922 23.406 -4.562 1 94.88 361 GLN B N 1
ATOM 10644 C CA . GLN B 1 361 ? 13.297 22.969 -4.328 1 94.88 361 GLN B CA 1
ATOM 10645 C C . GLN B 1 361 ? 14.07 24 -3.512 1 94.88 361 GLN B C 1
ATOM 10647 O O . GLN B 1 361 ? 15.164 23.703 -3.023 1 94.88 361 GLN B O 1
ATOM 10652 N N . THR B 1 362 ? 13.555 25.078 -3.406 1 94.19 362 THR B N 1
ATOM 10653 C CA . THR B 1 362 ? 14.156 26.188 -2.656 1 94.19 362 THR B CA 1
ATOM 10654 C C . THR B 1 362 ? 13.086 26.984 -1.92 1 94.19 362 THR B C 1
ATOM 10656 O O . THR B 1 362 ? 11.898 26.672 -2.021 1 94.19 362 THR B O 1
ATOM 10659 N N . ASN B 1 363 ? 13.625 27.891 -1.072 1 95.81 363 ASN B N 1
ATOM 10660 C CA . ASN B 1 363 ? 12.695 28.828 -0.434 1 95.81 363 ASN B CA 1
ATOM 10661 C C . ASN B 1 363 ? 12.43 30.047 -1.313 1 95.81 363 ASN B C 1
ATOM 10663 O O . ASN B 1 363 ? 13.227 30.984 -1.328 1 95.81 363 ASN B O 1
ATOM 10667 N N . THR B 1 364 ? 11.32 30.094 -1.863 1 94.94 364 THR B N 1
ATOM 10668 C CA . THR B 1 364 ? 10.945 31.109 -2.852 1 94.94 364 THR B CA 1
ATOM 10669 C C . THR B 1 364 ? 10.977 32.5 -2.242 1 94.94 364 THR B C 1
ATOM 10671 O O . THR B 1 364 ? 11.383 33.469 -2.898 1 94.94 364 THR B O 1
ATOM 10674 N N . TYR B 1 365 ? 10.625 32.656 -1.116 1 96.25 365 TYR B N 1
ATOM 10675 C CA . TYR B 1 365 ? 10.508 33.969 -0.474 1 96.25 365 TYR B CA 1
ATOM 10676 C C . TYR B 1 365 ? 11.875 34.5 -0.088 1 96.25 365 TYR B C 1
ATOM 10678 O O . TYR B 1 365 ? 12.102 35.719 -0.127 1 96.25 365 TYR B O 1
ATOM 10686 N N . ASN B 1 366 ? 12.742 33.625 0.26 1 97.12 366 ASN B N 1
ATOM 10687 C CA . ASN B 1 366 ? 14.133 34.031 0.44 1 97.12 366 ASN B CA 1
ATOM 10688 C C . ASN B 1 366 ? 14.773 34.438 -0.885 1 97.12 366 ASN B C 1
ATOM 10690 O O . ASN B 1 366 ? 15.5 35.438 -0.952 1 97.12 366 ASN B O 1
ATOM 10694 N N . ASP B 1 367 ? 14.477 33.781 -1.889 1 97.25 367 ASP B N 1
ATOM 10695 C CA . ASP B 1 367 ? 15.164 33.938 -3.168 1 97.25 367 ASP B CA 1
ATOM 10696 C C . ASP B 1 367 ? 14.82 35.25 -3.832 1 97.25 367 ASP B C 1
ATOM 10698 O O . ASP B 1 367 ? 15.703 35.969 -4.305 1 97.25 367 ASP B O 1
ATOM 10702 N N . PHE B 1 368 ? 13.531 35.594 -3.893 1 95.56 368 PHE B N 1
ATOM 10703 C CA . PHE B 1 368 ? 13.219 36.812 -4.625 1 95.56 368 PHE B CA 1
ATOM 10704 C C . PHE B 1 368 ? 13.625 38.031 -3.822 1 95.56 368 PHE B C 1
ATOM 10706 O O . PHE B 1 368 ? 13.742 39.125 -4.375 1 95.56 368 PHE B O 1
ATOM 10713 N N . LEU B 1 369 ? 13.828 37.844 -2.564 1 95.88 369 LEU B N 1
ATOM 10714 C CA . LEU B 1 369 ? 14.367 38.969 -1.766 1 95.88 369 LEU B CA 1
ATOM 10715 C C . LEU B 1 369 ? 15.875 39.094 -1.986 1 95.88 369 LEU B C 1
ATOM 10717 O O . LEU B 1 369 ? 16.422 40.219 -1.882 1 95.88 369 LEU B O 1
ATOM 10721 N N . ARG B 1 370 ? 16.531 38.031 -2.254 1 96.19 370 ARG B N 1
ATOM 10722 C CA . ARG B 1 370 ? 17.984 38.031 -2.404 1 96.19 370 ARG B CA 1
ATOM 10723 C C . ARG B 1 370 ? 18.391 38.375 -3.84 1 96.19 370 ARG B C 1
ATOM 10725 O O . ARG B 1 370 ? 19.469 38.906 -4.082 1 96.19 370 ARG B O 1
ATOM 10732 N N . MET B 1 371 ? 17.562 38.156 -4.77 1 96.38 371 MET B N 1
ATOM 10733 C CA . MET B 1 371 ? 17.891 38.406 -6.176 1 96.38 371 MET B CA 1
ATOM 10734 C C . MET B 1 371 ? 17.719 39.875 -6.539 1 96.38 371 MET B C 1
ATOM 10736 O O . MET B 1 371 ? 16.719 40.469 -6.199 1 96.38 371 MET B O 1
ATOM 10740 N N . MET B 1 372 ? 18.656 40.406 -7.258 1 96.5 372 MET B N 1
ATOM 10741 C CA . MET B 1 372 ? 18.641 41.812 -7.652 1 96.5 372 MET B CA 1
ATOM 10742 C C . MET B 1 372 ? 17.719 42.031 -8.836 1 96.5 372 MET B C 1
ATOM 10744 O O . MET B 1 372 ? 17.625 41.188 -9.734 1 96.5 372 MET B O 1
ATOM 10748 N N . PRO B 1 373 ? 17 43.188 -8.852 1 97.06 373 PRO B N 1
ATOM 10749 C CA . PRO B 1 373 ? 16.125 43.469 -9.984 1 97.06 373 PRO B CA 1
ATOM 10750 C C . PRO B 1 373 ? 16.906 43.75 -11.273 1 97.06 373 PRO B C 1
ATOM 10752 O O . PRO B 1 373 ? 16.312 43.75 -12.359 1 97.06 373 PRO B O 1
ATOM 10755 N N . THR B 1 374 ? 18.297 43.875 -11.195 1 96.25 374 THR B N 1
ATOM 10756 C CA . THR B 1 374 ? 19.109 44.156 -12.359 1 96.25 374 THR B CA 1
ATOM 10757 C C . THR B 1 374 ? 19.562 42.844 -13.031 1 96.25 374 THR B C 1
ATOM 10759 O O . THR B 1 374 ? 20.266 42.875 -14.055 1 96.25 374 THR B O 1
ATOM 10762 N N . ILE B 1 375 ? 19.219 41.75 -12.531 1 96.69 375 ILE B N 1
ATOM 10763 C CA . ILE B 1 375 ? 19.562 40.469 -13.109 1 96.69 375 ILE B CA 1
ATOM 10764 C C . ILE B 1 375 ? 18.375 39.906 -13.883 1 96.69 375 ILE B C 1
ATOM 10766 O O . ILE B 1 375 ? 17.266 39.812 -13.352 1 96.69 375 ILE B O 1
ATOM 10770 N N . PRO B 1 376 ? 18.562 39.5 -15.117 1 96.56 376 PRO B N 1
ATOM 10771 C CA . PRO B 1 376 ? 17.453 38.906 -15.875 1 96.56 376 PRO B CA 1
ATOM 10772 C C . PRO B 1 376 ? 17.141 37.469 -15.43 1 96.56 376 PRO B C 1
ATOM 10774 O O . PRO B 1 376 ? 17.969 36.844 -14.781 1 96.56 376 PRO B O 1
ATOM 10777 N N . VAL B 1 377 ? 15.961 37.062 -15.797 1 97.81 377 VAL B N 1
ATOM 10778 C CA . VAL B 1 377 ? 15.578 35.688 -15.453 1 97.81 377 VAL B CA 1
ATOM 10779 C C . VAL B 1 377 ? 16.438 34.688 -16.234 1 97.81 377 VAL B C 1
ATOM 10781 O O . VAL B 1 377 ? 16.891 33.688 -15.688 1 97.81 377 VAL B O 1
ATOM 10784 N N . TYR B 1 378 ? 16.625 35 -17.484 1 97.38 378 TYR B N 1
ATOM 10785 C CA . TYR B 1 378 ? 17.391 34.125 -18.375 1 97.38 378 TYR B CA 1
ATOM 10786 C C . TYR B 1 378 ? 18.641 34.844 -18.891 1 97.38 378 TYR B C 1
ATOM 10788 O O . TYR B 1 378 ? 18.625 36.062 -19.109 1 97.38 378 TYR B O 1
ATOM 10796 N N . ASP B 1 379 ? 19.719 34.062 -18.938 1 95.81 379 ASP B N 1
ATOM 10797 C CA . ASP B 1 379 ? 20.984 34.5 -19.516 1 95.81 379 ASP B CA 1
ATOM 10798 C C . ASP B 1 379 ? 21.688 33.344 -20.219 1 95.81 379 ASP B C 1
ATOM 10800 O O . ASP B 1 379 ? 22.281 32.5 -19.578 1 95.81 379 ASP B O 1
ATOM 10804 N N . GLU B 1 380 ? 21.766 33.344 -21.5 1 94.56 380 GLU B N 1
ATOM 10805 C CA . GLU B 1 380 ? 22.281 32.25 -22.312 1 94.56 380 GLU B CA 1
ATOM 10806 C C . GLU B 1 380 ? 23.781 32.031 -22.078 1 94.56 380 GLU B C 1
ATOM 10808 O O . GLU B 1 380 ? 24.312 30.969 -22.375 1 94.56 380 GLU B O 1
ATOM 10813 N N . ASN B 1 381 ? 24.422 33.031 -21.531 1 92.38 381 ASN B N 1
ATOM 10814 C CA . ASN B 1 381 ? 25.859 32.938 -21.328 1 92.38 381 ASN B CA 1
ATOM 10815 C C . ASN B 1 381 ? 26.203 32.094 -20.094 1 92.38 381 ASN B C 1
ATOM 10817 O O . ASN B 1 381 ? 27.344 31.672 -19.922 1 92.38 381 ASN B O 1
ATOM 10821 N N . ASN B 1 382 ? 25.281 31.922 -19.25 1 94.56 382 ASN B N 1
ATOM 10822 C CA . ASN B 1 382 ? 25.484 31.125 -18.047 1 94.56 382 ASN B CA 1
ATOM 10823 C C . ASN B 1 382 ? 25.156 29.656 -18.281 1 94.56 382 ASN B C 1
ATOM 10825 O O . ASN B 1 382 ? 24.219 29.344 -19.031 1 94.56 382 ASN B O 1
ATOM 10829 N N . PRO B 1 383 ? 25.859 28.828 -17.609 1 93.81 383 PRO B N 1
ATOM 10830 C CA . PRO B 1 383 ? 25.469 27.422 -17.703 1 93.81 383 PRO B CA 1
ATOM 10831 C C . PRO B 1 383 ? 24.016 27.172 -17.281 1 93.81 383 PRO B C 1
ATOM 10833 O O . PRO B 1 383 ? 23.609 27.609 -16.203 1 93.81 383 PRO B O 1
ATOM 10836 N N . GLY B 1 384 ? 23.312 26.562 -18.141 1 92.44 384 GLY B N 1
ATOM 10837 C CA . GLY B 1 384 ? 21.906 26.281 -17.875 1 92.44 384 GLY B CA 1
ATOM 10838 C C . GLY B 1 384 ? 20.969 27.312 -18.469 1 92.44 384 GLY B C 1
ATOM 10839 O O . GLY B 1 384 ? 19.766 27.078 -18.578 1 92.44 384 GLY B O 1
ATOM 10840 N N . GLY B 1 385 ? 21.484 28.531 -18.781 1 95.69 385 GLY B N 1
ATOM 10841 C CA . GLY B 1 385 ? 20.734 29.547 -19.5 1 95.69 385 GLY B CA 1
ATOM 10842 C C . GLY B 1 385 ? 19.938 30.469 -18.594 1 95.69 385 GLY B C 1
ATOM 10843 O O . GLY B 1 385 ? 18.938 31.047 -19 1 95.69 385 GLY B O 1
ATOM 10844 N N . TYR B 1 386 ? 20.406 30.656 -17.359 1 97.5 386 TYR B N 1
ATOM 10845 C CA . TYR B 1 386 ? 19.656 31.469 -16.406 1 97.5 386 TYR B CA 1
ATOM 10846 C C . TYR B 1 386 ? 20.5 32.594 -15.859 1 97.5 386 TYR B C 1
ATOM 10848 O O . TYR B 1 386 ? 21.734 32.531 -15.875 1 97.5 386 TYR B O 1
ATOM 10856 N N . GLY B 1 387 ? 19.75 33.625 -15.422 1 96.75 387 GLY B N 1
ATOM 10857 C CA . GLY B 1 387 ? 20.453 34.75 -14.836 1 96.75 387 GLY B CA 1
ATOM 10858 C C . GLY B 1 387 ? 20.703 34.594 -13.352 1 96.75 387 GLY B C 1
ATOM 10859 O O . GLY B 1 387 ? 19.797 34.219 -12.602 1 96.75 387 GLY B O 1
ATOM 10860 N N . TYR B 1 388 ? 21.984 34.812 -12.898 1 96.56 388 TYR B N 1
ATOM 10861 C CA . TYR B 1 388 ? 22.391 34.875 -11.492 1 96.56 388 TYR B CA 1
ATOM 10862 C C . TYR B 1 388 ? 23.594 35.75 -11.305 1 96.56 388 TYR B C 1
ATOM 10864 O O . TYR B 1 388 ? 24.016 36.469 -12.227 1 96.56 388 TYR B O 1
ATOM 10872 N N . GLY B 1 389 ? 24.094 35.812 -10.078 1 95 389 GLY B N 1
ATOM 10873 C CA . GLY B 1 389 ? 25.156 36.75 -9.742 1 95 389 GLY B CA 1
ATOM 10874 C C . GLY B 1 389 ? 26.453 36.469 -10.492 1 95 389 GLY B C 1
ATOM 10875 O O . GLY B 1 389 ? 26.688 35.375 -10.945 1 95 389 GLY B O 1
ATOM 10876 N N . ASP B 1 390 ? 27.109 37.469 -10.656 1 91.94 390 ASP B N 1
ATOM 10877 C CA . ASP B 1 390 ? 28.438 37.5 -11.266 1 91.94 390 ASP B CA 1
ATOM 10878 C C . ASP B 1 390 ? 29.375 38.469 -10.547 1 91.94 390 ASP B C 1
ATOM 10880 O O . ASP B 1 390 ? 29.016 39.625 -10.344 1 91.94 390 ASP B O 1
ATOM 10884 N N . ALA B 1 391 ? 30.5 38.094 -10.234 1 87.31 391 ALA B N 1
ATOM 10885 C CA . ALA B 1 391 ? 31.391 38.875 -9.422 1 87.31 391 ALA B CA 1
ATOM 10886 C C . ALA B 1 391 ? 31.734 40.188 -10.117 1 87.31 391 ALA B C 1
ATOM 10888 O O . ALA B 1 391 ? 31.984 41.219 -9.461 1 87.31 391 ALA B O 1
ATOM 10889 N N . ALA B 1 392 ? 31.719 40.219 -11.438 1 79.31 392 ALA B N 1
ATOM 10890 C CA . ALA B 1 392 ? 32.156 41.375 -12.195 1 79.31 392 ALA B CA 1
ATOM 10891 C C . ALA B 1 392 ? 30.984 42.344 -12.445 1 79.31 392 ALA B C 1
ATOM 10893 O O . ALA B 1 392 ? 31.188 43.562 -12.539 1 79.31 392 ALA B O 1
ATOM 10894 N N . LYS B 1 393 ? 29.828 41.938 -12.508 1 78.69 393 LYS B N 1
ATOM 10895 C CA . LYS B 1 393 ? 28.719 42.781 -12.961 1 78.69 393 LYS B CA 1
ATOM 10896 C C . LYS B 1 393 ? 27.656 42.906 -11.883 1 78.69 393 LYS B C 1
ATOM 10898 O O . LYS B 1 393 ? 27.109 44 -11.688 1 78.69 393 LYS B O 1
ATOM 10903 N N . TYR B 1 394 ? 27.266 41.906 -11.352 1 86.81 394 TYR B N 1
ATOM 10904 C CA . TYR B 1 394 ? 26.25 41.906 -10.305 1 86.81 394 TYR B CA 1
ATOM 10905 C C . TYR B 1 394 ? 26.594 40.875 -9.234 1 86.81 394 TYR B C 1
ATOM 10907 O O . TYR B 1 394 ? 26 39.812 -9.188 1 86.81 394 TYR B O 1
ATOM 10915 N N . ASN B 1 395 ? 27.281 41.344 -8.297 1 91.94 395 ASN B N 1
ATOM 10916 C CA . ASN B 1 395 ? 27.859 40.469 -7.281 1 91.94 395 ASN B CA 1
ATOM 10917 C C . ASN B 1 395 ? 26.844 40.094 -6.219 1 91.94 395 ASN B C 1
ATOM 10919 O O . ASN B 1 395 ? 26.594 40.844 -5.277 1 91.94 395 ASN B O 1
ATOM 10923 N N . THR B 1 396 ? 26.234 38.938 -6.348 1 94.44 396 THR B N 1
ATOM 10924 C CA . THR B 1 396 ? 25.328 38.375 -5.359 1 94.44 396 THR B CA 1
ATOM 10925 C C . THR B 1 396 ? 25.344 36.844 -5.387 1 94.44 396 THR B C 1
ATOM 10927 O O . THR B 1 396 ? 25.578 36.25 -6.438 1 94.44 396 THR B O 1
ATOM 10930 N N . PHE B 1 397 ? 25.094 36.25 -4.246 1 94.88 397 PHE B N 1
ATOM 10931 C CA . PHE B 1 397 ? 24.984 34.812 -4.152 1 94.88 397 PHE B CA 1
ATOM 10932 C C . PHE B 1 397 ? 23.531 34.375 -4.102 1 94.88 397 PHE B C 1
ATOM 10934 O O . PHE B 1 397 ? 23.234 33.219 -3.736 1 94.88 397 PHE B O 1
ATOM 10941 N N . GLY B 1 398 ? 22.625 35.281 -4.414 1 95.81 398 GLY B N 1
ATOM 10942 C CA . GLY B 1 398 ? 21.219 34.938 -4.496 1 95.81 398 GLY B CA 1
ATOM 10943 C C . GLY B 1 398 ? 20.953 33.812 -5.457 1 95.81 398 GLY B C 1
ATOM 10944 O O . GLY B 1 398 ? 21.703 33.594 -6.41 1 95.81 398 GLY B O 1
ATOM 10945 N N . VAL B 1 399 ? 19.812 33.062 -5.238 1 97.12 399 VAL B N 1
ATOM 10946 C CA . VAL B 1 399 ? 19.438 31.906 -6.035 1 97.12 399 VAL B CA 1
ATOM 10947 C C . VAL B 1 399 ? 18.328 32.312 -7.012 1 97.12 399 VAL B C 1
ATOM 10949 O O . VAL B 1 399 ? 17.312 32.906 -6.617 1 97.12 399 VAL B O 1
ATOM 10952 N N . ASN B 1 400 ? 18.562 32.062 -8.336 1 97.88 400 ASN B N 1
ATOM 10953 C CA . ASN B 1 400 ? 17.469 32.156 -9.297 1 97.88 400 ASN B CA 1
ATOM 10954 C C . ASN B 1 400 ? 16.422 31.078 -9.086 1 97.88 400 ASN B C 1
ATOM 10956 O O . ASN B 1 400 ? 16.641 29.922 -9.438 1 97.88 400 ASN B O 1
ATOM 10960 N N . PRO B 1 401 ? 15.273 31.469 -8.547 1 97.19 401 PRO B N 1
ATOM 10961 C CA . PRO B 1 401 ? 14.289 30.438 -8.18 1 97.19 401 PRO B CA 1
ATOM 10962 C C . PRO B 1 401 ? 13.719 29.719 -9.398 1 97.19 401 PRO B C 1
ATOM 10964 O O . PRO B 1 401 ? 13.375 28.531 -9.32 1 97.19 401 PRO B O 1
ATOM 10967 N N . ILE B 1 402 ? 13.586 30.328 -10.539 1 97.69 402 ILE B N 1
ATOM 10968 C CA . ILE B 1 402 ? 13.07 29.703 -11.758 1 97.69 402 ILE B CA 1
ATOM 10969 C C . ILE B 1 402 ? 14.07 28.656 -12.258 1 97.69 402 ILE B C 1
ATOM 10971 O O . ILE B 1 402 ? 13.68 27.547 -12.641 1 97.69 402 ILE B O 1
ATOM 10975 N N . ALA B 1 403 ? 15.359 29 -12.203 1 97.44 403 ALA B N 1
ATOM 10976 C CA . ALA B 1 403 ? 16.406 28.078 -12.609 1 97.44 403 ALA B CA 1
ATOM 10977 C C . ALA B 1 403 ? 16.375 26.797 -11.766 1 97.44 403 ALA B C 1
ATOM 10979 O O . ALA B 1 403 ? 16.406 25.688 -12.305 1 97.44 403 ALA B O 1
ATOM 10980 N N . ARG B 1 404 ? 16.328 26.984 -10.516 1 97 404 ARG B N 1
ATOM 10981 C CA . ARG B 1 404 ? 16.375 25.844 -9.617 1 97 404 ARG B CA 1
ATOM 10982 C C . ARG B 1 404 ? 15.188 24.922 -9.852 1 97 404 ARG B C 1
ATOM 10984 O O . ARG B 1 404 ? 15.352 23.688 -9.906 1 97 404 ARG B O 1
ATOM 10991 N N . GLU B 1 405 ? 13.961 25.516 -10.008 1 96.88 405 GLU B N 1
ATOM 10992 C CA . GLU B 1 405 ? 12.758 24.719 -10.203 1 96.88 405 GLU B CA 1
ATOM 10993 C C . GLU B 1 405 ? 12.789 24 -11.555 1 96.88 405 GLU B C 1
ATOM 10995 O O . GLU B 1 405 ? 12.203 22.938 -11.711 1 96.88 405 GLU B O 1
ATOM 11000 N N . ASN B 1 406 ? 13.43 24.594 -12.508 1 96 406 ASN B N 1
ATOM 11001 C CA . ASN B 1 406 ? 13.477 23.984 -13.828 1 96 406 ASN B CA 1
ATOM 11002 C C . ASN B 1 406 ? 14.562 22.922 -13.93 1 96 406 ASN B C 1
ATOM 11004 O O . ASN B 1 406 ? 14.414 21.938 -14.648 1 96 406 ASN B O 1
ATOM 11008 N N . LEU B 1 407 ? 15.688 23.156 -13.234 1 96.06 407 LEU B N 1
ATOM 11009 C CA . LEU B 1 407 ? 16.844 22.281 -13.367 1 96.06 407 LEU B CA 1
ATOM 11010 C C . LEU B 1 407 ? 16.75 21.078 -12.422 1 96.06 407 LEU B C 1
ATOM 11012 O O . LEU B 1 407 ? 17.422 20.078 -12.609 1 96.06 407 LEU B O 1
ATOM 11016 N N . GLU B 1 408 ? 15.906 21.266 -11.352 1 96.06 408 GLU B N 1
ATOM 11017 C CA . GLU B 1 408 ? 15.664 20.156 -10.422 1 96.06 408 GLU B CA 1
ATOM 11018 C C . GLU B 1 408 ? 14.211 19.703 -10.469 1 96.06 408 GLU B C 1
ATOM 11020 O O . GLU B 1 408 ? 13.297 20.531 -10.461 1 96.06 408 GLU B O 1
ATOM 11025 N N . LYS B 1 409 ? 14.031 18.469 -10.609 1 94.25 409 LYS B N 1
ATOM 11026 C CA . LYS B 1 409 ? 12.695 17.875 -10.594 1 94.25 409 LYS B CA 1
ATOM 11027 C C . LYS B 1 409 ? 12.531 16.922 -9.414 1 94.25 409 LYS B C 1
ATOM 11029 O O . LYS B 1 409 ? 13.375 16.062 -9.188 1 94.25 409 LYS B O 1
ATOM 11034 N N . ARG B 1 410 ? 11.523 17.141 -8.633 1 96.31 410 ARG B N 1
ATOM 11035 C CA . ARG B 1 410 ? 11.227 16.25 -7.508 1 96.31 410 ARG B CA 1
ATOM 11036 C C . ARG B 1 410 ? 9.766 15.812 -7.535 1 96.31 410 ARG B C 1
ATOM 11038 O O . ARG B 1 410 ? 8.875 16.594 -7.855 1 96.31 410 ARG B O 1
ATOM 11045 N N . HIS B 1 411 ? 9.547 14.625 -7.355 1 96.19 411 HIS B N 1
ATOM 11046 C CA . HIS B 1 411 ? 8.211 14.062 -7.246 1 96.19 411 HIS B CA 1
ATOM 11047 C C . HIS B 1 411 ? 8.086 13.156 -6.023 1 96.19 411 HIS B C 1
ATOM 11049 O O . HIS B 1 411 ? 8.812 12.172 -5.902 1 96.19 411 HIS B O 1
ATOM 11055 N N . MET B 1 412 ? 7.188 13.562 -5.09 1 97.38 412 MET B N 1
ATOM 11056 C CA . MET B 1 412 ? 6.902 12.766 -3.895 1 97.38 412 MET B CA 1
ATOM 11057 C C . MET B 1 412 ? 5.516 12.133 -3.98 1 97.38 412 MET B C 1
ATOM 11059 O O . MET B 1 412 ? 4.527 12.828 -4.234 1 97.38 412 MET B O 1
ATOM 11063 N N . LYS B 1 413 ? 5.477 10.859 -3.896 1 97 413 LYS B N 1
ATOM 11064 C CA . LYS B 1 413 ? 4.234 10.094 -3.924 1 97 413 LYS B CA 1
ATOM 11065 C C . LYS B 1 413 ? 4.027 9.336 -2.613 1 97 413 LYS B C 1
ATOM 11067 O O . LYS B 1 413 ? 4.957 8.711 -2.096 1 97 413 LYS B O 1
ATOM 11072 N N . GLN B 1 414 ? 2.781 9.445 -2.059 1 96.88 414 GLN B N 1
ATOM 11073 C CA . GLN B 1 414 ? 2.469 8.758 -0.812 1 96.88 414 GLN B CA 1
ATOM 11074 C C . GLN B 1 414 ? 1.177 7.953 -0.934 1 96.88 414 GLN B C 1
ATOM 11076 O O . GLN B 1 414 ? 0.151 8.484 -1.367 1 96.88 414 GLN B O 1
ATOM 11081 N N . ASN B 1 415 ? 1.206 6.66 -0.64 1 96.88 415 ASN B N 1
ATOM 11082 C CA . ASN B 1 415 ? 0.048 5.789 -0.478 1 96.88 415 ASN B CA 1
ATOM 11083 C C . ASN B 1 415 ? -0.189 5.438 0.988 1 96.88 415 ASN B C 1
ATOM 11085 O O . ASN B 1 415 ? 0.724 4.98 1.678 1 96.88 415 ASN B O 1
ATOM 11089 N N . ARG B 1 416 ? -1.371 5.684 1.459 1 97.19 416 ARG B N 1
ATOM 11090 C CA . ARG B 1 416 ? -1.673 5.336 2.844 1 97.19 416 ARG B CA 1
ATOM 11091 C C . ARG B 1 416 ? -2.98 4.559 2.941 1 97.19 416 ARG B C 1
ATOM 11093 O O . ARG B 1 416 ? -3.971 4.914 2.301 1 97.19 416 ARG B O 1
ATOM 11100 N N . LEU B 1 417 ? -2.969 3.502 3.617 1 96.31 417 LEU B N 1
ATOM 11101 C CA . LEU B 1 417 ? -4.145 2.727 3.986 1 96.31 417 LEU B CA 1
ATOM 11102 C C . LEU B 1 417 ? -4.34 2.717 5.5 1 96.31 417 LEU B C 1
ATOM 11104 O O . LEU B 1 417 ? -3.494 2.203 6.234 1 96.31 417 LEU B O 1
ATOM 11108 N N . ASN B 1 418 ? -5.367 3.312 5.918 1 96.06 418 ASN B N 1
ATOM 11109 C CA . ASN B 1 418 ? -5.75 3.334 7.324 1 96.06 418 ASN B CA 1
ATOM 11110 C C . ASN B 1 418 ? -7.027 2.537 7.57 1 96.06 418 ASN B C 1
ATOM 11112 O O . ASN B 1 418 ? -8.062 2.809 6.961 1 96.06 418 ASN B O 1
ATOM 11116 N N . GLY B 1 419 ? -6.984 1.56 8.43 1 93.69 419 GLY B N 1
ATOM 11117 C CA . GLY B 1 419 ? -8.133 0.706 8.688 1 93.69 419 GLY B CA 1
ATOM 11118 C C . GLY B 1 419 ? -8.289 0.339 10.148 1 93.69 419 GLY B C 1
ATOM 11119 O O . GLY B 1 419 ? -7.297 0.19 10.867 1 93.69 419 GLY B O 1
ATOM 11120 N N . SER B 1 420 ? -9.516 0.254 10.586 1 95.62 420 SER B N 1
ATOM 11121 C CA . SER B 1 420 ? -9.836 -0.247 11.922 1 95.62 420 SER B CA 1
ATOM 11122 C C . SER B 1 420 ? -11.07 -1.139 11.891 1 95.62 420 SER B C 1
ATOM 11124 O O . SER B 1 420 ? -11.977 -0.926 11.086 1 95.62 420 SER B O 1
ATOM 11126 N N . LEU B 1 421 ? -11.047 -2.164 12.703 1 96.12 421 LEU B N 1
ATOM 11127 C CA . LEU B 1 421 ? -12.148 -3.102 12.898 1 96.12 421 LEU B CA 1
ATOM 11128 C C . LEU B 1 421 ? -12.438 -3.295 14.383 1 96.12 421 LEU B C 1
ATOM 11130 O O . LEU B 1 421 ? -11.523 -3.506 15.18 1 96.12 421 LEU B O 1
ATOM 11134 N N . TRP B 1 422 ? -13.688 -3.189 14.727 1 96.12 422 TRP B N 1
ATOM 11135 C CA . TRP B 1 422 ? -14.031 -3.488 16.109 1 96.12 422 TRP B CA 1
ATOM 11136 C C . TRP B 1 422 ? -15.164 -4.504 16.188 1 96.12 422 TRP B C 1
ATOM 11138 O O . TRP B 1 422 ? -16.047 -4.527 15.32 1 96.12 422 TRP B O 1
ATOM 11148 N N . LEU B 1 423 ? -15.109 -5.352 17.141 1 97 423 LEU B N 1
ATOM 11149 C CA . LEU B 1 423 ? -16.109 -6.34 17.531 1 97 423 LEU B CA 1
ATOM 11150 C C . LEU B 1 423 ? -16.578 -6.105 18.953 1 97 423 LEU B C 1
ATOM 11152 O O . LEU B 1 423 ? -15.766 -5.875 19.859 1 97 423 LEU B O 1
ATOM 11156 N N . GLU B 1 424 ? -17.875 -6.125 19.141 1 96.38 424 GLU B N 1
ATOM 11157 C CA . GLU B 1 424 ? -18.438 -5.93 20.484 1 96.38 424 GLU B CA 1
ATOM 11158 C C . GLU B 1 424 ? -19.422 -7.039 20.844 1 96.38 424 GLU B C 1
ATOM 11160 O O . GLU B 1 424 ? -20.297 -7.375 20.047 1 96.38 424 GLU B O 1
ATOM 11165 N N . PHE B 1 425 ? -19.25 -7.609 22 1 96.69 425 PHE B N 1
ATOM 11166 C CA . PHE B 1 425 ? -20.141 -8.609 22.578 1 96.69 425 PHE B CA 1
ATOM 11167 C C . PHE B 1 425 ? -20.812 -8.07 23.828 1 96.69 425 PHE B C 1
ATOM 11169 O O . PHE B 1 425 ? -20.141 -7.715 24.797 1 96.69 425 PHE B O 1
ATOM 11176 N N . LYS B 1 426 ? -22.109 -8.047 23.797 1 94.94 426 LYS B N 1
ATOM 11177 C CA . LYS B 1 426 ? -22.875 -7.535 24.922 1 94.94 426 LYS B CA 1
ATOM 11178 C C . LYS B 1 426 ? -23.875 -8.578 25.438 1 94.94 426 LYS B C 1
ATOM 11180 O O . LYS B 1 426 ? -25.094 -8.414 25.297 1 94.94 426 LYS B O 1
ATOM 11185 N N . PRO B 1 427 ? -23.469 -9.516 26.219 1 93.12 427 PRO B N 1
ATOM 11186 C CA . PRO B 1 427 ? -24.375 -10.547 26.719 1 93.12 427 PRO B CA 1
ATOM 11187 C C . PRO B 1 427 ? -25.359 -10.008 27.75 1 93.12 427 PRO B C 1
ATOM 11189 O O . PRO B 1 427 ? -26.453 -10.555 27.906 1 93.12 427 PRO B O 1
ATOM 11192 N N . PHE B 1 428 ? -24.891 -8.984 28.438 1 94.12 428 PHE B N 1
ATOM 11193 C CA . PHE B 1 428 ? -25.75 -8.281 29.391 1 94.12 428 PHE B CA 1
ATOM 11194 C C . PHE B 1 428 ? -25.797 -6.793 29.078 1 94.12 428 PHE B C 1
ATOM 11196 O O . PHE B 1 428 ? -24.844 -6.23 28.562 1 94.12 428 PHE B O 1
ATOM 11203 N N . GLU B 1 429 ? -26.844 -6.242 29.438 1 91.44 429 GLU B N 1
ATOM 11204 C CA . GLU B 1 429 ? -27 -4.82 29.156 1 91.44 429 GLU B CA 1
ATOM 11205 C C . GLU B 1 429 ? -25.938 -3.994 29.875 1 91.44 429 GLU B C 1
ATOM 11207 O O . GLU B 1 429 ? -25.516 -2.947 29.375 1 91.44 429 GLU B O 1
ATOM 11212 N N . PHE B 1 430 ? -25.516 -4.457 31.016 1 94.19 430 PHE B N 1
ATOM 11213 C CA . PHE B 1 430 ? -24.609 -3.656 31.828 1 94.19 430 PHE B CA 1
ATOM 11214 C C . PHE B 1 430 ? -23.156 -4.023 31.547 1 94.19 430 PHE B C 1
ATOM 11216 O O . PHE B 1 430 ? -22.234 -3.352 32.031 1 94.19 430 PHE B O 1
ATOM 11223 N N . LEU B 1 431 ? -22.844 -5.09 30.797 1 96.19 431 LEU B N 1
ATOM 11224 C CA . LEU B 1 431 ? -21.484 -5.586 30.594 1 96.19 431 LEU B CA 1
ATOM 11225 C C . LEU B 1 431 ? -21.234 -5.871 29.125 1 96.19 431 LEU B C 1
ATOM 11227 O O . LEU B 1 431 ? -21.984 -6.609 28.484 1 96.19 431 LEU B O 1
ATOM 11231 N N . SER B 1 432 ? -20.172 -5.328 28.594 1 95.88 432 SER B N 1
ATOM 11232 C CA . SER B 1 432 ? -19.828 -5.582 27.188 1 95.88 432 SER B CA 1
ATOM 11233 C C . SER B 1 432 ? -18.328 -5.762 27.031 1 95.88 432 SER B C 1
ATOM 11235 O O . SER B 1 432 ? -17.531 -5.16 27.75 1 95.88 432 SER B O 1
ATOM 11237 N N . TYR B 1 433 ? -17.891 -6.68 26.141 1 97.44 433 TYR B N 1
ATOM 11238 C CA . TYR B 1 433 ? -16.516 -6.867 25.703 1 97.44 433 TYR B CA 1
ATOM 11239 C C . TYR B 1 433 ? -16.312 -6.305 24.297 1 97.44 433 TYR B C 1
ATOM 11241 O O . TYR B 1 433 ? -17.109 -6.57 23.391 1 97.44 433 TYR B O 1
ATOM 11249 N N . LYS B 1 434 ? -15.234 -5.523 24.141 1 96.94 434 LYS B N 1
ATOM 11250 C CA . LYS B 1 434 ? -14.953 -4.941 22.828 1 96.94 434 LYS B CA 1
ATOM 11251 C C . LYS B 1 434 ? -13.516 -5.227 22.406 1 96.94 434 LYS B C 1
ATOM 11253 O O . LYS B 1 434 ? -12.578 -5.035 23.172 1 96.94 434 LYS B O 1
ATOM 11258 N N . PHE B 1 435 ? -13.383 -5.754 21.219 1 97.31 435 PHE B N 1
ATOM 11259 C CA . PHE B 1 435 ? -12.102 -5.883 20.531 1 97.31 435 PHE B CA 1
ATOM 11260 C C . PHE B 1 435 ? -11.93 -4.773 19.5 1 97.31 435 PHE B C 1
ATOM 11262 O O . PHE B 1 435 ? -12.859 -4.48 18.734 1 97.31 435 PHE B O 1
ATOM 11269 N N . ASN B 1 436 ? -10.773 -4.113 19.484 1 97.06 436 ASN B N 1
ATOM 11270 C CA . ASN B 1 436 ? -10.43 -3.133 18.453 1 97.06 436 ASN B CA 1
ATOM 11271 C C . ASN B 1 436 ? -9.07 -3.432 17.828 1 97.06 436 ASN B C 1
ATOM 11273 O O . ASN B 1 436 ? -8.062 -3.498 18.531 1 97.06 436 ASN B O 1
ATOM 11277 N N . GLY B 1 437 ? -9.047 -3.648 16.562 1 96.69 437 GLY B N 1
ATOM 11278 C CA . GLY B 1 437 ? -7.824 -3.84 15.797 1 96.69 437 GLY B CA 1
ATOM 11279 C C . GLY B 1 437 ? -7.672 -2.846 14.664 1 96.69 437 GLY B C 1
ATOM 11280 O O . GLY B 1 437 ? -8.641 -2.547 13.961 1 96.69 437 GLY B O 1
ATOM 11281 N N . GLY B 1 438 ? -6.465 -2.252 14.555 1 96.06 438 GLY B N 1
ATOM 11282 C CA . GLY B 1 438 ? -6.25 -1.278 13.5 1 96.06 438 GLY B CA 1
ATOM 11283 C C . GLY B 1 438 ? -4.891 -1.412 12.828 1 96.06 438 GLY B C 1
ATOM 11284 O O . GLY B 1 438 ? -3.957 -1.959 13.414 1 96.06 438 GLY B O 1
ATOM 11285 N N . VAL B 1 439 ? -4.824 -0.933 11.555 1 95.88 439 VAL B N 1
ATOM 11286 C CA . VAL B 1 439 ? -3.578 -0.882 10.797 1 95.88 439 VAL B CA 1
ATOM 11287 C C . VAL B 1 439 ? -3.428 0.489 10.141 1 95.88 439 VAL B C 1
ATOM 11289 O O . VAL B 1 439 ? -4.418 1.117 9.766 1 95.88 439 VAL B O 1
ATOM 11292 N N . ASP B 1 440 ? -2.23 0.978 10.086 1 97 440 ASP B N 1
ATOM 11293 C CA . ASP B 1 440 ? -1.802 2.16 9.344 1 97 440 ASP B CA 1
ATOM 11294 C C . ASP B 1 440 ? -0.564 1.86 8.5 1 97 440 ASP B C 1
ATOM 11296 O O . ASP B 1 440 ? 0.551 1.804 9.023 1 97 440 ASP B O 1
ATOM 11300 N N . LEU B 1 441 ? -0.827 1.688 7.203 1 97.06 441 LEU B N 1
ATOM 11301 C CA . LEU B 1 441 ? 0.235 1.366 6.258 1 97.06 441 LEU B CA 1
ATOM 11302 C C . LEU B 1 441 ? 0.593 2.582 5.41 1 97.06 441 LEU B C 1
ATOM 11304 O O . LEU B 1 441 ? -0.285 3.201 4.801 1 97.06 441 LEU B O 1
ATOM 11308 N N . TYR B 1 442 ? 1.853 2.879 5.41 1 95.88 442 TYR B N 1
ATOM 11309 C CA . TYR B 1 442 ? 2.332 4.066 4.715 1 95.88 442 TYR B CA 1
ATOM 11310 C C . TYR B 1 442 ? 3.473 3.721 3.766 1 95.88 442 TYR B C 1
ATOM 11312 O O . TYR B 1 442 ? 4.516 3.223 4.191 1 95.88 442 TYR B O 1
ATOM 11320 N N . PHE B 1 443 ? 3.275 3.953 2.422 1 97 443 PHE B N 1
ATOM 11321 C CA . PHE B 1 443 ? 4.277 3.721 1.387 1 97 443 PHE B CA 1
ATOM 11322 C C . PHE B 1 443 ? 4.68 5.031 0.721 1 97 443 PHE B C 1
ATOM 11324 O O . PHE B 1 443 ? 3.887 5.641 0.002 1 97 443 PHE B O 1
ATOM 11331 N N . TYR B 1 444 ? 5.926 5.383 0.928 1 96.38 444 TYR B N 1
ATOM 11332 C CA . TYR B 1 444 ? 6.445 6.664 0.463 1 96.38 444 TYR B CA 1
ATOM 11333 C C . TYR B 1 444 ? 7.469 6.469 -0.646 1 96.38 444 TYR B C 1
ATOM 11335 O O . TYR B 1 444 ? 8.305 5.562 -0.576 1 96.38 444 TYR B O 1
ATOM 11343 N N . GLU B 1 445 ? 7.324 7.297 -1.742 1 97.19 445 GLU B N 1
ATOM 11344 C CA . GLU B 1 445 ? 8.266 7.352 -2.857 1 97.19 445 GLU B CA 1
ATOM 11345 C C . GLU B 1 445 ? 8.766 8.773 -3.088 1 97.19 445 GLU B C 1
ATOM 11347 O O . GLU B 1 445 ? 7.98 9.719 -3.098 1 97.19 445 GLU B O 1
ATOM 11352 N N . ASN B 1 446 ? 10.039 8.914 -3.215 1 97.75 446 ASN B N 1
ATOM 11353 C CA . ASN B 1 446 ? 10.656 10.188 -3.545 1 97.75 446 ASN B CA 1
ATOM 11354 C C . ASN B 1 446 ? 11.633 10.055 -4.715 1 97.75 446 ASN B C 1
ATOM 11356 O O . ASN B 1 446 ? 12.578 9.273 -4.652 1 97.75 446 ASN B O 1
ATOM 11360 N N . SER B 1 447 ? 11.391 10.75 -5.777 1 97.75 447 SER B N 1
ATOM 11361 C CA . SER B 1 447 ? 12.258 10.828 -6.945 1 97.75 447 SER B CA 1
ATOM 11362 C C . SER B 1 447 ? 12.797 12.242 -7.141 1 97.75 447 SER B C 1
ATOM 11364 O O . SER B 1 447 ? 12.023 13.195 -7.242 1 97.75 447 SER B O 1
ATOM 11366 N N . TRP B 1 448 ? 14.109 12.352 -7.152 1 97.88 448 TRP B N 1
ATOM 11367 C CA . TRP B 1 448 ? 14.758 13.648 -7.348 1 97.88 448 TRP B CA 1
ATOM 11368 C C . TRP B 1 448 ? 15.773 13.586 -8.484 1 97.88 448 TRP B C 1
ATOM 11370 O O . TRP B 1 448 ? 16.516 12.602 -8.617 1 97.88 448 TRP B O 1
ATOM 11380 N N . PHE B 1 449 ? 15.773 14.578 -9.359 1 97.56 449 PHE B N 1
ATOM 11381 C CA . PHE B 1 449 ? 16.719 14.672 -10.469 1 97.56 449 PHE B CA 1
ATOM 11382 C C . PHE B 1 449 ? 17.234 16.094 -10.617 1 97.56 449 PHE B C 1
ATOM 11384 O O . PHE B 1 449 ? 16.469 17.062 -10.539 1 97.56 449 PHE B O 1
ATOM 11391 N N . ARG B 1 450 ? 18.484 16.219 -10.75 1 97.25 450 ARG B N 1
ATOM 11392 C CA . ARG B 1 450 ? 19.141 17.484 -11.039 1 97.25 450 ARG B CA 1
ATOM 11393 C C . ARG B 1 450 ? 19.844 17.438 -12.391 1 97.25 450 ARG B C 1
ATOM 11395 O O . ARG B 1 450 ? 20.766 16.641 -12.586 1 97.25 450 ARG B O 1
ATOM 11402 N N . GLY B 1 451 ? 19.438 18.297 -13.289 1 95.75 451 GLY B N 1
ATOM 11403 C CA . GLY B 1 451 ? 20.094 18.391 -14.594 1 95.75 451 GLY B CA 1
ATOM 11404 C C . GLY B 1 451 ? 21.281 19.312 -14.594 1 95.75 451 GLY B C 1
ATOM 11405 O O . GLY B 1 451 ? 21.688 19.828 -13.547 1 95.75 451 GLY B O 1
ATOM 11406 N N . GLU B 1 452 ? 21.859 19.5 -15.734 1 94.31 452 GLU B N 1
ATOM 11407 C CA . GLU B 1 452 ? 23 20.391 -15.914 1 94.31 452 GLU B CA 1
ATOM 11408 C C . GLU B 1 452 ? 22.562 21.859 -15.805 1 94.31 452 GLU B C 1
ATOM 11410 O O . GLU B 1 452 ? 21.484 22.219 -16.266 1 94.31 452 GLU B O 1
ATOM 11415 N N . GLY B 1 453 ? 23.5 22.594 -15.148 1 95.25 453 GLY B N 1
ATOM 11416 C CA . GLY B 1 453 ? 23.234 24.016 -15.055 1 95.25 453 GLY B CA 1
ATOM 11417 C C . GLY B 1 453 ? 23.453 24.578 -13.656 1 95.25 453 GLY B C 1
ATOM 11418 O O . GLY B 1 453 ? 23.703 23.812 -12.719 1 95.25 453 GLY B O 1
ATOM 11419 N N . ASN B 1 454 ? 23.453 25.906 -13.57 1 96.38 454 ASN B N 1
ATOM 11420 C CA . ASN B 1 454 ? 23.656 26.594 -12.305 1 96.38 454 ASN B CA 1
ATOM 11421 C C . ASN B 1 454 ? 22.516 27.562 -12 1 96.38 454 ASN B C 1
ATOM 11423 O O . ASN B 1 454 ? 21.781 27.938 -12.906 1 96.38 454 ASN B O 1
ATOM 11427 N N . TRP B 1 455 ? 22.391 27.891 -10.758 1 97.44 455 TRP B N 1
ATOM 11428 C CA . TRP B 1 455 ? 21.344 28.828 -10.367 1 97.44 455 TRP B CA 1
ATOM 11429 C C . TRP B 1 455 ? 21.906 29.906 -9.438 1 97.44 455 TRP B C 1
ATOM 11431 O O . TRP B 1 455 ? 21.156 30.766 -8.953 1 97.44 455 TRP B O 1
ATOM 11441 N N . GLN B 1 456 ? 23.188 29.875 -9.133 1 96.69 456 GLN B N 1
ATOM 11442 C CA . GLN B 1 456 ? 23.828 30.828 -8.242 1 96.69 456 GLN B CA 1
ATOM 11443 C C . GLN B 1 456 ? 25.281 31.078 -8.641 1 96.69 456 GLN B C 1
ATOM 11445 O O . GLN B 1 456 ? 25.875 30.281 -9.375 1 96.69 456 GLN B O 1
ATOM 11450 N N . GLN B 1 457 ? 25.781 32.156 -8.078 1 94.56 457 GLN B N 1
ATOM 11451 C CA . GLN B 1 457 ? 27.172 32.531 -8.352 1 94.56 457 GLN B CA 1
ATOM 11452 C C . GLN B 1 457 ? 28.141 31.516 -7.754 1 94.56 457 GLN B C 1
ATOM 11454 O O . GLN B 1 457 ? 27.922 31.016 -6.648 1 94.56 457 GLN B O 1
ATOM 11459 N N . ASN B 1 458 ? 29.188 31.094 -8.414 1 92.38 458 ASN B N 1
ATOM 11460 C CA . ASN B 1 458 ? 30.312 30.266 -7.988 1 92.38 458 ASN B CA 1
ATOM 11461 C C . ASN B 1 458 ? 29.891 28.828 -7.711 1 92.38 458 ASN B C 1
ATOM 11463 O O . ASN B 1 458 ? 30.453 28.172 -6.824 1 92.38 458 ASN B O 1
ATOM 11467 N N . GLN B 1 459 ? 28.875 28.469 -8.297 1 93.75 459 GLN B N 1
ATOM 11468 C CA . GLN B 1 459 ? 28.469 27.078 -8.141 1 93.75 459 GLN B CA 1
ATOM 11469 C C . GLN B 1 459 ? 29.422 26.141 -8.891 1 93.75 459 GLN B C 1
ATOM 11471 O O . GLN B 1 459 ? 29.719 26.375 -10.062 1 93.75 459 GLN B O 1
ATOM 11476 N N . GLU B 1 460 ? 29.844 25.094 -8.203 1 91.81 460 GLU B N 1
ATOM 11477 C CA . GLU B 1 460 ? 30.688 24.094 -8.852 1 91.81 460 GLU B CA 1
ATOM 11478 C C . GLU B 1 460 ? 29.891 23.266 -9.844 1 91.81 460 GLU B C 1
ATOM 11480 O O . GLU B 1 460 ? 28.688 23.078 -9.672 1 91.81 460 GLU B O 1
ATOM 11485 N N . HIS B 1 461 ? 30.625 22.969 -10.859 1 91.69 461 HIS B N 1
ATOM 11486 C CA . HIS B 1 461 ? 29.969 22.062 -11.789 1 91.69 461 HIS B CA 1
ATOM 11487 C C . HIS B 1 461 ? 29.578 20.766 -11.102 1 91.69 461 HIS B C 1
ATOM 11489 O O . HIS B 1 461 ? 30.344 20.219 -10.305 1 91.69 461 HIS B O 1
ATOM 11495 N N . ARG B 1 462 ? 28.391 20.375 -11.328 1 90.94 462 ARG B N 1
ATOM 11496 C CA . ARG B 1 462 ? 27.906 19.094 -10.828 1 90.94 462 ARG B CA 1
ATOM 11497 C C . ARG B 1 462 ? 27.297 18.266 -11.953 1 90.94 462 ARG B C 1
ATOM 11499 O O . ARG B 1 462 ? 26.438 18.766 -12.703 1 90.94 462 ARG B O 1
ATOM 11506 N N . ASP B 1 463 ? 27.734 17.016 -12.023 1 93.06 463 ASP B N 1
ATOM 11507 C CA . ASP B 1 463 ? 27.125 16.125 -12.992 1 93.06 463 ASP B CA 1
ATOM 11508 C C . ASP B 1 463 ? 25.641 15.883 -12.68 1 93.06 463 ASP B C 1
ATOM 11510 O O . ASP B 1 463 ? 25.25 15.906 -11.516 1 93.06 463 ASP B O 1
ATOM 11514 N N . PRO B 1 464 ? 24.875 15.734 -13.758 1 95.88 464 PRO B N 1
ATOM 11515 C CA . PRO B 1 464 ? 23.469 15.383 -13.5 1 95.88 464 PRO B CA 1
ATOM 11516 C C . PRO B 1 464 ? 23.328 14.195 -12.539 1 95.88 464 PRO B C 1
ATOM 11518 O O . PRO B 1 464 ? 24.109 13.25 -12.602 1 95.88 464 PRO B O 1
ATOM 11521 N N . GLU B 1 465 ? 22.391 14.281 -11.641 1 97.19 465 GLU B N 1
ATOM 11522 C CA . GLU B 1 465 ? 22.219 13.312 -10.562 1 97.19 465 GLU B CA 1
ATOM 11523 C C . GLU B 1 465 ? 20.766 12.891 -10.43 1 97.19 465 GLU B C 1
ATOM 11525 O O . GLU B 1 465 ? 19.859 13.719 -10.547 1 97.19 465 GLU B O 1
ATOM 11530 N N . SER B 1 466 ? 20.562 11.594 -10.266 1 97.88 466 SER B N 1
ATOM 11531 C CA . SER B 1 466 ? 19.234 11.086 -9.922 1 97.88 466 SER B CA 1
ATOM 11532 C C . SER B 1 466 ? 19.266 10.352 -8.586 1 97.88 466 SER B C 1
ATOM 11534 O O . SER B 1 466 ? 20.219 9.648 -8.266 1 97.88 466 SER B O 1
ATOM 11536 N N . GLN B 1 467 ? 18.266 10.586 -7.789 1 98.19 467 GLN B N 1
ATOM 11537 C CA . GLN B 1 467 ? 18.062 9.906 -6.512 1 98.19 467 GLN B CA 1
ATOM 11538 C C . GLN B 1 467 ? 16.672 9.289 -6.422 1 98.19 467 GLN B C 1
ATOM 11540 O O . GLN B 1 467 ? 15.695 9.891 -6.875 1 98.19 467 GLN B O 1
ATOM 11545 N N . LYS B 1 468 ? 16.609 8.07 -5.926 1 98.44 468 LYS B N 1
ATOM 11546 C CA . LYS B 1 468 ? 15.352 7.371 -5.66 1 98.44 468 LYS B CA 1
ATOM 11547 C C . LYS B 1 468 ? 15.281 6.906 -4.207 1 98.44 468 LYS B C 1
ATOM 11549 O O . LYS B 1 468 ? 16.266 6.414 -3.658 1 98.44 468 LYS B O 1
ATOM 11554 N N . ALA B 1 469 ? 14.148 7.129 -3.568 1 98.12 469 ALA B N 1
ATOM 11555 C CA . ALA B 1 469 ? 13.945 6.668 -2.197 1 98.12 469 ALA B CA 1
ATOM 11556 C C . ALA B 1 469 ? 12.578 6 -2.041 1 98.12 469 ALA B C 1
ATOM 11558 O O . ALA B 1 469 ? 11.594 6.445 -2.623 1 98.12 469 ALA B O 1
ATOM 11559 N N . ARG B 1 470 ? 12.547 4.883 -1.29 1 98.19 470 ARG B N 1
ATOM 11560 C CA . ARG B 1 470 ? 11.336 4.152 -0.92 1 98.19 470 ARG B CA 1
ATOM 11561 C C . ARG B 1 470 ? 11.297 3.889 0.581 1 98.19 470 ARG B C 1
ATOM 11563 O O . ARG B 1 470 ? 12.227 3.303 1.141 1 98.19 470 ARG B O 1
ATOM 11570 N N . ASP B 1 471 ? 10.188 4.336 1.229 1 97.25 471 ASP B N 1
ATOM 11571 C CA . ASP B 1 471 ? 9.969 4.078 2.65 1 97.25 471 ASP B CA 1
ATOM 11572 C C . ASP B 1 471 ? 8.656 3.326 2.877 1 97.25 471 ASP B C 1
ATOM 11574 O O . ASP B 1 471 ? 7.625 3.684 2.309 1 97.25 471 ASP B O 1
ATOM 11578 N N . ASN B 1 472 ? 8.758 2.277 3.656 1 97.12 472 ASN B N 1
ATOM 11579 C CA . ASN B 1 472 ? 7.578 1.534 4.074 1 97.12 472 ASN B CA 1
ATOM 11580 C C . ASN B 1 472 ? 7.391 1.584 5.586 1 97.12 472 ASN B C 1
ATOM 11582 O O . ASN B 1 472 ? 8.336 1.37 6.344 1 97.12 472 ASN B O 1
ATOM 11586 N N . THR B 1 473 ? 6.176 1.892 6.008 1 97.12 473 THR B N 1
ATOM 11587 C CA . THR B 1 473 ? 5.848 1.929 7.43 1 97.12 473 THR B CA 1
ATOM 11588 C C . THR B 1 473 ? 4.645 1.038 7.73 1 97.12 473 THR B C 1
ATOM 11590 O O . THR B 1 473 ? 3.637 1.09 7.027 1 97.12 473 THR B O 1
ATOM 11593 N N . TYR B 1 474 ? 4.758 0.213 8.75 1 96.75 474 TYR B N 1
ATOM 11594 C CA . TYR B 1 474 ? 3.689 -0.635 9.273 1 96.75 474 TYR B CA 1
ATOM 11595 C C . TYR B 1 474 ? 3.389 -0.301 10.727 1 96.75 474 TYR B C 1
ATOM 11597 O O . TYR B 1 474 ? 4.242 -0.47 11.602 1 96.75 474 TYR B O 1
ATOM 11605 N N . ASN B 1 475 ? 2.217 0.203 10.984 1 97.31 475 ASN B N 1
ATOM 11606 C CA . ASN B 1 475 ? 1.728 0.492 12.328 1 97.31 475 ASN B CA 1
ATOM 11607 C C . ASN B 1 475 ? 0.476 -0.317 12.656 1 97.31 475 ASN B C 1
ATOM 11609 O O . ASN B 1 475 ? -0.526 -0.233 11.938 1 97.31 475 ASN B O 1
ATOM 11613 N N . MET B 1 476 ? 0.544 -1.1 13.719 1 97.12 476 MET B N 1
ATOM 11614 C CA . MET B 1 476 ? -0.565 -1.968 14.102 1 97.12 476 MET B CA 1
ATOM 11615 C C . MET B 1 476 ? -1 -1.691 15.539 1 97.12 476 MET B C 1
ATOM 11617 O O . MET B 1 476 ? -0.162 -1.446 16.406 1 97.12 476 MET B O 1
ATOM 11621 N N . LEU B 1 477 ? -2.297 -1.771 15.781 1 97.19 477 LEU B N 1
ATOM 11622 C CA . LEU B 1 477 ? -2.887 -1.557 17.094 1 97.19 477 LEU B CA 1
ATOM 11623 C C . LEU B 1 477 ? -3.873 -2.668 17.438 1 97.19 477 LEU B C 1
ATOM 11625 O O . LEU B 1 477 ? -4.719 -3.027 16.625 1 97.19 477 LEU B O 1
ATOM 11629 N N . ILE B 1 478 ? -3.754 -3.25 18.641 1 97.69 478 ILE B N 1
ATOM 11630 C CA . ILE B 1 478 ? -4.68 -4.25 19.172 1 97.69 478 ILE B CA 1
ATOM 11631 C C . ILE B 1 478 ? -5.133 -3.842 20.562 1 97.69 478 ILE B C 1
ATOM 11633 O O . ILE B 1 478 ? -4.309 -3.613 21.453 1 97.69 478 ILE B O 1
ATOM 11637 N N . GLU B 1 479 ? -6.469 -3.82 20.75 1 97.31 479 GLU B N 1
ATOM 11638 C CA . GLU B 1 479 ? -7.031 -3.436 22.047 1 97.31 479 GLU B CA 1
ATOM 11639 C C . GLU B 1 479 ? -8.133 -4.395 22.469 1 97.31 479 GLU B C 1
ATOM 11641 O O . GLU B 1 479 ? -8.922 -4.859 21.641 1 97.31 479 GLU B O 1
ATOM 11646 N N . HIS B 1 480 ? -8.148 -4.727 23.766 1 97.88 480 HIS B N 1
ATOM 11647 C CA . HIS B 1 480 ? -9.211 -5.457 24.438 1 97.88 480 HIS B CA 1
ATOM 11648 C C . HIS B 1 480 ? -9.773 -4.648 25.609 1 97.88 480 HIS B C 1
ATOM 11650 O O . HIS B 1 480 ? -9.023 -4.215 26.484 1 97.88 480 HIS B O 1
ATOM 11656 N N . THR B 1 481 ? -11.086 -4.477 25.578 1 96.94 481 THR B N 1
ATOM 11657 C CA . THR B 1 481 ? -11.672 -3.725 26.688 1 96.94 481 THR B CA 1
ATOM 11658 C C . THR B 1 481 ? -12.914 -4.43 27.219 1 96.94 481 THR B C 1
ATOM 11660 O O . THR B 1 481 ? -13.68 -5.016 26.453 1 96.94 481 THR B O 1
ATOM 11663 N N . LEU B 1 482 ? -13.062 -4.391 28.5 1 97.62 482 LEU B N 1
ATOM 11664 C CA . LEU B 1 482 ? -14.258 -4.809 29.234 1 97.62 482 LEU B CA 1
ATOM 11665 C C . LEU B 1 482 ? -14.977 -3.605 29.844 1 97.62 482 LEU B C 1
ATOM 11667 O O . LEU B 1 482 ? -14.383 -2.865 30.625 1 97.62 482 LEU B O 1
ATOM 11671 N N . ASN B 1 483 ? -16.25 -3.449 29.484 1 96.44 483 ASN B N 1
ATOM 11672 C CA . ASN B 1 483 ? -17 -2.256 29.875 1 96.44 483 ASN B CA 1
ATOM 11673 C C . ASN B 1 483 ? -18.172 -2.6 30.781 1 96.44 483 ASN B C 1
ATOM 11675 O O . ASN B 1 483 ? -18.953 -3.506 30.469 1 96.44 483 ASN B O 1
ATOM 11679 N N . PHE B 1 484 ? -18.234 -1.887 31.828 1 96.38 484 PHE B N 1
ATOM 11680 C CA . PHE B 1 484 ? -19.328 -2.008 32.812 1 96.38 484 PHE B CA 1
ATOM 11681 C C . PHE B 1 484 ? -20.109 -0.7 32.906 1 96.38 484 PHE B C 1
ATOM 11683 O O . PHE B 1 484 ? -19.516 0.364 33.094 1 96.38 484 PHE B O 1
ATOM 11690 N N . ASN B 1 485 ? -21.422 -0.696 32.75 1 95.12 485 ASN B N 1
ATOM 11691 C CA . ASN B 1 485 ? -22.297 0.468 32.844 1 95.12 485 ASN B CA 1
ATOM 11692 C C . ASN B 1 485 ? -23.641 0.112 33.469 1 95.12 485 ASN B C 1
ATOM 11694 O O . ASN B 1 485 ? -24.484 -0.513 32.812 1 95.12 485 ASN B O 1
ATOM 11698 N N . LYS B 1 486 ? -23.891 0.626 34.656 1 95 486 LYS B N 1
ATOM 11699 C CA . LYS B 1 486 ? -25.109 0.219 35.344 1 95 486 LYS B CA 1
ATOM 11700 C C . LYS B 1 486 ? -25.547 1.277 36.375 1 95 486 LYS B C 1
ATOM 11702 O O . LYS B 1 486 ? -24.703 1.961 36.969 1 95 486 LYS B O 1
ATOM 11707 N N . ASP B 1 487 ? -26.828 1.385 36.562 1 94.25 487 ASP B N 1
ATOM 11708 C CA . ASP B 1 487 ? -27.438 2.242 37.594 1 94.25 487 ASP B CA 1
ATOM 11709 C C . ASP B 1 487 ? -27.844 1.432 38.812 1 94.25 487 ASP B C 1
ATOM 11711 O O . ASP B 1 487 ? -28.391 0.338 38.688 1 94.25 487 ASP B O 1
ATOM 11715 N N . PHE B 1 488 ? -27.453 1.936 40 1 95.88 488 PHE B N 1
ATOM 11716 C CA . PHE B 1 488 ? -27.891 1.421 41.281 1 95.88 488 PHE B CA 1
ATOM 11717 C C . PHE B 1 488 ? -28.609 2.498 42.062 1 95.88 488 PHE B C 1
ATOM 11719 O O . PHE B 1 488 ? -28.016 3.158 42.938 1 95.88 488 PHE B O 1
ATOM 11726 N N . GLY B 1 489 ? -29.938 2.633 41.844 1 94.44 489 GLY B N 1
ATOM 11727 C CA . GLY B 1 489 ? -30.641 3.75 42.438 1 94.44 489 GLY B CA 1
ATOM 11728 C C . GLY B 1 489 ? -30.125 5.102 42 1 94.44 489 GLY B C 1
ATOM 11729 O O . GLY B 1 489 ? -30.156 5.406 40.812 1 94.44 489 GLY B O 1
ATOM 11730 N N . LYS B 1 490 ? -29.531 5.801 42.969 1 94.56 490 LYS B N 1
ATOM 11731 C CA . LYS B 1 490 ? -29 7.125 42.656 1 94.56 490 LYS B CA 1
ATOM 11732 C C . LYS B 1 490 ? -27.547 7.039 42.219 1 94.56 490 LYS B C 1
ATOM 11734 O O . LYS B 1 490 ? -26.953 8.047 41.812 1 94.56 490 LYS B O 1
ATOM 11739 N N . HIS B 1 491 ? -27.031 5.836 42.281 1 96.5 491 HIS B N 1
ATOM 11740 C CA . HIS B 1 491 ? -25.641 5.617 41.938 1 96.5 491 HIS B CA 1
ATOM 11741 C C . HIS B 1 491 ? -25.516 5.145 40.5 1 96.5 491 HIS B C 1
ATOM 11743 O O . HIS B 1 491 ? -26.219 4.23 40.062 1 96.5 491 HIS B O 1
ATOM 11749 N N . HIS B 1 492 ? -24.734 5.824 39.719 1 95.44 492 HIS B N 1
ATOM 11750 C CA . HIS B 1 492 ? -24.391 5.367 38.375 1 95.44 492 HIS B CA 1
ATOM 11751 C C . HIS B 1 492 ? -22.906 5.043 38.281 1 95.44 492 HIS B C 1
ATOM 11753 O O . HIS B 1 492 ? -22.062 5.852 38.656 1 95.44 492 HIS B O 1
ATOM 11759 N N . VAL B 1 493 ? -22.547 3.811 37.719 1 96.44 493 VAL B N 1
ATOM 11760 C CA . VAL B 1 493 ? -21.156 3.404 37.594 1 96.44 493 VAL B CA 1
ATOM 11761 C C . VAL B 1 493 ? -20.875 3.02 36.125 1 96.44 493 VAL B C 1
ATOM 11763 O O . VAL B 1 493 ? -21.547 2.16 35.562 1 96.44 493 VAL B O 1
ATOM 11766 N N . ASP B 1 494 ? -19.969 3.674 35.562 1 94.81 494 ASP B N 1
ATOM 11767 C CA . ASP B 1 494 ? -19.406 3.357 34.25 1 94.81 494 ASP B CA 1
ATOM 11768 C C . ASP B 1 494 ? -17.906 3.062 34.344 1 94.81 494 ASP B C 1
ATOM 11770 O O . ASP B 1 494 ? -17.125 3.938 34.688 1 94.81 494 ASP B O 1
ATOM 11774 N N . ALA B 1 495 ? -17.484 1.862 34.031 1 96 495 ALA B N 1
ATOM 11775 C CA . ALA B 1 495 ? -16.094 1.451 34.219 1 96 495 ALA B CA 1
ATOM 11776 C C . ALA B 1 495 ? -15.578 0.709 33 1 96 495 ALA B C 1
ATOM 11778 O O . ALA B 1 495 ? -16.344 0.034 32.281 1 96 495 ALA B O 1
ATOM 11779 N N . VAL B 1 496 ? -14.273 0.803 32.75 1 96 496 VAL B N 1
ATOM 11780 C CA . VAL B 1 496 ? -13.625 0.081 31.656 1 96 496 VAL B CA 1
ATOM 11781 C C . VAL B 1 496 ? -12.281 -0.479 32.125 1 96 496 VAL B C 1
ATOM 11783 O O . VAL B 1 496 ? -11.555 0.184 32.875 1 96 496 VAL B O 1
ATOM 11786 N N . LEU B 1 497 ? -11.984 -1.706 31.859 1 97 497 LEU B N 1
ATOM 11787 C CA . LEU B 1 497 ? -10.695 -2.373 32 1 97 497 LEU B CA 1
ATOM 11788 C C . LEU B 1 497 ? -10.18 -2.861 30.656 1 97 497 LEU B C 1
ATOM 11790 O O . LEU B 1 497 ? -10.945 -3.412 29.859 1 97 497 LEU B O 1
ATOM 11794 N N . GLY B 1 498 ? -8.906 -2.523 30.391 1 96.56 498 GLY B N 1
ATOM 11795 C CA . GLY B 1 498 ? -8.477 -2.957 29.062 1 96.56 498 GLY B CA 1
ATOM 11796 C C . GLY B 1 498 ? -6.973 -3.068 28.938 1 96.56 498 GLY B C 1
ATOM 11797 O O . GLY B 1 498 ? -6.238 -2.77 29.891 1 96.56 498 GLY B O 1
ATOM 11798 N N . THR B 1 499 ? -6.5 -3.635 27.844 1 97.31 499 THR B N 1
ATOM 11799 C CA . THR B 1 499 ? -5.105 -3.727 27.422 1 97.31 499 THR B CA 1
ATOM 11800 C C . THR B 1 499 ? -4.949 -3.248 25.984 1 97.31 499 THR B C 1
ATOM 11802 O O . THR B 1 499 ? -5.832 -3.457 25.156 1 97.31 499 THR B O 1
ATOM 11805 N N . THR B 1 500 ? -3.844 -2.537 25.703 1 96.06 500 THR B N 1
ATOM 11806 C CA . THR B 1 500 ? -3.525 -2.045 24.359 1 96.06 500 THR B CA 1
ATOM 11807 C C . THR B 1 500 ? -2.111 -2.451 23.969 1 96.06 500 THR B C 1
ATOM 11809 O O . THR B 1 500 ? -1.201 -2.461 24.797 1 96.06 500 THR B O 1
ATOM 11812 N N . TYR B 1 501 ? -1.931 -2.918 22.734 1 97.56 501 TYR B N 1
ATOM 11813 C CA . TYR B 1 501 ? -0.631 -3.244 22.156 1 97.56 501 TYR B CA 1
ATOM 11814 C C . TYR B 1 501 ? -0.44 -2.545 20.812 1 97.56 501 TYR B C 1
ATOM 11816 O O . TYR B 1 501 ? -1.281 -2.664 19.922 1 97.56 501 TYR B O 1
ATOM 11824 N N . GLN B 1 502 ? 0.656 -1.853 20.656 1 96.31 502 GLN B N 1
ATOM 11825 C CA . GLN B 1 502 ? 0.984 -1.157 19.422 1 96.31 502 GLN B CA 1
ATOM 11826 C C . GLN B 1 502 ? 2.385 -1.523 18.938 1 96.31 502 GLN B C 1
ATOM 11828 O O . GLN B 1 502 ? 3.316 -1.626 19.75 1 96.31 502 GLN B O 1
ATOM 11833 N N . HIS B 1 503 ? 2.512 -1.793 17.688 1 97.62 503 HIS B N 1
ATOM 11834 C CA . HIS B 1 503 ? 3.783 -2.129 17.062 1 97.62 503 HIS B CA 1
ATOM 11835 C C . HIS B 1 503 ? 4.027 -1.281 15.812 1 97.62 503 HIS B C 1
ATOM 11837 O O . HIS B 1 503 ? 3.166 -1.202 14.93 1 97.62 503 HIS B O 1
ATOM 11843 N N . HIS B 1 504 ? 5.195 -0.586 15.773 1 96.31 504 HIS B N 1
ATOM 11844 C CA . HIS B 1 504 ? 5.578 0.291 14.672 1 96.31 504 HIS B CA 1
ATOM 11845 C C . HIS B 1 504 ? 6.883 -0.171 14.031 1 96.31 504 HIS B C 1
ATOM 11847 O O . HIS B 1 504 ? 7.871 -0.422 14.727 1 96.31 504 HIS B O 1
ATOM 11853 N N . GLU B 1 505 ? 6.855 -0.293 12.695 1 97.12 505 GLU B N 1
ATOM 11854 C CA . GLU B 1 505 ? 8.039 -0.663 11.93 1 97.12 505 GLU B CA 1
ATOM 11855 C C . GLU B 1 505 ? 8.211 0.237 10.711 1 97.12 505 GLU B C 1
ATOM 11857 O O . GLU B 1 505 ? 7.25 0.518 10 1 97.12 505 GLU B O 1
ATOM 11862 N N . TRP B 1 506 ? 9.398 0.739 10.492 1 97.31 506 TRP B N 1
ATOM 11863 C CA . TRP B 1 506 ? 9.758 1.542 9.328 1 97.31 506 TRP B CA 1
ATOM 11864 C C . TRP B 1 506 ? 11.016 0.999 8.664 1 97.31 506 TRP B C 1
ATOM 11866 O O . TRP B 1 506 ? 11.938 0.546 9.344 1 97.31 506 TRP B O 1
ATOM 11876 N N . GLU B 1 507 ? 11.094 0.963 7.336 1 97.69 507 GLU B N 1
ATOM 11877 C CA . GLU B 1 507 ? 12.297 0.646 6.562 1 97.69 507 GLU B CA 1
ATOM 11878 C C . GLU B 1 507 ? 12.445 1.585 5.367 1 97.69 507 GLU B C 1
ATOM 11880 O O . GLU B 1 507 ? 11.5 1.776 4.598 1 97.69 507 GLU B O 1
ATOM 11885 N N . GLY B 1 508 ? 13.633 2.141 5.297 1 98 508 GLY B N 1
ATOM 11886 C CA . GLY B 1 508 ? 13.93 3.027 4.184 1 98 508 GLY B CA 1
ATOM 11887 C C . GLY B 1 508 ? 15 2.48 3.254 1 98 508 GLY B C 1
ATOM 11888 O O . GLY B 1 508 ? 15.953 1.843 3.701 1 98 508 GLY B O 1
ATOM 11889 N N . LEU B 1 509 ? 14.812 2.689 1.902 1 98.44 509 LEU B N 1
ATOM 11890 C CA . LEU B 1 509 ? 15.773 2.355 0.863 1 98.44 509 LEU B CA 1
ATOM 11891 C C . LEU B 1 509 ? 16.031 3.551 -0.051 1 98.44 509 LEU B C 1
ATOM 11893 O O . LEU B 1 509 ? 15.078 4.176 -0.533 1 98.44 509 LEU B O 1
ATOM 11897 N N . TRP B 1 510 ? 17.266 3.932 -0.165 1 98.25 510 TRP B N 1
ATOM 11898 C CA . TRP B 1 510 ? 17.688 5.062 -0.991 1 98.25 510 TRP B CA 1
ATOM 11899 C C . TRP B 1 510 ? 18.844 4.684 -1.898 1 98.25 510 TRP B C 1
ATOM 11901 O O . TRP B 1 510 ? 19.688 3.863 -1.527 1 98.25 510 TRP B O 1
ATOM 11911 N N . ALA B 1 511 ? 18.891 5.238 -3.121 1 98.5 511 ALA B N 1
ATOM 11912 C CA . ALA B 1 511 ? 19.984 5.027 -4.055 1 98.5 511 ALA B CA 1
ATOM 11913 C C . ALA B 1 511 ? 20.188 6.246 -4.953 1 98.5 511 ALA B C 1
ATOM 11915 O O . ALA B 1 511 ? 19.266 7.043 -5.145 1 98.5 511 ALA B O 1
ATOM 11916 N N . SER B 1 512 ? 21.359 6.371 -5.477 1 98.25 512 SER B N 1
ATOM 11917 C CA . SER B 1 512 ? 21.688 7.5 -6.344 1 98.25 512 SER B CA 1
ATOM 11918 C C . SER B 1 512 ? 22.797 7.137 -7.324 1 98.25 512 SER B C 1
ATOM 11920 O O . SER B 1 512 ? 23.562 6.199 -7.09 1 98.25 512 SER B O 1
ATOM 11922 N N . ARG B 1 513 ? 22.797 7.82 -8.445 1 96.69 513 ARG B N 1
ATOM 11923 C CA . ARG B 1 513 ? 23.875 7.762 -9.43 1 96.69 513 ARG B CA 1
ATOM 11924 C C . ARG B 1 513 ? 24.141 9.133 -10.039 1 96.69 513 ARG B C 1
ATOM 11926 O O . ARG B 1 513 ? 23.375 10.078 -9.82 1 96.69 513 ARG B O 1
ATOM 11933 N N . LEU B 1 514 ? 25.297 9.297 -10.75 1 95.62 514 LEU B N 1
ATOM 11934 C CA . LEU B 1 514 ? 25.703 10.531 -11.406 1 95.62 514 LEU B CA 1
ATOM 11935 C C . LEU B 1 514 ? 25.922 10.305 -12.898 1 95.62 514 LEU B C 1
ATOM 11937 O O . LEU B 1 514 ? 25.891 9.164 -13.367 1 95.62 514 LEU B O 1
ATOM 11941 N N . ASN B 1 515 ? 26.047 11.43 -13.633 1 91.69 515 ASN B N 1
ATOM 11942 C CA . ASN B 1 515 ? 26.484 11.445 -15.031 1 91.69 515 ASN B CA 1
ATOM 11943 C C . ASN B 1 515 ? 25.438 10.82 -15.945 1 91.69 515 ASN B C 1
ATOM 11945 O O . ASN B 1 515 ? 25.719 9.852 -16.656 1 91.69 515 ASN B O 1
ATOM 11949 N N . PHE B 1 516 ? 24.359 11.477 -15.984 1 91.88 516 PHE B N 1
ATOM 11950 C CA . PHE B 1 516 ? 23.266 11.039 -16.844 1 91.88 516 PHE B CA 1
ATOM 11951 C C . PHE B 1 516 ? 23.375 11.664 -18.234 1 91.88 516 PHE B C 1
ATOM 11953 O O . PHE B 1 516 ? 23.672 12.852 -18.359 1 91.88 516 PHE B O 1
ATOM 11960 N N . PRO B 1 517 ? 23.109 10.906 -19.172 1 85.5 517 PRO B N 1
ATOM 11961 C CA . PRO B 1 517 ? 23.203 11.461 -20.516 1 85.5 517 PRO B CA 1
ATOM 11962 C C . PRO B 1 517 ? 22.016 12.344 -20.875 1 85.5 517 PRO B C 1
ATOM 11964 O O . PRO B 1 517 ? 20.875 12.039 -20.516 1 85.5 517 PRO B O 1
ATOM 11967 N N . MET B 1 518 ? 22.281 13.375 -21.547 1 87.19 518 MET B N 1
ATOM 11968 C CA . MET B 1 518 ? 21.234 14.258 -22.047 1 87.19 518 MET B CA 1
ATOM 11969 C C . MET B 1 518 ? 20.75 13.797 -23.422 1 87.19 518 MET B C 1
ATOM 11971 O O . MET B 1 518 ? 21.562 13.469 -24.297 1 87.19 518 MET B O 1
ATOM 11975 N N . LEU B 1 519 ? 19.453 13.852 -23.578 1 85.5 519 LEU B N 1
ATOM 11976 C CA . LEU B 1 519 ? 18.859 13.484 -24.859 1 85.5 519 LEU B CA 1
ATOM 11977 C C . LEU B 1 519 ? 18.906 14.656 -25.844 1 85.5 519 LEU B C 1
ATOM 11979 O O . LEU B 1 519 ? 19.141 15.797 -25.438 1 85.5 519 LEU B O 1
ATOM 11983 N N . GLY B 1 520 ? 18.672 14.367 -27.109 1 81.5 520 GLY B N 1
ATOM 11984 C CA . GLY B 1 520 ? 18.719 15.383 -28.156 1 81.5 520 GLY B CA 1
ATOM 11985 C C . GLY B 1 520 ? 17.719 16.5 -27.938 1 81.5 520 GLY B C 1
ATOM 11986 O O . GLY B 1 520 ? 17.938 17.641 -28.375 1 81.5 520 GLY B O 1
ATOM 11987 N N . ASN B 1 521 ? 16.734 16.203 -27.25 1 84.44 521 ASN B N 1
ATOM 11988 C CA . ASN B 1 521 ? 15.711 17.219 -27.016 1 84.44 521 ASN B CA 1
ATOM 11989 C C . ASN B 1 521 ? 15.945 17.984 -25.734 1 84.44 521 ASN B C 1
ATOM 11991 O O . ASN B 1 521 ? 15.102 18.781 -25.312 1 84.44 521 ASN B O 1
ATOM 11995 N N . GLY B 1 522 ? 17 17.719 -25.109 1 84.44 522 GLY B N 1
ATOM 11996 C CA . GLY B 1 522 ? 17.359 18.438 -23.906 1 84.44 522 GLY B CA 1
ATOM 11997 C C . GLY B 1 522 ? 16.844 17.766 -22.641 1 84.44 522 GLY B C 1
ATOM 11998 O O . GLY B 1 522 ? 17.156 18.203 -21.531 1 84.44 522 GLY B O 1
ATOM 11999 N N . ASP B 1 523 ? 16.203 16.703 -22.797 1 89.19 523 ASP B N 1
ATOM 12000 C CA . ASP B 1 523 ? 15.664 16 -21.641 1 89.19 523 ASP B CA 1
ATOM 12001 C C . ASP B 1 523 ? 16.609 14.898 -21.172 1 89.19 523 ASP B C 1
ATOM 12003 O O . ASP B 1 523 ? 17.656 14.664 -21.797 1 89.19 523 ASP B O 1
ATOM 12007 N N . TYR B 1 524 ? 16.266 14.32 -20 1 91.88 524 TYR B N 1
ATOM 12008 C CA . TYR B 1 524 ? 17.078 13.25 -19.422 1 91.88 524 TYR B CA 1
ATOM 12009 C C . TYR B 1 524 ? 16.234 12 -19.188 1 91.88 524 TYR B C 1
ATOM 12011 O O . TYR B 1 524 ? 15.016 12.086 -19 1 91.88 524 TYR B O 1
ATOM 12019 N N . LEU B 1 525 ? 16.938 10.883 -19.328 1 89.25 525 LEU B N 1
ATOM 12020 C CA . LEU B 1 525 ? 16.391 9.688 -18.703 1 89.25 525 LEU B CA 1
ATOM 12021 C C . LEU B 1 525 ? 16.734 9.656 -17.219 1 89.25 525 LEU B C 1
ATOM 12023 O O . LEU B 1 525 ? 17.906 9.555 -16.844 1 89.25 525 LEU B O 1
ATOM 12027 N N . ILE B 1 526 ? 15.797 9.609 -16.406 1 92.31 526 ILE B N 1
ATOM 12028 C CA . ILE B 1 526 ? 16.078 9.945 -15.008 1 92.31 526 ILE B CA 1
ATOM 12029 C C . ILE B 1 526 ? 16.109 8.672 -14.172 1 92.31 526 ILE B C 1
ATOM 12031 O O . ILE B 1 526 ? 16.312 8.727 -12.953 1 92.31 526 ILE B O 1
ATOM 12035 N N . VAL B 1 527 ? 16.031 7.473 -14.727 1 94.44 527 VAL B N 1
ATOM 12036 C CA . VAL B 1 527 ? 16.156 6.223 -13.984 1 94.44 527 VAL B CA 1
ATOM 12037 C C . VAL B 1 527 ? 17.625 5.969 -13.648 1 94.44 527 VAL B C 1
ATOM 12039 O O . VAL B 1 527 ? 18.516 6.312 -14.43 1 94.44 527 VAL B O 1
ATOM 12042 N N . LEU B 1 528 ? 17.875 5.316 -12.531 1 96.75 528 LEU B N 1
ATOM 12043 C CA . LEU B 1 528 ? 19.25 5.16 -12.062 1 96.75 528 LEU B CA 1
ATOM 12044 C C . LEU B 1 528 ? 20.078 4.355 -13.062 1 96.75 528 LEU B C 1
ATOM 12046 O O . LEU B 1 528 ? 21.281 4.59 -13.219 1 96.75 528 LEU B O 1
ATOM 12050 N N . ASN B 1 529 ? 19.484 3.424 -13.734 1 93.12 529 ASN B N 1
ATOM 12051 C CA . ASN B 1 529 ? 20.219 2.574 -14.664 1 93.12 529 ASN B CA 1
ATOM 12052 C C . ASN B 1 529 ? 20.828 3.387 -15.805 1 93.12 529 ASN B C 1
ATOM 12054 O O . ASN B 1 529 ? 21.703 2.898 -16.516 1 93.12 529 ASN B O 1
ATOM 12058 N N . ALA B 1 530 ? 20.375 4.559 -16.016 1 91.56 530 ALA B N 1
ATOM 12059 C CA . ALA B 1 530 ? 20.922 5.43 -17.047 1 91.56 530 ALA B CA 1
ATOM 12060 C C . ALA B 1 530 ? 22.172 6.148 -16.547 1 91.56 530 ALA B C 1
ATOM 12062 O O . ALA B 1 530 ? 22.953 6.695 -17.328 1 91.56 530 ALA B O 1
ATOM 12063 N N . GLY B 1 531 ? 22.344 6.191 -15.219 1 92.5 531 GLY B N 1
ATOM 12064 C CA . GLY B 1 531 ? 23.531 6.832 -14.648 1 92.5 531 GLY B CA 1
ATOM 12065 C C . GLY B 1 531 ? 24.812 6.066 -14.914 1 92.5 531 GLY B C 1
ATOM 12066 O O . GLY B 1 531 ? 24.812 4.832 -14.906 1 92.5 531 GLY B O 1
ATOM 12067 N N . GLN B 1 532 ? 25.891 6.797 -14.977 1 88.06 532 GLN B N 1
ATOM 12068 C CA . GLN B 1 532 ? 27.094 6.148 -15.461 1 88.06 532 GLN B CA 1
ATOM 12069 C C . GLN B 1 532 ? 28.141 6.051 -14.352 1 88.06 532 GLN B C 1
ATOM 12071 O O . GLN B 1 532 ? 29.141 5.344 -14.492 1 88.06 532 GLN B O 1
ATOM 12076 N N . SER B 1 533 ? 27.891 6.703 -13.297 1 89.69 533 SER B N 1
ATOM 12077 C CA . SER B 1 533 ? 28.938 6.68 -12.289 1 89.69 533 SER B CA 1
ATOM 12078 C C . SER B 1 533 ? 28.375 6.867 -10.891 1 89.69 533 SER B C 1
ATOM 12080 O O . SER B 1 533 ? 27.172 7.137 -10.734 1 89.69 533 SER B O 1
ATOM 12082 N N . ASN B 1 534 ? 29.172 6.562 -9.82 1 92.69 534 ASN B N 1
ATOM 12083 C CA . ASN B 1 534 ? 28.969 6.875 -8.414 1 92.69 534 ASN B CA 1
ATOM 12084 C C . ASN B 1 534 ? 27.703 6.203 -7.875 1 92.69 534 ASN B C 1
ATOM 12086 O O . ASN B 1 534 ? 26.828 6.871 -7.332 1 92.69 534 ASN B O 1
ATOM 12090 N N . GLN B 1 535 ? 27.703 4.934 -7.914 1 95.44 535 GLN B N 1
ATOM 12091 C CA . GLN B 1 535 ? 26.578 4.223 -7.293 1 95.44 535 GLN B CA 1
ATOM 12092 C C . GLN B 1 535 ? 26.641 4.336 -5.773 1 95.44 535 GLN B C 1
ATOM 12094 O O . GLN B 1 535 ? 27.625 3.957 -5.148 1 95.44 535 GLN B O 1
ATOM 12099 N N . GLN B 1 536 ? 25.578 4.867 -5.23 1 96.75 536 GLN B N 1
ATOM 12100 C CA . GLN B 1 536 ? 25.438 4.98 -3.785 1 96.75 536 GLN B CA 1
ATOM 12101 C C . GLN B 1 536 ? 24.078 4.449 -3.32 1 96.75 536 GLN B C 1
ATOM 12103 O O . GLN B 1 536 ? 23.109 4.48 -4.07 1 96.75 536 GLN B O 1
ATOM 12108 N N . ASN B 1 537 ? 24.125 3.846 -2.129 1 97.69 537 ASN B N 1
ATOM 12109 C CA . ASN B 1 537 ? 22.844 3.434 -1.579 1 97.69 537 ASN B CA 1
ATOM 12110 C C . ASN B 1 537 ? 22.859 3.447 -0.053 1 97.69 537 ASN B C 1
ATOM 12112 O O . ASN B 1 537 ? 23.922 3.445 0.562 1 97.69 537 ASN B O 1
ATOM 12116 N N . THR B 1 538 ? 21.656 3.586 0.55 1 96.81 538 THR B N 1
ATOM 12117 C CA . THR B 1 538 ? 21.438 3.465 1.988 1 96.81 538 THR B CA 1
ATOM 12118 C C . THR B 1 538 ? 20.188 2.662 2.283 1 96.81 538 THR B C 1
ATOM 12120 O O . THR B 1 538 ? 19.266 2.607 1.46 1 96.81 538 THR B O 1
ATOM 12123 N N . ASN B 1 539 ? 20.203 1.924 3.35 1 97.38 539 ASN B N 1
ATOM 12124 C CA . ASN B 1 539 ? 19.047 1.204 3.893 1 97.38 539 ASN B CA 1
ATOM 12125 C C . ASN B 1 539 ? 19.141 1.077 5.41 1 97.38 539 ASN B C 1
ATOM 12127 O O . ASN B 1 539 ? 20.188 0.727 5.953 1 97.38 539 ASN B O 1
ATOM 12131 N N . SER B 1 540 ? 18.078 1.457 6.055 1 96.06 540 SER B N 1
ATOM 12132 C CA . SER B 1 540 ? 18 1.361 7.508 1 96.06 540 SER B CA 1
ATOM 12133 C C . SER B 1 540 ? 16.594 0.996 7.969 1 96.06 540 SER B C 1
ATOM 12135 O O . SER B 1 540 ? 15.648 1.012 7.172 1 96.06 540 SER B O 1
ATOM 12137 N N . ILE B 1 541 ? 16.5 0.554 9.273 1 95.56 541 ILE B N 1
ATOM 12138 C CA . ILE B 1 541 ? 15.219 0.162 9.844 1 95.56 541 ILE B CA 1
ATOM 12139 C C . ILE B 1 541 ? 15.016 0.873 11.18 1 95.56 541 ILE B C 1
ATOM 12141 O O . ILE B 1 541 ? 15.969 1.368 11.781 1 95.56 541 ILE B O 1
ATOM 12145 N N . SER B 1 542 ? 13.758 1.044 11.555 1 95.56 542 SER B N 1
ATOM 12146 C CA . SER B 1 542 ? 13.336 1.455 12.891 1 95.56 542 SER B CA 1
ATOM 12147 C C . SER B 1 542 ? 12.148 0.623 13.367 1 95.56 542 SER B C 1
ATOM 12149 O O . SER B 1 542 ? 11.289 0.242 12.578 1 95.56 542 SER B O 1
ATOM 12151 N N . GLU B 1 543 ? 12.203 0.281 14.695 1 95.44 543 GLU B N 1
ATOM 12152 C CA . GLU B 1 543 ? 11.156 -0.558 15.273 1 95.44 543 GLU B CA 1
ATOM 12153 C C . GLU B 1 543 ? 10.906 -0.204 16.734 1 95.44 543 GLU B C 1
ATOM 12155 O O . GLU B 1 543 ? 11.844 0.077 17.484 1 95.44 543 GLU B O 1
ATOM 12160 N N . ASN B 1 544 ? 9.68 -0.164 17.125 1 96.38 544 ASN B N 1
ATOM 12161 C CA . ASN B 1 544 ? 9.32 0.026 18.516 1 96.38 544 ASN B CA 1
ATOM 12162 C C . ASN B 1 544 ? 7.957 -0.586 18.828 1 96.38 544 ASN B C 1
ATOM 12164 O O . ASN B 1 544 ? 7.168 -0.86 17.922 1 96.38 544 ASN B O 1
ATOM 12168 N N . ALA B 1 545 ? 7.699 -0.865 20.094 1 96.75 545 ALA B N 1
ATOM 12169 C CA . ALA B 1 545 ? 6.445 -1.454 20.562 1 96.75 545 ALA B CA 1
ATOM 12170 C C . ALA B 1 545 ? 6.051 -0.887 21.922 1 96.75 545 ALA B C 1
ATOM 12172 O O . ALA B 1 545 ? 6.902 -0.409 22.672 1 96.75 545 ALA B O 1
ATOM 12173 N N . MET B 1 546 ? 4.785 -0.888 22.156 1 96 546 MET B N 1
ATOM 12174 C CA . MET B 1 546 ? 4.227 -0.447 23.438 1 96 546 MET B CA 1
ATOM 12175 C C . MET B 1 546 ? 3.1 -1.372 23.875 1 96 546 MET B C 1
ATOM 12177 O O . MET B 1 546 ? 2.26 -1.772 23.078 1 96 546 MET B O 1
ATOM 12181 N N . ILE B 1 547 ? 3.094 -1.772 25.109 1 97.06 547 ILE B N 1
ATOM 12182 C CA . ILE B 1 547 ? 2.016 -2.531 25.734 1 97.06 547 ILE B CA 1
ATOM 12183 C C . ILE B 1 547 ? 1.501 -1.779 26.969 1 97.06 547 ILE B C 1
ATOM 12185 O O . ILE B 1 547 ? 2.281 -1.167 27.703 1 97.06 547 ILE B O 1
ATOM 12189 N N . SER B 1 548 ? 0.207 -1.764 27.172 1 96.69 548 SER B N 1
ATOM 12190 C CA . SER B 1 548 ? -0.383 -0.985 28.25 1 96.69 548 SER B CA 1
ATOM 12191 C C . SER B 1 548 ? -1.534 -1.738 28.922 1 96.69 548 SER B C 1
ATOM 12193 O O . SER B 1 548 ? -2.213 -2.535 28.266 1 96.69 548 SER B O 1
ATOM 12195 N N . TYR B 1 549 ? -1.672 -1.503 30.172 1 97.38 549 TYR B N 1
ATOM 12196 C CA . TYR B 1 549 ? -2.82 -1.909 30.984 1 97.38 549 TYR B CA 1
ATOM 12197 C C . TYR B 1 549 ? -3.531 -0.696 31.562 1 97.38 549 TYR B C 1
ATOM 12199 O O . TYR B 1 549 ? -2.887 0.231 32.062 1 97.38 549 TYR B O 1
ATOM 12207 N N . LEU B 1 550 ? -4.863 -0.712 31.438 1 95.94 550 LEU B N 1
ATOM 12208 C CA . LEU B 1 550 ? -5.551 0.507 31.859 1 95.94 550 LEU B CA 1
ATOM 12209 C C . LEU B 1 550 ? -6.887 0.182 32.531 1 95.94 550 LEU B C 1
ATOM 12211 O O . LEU B 1 550 ? -7.438 -0.901 32.312 1 95.94 550 LEU B O 1
ATOM 12215 N N . GLY B 1 551 ? -7.348 1.142 33.281 1 96 551 GLY B N 1
ATOM 12216 C CA . GLY B 1 551 ? -8.648 1.123 33.938 1 96 551 GLY B CA 1
ATOM 12217 C C . GLY B 1 551 ? -9.18 2.51 34.219 1 96 551 GLY B C 1
ATOM 12218 O O . GLY B 1 551 ? -8.414 3.416 34.562 1 96 551 GLY B O 1
ATOM 12219 N N . ARG B 1 552 ? -10.469 2.684 34.062 1 95.12 552 ARG B N 1
ATOM 12220 C CA . ARG B 1 552 ? -11.133 3.953 34.344 1 95.12 552 ARG B CA 1
ATOM 12221 C C . ARG B 1 552 ? -12.523 3.725 34.938 1 95.12 552 ARG B C 1
ATOM 12223 O O . ARG B 1 552 ? -13.25 2.828 34.5 1 95.12 552 ARG B O 1
ATOM 12230 N N . VAL B 1 553 ? -12.867 4.492 35.969 1 95.31 553 VAL B N 1
ATOM 12231 C CA . VAL B 1 553 ? -14.172 4.402 36.625 1 95.31 553 VAL B CA 1
ATOM 12232 C C . VAL B 1 553 ? -14.805 5.789 36.688 1 95.31 553 VAL B C 1
ATOM 12234 O O . VAL B 1 553 ? -14.164 6.742 37.156 1 95.31 553 VAL B O 1
ATOM 12237 N N . ASN B 1 554 ? -15.953 5.906 36.188 1 94.25 554 ASN B N 1
ATOM 12238 C CA . ASN B 1 554 ? -16.797 7.082 36.344 1 94.25 554 ASN B CA 1
ATOM 12239 C C . ASN B 1 554 ? -17.953 6.812 37.312 1 94.25 554 ASN B C 1
ATOM 12241 O O . ASN B 1 554 ? -18.781 5.934 37.062 1 94.25 554 ASN B O 1
ATOM 12245 N N . TYR B 1 555 ? -18 7.57 38.344 1 96 555 TYR B N 1
ATOM 12246 C CA . TYR B 1 555 ? -19.031 7.434 39.375 1 96 555 TYR B CA 1
ATOM 12247 C C . TYR B 1 555 ? -19.859 8.711 39.469 1 96 555 TYR B C 1
ATOM 12249 O O . TYR B 1 555 ? -19.312 9.805 39.625 1 96 555 TYR B O 1
ATOM 12257 N N . ILE B 1 556 ? -21.156 8.547 39.375 1 96.38 556 ILE B N 1
ATOM 12258 C CA . ILE B 1 556 ? -22.078 9.672 39.5 1 96.38 556 ILE B CA 1
ATOM 12259 C C . ILE B 1 556 ? -23.094 9.391 40.625 1 96.38 556 ILE B C 1
ATOM 12261 O O . ILE B 1 556 ? -23.703 8.32 40.656 1 96.38 556 ILE B O 1
ATOM 12265 N N . TYR B 1 557 ? -23.297 10.383 41.469 1 96.94 557 TYR B N 1
ATOM 12266 C CA . TYR B 1 557 ? -24.328 10.281 42.5 1 96.94 557 TYR B CA 1
ATOM 12267 C C . TYR B 1 557 ? -25.406 11.328 42.312 1 96.94 557 TYR B C 1
ATOM 12269 O O . TYR B 1 557 ? -25.141 12.531 42.406 1 96.94 557 TYR B O 1
ATOM 12277 N N . ASP B 1 558 ? -26.594 10.922 42 1 95.06 558 ASP B N 1
ATOM 12278 C CA . ASP B 1 558 ? -27.828 11.711 41.906 1 95.06 558 ASP B CA 1
ATOM 12279 C C . ASP B 1 558 ? -27.672 12.828 40.875 1 95.06 558 ASP B C 1
ATOM 12281 O O . ASP B 1 558 ? -28.188 13.93 41.062 1 95.06 558 ASP B O 1
ATOM 12285 N N . ASP B 1 559 ? -26.812 12.656 39.938 1 92.12 559 ASP B N 1
ATOM 12286 C CA . ASP B 1 559 ? -26.547 13.633 38.875 1 92.12 559 ASP B CA 1
ATOM 12287 C C . ASP B 1 559 ? -26.047 14.945 39.469 1 92.12 559 ASP B C 1
ATOM 12289 O O . ASP B 1 559 ? -26.328 16.016 38.906 1 92.12 559 ASP B O 1
ATOM 12293 N N . LYS B 1 560 ? -25.406 14.891 40.625 1 95.38 560 LYS B N 1
ATOM 12294 C CA . LYS B 1 560 ? -24.906 16.078 41.312 1 95.38 560 LYS B CA 1
ATOM 12295 C C . LYS B 1 560 ? -23.391 16 41.531 1 95.38 560 LYS B C 1
ATOM 12297 O O . LYS B 1 560 ? -22.688 17 41.375 1 95.38 560 LYS B O 1
ATOM 12302 N N . TYR B 1 561 ? -22.969 14.82 41.906 1 97.19 561 TYR B N 1
ATOM 12303 C CA . TYR B 1 561 ? -21.562 14.617 42.219 1 97.19 561 TYR B CA 1
ATOM 12304 C C . TYR B 1 561 ? -20.922 13.633 41.25 1 97.19 561 TYR B C 1
ATOM 12306 O O . TYR B 1 561 ? -21.453 12.531 41.031 1 97.19 561 TYR B O 1
ATOM 12314 N N . TYR B 1 562 ? -19.875 14.086 40.688 1 96.44 562 TYR B N 1
ATOM 12315 C CA . TYR B 1 562 ? -19.188 13.289 39.688 1 96.44 562 TYR B CA 1
ATOM 12316 C C . TYR B 1 562 ? -17.75 12.992 40.125 1 96.44 562 TYR B C 1
ATOM 12318 O O . TYR B 1 562 ? -17.047 13.883 40.594 1 96.44 562 TYR B O 1
ATOM 12326 N N . LEU B 1 563 ? -17.312 11.727 40 1 96.19 563 LEU B N 1
ATOM 12327 C CA . LEU B 1 563 ? -15.953 11.305 40.281 1 96.19 563 LEU B CA 1
ATOM 12328 C C . LEU B 1 563 ? -15.422 10.391 39.188 1 96.19 563 LEU B C 1
ATOM 12330 O O . LEU B 1 563 ? -16.094 9.445 38.781 1 96.19 563 LEU B O 1
ATOM 12334 N N . THR B 1 564 ? -14.25 10.719 38.688 1 94.44 564 THR B N 1
ATOM 12335 C CA . THR B 1 564 ? -13.578 9.883 37.688 1 94.44 564 THR B CA 1
ATOM 12336 C C . THR B 1 564 ? -12.172 9.523 38.156 1 94.44 564 THR B C 1
ATOM 12338 O O . THR B 1 564 ? -11.414 10.398 38.594 1 94.44 564 THR B O 1
ATOM 12341 N N . ALA B 1 565 ? -11.82 8.266 38.062 1 95.31 565 ALA B N 1
ATOM 12342 C CA . ALA B 1 565 ? -10.477 7.785 38.375 1 95.31 565 ALA B CA 1
ATOM 12343 C C . ALA B 1 565 ? -9.93 6.922 37.25 1 95.31 565 ALA B C 1
ATOM 12345 O O . ALA B 1 565 ? -10.641 6.074 36.688 1 95.31 565 ALA B O 1
ATOM 12346 N N . THR B 1 566 ? -8.711 7.223 36.812 1 94.38 566 THR B N 1
ATOM 12347 C CA . THR B 1 566 ? -8.055 6.473 35.75 1 94.38 566 THR B CA 1
ATOM 12348 C C . THR B 1 566 ? -6.66 6.027 36.188 1 94.38 566 THR B C 1
ATOM 12350 O O . THR B 1 566 ? -5.949 6.773 36.875 1 94.38 566 THR B O 1
ATOM 12353 N N . PHE B 1 567 ? -6.297 4.84 35.875 1 95.88 567 PHE B N 1
ATOM 12354 C CA . PHE B 1 567 ? -4.949 4.324 36.094 1 95.88 567 PHE B CA 1
ATOM 12355 C C . PHE B 1 567 ? -4.457 3.592 34.844 1 95.88 567 PHE B C 1
ATOM 12357 O O . PHE B 1 567 ? -5.188 2.787 34.281 1 95.88 567 PHE B O 1
ATOM 12364 N N . ARG B 1 568 ? -3.246 3.922 34.438 1 95.31 568 ARG B N 1
ATOM 12365 C CA . ARG B 1 568 ? -2.664 3.291 33.25 1 95.31 568 ARG B CA 1
ATOM 12366 C C . ARG B 1 568 ? -1.194 2.957 33.469 1 95.31 568 ARG B C 1
ATOM 12368 O O . ARG B 1 568 ? -0.451 3.758 34.062 1 95.31 568 ARG B O 1
ATOM 12375 N N . ARG B 1 569 ? -0.803 1.753 33.188 1 96.25 569 ARG B N 1
ATOM 12376 C CA . ARG B 1 569 ? 0.586 1.307 33.156 1 96.25 569 ARG B CA 1
ATOM 12377 C C . ARG B 1 569 ? 1.072 1.058 31.734 1 96.25 569 ARG B C 1
ATOM 12379 O O . ARG B 1 569 ? 0.503 0.235 31.016 1 96.25 569 ARG B O 1
ATOM 12386 N N . ASP B 1 570 ? 2.162 1.743 31.375 1 96.75 570 ASP B N 1
ATOM 12387 C CA . ASP B 1 570 ? 2.682 1.637 30.016 1 96.75 570 ASP B CA 1
ATOM 12388 C C . ASP B 1 570 ? 4.082 1.027 30.016 1 96.75 570 ASP B C 1
ATOM 12390 O O . ASP B 1 570 ? 4.906 1.345 30.875 1 96.75 570 ASP B O 1
ATOM 12394 N N . GLY B 1 571 ? 4.258 0.093 29.047 1 96.88 571 GLY B N 1
ATOM 12395 C CA . GLY B 1 571 ? 5.578 -0.425 28.719 1 96.88 571 GLY B CA 1
ATOM 12396 C C . GLY B 1 571 ? 6.023 -0.101 27.312 1 96.88 571 GLY B C 1
ATOM 12397 O O . GLY B 1 571 ? 5.289 -0.347 26.344 1 96.88 571 GLY B O 1
ATOM 12398 N N . THR B 1 572 ? 7.293 0.501 27.203 1 96.38 572 THR B N 1
ATOM 12399 C CA . THR B 1 572 ? 7.789 0.874 25.891 1 96.38 572 THR B CA 1
ATOM 12400 C C . THR B 1 572 ? 9.133 0.214 25.609 1 96.38 572 THR B C 1
ATOM 12402 O O . THR B 1 572 ? 9.922 -0.024 26.531 1 96.38 572 THR B O 1
ATOM 12405 N N . SER B 1 573 ? 9.383 -0.117 24.359 1 96.31 573 SER B N 1
ATOM 12406 C CA . SER B 1 573 ? 10.664 -0.68 23.953 1 96.31 573 SER B CA 1
ATOM 12407 C C . SER B 1 573 ? 11.719 0.412 23.766 1 96.31 573 SER B C 1
ATOM 12409 O O . SER B 1 573 ? 12.891 0.119 23.531 1 96.31 573 SER B O 1
ATOM 12411 N N . ARG B 1 574 ? 11.43 1.679 23.859 1 94.81 574 ARG B N 1
ATOM 12412 C CA . ARG B 1 574 ? 12.336 2.793 23.625 1 94.81 574 ARG B CA 1
ATOM 12413 C C . ARG B 1 574 ? 13.227 3.057 24.828 1 94.81 574 ARG B C 1
ATOM 12415 O O . ARG B 1 574 ? 14.219 3.773 24.734 1 94.81 574 ARG B O 1
ATOM 12422 N N . LEU B 1 575 ? 12.836 2.48 25.891 1 95.75 575 LEU B N 1
ATOM 12423 C CA . LEU B 1 575 ? 13.625 2.564 27.109 1 95.75 575 LEU B CA 1
ATOM 12424 C C . LEU B 1 575 ? 14.219 1.205 27.469 1 95.75 575 LEU B C 1
ATOM 12426 O O . LEU B 1 575 ? 13.68 0.167 27.078 1 95.75 575 LEU B O 1
ATOM 12430 N N . ALA B 1 576 ? 15.297 1.299 28.203 1 95 576 ALA B N 1
ATOM 12431 C CA . ALA B 1 576 ? 15.945 0.057 28.625 1 95 576 ALA B CA 1
ATOM 12432 C C . ALA B 1 576 ? 14.992 -0.818 29.438 1 95 576 ALA B C 1
ATOM 12434 O O . ALA B 1 576 ? 14.023 -0.321 30.016 1 95 576 ALA B O 1
ATOM 12435 N N . LYS B 1 577 ? 15.281 -2.098 29.5 1 94.25 577 LYS B N 1
ATOM 12436 C CA . LYS B 1 577 ? 14.422 -3.086 30.141 1 94.25 577 LYS B CA 1
ATOM 12437 C C . LYS B 1 577 ? 14.156 -2.721 31.594 1 94.25 577 LYS B C 1
ATOM 12439 O O . LYS B 1 577 ? 13.055 -2.953 32.125 1 94.25 577 LYS B O 1
ATOM 12444 N N . GLU B 1 578 ? 15.086 -2.119 32.188 1 93.62 578 GLU B N 1
ATOM 12445 C CA . GLU B 1 578 ? 14.984 -1.796 33.625 1 93.62 578 GLU B CA 1
ATOM 12446 C C . GLU B 1 578 ? 14.07 -0.599 33.844 1 93.62 578 GLU B C 1
ATOM 12448 O O . GLU B 1 578 ? 13.508 -0.439 34.938 1 93.62 578 GLU B O 1
ATOM 12453 N N . ASN B 1 579 ? 13.906 0.267 32.844 1 95.25 579 ASN B N 1
ATOM 12454 C CA . ASN B 1 579 ? 13.164 1.513 33 1 95.25 579 ASN B CA 1
ATOM 12455 C C . ASN B 1 579 ? 11.961 1.58 32.062 1 95.25 579 ASN B C 1
ATOM 12457 O O . ASN B 1 579 ? 11.336 2.631 31.938 1 95.25 579 ASN B O 1
ATOM 12461 N N . ARG B 1 580 ? 11.586 0.562 31.453 1 95.94 580 ARG B N 1
ATOM 12462 C CA . ARG B 1 580 ? 10.648 0.63 30.344 1 95.94 580 ARG B CA 1
ATOM 12463 C C . ARG B 1 580 ? 9.211 0.8 30.828 1 95.94 580 ARG B C 1
ATOM 12465 O O . ARG B 1 580 ? 8.344 1.248 30.094 1 95.94 580 ARG B O 1
ATOM 12472 N N . TRP B 1 581 ? 8.898 0.473 32.125 1 96.5 581 TRP B N 1
ATOM 12473 C CA . TRP B 1 581 ? 7.523 0.534 32.625 1 96.5 581 TRP B CA 1
ATOM 12474 C C . TRP B 1 581 ? 7.273 1.834 33.375 1 96.5 581 TRP B C 1
ATOM 12476 O O . TRP B 1 581 ? 8.141 2.305 34.125 1 96.5 581 TRP B O 1
ATOM 12486 N N . GLY B 1 582 ? 6.137 2.545 33.156 1 95.25 582 GLY B N 1
ATOM 12487 C CA . GLY B 1 582 ? 5.68 3.719 33.875 1 95.25 582 GLY B CA 1
ATOM 12488 C C . GLY B 1 582 ? 4.25 3.596 34.375 1 95.25 582 GLY B C 1
ATOM 12489 O O . GLY B 1 582 ? 3.434 2.904 33.75 1 95.25 582 GLY B O 1
ATOM 12490 N N . ASN B 1 583 ? 3.908 4.234 35.5 1 95.44 583 ASN B N 1
ATOM 12491 C CA . ASN B 1 583 ? 2.57 4.293 36.062 1 95.44 583 ASN B CA 1
ATOM 12492 C C . ASN B 1 583 ? 2.002 5.707 36.031 1 95.44 583 ASN B C 1
ATOM 12494 O O . ASN B 1 583 ? 2.672 6.66 36.438 1 95.44 583 ASN B O 1
ATOM 12498 N N . PHE B 1 584 ? 0.779 5.828 35.656 1 95.06 584 PHE B N 1
ATOM 12499 C CA . PHE B 1 584 ? 0.221 7.148 35.406 1 95.06 584 PHE B CA 1
ATOM 12500 C C . PHE B 1 584 ? -1.215 7.238 35.906 1 95.06 584 PHE B C 1
ATOM 12502 O O . PHE B 1 584 ? -2.156 6.945 35.156 1 95.06 584 PHE B O 1
ATOM 12509 N N . PRO B 1 585 ? -1.461 7.77 37.031 1 95.25 585 PRO B N 1
ATOM 12510 C CA . PRO B 1 585 ? -2.799 7.941 37.594 1 95.25 585 PRO B CA 1
ATOM 12511 C C . PRO B 1 585 ? -3.398 9.312 37.312 1 95.25 585 PRO B C 1
ATOM 12513 O O . PRO B 1 585 ? -2.66 10.273 37.062 1 95.25 585 PRO B O 1
ATOM 12516 N N . SER B 1 586 ? -4.691 9.414 37.312 1 94.81 586 SER B N 1
ATOM 12517 C CA . SER B 1 586 ? -5.422 10.672 37.219 1 94.81 586 SER B CA 1
ATOM 12518 C C . SER B 1 586 ? -6.75 10.602 37.969 1 94.81 586 SER B C 1
ATOM 12520 O O . SER B 1 586 ? -7.355 9.539 38.062 1 94.81 586 SER B O 1
ATOM 12522 N N . VAL B 1 587 ? -7.18 11.75 38.5 1 95.62 587 VAL B N 1
ATOM 12523 C CA . VAL B 1 587 ? -8.453 11.852 39.219 1 95.62 587 VAL B CA 1
ATOM 12524 C C . VAL B 1 587 ? -9.156 13.148 38.844 1 95.62 587 VAL B C 1
ATOM 12526 O O . VAL B 1 587 ? -8.5 14.156 38.562 1 95.62 587 VAL B O 1
ATOM 12529 N N . SER B 1 588 ? -10.414 13.125 38.781 1 95.62 588 SER B N 1
ATOM 12530 C CA . SER B 1 588 ? -11.227 14.297 38.5 1 95.62 588 SER B CA 1
ATOM 12531 C C . SER B 1 588 ? -12.531 14.266 39.281 1 95.62 588 SER B C 1
ATOM 12533 O O . SER B 1 588 ? -13.055 13.188 39.594 1 95.62 588 SER B O 1
ATOM 12535 N N . ALA B 1 589 ? -13.047 15.422 39.594 1 96.44 589 ALA B N 1
ATOM 12536 C CA . ALA B 1 589 ? -14.312 15.562 40.312 1 96.44 589 ALA B CA 1
ATOM 12537 C C . ALA B 1 589 ? -15.086 16.781 39.844 1 96.44 589 ALA B C 1
ATOM 12539 O O . ALA B 1 589 ? -14.5 17.75 39.344 1 96.44 589 ALA B O 1
ATOM 12540 N N . ALA B 1 590 ? -16.359 16.688 39.969 1 96.94 590 ALA B N 1
ATOM 12541 C CA . ALA B 1 590 ? -17.234 17.797 39.594 1 96.94 590 ALA B CA 1
ATOM 12542 C C . ALA B 1 590 ? -18.469 17.844 40.5 1 96.94 590 ALA B C 1
ATOM 12544 O O . ALA B 1 590 ? -18.906 16.797 41 1 96.94 590 ALA B O 1
ATOM 12545 N N . TRP B 1 591 ? -18.969 19.047 40.75 1 97.69 591 TRP B N 1
ATOM 12546 C CA . TRP B 1 591 ? -20.172 19.312 41.531 1 97.69 591 TRP B CA 1
ATOM 12547 C C . TRP B 1 591 ? -21.141 20.203 40.75 1 97.69 591 TRP B C 1
ATOM 12549 O O . TRP B 1 591 ? -20.828 21.344 40.438 1 97.69 591 TRP B O 1
ATOM 12559 N N . ARG B 1 592 ? -22.25 19.562 40.469 1 96.38 592 ARG B N 1
ATOM 12560 C CA . ARG B 1 592 ? -23.297 20.312 39.781 1 96.38 592 ARG B CA 1
ATOM 12561 C C . ARG B 1 592 ? -24.234 21 40.781 1 96.38 592 ARG B C 1
ATOM 12563 O O . ARG B 1 592 ? -25.297 20.469 41.094 1 96.38 592 ARG B O 1
ATOM 12570 N N . ILE B 1 593 ? -24.047 22.203 41 1 96.69 593 ILE B N 1
ATOM 12571 C CA . ILE B 1 593 ? -24.688 22.969 42.062 1 96.69 593 ILE B CA 1
ATOM 12572 C C . ILE B 1 593 ? -26.141 23.25 41.688 1 96.69 593 ILE B C 1
ATOM 12574 O O . ILE B 1 593 ? -27.016 23.281 42.531 1 96.69 593 ILE B O 1
ATOM 12578 N N . SER B 1 594 ? -26.391 23.438 40.438 1 93.81 594 SER B N 1
ATOM 12579 C CA . SER B 1 594 ? -27.719 23.812 39.969 1 93.81 594 SER B CA 1
ATOM 12580 C C . SER B 1 594 ? -28.734 22.703 40.281 1 93.81 594 SER B C 1
ATOM 12582 O O . SER B 1 594 ? -29.938 22.953 40.281 1 93.81 594 SER B O 1
ATOM 12584 N N . LYS B 1 595 ? -28.281 21.547 40.5 1 92.44 595 LYS B N 1
ATOM 12585 C CA . LYS B 1 595 ? -29.203 20.438 40.781 1 92.44 595 LYS B CA 1
ATOM 12586 C C . LYS B 1 595 ? -29.469 20.297 42.25 1 92.44 595 LYS B C 1
ATOM 12588 O O . LYS B 1 595 ? -30.328 19.5 42.656 1 92.44 595 LYS B O 1
ATOM 12593 N N . GLU B 1 596 ? -28.859 21.109 43.094 1 95.19 596 GLU B N 1
ATOM 12594 C CA . GLU B 1 596 ? -29.109 21.062 44.531 1 95.19 596 GLU B CA 1
ATOM 12595 C C . GLU B 1 596 ? -30.469 21.641 44.875 1 95.19 596 GLU B C 1
ATOM 12597 O O . GLU B 1 596 ? -30.938 22.594 44.25 1 95.19 596 GLU B O 1
ATOM 12602 N N . SER B 1 597 ? -30.969 21.188 46.031 1 92.44 597 SER B N 1
ATOM 12603 C CA . SER B 1 597 ? -32.312 21.625 46.438 1 92.44 597 SER B CA 1
ATOM 12604 C C . SER B 1 597 ? -32.281 23.078 46.906 1 92.44 597 SER B C 1
ATOM 12606 O O . SER B 1 597 ? -33.281 23.797 46.781 1 92.44 597 SER B O 1
ATOM 12608 N N . PHE B 1 598 ? -31.172 23.484 47.344 1 94.06 598 PHE B N 1
ATOM 12609 C CA . PHE B 1 598 ? -31.094 24.844 47.875 1 94.06 598 PHE B CA 1
ATOM 12610 C C . PHE B 1 598 ? -30.891 25.859 46.75 1 94.06 598 PHE B C 1
ATOM 12612 O O . PHE B 1 598 ? -31.078 27.062 46.969 1 94.06 598 PHE B O 1
ATOM 12619 N N . PHE B 1 599 ? -30.516 25.391 45.625 1 94.25 599 PHE B N 1
ATOM 12620 C CA . PHE B 1 599 ? -30.188 26.312 44.531 1 94.25 599 PHE B CA 1
ATOM 12621 C C . PHE B 1 599 ? -31.406 26.531 43.625 1 94.25 599 PHE B C 1
ATOM 12623 O O . PHE B 1 599 ? -31.719 25.672 42.781 1 94.25 599 PHE B O 1
ATOM 12630 N N . LYS B 1 600 ? -32.125 27.578 43.781 1 90.19 600 LYS B N 1
ATOM 12631 C CA . LYS B 1 600 ? -33.312 27.875 42.969 1 90.19 600 LYS B CA 1
ATOM 12632 C C . LYS B 1 600 ? -33.219 29.281 42.406 1 90.19 600 LYS B C 1
ATOM 12634 O O . LYS B 1 600 ? -34 30.172 42.781 1 90.19 600 LYS B O 1
ATOM 12639 N N . VAL B 1 601 ? -32.344 29.5 41.531 1 92.94 601 VAL B N 1
ATOM 12640 C CA . VAL B 1 601 ? -32.156 30.766 40.875 1 92.94 601 VAL B CA 1
ATOM 12641 C C . VAL B 1 601 ? -32.656 30.656 39.406 1 92.94 601 VAL B C 1
ATOM 12643 O O . VAL B 1 601 ? -31.984 30.047 38.594 1 92.94 601 VAL B O 1
ATOM 12646 N N . PRO B 1 602 ? -33.719 31.297 39 1 89.31 602 PRO B N 1
ATOM 12647 C CA . PRO B 1 602 ? -34.375 31.047 37.719 1 89.31 602 PRO B CA 1
ATOM 12648 C C . PRO B 1 602 ? -33.5 31.469 36.531 1 89.31 602 PRO B C 1
ATOM 12650 O O . PRO B 1 602 ? -33.656 30.922 35.438 1 89.31 602 PRO B O 1
ATOM 12653 N N . TRP B 1 603 ? -32.656 32.469 36.656 1 91.19 603 TRP B N 1
ATOM 12654 C CA . TRP B 1 603 ? -31.906 32.969 35.5 1 91.19 603 TRP B CA 1
ATOM 12655 C C . TRP B 1 603 ? -30.625 32.156 35.281 1 91.19 603 TRP B C 1
ATOM 12657 O O . TRP B 1 603 ? -29.891 32.406 34.312 1 91.19 603 TRP B O 1
ATOM 12667 N N . ILE B 1 604 ? -30.328 31.203 36.188 1 95.31 604 ILE B N 1
ATOM 12668 C CA . ILE B 1 604 ? -29.203 30.281 36.031 1 95.31 604 ILE B CA 1
ATOM 12669 C C . ILE B 1 604 ? -29.75 28.875 35.688 1 95.31 604 ILE B C 1
ATOM 12671 O O . ILE B 1 604 ? -30.375 28.234 36.562 1 95.31 604 ILE B O 1
ATOM 12675 N N . ASP B 1 605 ? -29.469 28.438 34.469 1 91.69 605 ASP B N 1
ATOM 12676 C CA . ASP B 1 605 ? -30 27.141 34.031 1 91.69 605 ASP B CA 1
ATOM 12677 C C . ASP B 1 605 ? -29.109 26 34.531 1 91.69 605 ASP B C 1
ATOM 12679 O O . ASP B 1 605 ? -29.609 24.922 34.844 1 91.69 605 ASP B O 1
ATOM 12683 N N . ASP B 1 606 ? -27.859 26.188 34.5 1 92.81 606 ASP B N 1
ATOM 12684 C CA . ASP B 1 606 ? -26.906 25.172 34.938 1 92.81 606 ASP B CA 1
ATOM 12685 C C . ASP B 1 606 ? -25.656 25.812 35.531 1 92.81 606 ASP B C 1
ATOM 12687 O O . ASP B 1 606 ? -25.234 26.891 35.094 1 92.81 606 ASP B O 1
ATOM 12691 N N . LEU B 1 607 ? -25.156 25.234 36.562 1 95.62 607 LEU B N 1
ATOM 12692 C CA . LEU B 1 607 ? -23.938 25.688 37.25 1 95.62 607 LEU B CA 1
ATOM 12693 C C . LEU B 1 607 ? -23.141 24.484 37.75 1 95.62 607 LEU B C 1
ATOM 12695 O O . LEU B 1 607 ? -23.656 23.703 38.562 1 95.62 607 LEU B O 1
ATOM 12699 N N . LYS B 1 608 ? -21.938 24.406 37.281 1 96.12 608 LYS B N 1
ATOM 12700 C CA . LYS B 1 608 ? -21.094 23.266 37.656 1 96.12 608 LYS B CA 1
ATOM 12701 C C . LYS B 1 608 ? -19.641 23.703 37.875 1 96.12 608 LYS B C 1
ATOM 12703 O O . LYS B 1 608 ? -19.125 24.547 37.125 1 96.12 608 LYS B O 1
ATOM 12708 N N . ILE B 1 609 ? -19 23.188 38.938 1 96.94 609 ILE B N 1
ATOM 12709 C CA . ILE B 1 609 ? -17.578 23.375 39.188 1 96.94 609 ILE B CA 1
ATOM 12710 C C . ILE B 1 609 ? -16.859 22.031 39.062 1 96.94 609 ILE B C 1
ATOM 12712 O O . ILE B 1 609 ? -17.406 21 39.438 1 96.94 609 ILE B O 1
ATOM 12716 N N . ARG B 1 610 ? -15.758 22.078 38.469 1 95.56 610 ARG B N 1
ATOM 12717 C CA . ARG B 1 610 ? -15.008 20.828 38.312 1 95.56 610 ARG B CA 1
ATOM 12718 C C . ARG B 1 610 ? -13.516 21.062 38.531 1 95.56 610 ARG B C 1
ATOM 12720 O O . ARG B 1 610 ? -13.023 22.172 38.406 1 95.56 610 ARG B O 1
ATOM 12727 N N . GLY B 1 611 ? -12.766 20.016 38.875 1 96 611 GLY B N 1
ATOM 12728 C CA . GLY B 1 611 ? -11.328 19.984 39.094 1 96 611 GLY B CA 1
ATOM 12729 C C . GLY B 1 611 ? -10.703 18.625 38.812 1 96 611 GLY B C 1
ATOM 12730 O O . GLY B 1 611 ? -11.352 17.594 38.969 1 96 611 GLY B O 1
ATOM 12731 N N . ASN B 1 612 ? -9.477 18.719 38.375 1 95.19 612 ASN B N 1
ATOM 12732 C CA . ASN B 1 612 ? -8.82 17.438 38.156 1 95.19 612 ASN B CA 1
ATOM 12733 C C . ASN B 1 612 ? -7.309 17.547 38.312 1 95.19 612 ASN B C 1
ATOM 12735 O O . ASN B 1 612 ? -6.762 18.656 38.344 1 95.19 612 ASN B O 1
ATOM 12739 N N . TRP B 1 613 ? -6.73 16.406 38.531 1 95.5 613 TRP B N 1
ATOM 12740 C CA . TRP B 1 613 ? -5.285 16.203 38.594 1 95.5 613 TRP B CA 1
ATOM 12741 C C . TRP B 1 613 ? -4.883 14.891 37.938 1 95.5 613 TRP B C 1
ATOM 12743 O O . TRP B 1 613 ? -5.621 13.906 37.969 1 95.5 613 TRP B O 1
ATOM 12753 N N . GLY B 1 614 ? -3.713 14.945 37.281 1 94.31 614 GLY B N 1
ATOM 12754 C CA . GLY B 1 614 ? -3.219 13.703 36.719 1 94.31 614 GLY B CA 1
ATOM 12755 C C . GLY B 1 614 ? -1.77 13.773 36.281 1 94.31 614 GLY B C 1
ATOM 12756 O O . GLY B 1 614 ? -1.196 14.867 36.219 1 94.31 614 GLY B O 1
ATOM 12757 N N . ARG B 1 615 ? -1.231 12.562 36.031 1 93.94 615 ARG B N 1
ATOM 12758 C CA . ARG B 1 615 ? 0.141 12.398 35.562 1 93.94 615 ARG B CA 1
ATOM 12759 C C . ARG B 1 615 ? 0.185 11.57 34.281 1 93.94 615 ARG B C 1
ATOM 12761 O O . ARG B 1 615 ? -0.48 10.539 34.188 1 93.94 615 ARG B O 1
ATOM 12768 N N . LEU B 1 616 ? 0.948 12.094 33.344 1 93.31 616 LEU B N 1
ATOM 12769 C CA . LEU B 1 616 ? 1.127 11.391 32.062 1 93.31 616 LEU B CA 1
ATOM 12770 C C . LEU B 1 616 ? 2.607 11.18 31.781 1 93.31 616 LEU B C 1
ATOM 12772 O O . LEU B 1 616 ? 3.449 11.977 32.188 1 93.31 616 LEU B O 1
ATOM 12776 N N . GLY B 1 617 ? 2.85 10.094 31.078 1 91.88 617 GLY B N 1
ATOM 12777 C CA . GLY B 1 617 ? 4.219 9.82 30.672 1 91.88 617 GLY B CA 1
ATOM 12778 C C . GLY B 1 617 ? 4.473 10.125 29.203 1 91.88 617 GLY B C 1
ATOM 12779 O O . GLY B 1 617 ? 3.541 10.172 28.406 1 91.88 617 GLY B O 1
ATOM 12780 N N . ASN B 1 618 ? 5.762 10.367 28.906 1 92.12 618 ASN B N 1
ATOM 12781 C CA . ASN B 1 618 ? 6.227 10.578 27.531 1 92.12 618 ASN B CA 1
ATOM 12782 C C . ASN B 1 618 ? 7.598 9.953 27.312 1 92.12 618 ASN B C 1
ATOM 12784 O O . ASN B 1 618 ? 8.477 10.047 28.156 1 92.12 618 ASN B O 1
ATOM 12788 N N . ALA B 1 619 ? 7.668 9.203 26.234 1 90.31 619 ALA B N 1
ATOM 12789 C CA . ALA B 1 619 ? 8.945 8.625 25.844 1 90.31 619 ALA B CA 1
ATOM 12790 C C . ALA B 1 619 ? 9.172 8.789 24.328 1 90.31 619 ALA B C 1
ATOM 12792 O O . ALA B 1 619 ? 9.547 7.832 23.656 1 90.31 619 ALA B O 1
ATOM 12793 N N . SER B 1 620 ? 8.906 9.922 23.875 1 87 620 SER B N 1
ATOM 12794 C CA . SER B 1 620 ? 9.031 10.188 22.438 1 87 620 SER B CA 1
ATOM 12795 C C . SER B 1 620 ? 10.484 10.445 22.047 1 87 620 SER B C 1
ATOM 12797 O O . SER B 1 620 ? 10.844 11.57 21.703 1 87 620 SER B O 1
ATOM 12799 N N . ILE B 1 621 ? 11.312 9.531 22.062 1 88.88 621 ILE B N 1
ATOM 12800 C CA . ILE B 1 621 ? 12.719 9.578 21.672 1 88.88 621 ILE B CA 1
ATOM 12801 C C . ILE B 1 621 ? 12.992 8.531 20.594 1 88.88 621 ILE B C 1
ATOM 12803 O O . ILE B 1 621 ? 12.055 7.984 20 1 88.88 621 ILE B O 1
ATOM 12807 N N . GLY B 1 622 ? 14.211 8.453 20.281 1 90.06 622 GLY B N 1
ATOM 12808 C CA . GLY B 1 622 ? 14.555 7.461 19.266 1 90.06 622 GLY B CA 1
ATOM 12809 C C . GLY B 1 622 ? 14.266 6.039 19.719 1 90.06 622 GLY B C 1
ATOM 12810 O O . GLY B 1 622 ? 14.117 5.773 20.906 1 90.06 622 GLY B O 1
ATOM 12811 N N . ASP B 1 623 ? 14.273 5.109 18.859 1 93.44 623 ASP B N 1
ATOM 12812 C CA . ASP B 1 623 ? 13.859 3.736 19.141 1 93.44 623 ASP B CA 1
ATOM 12813 C C . ASP B 1 623 ? 14.938 2.984 19.922 1 93.44 623 ASP B C 1
ATOM 12815 O O . ASP B 1 623 ? 14.641 2.021 20.625 1 93.44 623 ASP B O 1
ATOM 12819 N N . TRP B 1 624 ? 16.141 3.443 19.75 1 92.12 624 TRP B N 1
ATOM 12820 C CA . TRP B 1 624 ? 17.219 2.699 20.375 1 92.12 624 TRP B CA 1
ATOM 12821 C C . TRP B 1 624 ? 18.25 3.646 20.984 1 92.12 624 TRP B C 1
ATOM 12823 O O . TRP B 1 624 ? 19.453 3.395 20.906 1 92.12 624 TRP B O 1
ATOM 12833 N N . ASP B 1 625 ? 17.828 4.73 21.5 1 90.94 625 ASP B N 1
ATOM 12834 C CA . ASP B 1 625 ? 18.719 5.746 22.031 1 90.94 625 ASP B CA 1
ATOM 12835 C C . ASP B 1 625 ? 19.531 5.203 23.203 1 90.94 625 ASP B C 1
ATOM 12837 O O . ASP B 1 625 ? 20.578 5.758 23.562 1 90.94 625 ASP B O 1
ATOM 12841 N N . TYR B 1 626 ? 19.141 4.16 23.844 1 91.19 626 TYR B N 1
ATOM 12842 C CA . TYR B 1 626 ? 19.812 3.6 25 1 91.19 626 TYR B CA 1
ATOM 12843 C C . TYR B 1 626 ? 20.812 2.535 24.594 1 91.19 626 TYR B C 1
ATOM 12845 O O . TYR B 1 626 ? 21.516 1.979 25.438 1 91.19 626 TYR B O 1
ATOM 12853 N N . VAL B 1 627 ? 20.891 2.285 23.344 1 88.56 627 VAL B N 1
ATOM 12854 C CA . VAL B 1 627 ? 21.828 1.276 22.844 1 88.56 627 VAL B CA 1
ATOM 12855 C C . VAL B 1 627 ? 23.016 1.955 22.172 1 88.56 627 VAL B C 1
ATOM 12857 O O . VAL B 1 627 ? 22.844 2.832 21.328 1 88.56 627 VAL B O 1
ATOM 12860 N N . GLY B 1 628 ? 24.156 1.536 22.578 1 84.75 628 GLY B N 1
ATOM 12861 C CA . GLY B 1 628 ? 25.359 2.051 21.953 1 84.75 628 GLY B CA 1
ATOM 12862 C C . GLY B 1 628 ? 25.562 1.519 20.547 1 84.75 628 GLY B C 1
ATOM 12863 O O . GLY B 1 628 ? 25.266 0.356 20.266 1 84.75 628 GLY B O 1
ATOM 12864 N N . THR B 1 629 ? 25.906 2.465 19.656 1 81.56 629 THR B N 1
ATOM 12865 C CA . THR B 1 629 ? 26.156 2.062 18.281 1 81.56 629 THR B CA 1
ATOM 12866 C C . THR B 1 629 ? 27.625 2.227 17.922 1 81.56 629 THR B C 1
ATOM 12868 O O . THR B 1 629 ? 28.328 3.074 18.484 1 81.56 629 THR B O 1
ATOM 12871 N N . ILE B 1 630 ? 28.094 1.311 17.062 1 79.25 630 ILE B N 1
ATOM 12872 C CA . ILE B 1 630 ? 29.469 1.386 16.547 1 79.25 630 ILE B CA 1
ATOM 12873 C C . ILE B 1 630 ? 29.438 1.919 15.109 1 79.25 630 ILE B C 1
ATOM 12875 O O . ILE B 1 630 ? 28.781 1.351 14.242 1 79.25 630 ILE B O 1
ATOM 12879 N N . ASN B 1 631 ? 30.062 3.041 14.945 1 79.88 631 ASN B N 1
ATOM 12880 C CA . ASN B 1 631 ? 30.281 3.58 13.609 1 79.88 631 ASN B CA 1
ATOM 12881 C C . ASN B 1 631 ? 31.375 2.826 12.867 1 79.88 631 ASN B C 1
ATOM 12883 O O . ASN B 1 631 ? 32.531 2.795 13.312 1 79.88 631 ASN B O 1
ATOM 12887 N N . GLN B 1 632 ? 31.078 2.311 11.773 1 73.69 632 GLN B N 1
ATOM 12888 C CA . GLN B 1 632 ? 32.031 1.468 11.055 1 73.69 632 GLN B CA 1
ATOM 12889 C C . GLN B 1 632 ? 32.781 2.262 9.977 1 73.69 632 GLN B C 1
ATOM 12891 O O . GLN B 1 632 ? 33.625 1.718 9.273 1 73.69 632 GLN B O 1
ATOM 12896 N N . SER B 1 633 ? 32.438 3.482 9.828 1 69.38 633 SER B N 1
ATOM 12897 C CA . SER B 1 633 ? 33 4.254 8.719 1 69.38 633 SER B CA 1
ATOM 12898 C C . SER B 1 633 ? 34.188 5.098 9.172 1 69.38 633 SER B C 1
ATOM 12900 O O . SER B 1 633 ? 34.531 6.098 8.531 1 69.38 633 SER B O 1
ATOM 12902 N N . ILE B 1 634 ? 34.781 4.574 10.289 1 73.25 634 ILE B N 1
ATOM 12903 C CA . ILE B 1 634 ? 35.906 5.344 10.758 1 73.25 634 ILE B CA 1
ATOM 12904 C C . ILE B 1 634 ? 37.156 4.922 9.992 1 73.25 634 ILE B C 1
ATOM 12906 O O . ILE B 1 634 ? 37.375 3.732 9.734 1 73.25 634 ILE B O 1
ATOM 12910 N N . VAL B 1 635 ? 37.875 5.906 9.383 1 72.19 635 VAL B N 1
ATOM 12911 C CA . VAL B 1 635 ? 39.125 5.648 8.664 1 72.19 635 VAL B CA 1
ATOM 12912 C C . VAL B 1 635 ? 40.312 5.898 9.586 1 72.19 635 VAL B C 1
ATOM 12914 O O . VAL B 1 635 ? 40.375 6.938 10.25 1 72.19 635 VAL B O 1
ATOM 12917 N N . THR B 1 636 ? 41 4.77 9.867 1 72.62 636 THR B N 1
ATOM 12918 C CA . THR B 1 636 ? 42.219 4.914 10.656 1 72.62 636 THR B CA 1
ATOM 12919 C C . THR B 1 636 ? 43.438 4.582 9.812 1 72.62 636 THR B C 1
ATOM 12921 O O . THR B 1 636 ? 43.344 3.844 8.828 1 72.62 636 THR B O 1
ATOM 12924 N N . VAL B 1 637 ? 44.438 5.344 9.977 1 76.25 637 VAL B N 1
ATOM 12925 C CA . VAL B 1 637 ? 45.688 5.133 9.234 1 76.25 637 VAL B CA 1
ATOM 12926 C C . VAL B 1 637 ? 46.656 4.359 10.094 1 76.25 637 VAL B C 1
ATOM 12928 O O . VAL B 1 637 ? 47.031 4.812 11.188 1 76.25 637 VAL B O 1
ATOM 12931 N N . PHE B 1 638 ? 46.812 3.156 9.695 1 75.5 638 PHE B N 1
ATOM 12932 C CA . PHE B 1 638 ? 47.875 2.371 10.328 1 75.5 638 PHE B CA 1
ATOM 12933 C C . PHE B 1 638 ? 49.031 2.162 9.375 1 75.5 638 PHE B C 1
ATOM 12935 O O . PHE B 1 638 ? 48.875 1.619 8.281 1 75.5 638 PHE B O 1
ATOM 12942 N N . GLY B 1 639 ? 50.219 2.383 9.914 1 76.75 639 GLY B N 1
ATOM 12943 C CA . GLY B 1 639 ? 51.375 2.18 9.094 1 76.75 639 GLY B CA 1
ATOM 12944 C C . GLY B 1 639 ? 51.25 2.793 7.707 1 76.75 639 GLY B C 1
ATOM 12945 O O . GLY B 1 639 ? 51.719 2.211 6.723 1 76.75 639 GLY B O 1
ATOM 12946 N N . GLY B 1 640 ? 50.469 3.869 7.613 1 74.56 640 GLY B N 1
ATOM 12947 C CA . GLY B 1 640 ? 50.344 4.57 6.348 1 74.56 640 GLY B CA 1
ATOM 12948 C C . GLY B 1 640 ? 49.188 4.055 5.512 1 74.56 640 GLY B C 1
ATOM 12949 O O . GLY B 1 640 ? 48.875 4.621 4.465 1 74.56 640 GLY B O 1
ATOM 12950 N N . ALA B 1 641 ? 48.656 2.918 5.906 1 70.88 641 ALA B N 1
ATOM 12951 C CA . ALA B 1 641 ? 47.531 2.354 5.148 1 70.88 641 ALA B CA 1
ATOM 12952 C C . ALA B 1 641 ? 46.188 2.689 5.805 1 70.88 641 ALA B C 1
ATOM 12954 O O . ALA B 1 641 ? 46.094 2.676 7.031 1 70.88 641 ALA B O 1
ATOM 12955 N N . ILE B 1 642 ? 45.281 3.145 4.984 1 73.62 642 ILE B N 1
ATOM 12956 C CA . ILE B 1 642 ? 43.938 3.396 5.434 1 73.62 642 ILE B CA 1
ATOM 12957 C C . ILE B 1 642 ? 43.25 2.078 5.797 1 73.62 642 ILE B C 1
ATOM 12959 O O . ILE B 1 642 ? 43.188 1.153 4.984 1 73.62 642 ILE B O 1
ATOM 12963 N N . VAL B 1 643 ? 43.062 1.933 7.086 1 72.56 643 VAL B N 1
ATOM 12964 C CA . VAL B 1 643 ? 42.344 0.751 7.547 1 72.56 643 VAL B CA 1
ATOM 12965 C C . VAL B 1 643 ? 40.969 1.158 8.086 1 72.56 643 VAL B C 1
ATOM 12967 O O . VAL B 1 643 ? 40.875 2.131 8.836 1 72.56 643 VAL B O 1
ATOM 12970 N N . PRO B 1 644 ? 39.938 0.514 7.52 1 68.94 644 PRO B N 1
ATOM 12971 C CA . PRO B 1 644 ? 38.625 0.81 8.102 1 68.94 644 PRO B CA 1
ATOM 12972 C C . PRO B 1 644 ? 38.562 0.528 9.602 1 68.94 644 PRO B C 1
ATOM 12974 O O . PRO B 1 644 ? 39.094 -0.485 10.062 1 68.94 644 PRO B O 1
ATOM 12977 N N . GLY B 1 645 ? 38.406 1.531 10.398 1 72.06 645 GLY B N 1
ATOM 12978 C CA . GLY B 1 645 ? 38.219 1.396 11.836 1 72.06 645 GLY B CA 1
ATOM 12979 C C . GLY B 1 645 ? 36.75 1.453 12.266 1 72.06 645 GLY B C 1
ATOM 12980 O O . GLY B 1 645 ? 35.875 1.704 11.445 1 72.06 645 GLY B O 1
ATOM 12981 N N . ALA B 1 646 ? 36.406 0.822 13.406 1 75.81 646 ALA B N 1
ATOM 12982 C CA . ALA B 1 646 ? 35.062 0.878 14 1 75.81 646 ALA B CA 1
ATOM 12983 C C . ALA B 1 646 ? 35.125 1.302 15.469 1 75.81 646 ALA B C 1
ATOM 12985 O O . ALA B 1 646 ? 36.031 0.861 16.203 1 75.81 646 ALA B O 1
ATOM 12986 N N . THR B 1 647 ? 34.438 2.311 15.812 1 78.75 647 THR B N 1
ATOM 12987 C CA . THR B 1 647 ? 34.375 2.727 17.203 1 78.75 647 THR B CA 1
ATOM 12988 C C . THR B 1 647 ? 33 3.295 17.547 1 78.75 647 THR B C 1
ATOM 12990 O O . THR B 1 647 ? 32.188 3.559 16.641 1 78.75 647 THR B O 1
ATOM 12993 N N . GLN B 1 648 ? 32.75 3.238 18.859 1 81.81 648 GLN B N 1
ATOM 12994 C CA . GLN B 1 648 ? 31.578 3.947 19.328 1 81.81 648 GLN B CA 1
ATOM 12995 C C . GLN B 1 648 ? 31.797 5.457 19.328 1 81.81 648 GLN B C 1
ATOM 12997 O O . GLN B 1 648 ? 32.656 5.961 20.062 1 81.81 648 GLN B O 1
ATOM 13002 N N . VAL B 1 649 ? 31.062 6.184 18.547 1 77.75 649 VAL B N 1
ATOM 13003 C CA . VAL B 1 649 ? 31.297 7.613 18.406 1 77.75 649 VAL B CA 1
ATOM 13004 C C . VAL B 1 649 ? 30.312 8.398 19.266 1 77.75 649 VAL B C 1
ATOM 13006 O O . VAL B 1 649 ? 30.594 9.539 19.641 1 77.75 649 VAL B O 1
ATOM 13009 N N . LYS B 1 650 ? 29.234 7.828 19.578 1 83 650 LYS B N 1
ATOM 13010 C CA . LYS B 1 650 ? 28.25 8.508 20.406 1 83 650 LYS B CA 1
ATOM 13011 C C . LYS B 1 650 ? 28.031 7.762 21.719 1 83 650 LYS B C 1
ATOM 13013 O O . LYS B 1 650 ? 27.734 6.566 21.719 1 83 650 LYS B O 1
ATOM 13018 N N . LEU B 1 651 ? 28.25 8.508 22.797 1 85.12 651 LEU B N 1
ATOM 13019 C CA . LEU B 1 651 ? 27.953 7.914 24.094 1 85.12 651 LEU B CA 1
ATOM 13020 C C . LEU B 1 651 ? 26.438 7.777 24.281 1 85.12 651 LEU B C 1
ATOM 13022 O O . LEU B 1 651 ? 25.672 8.547 23.719 1 85.12 651 LEU B O 1
ATOM 13026 N N . VAL B 1 652 ? 26.156 6.742 25 1 87.81 652 VAL B N 1
ATOM 13027 C CA . VAL B 1 652 ? 24.734 6.492 25.188 1 87.81 652 VAL B CA 1
ATOM 13028 C C . VAL B 1 652 ? 24.391 6.504 26.672 1 87.81 652 VAL B C 1
ATOM 13030 O O . VAL B 1 652 ? 25.234 6.211 27.516 1 87.81 652 VAL B O 1
ATOM 13033 N N . ASN B 1 653 ? 23.203 6.988 27 1 90.06 653 ASN B N 1
ATOM 13034 C CA . ASN B 1 653 ? 22.641 6.961 28.328 1 90.06 653 ASN B CA 1
ATOM 13035 C C . ASN B 1 653 ? 21.641 5.812 28.5 1 90.06 653 ASN B C 1
ATOM 13037 O O . ASN B 1 653 ? 20.516 5.895 28.016 1 90.06 653 ASN B O 1
ATOM 13041 N N . THR B 1 654 ? 22.016 4.816 29.203 1 91.25 654 THR B N 1
ATOM 13042 C CA . THR B 1 654 ? 21.156 3.648 29.359 1 91.25 654 THR B CA 1
ATOM 13043 C C . THR B 1 654 ? 20.156 3.861 30.484 1 91.25 654 THR B C 1
ATOM 13045 O O . THR B 1 654 ? 19.297 3.021 30.719 1 91.25 654 THR B O 1
ATOM 13048 N N . ASN B 1 655 ? 20.25 5.012 31.125 1 92.12 655 ASN B N 1
ATOM 13049 C CA . ASN B 1 655 ? 19.406 5.266 32.281 1 92.12 655 ASN B CA 1
ATOM 13050 C C . ASN B 1 655 ? 18.281 6.246 31.953 1 92.12 655 ASN B C 1
ATOM 13052 O O . ASN B 1 655 ? 17.797 6.953 32.844 1 92.12 655 ASN B O 1
ATOM 13056 N N . LEU B 1 656 ? 17.953 6.258 30.766 1 94.81 656 LEU B N 1
ATOM 13057 C CA . LEU B 1 656 ? 16.828 7.094 30.375 1 94.81 656 LEU B CA 1
ATOM 13058 C C . LEU B 1 656 ? 15.539 6.605 31.031 1 94.81 656 LEU B C 1
ATOM 13060 O O . LEU B 1 656 ? 15.305 5.402 31.125 1 94.81 656 LEU B O 1
ATOM 13064 N N . VAL B 1 657 ? 14.789 7.551 31.562 1 95.19 657 VAL B N 1
ATOM 13065 C CA . VAL B 1 657 ? 13.516 7.219 32.188 1 95.19 657 VAL B CA 1
ATOM 13066 C C . VAL B 1 657 ? 12.391 8.016 31.516 1 95.19 657 VAL B C 1
ATOM 13068 O O . VAL B 1 657 ? 12.648 8.844 30.641 1 95.19 657 VAL B O 1
ATOM 13071 N N . TRP B 1 658 ? 11.188 7.738 31.969 1 94.94 658 TRP B N 1
ATOM 13072 C CA . TRP B 1 658 ? 10.023 8.43 31.422 1 94.94 658 TRP B CA 1
ATOM 13073 C C . TRP B 1 658 ? 10.055 9.914 31.766 1 94.94 658 TRP B C 1
ATOM 13075 O O . TRP B 1 658 ? 10.406 10.289 32.875 1 94.94 658 TRP B O 1
ATOM 13085 N N . GLU B 1 659 ? 9.758 10.734 30.719 1 94.69 659 GLU B N 1
ATOM 13086 C CA . GLU B 1 659 ? 9.312 12.102 30.984 1 94.69 659 GLU B CA 1
ATOM 13087 C C . GLU B 1 659 ? 7.91 12.109 31.594 1 94.69 659 GLU B C 1
ATOM 13089 O O . GLU B 1 659 ? 7.023 11.391 31.141 1 94.69 659 GLU B O 1
ATOM 13094 N N . THR B 1 660 ? 7.691 12.922 32.625 1 94.31 660 THR B N 1
ATOM 13095 C CA . THR B 1 660 ? 6.398 12.93 33.281 1 94.31 660 THR B CA 1
ATOM 13096 C C . THR B 1 660 ? 5.793 14.328 33.281 1 94.31 660 THR B C 1
ATOM 13098 O O . THR B 1 660 ? 6.465 15.305 33.625 1 94.31 660 THR B O 1
ATOM 13101 N N . LYS B 1 661 ? 4.555 14.43 32.938 1 94.38 661 LYS B N 1
ATOM 13102 C CA . LYS B 1 661 ? 3.809 15.68 32.969 1 94.38 661 LYS B CA 1
ATOM 13103 C C . LYS B 1 661 ? 2.666 15.625 33.969 1 94.38 661 LYS B C 1
ATOM 13105 O O . LYS B 1 661 ? 1.769 14.789 33.844 1 94.38 661 LYS B O 1
ATOM 13110 N N . GLU B 1 662 ? 2.689 16.5 34.875 1 94.94 662 GLU B N 1
ATOM 13111 C CA . GLU B 1 662 ? 1.616 16.625 35.844 1 94.94 662 GLU B CA 1
ATOM 13112 C C . GLU B 1 662 ? 0.748 17.844 35.562 1 94.94 662 GLU B C 1
ATOM 13114 O O . GLU B 1 662 ? 1.264 18.953 35.344 1 94.94 662 GLU B O 1
ATOM 13119 N N . THR B 1 663 ? -0.522 17.641 35.562 1 94.81 663 THR B N 1
ATOM 13120 C CA . THR B 1 663 ? -1.433 18.719 35.219 1 94.81 663 THR B CA 1
ATOM 13121 C C . THR B 1 663 ? -2.523 18.891 36.281 1 94.81 663 THR B C 1
ATOM 13123 O O . THR B 1 663 ? -3.021 17.906 36.812 1 94.81 663 THR B O 1
ATOM 13126 N N . VAL B 1 664 ? -2.875 20.109 36.562 1 96.12 664 VAL B N 1
ATOM 13127 C CA . VAL B 1 664 ? -4.027 20.484 37.375 1 96.12 664 VAL B CA 1
ATOM 13128 C C . VAL B 1 664 ? -4.941 21.406 36.562 1 96.12 664 VAL B C 1
ATOM 13130 O O . VAL B 1 664 ? -4.469 22.281 35.844 1 96.12 664 VAL B O 1
ATOM 13133 N N . ASN B 1 665 ? -6.188 21.172 36.656 1 96.62 665 ASN B N 1
ATOM 13134 C CA . ASN B 1 665 ? -7.176 21.984 35.969 1 96.62 665 ASN B CA 1
ATOM 13135 C C . ASN B 1 665 ? -8.391 22.25 36.844 1 96.62 665 ASN B C 1
ATOM 13137 O O . ASN B 1 665 ? -8.922 21.344 37.5 1 96.62 665 ASN B O 1
ATOM 13141 N N . ILE B 1 666 ? -8.789 23.516 36.906 1 97.12 666 ILE B N 1
ATOM 13142 C CA . ILE B 1 666 ? -10.016 23.922 37.594 1 97.12 666 ILE B CA 1
ATOM 13143 C C . ILE B 1 666 ? -10.938 24.641 36.594 1 97.12 666 ILE B C 1
ATOM 13145 O O . ILE B 1 666 ? -10.508 25.547 35.875 1 97.12 666 ILE B O 1
ATOM 13149 N N . GLY B 1 667 ? -12.164 24.172 36.625 1 95.88 667 GLY B N 1
ATOM 13150 C CA . GLY B 1 667 ? -13.094 24.719 35.656 1 95.88 667 GLY B CA 1
ATOM 13151 C C . GLY B 1 667 ? -14.422 25.125 36.25 1 95.88 667 GLY B C 1
ATOM 13152 O O . GLY B 1 667 ? -14.828 24.594 37.281 1 95.88 667 GLY B O 1
ATOM 13153 N N . PHE B 1 668 ? -15.055 26.031 35.594 1 95.88 668 PHE B N 1
ATOM 13154 C CA . PHE B 1 668 ? -16.375 26.562 35.938 1 95.88 668 PHE B CA 1
ATOM 13155 C C . PHE B 1 668 ? -17.25 26.641 34.688 1 95.88 668 PHE B C 1
ATOM 13157 O O . PHE B 1 668 ? -16.891 27.266 33.688 1 95.88 668 PHE B O 1
ATOM 13164 N N . ASP B 1 669 ? -18.406 25.969 34.75 1 95.69 669 ASP B N 1
ATOM 13165 C CA . ASP B 1 669 ? -19.344 25.969 33.656 1 95.69 669 ASP B CA 1
ATOM 13166 C C . ASP B 1 669 ? -20.719 26.484 34.094 1 95.69 669 ASP B C 1
ATOM 13168 O O . ASP B 1 669 ? -21.203 26.109 35.156 1 95.69 669 ASP B O 1
ATOM 13172 N N . ALA B 1 670 ? -21.281 27.328 33.219 1 95.44 670 ALA B N 1
ATOM 13173 C CA . ALA B 1 670 ? -22.594 27.859 33.531 1 95.44 670 ALA B CA 1
ATOM 13174 C C . ALA B 1 670 ? -23.406 28.172 32.281 1 95.44 670 ALA B C 1
ATOM 13176 O O . ALA B 1 670 ? -22.828 28.406 31.219 1 95.44 670 ALA B O 1
ATOM 13177 N N . SER B 1 671 ? -24.609 28.062 32.406 1 95.12 671 SER B N 1
ATOM 13178 C CA . SER B 1 671 ? -25.562 28.5 31.391 1 95.12 671 SER B CA 1
ATOM 13179 C C . SER B 1 671 ? -26.625 29.422 31.984 1 95.12 671 SER B C 1
ATOM 13181 O O . SER B 1 671 ? -27.109 29.172 33.094 1 95.12 671 SER B O 1
ATOM 13183 N N . PHE B 1 672 ? -27 30.5 31.234 1 95.19 672 PHE B N 1
ATOM 13184 C CA . PHE B 1 672 ? -27.922 31.516 31.734 1 95.19 672 PHE B CA 1
ATOM 13185 C C . PHE B 1 672 ? -29.031 31.797 30.719 1 95.19 672 PHE B C 1
ATOM 13187 O O . PHE B 1 672 ? -28.859 31.516 29.531 1 95.19 672 PHE B O 1
ATOM 13194 N N . LEU B 1 673 ? -30.141 32.312 31.156 1 94.5 673 LEU B N 1
ATOM 13195 C CA . LEU B 1 673 ? -31.203 32.875 30.344 1 94.5 673 LEU B CA 1
ATOM 13196 C C . LEU B 1 673 ? -31.734 31.875 29.344 1 94.5 673 LEU B C 1
ATOM 13198 O O . LEU B 1 673 ? -31.781 32.156 28.141 1 94.5 673 LEU B O 1
ATOM 13202 N N . ASN B 1 674 ? -32.031 30.703 29.797 1 89.5 674 ASN B N 1
ATOM 13203 C CA . ASN B 1 674 ? -32.531 29.594 29 1 89.5 674 ASN B CA 1
ATOM 13204 C C . ASN B 1 674 ? -31.453 29.094 28.016 1 89.5 674 ASN B C 1
ATOM 13206 O O . ASN B 1 674 ? -31.734 28.906 26.828 1 89.5 674 ASN B O 1
ATOM 13210 N N . SER B 1 675 ? -30.25 29.172 28.531 1 88.75 675 SER B N 1
ATOM 13211 C CA . SER B 1 675 ? -29.078 28.641 27.859 1 88.75 675 SER B CA 1
ATOM 13212 C C . SER B 1 675 ? -28.719 29.469 26.625 1 88.75 675 SER B C 1
ATOM 13214 O O . SER B 1 675 ? -28.094 28.953 25.688 1 88.75 675 SER B O 1
ATOM 13216 N N . ARG B 1 676 ? -29.219 30.734 26.531 1 92.81 676 ARG B N 1
ATOM 13217 C CA . ARG B 1 676 ? -28.812 31.641 25.469 1 92.81 676 ARG B CA 1
ATOM 13218 C C . ARG B 1 676 ? -27.359 32.094 25.656 1 92.81 676 ARG B C 1
ATOM 13220 O O . ARG B 1 676 ? -26.672 32.406 24.688 1 92.81 676 ARG B O 1
ATOM 13227 N N . LEU B 1 677 ? -27.047 32.188 26.922 1 95.5 677 LEU B N 1
ATOM 13228 C CA . LEU B 1 677 ? -25.672 32.562 27.266 1 95.5 677 LEU B CA 1
ATOM 13229 C C . LEU B 1 677 ? -24.953 31.375 27.922 1 95.5 677 LEU B C 1
ATOM 13231 O O . LEU B 1 677 ? -25.422 30.859 28.938 1 95.5 677 LEU B O 1
ATOM 13235 N N . THR B 1 678 ? -23.953 30.953 27.344 1 94.62 678 THR B N 1
ATOM 13236 C CA . THR B 1 678 ? -23.141 29.859 27.906 1 94.62 678 THR B CA 1
ATOM 13237 C C . THR B 1 678 ? -21.75 30.359 28.266 1 94.62 678 THR B C 1
ATOM 13239 O O . THR B 1 678 ? -21.156 31.172 27.547 1 94.62 678 THR B O 1
ATOM 13242 N N . PHE B 1 679 ? -21.266 29.891 29.406 1 94.81 679 PHE B N 1
ATOM 13243 C CA . PHE B 1 679 ? -20 30.344 29.953 1 94.81 679 PHE B CA 1
ATOM 13244 C C . PHE B 1 679 ? -19.172 29.156 30.453 1 94.81 679 PHE B C 1
ATOM 13246 O O . PHE B 1 679 ? -19.672 28.312 31.188 1 94.81 679 PHE B O 1
ATOM 13253 N N . SER B 1 680 ? -17.953 29.062 29.922 1 95.69 680 SER B N 1
ATOM 13254 C CA . SER B 1 680 ? -16.984 28.078 30.422 1 95.69 680 SER B CA 1
ATOM 13255 C C . SER B 1 680 ? -15.633 28.719 30.688 1 95.69 680 SER B C 1
ATOM 13257 O O . SER B 1 680 ? -15.047 29.328 29.797 1 95.69 680 SER B O 1
ATOM 13259 N N . ALA B 1 681 ? -15.125 28.641 31.922 1 96.75 681 ALA B N 1
ATOM 13260 C CA . ALA B 1 681 ? -13.82 29.188 32.312 1 96.75 681 ALA B CA 1
ATOM 13261 C C . ALA B 1 681 ? -12.969 28.125 33 1 96.75 681 ALA B C 1
ATOM 13263 O O . ALA B 1 681 ? -13.484 27.312 33.781 1 96.75 681 ALA B O 1
ATOM 13264 N N . GLU B 1 682 ? -11.703 28.125 32.625 1 96.38 682 GLU B N 1
ATOM 13265 C CA . GLU B 1 682 ? -10.789 27.156 33.188 1 96.38 682 GLU B CA 1
ATOM 13266 C C . GLU B 1 682 ? -9.438 27.781 33.5 1 96.38 682 GLU B C 1
ATOM 13268 O O . GLU B 1 682 ? -8.992 28.703 32.812 1 96.38 682 GLU B O 1
ATOM 13273 N N . TYR B 1 683 ? -8.875 27.297 34.594 1 97.56 683 TYR B N 1
ATOM 13274 C CA . TYR B 1 683 ? -7.473 27.547 34.906 1 97.56 683 TYR B CA 1
ATOM 13275 C C . TYR B 1 683 ? -6.668 26.25 34.844 1 97.56 683 TYR B C 1
ATOM 13277 O O . TYR B 1 683 ? -7.09 25.219 35.375 1 97.56 683 TYR B O 1
ATOM 13285 N N . TYR B 1 684 ? -5.559 26.281 34.125 1 96.62 684 TYR B N 1
ATOM 13286 C CA . TYR B 1 684 ? -4.738 25.078 34 1 96.62 684 TYR B CA 1
ATOM 13287 C C . TYR B 1 684 ? -3.297 25.359 34.438 1 96.62 684 TYR B C 1
ATOM 13289 O O . TYR B 1 684 ? -2.805 26.484 34.25 1 96.62 684 TYR B O 1
ATOM 13297 N N . HIS B 1 685 ? -2.68 24.375 34.969 1 97.06 685 HIS B N 1
ATOM 13298 C CA . HIS B 1 685 ? -1.287 24.359 35.406 1 97.06 685 HIS B CA 1
ATOM 13299 C C . HIS B 1 685 ? -0.634 23.016 35.125 1 97.06 685 HIS B C 1
ATOM 13301 O O . HIS B 1 685 ? -1.1 21.984 35.625 1 97.06 685 HIS B O 1
ATOM 13307 N N . SER B 1 686 ? 0.416 23.062 34.312 1 95.69 686 SER B N 1
ATOM 13308 C CA . SER B 1 686 ? 1.121 21.828 34 1 95.69 686 SER B CA 1
ATOM 13309 C C . SER B 1 686 ? 2.617 21.969 34.25 1 95.69 686 SER B C 1
ATOM 13311 O O . SER B 1 686 ? 3.211 23.016 34 1 95.69 686 SER B O 1
ATOM 13313 N N . LYS B 1 687 ? 3.176 20.906 34.781 1 96.44 687 LYS B N 1
ATOM 13314 C CA . LYS B 1 687 ? 4.613 20.797 35.031 1 96.44 687 LYS B CA 1
ATOM 13315 C C . LYS B 1 687 ? 5.176 19.516 34.438 1 96.44 687 LYS B C 1
ATOM 13317 O O . LYS B 1 687 ? 4.707 18.422 34.75 1 96.44 687 LYS B O 1
ATOM 13322 N N . THR B 1 688 ? 6.121 19.672 33.594 1 95.5 688 THR B N 1
ATOM 13323 C CA . THR B 1 688 ? 6.812 18.516 33.031 1 95.5 688 THR B CA 1
ATOM 13324 C C . THR B 1 688 ? 8.172 18.328 33.688 1 95.5 688 THR B C 1
ATOM 13326 O O . THR B 1 688 ? 8.984 19.25 33.75 1 95.5 688 THR B O 1
ATOM 13329 N N . LYS B 1 689 ? 8.375 17.141 34.094 1 94.94 689 LYS B N 1
ATOM 13330 C CA . LYS B 1 689 ? 9.641 16.797 34.75 1 94.94 689 LYS B CA 1
ATOM 13331 C C . LYS B 1 689 ? 10.391 15.727 33.969 1 94.94 689 LYS B C 1
ATOM 13333 O O . LYS B 1 689 ? 9.789 14.961 33.219 1 94.94 689 LYS B O 1
ATOM 13338 N N . ASP B 1 690 ? 11.719 15.734 34.125 1 94 690 ASP B N 1
ATOM 13339 C CA . ASP B 1 690 ? 12.602 14.758 33.5 1 94 690 ASP B CA 1
ATOM 13340 C C . ASP B 1 690 ? 12.422 14.766 31.969 1 94 690 ASP B C 1
ATOM 13342 O O . ASP B 1 690 ? 12.273 13.711 31.359 1 94 690 ASP B O 1
ATOM 13346 N N . VAL B 1 691 ? 12.438 15.938 31.5 1 93.75 691 VAL B N 1
ATOM 13347 C CA . VAL B 1 691 ? 12.25 16.094 30.062 1 93.75 691 VAL B CA 1
ATOM 13348 C C . VAL B 1 691 ? 13.391 15.406 29.312 1 93.75 691 VAL B C 1
ATOM 13350 O O . VAL B 1 691 ? 14.562 15.609 29.641 1 93.75 691 VAL B O 1
ATOM 13353 N N . LEU B 1 692 ? 13.008 14.555 28.406 1 91.88 692 LEU B N 1
ATOM 13354 C CA . LEU B 1 692 ? 13.977 13.875 27.547 1 91.88 692 LEU B CA 1
ATOM 13355 C C . LEU B 1 692 ? 14.492 14.805 26.453 1 91.88 692 LEU B C 1
ATOM 13357 O O . LEU B 1 692 ? 13.719 15.25 25.594 1 91.88 692 LEU B O 1
ATOM 13361 N N . THR B 1 693 ? 15.75 15.086 26.422 1 88.25 693 THR B N 1
ATOM 13362 C CA . THR B 1 693 ? 16.328 16.016 25.453 1 88.25 693 THR B CA 1
ATOM 13363 C C . THR B 1 693 ? 17.797 15.695 25.219 1 88.25 693 THR B C 1
ATOM 13365 O O . THR B 1 693 ? 18.422 14.977 26.016 1 88.25 693 THR B O 1
ATOM 13368 N N . GLU B 1 694 ? 18.25 16.219 24.078 1 86.38 694 GLU B N 1
ATOM 13369 C CA . GLU B 1 694 ? 19.688 16.094 23.812 1 86.38 694 GLU B CA 1
ATOM 13370 C C . GLU B 1 694 ? 20.484 17.078 24.672 1 86.38 694 GLU B C 1
ATOM 13372 O O . GLU B 1 694 ? 20.156 18.266 24.734 1 86.38 694 GLU B O 1
ATOM 13377 N N . MET B 1 695 ? 21.453 16.578 25.328 1 79.38 695 MET B N 1
ATOM 13378 C CA . MET B 1 695 ? 22.281 17.438 26.156 1 79.38 695 MET B CA 1
ATOM 13379 C C . MET B 1 695 ? 23.75 17.359 25.719 1 79.38 695 MET B C 1
ATOM 13381 O O . MET B 1 695 ? 24.375 16.312 25.844 1 79.38 695 MET B O 1
ATOM 13385 N N . PRO B 1 696 ? 24.172 18.453 25.25 1 77.38 696 PRO B N 1
ATOM 13386 C CA . PRO B 1 696 ? 25.578 18.453 24.828 1 77.38 696 PRO B CA 1
ATOM 13387 C C . PRO B 1 696 ? 26.547 18.188 26 1 77.38 696 PRO B C 1
ATOM 13389 O O . PRO B 1 696 ? 26.359 18.734 27.094 1 77.38 696 PRO B O 1
ATOM 13392 N N . ILE B 1 697 ? 27.422 17.297 25.828 1 77.56 697 ILE B N 1
ATOM 13393 C CA . ILE B 1 697 ? 28.484 17.031 26.781 1 77.56 697 ILE B CA 1
ATOM 13394 C C . ILE B 1 697 ? 29.844 17.391 26.172 1 77.56 697 ILE B C 1
ATOM 13396 O O . ILE B 1 697 ? 29.938 17.609 24.953 1 77.56 697 ILE B O 1
ATOM 13400 N N . ALA B 1 698 ? 30.781 17.531 27.016 1 76.19 698 ALA B N 1
ATOM 13401 C CA . ALA B 1 698 ? 32.125 17.938 26.547 1 76.19 698 ALA B CA 1
ATOM 13402 C C . ALA B 1 698 ? 32.688 16.906 25.578 1 76.19 698 ALA B C 1
ATOM 13404 O O . ALA B 1 698 ? 32.531 15.703 25.766 1 76.19 698 ALA B O 1
ATOM 13405 N N . ILE B 1 699 ? 33.25 17.375 24.562 1 77.62 699 ILE B N 1
ATOM 13406 C CA . ILE B 1 699 ? 33.875 16.531 23.531 1 77.62 699 ILE B CA 1
ATOM 13407 C C . ILE B 1 699 ? 35 15.688 24.156 1 77.62 699 ILE B C 1
ATOM 13409 O O . ILE B 1 699 ? 35.281 14.586 23.688 1 77.62 699 ILE B O 1
ATOM 13413 N N . SER B 1 700 ? 35.531 16.141 25.297 1 77.5 700 SER B N 1
ATOM 13414 C CA . SER B 1 700 ? 36.625 15.453 25.984 1 77.5 700 SER B CA 1
ATOM 13415 C C . SER B 1 700 ? 36.156 14.109 26.531 1 77.5 700 SER B C 1
ATOM 13417 O O . SER B 1 700 ? 36.969 13.25 26.844 1 77.5 700 SER B O 1
ATOM 13419 N N . THR B 1 701 ? 34.844 13.898 26.469 1 78 701 THR B N 1
ATOM 13420 C CA . THR B 1 701 ? 34.312 12.625 26.953 1 78 701 THR B CA 1
ATOM 13421 C C . THR B 1 701 ? 34.406 11.555 25.875 1 78 701 THR B C 1
ATOM 13423 O O . THR B 1 701 ? 34.188 10.375 26.141 1 78 701 THR B O 1
ATOM 13426 N N . GLY B 1 702 ? 34.812 11.961 24.703 1 76.88 702 GLY B N 1
ATOM 13427 C CA . GLY B 1 702 ? 34.906 11.023 23.594 1 76.88 702 GLY B CA 1
ATOM 13428 C C . GLY B 1 702 ? 33.625 11 22.75 1 76.88 702 GLY B C 1
ATOM 13429 O O . GLY B 1 702 ? 33.531 10.227 21.797 1 76.88 702 GLY B O 1
ATOM 13430 N N . ASN B 1 703 ? 32.656 11.773 23.156 1 80.06 703 ASN B N 1
ATOM 13431 C CA . ASN B 1 703 ? 31.453 11.891 22.344 1 80.06 703 ASN B CA 1
ATOM 13432 C C . ASN B 1 703 ? 31.688 12.758 21.125 1 80.06 703 ASN B C 1
ATOM 13434 O O . ASN B 1 703 ? 31.766 13.984 21.234 1 80.06 703 ASN B O 1
ATOM 13438 N N . GLN B 1 704 ? 31.625 12.117 19.984 1 72.31 704 GLN B N 1
ATOM 13439 C CA . GLN B 1 704 ? 32 12.852 18.781 1 72.31 704 GLN B CA 1
ATOM 13440 C C . GLN B 1 704 ? 30.797 13.117 17.891 1 72.31 704 GLN B C 1
ATOM 13442 O O . GLN B 1 704 ? 30.875 13.906 16.953 1 72.31 704 GLN B O 1
ATOM 13447 N N . GLU B 1 705 ? 29.844 12.406 18.125 1 71.56 705 GLU B N 1
ATOM 13448 C CA . GLU B 1 705 ? 28.672 12.57 17.266 1 71.56 705 GLU B CA 1
ATOM 13449 C C . GLU B 1 705 ? 27.422 12.867 18.094 1 71.56 705 GLU B C 1
ATOM 13451 O O . GLU B 1 705 ? 27.062 12.109 19 1 71.56 705 GLU B O 1
ATOM 13456 N N . GLY B 1 706 ? 26.781 13.945 17.766 1 74.56 706 GLY B N 1
ATOM 13457 C CA . GLY B 1 706 ? 25.5 14.375 18.312 1 74.56 706 GLY B CA 1
ATOM 13458 C C . GLY B 1 706 ? 25.438 14.258 19.828 1 74.56 706 GLY B C 1
ATOM 13459 O O . GLY B 1 706 ? 26.125 13.43 20.422 1 74.56 706 GLY B O 1
ATOM 13460 N N . ALA B 1 707 ? 24.641 14.977 20.562 1 81.75 707 ALA B N 1
ATOM 13461 C CA . ALA B 1 707 ? 24.484 14.969 22.016 1 81.75 707 ALA B CA 1
ATOM 13462 C C . ALA B 1 707 ? 23.609 13.805 22.469 1 81.75 707 ALA B C 1
ATOM 13464 O O . ALA B 1 707 ? 22.562 13.531 21.875 1 81.75 707 ALA B O 1
ATOM 13465 N N . PRO B 1 708 ? 24.125 13.047 23.469 1 86.19 708 PRO B N 1
ATOM 13466 C CA . PRO B 1 708 ? 23.281 11.969 23.984 1 86.19 708 PRO B CA 1
ATOM 13467 C C . PRO B 1 708 ? 22 12.484 24.641 1 86.19 708 PRO B C 1
ATOM 13469 O O . PRO B 1 708 ? 21.969 13.594 25.172 1 86.19 708 PRO B O 1
ATOM 13472 N N . LYS B 1 709 ? 21 11.648 24.656 1 90.12 709 LYS B N 1
ATOM 13473 C CA . LYS B 1 709 ? 19.75 12 25.312 1 90.12 709 LYS B CA 1
ATOM 13474 C C . LYS B 1 709 ? 19.875 11.852 26.828 1 90.12 709 LYS B C 1
ATOM 13476 O O . LYS B 1 709 ? 20.594 10.984 27.312 1 90.12 709 LYS B O 1
ATOM 13481 N N . ALA B 1 710 ? 19.219 12.727 27.516 1 90.56 710 ALA B N 1
ATOM 13482 C CA . ALA B 1 710 ? 19.172 12.68 28.969 1 90.56 710 ALA B CA 1
ATOM 13483 C C . ALA B 1 710 ? 17.875 13.289 29.484 1 90.56 710 ALA B C 1
ATOM 13485 O O . ALA B 1 710 ? 17.203 14.031 28.781 1 90.56 710 ALA B O 1
ATOM 13486 N N . ASN B 1 711 ? 17.484 12.844 30.703 1 92.81 711 ASN B N 1
ATOM 13487 C CA . ASN B 1 711 ? 16.422 13.539 31.438 1 92.81 711 ASN B CA 1
ATOM 13488 C C . ASN B 1 711 ? 16.938 14.797 32.125 1 92.81 711 ASN B C 1
ATOM 13490 O O . ASN B 1 711 ? 17.359 14.758 33.281 1 92.81 711 ASN B O 1
ATOM 13494 N N . ALA B 1 712 ? 16.812 15.93 31.375 1 88.69 712 ALA B N 1
ATOM 13495 C CA . ALA B 1 712 ? 17.688 17.016 31.828 1 88.69 712 ALA B CA 1
ATOM 13496 C C . ALA B 1 712 ? 16.953 18.344 31.828 1 88.69 712 ALA B C 1
ATOM 13498 O O . ALA B 1 712 ? 17.562 19.406 31.656 1 88.69 712 ALA B O 1
ATOM 13499 N N . ALA B 1 713 ? 15.641 18.375 31.969 1 92.12 713 ALA B N 1
ATOM 13500 C CA . ALA B 1 713 ? 14.945 19.672 32 1 92.12 713 ALA B CA 1
ATOM 13501 C C . ALA B 1 713 ? 13.57 19.531 32.656 1 92.12 713 ALA B C 1
ATOM 13503 O O . ALA B 1 713 ? 13.078 18.406 32.844 1 92.12 713 ALA B O 1
ATOM 13504 N N . SER B 1 714 ? 13.078 20.625 33 1 94.75 714 SER B N 1
ATOM 13505 C CA . SER B 1 714 ? 11.695 20.734 33.469 1 94.75 714 SER B CA 1
ATOM 13506 C C . SER B 1 714 ? 11.039 22 32.969 1 94.75 714 SER B C 1
ATOM 13508 O O . SER B 1 714 ? 11.688 23.047 32.875 1 94.75 714 SER B O 1
ATOM 13510 N N . LEU B 1 715 ? 9.773 21.906 32.625 1 96 715 LEU B N 1
ATOM 13511 C CA . LEU B 1 715 ? 9.008 23 32.031 1 96 715 LEU B CA 1
ATOM 13512 C C . LEU B 1 715 ? 7.688 23.203 32.781 1 96 715 LEU B C 1
ATOM 13514 O O . LEU B 1 715 ? 7.176 22.25 33.406 1 96 715 LEU B O 1
ATOM 13518 N N . ARG B 1 716 ? 7.211 24.422 32.688 1 97.06 716 ARG B N 1
ATOM 13519 C CA . ARG B 1 716 ? 5.902 24.734 33.25 1 97.06 716 ARG B CA 1
ATOM 13520 C C . ARG B 1 716 ? 5.066 25.562 32.281 1 97.06 716 ARG B C 1
ATOM 13522 O O . ARG B 1 716 ? 5.578 26.484 31.641 1 97.06 716 ARG B O 1
ATOM 13529 N N . ASN B 1 717 ? 3.789 25.234 32.094 1 96.69 717 ASN B N 1
ATOM 13530 C CA . ASN B 1 717 ? 2.777 26.016 31.375 1 96.69 717 ASN B CA 1
ATOM 13531 C C . ASN B 1 717 ? 1.567 26.297 32.25 1 96.69 717 ASN B C 1
ATOM 13533 O O . ASN B 1 717 ? 1.087 25.406 32.969 1 96.69 717 ASN B O 1
ATOM 13537 N N . ARG B 1 718 ? 1.12 27.484 32.25 1 97.12 718 ARG B N 1
ATOM 13538 C CA . ARG B 1 718 ? -0.102 27.812 32.969 1 97.12 718 ARG B CA 1
ATOM 13539 C C . ARG B 1 718 ? -0.883 28.906 32.25 1 97.12 718 ARG B C 1
ATOM 13541 O O . ARG B 1 718 ? -0.321 29.656 31.453 1 97.12 718 ARG B O 1
ATOM 13548 N N . GLY B 1 719 ? -2.17 28.969 32.469 1 97.5 719 GLY B N 1
ATOM 13549 C CA . GLY B 1 719 ? -2.996 29.984 31.828 1 97.5 719 GLY B CA 1
ATOM 13550 C C . GLY B 1 719 ? -4.477 29.812 32.125 1 97.5 719 GLY B C 1
ATOM 13551 O O . GLY B 1 719 ? -4.863 28.984 32.969 1 97.5 719 GLY B O 1
ATOM 13552 N N . PHE B 1 720 ? -5.242 30.734 31.531 1 97.69 720 PHE B N 1
ATOM 13553 C CA . PHE B 1 720 ? -6.699 30.734 31.625 1 97.69 720 PHE B CA 1
ATOM 13554 C C . PHE B 1 720 ? -7.34 30.516 30.266 1 97.69 720 PHE B C 1
ATOM 13556 O O . PHE B 1 720 ? -6.785 30.922 29.234 1 97.69 720 PHE B O 1
ATOM 13563 N N . GLU B 1 721 ? -8.445 29.875 30.312 1 98.06 721 GLU B N 1
ATOM 13564 C CA . GLU B 1 721 ? -9.273 29.688 29.125 1 98.06 721 GLU B CA 1
ATOM 13565 C C . GLU B 1 721 ? -10.711 30.141 29.375 1 98.06 721 GLU B C 1
ATOM 13567 O O . GLU B 1 721 ? -11.25 29.938 30.469 1 98.06 721 GLU B O 1
ATOM 13572 N N . LEU B 1 722 ? -11.258 30.781 28.391 1 97.62 722 LEU B N 1
ATOM 13573 C CA . LEU B 1 722 ? -12.633 31.281 28.484 1 97.62 722 LEU B CA 1
ATOM 13574 C C . LEU B 1 722 ? -13.375 31.047 27.172 1 97.62 722 LEU B C 1
ATOM 13576 O O . LEU B 1 722 ? -12.859 31.344 26.094 1 97.62 722 LEU B O 1
ATOM 13580 N N . SER B 1 723 ? -14.484 30.453 27.281 1 96.88 723 SER B N 1
ATOM 13581 C CA . SER B 1 723 ? -15.414 30.328 26.156 1 96.88 723 SER B CA 1
ATOM 13582 C C . SER B 1 723 ? -16.766 30.953 26.5 1 96.88 723 SER B C 1
ATOM 13584 O O . SER B 1 723 ? -17.422 30.547 27.453 1 96.88 723 SER B O 1
ATOM 13586 N N . LEU B 1 724 ? -17.172 31.984 25.75 1 97.12 724 LEU B N 1
ATOM 13587 C CA . LEU B 1 724 ? -18.438 32.688 25.922 1 97.12 724 LEU B CA 1
ATOM 13588 C C . LEU B 1 724 ? -19.297 32.531 24.672 1 97.12 724 LEU B C 1
ATOM 13590 O O . LEU B 1 724 ? -18.891 32.969 23.578 1 97.12 724 LEU B O 1
ATOM 13594 N N . GLY B 1 725 ? -20.453 31.938 24.891 1 96.25 725 GLY B N 1
ATOM 13595 C CA . GLY B 1 725 ? -21.359 31.734 23.766 1 96.25 725 GLY B CA 1
ATOM 13596 C C . GLY B 1 725 ? -22.703 32.438 23.938 1 96.25 725 GLY B C 1
ATOM 13597 O O . GLY B 1 725 ? -23.25 32.438 25.031 1 96.25 725 GLY B O 1
ATOM 13598 N N . TRP B 1 726 ? -23.141 33.062 22.875 1 96.69 726 TRP B N 1
ATOM 13599 C CA . TRP B 1 726 ? -24.469 33.656 22.828 1 96.69 726 TRP B CA 1
ATOM 13600 C C . TRP B 1 726 ? -25.25 33.156 21.625 1 96.69 726 TRP B C 1
ATOM 13602 O O . TRP B 1 726 ? -24.719 33.062 20.516 1 96.69 726 TRP B O 1
ATOM 13612 N N . LYS B 1 727 ? -26.391 32.719 21.844 1 94.25 727 LYS B N 1
ATOM 13613 C CA . LYS B 1 727 ? -27.297 32.312 20.766 1 94.25 727 LYS B CA 1
ATOM 13614 C C . LYS B 1 727 ? -28.719 32.812 21.031 1 94.25 727 LYS B C 1
ATOM 13616 O O . LYS B 1 727 ? -29.203 32.75 22.156 1 94.25 727 LYS B O 1
ATOM 13621 N N . ASP B 1 728 ? -29.328 33.344 20 1 93.62 728 ASP B N 1
ATOM 13622 C CA . ASP B 1 728 ? -30.688 33.875 20.141 1 93.62 728 ASP B CA 1
ATOM 13623 C C . ASP B 1 728 ? -31.422 33.844 18.797 1 93.62 728 ASP B C 1
ATOM 13625 O O . ASP B 1 728 ? -30.812 33.625 17.75 1 93.62 728 ASP B O 1
ATOM 13629 N N . GLN B 1 729 ? -32.719 33.906 18.906 1 92.38 729 GLN B N 1
ATOM 13630 C CA . GLN B 1 729 ? -33.562 33.906 17.719 1 92.38 729 GLN B CA 1
ATOM 13631 C C . GLN B 1 729 ? -34.719 34.906 17.891 1 92.38 729 GLN B C 1
ATOM 13633 O O . GLN B 1 729 ? -35.375 34.938 18.938 1 92.38 729 GLN B O 1
ATOM 13638 N N . VAL B 1 730 ? -34.906 35.75 16.922 1 92.94 730 VAL B N 1
ATOM 13639 C CA . VAL B 1 730 ? -36.062 36.656 16.828 1 92.94 730 VAL B CA 1
ATOM 13640 C C . VAL B 1 730 ? -36.844 36.375 15.555 1 92.94 730 VAL B C 1
ATOM 13642 O O . VAL B 1 730 ? -36.438 36.781 14.469 1 92.94 730 VAL B O 1
ATOM 13645 N N . SER B 1 731 ? -37.844 35.75 15.609 1 89.5 731 SER B N 1
ATOM 13646 C CA . SER B 1 731 ? -38.625 35.312 14.469 1 89.5 731 SER B CA 1
ATOM 13647 C C . SER B 1 731 ? -37.781 34.438 13.539 1 89.5 731 SER B C 1
ATOM 13649 O O . SER B 1 731 ? -37.219 33.438 13.961 1 89.5 731 SER B O 1
ATOM 13651 N N . ASP B 1 732 ? -37.656 35.094 12.352 1 88.56 732 ASP B N 1
ATOM 13652 C CA . ASP B 1 732 ? -36.938 34.281 11.359 1 88.56 732 ASP B CA 1
ATOM 13653 C C . ASP B 1 732 ? -35.438 34.562 11.414 1 88.56 732 ASP B C 1
ATOM 13655 O O . ASP B 1 732 ? -34.656 33.938 10.703 1 88.56 732 ASP B O 1
ATOM 13659 N N . PHE B 1 733 ? -35.031 35.406 12.25 1 93.81 733 PHE B N 1
ATOM 13660 C CA . PHE B 1 733 ? -33.625 35.812 12.328 1 93.81 733 PHE B CA 1
ATOM 13661 C C . PHE B 1 733 ? -32.938 35.094 13.5 1 93.81 733 PHE B C 1
ATOM 13663 O O . PHE B 1 733 ? -33.25 35.375 14.656 1 93.81 733 PHE B O 1
ATOM 13670 N N . LYS B 1 734 ? -32.094 34.188 13.234 1 94.69 734 LYS B N 1
ATOM 13671 C CA . LYS B 1 734 ? -31.25 33.531 14.227 1 94.69 734 LYS B CA 1
ATOM 13672 C C . LYS B 1 734 ? -29.844 34.125 14.219 1 94.69 734 LYS B C 1
ATOM 13674 O O . LYS B 1 734 ? -29.297 34.406 13.148 1 94.69 734 LYS B O 1
ATOM 13679 N N . TYR B 1 735 ? -29.266 34.406 15.305 1 95.06 735 TYR B N 1
ATOM 13680 C CA . TYR B 1 735 ? -27.906 34.938 15.359 1 95.06 735 TYR B CA 1
ATOM 13681 C C . TYR B 1 735 ? -27.172 34.406 16.578 1 95.06 735 TYR B C 1
ATOM 13683 O O . TYR B 1 735 ? -27.781 34 17.562 1 95.06 735 TYR B O 1
ATOM 13691 N N . GLY B 1 736 ? -25.938 34.344 16.484 1 95.81 736 GLY B N 1
ATOM 13692 C CA . GLY B 1 736 ? -25.094 33.844 17.547 1 95.81 736 GLY B CA 1
ATOM 13693 C C . GLY B 1 736 ? -23.672 34.375 17.5 1 95.81 736 GLY B C 1
ATOM 13694 O O . GLY B 1 736 ? -23.25 34.906 16.484 1 95.81 736 GLY B O 1
ATOM 13695 N N . ALA B 1 737 ? -22.984 34.312 18.609 1 96.88 737 ALA B N 1
ATOM 13696 C CA . ALA B 1 737 ? -21.594 34.719 18.75 1 96.88 737 ALA B CA 1
ATOM 13697 C C . ALA B 1 737 ? -20.844 33.781 19.703 1 96.88 737 ALA B C 1
ATOM 13699 O O . ALA B 1 737 ? -21.406 33.344 20.703 1 96.88 737 ALA B O 1
ATOM 13700 N N . LEU B 1 738 ? -19.672 33.438 19.312 1 96.56 738 LEU B N 1
ATOM 13701 C CA . LEU B 1 738 ? -18.812 32.594 20.156 1 96.56 738 LEU B CA 1
ATOM 13702 C C . LEU B 1 738 ? -17.438 33.25 20.312 1 96.56 738 LEU B C 1
ATOM 13704 O O . LEU B 1 738 ? -16.766 33.531 19.312 1 96.56 738 LEU B O 1
ATOM 13708 N N . LEU B 1 739 ? -17.078 33.531 21.531 1 97.81 739 LEU B N 1
ATOM 13709 C CA . LEU B 1 739 ? -15.789 34.094 21.859 1 97.81 739 LEU B CA 1
ATOM 13710 C C . LEU B 1 739 ? -14.922 33.125 22.625 1 97.81 739 LEU B C 1
ATOM 13712 O O . LEU B 1 739 ? -15.367 32.562 23.641 1 97.81 739 LEU B O 1
ATOM 13716 N N . ASN B 1 740 ? -13.734 32.844 22.156 1 97.69 740 ASN B N 1
ATOM 13717 C CA . ASN B 1 740 ? -12.742 32 22.828 1 97.69 740 ASN B CA 1
ATOM 13718 C C . ASN B 1 740 ? -11.484 32.781 23.172 1 97.69 740 ASN B C 1
ATOM 13720 O O . ASN B 1 740 ? -10.961 33.531 22.328 1 97.69 740 ASN B O 1
ATOM 13724 N N . ILE B 1 741 ? -11.062 32.625 24.359 1 98.19 741 ILE B N 1
ATOM 13725 C CA . ILE B 1 741 ? -9.836 33.281 24.812 1 98.19 741 ILE B CA 1
ATOM 13726 C C . ILE B 1 741 ? -8.945 32.25 25.516 1 98.19 741 ILE B C 1
ATOM 13728 O O . ILE B 1 741 ? -9.422 31.422 26.297 1 98.19 741 ILE B O 1
ATOM 13732 N N . THR B 1 742 ? -7.703 32.281 25.219 1 97.94 742 THR B N 1
ATOM 13733 C CA . THR B 1 742 ? -6.699 31.438 25.875 1 97.94 742 THR B CA 1
ATOM 13734 C C . THR B 1 742 ? -5.48 32.25 26.266 1 97.94 742 THR B C 1
ATOM 13736 O O . THR B 1 742 ? -4.961 33.031 25.453 1 97.94 742 THR B O 1
ATOM 13739 N N . THR B 1 743 ? -5.039 32.094 27.453 1 98 743 THR B N 1
ATOM 13740 C CA . THR B 1 743 ? -3.775 32.688 27.875 1 98 743 THR B CA 1
ATOM 13741 C C . THR B 1 743 ? -2.742 31.609 28.172 1 98 743 THR B C 1
ATOM 13743 O O . THR B 1 743 ? -3.1 30.469 28.453 1 98 743 THR B O 1
ATOM 13746 N N . LEU B 1 744 ? -1.474 31.953 28.062 1 96.38 744 LEU B N 1
ATOM 13747 C CA . LEU B 1 744 ? -0.398 30.984 28.234 1 96.38 744 LEU B CA 1
ATOM 13748 C C . LEU B 1 744 ? 0.846 31.656 28.812 1 96.38 744 LEU B C 1
ATOM 13750 O O . LEU B 1 744 ? 1.259 32.719 28.344 1 96.38 744 LEU B O 1
ATOM 13754 N N . SER B 1 745 ? 1.345 31.062 29.812 1 96.19 745 SER B N 1
ATOM 13755 C CA . SER B 1 745 ? 2.654 31.406 30.359 1 96.19 745 SER B CA 1
ATOM 13756 C C . SER B 1 745 ? 3.576 30.188 30.375 1 96.19 745 SER B C 1
ATOM 13758 O O . SER B 1 745 ? 3.275 29.188 31.031 1 96.19 745 SER B O 1
ATOM 13760 N N . ASN B 1 746 ? 4.605 30.328 29.672 1 95.44 746 ASN B N 1
ATOM 13761 C CA . ASN B 1 746 ? 5.605 29.266 29.594 1 95.44 746 ASN B CA 1
ATOM 13762 C C . ASN B 1 746 ? 6.863 29.625 30.375 1 95.44 746 ASN B C 1
ATOM 13764 O O . ASN B 1 746 ? 7.312 30.766 30.359 1 95.44 746 ASN B O 1
ATOM 13768 N N . LYS B 1 747 ? 7.438 28.594 31.094 1 96.19 747 LYS B N 1
ATOM 13769 C CA . LYS B 1 747 ? 8.656 28.812 31.875 1 96.19 747 LYS B CA 1
ATOM 13770 C C . LYS B 1 747 ? 9.523 27.562 31.906 1 96.19 747 LYS B C 1
ATOM 13772 O O . LYS B 1 747 ? 9.016 26.453 32.031 1 96.19 747 LYS B O 1
ATOM 13777 N N . VAL B 1 748 ? 10.844 27.828 31.828 1 95.38 748 VAL B N 1
ATOM 13778 C CA . VAL B 1 748 ? 11.82 26.766 32 1 95.38 748 VAL B CA 1
ATOM 13779 C C . VAL B 1 748 ? 12.266 26.703 33.469 1 95.38 748 VAL B C 1
ATOM 13781 O O . VAL B 1 748 ? 12.828 27.672 34 1 95.38 748 VAL B O 1
ATOM 13784 N N . LEU B 1 749 ? 12.148 25.562 34.094 1 95.31 749 LEU B N 1
ATOM 13785 C CA . LEU B 1 749 ? 12.414 25.453 35.531 1 95.31 749 LEU B CA 1
ATOM 13786 C C . LEU B 1 749 ? 13.812 24.906 35.781 1 95.31 749 LEU B C 1
ATOM 13788 O O . LEU B 1 749 ? 14.445 25.266 36.781 1 95.31 749 LEU B O 1
ATOM 13792 N N . SER B 1 750 ? 14.266 24.047 34.938 1 92.88 750 SER B N 1
ATOM 13793 C CA . SER B 1 750 ? 15.609 23.484 35.094 1 92.88 750 SER B CA 1
ATOM 13794 C C . SER B 1 750 ? 16.188 23.047 33.75 1 92.88 750 SER B C 1
ATOM 13796 O O . SER B 1 750 ? 15.438 22.719 32.844 1 92.88 750 SER B O 1
ATOM 13798 N N . LEU B 1 751 ? 17.5 23.125 33.719 1 89.31 751 LEU B N 1
ATOM 13799 C CA . LEU B 1 751 ? 18.281 22.609 32.594 1 89.31 751 LEU B CA 1
ATOM 13800 C C . LEU B 1 751 ? 19.391 21.703 33.062 1 89.31 751 LEU B C 1
ATOM 13802 O O . LEU B 1 751 ? 20 21.953 34.094 1 89.31 751 LEU B O 1
ATOM 13806 N N . GLY B 1 752 ? 19.516 20.703 32.375 1 81.62 752 GLY B N 1
ATOM 13807 C CA . GLY B 1 752 ? 20.484 19.688 32.781 1 81.62 752 GLY B CA 1
ATOM 13808 C C . GLY B 1 752 ? 21.906 20.203 32.812 1 81.62 752 GLY B C 1
ATOM 13809 O O . GLY B 1 752 ? 22.219 21.203 32.156 1 81.62 752 GLY B O 1
ATOM 13810 N N . TYR B 1 753 ? 22.734 19.406 33.531 1 78.69 753 TYR B N 1
ATOM 13811 C CA . TYR B 1 753 ? 24.172 19.562 33.625 1 78.69 753 TYR B CA 1
ATOM 13812 C C . TYR B 1 753 ? 24.531 20.969 34.125 1 78.69 753 TYR B C 1
ATOM 13814 O O . TYR B 1 753 ? 25.531 21.531 33.688 1 78.69 753 TYR B O 1
ATOM 13822 N N . GLU B 1 754 ? 23.625 21.531 34.75 1 76.56 754 GLU B N 1
ATOM 13823 C CA . GLU B 1 754 ? 23.797 22.828 35.406 1 76.56 754 GLU B CA 1
ATOM 13824 C C . GLU B 1 754 ? 24.078 23.922 34.375 1 76.56 754 GLU B C 1
ATOM 13826 O O . GLU B 1 754 ? 24.844 24.859 34.625 1 76.56 754 GLU B O 1
ATOM 13831 N N . LYS B 1 755 ? 23.594 23.688 33.25 1 82.44 755 LYS B N 1
ATOM 13832 C CA . LYS B 1 755 ? 23.703 24.75 32.281 1 82.44 755 LYS B CA 1
ATOM 13833 C C . LYS B 1 755 ? 22.797 25.922 32.625 1 82.44 755 LYS B C 1
ATOM 13835 O O . LYS B 1 755 ? 21.609 25.734 32.938 1 82.44 755 LYS B O 1
ATOM 13840 N N . PRO B 1 756 ? 23.438 27.031 32.594 1 85.06 756 PRO B N 1
ATOM 13841 C CA . PRO B 1 756 ? 22.609 28.188 32.969 1 85.06 756 PRO B CA 1
ATOM 13842 C C . PRO B 1 756 ? 21.688 28.641 31.844 1 85.06 756 PRO B C 1
ATOM 13844 O O . PRO B 1 756 ? 20.672 29.281 32.094 1 85.06 756 PRO B O 1
ATOM 13847 N N . PHE B 1 757 ? 22.062 28.406 30.625 1 91.25 757 PHE B N 1
ATOM 13848 C CA . PHE B 1 757 ? 21.234 28.797 29.484 1 91.25 757 PHE B CA 1
ATOM 13849 C C . PHE B 1 757 ? 21.625 28.016 28.234 1 91.25 757 PHE B C 1
ATOM 13851 O O . PHE B 1 757 ? 22.641 27.328 28.219 1 91.25 757 PHE B O 1
ATOM 13858 N N . ILE B 1 758 ? 20.781 28.016 27.25 1 89.56 758 ILE B N 1
ATOM 13859 C CA . ILE B 1 758 ? 21.016 27.469 25.922 1 89.56 758 ILE B CA 1
ATOM 13860 C C . ILE B 1 758 ? 20.75 28.547 24.859 1 89.56 758 ILE B C 1
ATOM 13862 O O . ILE B 1 758 ? 19.672 29.141 24.828 1 89.56 758 ILE B O 1
ATOM 13866 N N . ASP B 1 759 ? 21.719 28.781 24.016 1 91.44 759 ASP B N 1
ATOM 13867 C CA . ASP B 1 759 ? 21.578 29.75 22.938 1 91.44 759 ASP B CA 1
ATOM 13868 C C . ASP B 1 759 ? 21.172 29.078 21.641 1 91.44 759 ASP B C 1
ATOM 13870 O O . ASP B 1 759 ? 21.625 27.969 21.344 1 91.44 759 ASP B O 1
ATOM 13874 N N . SER B 1 760 ? 20.312 29.719 20.922 1 92.25 760 SER B N 1
ATOM 13875 C CA . SER B 1 760 ? 19.922 29.281 19.594 1 92.25 760 SER B CA 1
ATOM 13876 C C . SER B 1 760 ? 19.516 30.469 18.719 1 92.25 760 SER B C 1
ATOM 13878 O O . SER B 1 760 ? 18.453 31.078 18.938 1 92.25 760 SER B O 1
ATOM 13880 N N . GLY B 1 761 ? 20.297 30.781 17.766 1 92.5 761 GLY B N 1
ATOM 13881 C CA . GLY B 1 761 ? 20.016 31.922 16.922 1 92.5 761 GLY B CA 1
ATOM 13882 C C . GLY B 1 761 ? 19.891 33.219 17.688 1 92.5 761 GLY B C 1
ATOM 13883 O O . GLY B 1 761 ? 20.797 33.625 18.422 1 92.5 761 GLY B O 1
ATOM 13884 N N . GLN B 1 762 ? 18.688 33.844 17.562 1 95.56 762 GLN B N 1
ATOM 13885 C CA . GLN B 1 762 ? 18.422 35.125 18.172 1 95.56 762 GLN B CA 1
ATOM 13886 C C . GLN B 1 762 ? 17.859 34.969 19.594 1 95.56 762 GLN B C 1
ATOM 13888 O O . GLN B 1 762 ? 17.5 35.938 20.25 1 95.56 762 GLN B O 1
ATOM 13893 N N . ALA B 1 763 ? 17.828 33.719 20 1 96.75 763 ALA B N 1
ATOM 13894 C CA . ALA B 1 763 ? 17.141 33.438 21.25 1 96.75 763 ALA B CA 1
ATOM 13895 C C . ALA B 1 763 ? 18.062 32.781 22.266 1 96.75 763 ALA B C 1
ATOM 13897 O O . ALA B 1 763 ? 19.078 32.219 21.906 1 96.75 763 ALA B O 1
ATOM 13898 N N . ARG B 1 764 ? 17.812 33 23.578 1 95.38 764 ARG B N 1
ATOM 13899 C CA . ARG B 1 764 ? 18.438 32.344 24.719 1 95.38 764 ARG B CA 1
ATOM 13900 C C . ARG B 1 764 ? 17.391 31.797 25.688 1 95.38 764 ARG B C 1
ATOM 13902 O O . ARG B 1 764 ? 16.516 32.531 26.141 1 95.38 764 ARG B O 1
ATOM 13909 N N . THR B 1 765 ? 17.453 30.531 25.875 1 94.62 765 THR B N 1
ATOM 13910 C CA . THR B 1 765 ? 16.609 29.891 26.891 1 94.62 765 THR B CA 1
ATOM 13911 C C . THR B 1 765 ? 17.328 29.844 28.234 1 94.62 765 THR B C 1
ATOM 13913 O O . THR B 1 765 ? 18.391 29.203 28.344 1 94.62 765 THR B O 1
ATOM 13916 N N . ARG B 1 766 ? 16.734 30.531 29.234 1 94.25 766 ARG B N 1
ATOM 13917 C CA . ARG B 1 766 ? 17.359 30.578 30.547 1 94.25 766 ARG B CA 1
ATOM 13918 C C . ARG B 1 766 ? 16.438 30.031 31.625 1 94.25 766 ARG B C 1
ATOM 13920 O O . ARG B 1 766 ? 15.234 29.875 31.391 1 94.25 766 ARG B O 1
ATOM 13927 N N . LEU B 1 767 ? 17 29.812 32.781 1 93.94 767 LEU B N 1
ATOM 13928 C CA . LEU B 1 767 ? 16.234 29.359 33.938 1 93.94 767 LEU B CA 1
ATOM 13929 C C . LEU B 1 767 ? 15.25 30.438 34.375 1 93.94 767 LEU B C 1
ATOM 13931 O O . LEU B 1 767 ? 15.602 31.609 34.438 1 93.94 767 LEU B O 1
ATOM 13935 N N . ASN B 1 768 ? 14.055 29.969 34.562 1 92.94 768 ASN B N 1
ATOM 13936 C CA . ASN B 1 768 ? 12.969 30.781 35.094 1 92.94 768 ASN B CA 1
ATOM 13937 C C . ASN B 1 768 ? 12.492 31.828 34.062 1 92.94 768 ASN B C 1
ATOM 13939 O O . ASN B 1 768 ? 11.844 32.812 34.438 1 92.94 768 ASN B O 1
ATOM 13943 N N . GLY B 1 769 ? 12.875 31.75 32.906 1 95 769 GLY B N 1
ATOM 13944 C CA . GLY B 1 769 ? 12.359 32.531 31.812 1 95 769 GLY B CA 1
ATOM 13945 C C . GLY B 1 769 ? 11.586 31.703 30.797 1 95 769 GLY B C 1
ATOM 13946 O O . GLY B 1 769 ? 11.562 30.469 30.891 1 95 769 GLY B O 1
ATOM 13947 N N . PRO B 1 770 ? 10.953 32.438 29.906 1 95.94 770 PRO B N 1
ATOM 13948 C CA . PRO B 1 770 ? 10.266 31.672 28.859 1 95.94 770 PRO B CA 1
ATOM 13949 C C . PRO B 1 770 ? 11.234 30.969 27.891 1 95.94 770 PRO B C 1
ATOM 13951 O O . PRO B 1 770 ? 12.375 31.422 27.734 1 95.94 770 PRO B O 1
ATOM 13954 N N . LEU B 1 771 ? 10.773 29.906 27.297 1 94.81 771 LEU B N 1
ATOM 13955 C CA . LEU B 1 771 ? 11.539 29.219 26.266 1 94.81 771 LEU B CA 1
ATOM 13956 C C . LEU B 1 771 ? 11.773 30.125 25.062 1 94.81 771 LEU B C 1
ATOM 13958 O O . LEU B 1 771 ? 10.859 30.828 24.609 1 94.81 771 LEU B O 1
ATOM 13962 N N . ALA B 1 772 ? 13.078 30.234 24.594 1 96.5 772 ALA B N 1
ATOM 13963 C CA . ALA B 1 772 ? 13.461 30.922 23.375 1 96.5 772 ALA B CA 1
ATOM 13964 C C . ALA B 1 772 ? 13.242 32.406 23.484 1 96.5 772 ALA B C 1
ATOM 13966 O O . ALA B 1 772 ? 12.766 33.062 22.547 1 96.5 772 ALA B O 1
ATOM 13967 N N . GLU B 1 773 ? 13.5 32.969 24.609 1 97.12 773 GLU B N 1
ATOM 13968 C CA . GLU B 1 773 ? 13.422 34.406 24.766 1 97.12 773 GLU B CA 1
ATOM 13969 C C . GLU B 1 773 ? 14.453 35.125 23.906 1 97.12 773 GLU B C 1
ATOM 13971 O O . GLU B 1 773 ? 15.594 34.656 23.781 1 97.12 773 GLU B O 1
ATOM 13976 N N . PHE B 1 774 ? 14.016 36.219 23.344 1 98.06 774 PHE B N 1
ATOM 13977 C CA . PHE B 1 774 ? 14.93 36.938 22.453 1 98.06 774 PHE B CA 1
ATOM 13978 C C . PHE B 1 774 ? 16.062 37.594 23.25 1 98.06 774 PHE B C 1
ATOM 13980 O O . PHE B 1 774 ? 15.812 38.281 24.219 1 98.06 774 PHE B O 1
ATOM 13987 N N . PHE B 1 775 ? 17.281 37.312 22.859 1 97.81 775 PHE B N 1
ATOM 13988 C CA . PHE B 1 775 ? 18.516 37.844 23.438 1 97.81 775 PHE B CA 1
ATOM 13989 C C . PHE B 1 775 ? 19.328 38.562 22.375 1 97.81 775 PHE B C 1
ATOM 13991 O O . PHE B 1 775 ? 20.125 37.938 21.656 1 97.81 775 PHE B O 1
ATOM 13998 N N . LEU B 1 776 ? 19.141 39.938 22.422 1 97.94 776 LEU B N 1
ATOM 13999 C CA . LEU B 1 776 ? 19.609 40.75 21.297 1 97.94 776 LEU B CA 1
ATOM 14000 C C . LEU B 1 776 ? 20.406 41.938 21.781 1 97.94 776 LEU B C 1
ATOM 14002 O O . LEU B 1 776 ? 20.359 42.281 22.969 1 97.94 776 LEU B O 1
ATOM 14006 N N . TYR B 1 777 ? 21.172 42.531 20.781 1 96.88 777 TYR B N 1
ATOM 14007 C CA . TYR B 1 777 ? 21.766 43.844 21.062 1 96.88 777 TYR B CA 1
ATOM 14008 C C . TYR B 1 777 ? 20.688 44.906 21.156 1 96.88 777 TYR B C 1
ATOM 14010 O O . TYR B 1 777 ? 19.891 45.094 20.219 1 96.88 777 TYR B O 1
ATOM 14018 N N . LYS B 1 778 ? 20.625 45.531 22.219 1 96.5 778 LYS B N 1
ATOM 14019 C CA . LYS B 1 778 ? 19.688 46.625 22.375 1 96.5 778 LYS B CA 1
ATOM 14020 C C . LYS B 1 778 ? 20.234 47.906 21.766 1 96.5 778 LYS B C 1
ATOM 14022 O O . LYS B 1 778 ? 21.422 48.219 21.906 1 96.5 778 LYS B O 1
ATOM 14027 N N . THR B 1 779 ? 19.359 48.719 21.156 1 96.56 779 THR B N 1
ATOM 14028 C CA . THR B 1 779 ? 19.781 49.906 20.469 1 96.56 779 THR B CA 1
ATOM 14029 C C . THR B 1 779 ? 19.016 51.125 20.969 1 96.56 779 THR B C 1
ATOM 14031 O O . THR B 1 779 ? 17.922 51 21.547 1 96.56 779 THR B O 1
ATOM 14034 N N . ASP B 1 780 ? 19.625 52.25 20.875 1 95 780 ASP B N 1
ATOM 14035 C CA . ASP B 1 780 ? 19 53.5 21.219 1 95 780 ASP B CA 1
ATOM 14036 C C . ASP B 1 780 ? 19.062 54.5 20.047 1 95 780 ASP B C 1
ATOM 14038 O O . ASP B 1 780 ? 19.609 55.594 20.188 1 95 780 ASP B O 1
ATOM 14042 N N . GLY B 1 781 ? 18.531 54.094 18.922 1 94.5 781 GLY B N 1
ATOM 14043 C CA . GLY B 1 781 ? 18.484 54.938 17.734 1 94.5 781 GLY B CA 1
ATOM 14044 C C . GLY B 1 781 ? 19.797 54.906 16.953 1 94.5 781 GLY B C 1
ATOM 14045 O O . GLY B 1 781 ? 20.484 53.906 16.891 1 94.5 781 GLY B O 1
ATOM 14046 N N . ILE B 1 782 ? 20.031 56.031 16.219 1 97.06 782 ILE B N 1
ATOM 14047 C CA . ILE B 1 782 ? 21.266 56.219 15.453 1 97.06 782 ILE B CA 1
ATOM 14048 C C . ILE B 1 782 ? 21.938 57.531 15.867 1 97.06 782 ILE B C 1
ATOM 14050 O O . ILE B 1 782 ? 21.297 58.406 16.469 1 97.06 782 ILE B O 1
ATOM 14054 N N . PHE B 1 783 ? 23.25 57.625 15.586 1 97.12 783 PHE B N 1
ATOM 14055 C CA . PHE B 1 783 ? 23.984 58.875 15.852 1 97.12 783 PHE B CA 1
ATOM 14056 C C . PHE B 1 783 ? 23.625 59.938 14.836 1 97.12 783 PHE B C 1
ATOM 14058 O O . PHE B 1 783 ? 23.875 59.781 13.641 1 97.12 783 PHE B O 1
ATOM 14065 N N . LYS B 1 784 ? 23.125 61.031 15.312 1 95.31 784 LYS B N 1
ATOM 14066 C CA . LYS B 1 784 ? 22.672 62.094 14.406 1 95.31 784 LYS B CA 1
ATOM 14067 C C . LYS B 1 784 ? 23.578 63.312 14.484 1 95.31 784 LYS B C 1
ATOM 14069 O O . LYS B 1 784 ? 23.625 64.125 13.547 1 95.31 784 LYS B O 1
ATOM 14074 N N . THR B 1 785 ? 24.359 63.375 15.695 1 95 785 THR B N 1
ATOM 14075 C CA . THR B 1 785 ? 25.25 64.5 15.875 1 95 785 THR B CA 1
ATOM 14076 C C . THR B 1 785 ? 26.609 64.062 16.375 1 95 785 THR B C 1
ATOM 14078 O O . THR B 1 785 ? 26.734 63 16.953 1 95 785 THR B O 1
ATOM 14081 N N . GLN B 1 786 ? 27.531 65 16.125 1 95.12 786 GLN B N 1
ATOM 14082 C CA . GLN B 1 786 ? 28.875 64.75 16.625 1 95.12 786 GLN B CA 1
ATOM 14083 C C . GLN B 1 786 ? 28.922 64.688 18.141 1 95.12 786 GLN B C 1
ATOM 14085 O O . GLN B 1 786 ? 29.672 63.938 18.75 1 95.12 786 GLN B O 1
ATOM 14090 N N . GLU B 1 787 ? 28.094 65.438 18.688 1 96.38 787 GLU B N 1
ATOM 14091 C CA . GLU B 1 787 ? 28.016 65.5 20.141 1 96.38 787 GLU B CA 1
ATOM 14092 C C . GLU B 1 787 ? 27.609 64.125 20.719 1 96.38 787 GLU B C 1
ATOM 14094 O O . GLU B 1 787 ? 28.141 63.719 21.75 1 96.38 787 GLU B O 1
ATOM 14099 N N . GLN B 1 788 ? 26.688 63.562 20.047 1 96.06 788 GLN B N 1
ATOM 14100 C CA . GLN B 1 788 ? 26.25 62.25 20.484 1 96.06 788 GLN B CA 1
ATOM 14101 C C . GLN B 1 788 ? 27.406 61.25 20.422 1 96.06 788 GLN B C 1
ATOM 14103 O O . GLN B 1 788 ? 27.547 60.406 21.312 1 96.06 788 GLN B O 1
ATOM 14108 N N . ILE B 1 789 ? 28.234 61.25 19.5 1 96.81 789 ILE B N 1
ATOM 14109 C CA . ILE B 1 789 ? 29.391 60.375 19.344 1 96.81 789 ILE B CA 1
ATOM 14110 C C . ILE B 1 789 ? 30.422 60.656 20.422 1 96.81 789 ILE B C 1
ATOM 14112 O O . ILE B 1 789 ? 30.984 59.719 21.016 1 96.81 789 ILE B O 1
ATOM 14116 N N . ASP B 1 790 ? 30.625 62 20.641 1 95.56 790 ASP B N 1
ATOM 14117 C CA . ASP B 1 790 ? 31.609 62.406 21.641 1 95.56 790 ASP B CA 1
ATOM 14118 C C . ASP B 1 790 ? 31.172 61.969 23.031 1 95.56 790 ASP B C 1
ATOM 14120 O O . ASP B 1 790 ? 32.031 61.625 23.875 1 95.56 790 ASP B O 1
ATOM 14124 N N . ASN B 1 791 ? 29.859 61.906 23.203 1 95.5 791 ASN B N 1
ATOM 14125 C CA . ASN B 1 791 ? 29.328 61.531 24.516 1 95.5 791 ASN B CA 1
ATOM 14126 C C . ASN B 1 791 ? 29.125 60 24.625 1 95.5 791 ASN B C 1
ATOM 14128 O O . ASN B 1 791 ? 28.672 59.531 25.656 1 95.5 791 ASN B O 1
ATOM 14132 N N . TYR B 1 792 ? 29.312 59.25 23.547 1 96.5 792 TYR B N 1
ATOM 14133 C CA . TYR B 1 792 ? 29.25 57.812 23.547 1 96.5 792 TYR B CA 1
ATOM 14134 C C . TYR B 1 792 ? 30.484 57.188 24.188 1 96.5 792 TYR B C 1
ATOM 14136 O O . TYR B 1 792 ? 31.375 56.688 23.484 1 96.5 792 TYR B O 1
ATOM 14144 N N . VAL B 1 793 ? 30.594 57.312 25.5 1 95.94 793 VAL B N 1
ATOM 14145 C CA . VAL B 1 793 ? 31.719 56.906 26.328 1 95.94 793 VAL B CA 1
ATOM 14146 C C . VAL B 1 793 ? 31.219 56.156 27.562 1 95.94 793 VAL B C 1
ATOM 14148 O O . VAL B 1 793 ? 30.047 56.312 27.938 1 95.94 793 VAL B O 1
ATOM 14151 N N . THR B 1 794 ? 31.984 55.406 28.078 1 95.38 794 THR B N 1
ATOM 14152 C CA . THR B 1 794 ? 31.641 54.719 29.328 1 95.38 794 THR B CA 1
ATOM 14153 C C . THR B 1 794 ? 31.531 55.719 30.469 1 95.38 794 THR B C 1
ATOM 14155 O O . THR B 1 794 ? 31.922 56.875 30.344 1 95.38 794 THR B O 1
ATOM 14158 N N . PRO B 1 795 ? 31 55.25 31.594 1 92.62 795 PRO B N 1
ATOM 14159 C CA . PRO B 1 795 ? 30.953 56.156 32.75 1 92.62 795 PRO B CA 1
ATOM 14160 C C . PRO B 1 795 ? 32.312 56.656 33.156 1 92.62 795 PRO B C 1
ATOM 14162 O O . PRO B 1 795 ? 32.438 57.75 33.75 1 92.62 795 PRO B O 1
ATOM 14165 N N . ASP B 1 796 ? 33.375 55.938 32.812 1 93.12 796 ASP B N 1
ATOM 14166 C CA . ASP B 1 796 ? 34.719 56.344 33.156 1 93.12 796 ASP B CA 1
ATOM 14167 C C . ASP B 1 796 ? 35.312 57.25 32.094 1 93.12 796 ASP B C 1
ATOM 14169 O O . ASP B 1 796 ? 36.5 57.656 32.188 1 93.12 796 ASP B O 1
ATOM 14173 N N . GLY B 1 797 ? 34.594 57.469 31.062 1 92.31 797 GLY B N 1
ATOM 14174 C CA . GLY B 1 797 ? 35 58.406 30.031 1 92.31 797 GLY B CA 1
ATOM 14175 C C . GLY B 1 797 ? 35.688 57.75 28.859 1 92.31 797 GLY B C 1
ATOM 14176 O O . GLY B 1 797 ? 36.188 58.406 27.969 1 92.31 797 GLY B O 1
ATOM 14177 N N . GLU B 1 798 ? 35.719 56.469 28.875 1 94.62 798 GLU B N 1
ATOM 14178 C CA . GLU B 1 798 ? 36.344 55.75 27.766 1 94.62 798 GLU B CA 1
ATOM 14179 C C . GLU B 1 798 ? 35.406 55.656 26.562 1 94.62 798 GLU B C 1
ATOM 14181 O O . GLU B 1 798 ? 34.219 55.344 26.719 1 94.62 798 GLU B O 1
ATOM 14186 N N . PRO B 1 799 ? 35.969 55.938 25.406 1 95.69 799 PRO B N 1
ATOM 14187 C CA . PRO B 1 799 ? 35.125 55.844 24.219 1 95.69 799 PRO B CA 1
ATOM 14188 C C . PRO B 1 799 ? 34.625 54.438 23.969 1 95.69 799 PRO B C 1
ATOM 14190 O O . PRO B 1 799 ? 35.375 53.469 24.125 1 95.69 799 PRO B O 1
ATOM 14193 N N . ILE B 1 800 ? 33.375 54.312 23.625 1 96.88 800 ILE B N 1
ATOM 14194 C CA . ILE B 1 800 ? 32.781 53 23.297 1 96.88 800 ILE B CA 1
ATOM 14195 C C . ILE B 1 800 ? 33.031 52.688 21.828 1 96.88 800 ILE B C 1
ATOM 14197 O O . ILE B 1 800 ? 32.781 53.531 20.953 1 96.88 800 ILE B O 1
ATOM 14201 N N . MET B 1 801 ? 33.531 51.469 21.562 1 95.75 801 MET B N 1
ATOM 14202 C CA . MET B 1 801 ? 33.875 51.031 20.203 1 95.75 801 MET B CA 1
ATOM 14203 C C . MET B 1 801 ? 32.844 50 19.703 1 95.75 801 MET B C 1
ATOM 14205 O O . MET B 1 801 ? 32.375 49.188 20.484 1 95.75 801 MET B O 1
ATOM 14209 N N . ILE B 1 802 ? 32.5 50.125 18.469 1 94.31 802 ILE B N 1
ATOM 14210 C CA . ILE B 1 802 ? 31.719 49.125 17.75 1 94.31 802 ILE B CA 1
ATOM 14211 C C . ILE B 1 802 ? 32.594 48.375 16.75 1 94.31 802 ILE B C 1
ATOM 14213 O O . ILE B 1 802 ? 33.062 48.938 15.773 1 94.31 802 ILE B O 1
ATOM 14217 N N . SER B 1 803 ? 32.688 47.094 16.969 1 88.12 803 SER B N 1
ATOM 14218 C CA . SER B 1 803 ? 33.562 46.281 16.156 1 88.12 803 SER B CA 1
ATOM 14219 C C . SER B 1 803 ? 34.969 46.906 16.062 1 88.12 803 SER B C 1
ATOM 14221 O O . SER B 1 803 ? 35.531 47 14.977 1 88.12 803 SER B O 1
ATOM 14223 N N . GLY B 1 804 ? 35.406 47.438 17.125 1 87.06 804 GLY B N 1
ATOM 14224 C CA . GLY B 1 804 ? 36.75 47.969 17.219 1 87.06 804 GLY B CA 1
ATOM 14225 C C . GLY B 1 804 ? 36.906 49.375 16.656 1 87.06 804 GLY B C 1
ATOM 14226 O O . GLY B 1 804 ? 38 49.938 16.609 1 87.06 804 GLY B O 1
ATOM 14227 N N . LYS B 1 805 ? 35.844 50 16.234 1 90.88 805 LYS B N 1
ATOM 14228 C CA . LYS B 1 805 ? 35.875 51.312 15.641 1 90.88 805 LYS B CA 1
ATOM 14229 C C . LYS B 1 805 ? 34.969 52.281 16.375 1 90.88 805 LYS B C 1
ATOM 14231 O O . LYS B 1 805 ? 33.938 51.844 16.938 1 90.88 805 LYS B O 1
ATOM 14236 N N . ARG B 1 806 ? 35.344 53.594 16.312 1 93.94 806 ARG B N 1
ATOM 14237 C CA . ARG B 1 806 ? 34.406 54.594 16.797 1 93.94 806 ARG B CA 1
ATOM 14238 C C . ARG B 1 806 ? 33.25 54.781 15.82 1 93.94 806 ARG B C 1
ATOM 14240 O O . ARG B 1 806 ? 33.438 54.719 14.609 1 93.94 806 ARG B O 1
ATOM 14247 N N . PRO B 1 807 ? 32.062 54.906 16.312 1 95.81 807 PRO B N 1
ATOM 14248 C CA . PRO B 1 807 ? 30.906 55.094 15.406 1 95.81 807 PRO B CA 1
ATOM 14249 C C . PRO B 1 807 ? 30.969 56.406 14.633 1 95.81 807 PRO B C 1
ATOM 14251 O O . PRO B 1 807 ? 31.703 57.312 15.023 1 95.81 807 PRO B O 1
ATOM 14254 N N . GLN B 1 808 ? 30.312 56.438 13.531 1 95.12 808 GLN B N 1
ATOM 14255 C CA . GLN B 1 808 ? 30.156 57.656 12.703 1 95.12 808 GLN B CA 1
ATOM 14256 C C . GLN B 1 808 ? 28.703 58.094 12.664 1 95.12 808 GLN B C 1
ATOM 14258 O O . GLN B 1 808 ? 27.812 57.406 13.164 1 95.12 808 GLN B O 1
ATOM 14263 N N . LEU B 1 809 ? 28.484 59.344 12.109 1 95.88 809 LEU B N 1
ATOM 14264 C CA . LEU B 1 809 ? 27.125 59.844 11.945 1 95.88 809 LEU B CA 1
ATOM 14265 C C . LEU B 1 809 ? 26.297 58.875 11.109 1 95.88 809 LEU B C 1
ATOM 14267 O O . LEU B 1 809 ? 26.75 58.406 10.062 1 95.88 809 LEU B O 1
ATOM 14271 N N . GLY B 1 810 ? 25.109 58.438 11.641 1 96.56 810 GLY B N 1
ATOM 14272 C CA . GLY B 1 810 ? 24.219 57.531 10.938 1 96.56 810 GLY B CA 1
ATOM 14273 C C . GLY B 1 810 ? 24.359 56.094 11.383 1 96.56 810 GLY B C 1
ATOM 14274 O O . GLY B 1 810 ? 23.562 55.25 10.992 1 96.56 810 GLY B O 1
ATOM 14275 N N . ASP B 1 811 ? 25.359 55.812 12.195 1 97.12 811 ASP B N 1
ATOM 14276 C CA . ASP B 1 811 ? 25.531 54.469 12.695 1 97.12 811 ASP B CA 1
ATOM 14277 C C . ASP B 1 811 ? 24.531 54.156 13.812 1 97.12 811 ASP B C 1
ATOM 14279 O O . ASP B 1 811 ? 24.031 55.094 14.469 1 97.12 811 ASP B O 1
ATOM 14283 N N . VAL B 1 812 ? 24.297 52.906 13.969 1 97.31 812 VAL B N 1
ATOM 14284 C CA . VAL B 1 812 ? 23.391 52.438 15.016 1 97.31 812 VAL B CA 1
ATOM 14285 C C . VAL B 1 812 ? 24.047 52.656 16.391 1 97.31 812 VAL B C 1
ATOM 14287 O O . VAL B 1 812 ? 25.234 52.375 16.562 1 97.31 812 VAL B O 1
ATOM 14290 N N . LYS B 1 813 ? 23.312 53.156 17.312 1 97.12 813 LYS B N 1
ATOM 14291 C CA . LYS B 1 813 ? 23.766 53.344 18.688 1 97.12 813 LYS B CA 1
ATOM 14292 C C . LYS B 1 813 ? 23.438 52.125 19.547 1 97.12 813 LYS B C 1
ATOM 14294 O O . LYS B 1 813 ? 22.344 52 20.109 1 97.12 813 LYS B O 1
ATOM 14299 N N . TYR B 1 814 ? 24.422 51.219 19.719 1 97.06 814 TYR B N 1
ATOM 14300 C CA . TYR B 1 814 ? 24.266 50.031 20.578 1 97.06 814 TYR B CA 1
ATOM 14301 C C . TYR B 1 814 ? 24.484 50.406 22.047 1 97.06 814 TYR B C 1
ATOM 14303 O O . TYR B 1 814 ? 25.281 51.281 22.359 1 97.06 814 TYR B O 1
ATOM 14311 N N . ILE B 1 815 ? 23.781 49.75 22.906 1 96.12 815 ILE B N 1
ATOM 14312 C CA . ILE B 1 815 ? 23.922 50.031 24.344 1 96.12 815 ILE B CA 1
ATOM 14313 C C . ILE B 1 815 ? 25 49.125 24.938 1 96.12 815 ILE B C 1
ATOM 14315 O O . ILE B 1 815 ? 24.938 47.906 24.812 1 96.12 815 ILE B O 1
ATOM 14319 N N . ASP B 1 816 ? 25.953 49.656 25.453 1 95.75 816 ASP B N 1
ATOM 14320 C CA . ASP B 1 816 ? 26.984 48.938 26.203 1 95.75 816 ASP B CA 1
ATOM 14321 C C . ASP B 1 816 ? 26.5 48.625 27.625 1 95.75 816 ASP B C 1
ATOM 14323 O O . ASP B 1 816 ? 26.484 49.469 28.5 1 95.75 816 ASP B O 1
ATOM 14327 N N . THR B 1 817 ? 26.219 47.469 27.859 1 92.75 817 THR B N 1
ATOM 14328 C CA . THR B 1 817 ? 25.562 47.062 29.094 1 92.75 817 THR B CA 1
ATOM 14329 C C . THR B 1 817 ? 26.578 46.844 30.203 1 92.75 817 THR B C 1
ATOM 14331 O O . THR B 1 817 ? 26.281 47.062 31.375 1 92.75 817 THR B O 1
ATOM 14334 N N . ASP B 1 818 ? 27.828 46.438 29.922 1 92.44 818 ASP B N 1
ATOM 14335 C CA . ASP B 1 818 ? 28.797 46.125 30.969 1 92.44 818 ASP B CA 1
ATOM 14336 C C . ASP B 1 818 ? 29.828 47.25 31.141 1 92.44 818 ASP B C 1
ATOM 14338 O O . ASP B 1 818 ? 30.766 47.125 31.906 1 92.44 818 ASP B O 1
ATOM 14342 N N . ASN B 1 819 ? 29.812 48.281 30.391 1 93.31 819 ASN B N 1
ATOM 14343 C CA . ASN B 1 819 ? 30.594 49.5 30.516 1 93.31 819 ASN B CA 1
ATOM 14344 C C . ASN B 1 819 ? 32.062 49.25 30.266 1 93.31 819 ASN B C 1
ATOM 14346 O O . ASN B 1 819 ? 32.938 49.812 30.969 1 93.31 819 ASN B O 1
ATOM 14350 N N . ASN B 1 820 ? 32.375 48.344 29.391 1 93.75 820 ASN B N 1
ATOM 14351 C CA . ASN B 1 820 ? 33.781 48.062 29.141 1 93.75 820 ASN B CA 1
ATOM 14352 C C . ASN B 1 820 ? 34.281 48.781 27.906 1 93.75 820 ASN B C 1
ATOM 14354 O O . ASN B 1 820 ? 35.406 48.562 27.453 1 93.75 820 ASN B O 1
ATOM 14358 N N . GLY B 1 821 ? 33.438 49.5 27.312 1 94.75 821 GLY B N 1
ATOM 14359 C CA . GLY B 1 821 ? 33.812 50.312 26.188 1 94.75 821 GLY B CA 1
ATOM 14360 C C . GLY B 1 821 ? 33.812 49.562 24.875 1 94.75 821 GLY B C 1
ATOM 14361 O O . GLY B 1 821 ? 34.188 50.125 23.828 1 94.75 821 GLY B O 1
ATOM 14362 N N . GLN B 1 822 ? 33.438 48.281 24.891 1 95 822 GLN B N 1
ATOM 14363 C CA . GLN B 1 822 ? 33.344 47.438 23.688 1 95 822 GLN B CA 1
ATOM 14364 C C . GLN B 1 822 ? 31.969 46.812 23.562 1 95 822 GLN B C 1
ATOM 14366 O O . GLN B 1 822 ? 31.453 46.25 24.531 1 95 822 GLN B O 1
ATOM 14371 N N . ILE B 1 823 ? 31.406 46.969 22.406 1 96.06 823 ILE B N 1
ATOM 14372 C CA . ILE B 1 823 ? 30.156 46.25 22.172 1 96.06 823 ILE B CA 1
ATOM 14373 C C . ILE B 1 823 ? 30.469 44.812 21.75 1 96.06 823 ILE B C 1
ATOM 14375 O O . ILE B 1 823 ? 31.047 44.594 20.672 1 96.06 823 ILE B O 1
ATOM 14379 N N . THR B 1 824 ? 30.125 43.844 22.562 1 93.25 824 THR B N 1
ATOM 14380 C CA . THR B 1 824 ? 30.359 42.438 22.328 1 93.25 824 THR B CA 1
ATOM 14381 C C . THR B 1 824 ? 29.109 41.625 22.625 1 93.25 824 THR B C 1
ATOM 14383 O O . THR B 1 824 ? 28.047 42.188 22.906 1 93.25 824 THR B O 1
ATOM 14386 N N . ALA B 1 825 ? 29.188 40.344 22.516 1 92.25 825 ALA B N 1
ATOM 14387 C CA . ALA B 1 825 ? 28.047 39.469 22.781 1 92.25 825 ALA B CA 1
ATOM 14388 C C . ALA B 1 825 ? 27.562 39.625 24.219 1 92.25 825 ALA B C 1
ATOM 14390 O O . ALA B 1 825 ? 26.391 39.375 24.5 1 92.25 825 ALA B O 1
ATOM 14391 N N . ASP B 1 826 ? 28.438 40.062 25.031 1 93.12 826 ASP B N 1
ATOM 14392 C CA . ASP B 1 826 ? 28.094 40.219 26.453 1 93.12 826 ASP B CA 1
ATOM 14393 C C . ASP B 1 826 ? 27.172 41.406 26.672 1 93.12 826 ASP B C 1
ATOM 14395 O O . ASP B 1 826 ? 26.578 41.531 27.75 1 93.12 826 ASP B O 1
ATOM 14399 N N . ASP B 1 827 ? 27.047 42.25 25.625 1 95.25 827 ASP B N 1
ATOM 14400 C CA . ASP B 1 827 ? 26.188 43.406 25.734 1 95.25 827 ASP B CA 1
ATOM 14401 C C . ASP B 1 827 ? 24.734 43.094 25.375 1 95.25 827 ASP B C 1
ATOM 14403 O O . ASP B 1 827 ? 23.844 43.906 25.531 1 95.25 827 ASP B O 1
ATOM 14407 N N . ARG B 1 828 ? 24.484 41.875 24.891 1 96.88 828 ARG B N 1
ATOM 14408 C CA . ARG B 1 828 ? 23.125 41.469 24.547 1 96.88 828 ARG B CA 1
ATOM 14409 C C . ARG B 1 828 ? 22.219 41.469 25.766 1 96.88 828 ARG B C 1
ATOM 14411 O O . ARG B 1 828 ? 22.688 41.281 26.891 1 96.88 828 ARG B O 1
ATOM 14418 N N . GLN B 1 829 ? 20.922 41.688 25.531 1 95.88 829 GLN B N 1
ATOM 14419 C CA . GLN B 1 829 ? 19.922 41.719 26.594 1 95.88 829 GLN B CA 1
ATOM 14420 C C . GLN B 1 829 ? 18.656 40.969 26.188 1 95.88 829 GLN B C 1
ATOM 14422 O O . GLN B 1 829 ? 18.438 40.719 25 1 95.88 829 GLN B O 1
ATOM 14427 N N . PHE B 1 830 ? 17.891 40.562 27.25 1 96.56 830 PHE B N 1
ATOM 14428 C CA . PHE B 1 830 ? 16.578 40 26.984 1 96.56 830 PHE B CA 1
ATOM 14429 C C . PHE B 1 830 ? 15.586 41.062 26.516 1 96.56 830 PHE B C 1
ATOM 14431 O O . PHE B 1 830 ? 15.375 42.062 27.203 1 96.56 830 PHE B O 1
ATOM 14438 N N . CYS B 1 831 ? 15.008 40.844 25.312 1 96.81 831 CYS B N 1
ATOM 14439 C CA . CYS B 1 831 ? 14.234 41.906 24.656 1 96.81 831 CYS B CA 1
ATOM 14440 C C . CYS B 1 831 ? 12.773 41.469 24.5 1 96.81 831 CYS B C 1
ATOM 14442 O O . CYS B 1 831 ? 11.969 42.25 23.953 1 96.81 831 CYS B O 1
ATOM 14444 N N . GLY B 1 832 ? 12.367 40.375 24.906 1 95.56 832 GLY B N 1
ATOM 14445 C CA . GLY B 1 832 ? 10.969 40 24.797 1 95.56 832 GLY B CA 1
ATOM 14446 C C . GLY B 1 832 ? 10.773 38.5 24.531 1 95.56 832 GLY B C 1
ATOM 14447 O O . GLY B 1 832 ? 11.727 37.781 24.203 1 95.56 832 GLY B O 1
ATOM 14448 N N . SER B 1 833 ? 9.492 38.062 24.562 1 96.38 833 SER B N 1
ATOM 14449 C CA . SER B 1 833 ? 9.117 36.656 24.422 1 96.38 833 SER B CA 1
ATOM 14450 C C . SER B 1 833 ? 8.43 36.375 23.094 1 96.38 833 SER B C 1
ATOM 14452 O O . SER B 1 833 ? 7.66 37.219 22.609 1 96.38 833 SER B O 1
ATOM 14454 N N . PRO B 1 834 ? 8.742 35.188 22.531 1 96.56 834 PRO B N 1
ATOM 14455 C CA . PRO B 1 834 ? 8.031 34.812 21.297 1 96.56 834 PRO B CA 1
ATOM 14456 C C . PRO B 1 834 ? 6.637 34.25 21.562 1 96.56 834 PRO B C 1
ATOM 14458 O O . PRO B 1 834 ? 5.879 34 20.625 1 96.56 834 PRO B O 1
ATOM 14461 N N . TRP B 1 835 ? 6.23 34.031 22.734 1 95.94 835 TRP B N 1
ATOM 14462 C CA . TRP B 1 835 ? 4.977 33.375 23.062 1 95.94 835 TRP B CA 1
ATOM 14463 C C . TRP B 1 835 ? 3.861 34.406 23.281 1 95.94 835 TRP B C 1
ATOM 14465 O O . TRP B 1 835 ? 4.031 35.375 24.031 1 95.94 835 TRP B O 1
ATOM 14475 N N . ALA B 1 836 ? 2.77 34.125 22.641 1 96.31 836 ALA B N 1
ATOM 14476 C CA . ALA B 1 836 ? 1.611 35 22.812 1 96.31 836 ALA B CA 1
ATOM 14477 C C . ALA B 1 836 ? 1.058 34.906 24.219 1 96.31 836 ALA B C 1
ATOM 14479 O O . ALA B 1 836 ? 0.983 33.812 24.797 1 96.31 836 ALA B O 1
ATOM 14480 N N . LYS B 1 837 ? 0.667 35.969 24.734 1 96.5 837 LYS B N 1
ATOM 14481 C CA . LYS B 1 837 ? 0.08 36 26.062 1 96.5 837 LYS B CA 1
ATOM 14482 C C . LYS B 1 837 ? -1.415 35.719 26.016 1 96.5 837 LYS B C 1
ATOM 14484 O O . LYS B 1 837 ? -1.998 35.281 27.016 1 96.5 837 LYS B O 1
ATOM 14489 N N . MET B 1 838 ? -1.901 36.031 24.859 1 97.5 838 MET B N 1
ATOM 14490 C CA . MET B 1 838 ? -3.336 35.812 24.703 1 97.5 838 MET B CA 1
ATOM 14491 C C . MET B 1 838 ? -3.676 35.438 23.281 1 97.5 838 MET B C 1
ATOM 14493 O O . MET B 1 838 ? -3.121 36 22.328 1 97.5 838 MET B O 1
ATOM 14497 N N . GLN B 1 839 ? -4.5 34.5 23.141 1 97.44 839 GLN B N 1
ATOM 14498 C CA . GLN B 1 839 ? -5.129 34.125 21.875 1 97.44 839 GLN B CA 1
ATOM 14499 C C . GLN B 1 839 ? -6.645 34.281 21.938 1 97.44 839 GLN B C 1
ATOM 14501 O O . GLN B 1 839 ? -7.254 34.031 22.984 1 97.44 839 GLN B O 1
ATOM 14506 N N . MET B 1 840 ? -7.172 34.719 20.812 1 97.19 840 MET B N 1
ATOM 14507 C CA . MET B 1 840 ? -8.602 35 20.828 1 97.19 840 MET B CA 1
ATOM 14508 C C . MET B 1 840 ? -9.234 34.656 19.469 1 97.19 840 MET B C 1
ATOM 14510 O O . MET B 1 840 ? -8.594 34.812 18.438 1 97.19 840 MET B O 1
ATOM 14514 N N . SER B 1 841 ? -10.406 34.188 19.516 1 97.62 841 SER B N 1
ATOM 14515 C CA . SER B 1 841 ? -11.203 33.969 18.312 1 97.62 841 SER B CA 1
ATOM 14516 C C . SER B 1 841 ? -12.656 34.406 18.531 1 97.62 841 SER B C 1
ATOM 14518 O O . SER B 1 841 ? -13.188 34.25 19.625 1 97.62 841 SER B O 1
ATOM 14520 N N . LEU B 1 842 ? -13.234 34.969 17.562 1 98.12 842 LEU B N 1
ATOM 14521 C CA . LEU B 1 842 ? -14.625 35.406 17.562 1 98.12 842 LEU B CA 1
ATOM 14522 C C . LEU B 1 842 ? -15.367 34.875 16.344 1 98.12 842 LEU B C 1
ATOM 14524 O O . LEU B 1 842 ? -14.93 35.125 15.203 1 98.12 842 LEU B O 1
ATOM 14528 N N . VAL B 1 843 ? -16.375 34.156 16.578 1 97.44 843 VAL B N 1
ATOM 14529 C CA . VAL B 1 843 ? -17.203 33.656 15.492 1 97.44 843 VAL B CA 1
ATOM 14530 C C . VAL B 1 843 ? -18.594 34.312 15.57 1 97.44 843 VAL B C 1
ATOM 14532 O O . VAL B 1 843 ? -19.25 34.25 16.609 1 97.44 843 VAL B O 1
ATOM 14535 N N . LEU B 1 844 ? -19.031 34.906 14.547 1 97.69 844 LEU B N 1
ATOM 14536 C CA . LEU B 1 844 ? -20.359 35.469 14.406 1 97.69 844 LEU B CA 1
ATOM 14537 C C . LEU B 1 844 ? -21.172 34.719 13.352 1 97.69 844 LEU B C 1
ATOM 14539 O O . LEU B 1 844 ? -20.688 34.5 12.234 1 97.69 844 LEU B O 1
ATOM 14543 N N . ASN B 1 845 ? -22.297 34.312 13.742 1 96 845 ASN B N 1
ATOM 14544 C CA . ASN B 1 845 ? -23.172 33.625 12.82 1 96 845 ASN B CA 1
ATOM 14545 C C . ASN B 1 845 ? -24.562 34.25 12.766 1 96 845 ASN B C 1
ATOM 14547 O O . ASN B 1 845 ? -25.016 34.844 13.758 1 96 845 ASN B O 1
ATOM 14551 N N . ALA B 1 846 ? -25.172 34.125 11.617 1 96.75 846 ALA B N 1
ATOM 14552 C CA . ALA B 1 846 ? -26.547 34.625 11.438 1 96.75 846 ALA B CA 1
ATOM 14553 C C . ALA B 1 846 ? -27.25 33.844 10.336 1 96.75 846 ALA B C 1
ATOM 14555 O O . ALA B 1 846 ? -26.625 33.375 9.383 1 96.75 846 ALA B O 1
ATOM 14556 N N . GLU B 1 847 ? -28.453 33.625 10.602 1 95.31 847 GLU B N 1
ATOM 14557 C CA . GLU B 1 847 ? -29.328 33 9.609 1 95.31 847 GLU B CA 1
ATOM 14558 C C . GLU B 1 847 ? -30.641 33.781 9.469 1 95.31 847 GLU B C 1
ATOM 14560 O O . GLU B 1 847 ? -31.219 34.188 10.469 1 95.31 847 GLU B O 1
ATOM 14565 N N . TRP B 1 848 ? -31.016 34.062 8.297 1 95.5 848 TRP B N 1
ATOM 14566 C CA . TRP B 1 848 ? -32.312 34.688 7.988 1 95.5 848 TRP B CA 1
ATOM 14567 C C . TRP B 1 848 ? -33 33.969 6.836 1 95.5 848 TRP B C 1
ATOM 14569 O O . TRP B 1 848 ? -32.594 34.094 5.684 1 95.5 848 TRP B O 1
ATOM 14579 N N . LYS B 1 849 ? -34.031 33.25 7.137 1 91.69 849 LYS B N 1
ATOM 14580 C CA . LYS B 1 849 ? -34.75 32.438 6.16 1 91.69 849 LYS B CA 1
ATOM 14581 C C . LYS B 1 849 ? -33.781 31.453 5.477 1 91.69 849 LYS B C 1
ATOM 14583 O O . LYS B 1 849 ? -33.125 30.672 6.145 1 91.69 849 LYS B O 1
ATOM 14588 N N . ASP B 1 850 ? -33.562 31.734 4.109 1 92.12 850 ASP B N 1
ATOM 14589 C CA . ASP B 1 850 ? -32.75 30.766 3.371 1 92.12 850 ASP B CA 1
ATOM 14590 C C . ASP B 1 850 ? -31.297 31.25 3.23 1 92.12 850 ASP B C 1
ATOM 14592 O O . ASP B 1 850 ? -30.484 30.594 2.576 1 92.12 850 ASP B O 1
ATOM 14596 N N . PHE B 1 851 ? -30.969 32.344 3.916 1 96.06 851 PHE B N 1
ATOM 14597 C CA . PHE B 1 851 ? -29.609 32.875 3.881 1 96.06 851 PHE B CA 1
ATOM 14598 C C . PHE B 1 851 ? -28.875 32.562 5.18 1 96.06 851 PHE B C 1
ATOM 14600 O O . PHE B 1 851 ? -29.469 32.594 6.258 1 96.06 851 PHE B O 1
ATOM 14607 N N . ASP B 1 852 ? -27.656 32.25 5.047 1 94.69 852 ASP B N 1
ATOM 14608 C CA . ASP B 1 852 ? -26.828 32.094 6.234 1 94.69 852 ASP B CA 1
ATOM 14609 C C . ASP B 1 852 ? -25.531 32.906 6.09 1 94.69 852 ASP B C 1
ATOM 14611 O O . ASP B 1 852 ? -25.047 33.125 4.977 1 94.69 852 ASP B O 1
ATOM 14615 N N . PHE B 1 853 ? -25.047 33.375 7.141 1 96.56 853 PHE B N 1
ATOM 14616 C CA . PHE B 1 853 ? -23.859 34.219 7.215 1 96.56 853 PHE B CA 1
ATOM 14617 C C . PHE B 1 853 ? -22.969 33.781 8.367 1 96.56 853 PHE B C 1
ATOM 14619 O O . PHE B 1 853 ? -23.453 33.406 9.43 1 96.56 853 PHE B O 1
ATOM 14626 N N . SER B 1 854 ? -21.672 33.75 8.117 1 96.69 854 SER B N 1
ATOM 14627 C CA . SER B 1 854 ? -20.703 33.469 9.164 1 96.69 854 SER B CA 1
ATOM 14628 C C . SER B 1 854 ? -19.438 34.312 9.008 1 96.69 854 SER B C 1
ATOM 14630 O O . SER B 1 854 ? -18.984 34.562 7.891 1 96.69 854 SER B O 1
ATOM 14632 N N . MET B 1 855 ? -18.938 34.781 10.078 1 97.12 855 MET B N 1
ATOM 14633 C CA . MET B 1 855 ? -17.719 35.562 10.109 1 97.12 855 MET B CA 1
ATOM 14634 C C . MET B 1 855 ? -16.844 35.156 11.289 1 97.12 855 MET B C 1
ATOM 14636 O O . MET B 1 855 ? -17.312 35.094 12.43 1 97.12 855 MET B O 1
ATOM 14640 N N . MET B 1 856 ? -15.641 34.812 10.992 1 97.19 856 MET B N 1
ATOM 14641 C CA . MET B 1 856 ? -14.734 34.375 12.047 1 97.19 856 MET B CA 1
ATOM 14642 C C . MET B 1 856 ? -13.484 35.25 12.086 1 97.19 856 MET B C 1
ATOM 14644 O O . MET B 1 856 ? -12.836 35.438 11.055 1 97.19 856 MET B O 1
ATOM 14648 N N . TRP B 1 857 ? -13.164 35.719 13.219 1 97.62 857 TRP B N 1
ATOM 14649 C CA . TRP B 1 857 ? -11.922 36.438 13.484 1 97.62 857 TRP B CA 1
ATOM 14650 C C . TRP B 1 857 ? -11 35.625 14.391 1 97.62 857 TRP B C 1
ATOM 14652 O O . TRP B 1 857 ? -11.469 34.969 15.305 1 97.62 857 TRP B O 1
ATOM 14662 N N . ASN B 1 858 ? -9.758 35.656 14.125 1 96.69 858 ASN B N 1
ATOM 14663 C CA . ASN B 1 858 ? -8.742 35 14.93 1 96.69 858 ASN B CA 1
ATOM 14664 C C . ASN B 1 858 ? -7.516 35.875 15.141 1 96.69 858 ASN B C 1
ATOM 14666 O O . ASN B 1 858 ? -7.117 36.625 14.234 1 96.69 858 ASN B O 1
ATOM 14670 N N . GLY B 1 859 ? -6.941 35.781 16.406 1 97.06 859 GLY B N 1
ATOM 14671 C CA . GLY B 1 859 ? -5.781 36.625 16.656 1 97.06 859 GLY B CA 1
ATOM 14672 C C . GLY B 1 859 ? -4.914 36.125 17.797 1 97.06 859 GLY B C 1
ATOM 14673 O O . GLY B 1 859 ? -5.332 35.25 18.562 1 97.06 859 GLY B O 1
ATOM 14674 N N . GLN B 1 860 ? -3.73 36.562 17.828 1 96.75 860 GLN B N 1
ATOM 14675 C CA . GLN B 1 860 ? -2.777 36.375 18.922 1 96.75 860 GLN B CA 1
ATOM 14676 C C . GLN B 1 860 ? -2.166 37.719 19.344 1 96.75 860 GLN B C 1
ATOM 14678 O O . GLN B 1 860 ? -1.88 38.562 18.516 1 96.75 860 GLN B O 1
ATOM 14683 N N . PHE B 1 861 ? -1.907 37.844 20.703 1 97.75 861 PHE B N 1
ATOM 14684 C CA . PHE B 1 861 ? -1.488 39.156 21.234 1 97.75 861 PHE B CA 1
ATOM 14685 C C . PHE B 1 861 ? -0.371 38.969 22.25 1 97.75 861 PHE B C 1
ATOM 14687 O O . PHE B 1 861 ? -0.395 38.031 23.062 1 97.75 861 PHE B O 1
ATOM 14694 N N . GLY B 1 862 ? 0.643 39.875 22.172 1 96.88 862 GLY B N 1
ATOM 14695 C CA . GLY B 1 862 ? 1.646 40 23.219 1 96.88 862 GLY B CA 1
ATOM 14696 C C . GLY B 1 862 ? 2.967 39.344 22.844 1 96.88 862 GLY B C 1
ATOM 14697 O O . GLY B 1 862 ? 3.955 39.5 23.578 1 96.88 862 GLY B O 1
ATOM 14698 N N . ASN B 1 863 ? 3.096 38.656 21.797 1 97 863 ASN B N 1
ATOM 14699 C CA . ASN B 1 863 ? 4.352 38.062 21.391 1 97 863 ASN B CA 1
ATOM 14700 C C . ASN B 1 863 ? 5.188 39 20.531 1 97 863 ASN B C 1
ATOM 14702 O O . ASN B 1 863 ? 4.668 39.969 20 1 97 863 ASN B O 1
ATOM 14706 N N . LYS B 1 864 ? 6.453 38.688 20.453 1 97.94 864 LYS B N 1
ATOM 14707 C CA . LYS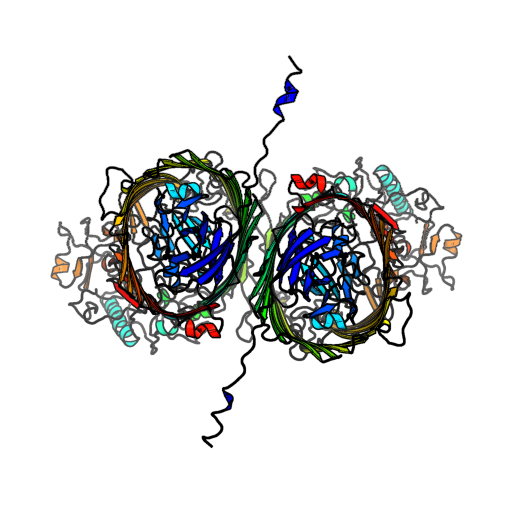 B 1 864 ? 7.359 39.375 19.547 1 97.94 864 LYS B CA 1
ATOM 14708 C C . LYS B 1 864 ? 7.84 38.469 18.422 1 97.94 864 LYS B C 1
ATOM 14710 O O . LYS B 1 864 ? 7.836 37.25 18.562 1 97.94 864 LYS B O 1
ATOM 14715 N N . ILE B 1 865 ? 8.133 39.094 17.266 1 98.31 865 ILE B N 1
ATOM 14716 C CA . ILE B 1 865 ? 8.656 38.375 16.109 1 98.31 865 ILE B CA 1
ATOM 14717 C C . ILE B 1 865 ? 9.953 39.031 15.633 1 98.31 865 ILE B C 1
ATOM 14719 O O . ILE B 1 865 ? 10.016 40.25 15.469 1 98.31 865 ILE B O 1
ATOM 14723 N N . TYR B 1 866 ? 11.008 38.219 15.586 1 98.31 866 TYR B N 1
ATOM 14724 C CA . TYR B 1 866 ? 12.203 38.688 14.898 1 98.31 866 TYR B CA 1
ATOM 14725 C C . TYR B 1 866 ? 12.055 38.562 13.391 1 98.31 866 TYR B C 1
ATOM 14727 O O . TYR B 1 866 ? 11.961 37.438 12.859 1 98.31 866 TYR B O 1
ATOM 14735 N N . ASN B 1 867 ? 12.039 39.625 12.695 1 97.94 867 ASN B N 1
ATOM 14736 C CA . ASN B 1 867 ? 11.742 39.719 11.266 1 97.94 867 ASN B CA 1
ATOM 14737 C C . ASN B 1 867 ? 13.008 39.594 10.43 1 97.94 867 ASN B C 1
ATOM 14739 O O . ASN B 1 867 ? 13.562 40.594 9.977 1 97.94 867 ASN B O 1
ATOM 14743 N N . VAL B 1 868 ? 13.352 38.406 10.055 1 97.31 868 VAL B N 1
ATOM 14744 C CA . VAL B 1 868 ? 14.562 38.156 9.289 1 97.31 868 VAL B CA 1
ATOM 14745 C C . VAL B 1 868 ? 14.406 38.719 7.875 1 97.31 868 VAL B C 1
ATOM 14747 O O . VAL B 1 868 ? 15.383 39.156 7.27 1 97.31 868 VAL B O 1
ATOM 14750 N N . SER B 1 869 ? 13.234 38.719 7.328 1 96.5 869 SER B N 1
ATOM 14751 C CA . SER B 1 869 ? 13.016 39.281 5.996 1 96.5 869 SER B CA 1
ATOM 14752 C C . SER B 1 869 ? 13.328 40.781 5.949 1 96.5 869 SER B C 1
ATOM 14754 O O . SER B 1 869 ? 13.906 41.25 4.977 1 96.5 869 SER B O 1
ATOM 14756 N N . LYS B 1 870 ? 12.883 41.5 6.93 1 96 870 LYS B N 1
ATOM 14757 C CA . LYS B 1 870 ? 13.211 42.906 6.996 1 96 870 LYS B CA 1
ATOM 14758 C C . LYS B 1 870 ? 14.711 43.125 7.164 1 96 870 LYS B C 1
ATOM 14760 O O . LYS B 1 870 ? 15.297 44 6.543 1 96 870 LYS B O 1
ATOM 14765 N N . TRP B 1 871 ? 15.289 42.312 8.023 1 96.19 871 TRP B N 1
ATOM 14766 C CA . TRP B 1 871 ? 16.734 42.375 8.195 1 96.19 871 TRP B CA 1
ATOM 14767 C C . TRP B 1 871 ? 17.453 42.188 6.859 1 96.19 871 TRP B C 1
ATOM 14769 O O . TRP B 1 871 ? 18.312 42.969 6.484 1 96.19 871 TRP B O 1
ATOM 14779 N N . GLN B 1 872 ? 17 41.188 6.152 1 95.69 872 GLN B N 1
ATOM 14780 C CA . GLN B 1 872 ? 17.594 40.875 4.859 1 95.69 872 GLN B CA 1
ATOM 14781 C C . GLN B 1 872 ? 17.312 42 3.852 1 95.69 872 GLN B C 1
ATOM 14783 O O . GLN B 1 872 ? 18.203 42.375 3.076 1 95.69 872 GLN B O 1
ATOM 14788 N N . GLY B 1 873 ? 16.141 42.531 3.875 1 95.19 873 GLY B N 1
ATOM 14789 C CA . GLY B 1 873 ? 15.742 43.562 2.939 1 95.19 873 GLY B CA 1
ATOM 14790 C C . GLY B 1 873 ? 16.391 44.906 3.225 1 95.19 873 GLY B C 1
ATOM 14791 O O . GLY B 1 873 ? 16.312 45.812 2.406 1 95.19 873 GLY B O 1
ATOM 14792 N N . ARG B 1 874 ? 17.109 45.031 4.312 1 95.25 874 ARG B N 1
ATOM 14793 C CA . ARG B 1 874 ? 17.812 46.25 4.688 1 95.25 874 ARG B CA 1
ATOM 14794 C C . ARG B 1 874 ? 19.312 46.031 4.805 1 95.25 874 ARG B C 1
ATOM 14796 O O . ARG B 1 874 ? 20.031 46.875 5.316 1 95.25 874 ARG B O 1
ATOM 14803 N N . LEU B 1 875 ? 19.719 44.875 4.41 1 95.44 875 LEU B N 1
ATOM 14804 C CA . LEU B 1 875 ? 21.125 44.5 4.551 1 95.44 875 LEU B CA 1
ATOM 14805 C C . LEU B 1 875 ? 21.938 45.031 3.373 1 95.44 875 LEU B C 1
ATOM 14807 O O . LEU B 1 875 ? 22.203 44.281 2.42 1 95.44 875 LEU B O 1
ATOM 14811 N N . PHE B 1 876 ? 22.516 46.219 3.486 1 95.88 876 PHE B N 1
ATOM 14812 C CA . PHE B 1 876 ? 23.266 46.844 2.412 1 95.88 876 PHE B CA 1
ATOM 14813 C C . PHE B 1 876 ? 24.734 46.469 2.492 1 95.88 876 PHE B C 1
ATOM 14815 O O . PHE B 1 876 ? 25.516 46.812 1.598 1 95.88 876 PHE B O 1
ATOM 14822 N N . SER B 1 877 ? 25.141 45.719 3.531 1 94.88 877 SER B N 1
ATOM 14823 C CA . SER B 1 877 ? 26.516 45.188 3.588 1 94.88 877 SER B CA 1
ATOM 14824 C C . SER B 1 877 ? 26.734 44.094 2.564 1 94.88 877 SER B C 1
ATOM 14826 O O . SER B 1 877 ? 27.859 43.688 2.293 1 94.88 877 SER B O 1
ATOM 14828 N N . ASP B 1 878 ? 25.625 43.594 2.053 1 94.06 878 ASP B N 1
ATOM 14829 C CA . ASP B 1 878 ? 25.609 42.562 1.003 1 94.06 878 ASP B CA 1
ATOM 14830 C C . ASP B 1 878 ? 24.688 43 -0.142 1 94.06 878 ASP B C 1
ATOM 14832 O O . ASP B 1 878 ? 23.875 43.906 0.009 1 94.06 878 ASP B O 1
ATOM 14836 N N . ASN B 1 879 ? 24.984 42.438 -1.319 1 94.31 879 ASN B N 1
ATOM 14837 C CA . ASN B 1 879 ? 24.125 42.75 -2.451 1 94.31 879 ASN B CA 1
ATOM 14838 C C . ASN B 1 879 ? 22.906 41.812 -2.488 1 94.31 879 ASN B C 1
ATOM 14840 O O . ASN B 1 879 ? 23.047 40.594 -2.578 1 94.31 879 ASN B O 1
ATOM 14844 N N . SER B 1 880 ? 21.812 42.344 -2.348 1 94.44 880 SER B N 1
ATOM 14845 C CA . SER B 1 880 ? 20.484 41.75 -2.459 1 94.44 880 SER B CA 1
ATOM 14846 C C . SER B 1 880 ? 19.469 42.75 -2.979 1 94.44 880 SER B C 1
ATOM 14848 O O . SER B 1 880 ? 19.812 43.906 -3.277 1 94.44 880 SER B O 1
ATOM 14850 N N . ASN B 1 881 ? 18.297 42.344 -3.229 1 95.56 881 ASN B N 1
ATOM 14851 C CA . ASN B 1 881 ? 17.25 43.344 -3.332 1 95.56 881 ASN B CA 1
ATOM 14852 C C . ASN B 1 881 ? 16.906 43.938 -1.966 1 95.56 881 ASN B C 1
ATOM 14854 O O . ASN B 1 881 ? 17.375 43.438 -0.938 1 95.56 881 ASN B O 1
ATOM 14858 N N . TYR B 1 882 ? 16.234 45.094 -2.047 1 97.06 882 TYR B N 1
ATOM 14859 C CA . TYR B 1 882 ? 15.945 45.781 -0.795 1 97.06 882 TYR B CA 1
ATOM 14860 C C . TYR B 1 882 ? 14.477 46.188 -0.712 1 97.06 882 TYR B C 1
ATOM 14862 O O . TYR B 1 882 ? 13.812 46.344 -1.737 1 97.06 882 TYR B O 1
ATOM 14870 N N . LEU B 1 883 ? 14.039 46.312 0.511 1 97.25 883 LEU B N 1
ATOM 14871 C CA . LEU B 1 883 ? 12.711 46.875 0.736 1 97.25 883 LEU B CA 1
ATOM 14872 C C . LEU B 1 883 ? 12.664 48.344 0.329 1 97.25 883 LEU B C 1
ATOM 14874 O O . LEU B 1 883 ? 13.57 49.125 0.662 1 97.25 883 LEU B O 1
ATOM 14878 N N . ARG B 1 884 ? 11.672 48.719 -0.417 1 97.31 884 ARG B N 1
ATOM 14879 C CA . ARG B 1 884 ? 11.523 50.094 -0.863 1 97.31 884 ARG B CA 1
ATOM 14880 C C . ARG B 1 884 ? 11.422 51.031 0.325 1 97.31 884 ARG B C 1
ATOM 14882 O O . ARG B 1 884 ? 10.727 50.75 1.3 1 97.31 884 ARG B O 1
ATOM 14889 N N . PHE B 1 885 ? 12.219 52.062 0.285 1 96.25 885 PHE B N 1
ATOM 14890 C CA . PHE B 1 885 ? 12.109 53.094 1.325 1 96.25 885 PHE B CA 1
ATOM 14891 C C . PHE B 1 885 ? 10.883 53.969 1.102 1 96.25 885 PHE B C 1
ATOM 14893 O O . PHE B 1 885 ? 10.766 54.625 0.066 1 96.25 885 PHE B O 1
ATOM 14900 N N . LYS B 1 886 ? 10.07 53.969 2.029 1 93.12 886 LYS B N 1
ATOM 14901 C CA . LYS B 1 886 ? 8.961 54.906 2.006 1 93.12 886 LYS B CA 1
ATOM 14902 C C . LYS B 1 886 ? 9.422 56.312 2.402 1 93.12 886 LYS B C 1
ATOM 14904 O O . LYS B 1 886 ? 10.531 56.469 2.9 1 93.12 886 LYS B O 1
ATOM 14909 N N . LYS B 1 887 ? 8.602 57.25 2.125 1 92.69 887 LYS B N 1
ATOM 14910 C CA . LYS B 1 887 ? 8.945 58.625 2.5 1 92.69 887 LYS B CA 1
ATOM 14911 C C . LYS B 1 887 ? 9.234 58.719 3.994 1 92.69 887 LYS B C 1
ATOM 14913 O O . LYS B 1 887 ? 8.422 58.312 4.82 1 92.69 887 LYS B O 1
ATOM 14918 N N . GLY B 1 888 ? 10.383 59.156 4.254 1 92.06 888 GLY B N 1
ATOM 14919 C CA . GLY B 1 888 ? 10.773 59.312 5.645 1 92.06 888 GLY B CA 1
ATOM 14920 C C . GLY B 1 888 ? 11.609 58.188 6.172 1 92.06 888 GLY B C 1
ATOM 14921 O O . GLY B 1 888 ? 12.18 58.281 7.258 1 92.06 888 GLY B O 1
ATOM 14922 N N . GLU B 1 889 ? 11.727 57.125 5.371 1 93.69 889 GLU B N 1
ATOM 14923 C CA . GLU B 1 889 ? 12.469 55.938 5.809 1 93.69 889 GLU B CA 1
ATOM 14924 C C . GLU B 1 889 ? 13.812 55.844 5.094 1 93.69 889 GLU B C 1
ATOM 14926 O O . GLU B 1 889 ? 14.5 54.812 5.188 1 93.69 889 GLU B O 1
ATOM 14931 N N . GLU B 1 890 ? 14.172 56.812 4.422 1 96.19 890 GLU B N 1
ATOM 14932 C CA . GLU B 1 890 ? 15.422 56.812 3.664 1 96.19 890 GLU B CA 1
ATOM 14933 C C . GLU B 1 890 ? 16.625 56.719 4.594 1 96.19 890 GLU B C 1
ATOM 14935 O O . GLU B 1 890 ? 16.562 57.156 5.742 1 96.19 890 GLU B O 1
ATOM 14940 N N . PRO B 1 891 ? 17.703 56.188 4.102 1 97.25 891 PRO B N 1
ATOM 14941 C CA . PRO B 1 891 ? 18.906 56.125 4.949 1 97.25 891 PRO B CA 1
ATOM 14942 C C . PRO B 1 891 ? 19.438 57.5 5.348 1 97.25 891 PRO B C 1
ATOM 14944 O O . PRO B 1 891 ? 19.172 58.469 4.664 1 97.25 891 PRO B O 1
ATOM 14947 N N . TYR B 1 892 ? 20.188 57.469 6.371 1 96.19 892 TYR B N 1
ATOM 14948 C CA . TYR B 1 892 ? 20.734 58.688 6.961 1 96.19 892 TYR B CA 1
ATOM 14949 C C . TYR B 1 892 ? 21.406 59.562 5.902 1 96.19 892 TYR B C 1
ATOM 14951 O O . TYR B 1 892 ? 21.328 60.812 5.957 1 96.19 892 TYR B O 1
ATOM 14959 N N . GLN B 1 893 ? 22.047 58.969 4.914 1 95.62 893 GLN B N 1
ATOM 14960 C CA . GLN B 1 893 ? 22.781 59.688 3.873 1 95.62 893 GLN B CA 1
ATOM 14961 C C . GLN B 1 893 ? 21.844 60.5 3 1 95.62 893 GLN B C 1
ATOM 14963 O O . GLN B 1 893 ? 22.266 61.5 2.387 1 95.62 893 GLN B O 1
ATOM 14968 N N . VAL B 1 894 ? 20.672 60.062 2.918 1 96.5 894 VAL B N 1
ATOM 14969 C CA . VAL B 1 894 ? 19.672 60.719 2.061 1 96.5 894 VAL B CA 1
ATOM 14970 C C . VAL B 1 894 ? 18.766 61.625 2.902 1 96.5 894 VAL B C 1
ATOM 14972 O O . VAL B 1 894 ? 18.406 62.719 2.475 1 96.5 894 VAL B O 1
ATOM 14975 N N . ASN B 1 895 ? 18.438 61.156 4.086 1 96.69 895 ASN B N 1
ATOM 14976 C CA . ASN B 1 895 ? 17.562 61.906 5.008 1 96.69 895 ASN B CA 1
ATOM 14977 C C . ASN B 1 895 ? 18.094 61.812 6.441 1 96.69 895 ASN B C 1
ATOM 14979 O O . ASN B 1 895 ? 17.859 60.844 7.141 1 96.69 895 ASN B O 1
ATOM 14983 N N . GLN B 1 896 ? 18.625 62.844 6.895 1 94.12 896 GLN B N 1
ATOM 14984 C CA . GLN B 1 896 ? 19.281 62.875 8.195 1 94.12 896 GLN B CA 1
ATOM 14985 C C . GLN B 1 896 ? 18.266 62.844 9.328 1 94.12 896 GLN B C 1
ATOM 14987 O O . GLN B 1 896 ? 18.625 62.562 10.477 1 94.12 896 GLN B O 1
ATOM 14992 N N . ASN B 1 897 ? 17.016 63.062 9.008 1 92.94 897 ASN B N 1
ATOM 14993 C CA . ASN B 1 897 ? 15.953 63 10.016 1 92.94 897 ASN B CA 1
ATOM 14994 C C . ASN B 1 897 ? 15.375 61.594 10.148 1 92.94 897 ASN B C 1
ATOM 14996 O O . ASN B 1 897 ? 14.578 61.312 11.047 1 92.94 897 ASN B O 1
ATOM 15000 N N . SER B 1 898 ? 15.812 60.719 9.25 1 94.5 898 SER B N 1
ATOM 15001 C CA . SER B 1 898 ? 15.32 59.344 9.273 1 94.5 898 SER B CA 1
ATOM 15002 C C . SER B 1 898 ? 15.992 58.531 10.375 1 94.5 898 SER B C 1
ATOM 15004 O O . SER B 1 898 ? 17.062 58.906 10.867 1 94.5 898 SER B O 1
ATOM 15006 N N . ASP B 1 899 ? 15.266 57.5 10.781 1 92.69 899 ASP B N 1
ATOM 15007 C CA . ASP B 1 899 ? 15.828 56.625 11.797 1 92.69 899 ASP B CA 1
ATOM 15008 C C . ASP B 1 899 ? 16.516 55.438 11.156 1 92.69 899 ASP B C 1
ATOM 15010 O O . ASP B 1 899 ? 16.922 54.5 11.844 1 92.69 899 ASP B O 1
ATOM 15014 N N . THR B 1 900 ? 16.625 55.406 9.828 1 95.88 900 THR B N 1
ATOM 15015 C CA . THR B 1 900 ? 17.359 54.375 9.125 1 95.88 900 THR B CA 1
ATOM 15016 C C . THR B 1 900 ? 18.859 54.656 9.125 1 95.88 900 THR B C 1
ATOM 15018 O O . THR B 1 900 ? 19.281 55.75 8.695 1 95.88 900 THR B O 1
ATOM 15021 N N . PRO B 1 901 ? 19.625 53.719 9.594 1 97.19 901 PRO B N 1
ATOM 15022 C CA . PRO B 1 901 ? 21.062 53.969 9.641 1 97.19 901 PRO B CA 1
ATOM 15023 C C . PRO B 1 901 ? 21.672 54.188 8.258 1 97.19 901 PRO B C 1
ATOM 15025 O O . PRO B 1 901 ? 21.047 53.875 7.246 1 97.19 901 PRO B O 1
ATOM 15028 N N . ARG B 1 902 ? 22.891 54.781 8.312 1 95.88 902 ARG B N 1
ATOM 15029 C CA . ARG B 1 902 ? 23.578 54.906 7.035 1 95.88 902 ARG B CA 1
ATOM 15030 C C . ARG B 1 902 ? 23.875 53.531 6.426 1 95.88 902 ARG B C 1
ATOM 15032 O O . ARG B 1 902 ? 24.141 52.562 7.145 1 95.88 902 ARG B O 1
ATOM 15039 N N . ILE B 1 903 ? 23.766 53.438 5.137 1 97.06 903 ILE B N 1
ATOM 15040 C CA . ILE B 1 903 ? 23.984 52.219 4.406 1 97.06 903 ILE B CA 1
ATOM 15041 C C . ILE B 1 903 ? 25.422 52.156 3.885 1 97.06 903 ILE B C 1
ATOM 15043 O O . ILE B 1 903 ? 25.922 53.156 3.354 1 97.06 903 ILE B O 1
ATOM 15047 N N . ILE B 1 904 ? 26.109 51.031 4.152 1 95.69 904 ILE B N 1
ATOM 15048 C CA . ILE B 1 904 ? 27.5 50.875 3.795 1 95.69 904 ILE B CA 1
ATOM 15049 C C . ILE B 1 904 ? 27.766 49.469 3.324 1 95.69 904 ILE B C 1
ATOM 15051 O O . ILE B 1 904 ? 27.484 48.5 4.051 1 95.69 904 ILE B O 1
ATOM 15055 N N . TYR B 1 905 ? 28.281 49.281 2.09 1 95.75 905 TYR B N 1
ATOM 15056 C CA . TYR B 1 905 ? 28.578 47.938 1.566 1 95.75 905 TYR B CA 1
ATOM 15057 C C . TYR B 1 905 ? 29.828 47.344 2.227 1 95.75 905 TYR B C 1
ATOM 15059 O O . TYR B 1 905 ? 30.812 48.062 2.426 1 95.75 905 TYR B O 1
ATOM 15067 N N . GLY B 1 906 ? 29.719 46.062 2.666 1 93.94 906 GLY B N 1
ATOM 15068 C CA . GLY B 1 906 ? 30.875 45.344 3.174 1 93.94 906 GLY B CA 1
ATOM 15069 C C . GLY B 1 906 ? 31.094 45.562 4.66 1 93.94 906 GLY B C 1
ATOM 15070 O O . GLY B 1 906 ? 32.062 45.031 5.223 1 93.94 906 GLY B O 1
ATOM 15071 N N . ASP B 1 907 ? 30.297 46.344 5.246 1 93.12 907 ASP B N 1
ATOM 15072 C CA . ASP B 1 907 ? 30.391 46.594 6.68 1 93.12 907 ASP B CA 1
ATOM 15073 C C . ASP B 1 907 ? 29.109 46.188 7.398 1 93.12 907 ASP B C 1
ATOM 15075 O O . ASP B 1 907 ? 28.031 46.656 7.039 1 93.12 907 ASP B O 1
ATOM 15079 N N . GLN B 1 908 ? 29.203 45.375 8.445 1 92.5 908 GLN B N 1
ATOM 15080 C CA . GLN B 1 908 ? 28.016 44.781 9.07 1 92.5 908 GLN B CA 1
ATOM 15081 C C . GLN B 1 908 ? 27.703 45.5 10.391 1 92.5 908 GLN B C 1
ATOM 15083 O O . GLN B 1 908 ? 26.766 45.125 11.094 1 92.5 908 GLN B O 1
ATOM 15088 N N . ARG B 1 909 ? 28.344 46.562 10.805 1 92.69 909 ARG B N 1
ATOM 15089 C CA . ARG B 1 909 ? 28.203 47.156 12.125 1 92.69 909 ARG B CA 1
ATOM 15090 C C . ARG B 1 909 ? 26.781 47.656 12.359 1 92.69 909 ARG B C 1
ATOM 15092 O O . ARG B 1 909 ? 26.328 47.719 13.508 1 92.69 909 ARG B O 1
ATOM 15099 N N . ASN B 1 910 ? 26.047 48.031 11.266 1 94.88 910 ASN B N 1
ATOM 15100 C CA . ASN B 1 910 ? 24.672 48.531 11.414 1 94.88 910 ASN B CA 1
ATOM 15101 C C . ASN B 1 910 ? 23.641 47.438 11.18 1 94.88 910 ASN B C 1
ATOM 15103 O O . ASN B 1 910 ? 22.453 47.719 11.07 1 94.88 910 ASN B O 1
ATOM 15107 N N . SER B 1 911 ? 24.078 46.094 11.07 1 93.69 911 SER B N 1
ATOM 15108 C CA . SER B 1 911 ? 23.156 45.031 10.719 1 93.69 911 SER B CA 1
ATOM 15109 C C . SER B 1 911 ? 23.312 43.844 11.672 1 93.69 911 SER B C 1
ATOM 15111 O O . SER B 1 911 ? 23.078 42.688 11.281 1 93.69 911 SER B O 1
ATOM 15113 N N . TRP B 1 912 ? 23.719 44.062 12.852 1 94.25 912 TRP B N 1
ATOM 15114 C CA . TRP B 1 912 ? 23.797 43 13.844 1 94.25 912 TRP B CA 1
ATOM 15115 C C . TRP B 1 912 ? 22.422 42.562 14.305 1 94.25 912 TRP B C 1
ATOM 15117 O O . TRP B 1 912 ? 21.422 43.188 13.953 1 94.25 912 TRP B O 1
ATOM 15127 N N . ASP B 1 913 ? 22.328 41.312 14.961 1 93.94 913 ASP B N 1
ATOM 15128 C CA . ASP B 1 913 ? 21.062 40.844 15.508 1 93.94 913 ASP B CA 1
ATOM 15129 C C . ASP B 1 913 ? 20.578 41.719 16.656 1 93.94 913 ASP B C 1
ATOM 15131 O O . ASP B 1 913 ? 20.688 41.344 17.828 1 93.94 913 ASP B O 1
ATOM 15135 N N . ALA B 1 914 ? 20 42.781 16.312 1 95.56 914 ALA B N 1
ATOM 15136 C CA . ALA B 1 914 ? 19.594 43.812 17.281 1 95.56 914 ALA B CA 1
ATOM 15137 C C . ALA B 1 914 ? 18.078 43.906 17.375 1 95.56 914 ALA B C 1
ATOM 15139 O O . ALA B 1 914 ? 17.359 43.312 16.562 1 95.56 914 ALA B O 1
ATOM 15140 N N . ASP B 1 915 ? 17.578 44.625 18.359 1 96.31 915 ASP B N 1
ATOM 15141 C CA . ASP B 1 915 ? 16.156 44.75 18.641 1 96.31 915 ASP B CA 1
ATOM 15142 C C . ASP B 1 915 ? 15.461 45.656 17.609 1 96.31 915 ASP B C 1
ATOM 15144 O O . ASP B 1 915 ? 14.234 45.75 17.609 1 96.31 915 ASP B O 1
ATOM 15148 N N . ARG B 1 916 ? 16.203 46.25 16.625 1 94.62 916 ARG B N 1
ATOM 15149 C CA . ARG B 1 916 ? 15.594 47.094 15.594 1 94.62 916 ARG B CA 1
ATOM 15150 C C . ARG B 1 916 ? 14.758 46.25 14.633 1 94.62 916 ARG B C 1
ATOM 15152 O O . ARG B 1 916 ? 13.906 46.781 13.914 1 94.62 916 ARG B O 1
ATOM 15159 N N . PHE B 1 917 ? 15.031 45 14.625 1 96.62 917 PHE B N 1
ATOM 15160 C CA . PHE B 1 917 ? 14.273 44.125 13.75 1 96.62 917 PHE B CA 1
ATOM 15161 C C . PHE B 1 917 ? 13.273 43.312 14.539 1 96.62 917 PHE B C 1
ATOM 15163 O O . PHE B 1 917 ? 12.633 42.406 13.992 1 96.62 917 PHE B O 1
ATOM 15170 N N . LEU B 1 918 ? 13.242 43.406 15.836 1 97.75 918 LEU B N 1
ATOM 15171 C CA . LEU B 1 918 ? 12.242 42.781 16.688 1 97.75 918 LEU B CA 1
ATOM 15172 C C . LEU B 1 918 ? 10.938 43.594 16.656 1 97.75 918 LEU B C 1
ATOM 15174 O O . LEU B 1 918 ? 10.914 44.781 16.953 1 97.75 918 LEU B O 1
ATOM 15178 N N . GLU B 1 919 ? 9.898 42.938 16.266 1 97.88 919 GLU B N 1
ATOM 15179 C CA . GLU B 1 919 ? 8.633 43.625 16.078 1 97.88 919 GLU B CA 1
ATOM 15180 C C . GLU B 1 919 ? 7.52 43 16.906 1 97.88 919 GLU B C 1
ATOM 15182 O O . GLU B 1 919 ? 7.672 41.875 17.391 1 97.88 919 GLU B O 1
ATOM 15187 N N . ASN B 1 920 ? 6.484 43.781 17.078 1 97.81 920 ASN B N 1
ATOM 15188 C CA . ASN B 1 920 ? 5.289 43.25 17.719 1 97.81 920 ASN B CA 1
ATOM 15189 C C . ASN B 1 920 ? 4.59 42.219 16.828 1 97.81 920 ASN B C 1
ATOM 15191 O O . ASN B 1 920 ? 4.266 42.531 15.672 1 97.81 920 ASN B O 1
ATOM 15195 N N . GLY B 1 921 ? 4.379 41.094 17.375 1 97.81 921 GLY B N 1
ATOM 15196 C CA . GLY B 1 921 ? 3.807 40 16.609 1 97.81 921 GLY B CA 1
ATOM 15197 C C . GLY B 1 921 ? 2.301 39.875 16.75 1 97.81 921 GLY B C 1
ATOM 15198 O O . GLY B 1 921 ? 1.686 38.938 16.219 1 97.81 921 GLY B O 1
ATOM 15199 N N . SER B 1 922 ? 1.632 40.812 17.375 1 98.12 922 SER B N 1
ATOM 15200 C CA . SER B 1 922 ? 0.189 40.75 17.578 1 98.12 922 SER B CA 1
ATOM 15201 C C . SER B 1 922 ? -0.569 40.969 16.281 1 98.12 922 SER B C 1
ATOM 15203 O O . SER B 1 922 ? -0.154 41.75 15.422 1 98.12 922 SER B O 1
ATOM 15205 N N . TYR B 1 923 ? -1.629 40.219 16.141 1 97.81 923 TYR B N 1
ATOM 15206 C CA . TYR B 1 923 ? -2.479 40.406 14.969 1 97.81 923 TYR B CA 1
ATOM 15207 C C . TYR B 1 923 ? -3.916 40 15.266 1 97.81 923 TYR B C 1
ATOM 15209 O O . TYR B 1 923 ? -4.176 39.312 16.234 1 97.81 923 TYR B O 1
ATOM 15217 N N . PHE B 1 924 ? -4.832 40.5 14.57 1 98.25 924 PHE B N 1
ATOM 15218 C CA . PHE B 1 924 ? -6.242 40.125 14.508 1 98.25 924 PHE B CA 1
ATOM 15219 C C . PHE B 1 924 ? -6.707 40 13.062 1 98.25 924 PHE B C 1
ATOM 15221 O O . PHE B 1 924 ? -6.684 40.969 12.312 1 98.25 924 PHE B O 1
ATOM 15228 N N . ARG B 1 925 ? -7.109 38.812 12.648 1 97.75 925 ARG B N 1
ATOM 15229 C CA . ARG B 1 925 ? -7.328 38.531 11.234 1 97.75 925 ARG B CA 1
ATOM 15230 C C . ARG B 1 925 ? -8.75 38.031 10.984 1 97.75 925 ARG B C 1
ATOM 15232 O O . ARG B 1 925 ? -9.289 37.25 11.766 1 97.75 925 ARG B O 1
ATOM 15239 N N . LEU B 1 926 ? -9.312 38.562 9.906 1 97.62 926 LEU B N 1
ATOM 15240 C CA . LEU B 1 926 ? -10.547 37.969 9.383 1 97.62 926 LEU B CA 1
ATOM 15241 C C . LEU B 1 926 ? -10.266 36.656 8.688 1 97.62 926 LEU B C 1
ATOM 15243 O O . LEU B 1 926 ? -10.008 36.625 7.48 1 97.62 926 LEU B O 1
ATOM 15247 N N . LYS B 1 927 ? -10.367 35.594 9.438 1 96.25 927 LYS B N 1
ATOM 15248 C CA . LYS B 1 927 ? -9.984 34.281 8.953 1 96.25 927 LYS B CA 1
ATOM 15249 C C . LYS B 1 927 ? -10.945 33.812 7.871 1 96.25 927 LYS B C 1
ATOM 15251 O O . LYS B 1 927 ? -10.531 33.125 6.918 1 96.25 927 LYS B O 1
ATOM 15256 N N . ASN B 1 928 ? -12.211 33.938 8.148 1 96.31 928 ASN B N 1
ATOM 15257 C CA . ASN B 1 928 ? -13.219 33.531 7.176 1 96.31 928 ASN B CA 1
ATOM 15258 C C . ASN B 1 928 ? -14.438 34.469 7.219 1 96.31 928 ASN B C 1
ATOM 15260 O O . ASN B 1 928 ? -14.844 34.906 8.289 1 96.31 928 ASN B O 1
ATOM 15264 N N . ILE B 1 929 ? -14.977 34.75 6.125 1 97.62 929 ILE B N 1
ATOM 15265 C CA . ILE B 1 929 ? -16.281 35.344 5.965 1 97.62 929 ILE B CA 1
ATOM 15266 C C . ILE B 1 929 ? -17.062 34.625 4.875 1 97.62 929 ILE B C 1
ATOM 15268 O O . ILE B 1 929 ? -16.578 34.438 3.76 1 97.62 929 ILE B O 1
ATOM 15272 N N . SER B 1 930 ? -18.219 34.188 5.238 1 97.19 930 SER B N 1
ATOM 15273 C CA . SER B 1 930 ? -18.969 33.312 4.328 1 97.19 930 SER B CA 1
ATOM 15274 C C . SER B 1 930 ? -20.438 33.75 4.238 1 97.19 930 SER B C 1
ATOM 15276 O O . SER B 1 930 ? -21.031 34.125 5.246 1 97.19 930 SER B O 1
ATOM 15278 N N . ILE B 1 931 ? -21 33.688 3.062 1 97.5 931 ILE B N 1
ATOM 15279 C CA . ILE B 1 931 ? -22.422 33.875 2.814 1 97.5 931 ILE B CA 1
ATOM 15280 C C . ILE B 1 931 ? -22.969 32.688 2.01 1 97.5 931 ILE B C 1
ATOM 15282 O O . ILE B 1 931 ? -22.328 32.219 1.071 1 97.5 931 ILE B O 1
ATOM 15286 N N . GLY B 1 932 ? -24.094 32.188 2.473 1 96.5 932 GLY B N 1
ATOM 15287 C CA . GLY B 1 932 ? -24.703 31.078 1.794 1 96.5 932 GLY B CA 1
ATOM 15288 C C . GLY B 1 932 ? -26.203 31.25 1.564 1 96.5 932 GLY B C 1
ATOM 15289 O O . GLY B 1 932 ? -26.844 32.062 2.25 1 96.5 932 GLY B O 1
ATOM 15290 N N . TYR B 1 933 ? -26.688 30.562 0.582 1 96.88 933 TYR B N 1
ATOM 15291 C CA . TYR B 1 933 ? -28.109 30.562 0.231 1 96.88 933 TYR B CA 1
ATOM 15292 C C . TYR B 1 933 ? -28.594 29.141 -0.048 1 96.88 933 TYR B C 1
ATOM 15294 O O . TYR B 1 933 ? -28.047 28.438 -0.898 1 96.88 933 TYR B O 1
ATOM 15302 N N . ASN B 1 934 ? -29.594 28.766 0.677 1 94.62 934 ASN B N 1
ATOM 15303 C CA . ASN B 1 934 ? -30.266 27.484 0.427 1 94.62 934 ASN B CA 1
ATOM 15304 C C . ASN B 1 934 ? -31.469 27.672 -0.507 1 94.62 934 ASN B C 1
ATOM 15306 O O . ASN B 1 934 ? -32.438 28.359 -0.174 1 94.62 934 ASN B O 1
ATOM 15310 N N . LEU B 1 935 ? -31.453 26.984 -1.558 1 93.94 935 LEU B N 1
ATOM 15311 C CA . LEU B 1 935 ? -32.594 27.078 -2.475 1 93.94 935 LEU B CA 1
ATOM 15312 C C . LEU B 1 935 ? -33.844 26.469 -1.854 1 93.94 935 LEU B C 1
ATOM 15314 O O . LEU B 1 935 ? -33.75 25.438 -1.173 1 93.94 935 LEU B O 1
ATOM 15318 N N . LYS B 1 936 ? -34.969 27.031 -2.154 1 91 936 LYS B N 1
ATOM 15319 C CA . LYS B 1 936 ? -36.219 26.594 -1.559 1 91 936 LYS B CA 1
ATOM 15320 C C . LYS B 1 936 ? -36.562 25.172 -1.979 1 91 936 LYS B C 1
ATOM 15322 O O . LYS B 1 936 ? -36.375 24.797 -3.139 1 91 936 LYS B O 1
ATOM 15327 N N . LYS B 1 937 ? -37 24.453 -1.006 1 85.88 937 LYS B N 1
ATOM 15328 C CA . LYS B 1 937 ? -37.344 23.047 -1.22 1 85.88 937 LYS B CA 1
ATOM 15329 C C . LYS B 1 937 ? -38.406 22.891 -2.293 1 85.88 937 LYS B C 1
ATOM 15331 O O . LYS B 1 937 ? -38.406 21.891 -3.025 1 85.88 937 LYS B O 1
ATOM 15336 N N . GLU B 1 938 ? -39.344 23.812 -2.377 1 85 938 GLU B N 1
ATOM 15337 C CA . GLU B 1 938 ? -40.438 23.75 -3.328 1 85 938 GLU B CA 1
ATOM 15338 C C . GLU B 1 938 ? -39.938 23.719 -4.766 1 85 938 GLU B C 1
ATOM 15340 O O . GLU B 1 938 ? -40.531 23.078 -5.629 1 85 938 GLU B O 1
ATOM 15345 N N . TRP B 1 939 ? -38.844 24.359 -4.969 1 88.31 939 TRP B N 1
ATOM 15346 C CA . TRP B 1 939 ? -38.281 24.438 -6.309 1 88.31 939 TRP B CA 1
ATOM 15347 C C . TRP B 1 939 ? -37.531 23.156 -6.668 1 88.31 939 TRP B C 1
ATOM 15349 O O . TRP B 1 939 ? -37.344 22.844 -7.844 1 88.31 939 TRP B O 1
ATOM 15359 N N . LEU B 1 940 ? -37.188 22.438 -5.574 1 88.94 940 LEU B N 1
ATOM 15360 C CA . LEU B 1 940 ? -36.281 21.312 -5.777 1 88.94 940 LEU B CA 1
ATOM 15361 C C . LEU B 1 940 ? -37.031 19.984 -5.785 1 88.94 940 LEU B C 1
ATOM 15363 O O . LEU B 1 940 ? -36.531 18.984 -6.309 1 88.94 940 LEU B O 1
ATOM 15367 N N . LYS B 1 941 ? -38.156 19.969 -5.246 1 82.81 941 LYS B N 1
ATOM 15368 C CA . LYS B 1 941 ? -38.938 18.75 -5.062 1 82.81 941 LYS B CA 1
ATOM 15369 C C . LYS B 1 941 ? -39.125 18.016 -6.387 1 82.81 941 LYS B C 1
ATOM 15371 O O . LYS B 1 941 ? -39 16.797 -6.449 1 82.81 941 LYS B O 1
ATOM 15376 N N . ASN B 1 942 ? -39.406 18.766 -7.395 1 83.12 942 ASN B N 1
ATOM 15377 C CA . ASN B 1 942 ? -39.688 18.125 -8.688 1 83.12 942 ASN B CA 1
ATOM 15378 C C . ASN B 1 942 ? -38.406 17.547 -9.297 1 83.12 942 ASN B C 1
ATOM 15380 O O . ASN B 1 942 ? -38.469 16.703 -10.188 1 83.12 942 ASN B O 1
ATOM 15384 N N . LEU B 1 943 ? -37.344 18.031 -8.789 1 83.94 943 LEU B N 1
ATOM 15385 C CA . LEU B 1 943 ? -36.062 17.578 -9.359 1 83.94 943 LEU B CA 1
ATOM 15386 C C . LEU B 1 943 ? -35.5 16.438 -8.539 1 83.94 943 LEU B C 1
ATOM 15388 O O . LEU B 1 943 ? -34.438 15.891 -8.891 1 83.94 943 LEU B O 1
ATOM 15392 N N . GLY B 1 944 ? -36.156 16.016 -7.469 1 83.31 944 GLY B N 1
ATOM 15393 C CA . GLY B 1 944 ? -35.656 14.961 -6.605 1 83.31 944 GLY B CA 1
ATOM 15394 C C . GLY B 1 944 ? -34.469 15.375 -5.758 1 83.31 944 GLY B C 1
ATOM 15395 O O . GLY B 1 944 ? -33.688 14.539 -5.344 1 83.31 944 GLY B O 1
ATOM 15396 N N . ILE B 1 945 ? -34.344 16.703 -5.648 1 89.75 945 ILE B N 1
ATOM 15397 C CA . ILE B 1 945 ? -33.219 17.25 -4.871 1 89.75 945 ILE B CA 1
ATOM 15398 C C . ILE B 1 945 ? -33.719 17.656 -3.48 1 89.75 945 ILE B C 1
ATOM 15400 O O . ILE B 1 945 ? -34.75 18.328 -3.348 1 89.75 945 ILE B O 1
ATOM 15404 N N . ASP B 1 946 ? -33 17.141 -2.514 1 87.31 946 ASP B N 1
ATOM 15405 C CA . ASP B 1 946 ? -33.375 17.453 -1.138 1 87.31 946 ASP B CA 1
ATOM 15406 C C . ASP B 1 946 ? -32.875 18.828 -0.716 1 87.31 946 ASP B C 1
ATOM 15408 O O . ASP B 1 946 ? -33.562 19.562 -0.023 1 87.31 946 ASP B O 1
ATOM 15412 N N . LYS B 1 947 ? -31.641 19.062 -1.021 1 92.31 947 LYS B N 1
ATOM 15413 C CA . LYS B 1 947 ? -31.016 20.297 -0.599 1 92.31 947 LYS B CA 1
ATOM 15414 C C . LYS B 1 947 ? -30 20.781 -1.626 1 92.31 947 LYS B C 1
ATOM 15416 O O . LYS B 1 947 ? -29.25 19.969 -2.186 1 92.31 947 LYS B O 1
ATOM 15421 N N . LEU B 1 948 ? -30 22 -1.994 1 95.06 948 LEU B N 1
ATOM 15422 C CA . LEU B 1 948 ? -29 22.672 -2.816 1 95.06 948 LEU B CA 1
ATOM 15423 C C . LEU B 1 948 ? -28.562 23.984 -2.182 1 95.06 948 LEU B C 1
ATOM 15425 O O . LEU B 1 948 ? -29.375 24.906 -2.047 1 95.06 948 LEU B O 1
ATOM 15429 N N . ARG B 1 949 ? -27.359 24.047 -1.807 1 95.69 949 ARG B N 1
ATOM 15430 C CA . ARG B 1 949 ? -26.812 25.234 -1.162 1 95.69 949 ARG B CA 1
ATOM 15431 C C . ARG B 1 949 ? -25.672 25.828 -1.976 1 95.69 949 ARG B C 1
ATOM 15433 O O . ARG B 1 949 ? -24.75 25.109 -2.369 1 95.69 949 ARG B O 1
ATOM 15440 N N . LEU B 1 950 ? -25.75 27.062 -2.303 1 97 950 LEU B N 1
ATOM 15441 C CA . LEU B 1 950 ? -24.672 27.828 -2.914 1 97 950 LEU B CA 1
ATOM 15442 C C . LEU B 1 950 ? -24.047 28.781 -1.908 1 97 950 LEU B C 1
ATOM 15444 O O . LEU B 1 950 ? -24.75 29.391 -1.102 1 97 950 LEU B O 1
ATOM 15448 N N . TYR B 1 951 ? -22.703 28.812 -1.93 1 96.38 951 TYR B N 1
ATOM 15449 C CA . TYR B 1 951 ? -22.094 29.734 -0.975 1 96.38 951 TYR B CA 1
ATOM 15450 C C . TYR B 1 951 ? -20.766 30.266 -1.498 1 96.38 951 TYR B C 1
ATOM 15452 O O . TYR B 1 951 ? -20.219 29.734 -2.467 1 96.38 951 TYR B O 1
ATOM 15460 N N . ALA B 1 952 ? -20.266 31.312 -0.926 1 97.75 952 ALA B N 1
ATOM 15461 C CA . ALA B 1 952 ? -18.969 31.953 -1.18 1 97.75 952 ALA B CA 1
ATOM 15462 C C . ALA B 1 952 ? -18.266 32.281 0.127 1 97.75 952 ALA B C 1
ATOM 15464 O O . ALA B 1 952 ? -18.906 32.719 1.089 1 97.75 952 ALA B O 1
ATOM 15465 N N . THR B 1 953 ? -16.984 32.031 0.147 1 97.62 953 THR B N 1
ATOM 15466 C CA . THR B 1 953 ? -16.203 32.281 1.358 1 97.62 953 THR B CA 1
ATOM 15467 C C . THR B 1 953 ? -14.914 33.031 1.026 1 97.62 953 THR B C 1
ATOM 15469 O O . THR B 1 953 ? -14.195 32.625 0.103 1 97.62 953 THR B O 1
ATOM 15472 N N . GLY B 1 954 ? -14.617 34.125 1.721 1 97.69 954 GLY B N 1
ATOM 15473 C CA . GLY B 1 954 ? -13.32 34.781 1.714 1 97.69 954 GLY B CA 1
ATOM 15474 C C . GLY B 1 954 ? -12.461 34.406 2.914 1 97.69 954 GLY B C 1
ATOM 15475 O O . GLY B 1 954 ? -12.969 34.312 4.035 1 97.69 954 GLY B O 1
ATOM 15476 N N . SER B 1 955 ? -11.203 34.125 2.65 1 96.69 955 SER B N 1
ATOM 15477 C CA . SER B 1 955 ? -10.312 33.75 3.744 1 96.69 955 SER B CA 1
ATOM 15478 C C . SER B 1 955 ? -9.086 34.656 3.805 1 96.69 955 SER B C 1
ATOM 15480 O O . SER B 1 955 ? -8.469 34.938 2.777 1 96.69 955 SER B O 1
ATOM 15482 N N . ASN B 1 956 ? -8.719 35.062 4.977 1 96.62 956 ASN B N 1
ATOM 15483 C CA . ASN B 1 956 ? -7.539 35.875 5.266 1 96.62 956 ASN B CA 1
ATOM 15484 C C . ASN B 1 956 ? -7.535 37.188 4.461 1 96.62 956 ASN B C 1
ATOM 15486 O O . ASN B 1 956 ? -6.492 37.594 3.961 1 96.62 956 ASN B O 1
ATOM 15490 N N . LEU B 1 957 ? -8.617 37.844 4.316 1 96.56 957 LEU B N 1
ATOM 15491 C CA . LEU B 1 957 ? -8.734 39 3.439 1 96.56 957 LEU B CA 1
ATOM 15492 C C . LEU B 1 957 ? -8.234 40.25 4.133 1 96.56 957 LEU B C 1
ATOM 15494 O O . LEU B 1 957 ? -7.789 41.188 3.471 1 96.56 957 LEU B O 1
ATOM 15498 N N . LEU B 1 958 ? -8.43 40.219 5.461 1 97.19 958 LEU B N 1
ATOM 15499 C CA . LEU B 1 958 ? -8.055 41.406 6.238 1 97.19 958 LEU B CA 1
ATOM 15500 C C . LEU B 1 958 ? -7.281 41 7.488 1 97.19 958 LEU B C 1
ATOM 15502 O O . LEU B 1 958 ? -7.723 40.125 8.242 1 97.19 958 LEU B O 1
ATOM 15506 N N . THR B 1 959 ? -6.156 41.562 7.695 1 97.5 959 THR B N 1
ATOM 15507 C CA . THR B 1 959 ? -5.344 41.344 8.883 1 97.5 959 THR B CA 1
ATOM 15508 C C . THR B 1 959 ? -4.898 42.656 9.516 1 97.5 959 THR B C 1
ATOM 15510 O O . THR B 1 959 ? -4.246 43.469 8.859 1 97.5 959 THR B O 1
ATOM 15513 N N . PHE B 1 960 ? -5.234 42.906 10.727 1 98.06 960 PHE B N 1
ATOM 15514 C CA . PHE B 1 960 ? -4.723 44.031 11.508 1 98.06 960 PHE B CA 1
ATOM 15515 C C . PHE B 1 960 ? -3.486 43.594 12.297 1 98.06 960 PHE B C 1
ATOM 15517 O O . PHE B 1 960 ? -3.566 42.75 13.18 1 98.06 960 PHE B O 1
ATOM 15524 N N . THR B 1 961 ? -2.363 44.156 12.031 1 98 961 THR B N 1
ATOM 15525 C CA . THR B 1 961 ? -1.122 43.781 12.695 1 98 961 THR B CA 1
ATOM 15526 C C . THR B 1 961 ? -0.091 44.906 12.602 1 98 961 THR B C 1
ATOM 15528 O O . THR B 1 961 ? -0.17 45.75 11.711 1 98 961 THR B O 1
ATOM 15531 N N . GLY B 1 962 ? 0.784 45 13.57 1 95.56 962 GLY B N 1
ATOM 15532 C CA . GLY B 1 962 ? 1.938 45.875 13.523 1 95.56 962 GLY B CA 1
ATOM 15533 C C . GLY B 1 962 ? 3.172 45.219 12.938 1 95.56 962 GLY B C 1
ATOM 15534 O O . GLY B 1 962 ? 4.227 45.875 12.828 1 95.56 962 GLY B O 1
ATOM 15535 N N . TYR B 1 963 ? 3.086 44 12.578 1 97.5 963 TYR B N 1
ATOM 15536 C CA . TYR B 1 963 ? 4.195 43.25 11.984 1 97.5 963 TYR B CA 1
ATOM 15537 C C . TYR B 1 963 ? 4.395 43.656 10.523 1 97.5 963 TYR B C 1
ATOM 15539 O O . TYR B 1 963 ? 3.447 43.625 9.734 1 97.5 963 TYR B O 1
ATOM 15547 N N . SER B 1 964 ? 5.555 44 10.148 1 96.12 964 SER B N 1
ATOM 15548 C CA . SER B 1 964 ? 5.797 44.562 8.82 1 96.12 964 SER B CA 1
ATOM 15549 C C . SER B 1 964 ? 6.148 43.469 7.816 1 96.12 964 SER B C 1
ATOM 15551 O O . SER B 1 964 ? 6.258 43.719 6.617 1 96.12 964 SER B O 1
ATOM 15553 N N . GLY B 1 965 ? 6.359 42.219 8.352 1 96.44 965 GLY B N 1
ATOM 15554 C CA . GLY B 1 965 ? 6.574 41.125 7.426 1 96.44 965 GLY B CA 1
ATOM 15555 C C . GLY B 1 965 ? 5.316 40.719 6.688 1 96.44 965 GLY B C 1
ATOM 15556 O O . GLY B 1 965 ? 4.309 41.406 6.723 1 96.44 965 GLY B O 1
ATOM 15557 N N . LEU B 1 966 ? 5.387 39.625 5.973 1 96.81 966 LEU B N 1
ATOM 15558 C CA . LEU B 1 966 ? 4.285 39.219 5.109 1 96.81 966 LEU B CA 1
ATOM 15559 C C . LEU B 1 966 ? 3.127 38.656 5.934 1 96.81 966 LEU B C 1
ATOM 15561 O O . LEU B 1 966 ? 1.965 38.781 5.547 1 96.81 966 LEU B O 1
ATOM 15565 N N . ASP B 1 967 ? 3.482 37.875 7.02 1 97.31 967 ASP B N 1
ATOM 15566 C CA . ASP B 1 967 ? 2.434 37.219 7.801 1 97.31 967 ASP B CA 1
ATOM 15567 C C . ASP B 1 967 ? 2.904 36.969 9.227 1 97.31 967 ASP B C 1
ATOM 15569 O O . ASP B 1 967 ? 3.855 36.219 9.445 1 97.31 967 ASP B O 1
ATOM 15573 N N . PRO B 1 968 ? 2.246 37.5 10.203 1 96.88 968 PRO B N 1
ATOM 15574 C CA . PRO B 1 968 ? 2.639 37.25 11.586 1 96.88 968 PRO B CA 1
ATOM 15575 C C . PRO B 1 968 ? 2.275 35.812 12.039 1 96.88 968 PRO B C 1
ATOM 15577 O O . PRO B 1 968 ? 2.77 35.344 13.07 1 96.88 968 PRO B O 1
ATOM 15580 N N . ASP B 1 969 ? 1.401 35.188 11.328 1 95.75 969 ASP B N 1
ATOM 15581 C CA . ASP B 1 969 ? 1.004 33.812 11.586 1 95.75 969 ASP B CA 1
ATOM 15582 C C . ASP B 1 969 ? 1.812 32.844 10.727 1 95.75 969 ASP B C 1
ATOM 15584 O O . ASP B 1 969 ? 1.409 32.5 9.609 1 95.75 969 ASP B O 1
ATOM 15588 N N . PHE B 1 970 ? 2.936 32.344 11.227 1 95.38 970 PHE B N 1
ATOM 15589 C CA . PHE B 1 970 ? 3.832 31.5 10.438 1 95.38 970 PHE B CA 1
ATOM 15590 C C . PHE B 1 970 ? 4.273 30.281 11.227 1 95.38 970 PHE B C 1
ATOM 15592 O O . PHE B 1 970 ? 4.133 30.25 12.453 1 95.38 970 PHE B O 1
ATOM 15599 N N . ILE B 1 971 ? 4.801 29.297 10.531 1 93.56 971 ILE B N 1
ATOM 15600 C CA . ILE B 1 971 ? 5.277 28.062 11.148 1 93.56 971 ILE B CA 1
ATOM 15601 C C . ILE B 1 971 ? 6.789 28.141 11.344 1 93.56 971 ILE B C 1
ATOM 15603 O O . ILE B 1 971 ? 7.523 28.484 10.414 1 93.56 971 ILE B O 1
ATOM 15607 N N . ASN B 1 972 ? 7.211 27.844 12.523 1 92.62 972 ASN B N 1
ATOM 15608 C CA . ASN B 1 972 ? 8.602 27.578 12.883 1 92.62 972 ASN B CA 1
ATOM 15609 C C . ASN B 1 972 ? 8.711 26.391 13.844 1 92.62 972 ASN B C 1
ATOM 15611 O O . ASN B 1 972 ? 8.273 26.484 14.992 1 92.62 972 ASN B O 1
ATOM 15615 N N . THR B 1 973 ? 9.344 25.359 13.422 1 86.31 973 THR B N 1
ATOM 15616 C CA . THR B 1 973 ? 9.312 24.125 14.203 1 86.31 973 THR B CA 1
ATOM 15617 C C . THR B 1 973 ? 10.508 24.062 15.148 1 86.31 973 THR B C 1
ATOM 15619 O O . THR B 1 973 ? 10.633 23.125 15.938 1 86.31 973 THR B O 1
ATOM 15622 N N . ASN B 1 974 ? 11.367 25.047 15.094 1 90.75 974 ASN B N 1
ATOM 15623 C CA . ASN B 1 974 ? 12.469 25.094 16.047 1 90.75 974 ASN B CA 1
ATOM 15624 C C . ASN B 1 974 ? 12.016 25.656 17.391 1 90.75 974 ASN B C 1
ATOM 15626 O O . ASN B 1 974 ? 11.914 26.859 17.578 1 90.75 974 ASN B O 1
ATOM 15630 N N . ILE B 1 975 ? 11.992 24.859 18.344 1 89.62 975 ILE B N 1
ATOM 15631 C CA . ILE B 1 975 ? 11.43 25.25 19.641 1 89.62 975 ILE B CA 1
ATOM 15632 C C . ILE B 1 975 ? 12.406 26.172 20.375 1 89.62 975 ILE B C 1
ATOM 15634 O O . ILE B 1 975 ? 12.008 26.922 21.266 1 89.62 975 ILE B O 1
ATOM 15638 N N . TRP B 1 976 ? 13.688 26.156 20.016 1 92.31 976 TRP B N 1
ATOM 15639 C CA . TRP B 1 976 ? 14.711 26.953 20.703 1 92.31 976 TRP B CA 1
ATOM 15640 C C . TRP B 1 976 ? 14.805 28.344 20.094 1 92.31 976 TRP B C 1
ATOM 15642 O O . TRP B 1 976 ? 15.531 29.203 20.609 1 92.31 976 TRP B O 1
ATOM 15652 N N . ASN B 1 977 ? 14.109 28.547 19 1 96.12 977 ASN B N 1
ATOM 15653 C CA . ASN B 1 977 ? 14.07 29.828 18.297 1 96.12 977 ASN B CA 1
ATOM 15654 C C . ASN B 1 977 ? 12.727 30.062 17.625 1 96.12 977 ASN B C 1
ATOM 15656 O O . ASN B 1 977 ? 12.68 30.469 16.453 1 96.12 977 ASN B O 1
ATOM 15660 N N . SER B 1 978 ? 11.727 29.859 18.281 1 93.44 978 SER B N 1
ATOM 15661 C CA . SER B 1 978 ? 10.383 29.703 17.734 1 93.44 978 SER B CA 1
ATOM 15662 C C . SER B 1 978 ? 9.852 31.031 17.219 1 93.44 978 SER B C 1
ATOM 15664 O O . SER B 1 978 ? 8.984 31.062 16.328 1 93.44 978 SER B O 1
ATOM 15666 N N . GLY B 1 979 ? 10.305 32.188 17.656 1 95.81 979 GLY B N 1
ATOM 15667 C CA . GLY B 1 979 ? 9.734 33.469 17.297 1 95.81 979 GLY B CA 1
ATOM 15668 C C . GLY B 1 979 ? 10.398 34.094 16.094 1 95.81 979 GLY B C 1
ATOM 15669 O O . GLY B 1 979 ? 10.078 35.25 15.727 1 95.81 979 GLY B O 1
ATOM 15670 N N . THR B 1 980 ? 11.258 33.438 15.461 1 97.5 980 THR B N 1
ATOM 15671 C CA . THR B 1 980 ? 11.984 33.969 14.328 1 97.5 980 THR B CA 1
ATOM 15672 C C . THR B 1 980 ? 11.312 33.594 13.016 1 97.5 980 THR B C 1
ATOM 15674 O O . THR B 1 980 ? 11.109 32.406 12.734 1 97.5 980 THR B O 1
ATOM 15677 N N . ASP B 1 981 ? 10.898 34.594 12.273 1 97 981 ASP B N 1
ATOM 15678 C CA . ASP B 1 981 ? 10.359 34.375 10.93 1 97 981 ASP B CA 1
ATOM 15679 C C . ASP B 1 981 ? 11.469 34.406 9.883 1 97 981 ASP B C 1
ATOM 15681 O O . ASP B 1 981 ? 11.867 35.469 9.43 1 97 981 ASP B O 1
ATOM 15685 N N . SER B 1 982 ? 11.914 33.25 9.523 1 95.69 982 SER B N 1
ATOM 15686 C CA . SER B 1 982 ? 12.984 33.125 8.539 1 95.69 982 SER B CA 1
ATOM 15687 C C . SER B 1 982 ? 12.438 32.719 7.176 1 95.69 982 SER B C 1
ATOM 15689 O O . SER B 1 982 ? 12.727 31.609 6.68 1 95.69 982 SER B O 1
ATOM 15691 N N . PHE B 1 983 ? 11.727 33.625 6.516 1 95.88 983 PHE B N 1
ATOM 15692 C CA . PHE B 1 983 ? 11.18 33.438 5.172 1 95.88 983 PHE B CA 1
ATOM 15693 C C . PHE B 1 983 ? 10.133 32.344 5.156 1 95.88 983 PHE B C 1
ATOM 15695 O O . PHE B 1 983 ? 10.141 31.484 4.266 1 95.88 983 PHE B O 1
ATOM 15702 N N . SER B 1 984 ? 9.328 32.312 6.184 1 95.81 984 SER B N 1
ATOM 15703 C CA . SER B 1 984 ? 8.234 31.359 6.234 1 95.81 984 SER B CA 1
ATOM 15704 C C . SER B 1 984 ? 7.207 31.625 5.145 1 95.81 984 SER B C 1
ATOM 15706 O O . SER B 1 984 ? 6.965 32.781 4.785 1 95.81 984 SER B O 1
ATOM 15708 N N . TYR B 1 985 ? 6.629 30.594 4.598 1 96.38 985 TYR B N 1
ATOM 15709 C CA . TYR B 1 985 ? 5.559 30.766 3.625 1 96.38 985 TYR B CA 1
ATOM 15710 C C . TYR B 1 985 ? 4.324 31.375 4.273 1 96.38 985 TYR B C 1
ATOM 15712 O O . TYR B 1 985 ? 3.744 30.797 5.195 1 96.38 985 TYR B O 1
ATOM 15720 N N . PRO B 1 986 ? 3.938 32.5 3.84 1 96.94 986 PRO B N 1
ATOM 15721 C CA . PRO B 1 986 ? 2.764 33.156 4.441 1 96.94 986 PRO B CA 1
ATOM 15722 C C . PRO B 1 986 ? 1.458 32.438 4.066 1 96.94 986 PRO B C 1
ATOM 15724 O O . PRO B 1 986 ? 1.387 31.781 3.035 1 96.94 986 PRO B O 1
ATOM 15727 N N . ASN B 1 987 ? 0.503 32.594 4.926 1 96.31 987 ASN B N 1
ATOM 15728 C CA . ASN B 1 987 ? -0.834 32.156 4.547 1 96.31 987 ASN B CA 1
ATOM 15729 C C . ASN B 1 987 ? -1.337 32.906 3.307 1 96.31 987 ASN B C 1
ATOM 15731 O O . ASN B 1 987 ? -1.082 34.094 3.143 1 96.31 987 ASN B O 1
ATOM 15735 N N . THR B 1 988 ? -2.082 32.188 2.527 1 96.94 988 THR B N 1
ATOM 15736 C CA . THR B 1 988 ? -2.6 32.781 1.3 1 96.94 988 THR B CA 1
ATOM 15737 C C . THR B 1 988 ? -3.945 33.469 1.552 1 96.94 988 THR B C 1
ATOM 15739 O O . THR B 1 988 ? -4.641 33.125 2.516 1 96.94 988 THR B O 1
ATOM 15742 N N . ARG B 1 989 ? -4.227 34.438 0.766 1 97.06 989 ARG B N 1
ATOM 15743 C CA . ARG B 1 989 ? -5.586 34.969 0.646 1 97.06 989 ARG B CA 1
ATOM 15744 C C . ARG B 1 989 ? -6.387 34.188 -0.387 1 97.06 989 ARG B C 1
ATOM 15746 O O . ARG B 1 989 ? -5.824 33.688 -1.366 1 97.06 989 ARG B O 1
ATOM 15753 N N . SER B 1 990 ? -7.641 34.094 -0.094 1 97.06 990 SER B N 1
ATOM 15754 C CA . SER B 1 990 ? -8.367 33.25 -1.052 1 97.06 990 SER B CA 1
ATOM 15755 C C . SER B 1 990 ? -9.844 33.656 -1.113 1 97.06 990 SER B C 1
ATOM 15757 O O . SER B 1 990 ? -10.359 34.281 -0.188 1 97.06 990 SER B O 1
ATOM 15759 N N . VAL B 1 991 ? -10.5 33.344 -2.24 1 98.06 991 VAL B N 1
ATOM 15760 C CA . VAL B 1 991 ? -11.938 33.406 -2.461 1 98.06 991 VAL B CA 1
ATOM 15761 C C . VAL B 1 991 ? -12.438 32.062 -3.002 1 98.06 991 VAL B C 1
ATOM 15763 O O . VAL B 1 991 ? -11.93 31.562 -4.008 1 98.06 991 VAL B O 1
ATOM 15766 N N . MET B 1 992 ? -13.383 31.547 -2.301 1 97.81 992 MET B N 1
ATOM 15767 C CA . MET B 1 992 ? -13.891 30.203 -2.633 1 97.81 992 MET B CA 1
ATOM 15768 C C . MET B 1 992 ? -15.359 30.266 -3.027 1 97.81 992 MET B C 1
ATOM 15770 O O . MET B 1 992 ? -16.156 30.984 -2.398 1 97.81 992 MET B O 1
ATOM 15774 N N . PHE B 1 993 ? -15.758 29.562 -4.066 1 98 993 PHE B N 1
ATOM 15775 C CA . PHE B 1 993 ? -17.141 29.312 -4.453 1 98 993 PHE B CA 1
ATOM 15776 C C . PHE B 1 993 ? -17.5 27.844 -4.266 1 98 993 PHE B C 1
ATOM 15778 O O . PHE B 1 993 ? -16.75 26.969 -4.672 1 98 993 PHE B O 1
ATOM 15785 N N . GLY B 1 994 ? -18.609 27.688 -3.553 1 96.62 994 GLY B N 1
ATOM 15786 C CA . GLY B 1 994 ? -18.953 26.312 -3.248 1 96.62 994 GLY B CA 1
ATOM 15787 C C . GLY B 1 994 ? -20.406 25.984 -3.57 1 96.62 994 GLY B C 1
ATOM 15788 O O . GLY B 1 994 ? -21.266 26.875 -3.605 1 96.62 994 GLY B O 1
ATOM 15789 N N . LEU B 1 995 ? -20.578 24.703 -3.826 1 96.25 995 LEU B N 1
ATOM 15790 C CA . LEU B 1 995 ? -21.891 24.094 -4.09 1 96.25 995 LEU B CA 1
ATOM 15791 C C . LEU B 1 995 ? -22.047 22.797 -3.311 1 96.25 995 LEU B C 1
ATOM 15793 O O . LEU B 1 995 ? -21.156 21.938 -3.328 1 96.25 995 LEU B O 1
ATOM 15797 N N . ASP B 1 996 ? -23.188 22.719 -2.514 1 95.19 996 ASP B N 1
ATOM 15798 C CA . ASP B 1 996 ? -23.562 21.484 -1.827 1 95.19 996 ASP B CA 1
ATOM 15799 C C . ASP B 1 996 ? -24.906 20.953 -2.334 1 95.19 996 ASP B C 1
ATOM 15801 O O . ASP B 1 996 ? -25.922 21.641 -2.256 1 95.19 996 ASP B O 1
ATOM 15805 N N . LEU B 1 997 ? -24.828 19.781 -2.803 1 95.69 997 LEU B N 1
ATOM 15806 C CA . LEU B 1 997 ? -26.016 19.125 -3.359 1 95.69 997 LEU B CA 1
ATOM 15807 C C . LEU B 1 997 ? -26.312 17.812 -2.643 1 95.69 997 LEU B C 1
ATOM 15809 O O . LEU B 1 997 ? -25.406 16.984 -2.461 1 95.69 997 LEU B O 1
ATOM 15813 N N . THR B 1 998 ? -27.562 17.688 -2.145 1 92.88 998 THR B N 1
ATOM 15814 C CA . THR B 1 998 ? -28 16.453 -1.527 1 92.88 998 THR B CA 1
ATOM 15815 C C . THR B 1 998 ? -29.25 15.906 -2.229 1 92.88 998 THR B C 1
ATOM 15817 O O . THR B 1 998 ? -30.188 16.656 -2.494 1 92.88 998 THR B O 1
ATOM 15820 N N . PHE B 1 999 ? -29.359 14.789 -2.416 1 90.44 999 PHE B N 1
ATOM 15821 C CA . PHE B 1 999 ? -30.578 14.188 -2.947 1 90.44 999 PHE B CA 1
ATOM 15822 C C . PHE B 1 999 ? -30.703 12.734 -2.51 1 90.44 999 PHE B C 1
ATOM 15824 O O . PHE B 1 999 ? -29.703 12.094 -2.174 1 90.44 999 PHE B O 1
#

Organism: NCBI:txid997891

Nearest PDB structures (foldseek):
  8aa4-assembly1_B  TM=9.196E-01  e=2.994E-94  Bacteroides thetaiotaomicron VPI-5482
  5fq6-assembly2_I  TM=8.253E-01  e=6.455E-67  Bacteroides thetaiotaomicron
  2iah-assembly1_A  TM=7.102E-01  e=7.148E-28  Pseudomonas aeruginosa
  6i97-assembly1_A  TM=6.782E-01  e=2.135E-25  Pseudomonas aeruginosa
  5odw-assembly2_B  TM=6.764E-01  e=8.514E-26  Pseudomonas aeruginosa PAO1